Protein 2L2L (pdb70)

Solvent-accessible surface area: 7866 Å² total; per-residue (Å²): 120,61,100,117,107,134,84,149,96,22,126,102,56,128,95,105,17,177,108,77,63,50,144,23,70,100,29,114,131,81,77,95,56,91,115,116,186,149,38,136,64,171,232,87,127,199,55,141,144,44,56,100,130,75,10,170,158,65,91,74,174,12,109,118,52,104,132,147,18,102,84,37,98,138,21,93,156,143,88

InterPro domains:
  IPR000679 Zinc finger, GATA-type [PF00320] (417-451)
  IPR000679 Zinc finger, GATA-type [PS00344] (417-441)
  IPR000679 Zinc finger, GATA-type [PS50114] (411-441)
  IPR032346 Transcriptional repressor p66, coiled-coil MBD2-interaction domain [PF16563] (136-179)
  IPR040386 Transcriptional repressor p66 [PTHR13455] (1-633)

CATH classification: 6.10.250.1650

Sequence (79 aa):
GSPEERERMIKQLKEELRLEEAKLVLLKKLRQSQIQKEATAQKGSKAFIVTDEDIRKQEERVQQVRKKLEEALMADILSGSPEERERMIKQLKEELRLEEAKLVLLKKLRQSQIQKEATAQKGSKAFIVTDEDIRKQEERVQQVRKKLEEALMADILSGSPEERERMIKQLKEELRLEEAKLVLLKKLRQSQIQKEATAQKGSKAFIVTDEDIRKQEERVQQVRKKLEEALMADILSGSPEERERMIKQLKEELRLEEAKLVLLKKLRQSQIQKEATAQKGSKAFIVTDEDIRKQEERVQQVRKKLEEALMADILSGSPEERERMIKQLKEELRLEEAKLVLLKKLRQSQIQKEATAQKGSKAFIVTDEDIRKQEERVQQVRKKLEEALMADILSGSPEERERMIKQLKEELRLEEAKLVLLKKLRQSQIQKEATAQKGSKAFIVTDEDIRKQEERVQQVRKKLEEALMADILSGSPEERERMIKQLKEELRLEEAKLVLLKKLRQSQIQKEATAQKGSKAFIVTDEDIRKQEERVQQVRKKLEEALMADILSGSPEERERMIKQLKEELRLEEAKLVLLKKLRQSQIQKEATAQKGSKAFIVTDEDIRKQEERVQQVRKKLEEALMADILSGSPEERERMIKQLKEELRLEEAKLVLLKKLRQSQIQKEATAQKGSKAFIVTDEDIRKQEERVQQVRKKLEEALMADILSGSPEERERMIKQLKEELRLEEAKLVLLKKLRQSQIQKEATAQKGSKAFIVTDEDIRKQEERVQQVRKKLEEALMADILSGSPEERERMIKQLKEELRLEEAKLVLLKKLRQSQIQKEATAQKGSKAFIVTDEDIRKQEERVQQVRKKLEEALMADILSGSPEERERMIKQLKEELRLEEAKLVLLKKLRQSQIQKEATAQKGSKAFIVTDEDIRKQEERVQQVRKKLEEALMADILSGSPEERERMIKQLKEELRLEEAKLVLLKKLRQSQIQKEATAQKGSKAFIVTDEDIRKQEERVQQVRKKLEEALMADILSGSPEERERMIKQLKEELRLEEAKLVLLKKLRQSQIQKEATAQKGSKAFIVTDEDIRKQEERVQQVRKKLEEALMADILSGSPEERERMIKQLKEELRLEEAKLVLLKKLRQSQIQKEATAQKGSKAFIVTDEDIRKQEERVQQVRKKLEEALMADILSGSPEERERMIKQLKEELRLEEAKLVLLKKLRQSQIQKEATAQKGSKAFIVTDEDIRKQEERVQQVRKKLEEALMADILSGSPEERERMIKQLKEELRLEEAKLVLLKKLRQSQIQKEATAQKGSKAFIVTDEDIRKQEERVQQVRKKLEEALMADILSGSPEERERMIKQLKEELRLEEAKLVLLKKLRQSQIQKEATAQKGSKAFIVTDEDIRKQEERVQQVRKKLEEALMADILSGSPEERERMIKQLKEELRLEEAKLVLLKKLRQSQIQKEATAQKGSKAFIVTDEDIRKQEERVQQVRKKLEEALMADILSGSPEERERMIKQLKEELRLEEAKLVLLKKLRQSQIQKEATAQKGSKAFIVTDEDIRKQEERVQQVRKKLEEALMADILS

Secondary structure (DSSP, 8-state):
--HHHHHHHHHHHHHHHHHHHHHHHHHHHHHHHTTSSTTSS--/-TT-----HHHHHHHHHHHHHHHHHHHHHHHTTTT-

Structure (mmCIF, N/CA/C/O backbone):
data_2L2L
#
_entry.id   2L2L
#
loop_
_entity.id
_entity.type
_entity.pdbx_description
1 polymer 'Transcriptional repressor p66-alpha'
2 polymer 'Methyl-CpG-binding domain protein 2'
#
loop_
_atom_site.group_PDB
_atom_site.id
_atom_site.type_symbol
_atom_site.label_atom_id
_atom_site.label_alt_id
_atom_site.label_comp_id
_atom_site.label_asym_id
_atom_site.label_entity_id
_atom_site.label_seq_id
_atom_site.pdbx_PDB_ins_code
_atom_site.Cartn_x
_atom_site.Cartn_y
_atom_site.Cartn_z
_atom_site.occupancy
_atom_site.B_iso_or_equiv
_atom_site.auth_seq_id
_atom_site.auth_comp_id
_atom_site.auth_asym_id
_atom_site.auth_atom_id
_atom_site.pdbx_PDB_model_num
ATOM 1 N N . GLY A 1 1 ? 27.811 -9.498 -20.419 1.00 0.00 136 GLY A N 1
ATOM 2 C CA . GLY A 1 1 ? 28.848 -8.698 -19.709 1.00 0.00 136 GLY A CA 1
ATOM 3 C C . GLY A 1 1 ? 28.240 -8.065 -18.462 1.00 0.00 136 GLY A C 1
ATOM 4 O O . GLY A 1 1 ? 28.852 -7.206 -17.828 1.00 0.00 136 GLY A O 1
ATOM 10 N N . SER A 1 2 ? 27.030 -8.495 -18.117 1.00 0.00 137 SER A N 1
ATOM 11 C CA . SER A 1 2 ? 26.349 -7.965 -16.942 1.00 0.00 137 SER A CA 1
ATOM 12 C C . SER A 1 2 ? 26.634 -6.475 -16.783 1.00 0.00 137 SER A C 1
ATOM 13 O O . SER A 1 2 ? 27.337 -6.060 -15.862 1.00 0.00 137 SER A O 1
ATOM 21 N N . PRO A 1 3 ? 26.100 -5.673 -17.664 1.00 0.00 138 PRO A N 1
ATOM 22 C CA . PRO A 1 3 ? 26.290 -4.194 -17.629 1.00 0.00 138 PRO A CA 1
ATOM 23 C C . PRO A 1 3 ? 25.876 -3.593 -16.288 1.00 0.00 138 PRO A C 1
ATOM 24 O O . PRO A 1 3 ? 26.475 -2.624 -15.821 1.00 0.00 138 PRO A O 1
ATOM 35 N N . GLU A 1 4 ? 24.850 -4.174 -15.675 1.00 0.00 139 GLU A N 1
ATOM 36 C CA . GLU A 1 4 ? 24.365 -3.684 -14.390 1.00 0.00 139 GLU A CA 1
ATOM 37 C C . GLU A 1 4 ? 25.445 -3.826 -13.322 1.00 0.00 139 GLU A C 1
ATOM 38 O O . GLU A 1 4 ? 25.563 -2.986 -12.430 1.00 0.00 139 GLU A O 1
ATOM 50 N N . GLU A 1 5 ? 26.230 -4.894 -13.419 1.00 0.00 140 GLU A N 1
ATOM 51 C CA . GLU A 1 5 ? 27.295 -5.137 -12.453 1.00 0.00 140 GLU A CA 1
ATOM 52 C C . GLU A 1 5 ? 28.277 -3.970 -12.435 1.00 0.00 140 GLU A C 1
ATOM 53 O O . GLU A 1 5 ? 28.733 -3.546 -11.373 1.00 0.00 140 GLU A O 1
ATOM 65 N N . ARG A 1 6 ? 28.597 -3.454 -13.618 1.00 0.00 141 ARG A N 1
ATOM 66 C CA . ARG A 1 6 ? 29.523 -2.332 -13.726 1.00 0.00 141 ARG A CA 1
ATOM 67 C C . ARG A 1 6 ? 28.961 -1.104 -13.017 1.00 0.00 141 ARG A C 1
ATOM 68 O O . ARG A 1 6 ? 29.679 -0.404 -12.303 1.00 0.00 141 ARG A O 1
ATOM 89 N N . GLU A 1 7 ? 27.672 -0.849 -13.219 1.00 0.00 142 GLU A N 1
ATOM 90 C CA . GLU A 1 7 ? 27.024 0.299 -12.594 1.00 0.00 142 GLU A CA 1
ATOM 91 C C . GLU A 1 7 ? 26.935 0.108 -11.083 1.00 0.00 142 GLU A C 1
ATOM 92 O O . GLU A 1 7 ? 27.077 1.062 -10.318 1.00 0.00 142 GLU A O 1
ATOM 104 N N . ARG A 1 8 ? 26.699 -1.130 -10.661 1.00 0.00 143 ARG A N 1
ATOM 105 C CA . ARG A 1 8 ? 26.583 -1.431 -9.239 1.00 0.00 143 ARG A CA 1
ATOM 106 C C . ARG A 1 8 ? 27.872 -1.071 -8.507 1.00 0.00 143 ARG A C 1
ATOM 107 O O . ARG A 1 8 ? 27.839 -0.508 -7.413 1.00 0.00 143 ARG A O 1
ATOM 128 N N . MET A 1 9 ? 29.006 -1.398 -9.118 1.00 0.00 144 MET A N 1
ATOM 129 C CA . MET A 1 9 ? 30.300 -1.104 -8.513 1.00 0.00 144 MET A CA 1
ATOM 130 C C . MET A 1 9 ? 30.451 0.396 -8.277 1.00 0.00 144 MET A C 1
ATOM 131 O O . MET A 1 9 ? 30.975 0.822 -7.248 1.00 0.00 144 MET A O 1
ATOM 145 N N . ILE A 1 10 ? 29.986 1.190 -9.236 1.00 0.00 145 ILE A N 1
ATOM 146 C CA . ILE A 1 10 ? 30.072 2.641 -9.120 1.00 0.00 145 ILE A CA 1
ATOM 147 C C . ILE A 1 10 ? 29.262 3.131 -7.924 1.00 0.00 145 ILE A C 1
ATOM 148 O O . ILE A 1 10 ? 29.717 3.983 -7.161 1.00 0.00 145 ILE A O 1
ATOM 164 N N . LYS A 1 11 ? 28.060 2.586 -7.767 1.00 0.00 146 LYS A N 1
ATOM 165 C CA . LYS A 1 11 ? 27.195 2.976 -6.660 1.00 0.00 146 LYS A CA 1
ATOM 166 C C . LYS A 1 11 ? 27.836 2.609 -5.326 1.00 0.00 146 LYS A C 1
ATOM 167 O O . LYS A 1 11 ? 27.831 3.401 -4.385 1.00 0.00 146 LYS A O 1
ATOM 186 N N . GLN A 1 12 ? 28.390 1.402 -5.254 1.00 0.00 147 GLN A N 1
ATOM 187 C CA . GLN A 1 12 ? 29.033 0.940 -4.030 1.00 0.00 147 GLN A CA 1
ATOM 188 C C . GLN A 1 12 ? 30.216 1.836 -3.678 1.00 0.00 147 GLN A C 1
ATOM 189 O O . GLN A 1 12 ? 30.370 2.257 -2.532 1.00 0.00 147 GLN A O 1
ATOM 203 N N . LEU A 1 13 ? 31.049 2.125 -4.673 1.00 0.00 148 LEU A N 1
ATOM 204 C CA . LEU A 1 13 ? 32.213 2.977 -4.459 1.00 0.00 148 LEU A CA 1
ATOM 205 C C . LEU A 1 13 ? 31.778 4.377 -4.040 1.00 0.00 148 LEU A C 1
ATOM 206 O O . LEU A 1 13 ? 32.493 5.069 -3.315 1.00 0.00 148 LEU A O 1
ATOM 222 N N . LYS A 1 14 ? 30.601 4.788 -4.500 1.00 0.00 149 LYS A N 1
ATOM 223 C CA . LYS A 1 14 ? 30.083 6.111 -4.173 1.00 0.00 149 LYS A CA 1
ATOM 224 C C . LYS A 1 14 ? 29.791 6.215 -2.680 1.00 0.00 149 LYS A C 1
ATOM 225 O O . LYS A 1 14 ? 30.110 7.220 -2.044 1.00 0.00 149 LYS A O 1
ATOM 244 N N . GLU A 1 15 ? 29.183 5.170 -2.127 1.00 0.00 150 GLU A N 1
ATOM 245 C CA . GLU A 1 15 ? 28.841 5.161 -0.710 1.00 0.00 150 GLU A CA 1
ATOM 246 C C . GLU A 1 15 ? 30.105 5.181 0.144 1.00 0.00 150 GLU A C 1
ATOM 247 O O . GLU A 1 15 ? 30.244 6.008 1.045 1.00 0.00 150 GLU A O 1
ATOM 259 N N . GLU A 1 16 ? 31.024 4.266 -0.148 1.00 0.00 151 GLU A N 1
ATOM 260 C CA . GLU A 1 16 ? 32.275 4.190 0.598 1.00 0.00 151 GLU A CA 1
ATOM 261 C C . GLU A 1 16 ? 33.058 5.492 0.460 1.00 0.00 151 GLU A C 1
ATOM 262 O O . GLU A 1 16 ? 33.790 5.886 1.368 1.00 0.00 151 GLU A O 1
ATOM 274 N N . LEU A 1 17 ? 32.899 6.154 -0.681 1.00 0.00 152 LEU A N 1
ATOM 275 C CA . LEU A 1 17 ? 33.598 7.410 -0.928 1.00 0.00 152 LEU A CA 1
ATOM 276 C C . LEU A 1 17 ? 33.179 8.463 0.093 1.00 0.00 152 LEU A C 1
ATOM 277 O O . LEU A 1 17 ? 34.017 9.187 0.631 1.00 0.00 152 LEU A O 1
ATOM 293 N N . ARG A 1 18 ? 31.879 8.542 0.355 1.00 0.00 153 ARG A N 1
ATOM 294 C CA . ARG A 1 18 ? 31.360 9.514 1.311 1.00 0.00 153 ARG A CA 1
ATOM 295 C C . ARG A 1 18 ? 31.891 9.222 2.710 1.00 0.00 153 ARG A C 1
ATOM 296 O O . ARG A 1 18 ? 32.338 10.125 3.417 1.00 0.00 153 ARG A O 1
ATOM 317 N N . LEU A 1 19 ? 31.839 7.953 3.104 1.00 0.00 154 LEU A N 1
ATOM 318 C CA . LEU A 1 19 ? 32.320 7.552 4.421 1.00 0.00 154 LEU A CA 1
ATOM 319 C C . LEU A 1 19 ? 33.826 7.762 4.526 1.00 0.00 154 LEU A C 1
ATOM 320 O O . LEU A 1 19 ? 34.328 8.229 5.548 1.00 0.00 154 LEU A O 1
ATOM 336 N N . GLU A 1 20 ? 34.542 7.416 3.461 1.00 0.00 155 GLU A N 1
ATOM 337 C CA . GLU A 1 20 ? 35.992 7.569 3.444 1.00 0.00 155 GLU A CA 1
ATOM 338 C C . GLU A 1 20 ? 36.375 9.038 3.582 1.00 0.00 155 GLU A C 1
ATOM 339 O O . GLU A 1 20 ? 37.328 9.378 4.283 1.00 0.00 155 GLU A O 1
ATOM 351 N N . GLU A 1 21 ? 35.625 9.905 2.909 1.00 0.00 156 GLU A N 1
ATOM 352 C CA . GLU A 1 21 ? 35.893 11.337 2.966 1.00 0.00 156 GLU A CA 1
ATOM 353 C C . GLU A 1 21 ? 35.521 11.896 4.336 1.00 0.00 156 GLU A C 1
ATOM 354 O O . GLU A 1 21 ? 36.259 12.693 4.914 1.00 0.00 156 GLU A O 1
ATOM 366 N N . ALA A 1 22 ? 34.371 11.471 4.849 1.00 0.00 157 ALA A N 1
ATOM 367 C CA . ALA A 1 22 ? 33.912 11.932 6.154 1.00 0.00 157 ALA A CA 1
ATOM 368 C C . ALA A 1 22 ? 35.034 11.831 7.182 1.00 0.00 157 ALA A C 1
ATOM 369 O O . ALA A 1 22 ? 35.321 12.790 7.898 1.00 0.00 157 ALA A O 1
ATOM 376 N N . LYS A 1 23 ? 35.666 10.664 7.247 1.00 0.00 158 LYS A N 1
ATOM 377 C CA . LYS A 1 23 ? 36.758 10.449 8.190 1.00 0.00 158 LYS A CA 1
ATOM 378 C C . LYS A 1 23 ? 37.896 11.428 7.920 1.00 0.00 158 LYS A C 1
ATOM 379 O O . LYS A 1 23 ? 38.504 11.959 8.849 1.00 0.00 158 LYS A O 1
ATOM 398 N N . LEU A 1 24 ? 38.178 11.662 6.642 1.00 0.00 159 LEU A N 1
ATOM 399 C CA . LEU A 1 24 ? 39.249 12.575 6.262 1.00 0.00 159 LEU A CA 1
ATOM 400 C C . LEU A 1 24 ? 38.985 13.970 6.819 1.00 0.00 159 LEU A C 1
ATOM 401 O O . LEU A 1 24 ? 39.857 14.577 7.440 1.00 0.00 159 LEU A O 1
ATOM 417 N N . VAL A 1 25 ? 37.774 14.472 6.594 1.00 0.00 160 VAL A N 1
ATOM 418 C CA . VAL A 1 25 ? 37.398 15.787 7.098 1.00 0.00 160 VAL A CA 1
ATOM 419 C C . VAL A 1 25 ? 37.525 15.834 8.617 1.00 0.00 160 VAL A C 1
ATOM 420 O O . VAL A 1 25 ? 38.043 16.801 9.177 1.00 0.00 160 VAL A O 1
ATOM 433 N N . LEU A 1 26 ? 37.051 14.783 9.277 1.00 0.00 161 LEU A N 1
ATOM 434 C CA . LEU A 1 26 ? 37.119 14.713 10.732 1.00 0.00 161 LEU A CA 1
ATOM 435 C C . LEU A 1 26 ? 38.569 14.756 11.202 1.00 0.00 161 LEU A C 1
ATOM 436 O O . LEU A 1 26 ? 38.898 15.437 12.174 1.00 0.00 161 LEU A O 1
ATOM 452 N N . LEU A 1 27 ? 39.433 14.027 10.503 1.00 0.00 162 LEU A N 1
ATOM 453 C CA . LEU A 1 27 ? 40.847 13.988 10.857 1.00 0.00 162 LEU A CA 1
ATOM 454 C C . LEU A 1 27 ? 41.442 15.392 10.831 1.00 0.00 162 LEU A C 1
ATOM 455 O O . LEU A 1 27 ? 42.227 15.762 11.704 1.00 0.00 162 LEU A O 1
ATOM 471 N N . LYS A 1 28 ? 41.062 16.171 9.823 1.00 0.00 163 LYS A N 1
ATOM 472 C CA . LYS A 1 28 ? 41.563 17.534 9.692 1.00 0.00 163 LYS A CA 1
ATOM 473 C C . LYS A 1 28 ? 41.192 18.360 10.919 1.00 0.00 163 LYS A C 1
ATOM 474 O O . LYS A 1 28 ? 42.010 19.119 11.439 1.00 0.00 163 LYS A O 1
ATOM 493 N N . LYS A 1 29 ? 39.954 18.205 11.378 1.00 0.00 164 LYS A N 1
ATOM 494 C CA . LYS A 1 29 ? 39.490 18.932 12.554 1.00 0.00 164 LYS A CA 1
ATOM 495 C C . LYS A 1 29 ? 40.319 18.555 13.777 1.00 0.00 164 LYS A C 1
ATOM 496 O O . LYS A 1 29 ? 40.610 19.397 14.626 1.00 0.00 164 LYS A O 1
ATOM 515 N N . LEU A 1 30 ? 40.698 17.283 13.859 1.00 0.00 165 LEU A N 1
ATOM 516 C CA . LEU A 1 30 ? 41.493 16.805 14.984 1.00 0.00 165 LEU A CA 1
ATOM 517 C C . LEU A 1 30 ? 42.841 17.517 15.027 1.00 0.00 165 LEU A C 1
ATOM 518 O O . LEU A 1 30 ? 43.338 17.864 16.098 1.00 0.00 165 LEU A O 1
ATOM 534 N N . ARG A 1 31 ? 43.427 17.732 13.853 1.00 0.00 166 ARG A N 1
ATOM 535 C CA . ARG A 1 31 ? 44.721 18.398 13.766 1.00 0.00 166 ARG A CA 1
ATOM 536 C C . ARG A 1 31 ? 44.624 19.827 14.291 1.00 0.00 166 ARG A C 1
ATOM 537 O O . ARG A 1 31 ? 45.504 20.295 15.012 1.00 0.00 166 ARG A O 1
ATOM 558 N N . GLN A 1 32 ? 43.547 20.514 13.923 1.00 0.00 167 GLN A N 1
ATOM 559 C CA . GLN A 1 32 ? 43.347 21.892 14.359 1.00 0.00 167 GLN A CA 1
ATOM 560 C C . GLN A 1 32 ? 42.859 21.930 15.804 1.00 0.00 167 GLN A C 1
ATOM 561 O O . GLN A 1 32 ? 42.942 22.962 16.470 1.00 0.00 167 GLN A O 1
ATOM 575 N N . SER A 1 33 ? 42.351 20.799 16.282 1.00 0.00 168 SER A N 1
ATOM 576 C CA . SER A 1 33 ? 41.834 20.721 17.643 1.00 0.00 168 SER A CA 1
ATOM 577 C C . SER A 1 33 ? 42.976 20.547 18.639 1.00 0.00 168 SER A C 1
ATOM 578 O O . SER A 1 33 ? 42.811 20.785 19.836 1.00 0.00 168 SER A O 1
ATOM 586 N N . GLN A 1 34 ? 44.133 20.129 18.137 1.00 0.00 169 GLN A N 1
ATOM 587 C CA . GLN A 1 34 ? 45.294 19.917 18.994 1.00 0.00 169 GLN A CA 1
ATOM 588 C C . GLN A 1 34 ? 46.193 21.149 18.992 1.00 0.00 169 GLN A C 1
ATOM 589 O O . GLN A 1 34 ? 47.159 21.226 19.751 1.00 0.00 169 GLN A O 1
ATOM 603 N N . ILE A 1 35 ? 45.867 22.111 18.134 1.00 0.00 170 ILE A N 1
ATOM 604 C CA . ILE A 1 35 ? 46.660 23.330 18.032 1.00 0.00 170 ILE A CA 1
ATOM 605 C C . ILE A 1 35 ? 46.220 24.344 19.083 1.00 0.00 170 ILE A C 1
ATOM 606 O O . ILE A 1 35 ? 47.049 24.947 19.764 1.00 0.00 170 ILE A O 1
ATOM 622 N N . GLN A 1 36 ? 44.909 24.525 19.210 1.00 0.00 171 GLN A N 1
ATOM 623 C CA . GLN A 1 36 ? 44.369 25.468 20.183 1.00 0.00 171 GLN A CA 1
ATOM 624 C C . GLN A 1 36 ? 44.214 24.800 21.546 1.00 0.00 171 GLN A C 1
ATOM 625 O O . GLN A 1 36 ? 43.836 23.632 21.637 1.00 0.00 171 GLN A O 1
ATOM 639 N N . LYS A 1 37 ? 44.509 25.550 22.603 1.00 0.00 172 LYS A N 1
ATOM 640 C CA . LYS A 1 37 ? 44.399 25.021 23.957 1.00 0.00 172 LYS A CA 1
ATOM 641 C C . LYS A 1 37 ? 44.733 23.533 23.978 1.00 0.00 172 LYS A C 1
ATOM 642 O O . LYS A 1 37 ? 43.841 22.686 23.926 1.00 0.00 172 LYS A O 1
ATOM 661 N N . GLU A 1 38 ? 46.023 23.221 24.056 1.00 0.00 173 GLU A N 1
ATOM 662 C CA . GLU A 1 38 ? 46.463 21.831 24.083 1.00 0.00 173 GLU A CA 1
ATOM 663 C C . GLU A 1 38 ? 45.538 20.961 23.237 1.00 0.00 173 GLU A C 1
ATOM 664 O O . GLU A 1 38 ? 45.410 21.165 22.030 1.00 0.00 173 GLU A O 1
ATOM 676 N N . ALA A 1 39 ? 44.895 19.992 23.880 1.00 0.00 174 ALA A N 1
ATOM 677 C CA . ALA A 1 39 ? 43.984 19.096 23.177 1.00 0.00 174 ALA A CA 1
ATOM 678 C C . ALA A 1 39 ? 42.907 18.578 24.124 1.00 0.00 174 ALA A C 1
ATOM 679 O O . ALA A 1 39 ? 42.280 17.551 23.864 1.00 0.00 174 ALA A O 1
ATOM 686 N N . THR A 1 40 ? 42.696 19.297 25.222 1.00 0.00 175 THR A N 1
ATOM 687 C CA . THR A 1 40 ? 41.690 18.902 26.201 1.00 0.00 175 THR A CA 1
ATOM 688 C C . THR A 1 40 ? 41.637 17.383 26.331 1.00 0.00 175 THR A C 1
ATOM 689 O O . THR A 1 40 ? 42.356 16.794 27.138 1.00 0.00 175 THR A O 1
ATOM 700 N N . ALA A 1 41 ? 40.780 16.755 25.532 1.00 0.00 176 ALA A N 1
ATOM 701 C CA . ALA A 1 41 ? 40.642 15.304 25.567 1.00 0.00 176 ALA A CA 1
ATOM 702 C C . ALA A 1 41 ? 41.916 14.632 25.064 1.00 0.00 176 ALA A C 1
ATOM 703 O O . ALA A 1 41 ? 42.539 15.096 24.109 1.00 0.00 176 ALA A O 1
ATOM 710 N N . GLN A 1 42 ? 42.298 13.537 25.714 1.00 0.00 177 GLN A N 1
ATOM 711 C CA . GLN A 1 42 ? 43.500 12.810 25.324 1.00 0.00 177 GLN A CA 1
ATOM 712 C C . GLN A 1 42 ? 43.166 11.735 24.295 1.00 0.00 177 GLN A C 1
ATOM 713 O O . GLN A 1 42 ? 44.058 11.092 23.742 1.00 0.00 177 GLN A O 1
ATOM 727 N N . LYS A 1 43 ? 41.875 11.545 24.044 1.00 0.00 178 LYS A N 1
ATOM 728 C CA . LYS A 1 43 ? 41.433 10.544 23.080 1.00 0.00 178 LYS A CA 1
ATOM 729 C C . LYS A 1 43 ? 40.715 11.208 21.909 1.00 0.00 178 LYS A C 1
ATOM 730 O O . LYS A 1 43 ? 40.770 12.424 21.819 1.00 0.00 178 LYS A O 1
ATOM 750 N N . GLY B 2 1 ? 52.167 8.040 25.537 1.00 0.00 209 GLY B N 1
ATOM 751 C CA . GLY B 2 1 ? 53.614 7.686 25.576 1.00 0.00 209 GLY B CA 1
ATOM 752 C C . GLY B 2 1 ? 54.125 7.465 24.157 1.00 0.00 209 GLY B C 1
ATOM 753 O O . GLY B 2 1 ? 53.556 7.982 23.195 1.00 0.00 209 GLY B O 1
ATOM 759 N N . SER B 2 2 ? 55.200 6.694 24.033 1.00 0.00 210 SER B N 1
ATOM 760 C CA . SER B 2 2 ? 55.777 6.408 22.725 1.00 0.00 210 SER B CA 1
ATOM 761 C C . SER B 2 2 ? 54.767 5.686 21.840 1.00 0.00 210 SER B C 1
ATOM 762 O O . SER B 2 2 ? 54.678 5.948 20.641 1.00 0.00 210 SER B O 1
ATOM 770 N N . LYS B 2 3 ? 54.007 4.775 22.440 1.00 0.00 211 LYS B N 1
ATOM 771 C CA . LYS B 2 3 ? 53.005 4.021 21.695 1.00 0.00 211 LYS B CA 1
ATOM 772 C C . LYS B 2 3 ? 51.786 4.891 21.406 1.00 0.00 211 LYS B C 1
ATOM 773 O O . LYS B 2 3 ? 50.695 4.381 21.147 1.00 0.00 211 LYS B O 1
ATOM 792 N N . ALA B 2 4 ? 51.978 6.205 21.453 1.00 0.00 212 ALA B N 1
ATOM 793 C CA . ALA B 2 4 ? 50.886 7.137 21.198 1.00 0.00 212 ALA B CA 1
ATOM 794 C C . ALA B 2 4 ? 50.658 7.297 19.699 1.00 0.00 212 ALA B C 1
ATOM 795 O O . ALA B 2 4 ? 51.442 6.807 18.886 1.00 0.00 212 ALA B O 1
ATOM 802 N N . PHE B 2 5 ? 49.579 7.984 19.339 1.00 0.00 213 PHE B N 1
ATOM 803 C CA . PHE B 2 5 ? 49.258 8.202 17.933 1.00 0.00 213 PHE B CA 1
ATOM 804 C C . PHE B 2 5 ? 49.349 9.684 17.585 1.00 0.00 213 PHE B C 1
ATOM 805 O O . PHE B 2 5 ? 48.643 10.511 18.162 1.00 0.00 213 PHE B O 1
ATOM 822 N N . ILE B 2 6 ? 50.221 10.013 16.638 1.00 0.00 214 ILE B N 1
ATOM 823 C CA . ILE B 2 6 ? 50.395 11.400 16.222 1.00 0.00 214 ILE B CA 1
ATOM 824 C C . ILE B 2 6 ? 50.158 11.542 14.722 1.00 0.00 214 ILE B C 1
ATOM 825 O O . ILE B 2 6 ? 50.799 10.868 13.915 1.00 0.00 214 ILE B O 1
ATOM 841 N N . VAL B 2 7 ? 49.233 12.423 14.355 1.00 0.00 215 VAL B N 1
ATOM 842 C CA . VAL B 2 7 ? 48.923 12.650 12.948 1.00 0.00 215 VAL B CA 1
ATOM 843 C C . VAL B 2 7 ? 49.878 13.677 12.348 1.00 0.00 215 VAL B C 1
ATOM 844 O O . VAL B 2 7 ? 50.082 14.753 12.911 1.00 0.00 215 VAL B O 1
ATOM 857 N N . THR B 2 8 ? 50.459 13.338 11.202 1.00 0.00 216 THR B N 1
ATOM 858 C CA . THR B 2 8 ? 51.397 14.236 10.537 1.00 0.00 216 THR B CA 1
ATOM 859 C C . THR B 2 8 ? 50.714 14.965 9.384 1.00 0.00 216 THR B C 1
ATOM 860 O O . THR B 2 8 ? 49.708 14.498 8.851 1.00 0.00 216 THR B O 1
ATOM 871 N N . ASP B 2 9 ? 51.268 16.112 9.005 1.00 0.00 217 ASP B N 1
ATOM 872 C CA . ASP B 2 9 ? 50.696 16.903 7.922 1.00 0.00 217 ASP B CA 1
ATOM 873 C C . ASP B 2 9 ? 50.756 16.133 6.606 1.00 0.00 217 ASP B C 1
ATOM 874 O O . ASP B 2 9 ? 49.806 16.149 5.823 1.00 0.00 217 ASP B O 1
ATOM 883 N N . GLU B 2 10 ? 51.877 15.460 6.370 1.00 0.00 218 GLU B N 1
ATOM 884 C CA . GLU B 2 10 ? 52.055 14.700 5.139 1.00 0.00 218 GLU B CA 1
ATOM 885 C C . GLU B 2 10 ? 51.101 13.510 5.100 1.00 0.00 218 GLU B C 1
ATOM 886 O O . GLU B 2 10 ? 50.321 13.358 4.160 1.00 0.00 218 GLU B O 1
ATOM 898 N N . ASP B 2 11 ? 51.169 12.670 6.128 1.00 0.00 219 ASP B N 1
ATOM 899 C CA . ASP B 2 11 ? 50.308 11.495 6.200 1.00 0.00 219 ASP B CA 1
ATOM 900 C C . ASP B 2 11 ? 48.880 11.851 5.800 1.00 0.00 219 ASP B C 1
ATOM 901 O O . ASP B 2 11 ? 48.192 11.064 5.150 1.00 0.00 219 ASP B O 1
ATOM 910 N N . ILE B 2 12 ? 48.439 13.041 6.195 1.00 0.00 220 ILE B N 1
ATOM 911 C CA . ILE B 2 12 ? 47.090 13.491 5.871 1.00 0.00 220 ILE B CA 1
ATOM 912 C C . ILE B 2 12 ? 46.948 13.723 4.370 1.00 0.00 220 ILE B C 1
ATOM 913 O O . ILE B 2 12 ? 45.943 13.346 3.767 1.00 0.00 220 ILE B O 1
ATOM 929 N N . ARG B 2 13 ? 47.959 14.346 3.773 1.00 0.00 221 ARG B N 1
ATOM 930 C CA . ARG B 2 13 ? 47.934 14.624 2.342 1.00 0.00 221 ARG B CA 1
ATOM 931 C C . ARG B 2 13 ? 47.798 13.331 1.545 1.00 0.00 221 ARG B C 1
ATOM 932 O O . ARG B 2 13 ? 47.021 13.257 0.593 1.00 0.00 221 ARG B O 1
ATOM 953 N N . LYS B 2 14 ? 48.558 12.315 1.939 1.00 0.00 222 LYS B N 1
ATOM 954 C CA . LYS B 2 14 ? 48.511 11.028 1.254 1.00 0.00 222 LYS B CA 1
ATOM 955 C C . LYS B 2 14 ? 47.106 10.439 1.314 1.00 0.00 222 LYS B C 1
ATOM 956 O O . LYS B 2 14 ? 46.675 9.742 0.394 1.00 0.00 222 LYS B O 1
ATOM 975 N N . GLN B 2 15 ? 46.396 10.722 2.401 1.00 0.00 223 GLN B N 1
ATOM 976 C CA . GLN B 2 15 ? 45.040 10.212 2.570 1.00 0.00 223 GLN B CA 1
ATOM 977 C C . GLN B 2 15 ? 44.084 10.897 1.598 1.00 0.00 223 GLN B C 1
ATOM 978 O O . GLN B 2 15 ? 43.227 10.250 0.996 1.00 0.00 223 GLN B O 1
ATOM 992 N N . GLU B 2 16 ? 44.238 12.209 1.451 1.00 0.00 224 GLU B N 1
ATOM 993 C CA . GLU B 2 16 ? 43.386 12.970 0.544 1.00 0.00 224 GLU B CA 1
ATOM 994 C C . GLU B 2 16 ? 43.652 12.571 -0.904 1.00 0.00 224 GLU B C 1
ATOM 995 O O . GLU B 2 16 ? 42.723 12.429 -1.699 1.00 0.00 224 GLU B O 1
ATOM 1007 N N . GLU B 2 17 ? 44.925 12.392 -1.239 1.00 0.00 225 GLU B N 1
ATOM 1008 C CA . GLU B 2 17 ? 45.302 12.011 -2.595 1.00 0.00 225 GLU B CA 1
ATOM 1009 C C . GLU B 2 17 ? 44.703 10.655 -2.957 1.00 0.00 225 GLU B C 1
ATOM 1010 O O . GLU B 2 17 ? 44.232 10.452 -4.076 1.00 0.00 225 GLU B O 1
ATOM 1022 N N . ARG B 2 18 ? 44.725 9.731 -2.002 1.00 0.00 226 ARG B N 1
ATOM 1023 C CA . ARG B 2 18 ? 44.183 8.396 -2.232 1.00 0.00 226 ARG B CA 1
ATOM 1024 C C . ARG B 2 18 ? 42.691 8.469 -2.538 1.00 0.00 226 ARG B C 1
ATOM 1025 O O . ARG B 2 18 ? 42.202 7.806 -3.453 1.00 0.00 226 ARG B O 1
ATOM 1046 N N . VAL B 2 19 ? 41.973 9.279 -1.767 1.00 0.00 227 VAL B N 1
ATOM 1047 C CA . VAL B 2 19 ? 40.537 9.433 -1.967 1.00 0.00 227 VAL B CA 1
ATOM 1048 C C . VAL B 2 19 ? 40.250 10.088 -3.315 1.00 0.00 227 VAL B C 1
ATOM 1049 O O . VAL B 2 19 ? 39.341 9.675 -4.035 1.00 0.00 227 VAL B O 1
ATOM 1062 N N . GLN B 2 20 ? 41.030 11.110 -3.649 1.00 0.00 228 GLN B N 1
ATOM 1063 C CA . GLN B 2 20 ? 40.847 11.817 -4.911 1.00 0.00 228 GLN B CA 1
ATOM 1064 C C . GLN B 2 20 ? 40.911 10.845 -6.085 1.00 0.00 228 GLN B C 1
ATOM 1065 O O . GLN B 2 20 ? 40.173 10.985 -7.060 1.00 0.00 228 GLN B O 1
ATOM 1079 N N . GLN B 2 21 ? 41.798 9.861 -5.984 1.00 0.00 229 GLN B N 1
ATOM 1080 C CA . GLN B 2 21 ? 41.956 8.876 -7.048 1.00 0.00 229 GLN B CA 1
ATOM 1081 C C . GLN B 2 21 ? 40.671 8.075 -7.231 1.00 0.00 229 GLN B C 1
ATOM 1082 O O . GLN B 2 21 ? 40.250 7.806 -8.357 1.00 0.00 229 GLN B O 1
ATOM 1096 N N . VAL B 2 22 ? 40.051 7.695 -6.118 1.00 0.00 230 VAL B N 1
ATOM 1097 C CA . VAL B 2 22 ? 38.815 6.922 -6.169 1.00 0.00 230 VAL B CA 1
ATOM 1098 C C . VAL B 2 22 ? 37.721 7.709 -6.882 1.00 0.00 230 VAL B C 1
ATOM 1099 O O . VAL B 2 22 ? 37.016 7.173 -7.738 1.00 0.00 230 VAL B O 1
ATOM 1112 N N . ARG B 2 23 ? 37.584 8.982 -6.526 1.00 0.00 231 ARG B N 1
ATOM 1113 C CA . ARG B 2 23 ? 36.572 9.833 -7.141 1.00 0.00 231 ARG B CA 1
ATOM 1114 C C . ARG B 2 23 ? 36.752 9.868 -8.655 1.00 0.00 231 ARG B C 1
ATOM 1115 O O . ARG B 2 23 ? 35.781 9.786 -9.407 1.00 0.00 231 ARG B O 1
ATOM 1136 N N . LYS B 2 24 ? 38.000 9.992 -9.095 1.00 0.00 232 LYS B N 1
ATOM 1137 C CA . LYS B 2 24 ? 38.295 10.034 -10.523 1.00 0.00 232 LYS B CA 1
ATOM 1138 C C . LYS B 2 24 ? 37.627 8.866 -11.242 1.00 0.00 232 LYS B C 1
ATOM 1139 O O . LYS B 2 24 ? 36.959 9.051 -12.259 1.00 0.00 232 LYS B O 1
ATOM 1158 N N . LYS B 2 25 ? 37.811 7.664 -10.705 1.00 0.00 233 LYS B N 1
ATOM 1159 C CA . LYS B 2 25 ? 37.211 6.474 -11.298 1.00 0.00 233 LYS B CA 1
ATOM 1160 C C . LYS B 2 25 ? 35.689 6.549 -11.225 1.00 0.00 233 LYS B C 1
ATOM 1161 O O . LYS B 2 25 ? 34.989 5.890 -11.993 1.00 0.00 233 LYS B O 1
ATOM 1180 N N . LEU B 2 26 ? 35.186 7.358 -10.298 1.00 0.00 234 LEU B N 1
ATOM 1181 C CA . LEU B 2 26 ? 33.745 7.501 -10.126 1.00 0.00 234 LEU B CA 1
ATOM 1182 C C . LEU B 2 26 ? 33.159 8.380 -11.225 1.00 0.00 234 LEU B C 1
ATOM 1183 O O . LEU B 2 26 ? 32.259 7.962 -11.954 1.00 0.00 234 LEU B O 1
ATOM 1199 N N . GLU B 2 27 ? 33.676 9.599 -11.340 1.00 0.00 235 GLU B N 1
ATOM 1200 C CA . GLU B 2 27 ? 33.189 10.532 -12.350 1.00 0.00 235 GLU B CA 1
ATOM 1201 C C . GLU B 2 27 ? 33.533 10.033 -13.749 1.00 0.00 235 GLU B C 1
ATOM 1202 O O . GLU B 2 27 ? 32.738 10.165 -14.679 1.00 0.00 235 GLU B O 1
ATOM 1214 N N . GLU B 2 28 ? 34.723 9.457 -13.890 1.00 0.00 236 GLU B N 1
ATOM 1215 C CA . GLU B 2 28 ? 35.165 8.945 -15.181 1.00 0.00 236 GLU B CA 1
ATOM 1216 C C . GLU B 2 28 ? 34.297 7.769 -15.616 1.00 0.00 236 GLU B C 1
ATOM 1217 O O . GLU B 2 28 ? 33.736 7.771 -16.712 1.00 0.00 236 GLU B O 1
ATOM 1229 N N . ALA B 2 29 ? 34.192 6.766 -14.751 1.00 0.00 237 ALA B N 1
ATOM 1230 C CA . ALA B 2 29 ? 33.391 5.586 -15.059 1.00 0.00 237 ALA B CA 1
ATOM 1231 C C . ALA B 2 29 ? 31.924 5.967 -15.229 1.00 0.00 237 ALA B C 1
ATOM 1232 O O . ALA B 2 29 ? 31.178 5.300 -15.947 1.00 0.00 237 ALA B O 1
ATOM 1239 N N . LEU B 2 30 ? 31.517 7.043 -14.565 1.00 0.00 238 LEU B N 1
ATOM 1240 C CA . LEU B 2 30 ? 30.134 7.501 -14.644 1.00 0.00 238 LEU B CA 1
ATOM 1241 C C . LEU B 2 30 ? 29.904 8.288 -15.930 1.00 0.00 238 LEU B C 1
ATOM 1242 O O . LEU B 2 30 ? 28.822 8.238 -16.514 1.00 0.00 238 LEU B O 1
ATOM 1258 N N . MET B 2 31 ? 30.930 9.013 -16.364 1.00 0.00 239 MET B N 1
ATOM 1259 C CA . MET B 2 31 ? 30.824 9.820 -17.574 1.00 0.00 239 MET B CA 1
ATOM 1260 C C . MET B 2 31 ? 30.725 8.928 -18.806 1.00 0.00 239 MET B C 1
ATOM 1261 O O . MET B 2 31 ? 30.466 9.405 -19.911 1.00 0.00 239 MET B O 1
ATOM 1275 N N . ALA B 2 32 ? 30.935 7.630 -18.609 1.00 0.00 240 ALA B N 1
ATOM 1276 C CA . ALA B 2 32 ? 30.874 6.680 -19.714 1.00 0.00 240 ALA B CA 1
ATOM 1277 C C . ALA B 2 32 ? 29.624 5.813 -19.606 1.00 0.00 240 ALA B C 1
ATOM 1278 O O . ALA B 2 32 ? 29.653 4.623 -19.919 1.00 0.00 240 ALA B O 1
ATOM 1285 N N . ASP B 2 33 ? 28.526 6.417 -19.161 1.00 0.00 241 ASP B N 1
ATOM 1286 C CA . ASP B 2 33 ? 27.270 5.691 -19.021 1.00 0.00 241 ASP B CA 1
ATOM 1287 C C . ASP B 2 33 ? 26.838 5.102 -20.361 1.00 0.00 241 ASP B C 1
ATOM 1288 O O . ASP B 2 33 ? 26.264 4.015 -20.416 1.00 0.00 241 ASP B O 1
ATOM 1297 N N . ILE B 2 34 ? 27.119 5.828 -21.438 1.00 0.00 242 ILE B N 1
ATOM 1298 C CA . ILE B 2 34 ? 26.756 5.368 -22.773 1.00 0.00 242 ILE B CA 1
ATOM 1299 C C . ILE B 2 34 ? 27.977 4.812 -23.499 1.00 0.00 242 ILE B C 1
ATOM 1300 O O . ILE B 2 34 ? 27.865 3.889 -24.305 1.00 0.00 242 ILE B O 1
ATOM 1316 N N . LEU B 2 35 ? 29.142 5.381 -23.206 1.00 0.00 243 LEU B N 1
ATOM 1317 C CA . LEU B 2 35 ? 30.379 4.928 -23.830 1.00 0.00 243 LEU B CA 1
ATOM 1318 C C . LEU B 2 35 ? 30.710 3.504 -23.394 1.00 0.00 243 LEU B C 1
ATOM 1319 O O . LEU B 2 35 ? 31.149 2.684 -24.200 1.00 0.00 243 LEU B O 1
ATOM 1335 N N . SER B 2 36 ? 30.496 3.218 -22.114 1.00 0.00 244 SER B N 1
ATOM 1336 C CA . SER B 2 36 ? 30.772 1.889 -21.582 1.00 0.00 244 SER B CA 1
ATOM 1337 C C . SER B 2 36 ? 29.474 1.182 -21.206 1.00 0.00 244 SER B C 1
ATOM 1338 O O . SER B 2 36 ? 28.687 1.774 -20.486 1.00 0.00 244 SER B O 1
ATOM 1347 N N . GLY A 1 1 ? 26.444 -11.484 -19.567 1.00 0.00 136 GLY A N 2
ATOM 1348 C CA . GLY A 1 1 ? 26.159 -10.024 -19.481 1.00 0.00 136 GLY A CA 2
ATOM 1349 C C . GLY A 1 1 ? 25.348 -9.735 -18.223 1.00 0.00 136 GLY A C 2
ATOM 1350 O O . GLY A 1 1 ? 24.548 -10.562 -17.785 1.00 0.00 136 GLY A O 2
ATOM 1356 N N . SER A 1 2 ? 25.560 -8.557 -17.645 1.00 0.00 137 SER A N 2
ATOM 1357 C CA . SER A 1 2 ? 24.842 -8.171 -16.435 1.00 0.00 137 SER A CA 2
ATOM 1358 C C . SER A 1 2 ? 25.056 -6.690 -16.135 1.00 0.00 137 SER A C 2
ATOM 1359 O O . SER A 1 2 ? 25.836 -6.330 -15.254 1.00 0.00 137 SER A O 2
ATOM 1367 N N . PRO A 1 3 ? 24.377 -5.836 -16.852 1.00 0.00 138 PRO A N 2
ATOM 1368 C CA . PRO A 1 3 ? 24.486 -4.361 -16.667 1.00 0.00 138 PRO A CA 2
ATOM 1369 C C . PRO A 1 3 ? 24.202 -3.939 -15.228 1.00 0.00 138 PRO A C 2
ATOM 1370 O O . PRO A 1 3 ? 24.784 -2.975 -14.728 1.00 0.00 138 PRO A O 2
ATOM 1381 N N . GLU A 1 4 ? 23.307 -4.666 -14.568 1.00 0.00 139 GLU A N 2
ATOM 1382 C CA . GLU A 1 4 ? 22.953 -4.356 -13.188 1.00 0.00 139 GLU A CA 2
ATOM 1383 C C . GLU A 1 4 ? 24.177 -4.459 -12.285 1.00 0.00 139 GLU A C 2
ATOM 1384 O O . GLU A 1 4 ? 24.342 -3.671 -11.353 1.00 0.00 139 GLU A O 2
ATOM 1396 N N . GLU A 1 5 ? 25.034 -5.436 -12.568 1.00 0.00 140 GLU A N 2
ATOM 1397 C CA . GLU A 1 5 ? 26.241 -5.633 -11.773 1.00 0.00 140 GLU A CA 2
ATOM 1398 C C . GLU A 1 5 ? 27.163 -4.424 -11.889 1.00 0.00 140 GLU A C 2
ATOM 1399 O O . GLU A 1 5 ? 27.770 -3.998 -10.907 1.00 0.00 140 GLU A O 2
ATOM 1411 N N . ARG A 1 6 ? 27.262 -3.876 -13.096 1.00 0.00 141 ARG A N 2
ATOM 1412 C CA . ARG A 1 6 ? 28.111 -2.713 -13.329 1.00 0.00 141 ARG A CA 2
ATOM 1413 C C . ARG A 1 6 ? 27.633 -1.526 -12.500 1.00 0.00 141 ARG A C 2
ATOM 1414 O O . ARG A 1 6 ? 28.434 -0.827 -11.879 1.00 0.00 141 ARG A O 2
ATOM 1435 N N . GLU A 1 7 ? 26.323 -1.304 -12.494 1.00 0.00 142 GLU A N 2
ATOM 1436 C CA . GLU A 1 7 ? 25.747 -0.200 -11.735 1.00 0.00 142 GLU A CA 2
ATOM 1437 C C . GLU A 1 7 ? 25.962 -0.410 -10.238 1.00 0.00 142 GLU A C 2
ATOM 1438 O O . GLU A 1 7 ? 26.135 0.549 -9.486 1.00 0.00 142 GLU A O 2
ATOM 1450 N N . ARG A 1 8 ? 25.947 -1.669 -9.815 1.00 0.00 143 ARG A N 2
ATOM 1451 C CA . ARG A 1 8 ? 26.133 -1.993 -8.404 1.00 0.00 143 ARG A CA 2
ATOM 1452 C C . ARG A 1 8 ? 27.477 -1.469 -7.908 1.00 0.00 143 ARG A C 2
ATOM 1453 O O . ARG A 1 8 ? 27.569 -0.907 -6.816 1.00 0.00 143 ARG A O 2
ATOM 1474 N N . MET A 1 9 ? 28.516 -1.657 -8.715 1.00 0.00 144 MET A N 2
ATOM 1475 C CA . MET A 1 9 ? 29.849 -1.196 -8.346 1.00 0.00 144 MET A CA 2
ATOM 1476 C C . MET A 1 9 ? 29.857 0.317 -8.155 1.00 0.00 144 MET A C 2
ATOM 1477 O O . MET A 1 9 ? 30.464 0.831 -7.215 1.00 0.00 144 MET A O 2
ATOM 1491 N N . ILE A 1 10 ? 29.178 1.026 -9.051 1.00 0.00 145 ILE A N 2
ATOM 1492 C CA . ILE A 1 10 ? 29.114 2.480 -8.970 1.00 0.00 145 ILE A CA 2
ATOM 1493 C C . ILE A 1 10 ? 28.425 2.915 -7.681 1.00 0.00 145 ILE A C 2
ATOM 1494 O O . ILE A 1 10 ? 28.907 3.804 -6.978 1.00 0.00 145 ILE A O 2
ATOM 1510 N N . LYS A 1 11 ? 27.297 2.282 -7.377 1.00 0.00 146 LYS A N 2
ATOM 1511 C CA . LYS A 1 11 ? 26.555 2.606 -6.163 1.00 0.00 146 LYS A CA 2
ATOM 1512 C C . LYS A 1 11 ? 27.370 2.245 -4.927 1.00 0.00 146 LYS A C 2
ATOM 1513 O O . LYS A 1 11 ? 27.427 3.009 -3.963 1.00 0.00 146 LYS A O 2
ATOM 1532 N N . GLN A 1 12 ? 28.002 1.075 -4.961 1.00 0.00 147 GLN A N 2
ATOM 1533 C CA . GLN A 1 12 ? 28.805 0.620 -3.832 1.00 0.00 147 GLN A CA 2
ATOM 1534 C C . GLN A 1 12 ? 29.974 1.568 -3.592 1.00 0.00 147 GLN A C 2
ATOM 1535 O O . GLN A 1 12 ? 30.335 1.846 -2.448 1.00 0.00 147 GLN A O 2
ATOM 1549 N N . LEU A 1 13 ? 30.560 2.064 -4.677 1.00 0.00 148 LEU A N 2
ATOM 1550 C CA . LEU A 1 13 ? 31.694 2.976 -4.571 1.00 0.00 148 LEU A CA 2
ATOM 1551 C C . LEU A 1 13 ? 31.279 4.264 -3.869 1.00 0.00 148 LEU A C 2
ATOM 1552 O O . LEU A 1 13 ? 32.039 4.826 -3.080 1.00 0.00 148 LEU A O 2
ATOM 1568 N N . LYS A 1 14 ? 30.067 4.725 -4.160 1.00 0.00 149 LYS A N 2
ATOM 1569 C CA . LYS A 1 14 ? 29.562 5.953 -3.555 1.00 0.00 149 LYS A CA 2
ATOM 1570 C C . LYS A 1 14 ? 29.467 5.801 -2.041 1.00 0.00 149 LYS A C 2
ATOM 1571 O O . LYS A 1 14 ? 29.621 6.772 -1.299 1.00 0.00 149 LYS A O 2
ATOM 1590 N N . GLU A 1 15 ? 29.214 4.577 -1.589 1.00 0.00 150 GLU A N 2
ATOM 1591 C CA . GLU A 1 15 ? 29.089 4.312 -0.160 1.00 0.00 150 GLU A CA 2
ATOM 1592 C C . GLU A 1 15 ? 30.437 4.477 0.532 1.00 0.00 150 GLU A C 2
ATOM 1593 O O . GLU A 1 15 ? 30.571 5.259 1.474 1.00 0.00 150 GLU A O 2
ATOM 1605 N N . GLU A 1 16 ? 31.434 3.734 0.060 1.00 0.00 151 GLU A N 2
ATOM 1606 C CA . GLU A 1 16 ? 32.768 3.806 0.642 1.00 0.00 151 GLU A CA 2
ATOM 1607 C C . GLU A 1 16 ? 33.346 5.208 0.483 1.00 0.00 151 GLU A C 2
ATOM 1608 O O . GLU A 1 16 ? 34.142 5.659 1.305 1.00 0.00 151 GLU A O 2
ATOM 1620 N N . LEU A 1 17 ? 32.937 5.893 -0.580 1.00 0.00 152 LEU A N 2
ATOM 1621 C CA . LEU A 1 17 ? 33.424 7.243 -0.840 1.00 0.00 152 LEU A CA 2
ATOM 1622 C C . LEU A 1 17 ? 33.052 8.176 0.308 1.00 0.00 152 LEU A C 2
ATOM 1623 O O . LEU A 1 17 ? 33.870 8.976 0.760 1.00 0.00 152 LEU A O 2
ATOM 1639 N N . ARG A 1 18 ? 31.813 8.063 0.776 1.00 0.00 153 ARG A N 2
ATOM 1640 C CA . ARG A 1 18 ? 31.346 8.898 1.877 1.00 0.00 153 ARG A CA 2
ATOM 1641 C C . ARG A 1 18 ? 32.187 8.653 3.125 1.00 0.00 153 ARG A C 2
ATOM 1642 O O . ARG A 1 18 ? 32.552 9.591 3.834 1.00 0.00 153 ARG A O 2
ATOM 1663 N N . LEU A 1 19 ? 32.489 7.385 3.389 1.00 0.00 154 LEU A N 2
ATOM 1664 C CA . LEU A 1 19 ? 33.291 7.028 4.553 1.00 0.00 154 LEU A CA 2
ATOM 1665 C C . LEU A 1 19 ? 34.708 7.572 4.413 1.00 0.00 154 LEU A C 2
ATOM 1666 O O . LEU A 1 19 ? 35.294 8.064 5.379 1.00 0.00 154 LEU A O 2
ATOM 1682 N N . GLU A 1 20 ? 35.254 7.483 3.205 1.00 0.00 155 GLU A N 2
ATOM 1683 C CA . GLU A 1 20 ? 36.607 7.965 2.950 1.00 0.00 155 GLU A CA 2
ATOM 1684 C C . GLU A 1 20 ? 36.689 9.469 3.185 1.00 0.00 155 GLU A C 2
ATOM 1685 O O . GLU A 1 20 ? 37.653 9.965 3.771 1.00 0.00 155 GLU A O 2
ATOM 1697 N N . GLU A 1 21 ? 35.672 10.192 2.726 1.00 0.00 156 GLU A N 2
ATOM 1698 C CA . GLU A 1 21 ? 35.641 11.641 2.889 1.00 0.00 156 GLU A CA 2
ATOM 1699 C C . GLU A 1 21 ? 35.336 12.008 4.337 1.00 0.00 156 GLU A C 2
ATOM 1700 O O . GLU A 1 21 ? 35.954 12.909 4.903 1.00 0.00 156 GLU A O 2
ATOM 1712 N N . ALA A 1 22 ? 34.377 11.305 4.931 1.00 0.00 157 ALA A N 2
ATOM 1713 C CA . ALA A 1 22 ? 33.993 11.569 6.313 1.00 0.00 157 ALA A CA 2
ATOM 1714 C C . ALA A 1 22 ? 35.215 11.523 7.224 1.00 0.00 157 ALA A C 2
ATOM 1715 O O . ALA A 1 22 ? 35.508 12.485 7.934 1.00 0.00 157 ALA A O 2
ATOM 1722 N N . LYS A 1 23 ? 35.924 10.400 7.197 1.00 0.00 158 LYS A N 2
ATOM 1723 C CA . LYS A 1 23 ? 37.106 10.236 8.035 1.00 0.00 158 LYS A CA 2
ATOM 1724 C C . LYS A 1 23 ? 38.084 11.386 7.811 1.00 0.00 158 LYS A C 2
ATOM 1725 O O . LYS A 1 23 ? 38.575 11.990 8.764 1.00 0.00 158 LYS A O 2
ATOM 1744 N N . LEU A 1 24 ? 38.359 11.684 6.545 1.00 0.00 159 LEU A N 2
ATOM 1745 C CA . LEU A 1 24 ? 39.279 12.763 6.208 1.00 0.00 159 LEU A CA 2
ATOM 1746 C C . LEU A 1 24 ? 38.838 14.066 6.865 1.00 0.00 159 LEU A C 2
ATOM 1747 O O . LEU A 1 24 ? 39.653 14.795 7.429 1.00 0.00 159 LEU A O 2
ATOM 1763 N N . VAL A 1 25 ? 37.542 14.352 6.789 1.00 0.00 160 VAL A N 2
ATOM 1764 C CA . VAL A 1 25 ? 36.998 15.558 7.404 1.00 0.00 160 VAL A CA 2
ATOM 1765 C C . VAL A 1 25 ? 37.233 15.541 8.911 1.00 0.00 160 VAL A C 2
ATOM 1766 O O . VAL A 1 25 ? 37.587 16.558 9.505 1.00 0.00 160 VAL A O 2
ATOM 1779 N N . LEU A 1 26 ? 37.035 14.377 9.522 1.00 0.00 161 LEU A N 2
ATOM 1780 C CA . LEU A 1 26 ? 37.229 14.239 10.961 1.00 0.00 161 LEU A CA 2
ATOM 1781 C C . LEU A 1 26 ? 38.679 14.532 11.334 1.00 0.00 161 LEU A C 2
ATOM 1782 O O . LEU A 1 26 ? 38.951 15.191 12.337 1.00 0.00 161 LEU A O 2
ATOM 1798 N N . LEU A 1 27 ? 39.605 14.038 10.518 1.00 0.00 162 LEU A N 2
ATOM 1799 C CA . LEU A 1 27 ? 41.025 14.251 10.774 1.00 0.00 162 LEU A CA 2
ATOM 1800 C C . LEU A 1 27 ? 41.343 15.742 10.809 1.00 0.00 162 LEU A C 2
ATOM 1801 O O . LEU A 1 27 ? 42.180 16.190 11.593 1.00 0.00 162 LEU A O 2
ATOM 1817 N N . LYS A 1 28 ? 40.669 16.506 9.955 1.00 0.00 163 LYS A N 2
ATOM 1818 C CA . LYS A 1 28 ? 40.885 17.946 9.898 1.00 0.00 163 LYS A CA 2
ATOM 1819 C C . LYS A 1 28 ? 40.543 18.591 11.238 1.00 0.00 163 LYS A C 2
ATOM 1820 O O . LYS A 1 28 ? 41.276 19.448 11.731 1.00 0.00 163 LYS A O 2
ATOM 1839 N N . LYS A 1 29 ? 39.426 18.170 11.823 1.00 0.00 164 LYS A N 2
ATOM 1840 C CA . LYS A 1 29 ? 38.999 18.709 13.108 1.00 0.00 164 LYS A CA 2
ATOM 1841 C C . LYS A 1 29 ? 40.012 18.363 14.195 1.00 0.00 164 LYS A C 2
ATOM 1842 O O . LYS A 1 29 ? 40.325 19.191 15.052 1.00 0.00 164 LYS A O 2
ATOM 1861 N N . LEU A 1 30 ? 40.522 17.136 14.153 1.00 0.00 165 LEU A N 2
ATOM 1862 C CA . LEU A 1 30 ? 41.497 16.691 15.142 1.00 0.00 165 LEU A CA 2
ATOM 1863 C C . LEU A 1 30 ? 42.760 17.541 15.067 1.00 0.00 165 LEU A C 2
ATOM 1864 O O . LEU A 1 30 ? 43.321 17.929 16.092 1.00 0.00 165 LEU A O 2
ATOM 1880 N N . ARG A 1 31 ? 43.202 17.828 13.847 1.00 0.00 166 ARG A N 2
ATOM 1881 C CA . ARG A 1 31 ? 44.403 18.630 13.649 1.00 0.00 166 ARG A CA 2
ATOM 1882 C C . ARG A 1 31 ? 44.193 20.047 14.173 1.00 0.00 166 ARG A C 2
ATOM 1883 O O . ARG A 1 31 ? 45.082 20.627 14.798 1.00 0.00 166 ARG A O 2
ATOM 1904 N N . GLN A 1 32 ? 43.012 20.598 13.915 1.00 0.00 167 GLN A N 2
ATOM 1905 C CA . GLN A 1 32 ? 42.696 21.948 14.368 1.00 0.00 167 GLN A CA 2
ATOM 1906 C C . GLN A 1 32 ? 42.839 22.050 15.883 1.00 0.00 167 GLN A C 2
ATOM 1907 O O . GLN A 1 32 ? 43.090 23.129 16.421 1.00 0.00 167 GLN A O 2
ATOM 1921 N N . SER A 1 33 ? 42.679 20.922 16.566 1.00 0.00 168 SER A N 2
ATOM 1922 C CA . SER A 1 33 ? 42.799 20.897 18.019 1.00 0.00 168 SER A CA 2
ATOM 1923 C C . SER A 1 33 ? 44.249 21.116 18.439 1.00 0.00 168 SER A C 2
ATOM 1924 O O . SER A 1 33 ? 44.547 22.016 19.226 1.00 0.00 168 SER A O 2
ATOM 1932 N N . GLN A 1 34 ? 45.144 20.290 17.910 1.00 0.00 169 GLN A N 2
ATOM 1933 C CA . GLN A 1 34 ? 46.560 20.401 18.242 1.00 0.00 169 GLN A CA 2
ATOM 1934 C C . GLN A 1 34 ? 47.070 21.808 17.945 1.00 0.00 169 GLN A C 2
ATOM 1935 O O . GLN A 1 34 ? 48.089 22.236 18.485 1.00 0.00 169 GLN A O 2
ATOM 1949 N N . ILE A 1 35 ? 46.354 22.521 17.082 1.00 0.00 170 ILE A N 2
ATOM 1950 C CA . ILE A 1 35 ? 46.745 23.879 16.718 1.00 0.00 170 ILE A CA 2
ATOM 1951 C C . ILE A 1 35 ? 46.470 24.841 17.868 1.00 0.00 170 ILE A C 2
ATOM 1952 O O . ILE A 1 35 ? 47.297 25.695 18.186 1.00 0.00 170 ILE A O 2
ATOM 1968 N N . GLN A 1 36 ? 45.303 24.697 18.487 1.00 0.00 171 GLN A N 2
ATOM 1969 C CA . GLN A 1 36 ? 44.929 25.560 19.603 1.00 0.00 171 GLN A CA 2
ATOM 1970 C C . GLN A 1 36 ? 45.177 24.855 20.931 1.00 0.00 171 GLN A C 2
ATOM 1971 O O . GLN A 1 36 ? 44.929 23.656 21.066 1.00 0.00 171 GLN A O 2
ATOM 1985 N N . LYS A 1 37 ? 45.667 25.606 21.912 1.00 0.00 172 LYS A N 2
ATOM 1986 C CA . LYS A 1 37 ? 45.947 25.042 23.227 1.00 0.00 172 LYS A CA 2
ATOM 1987 C C . LYS A 1 37 ? 44.660 24.567 23.892 1.00 0.00 172 LYS A C 2
ATOM 1988 O O . LYS A 1 37 ? 44.539 23.403 24.273 1.00 0.00 172 LYS A O 2
ATOM 2007 N N . GLU A 1 38 ? 43.700 25.476 24.028 1.00 0.00 173 GLU A N 2
ATOM 2008 C CA . GLU A 1 38 ? 42.426 25.140 24.655 1.00 0.00 173 GLU A CA 2
ATOM 2009 C C . GLU A 1 38 ? 41.356 24.902 23.594 1.00 0.00 173 GLU A C 2
ATOM 2010 O O . GLU A 1 38 ? 40.330 24.276 23.865 1.00 0.00 173 GLU A O 2
ATOM 2022 N N . ALA A 1 39 ? 41.601 25.404 22.389 1.00 0.00 174 ALA A N 2
ATOM 2023 C CA . ALA A 1 39 ? 40.649 25.240 21.296 1.00 0.00 174 ALA A CA 2
ATOM 2024 C C . ALA A 1 39 ? 39.269 25.742 21.709 1.00 0.00 174 ALA A C 2
ATOM 2025 O O . ALA A 1 39 ? 38.284 25.532 21.002 1.00 0.00 174 ALA A O 2
ATOM 2032 N N . THR A 1 40 ? 39.206 26.406 22.858 1.00 0.00 175 THR A N 2
ATOM 2033 C CA . THR A 1 40 ? 37.943 26.935 23.357 1.00 0.00 175 THR A CA 2
ATOM 2034 C C . THR A 1 40 ? 36.943 25.805 23.590 1.00 0.00 175 THR A C 2
ATOM 2035 O O . THR A 1 40 ? 36.748 25.360 24.721 1.00 0.00 175 THR A O 2
ATOM 2046 N N . ALA A 1 41 ? 36.315 25.347 22.513 1.00 0.00 176 ALA A N 2
ATOM 2047 C CA . ALA A 1 41 ? 35.338 24.269 22.612 1.00 0.00 176 ALA A CA 2
ATOM 2048 C C . ALA A 1 41 ? 34.279 24.600 23.659 1.00 0.00 176 ALA A C 2
ATOM 2049 O O . ALA A 1 41 ? 34.548 24.570 24.859 1.00 0.00 176 ALA A O 2
ATOM 2056 N N . GLN A 1 42 ? 33.073 24.915 23.195 1.00 0.00 177 GLN A N 2
ATOM 2057 C CA . GLN A 1 42 ? 31.981 25.250 24.102 1.00 0.00 177 GLN A CA 2
ATOM 2058 C C . GLN A 1 42 ? 31.311 23.983 24.623 1.00 0.00 177 GLN A C 2
ATOM 2059 O O . GLN A 1 42 ? 30.481 24.036 25.531 1.00 0.00 177 GLN A O 2
ATOM 2073 N N . LYS A 1 43 ? 31.676 22.845 24.042 1.00 0.00 178 LYS A N 2
ATOM 2074 C CA . LYS A 1 43 ? 31.103 21.570 24.455 1.00 0.00 178 LYS A CA 2
ATOM 2075 C C . LYS A 1 43 ? 32.182 20.494 24.526 1.00 0.00 178 LYS A C 2
ATOM 2076 O O . LYS A 1 43 ? 32.867 20.303 23.534 1.00 0.00 178 LYS A O 2
ATOM 2096 N N . GLY B 2 1 ? 43.842 7.842 27.890 1.00 0.00 209 GLY B N 2
ATOM 2097 C CA . GLY B 2 1 ? 44.463 8.104 26.560 1.00 0.00 209 GLY B CA 2
ATOM 2098 C C . GLY B 2 1 ? 45.274 9.393 26.622 1.00 0.00 209 GLY B C 2
ATOM 2099 O O . GLY B 2 1 ? 44.758 10.445 26.997 1.00 0.00 209 GLY B O 2
ATOM 2105 N N . SER B 2 2 ? 46.548 9.303 26.251 1.00 0.00 210 SER B N 2
ATOM 2106 C CA . SER B 2 2 ? 47.423 10.470 26.267 1.00 0.00 210 SER B CA 2
ATOM 2107 C C . SER B 2 2 ? 47.625 11.005 24.853 1.00 0.00 210 SER B C 2
ATOM 2108 O O . SER B 2 2 ? 48.108 10.292 23.973 1.00 0.00 210 SER B O 2
ATOM 2116 N N . LYS B 2 3 ? 47.252 12.262 24.642 1.00 0.00 211 LYS B N 2
ATOM 2117 C CA . LYS B 2 3 ? 47.398 12.882 23.331 1.00 0.00 211 LYS B CA 2
ATOM 2118 C C . LYS B 2 3 ? 47.084 11.879 22.226 1.00 0.00 211 LYS B C 2
ATOM 2119 O O . LYS B 2 3 ? 47.545 12.023 21.093 1.00 0.00 211 LYS B O 2
ATOM 2138 N N . ALA B 2 4 ? 46.296 10.863 22.562 1.00 0.00 212 ALA B N 2
ATOM 2139 C CA . ALA B 2 4 ? 45.928 9.840 21.591 1.00 0.00 212 ALA B CA 2
ATOM 2140 C C . ALA B 2 4 ? 47.082 9.574 20.630 1.00 0.00 212 ALA B C 2
ATOM 2141 O O . ALA B 2 4 ? 48.235 9.456 21.046 1.00 0.00 212 ALA B O 2
ATOM 2148 N N . PHE B 2 5 ? 46.765 9.481 19.343 1.00 0.00 213 PHE B N 2
ATOM 2149 C CA . PHE B 2 5 ? 47.784 9.232 18.331 1.00 0.00 213 PHE B CA 2
ATOM 2150 C C . PHE B 2 5 ? 48.326 10.547 17.779 1.00 0.00 213 PHE B C 2
ATOM 2151 O O . PHE B 2 5 ? 47.923 11.626 18.213 1.00 0.00 213 PHE B O 2
ATOM 2168 N N . ILE B 2 6 ? 49.240 10.448 16.819 1.00 0.00 214 ILE B N 2
ATOM 2169 C CA . ILE B 2 6 ? 49.836 11.638 16.222 1.00 0.00 214 ILE B CA 2
ATOM 2170 C C . ILE B 2 6 ? 49.682 11.608 14.705 1.00 0.00 214 ILE B C 2
ATOM 2171 O O . ILE B 2 6 ? 49.983 10.604 14.060 1.00 0.00 214 ILE B O 2
ATOM 2187 N N . VAL B 2 7 ? 49.211 12.716 14.142 1.00 0.00 215 VAL B N 2
ATOM 2188 C CA . VAL B 2 7 ? 49.025 12.809 12.698 1.00 0.00 215 VAL B CA 2
ATOM 2189 C C . VAL B 2 7 ? 50.095 13.697 12.074 1.00 0.00 215 VAL B C 2
ATOM 2190 O O . VAL B 2 7 ? 50.389 14.780 12.579 1.00 0.00 215 VAL B O 2
ATOM 2203 N N . THR B 2 8 ? 50.675 13.231 10.972 1.00 0.00 216 THR B N 2
ATOM 2204 C CA . THR B 2 8 ? 51.715 13.992 10.288 1.00 0.00 216 THR B CA 2
ATOM 2205 C C . THR B 2 8 ? 51.137 14.718 9.077 1.00 0.00 216 THR B C 2
ATOM 2206 O O . THR B 2 8 ? 50.074 14.358 8.574 1.00 0.00 216 THR B O 2
ATOM 2217 N N . ASP B 2 9 ? 51.845 15.744 8.615 1.00 0.00 217 ASP B N 2
ATOM 2218 C CA . ASP B 2 9 ? 51.391 16.515 7.463 1.00 0.00 217 ASP B CA 2
ATOM 2219 C C . ASP B 2 9 ? 51.601 15.727 6.174 1.00 0.00 217 ASP B C 2
ATOM 2220 O O . ASP B 2 9 ? 50.952 15.991 5.162 1.00 0.00 217 ASP B O 2
ATOM 2229 N N . GLU B 2 10 ? 52.510 14.759 6.219 1.00 0.00 218 GLU B N 2
ATOM 2230 C CA . GLU B 2 10 ? 52.804 13.945 5.045 1.00 0.00 218 GLU B CA 2
ATOM 2231 C C . GLU B 2 10 ? 51.850 12.757 4.964 1.00 0.00 218 GLU B C 2
ATOM 2232 O O . GLU B 2 10 ? 51.697 12.143 3.908 1.00 0.00 218 GLU B O 2
ATOM 2244 N N . ASP B 2 11 ? 51.213 12.440 6.085 1.00 0.00 219 ASP B N 2
ATOM 2245 C CA . ASP B 2 11 ? 50.285 11.315 6.133 1.00 0.00 219 ASP B CA 2
ATOM 2246 C C . ASP B 2 11 ? 48.888 11.753 5.705 1.00 0.00 219 ASP B C 2
ATOM 2247 O O . ASP B 2 11 ? 48.139 10.978 5.110 1.00 0.00 219 ASP B O 2
ATOM 2256 N N . ILE B 2 12 ? 48.543 12.999 6.013 1.00 0.00 220 ILE B N 2
ATOM 2257 C CA . ILE B 2 12 ? 47.234 13.530 5.652 1.00 0.00 220 ILE B CA 2
ATOM 2258 C C . ILE B 2 12 ? 47.159 13.798 4.153 1.00 0.00 220 ILE B C 2
ATOM 2259 O O . ILE B 2 12 ? 46.157 13.488 3.507 1.00 0.00 220 ILE B O 2
ATOM 2275 N N . ARG B 2 13 ? 48.223 14.376 3.605 1.00 0.00 221 ARG B N 2
ATOM 2276 C CA . ARG B 2 13 ? 48.267 14.678 2.179 1.00 0.00 221 ARG B CA 2
ATOM 2277 C C . ARG B 2 13 ? 48.129 13.402 1.355 1.00 0.00 221 ARG B C 2
ATOM 2278 O O . ARG B 2 13 ? 47.315 13.332 0.433 1.00 0.00 221 ARG B O 2
ATOM 2299 N N . LYS B 2 14 ? 48.928 12.395 1.691 1.00 0.00 222 LYS B N 2
ATOM 2300 C CA . LYS B 2 14 ? 48.878 11.123 0.981 1.00 0.00 222 LYS B CA 2
ATOM 2301 C C . LYS B 2 14 ? 47.507 10.472 1.142 1.00 0.00 222 LYS B C 2
ATOM 2302 O O . LYS B 2 14 ? 47.034 9.771 0.248 1.00 0.00 222 LYS B O 2
ATOM 2321 N N . GLN B 2 15 ? 46.877 10.708 2.287 1.00 0.00 223 GLN B N 2
ATOM 2322 C CA . GLN B 2 15 ? 45.562 10.135 2.556 1.00 0.00 223 GLN B CA 2
ATOM 2323 C C . GLN B 2 15 ? 44.505 10.776 1.662 1.00 0.00 223 GLN B C 2
ATOM 2324 O O . GLN B 2 15 ? 43.633 10.092 1.127 1.00 0.00 223 GLN B O 2
ATOM 2338 N N . GLU B 2 16 ? 44.590 12.093 1.503 1.00 0.00 224 GLU B N 2
ATOM 2339 C CA . GLU B 2 16 ? 43.639 12.814 0.666 1.00 0.00 224 GLU B CA 2
ATOM 2340 C C . GLU B 2 16 ? 43.880 12.506 -0.808 1.00 0.00 224 GLU B C 2
ATOM 2341 O O . GLU B 2 16 ? 42.936 12.389 -1.590 1.00 0.00 224 GLU B O 2
ATOM 2353 N N . GLU B 2 17 ? 45.149 12.374 -1.181 1.00 0.00 225 GLU B N 2
ATOM 2354 C CA . GLU B 2 17 ? 45.501 12.083 -2.566 1.00 0.00 225 GLU B CA 2
ATOM 2355 C C . GLU B 2 17 ? 44.875 10.767 -3.012 1.00 0.00 225 GLU B C 2
ATOM 2356 O O . GLU B 2 17 ? 44.372 10.655 -4.131 1.00 0.00 225 GLU B O 2
ATOM 2368 N N . ARG B 2 18 ? 44.909 9.771 -2.132 1.00 0.00 226 ARG B N 2
ATOM 2369 C CA . ARG B 2 18 ? 44.339 8.466 -2.446 1.00 0.00 226 ARG B CA 2
ATOM 2370 C C . ARG B 2 18 ? 42.838 8.582 -2.693 1.00 0.00 226 ARG B C 2
ATOM 2371 O O . ARG B 2 18 ? 42.299 7.958 -3.607 1.00 0.00 226 ARG B O 2
ATOM 2392 N N . VAL B 2 19 ? 42.169 9.384 -1.871 1.00 0.00 227 VAL B N 2
ATOM 2393 C CA . VAL B 2 19 ? 40.730 9.579 -2.013 1.00 0.00 227 VAL B CA 2
ATOM 2394 C C . VAL B 2 19 ? 40.411 10.281 -3.329 1.00 0.00 227 VAL B C 2
ATOM 2395 O O . VAL B 2 19 ? 39.457 9.924 -4.019 1.00 0.00 227 VAL B O 2
ATOM 2408 N N . GLN B 2 20 ? 41.216 11.284 -3.669 1.00 0.00 228 GLN B N 2
ATOM 2409 C CA . GLN B 2 20 ? 41.007 12.032 -4.904 1.00 0.00 228 GLN B CA 2
ATOM 2410 C C . GLN B 2 20 ? 41.028 11.095 -6.108 1.00 0.00 228 GLN B C 2
ATOM 2411 O O . GLN B 2 20 ? 40.253 11.262 -7.049 1.00 0.00 228 GLN B O 2
ATOM 2425 N N . GLN B 2 21 ? 41.921 10.112 -6.070 1.00 0.00 229 GLN B N 2
ATOM 2426 C CA . GLN B 2 21 ? 42.036 9.155 -7.166 1.00 0.00 229 GLN B CA 2
ATOM 2427 C C . GLN B 2 21 ? 40.740 8.366 -7.328 1.00 0.00 229 GLN B C 2
ATOM 2428 O O . GLN B 2 21 ? 40.325 8.059 -8.445 1.00 0.00 229 GLN B O 2
ATOM 2442 N N . VAL B 2 22 ? 40.107 8.042 -6.205 1.00 0.00 230 VAL B N 2
ATOM 2443 C CA . VAL B 2 22 ? 38.856 7.292 -6.236 1.00 0.00 230 VAL B CA 2
ATOM 2444 C C . VAL B 2 22 ? 37.774 8.085 -6.962 1.00 0.00 230 VAL B C 2
ATOM 2445 O O . VAL B 2 22 ? 37.030 7.537 -7.774 1.00 0.00 230 VAL B O 2
ATOM 2458 N N . ARG B 2 23 ? 37.693 9.377 -6.664 1.00 0.00 231 ARG B N 2
ATOM 2459 C CA . ARG B 2 23 ? 36.696 10.235 -7.294 1.00 0.00 231 ARG B CA 2
ATOM 2460 C C . ARG B 2 23 ? 36.832 10.188 -8.813 1.00 0.00 231 ARG B C 2
ATOM 2461 O O . ARG B 2 23 ? 35.835 10.151 -9.533 1.00 0.00 231 ARG B O 2
ATOM 2482 N N . LYS B 2 24 ? 38.073 10.191 -9.291 1.00 0.00 232 LYS B N 2
ATOM 2483 C CA . LYS B 2 24 ? 38.327 10.144 -10.726 1.00 0.00 232 LYS B CA 2
ATOM 2484 C C . LYS B 2 24 ? 37.631 8.941 -11.353 1.00 0.00 232 LYS B C 2
ATOM 2485 O O . LYS B 2 24 ? 36.856 9.083 -12.299 1.00 0.00 232 LYS B O 2
ATOM 2504 N N . LYS B 2 25 ? 37.912 7.757 -10.818 1.00 0.00 233 LYS B N 2
ATOM 2505 C CA . LYS B 2 25 ? 37.309 6.534 -11.336 1.00 0.00 233 LYS B CA 2
ATOM 2506 C C . LYS B 2 25 ? 35.787 6.614 -11.259 1.00 0.00 233 LYS B C 2
ATOM 2507 O O . LYS B 2 25 ? 35.081 5.884 -11.955 1.00 0.00 233 LYS B O 2
ATOM 2526 N N . LEU B 2 26 ? 35.289 7.506 -10.409 1.00 0.00 234 LEU B N 2
ATOM 2527 C CA . LEU B 2 26 ? 33.849 7.668 -10.244 1.00 0.00 234 LEU B CA 2
ATOM 2528 C C . LEU B 2 26 ? 33.282 8.563 -11.340 1.00 0.00 234 LEU B C 2
ATOM 2529 O O . LEU B 2 26 ? 32.326 8.195 -12.023 1.00 0.00 234 LEU B O 2
ATOM 2545 N N . GLU B 2 27 ? 33.879 9.740 -11.505 1.00 0.00 235 GLU B N 2
ATOM 2546 C CA . GLU B 2 27 ? 33.428 10.677 -12.527 1.00 0.00 235 GLU B CA 2
ATOM 2547 C C . GLU B 2 27 ? 33.692 10.115 -13.920 1.00 0.00 235 GLU B C 2
ATOM 2548 O O . GLU B 2 27 ? 32.897 10.308 -14.839 1.00 0.00 235 GLU B O 2
ATOM 2560 N N . GLU B 2 28 ? 34.814 9.418 -14.068 1.00 0.00 236 GLU B N 2
ATOM 2561 C CA . GLU B 2 28 ? 35.177 8.836 -15.354 1.00 0.00 236 GLU B CA 2
ATOM 2562 C C . GLU B 2 28 ? 34.162 7.773 -15.766 1.00 0.00 236 GLU B C 2
ATOM 2563 O O . GLU B 2 28 ? 33.691 7.759 -16.903 1.00 0.00 236 GLU B O 2
ATOM 2575 N N . ALA B 2 29 ? 33.832 6.885 -14.835 1.00 0.00 237 ALA B N 2
ATOM 2576 C CA . ALA B 2 29 ? 32.874 5.821 -15.114 1.00 0.00 237 ALA B CA 2
ATOM 2577 C C . ALA B 2 29 ? 31.523 6.408 -15.506 1.00 0.00 237 ALA B C 2
ATOM 2578 O O . ALA B 2 29 ? 30.715 5.749 -16.161 1.00 0.00 237 ALA B O 2
ATOM 2585 N N . LEU B 2 30 ? 31.285 7.651 -15.103 1.00 0.00 238 LEU B N 2
ATOM 2586 C CA . LEU B 2 30 ? 30.025 8.317 -15.414 1.00 0.00 238 LEU B CA 2
ATOM 2587 C C . LEU B 2 30 ? 30.157 9.143 -16.688 1.00 0.00 238 LEU B C 2
ATOM 2588 O O . LEU B 2 30 ? 29.176 9.370 -17.396 1.00 0.00 238 LEU B O 2
ATOM 2604 N N . MET B 2 31 ? 31.376 9.590 -16.973 1.00 0.00 239 MET B N 2
ATOM 2605 C CA . MET B 2 31 ? 31.626 10.391 -18.167 1.00 0.00 239 MET B CA 2
ATOM 2606 C C . MET B 2 31 ? 32.059 9.501 -19.328 1.00 0.00 239 MET B C 2
ATOM 2607 O O . MET B 2 31 ? 32.000 9.906 -20.488 1.00 0.00 239 MET B O 2
ATOM 2621 N N . ALA B 2 32 ? 32.492 8.286 -19.005 1.00 0.00 240 ALA B N 2
ATOM 2622 C CA . ALA B 2 32 ? 32.939 7.349 -20.029 1.00 0.00 240 ALA B CA 2
ATOM 2623 C C . ALA B 2 32 ? 31.745 6.743 -20.760 1.00 0.00 240 ALA B C 2
ATOM 2624 O O . ALA B 2 32 ? 30.730 6.415 -20.145 1.00 0.00 240 ALA B O 2
ATOM 2631 N N . ASP B 2 33 ? 31.873 6.599 -22.075 1.00 0.00 241 ASP B N 2
ATOM 2632 C CA . ASP B 2 33 ? 30.797 6.031 -22.879 1.00 0.00 241 ASP B CA 2
ATOM 2633 C C . ASP B 2 33 ? 30.944 4.515 -22.976 1.00 0.00 241 ASP B C 2
ATOM 2634 O O . ASP B 2 33 ? 30.110 3.839 -23.576 1.00 0.00 241 ASP B O 2
ATOM 2643 N N . ILE B 2 34 ? 32.011 3.990 -22.382 1.00 0.00 242 ILE B N 2
ATOM 2644 C CA . ILE B 2 34 ? 32.259 2.553 -22.411 1.00 0.00 242 ILE B CA 2
ATOM 2645 C C . ILE B 2 34 ? 31.884 1.918 -21.076 1.00 0.00 242 ILE B C 2
ATOM 2646 O O . ILE B 2 34 ? 31.408 0.784 -21.028 1.00 0.00 242 ILE B O 2
ATOM 2662 N N . LEU B 2 35 ? 32.104 2.657 -19.993 1.00 0.00 243 LEU B N 2
ATOM 2663 C CA . LEU B 2 35 ? 31.781 2.158 -18.662 1.00 0.00 243 LEU B CA 2
ATOM 2664 C C . LEU B 2 35 ? 30.417 2.674 -18.213 1.00 0.00 243 LEU B C 2
ATOM 2665 O O . LEU B 2 35 ? 29.905 2.274 -17.168 1.00 0.00 243 LEU B O 2
ATOM 2681 N N . SER B 2 36 ? 29.835 3.564 -19.009 1.00 0.00 244 SER B N 2
ATOM 2682 C CA . SER B 2 36 ? 28.530 4.127 -18.685 1.00 0.00 244 SER B CA 2
ATOM 2683 C C . SER B 2 36 ? 28.621 5.016 -17.449 1.00 0.00 244 SER B C 2
ATOM 2684 O O . SER B 2 36 ? 28.518 6.222 -17.602 1.00 0.00 244 SER B O 2
ATOM 2693 N N . GLY A 1 1 ? 29.782 -8.856 -16.738 1.00 0.00 136 GLY A N 3
ATOM 2694 C CA . GLY A 1 1 ? 28.559 -9.620 -16.361 1.00 0.00 136 GLY A CA 3
ATOM 2695 C C . GLY A 1 1 ? 27.354 -8.685 -16.361 1.00 0.00 136 GLY A C 3
ATOM 2696 O O . GLY A 1 1 ? 26.933 -8.201 -15.311 1.00 0.00 136 GLY A O 3
ATOM 2702 N N . SER A 1 2 ? 26.804 -8.435 -17.545 1.00 0.00 137 SER A N 3
ATOM 2703 C CA . SER A 1 2 ? 25.648 -7.555 -17.669 1.00 0.00 137 SER A CA 3
ATOM 2704 C C . SER A 1 2 ? 25.973 -6.165 -17.131 1.00 0.00 137 SER A C 3
ATOM 2705 O O . SER A 1 2 ? 26.855 -6.004 -16.287 1.00 0.00 137 SER A O 3
ATOM 2713 N N . PRO A 1 3 ? 25.276 -5.169 -17.605 1.00 0.00 138 PRO A N 3
ATOM 2714 C CA . PRO A 1 3 ? 25.491 -3.757 -17.178 1.00 0.00 138 PRO A CA 3
ATOM 2715 C C . PRO A 1 3 ? 25.081 -3.528 -15.725 1.00 0.00 138 PRO A C 3
ATOM 2716 O O . PRO A 1 3 ? 25.519 -2.568 -15.090 1.00 0.00 138 PRO A O 3
ATOM 2727 N N . GLU A 1 4 ? 24.240 -4.416 -15.205 1.00 0.00 139 GLU A N 3
ATOM 2728 C CA . GLU A 1 4 ? 23.772 -4.295 -13.830 1.00 0.00 139 GLU A CA 3
ATOM 2729 C C . GLU A 1 4 ? 24.941 -4.390 -12.855 1.00 0.00 139 GLU A C 3
ATOM 2730 O O . GLU A 1 4 ? 25.023 -3.629 -11.891 1.00 0.00 139 GLU A O 3
ATOM 2742 N N . GLU A 1 5 ? 25.845 -5.331 -13.113 1.00 0.00 140 GLU A N 3
ATOM 2743 C CA . GLU A 1 5 ? 27.008 -5.514 -12.254 1.00 0.00 140 GLU A CA 3
ATOM 2744 C C . GLU A 1 5 ? 27.935 -4.305 -12.345 1.00 0.00 140 GLU A C 3
ATOM 2745 O O . GLU A 1 5 ? 28.457 -3.835 -11.334 1.00 0.00 140 GLU A O 3
ATOM 2757 N N . ARG A 1 6 ? 28.134 -3.808 -13.560 1.00 0.00 141 ARG A N 3
ATOM 2758 C CA . ARG A 1 6 ? 29.000 -2.654 -13.771 1.00 0.00 141 ARG A CA 3
ATOM 2759 C C . ARG A 1 6 ? 28.460 -1.436 -13.027 1.00 0.00 141 ARG A C 3
ATOM 2760 O O . ARG A 1 6 ? 29.213 -0.704 -12.385 1.00 0.00 141 ARG A O 3
ATOM 2781 N N . GLU A 1 7 ? 27.151 -1.225 -13.119 1.00 0.00 142 GLU A N 3
ATOM 2782 C CA . GLU A 1 7 ? 26.522 -0.089 -12.457 1.00 0.00 142 GLU A CA 3
ATOM 2783 C C . GLU A 1 7 ? 26.529 -0.278 -10.943 1.00 0.00 142 GLU A C 3
ATOM 2784 O O . GLU A 1 7 ? 26.686 0.682 -10.188 1.00 0.00 142 GLU A O 3
ATOM 2796 N N . ARG A 1 8 ? 26.358 -1.522 -10.506 1.00 0.00 143 ARG A N 3
ATOM 2797 C CA . ARG A 1 8 ? 26.348 -1.826 -9.080 1.00 0.00 143 ARG A CA 3
ATOM 2798 C C . ARG A 1 8 ? 27.680 -1.449 -8.441 1.00 0.00 143 ARG A C 3
ATOM 2799 O O . ARG A 1 8 ? 27.719 -0.900 -7.340 1.00 0.00 143 ARG A O 3
ATOM 2820 N N . MET A 1 9 ? 28.771 -1.747 -9.139 1.00 0.00 144 MET A N 3
ATOM 2821 C CA . MET A 1 9 ? 30.102 -1.440 -8.625 1.00 0.00 144 MET A CA 3
ATOM 2822 C C . MET A 1 9 ? 30.238 0.054 -8.353 1.00 0.00 144 MET A C 3
ATOM 2823 O O . MET A 1 9 ? 30.839 0.462 -7.359 1.00 0.00 144 MET A O 3
ATOM 2837 N N . ILE A 1 10 ? 29.673 0.866 -9.241 1.00 0.00 145 ILE A N 3
ATOM 2838 C CA . ILE A 1 10 ? 29.741 2.315 -9.087 1.00 0.00 145 ILE A CA 3
ATOM 2839 C C . ILE A 1 10 ? 29.092 2.744 -7.775 1.00 0.00 145 ILE A C 3
ATOM 2840 O O . ILE A 1 10 ? 29.592 3.634 -7.086 1.00 0.00 145 ILE A O 3
ATOM 2856 N N . LYS A 1 11 ? 27.977 2.104 -7.435 1.00 0.00 146 LYS A N 3
ATOM 2857 C CA . LYS A 1 11 ? 27.270 2.429 -6.202 1.00 0.00 146 LYS A CA 3
ATOM 2858 C C . LYS A 1 11 ? 28.129 2.092 -4.988 1.00 0.00 146 LYS A C 3
ATOM 2859 O O . LYS A 1 11 ? 28.149 2.834 -4.005 1.00 0.00 146 LYS A O 3
ATOM 2878 N N . GLN A 1 12 ? 28.839 0.971 -5.065 1.00 0.00 147 GLN A N 3
ATOM 2879 C CA . GLN A 1 12 ? 29.691 0.542 -3.962 1.00 0.00 147 GLN A CA 3
ATOM 2880 C C . GLN A 1 12 ? 30.789 1.568 -3.706 1.00 0.00 147 GLN A C 3
ATOM 2881 O O . GLN A 1 12 ? 31.128 1.858 -2.558 1.00 0.00 147 GLN A O 3
ATOM 2895 N N . LEU A 1 13 ? 31.342 2.117 -4.784 1.00 0.00 148 LEU A N 3
ATOM 2896 C CA . LEU A 1 13 ? 32.406 3.106 -4.665 1.00 0.00 148 LEU A CA 3
ATOM 2897 C C . LEU A 1 13 ? 31.902 4.347 -3.938 1.00 0.00 148 LEU A C 3
ATOM 2898 O O . LEU A 1 13 ? 32.622 4.948 -3.140 1.00 0.00 148 LEU A O 3
ATOM 2914 N N . LYS A 1 14 ? 30.658 4.725 -4.217 1.00 0.00 149 LYS A N 3
ATOM 2915 C CA . LYS A 1 14 ? 30.068 5.900 -3.587 1.00 0.00 149 LYS A CA 3
ATOM 2916 C C . LYS A 1 14 ? 29.901 5.675 -2.089 1.00 0.00 149 LYS A C 3
ATOM 2917 O O . LYS A 1 14 ? 29.980 6.615 -1.296 1.00 0.00 149 LYS A O 3
ATOM 2936 N N . GLU A 1 15 ? 29.672 4.422 -1.706 1.00 0.00 150 GLU A N 3
ATOM 2937 C CA . GLU A 1 15 ? 29.483 4.087 -0.300 1.00 0.00 150 GLU A CA 3
ATOM 2938 C C . GLU A 1 15 ? 30.777 4.303 0.479 1.00 0.00 150 GLU A C 3
ATOM 2939 O O . GLU A 1 15 ? 30.797 5.010 1.486 1.00 0.00 150 GLU A O 3
ATOM 2951 N N . GLU A 1 16 ? 31.856 3.689 0.004 1.00 0.00 151 GLU A N 3
ATOM 2952 C CA . GLU A 1 16 ? 33.149 3.819 0.663 1.00 0.00 151 GLU A CA 3
ATOM 2953 C C . GLU A 1 16 ? 33.677 5.244 0.527 1.00 0.00 151 GLU A C 3
ATOM 2954 O O . GLU A 1 16 ? 34.436 5.718 1.372 1.00 0.00 151 GLU A O 3
ATOM 2966 N N . LEU A 1 17 ? 33.267 5.921 -0.541 1.00 0.00 152 LEU A N 3
ATOM 2967 C CA . LEU A 1 17 ? 33.711 7.289 -0.781 1.00 0.00 152 LEU A CA 3
ATOM 2968 C C . LEU A 1 17 ? 33.271 8.201 0.359 1.00 0.00 152 LEU A C 3
ATOM 2969 O O . LEU A 1 17 ? 34.035 9.048 0.820 1.00 0.00 152 LEU A O 3
ATOM 2985 N N . ARG A 1 18 ? 32.033 8.021 0.810 1.00 0.00 153 ARG A N 3
ATOM 2986 C CA . ARG A 1 18 ? 31.498 8.839 1.892 1.00 0.00 153 ARG A CA 3
ATOM 2987 C C . ARG A 1 18 ? 32.277 8.595 3.180 1.00 0.00 153 ARG A C 3
ATOM 2988 O O . ARG A 1 18 ? 32.645 9.537 3.883 1.00 0.00 153 ARG A O 3
ATOM 3009 N N . LEU A 1 19 ? 32.527 7.325 3.482 1.00 0.00 154 LEU A N 3
ATOM 3010 C CA . LEU A 1 19 ? 33.265 6.968 4.688 1.00 0.00 154 LEU A CA 3
ATOM 3011 C C . LEU A 1 19 ? 34.715 7.428 4.582 1.00 0.00 154 LEU A C 3
ATOM 3012 O O . LEU A 1 19 ? 35.301 7.897 5.558 1.00 0.00 154 LEU A O 3
ATOM 3028 N N . GLU A 1 20 ? 35.288 7.291 3.390 1.00 0.00 155 GLU A N 3
ATOM 3029 C CA . GLU A 1 20 ? 36.673 7.688 3.169 1.00 0.00 155 GLU A CA 3
ATOM 3030 C C . GLU A 1 20 ? 36.830 9.195 3.332 1.00 0.00 155 GLU A C 3
ATOM 3031 O O . GLU A 1 20 ? 37.810 9.670 3.907 1.00 0.00 155 GLU A O 3
ATOM 3043 N N . GLU A 1 21 ? 35.856 9.945 2.824 1.00 0.00 156 GLU A N 3
ATOM 3044 C CA . GLU A 1 21 ? 35.897 11.399 2.918 1.00 0.00 156 GLU A CA 3
ATOM 3045 C C . GLU A 1 21 ? 35.573 11.853 4.337 1.00 0.00 156 GLU A C 3
ATOM 3046 O O . GLU A 1 21 ? 36.212 12.758 4.871 1.00 0.00 156 GLU A O 3
ATOM 3058 N N . ALA A 1 22 ? 34.575 11.217 4.942 1.00 0.00 157 ALA A N 3
ATOM 3059 C CA . ALA A 1 22 ? 34.174 11.563 6.300 1.00 0.00 157 ALA A CA 3
ATOM 3060 C C . ALA A 1 22 ? 35.385 11.588 7.227 1.00 0.00 157 ALA A C 3
ATOM 3061 O O . ALA A 1 22 ? 35.597 12.553 7.961 1.00 0.00 157 ALA A O 3
ATOM 3068 N N . LYS A 1 23 ? 36.177 10.521 7.185 1.00 0.00 158 LYS A N 3
ATOM 3069 C CA . LYS A 1 23 ? 37.359 10.427 8.032 1.00 0.00 158 LYS A CA 3
ATOM 3070 C C . LYS A 1 23 ? 38.332 11.560 7.719 1.00 0.00 158 LYS A C 3
ATOM 3071 O O . LYS A 1 23 ? 38.949 12.128 8.620 1.00 0.00 158 LYS A O 3
ATOM 3090 N N . LEU A 1 24 ? 38.463 11.883 6.436 1.00 0.00 159 LEU A N 3
ATOM 3091 C CA . LEU A 1 24 ? 39.371 12.944 6.015 1.00 0.00 159 LEU A CA 3
ATOM 3092 C C . LEU A 1 24 ? 38.999 14.262 6.686 1.00 0.00 159 LEU A C 3
ATOM 3093 O O . LEU A 1 24 ? 39.859 14.960 7.222 1.00 0.00 159 LEU A O 3
ATOM 3109 N N . VAL A 1 25 ? 37.712 14.595 6.653 1.00 0.00 160 VAL A N 3
ATOM 3110 C CA . VAL A 1 25 ? 37.236 15.823 7.278 1.00 0.00 160 VAL A CA 3
ATOM 3111 C C . VAL A 1 25 ? 37.521 15.804 8.776 1.00 0.00 160 VAL A C 3
ATOM 3112 O O . VAL A 1 25 ? 37.872 16.827 9.364 1.00 0.00 160 VAL A O 3
ATOM 3125 N N . LEU A 1 26 ? 37.367 14.634 9.388 1.00 0.00 161 LEU A N 3
ATOM 3126 C CA . LEU A 1 26 ? 37.603 14.495 10.821 1.00 0.00 161 LEU A CA 3
ATOM 3127 C C . LEU A 1 26 ? 39.051 14.834 11.158 1.00 0.00 161 LEU A C 3
ATOM 3128 O O . LEU A 1 26 ? 39.325 15.518 12.144 1.00 0.00 161 LEU A O 3
ATOM 3144 N N . LEU A 1 27 ? 39.973 14.351 10.332 1.00 0.00 162 LEU A N 3
ATOM 3145 C CA . LEU A 1 27 ? 41.392 14.608 10.553 1.00 0.00 162 LEU A CA 3
ATOM 3146 C C . LEU A 1 27 ? 41.676 16.105 10.510 1.00 0.00 162 LEU A C 3
ATOM 3147 O O . LEU A 1 27 ? 42.499 16.613 11.271 1.00 0.00 162 LEU A O 3
ATOM 3163 N N . LYS A 1 28 ? 40.989 16.807 9.615 1.00 0.00 163 LYS A N 3
ATOM 3164 C CA . LYS A 1 28 ? 41.175 18.247 9.482 1.00 0.00 163 LYS A CA 3
ATOM 3165 C C . LYS A 1 28 ? 40.789 18.958 10.775 1.00 0.00 163 LYS A C 3
ATOM 3166 O O . LYS A 1 28 ? 41.511 19.833 11.252 1.00 0.00 163 LYS A O 3
ATOM 3185 N N . LYS A 1 29 ? 39.648 18.574 11.336 1.00 0.00 164 LYS A N 3
ATOM 3186 C CA . LYS A 1 29 ? 39.177 19.180 12.576 1.00 0.00 164 LYS A CA 3
ATOM 3187 C C . LYS A 1 29 ? 40.139 18.877 13.720 1.00 0.00 164 LYS A C 3
ATOM 3188 O O . LYS A 1 29 ? 40.371 19.717 14.588 1.00 0.00 164 LYS A O 3
ATOM 3207 N N . LEU A 1 30 ? 40.697 17.671 13.711 1.00 0.00 165 LEU A N 3
ATOM 3208 C CA . LEU A 1 30 ? 41.629 17.263 14.757 1.00 0.00 165 LEU A CA 3
ATOM 3209 C C . LEU A 1 30 ? 42.872 18.146 14.737 1.00 0.00 165 LEU A C 3
ATOM 3210 O O . LEU A 1 30 ? 43.427 18.478 15.784 1.00 0.00 165 LEU A O 3
ATOM 3226 N N . ARG A 1 31 ? 43.304 18.522 13.537 1.00 0.00 166 ARG A N 3
ATOM 3227 C CA . ARG A 1 31 ? 44.487 19.362 13.391 1.00 0.00 166 ARG A CA 3
ATOM 3228 C C . ARG A 1 31 ? 44.235 20.747 13.978 1.00 0.00 166 ARG A C 3
ATOM 3229 O O . ARG A 1 31 ? 45.119 21.340 14.598 1.00 0.00 166 ARG A O 3
ATOM 3250 N N . GLN A 1 32 ? 43.024 21.258 13.779 1.00 0.00 167 GLN A N 3
ATOM 3251 C CA . GLN A 1 32 ? 42.669 22.577 14.290 1.00 0.00 167 GLN A CA 3
ATOM 3252 C C . GLN A 1 32 ? 42.244 22.488 15.751 1.00 0.00 167 GLN A C 3
ATOM 3253 O O . GLN A 1 32 ? 42.239 23.488 16.469 1.00 0.00 167 GLN A O 3
ATOM 3267 N N . SER A 1 33 ? 41.889 21.284 16.187 1.00 0.00 168 SER A N 3
ATOM 3268 C CA . SER A 1 33 ? 41.453 21.078 17.563 1.00 0.00 168 SER A CA 3
ATOM 3269 C C . SER A 1 33 ? 42.654 20.833 18.472 1.00 0.00 168 SER A C 3
ATOM 3270 O O . SER A 1 33 ? 42.575 21.024 19.686 1.00 0.00 168 SER A O 3
ATOM 3278 N N . GLN A 1 34 ? 43.764 20.410 17.876 1.00 0.00 169 GLN A N 3
ATOM 3279 C CA . GLN A 1 34 ? 44.976 20.144 18.642 1.00 0.00 169 GLN A CA 3
ATOM 3280 C C . GLN A 1 34 ? 45.323 21.337 19.525 1.00 0.00 169 GLN A C 3
ATOM 3281 O O . GLN A 1 34 ? 45.274 21.249 20.752 1.00 0.00 169 GLN A O 3
ATOM 3295 N N . ILE A 1 35 ? 45.674 22.452 18.893 1.00 0.00 170 ILE A N 3
ATOM 3296 C CA . ILE A 1 35 ? 46.027 23.659 19.632 1.00 0.00 170 ILE A CA 3
ATOM 3297 C C . ILE A 1 35 ? 44.846 24.136 20.472 1.00 0.00 170 ILE A C 3
ATOM 3298 O O . ILE A 1 35 ? 45.011 24.514 21.632 1.00 0.00 170 ILE A O 3
ATOM 3314 N N . GLN A 1 36 ? 43.657 24.116 19.878 1.00 0.00 171 GLN A N 3
ATOM 3315 C CA . GLN A 1 36 ? 42.456 24.550 20.582 1.00 0.00 171 GLN A CA 3
ATOM 3316 C C . GLN A 1 36 ? 42.489 24.087 22.034 1.00 0.00 171 GLN A C 3
ATOM 3317 O O . GLN A 1 36 ? 42.311 22.904 22.323 1.00 0.00 171 GLN A O 3
ATOM 3331 N N . LYS A 1 37 ? 42.717 25.028 22.944 1.00 0.00 172 LYS A N 3
ATOM 3332 C CA . LYS A 1 37 ? 42.770 24.706 24.366 1.00 0.00 172 LYS A CA 3
ATOM 3333 C C . LYS A 1 37 ? 43.468 23.368 24.585 1.00 0.00 172 LYS A C 3
ATOM 3334 O O . LYS A 1 37 ? 42.917 22.465 25.215 1.00 0.00 172 LYS A O 3
ATOM 3353 N N . GLU A 1 38 ? 44.684 23.247 24.062 1.00 0.00 173 GLU A N 3
ATOM 3354 C CA . GLU A 1 38 ? 45.449 22.014 24.208 1.00 0.00 173 GLU A CA 3
ATOM 3355 C C . GLU A 1 38 ? 45.788 21.767 25.675 1.00 0.00 173 GLU A C 3
ATOM 3356 O O . GLU A 1 38 ? 45.712 20.637 26.158 1.00 0.00 173 GLU A O 3
ATOM 3368 N N . ALA A 1 39 ? 46.161 22.831 26.378 1.00 0.00 174 ALA A N 3
ATOM 3369 C CA . ALA A 1 39 ? 46.508 22.717 27.790 1.00 0.00 174 ALA A CA 3
ATOM 3370 C C . ALA A 1 39 ? 45.257 22.820 28.657 1.00 0.00 174 ALA A C 3
ATOM 3371 O O . ALA A 1 39 ? 44.770 23.917 28.935 1.00 0.00 174 ALA A O 3
ATOM 3378 N N . THR A 1 40 ? 44.742 21.671 29.083 1.00 0.00 175 THR A N 3
ATOM 3379 C CA . THR A 1 40 ? 43.546 21.643 29.917 1.00 0.00 175 THR A CA 3
ATOM 3380 C C . THR A 1 40 ? 43.916 21.384 31.375 1.00 0.00 175 THR A C 3
ATOM 3381 O O . THR A 1 40 ? 43.104 21.591 32.277 1.00 0.00 175 THR A O 3
ATOM 3392 N N . ALA A 1 41 ? 45.145 20.933 31.597 1.00 0.00 176 ALA A N 3
ATOM 3393 C CA . ALA A 1 41 ? 45.610 20.649 32.951 1.00 0.00 176 ALA A CA 3
ATOM 3394 C C . ALA A 1 41 ? 47.102 20.331 32.949 1.00 0.00 176 ALA A C 3
ATOM 3395 O O . ALA A 1 41 ? 47.802 20.596 31.972 1.00 0.00 176 ALA A O 3
ATOM 3402 N N . GLN A 1 42 ? 47.582 19.762 34.049 1.00 0.00 177 GLN A N 3
ATOM 3403 C CA . GLN A 1 42 ? 48.994 19.412 34.163 1.00 0.00 177 GLN A CA 3
ATOM 3404 C C . GLN A 1 42 ? 49.287 18.119 33.411 1.00 0.00 177 GLN A C 3
ATOM 3405 O O . GLN A 1 42 ? 48.561 17.133 33.546 1.00 0.00 177 GLN A O 3
ATOM 3419 N N . LYS A 1 43 ? 50.352 18.130 32.617 1.00 0.00 178 LYS A N 3
ATOM 3420 C CA . LYS A 1 43 ? 50.733 16.951 31.847 1.00 0.00 178 LYS A CA 3
ATOM 3421 C C . LYS A 1 43 ? 52.248 16.779 31.843 1.00 0.00 178 LYS A C 3
ATOM 3422 O O . LYS A 1 43 ? 52.851 17.028 30.813 1.00 0.00 178 LYS A O 3
ATOM 3442 N N . GLY B 2 1 ? 58.867 2.028 25.514 1.00 0.00 209 GLY B N 3
ATOM 3443 C CA . GLY B 2 1 ? 57.478 2.045 26.056 1.00 0.00 209 GLY B CA 3
ATOM 3444 C C . GLY B 2 1 ? 56.486 2.212 24.910 1.00 0.00 209 GLY B C 3
ATOM 3445 O O . GLY B 2 1 ? 56.873 2.257 23.743 1.00 0.00 209 GLY B O 3
ATOM 3451 N N . SER B 2 2 ? 55.205 2.303 25.253 1.00 0.00 210 SER B N 3
ATOM 3452 C CA . SER B 2 2 ? 54.164 2.463 24.245 1.00 0.00 210 SER B CA 3
ATOM 3453 C C . SER B 2 2 ? 54.218 3.860 23.636 1.00 0.00 210 SER B C 3
ATOM 3454 O O . SER B 2 2 ? 54.567 4.829 24.312 1.00 0.00 210 SER B O 3
ATOM 3462 N N . LYS B 2 3 ? 53.872 3.958 22.357 1.00 0.00 211 LYS B N 3
ATOM 3463 C CA . LYS B 2 3 ? 53.884 5.244 21.669 1.00 0.00 211 LYS B CA 3
ATOM 3464 C C . LYS B 2 3 ? 52.480 5.837 21.616 1.00 0.00 211 LYS B C 3
ATOM 3465 O O . LYS B 2 3 ? 51.493 5.111 21.495 1.00 0.00 211 LYS B O 3
ATOM 3484 N N . ALA B 2 4 ? 52.399 7.160 21.707 1.00 0.00 212 ALA B N 3
ATOM 3485 C CA . ALA B 2 4 ? 51.111 7.843 21.665 1.00 0.00 212 ALA B CA 3
ATOM 3486 C C . ALA B 2 4 ? 50.629 7.988 20.225 1.00 0.00 212 ALA B C 3
ATOM 3487 O O . ALA B 2 4 ? 51.332 7.616 19.285 1.00 0.00 212 ALA B O 3
ATOM 3494 N N . PHE B 2 5 ? 49.427 8.530 20.059 1.00 0.00 213 PHE B N 3
ATOM 3495 C CA . PHE B 2 5 ? 48.865 8.725 18.727 1.00 0.00 213 PHE B CA 3
ATOM 3496 C C . PHE B 2 5 ? 49.135 10.143 18.234 1.00 0.00 213 PHE B C 3
ATOM 3497 O O . PHE B 2 5 ? 48.597 11.110 18.770 1.00 0.00 213 PHE B O 3
ATOM 3514 N N . ILE B 2 6 ? 49.973 10.257 17.208 1.00 0.00 214 ILE B N 3
ATOM 3515 C CA . ILE B 2 6 ? 50.311 11.563 16.653 1.00 0.00 214 ILE B CA 3
ATOM 3516 C C . ILE B 2 6 ? 50.016 11.602 15.157 1.00 0.00 214 ILE B C 3
ATOM 3517 O O . ILE B 2 6 ? 50.470 10.742 14.402 1.00 0.00 214 ILE B O 3
ATOM 3533 N N . VAL B 2 7 ? 49.251 12.603 14.736 1.00 0.00 215 VAL B N 3
ATOM 3534 C CA . VAL B 2 7 ? 48.902 12.746 13.327 1.00 0.00 215 VAL B CA 3
ATOM 3535 C C . VAL B 2 7 ? 50.009 13.471 12.570 1.00 0.00 215 VAL B C 3
ATOM 3536 O O . VAL B 2 7 ? 50.458 14.540 12.983 1.00 0.00 215 VAL B O 3
ATOM 3549 N N . THR B 2 8 ? 50.444 12.883 11.461 1.00 0.00 216 THR B N 3
ATOM 3550 C CA . THR B 2 8 ? 51.501 13.481 10.654 1.00 0.00 216 THR B CA 3
ATOM 3551 C C . THR B 2 8 ? 50.911 14.200 9.446 1.00 0.00 216 THR B C 3
ATOM 3552 O O . THR B 2 8 ? 49.834 13.845 8.966 1.00 0.00 216 THR B O 3
ATOM 3563 N N . ASP B 2 9 ? 51.622 15.211 8.958 1.00 0.00 217 ASP B N 3
ATOM 3564 C CA . ASP B 2 9 ? 51.154 15.976 7.808 1.00 0.00 217 ASP B CA 3
ATOM 3565 C C . ASP B 2 9 ? 51.089 15.093 6.567 1.00 0.00 217 ASP B C 3
ATOM 3566 O O . ASP B 2 9 ? 50.160 15.200 5.765 1.00 0.00 217 ASP B O 3
ATOM 3575 N N . GLU B 2 10 ? 52.081 14.222 6.413 1.00 0.00 218 GLU B N 3
ATOM 3576 C CA . GLU B 2 10 ? 52.128 13.328 5.261 1.00 0.00 218 GLU B CA 3
ATOM 3577 C C . GLU B 2 10 ? 50.931 12.383 5.268 1.00 0.00 218 GLU B C 3
ATOM 3578 O O . GLU B 2 10 ? 50.171 12.322 4.302 1.00 0.00 218 GLU B O 3
ATOM 3590 N N . ASP B 2 11 ? 50.770 11.647 6.363 1.00 0.00 219 ASP B N 3
ATOM 3591 C CA . ASP B 2 11 ? 49.662 10.706 6.484 1.00 0.00 219 ASP B CA 3
ATOM 3592 C C . ASP B 2 11 ? 48.362 11.345 6.005 1.00 0.00 219 ASP B C 3
ATOM 3593 O O . ASP B 2 11 ? 47.503 10.673 5.433 1.00 0.00 219 ASP B O 3
ATOM 3602 N N . ILE B 2 12 ? 48.224 12.645 6.245 1.00 0.00 220 ILE B N 3
ATOM 3603 C CA . ILE B 2 12 ? 47.022 13.363 5.836 1.00 0.00 220 ILE B CA 3
ATOM 3604 C C . ILE B 2 12 ? 46.976 13.514 4.319 1.00 0.00 220 ILE B C 3
ATOM 3605 O O . ILE B 2 12 ? 45.932 13.315 3.697 1.00 0.00 220 ILE B O 3
ATOM 3621 N N . ARG B 2 13 ? 48.113 13.867 3.729 1.00 0.00 221 ARG B N 3
ATOM 3622 C CA . ARG B 2 13 ? 48.190 14.045 2.284 1.00 0.00 221 ARG B CA 3
ATOM 3623 C C . ARG B 2 13 ? 47.838 12.749 1.562 1.00 0.00 221 ARG B C 3
ATOM 3624 O O . ARG B 2 13 ? 47.082 12.754 0.590 1.00 0.00 221 ARG B O 3
ATOM 3645 N N . LYS B 2 14 ? 48.391 11.640 2.043 1.00 0.00 222 LYS B N 3
ATOM 3646 C CA . LYS B 2 14 ? 48.123 10.340 1.438 1.00 0.00 222 LYS B CA 3
ATOM 3647 C C . LYS B 2 14 ? 46.637 10.006 1.520 1.00 0.00 222 LYS B C 3
ATOM 3648 O O . LYS B 2 14 ? 46.102 9.292 0.671 1.00 0.00 222 LYS B O 3
ATOM 3667 N N . GLN B 2 15 ? 45.974 10.525 2.548 1.00 0.00 223 GLN B N 3
ATOM 3668 C CA . GLN B 2 15 ? 44.549 10.274 2.731 1.00 0.00 223 GLN B CA 3
ATOM 3669 C C . GLN B 2 15 ? 43.735 10.999 1.663 1.00 0.00 223 GLN B C 3
ATOM 3670 O O . GLN B 2 15 ? 42.773 10.451 1.125 1.00 0.00 223 GLN B O 3
ATOM 3684 N N . GLU B 2 16 ? 44.128 12.232 1.362 1.00 0.00 224 GLU B N 3
ATOM 3685 C CA . GLU B 2 16 ? 43.428 13.022 0.355 1.00 0.00 224 GLU B CA 3
ATOM 3686 C C . GLU B 2 16 ? 43.671 12.450 -1.038 1.00 0.00 224 GLU B C 3
ATOM 3687 O O . GLU B 2 16 ? 42.768 12.423 -1.874 1.00 0.00 224 GLU B O 3
ATOM 3699 N N . GLU B 2 17 ? 44.895 11.994 -1.281 1.00 0.00 225 GLU B N 3
ATOM 3700 C CA . GLU B 2 17 ? 45.248 11.436 -2.581 1.00 0.00 225 GLU B CA 3
ATOM 3701 C C . GLU B 2 17 ? 44.378 10.224 -2.898 1.00 0.00 225 GLU B C 3
ATOM 3702 O O . GLU B 2 17 ? 43.942 10.041 -4.035 1.00 0.00 225 GLU B O 3
ATOM 3714 N N . ARG B 2 18 ? 44.131 9.399 -1.887 1.00 0.00 226 ARG B N 3
ATOM 3715 C CA . ARG B 2 18 ? 43.312 8.206 -2.069 1.00 0.00 226 ARG B CA 3
ATOM 3716 C C . ARG B 2 18 ? 41.886 8.590 -2.456 1.00 0.00 226 ARG B C 3
ATOM 3717 O O . ARG B 2 18 ? 41.268 7.944 -3.303 1.00 0.00 226 ARG B O 3
ATOM 3738 N N . VAL B 2 19 ? 41.371 9.642 -1.829 1.00 0.00 227 VAL B N 3
ATOM 3739 C CA . VAL B 2 19 ? 40.020 10.106 -2.120 1.00 0.00 227 VAL B CA 3
ATOM 3740 C C . VAL B 2 19 ? 39.938 10.667 -3.536 1.00 0.00 227 VAL B C 3
ATOM 3741 O O . VAL B 2 19 ? 38.979 10.406 -4.263 1.00 0.00 227 VAL B O 3
ATOM 3754 N N . GLN B 2 20 ? 40.949 11.439 -3.921 1.00 0.00 228 GLN B N 3
ATOM 3755 C CA . GLN B 2 20 ? 40.975 12.042 -5.249 1.00 0.00 228 GLN B CA 3
ATOM 3756 C C . GLN B 2 20 ? 40.903 10.966 -6.328 1.00 0.00 228 GLN B C 3
ATOM 3757 O O . GLN B 2 20 ? 40.246 11.144 -7.354 1.00 0.00 228 GLN B O 3
ATOM 3771 N N . GLN B 2 21 ? 41.583 9.849 -6.089 1.00 0.00 229 GLN B N 3
ATOM 3772 C CA . GLN B 2 21 ? 41.597 8.754 -7.052 1.00 0.00 229 GLN B CA 3
ATOM 3773 C C . GLN B 2 21 ? 40.193 8.185 -7.236 1.00 0.00 229 GLN B C 3
ATOM 3774 O O . GLN B 2 21 ? 39.772 7.896 -8.355 1.00 0.00 229 GLN B O 3
ATOM 3788 N N . VAL B 2 22 ? 39.475 8.026 -6.128 1.00 0.00 230 VAL B N 3
ATOM 3789 C CA . VAL B 2 22 ? 38.120 7.490 -6.180 1.00 0.00 230 VAL B CA 3
ATOM 3790 C C . VAL B 2 22 ? 37.206 8.415 -6.977 1.00 0.00 230 VAL B C 3
ATOM 3791 O O . VAL B 2 22 ? 36.429 7.962 -7.816 1.00 0.00 230 VAL B O 3
ATOM 3804 N N . ARG B 2 23 ? 37.309 9.712 -6.710 1.00 0.00 231 ARG B N 3
ATOM 3805 C CA . ARG B 2 23 ? 36.486 10.692 -7.410 1.00 0.00 231 ARG B CA 3
ATOM 3806 C C . ARG B 2 23 ? 36.815 10.701 -8.900 1.00 0.00 231 ARG B C 3
ATOM 3807 O O . ARG B 2 23 ? 35.921 10.771 -9.742 1.00 0.00 231 ARG B O 3
ATOM 3828 N N . LYS B 2 24 ? 38.104 10.630 -9.216 1.00 0.00 232 LYS B N 3
ATOM 3829 C CA . LYS B 2 24 ? 38.539 10.638 -10.608 1.00 0.00 232 LYS B CA 3
ATOM 3830 C C . LYS B 2 24 ? 37.838 9.535 -11.394 1.00 0.00 232 LYS B C 3
ATOM 3831 O O . LYS B 2 24 ? 37.303 9.776 -12.476 1.00 0.00 232 LYS B O 3
ATOM 3850 N N . LYS B 2 25 ? 37.847 8.326 -10.843 1.00 0.00 233 LYS B N 3
ATOM 3851 C CA . LYS B 2 25 ? 37.201 7.195 -11.499 1.00 0.00 233 LYS B CA 3
ATOM 3852 C C . LYS B 2 25 ? 35.686 7.367 -11.495 1.00 0.00 233 LYS B C 3
ATOM 3853 O O . LYS B 2 25 ? 35.048 7.369 -12.547 1.00 0.00 233 LYS B O 3
ATOM 3872 N N . LEU B 2 26 ? 35.115 7.512 -10.302 1.00 0.00 234 LEU B N 3
ATOM 3873 C CA . LEU B 2 26 ? 33.675 7.698 -10.174 1.00 0.00 234 LEU B CA 3
ATOM 3874 C C . LEU B 2 26 ? 33.146 8.580 -11.301 1.00 0.00 234 LEU B C 3
ATOM 3875 O O . LEU B 2 26 ? 32.175 8.232 -11.972 1.00 0.00 234 LEU B O 3
ATOM 3891 N N . GLU B 2 27 ? 33.794 9.722 -11.504 1.00 0.00 235 GLU B N 3
ATOM 3892 C CA . GLU B 2 27 ? 33.384 10.645 -12.557 1.00 0.00 235 GLU B CA 3
ATOM 3893 C C . GLU B 2 27 ? 33.623 10.027 -13.930 1.00 0.00 235 GLU B C 3
ATOM 3894 O O . GLU B 2 27 ? 32.816 10.191 -14.845 1.00 0.00 235 GLU B O 3
ATOM 3906 N N . GLU B 2 28 ? 34.737 9.315 -14.067 1.00 0.00 236 GLU B N 3
ATOM 3907 C CA . GLU B 2 28 ? 35.077 8.682 -15.335 1.00 0.00 236 GLU B CA 3
ATOM 3908 C C . GLU B 2 28 ? 33.998 7.685 -15.743 1.00 0.00 236 GLU B C 3
ATOM 3909 O O . GLU B 2 28 ? 33.560 7.664 -16.893 1.00 0.00 236 GLU B O 3
ATOM 3921 N N . ALA B 2 29 ? 33.571 6.859 -14.791 1.00 0.00 237 ALA B N 3
ATOM 3922 C CA . ALA B 2 29 ? 32.542 5.862 -15.065 1.00 0.00 237 ALA B CA 3
ATOM 3923 C C . ALA B 2 29 ? 31.221 6.540 -15.413 1.00 0.00 237 ALA B C 3
ATOM 3924 O O . ALA B 2 29 ? 30.362 5.947 -16.064 1.00 0.00 237 ALA B O 3
ATOM 3931 N N . LEU B 2 30 ? 31.069 7.786 -14.977 1.00 0.00 238 LEU B N 3
ATOM 3932 C CA . LEU B 2 30 ? 29.846 8.533 -15.242 1.00 0.00 238 LEU B CA 3
ATOM 3933 C C . LEU B 2 30 ? 29.916 9.205 -16.610 1.00 0.00 238 LEU B C 3
ATOM 3934 O O . LEU B 2 30 ? 28.898 9.379 -17.280 1.00 0.00 238 LEU B O 3
ATOM 3950 N N . MET B 2 31 ? 31.125 9.579 -17.018 1.00 0.00 239 MET B N 3
ATOM 3951 C CA . MET B 2 31 ? 31.317 10.233 -18.307 1.00 0.00 239 MET B CA 3
ATOM 3952 C C . MET B 2 31 ? 31.427 9.198 -19.422 1.00 0.00 239 MET B C 3
ATOM 3953 O O . MET B 2 31 ? 31.427 9.542 -20.603 1.00 0.00 239 MET B O 3
ATOM 3967 N N . ALA B 2 32 ? 31.521 7.929 -19.037 1.00 0.00 240 ALA B N 3
ATOM 3968 C CA . ALA B 2 32 ? 31.633 6.852 -20.012 1.00 0.00 240 ALA B CA 3
ATOM 3969 C C . ALA B 2 32 ? 30.592 7.016 -21.116 1.00 0.00 240 ALA B C 3
ATOM 3970 O O . ALA B 2 32 ? 29.795 7.953 -21.095 1.00 0.00 240 ALA B O 3
ATOM 3977 N N . ASP B 2 33 ? 30.606 6.100 -22.078 1.00 0.00 241 ASP B N 3
ATOM 3978 C CA . ASP B 2 33 ? 29.661 6.155 -23.186 1.00 0.00 241 ASP B CA 3
ATOM 3979 C C . ASP B 2 33 ? 29.768 7.490 -23.917 1.00 0.00 241 ASP B C 3
ATOM 3980 O O . ASP B 2 33 ? 30.255 7.553 -25.045 1.00 0.00 241 ASP B O 3
ATOM 3989 N N . ILE B 2 34 ? 29.309 8.554 -23.264 1.00 0.00 242 ILE B N 3
ATOM 3990 C CA . ILE B 2 34 ? 29.363 9.883 -23.861 1.00 0.00 242 ILE B CA 3
ATOM 3991 C C . ILE B 2 34 ? 30.808 10.308 -24.095 1.00 0.00 242 ILE B C 3
ATOM 3992 O O . ILE B 2 34 ? 31.142 10.855 -25.147 1.00 0.00 242 ILE B O 3
ATOM 4008 N N . LEU B 2 35 ? 31.662 10.055 -23.109 1.00 0.00 243 LEU B N 3
ATOM 4009 C CA . LEU B 2 35 ? 33.070 10.416 -23.218 1.00 0.00 243 LEU B CA 3
ATOM 4010 C C . LEU B 2 35 ? 33.283 11.873 -22.819 1.00 0.00 243 LEU B C 3
ATOM 4011 O 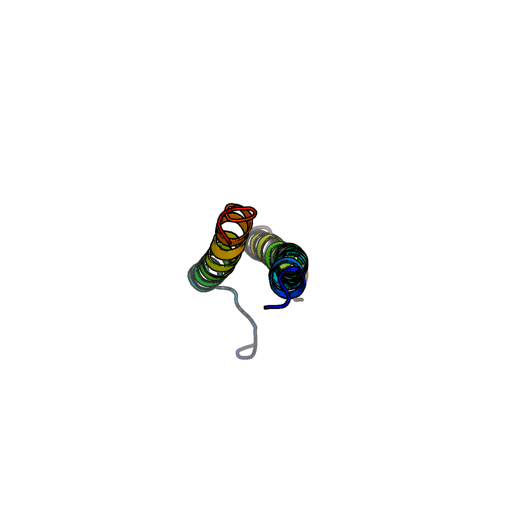O . LEU B 2 35 ? 33.170 12.776 -23.649 1.00 0.00 243 LEU B O 3
ATOM 4027 N N . SER B 2 36 ? 33.590 12.093 -21.546 1.00 0.00 244 SER B N 3
ATOM 4028 C CA . SER B 2 36 ? 33.816 13.446 -21.049 1.00 0.00 244 SER B CA 3
ATOM 4029 C C . SER B 2 36 ? 32.608 14.332 -21.335 1.00 0.00 244 SER B C 3
ATOM 4030 O O . SER B 2 36 ? 32.760 15.283 -22.084 1.00 0.00 244 SER B O 3
ATOM 4039 N N . GLY A 1 1 ? 29.951 -8.956 -21.783 1.00 0.00 136 GLY A N 4
ATOM 4040 C CA . GLY A 1 1 ? 30.364 -8.222 -20.553 1.00 0.00 136 GLY A CA 4
ATOM 4041 C C . GLY A 1 1 ? 29.206 -8.197 -19.562 1.00 0.00 136 GLY A C 4
ATOM 4042 O O . GLY A 1 1 ? 28.242 -8.949 -19.699 1.00 0.00 136 GLY A O 4
ATOM 4048 N N . SER A 1 2 ? 29.308 -7.326 -18.563 1.00 0.00 137 SER A N 4
ATOM 4049 C CA . SER A 1 2 ? 28.262 -7.211 -17.553 1.00 0.00 137 SER A CA 4
ATOM 4050 C C . SER A 1 2 ? 28.097 -5.759 -17.115 1.00 0.00 137 SER A C 4
ATOM 4051 O O . SER A 1 2 ? 28.535 -5.373 -16.031 1.00 0.00 137 SER A O 4
ATOM 4059 N N . PRO A 1 3 ? 27.477 -4.958 -17.936 1.00 0.00 138 PRO A N 4
ATOM 4060 C CA . PRO A 1 3 ? 27.246 -3.515 -17.640 1.00 0.00 138 PRO A CA 4
ATOM 4061 C C . PRO A 1 3 ? 26.536 -3.309 -16.304 1.00 0.00 138 PRO A C 4
ATOM 4062 O O . PRO A 1 3 ? 26.825 -2.359 -15.576 1.00 0.00 138 PRO A O 4
ATOM 4073 N N . GLU A 1 4 ? 25.607 -4.206 -15.988 1.00 0.00 139 GLU A N 4
ATOM 4074 C CA . GLU A 1 4 ? 24.860 -4.111 -14.740 1.00 0.00 139 GLU A CA 4
ATOM 4075 C C . GLU A 1 4 ? 25.802 -4.220 -13.544 1.00 0.00 139 GLU A C 4
ATOM 4076 O O . GLU A 1 4 ? 25.641 -3.516 -12.548 1.00 0.00 139 GLU A O 4
ATOM 4088 N N . GLU A 1 5 ? 26.785 -5.108 -13.652 1.00 0.00 140 GLU A N 4
ATOM 4089 C CA . GLU A 1 5 ? 27.748 -5.301 -12.573 1.00 0.00 140 GLU A CA 4
ATOM 4090 C C . GLU A 1 5 ? 28.606 -4.054 -12.393 1.00 0.00 140 GLU A C 4
ATOM 4091 O O . GLU A 1 5 ? 28.939 -3.674 -11.271 1.00 0.00 140 GLU A O 4
ATOM 4103 N N . ARG A 1 6 ? 28.960 -3.420 -13.506 1.00 0.00 141 ARG A N 4
ATOM 4104 C CA . ARG A 1 6 ? 29.781 -2.215 -13.459 1.00 0.00 141 ARG A CA 4
ATOM 4105 C C . ARG A 1 6 ? 29.046 -1.095 -12.730 1.00 0.00 141 ARG A C 4
ATOM 4106 O O . ARG A 1 6 ? 29.658 -0.300 -12.016 1.00 0.00 141 ARG A O 4
ATOM 4127 N N . GLU A 1 7 ? 27.731 -1.039 -12.915 1.00 0.00 142 GLU A N 4
ATOM 4128 C CA . GLU A 1 7 ? 26.922 -0.009 -12.271 1.00 0.00 142 GLU A CA 4
ATOM 4129 C C . GLU A 1 7 ? 26.834 -0.257 -10.768 1.00 0.00 142 GLU A C 4
ATOM 4130 O O . GLU A 1 7 ? 26.881 0.679 -9.971 1.00 0.00 142 GLU A O 4
ATOM 4142 N N . ARG A 1 8 ? 26.706 -1.525 -10.390 1.00 0.00 143 ARG A N 4
ATOM 4143 C CA . ARG A 1 8 ? 26.610 -1.884 -8.980 1.00 0.00 143 ARG A CA 4
ATOM 4144 C C . ARG A 1 8 ? 27.888 -1.500 -8.240 1.00 0.00 143 ARG A C 4
ATOM 4145 O O . ARG A 1 8 ? 27.843 -1.056 -7.093 1.00 0.00 143 ARG A O 4
ATOM 4166 N N . MET A 1 9 ? 29.026 -1.674 -8.904 1.00 0.00 144 MET A N 4
ATOM 4167 C CA . MET A 1 9 ? 30.310 -1.344 -8.297 1.00 0.00 144 MET A CA 4
ATOM 4168 C C . MET A 1 9 ? 30.397 0.152 -8.011 1.00 0.00 144 MET A C 4
ATOM 4169 O O . MET A 1 9 ? 30.915 0.566 -6.974 1.00 0.00 144 MET A O 4
ATOM 4183 N N . ILE A 1 10 ? 29.886 0.957 -8.938 1.00 0.00 145 ILE A N 4
ATOM 4184 C CA . ILE A 1 10 ? 29.914 2.406 -8.776 1.00 0.00 145 ILE A CA 4
ATOM 4185 C C . ILE A 1 10 ? 29.113 2.822 -7.547 1.00 0.00 145 ILE A C 4
ATOM 4186 O O . ILE A 1 10 ? 29.537 3.686 -6.780 1.00 0.00 145 ILE A O 4
ATOM 4202 N N . LYS A 1 11 ? 27.952 2.199 -7.365 1.00 0.00 146 LYS A N 4
ATOM 4203 C CA . LYS A 1 11 ? 27.095 2.522 -6.230 1.00 0.00 146 LYS A CA 4
ATOM 4204 C C . LYS A 1 11 ? 27.767 2.120 -4.922 1.00 0.00 146 LYS A C 4
ATOM 4205 O O . LYS A 1 11 ? 27.732 2.863 -3.940 1.00 0.00 146 LYS A O 4
ATOM 4224 N N . GLN A 1 12 ? 28.381 0.941 -4.915 1.00 0.00 147 GLN A N 4
ATOM 4225 C CA . GLN A 1 12 ? 29.053 0.447 -3.719 1.00 0.00 147 GLN A CA 4
ATOM 4226 C C . GLN A 1 12 ? 30.234 1.344 -3.363 1.00 0.00 147 GLN A C 4
ATOM 4227 O O . GLN A 1 12 ? 30.427 1.701 -2.200 1.00 0.00 147 GLN A O 4
ATOM 4241 N N . LEU A 1 13 ? 31.021 1.705 -4.372 1.00 0.00 148 LEU A N 4
ATOM 4242 C CA . LEU A 1 13 ? 32.185 2.555 -4.151 1.00 0.00 148 LEU A CA 4
ATOM 4243 C C . LEU A 1 13 ? 31.757 3.921 -3.626 1.00 0.00 148 LEU A C 4
ATOM 4244 O O . LEU A 1 13 ? 32.433 4.514 -2.786 1.00 0.00 148 LEU A O 4
ATOM 4260 N N . LYS A 1 14 ? 30.628 4.413 -4.126 1.00 0.00 149 LYS A N 4
ATOM 4261 C CA . LYS A 1 14 ? 30.124 5.716 -3.708 1.00 0.00 149 LYS A CA 4
ATOM 4262 C C . LYS A 1 14 ? 29.780 5.703 -2.223 1.00 0.00 149 LYS A C 4
ATOM 4263 O O . LYS A 1 14 ? 29.958 6.703 -1.526 1.00 0.00 149 LYS A O 4
ATOM 4282 N N . GLU A 1 15 ? 29.290 4.565 -1.744 1.00 0.00 150 GLU A N 4
ATOM 4283 C CA . GLU A 1 15 ? 28.916 4.437 -0.340 1.00 0.00 150 GLU A CA 4
ATOM 4284 C C . GLU A 1 15 ? 30.139 4.606 0.554 1.00 0.00 150 GLU A C 4
ATOM 4285 O O . GLU A 1 15 ? 30.095 5.322 1.554 1.00 0.00 150 GLU A O 4
ATOM 4297 N N . GLU A 1 16 ? 31.231 3.943 0.186 1.00 0.00 151 GLU A N 4
ATOM 4298 C CA . GLU A 1 16 ? 32.463 4.031 0.961 1.00 0.00 151 GLU A CA 4
ATOM 4299 C C . GLU A 1 16 ? 33.124 5.392 0.761 1.00 0.00 151 GLU A C 4
ATOM 4300 O O . GLU A 1 16 ? 33.906 5.841 1.597 1.00 0.00 151 GLU A O 4
ATOM 4312 N N . LEU A 1 17 ? 32.800 6.042 -0.353 1.00 0.00 152 LEU A N 4
ATOM 4313 C CA . LEU A 1 17 ? 33.384 7.342 -0.663 1.00 0.00 152 LEU A CA 4
ATOM 4314 C C . LEU A 1 17 ? 32.989 8.370 0.392 1.00 0.00 152 LEU A C 4
ATOM 4315 O O . LEU A 1 17 ? 33.831 9.112 0.896 1.00 0.00 152 LEU A O 4
ATOM 4331 N N . ARG A 1 18 ? 31.702 8.407 0.721 1.00 0.00 153 ARG A N 4
ATOM 4332 C CA . ARG A 1 18 ? 31.203 9.359 1.707 1.00 0.00 153 ARG A CA 4
ATOM 4333 C C . ARG A 1 18 ? 31.812 9.078 3.076 1.00 0.00 153 ARG A C 4
ATOM 4334 O O . ARG A 1 18 ? 32.244 9.995 3.774 1.00 0.00 153 ARG A O 4
ATOM 4355 N N . LEU A 1 19 ? 31.840 7.804 3.454 1.00 0.00 154 LEU A N 4
ATOM 4356 C CA . LEU A 1 19 ? 32.410 7.411 4.738 1.00 0.00 154 LEU A CA 4
ATOM 4357 C C . LEU A 1 19 ? 33.902 7.722 4.778 1.00 0.00 154 LEU A C 4
ATOM 4358 O O . LEU A 1 19 ? 34.422 8.189 5.791 1.00 0.00 154 LEU A O 4
ATOM 4374 N N . GLU A 1 20 ? 34.585 7.460 3.668 1.00 0.00 155 GLU A N 4
ATOM 4375 C CA . GLU A 1 20 ? 36.019 7.715 3.587 1.00 0.00 155 GLU A CA 4
ATOM 4376 C C . GLU A 1 20 ? 36.309 9.199 3.784 1.00 0.00 155 GLU A C 4
ATOM 4377 O O . GLU A 1 20 ? 37.283 9.570 4.437 1.00 0.00 155 GLU A O 4
ATOM 4389 N N . GLU A 1 21 ? 35.454 10.044 3.216 1.00 0.00 156 GLU A N 4
ATOM 4390 C CA . GLU A 1 21 ? 35.630 11.487 3.332 1.00 0.00 156 GLU A CA 4
ATOM 4391 C C . GLU A 1 21 ? 35.343 11.946 4.757 1.00 0.00 156 GLU A C 4
ATOM 4392 O O . GLU A 1 21 ? 36.063 12.781 5.308 1.00 0.00 156 GLU A O 4
ATOM 4404 N N . ALA A 1 22 ? 34.290 11.396 5.351 1.00 0.00 157 ALA A N 4
ATOM 4405 C CA . ALA A 1 22 ? 33.919 11.754 6.714 1.00 0.00 157 ALA A CA 4
ATOM 4406 C C . ALA A 1 22 ? 35.140 11.714 7.627 1.00 0.00 157 ALA A C 4
ATOM 4407 O O . ALA A 1 22 ? 35.422 12.676 8.343 1.00 0.00 157 ALA A O 4
ATOM 4414 N N . LYS A 1 23 ? 35.859 10.598 7.598 1.00 0.00 158 LYS A N 4
ATOM 4415 C CA . LYS A 1 23 ? 37.048 10.445 8.428 1.00 0.00 158 LYS A CA 4
ATOM 4416 C C . LYS A 1 23 ? 38.068 11.531 8.106 1.00 0.00 158 LYS A C 4
ATOM 4417 O O . LYS A 1 23 ? 38.704 12.085 9.003 1.00 0.00 158 LYS A O 4
ATOM 4436 N N . LEU A 1 24 ? 38.219 11.833 6.820 1.00 0.00 159 LEU A N 4
ATOM 4437 C CA . LEU A 1 24 ? 39.166 12.856 6.392 1.00 0.00 159 LEU A CA 4
ATOM 4438 C C . LEU A 1 24 ? 38.798 14.208 6.991 1.00 0.00 159 LEU A C 4
ATOM 4439 O O . LEU A 1 24 ? 39.640 14.889 7.578 1.00 0.00 159 LEU A O 4
ATOM 4455 N N . VAL A 1 25 ? 37.533 14.592 6.842 1.00 0.00 160 VAL A N 4
ATOM 4456 C CA . VAL A 1 25 ? 37.062 15.860 7.385 1.00 0.00 160 VAL A CA 4
ATOM 4457 C C . VAL A 1 25 ? 37.237 15.891 8.900 1.00 0.00 160 VAL A C 4
ATOM 4458 O O . VAL A 1 25 ? 37.706 16.882 9.460 1.00 0.00 160 VAL A O 4
ATOM 4471 N N . LEU A 1 26 ? 36.858 14.800 9.556 1.00 0.00 161 LEU A N 4
ATOM 4472 C CA . LEU A 1 26 ? 36.978 14.712 11.006 1.00 0.00 161 LEU A CA 4
ATOM 4473 C C . LEU A 1 26 ? 38.442 14.797 11.427 1.00 0.00 161 LEU A C 4
ATOM 4474 O O . LEU A 1 26 ? 38.782 15.483 12.389 1.00 0.00 161 LEU A O 4
ATOM 4490 N N . LEU A 1 27 ? 39.302 14.094 10.697 1.00 0.00 162 LEU A N 4
ATOM 4491 C CA . LEU A 1 27 ? 40.728 14.100 11.001 1.00 0.00 162 LEU A CA 4
ATOM 4492 C C . LEU A 1 27 ? 41.290 15.514 10.901 1.00 0.00 162 LEU A C 4
ATOM 4493 O O . LEU A 1 27 ? 42.111 15.927 11.720 1.00 0.00 162 LEU A O 4
ATOM 4509 N N . LYS A 1 28 ? 40.842 16.252 9.891 1.00 0.00 163 LYS A N 4
ATOM 4510 C CA . LYS A 1 28 ? 41.305 17.621 9.693 1.00 0.00 163 LYS A CA 4
ATOM 4511 C C . LYS A 1 28 ? 41.031 18.462 10.935 1.00 0.00 163 LYS A C 4
ATOM 4512 O O . LYS A 1 28 ? 41.905 19.188 11.411 1.00 0.00 163 LYS A O 4
ATOM 4531 N N . LYS A 1 29 ? 39.813 18.359 11.457 1.00 0.00 164 LYS A N 4
ATOM 4532 C CA . LYS A 1 29 ? 39.442 19.099 12.656 1.00 0.00 164 LYS A CA 4
ATOM 4533 C C . LYS A 1 29 ? 40.342 18.710 13.825 1.00 0.00 164 LYS A C 4
ATOM 4534 O O . LYS A 1 29 ? 40.734 19.557 14.627 1.00 0.00 164 LYS A O 4
ATOM 4553 N N . LEU A 1 30 ? 40.666 17.424 13.912 1.00 0.00 165 LEU A N 4
ATOM 4554 C CA . LEU A 1 30 ? 41.527 16.935 14.981 1.00 0.00 165 LEU A CA 4
ATOM 4555 C C . LEU A 1 30 ? 42.908 17.575 14.890 1.00 0.00 165 LEU A C 4
ATOM 4556 O O . LEU A 1 30 ? 43.494 17.961 15.901 1.00 0.00 165 LEU A O 4
ATOM 4572 N N . ARG A 1 31 ? 43.423 17.686 13.670 1.00 0.00 166 ARG A N 4
ATOM 4573 C CA . ARG A 1 31 ? 44.738 18.278 13.456 1.00 0.00 166 ARG A CA 4
ATOM 4574 C C . ARG A 1 31 ? 44.730 19.754 13.840 1.00 0.00 166 ARG A C 4
ATOM 4575 O O . ARG A 1 31 ? 45.646 20.238 14.503 1.00 0.00 166 ARG A O 4
ATOM 4596 N N . GLN A 1 32 ? 43.687 20.464 13.420 1.00 0.00 167 GLN A N 4
ATOM 4597 C CA . GLN A 1 32 ? 43.572 21.885 13.723 1.00 0.00 167 GLN A CA 4
ATOM 4598 C C . GLN A 1 32 ? 43.549 22.110 15.231 1.00 0.00 167 GLN A C 4
ATOM 4599 O O . GLN A 1 32 ? 43.962 23.162 15.718 1.00 0.00 167 GLN A O 4
ATOM 4613 N N . SER A 1 33 ? 43.063 21.115 15.966 1.00 0.00 168 SER A N 4
ATOM 4614 C CA . SER A 1 33 ? 42.981 21.220 17.418 1.00 0.00 168 SER A CA 4
ATOM 4615 C C . SER A 1 33 ? 44.375 21.343 18.024 1.00 0.00 168 SER A C 4
ATOM 4616 O O . SER A 1 33 ? 44.648 22.264 18.796 1.00 0.00 168 SER A O 4
ATOM 4624 N N . GLN A 1 34 ? 45.254 20.412 17.670 1.00 0.00 169 GLN A N 4
ATOM 4625 C CA . GLN A 1 34 ? 46.618 20.428 18.184 1.00 0.00 169 GLN A CA 4
ATOM 4626 C C . GLN A 1 34 ? 47.253 21.799 17.974 1.00 0.00 169 GLN A C 4
ATOM 4627 O O . GLN A 1 34 ? 48.288 22.110 18.562 1.00 0.00 169 GLN A O 4
ATOM 4641 N N . ILE A 1 35 ? 46.625 22.613 17.132 1.00 0.00 170 ILE A N 4
ATOM 4642 C CA . ILE A 1 35 ? 47.138 23.949 16.851 1.00 0.00 170 ILE A CA 4
ATOM 4643 C C . ILE A 1 35 ? 46.399 24.993 17.684 1.00 0.00 170 ILE A C 4
ATOM 4644 O O . ILE A 1 35 ? 46.995 25.960 18.155 1.00 0.00 170 ILE A O 4
ATOM 4660 N N . GLN A 1 36 ? 45.098 24.788 17.859 1.00 0.00 171 GLN A N 4
ATOM 4661 C CA . GLN A 1 36 ? 44.287 25.716 18.638 1.00 0.00 171 GLN A CA 4
ATOM 4662 C C . GLN A 1 36 ? 44.639 25.621 20.119 1.00 0.00 171 GLN A C 4
ATOM 4663 O O . GLN A 1 36 ? 44.715 24.529 20.681 1.00 0.00 171 GLN A O 4
ATOM 4677 N N . LYS A 1 37 ? 44.852 26.773 20.746 1.00 0.00 172 LYS A N 4
ATOM 4678 C CA . LYS A 1 37 ? 45.195 26.809 22.163 1.00 0.00 172 LYS A CA 4
ATOM 4679 C C . LYS A 1 37 ? 43.935 26.755 23.021 1.00 0.00 172 LYS A C 4
ATOM 4680 O O . LYS A 1 37 ? 42.887 27.274 22.635 1.00 0.00 172 LYS A O 4
ATOM 4699 N N . GLU A 1 38 ? 44.044 26.124 24.185 1.00 0.00 173 GLU A N 4
ATOM 4700 C CA . GLU A 1 38 ? 42.905 26.008 25.089 1.00 0.00 173 GLU A CA 4
ATOM 4701 C C . GLU A 1 38 ? 41.612 25.826 24.302 1.00 0.00 173 GLU A C 4
ATOM 4702 O O . GLU A 1 38 ? 40.716 26.668 24.359 1.00 0.00 173 GLU A O 4
ATOM 4714 N N . ALA A 1 39 ? 41.524 24.722 23.568 1.00 0.00 174 ALA A N 4
ATOM 4715 C CA . ALA A 1 39 ? 40.334 24.439 22.772 1.00 0.00 174 ALA A CA 4
ATOM 4716 C C . ALA A 1 39 ? 39.126 24.221 23.676 1.00 0.00 174 ALA A C 4
ATOM 4717 O O . ALA A 1 39 ? 39.247 23.661 24.766 1.00 0.00 174 ALA A O 4
ATOM 4724 N N . THR A 1 40 ? 37.961 24.666 23.216 1.00 0.00 175 THR A N 4
ATOM 4725 C CA . THR A 1 40 ? 36.736 24.514 23.992 1.00 0.00 175 THR A CA 4
ATOM 4726 C C . THR A 1 40 ? 35.989 23.251 23.572 1.00 0.00 175 THR A C 4
ATOM 4727 O O . THR A 1 40 ? 35.725 23.039 22.389 1.00 0.00 175 THR A O 4
ATOM 4738 N N . ALA A 1 41 ? 35.651 22.417 24.550 1.00 0.00 176 ALA A N 4
ATOM 4739 C CA . ALA A 1 41 ? 34.936 21.178 24.271 1.00 0.00 176 ALA A CA 4
ATOM 4740 C C . ALA A 1 41 ? 34.316 20.617 25.547 1.00 0.00 176 ALA A C 4
ATOM 4741 O O . ALA A 1 41 ? 33.156 20.204 25.555 1.00 0.00 176 ALA A O 4
ATOM 4748 N N . GLN A 1 42 ? 35.096 20.605 26.622 1.00 0.00 177 GLN A N 4
ATOM 4749 C CA . GLN A 1 42 ? 34.612 20.091 27.899 1.00 0.00 177 GLN A CA 4
ATOM 4750 C C . GLN A 1 42 ? 33.737 18.860 27.683 1.00 0.00 177 GLN A C 4
ATOM 4751 O O . GLN A 1 42 ? 32.916 18.513 28.532 1.00 0.00 177 GLN A O 4
ATOM 4765 N N . LYS A 1 43 ? 33.918 18.205 26.541 1.00 0.00 178 LYS A N 4
ATOM 4766 C CA . LYS A 1 43 ? 33.140 17.014 26.222 1.00 0.00 178 LYS A CA 4
ATOM 4767 C C . LYS A 1 43 ? 33.833 15.763 26.751 1.00 0.00 178 LYS A C 4
ATOM 4768 O O . LYS A 1 43 ? 34.948 15.504 26.329 1.00 0.00 178 LYS A O 4
ATOM 4788 N N . GLY B 2 1 ? 48.648 -0.907 17.183 1.00 0.00 209 GLY B N 4
ATOM 4789 C CA . GLY B 2 1 ? 49.588 0.239 17.020 1.00 0.00 209 GLY B CA 4
ATOM 4790 C C . GLY B 2 1 ? 49.830 0.898 18.372 1.00 0.00 209 GLY B C 4
ATOM 4791 O O . GLY B 2 1 ? 49.315 0.446 19.395 1.00 0.00 209 GLY B O 4
ATOM 4797 N N . SER B 2 2 ? 50.618 1.968 18.371 1.00 0.00 210 SER B N 4
ATOM 4798 C CA . SER B 2 2 ? 50.923 2.681 19.607 1.00 0.00 210 SER B CA 4
ATOM 4799 C C . SER B 2 2 ? 49.723 3.507 20.058 1.00 0.00 210 SER B C 4
ATOM 4800 O O . SER B 2 2 ? 48.865 3.864 19.252 1.00 0.00 210 SER B O 4
ATOM 4808 N N . LYS B 2 3 ? 49.669 3.806 21.352 1.00 0.00 211 LYS B N 4
ATOM 4809 C CA . LYS B 2 3 ? 48.568 4.590 21.899 1.00 0.00 211 LYS B CA 4
ATOM 4810 C C . LYS B 2 3 ? 48.809 6.080 21.678 1.00 0.00 211 LYS B C 4
ATOM 4811 O O . LYS B 2 3 ? 49.914 6.578 21.895 1.00 0.00 211 LYS B O 4
ATOM 4830 N N . ALA B 2 4 ? 47.769 6.785 21.246 1.00 0.00 212 ALA B N 4
ATOM 4831 C CA . ALA B 2 4 ? 47.878 8.218 20.999 1.00 0.00 212 ALA B CA 4
ATOM 4832 C C . ALA B 2 4 ? 48.788 8.487 19.805 1.00 0.00 212 ALA B C 4
ATOM 4833 O O . ALA B 2 4 ? 49.808 9.165 19.930 1.00 0.00 212 ALA B O 4
ATOM 4840 N N . PHE B 2 5 ? 48.413 7.951 18.648 1.00 0.00 213 PHE B N 4
ATOM 4841 C CA . PHE B 2 5 ? 49.204 8.140 17.438 1.00 0.00 213 PHE B CA 4
ATOM 4842 C C . PHE B 2 5 ? 49.061 9.568 16.920 1.00 0.00 213 PHE B C 4
ATOM 4843 O O . PHE B 2 5 ? 47.958 10.019 16.613 1.00 0.00 213 PHE B O 4
ATOM 4860 N N . ILE B 2 6 ? 50.182 10.274 16.827 1.00 0.00 214 ILE B N 4
ATOM 4861 C CA . ILE B 2 6 ? 50.169 11.650 16.346 1.00 0.00 214 ILE B CA 4
ATOM 4862 C C . ILE B 2 6 ? 49.981 11.686 14.833 1.00 0.00 214 ILE B C 4
ATOM 4863 O O . ILE B 2 6 ? 50.536 10.860 14.110 1.00 0.00 214 ILE B O 4
ATOM 4879 N N . VAL B 2 7 ? 49.196 12.650 14.361 1.00 0.00 215 VAL B N 4
ATOM 4880 C CA . VAL B 2 7 ? 48.948 12.788 12.931 1.00 0.00 215 VAL B CA 4
ATOM 4881 C C . VAL B 2 7 ? 50.009 13.673 12.285 1.00 0.00 215 VAL B C 4
ATOM 4882 O O . VAL B 2 7 ? 50.316 14.756 12.784 1.00 0.00 215 VAL B O 4
ATOM 4895 N N . THR B 2 8 ? 50.566 13.205 11.174 1.00 0.00 216 THR B N 4
ATOM 4896 C CA . THR B 2 8 ? 51.600 13.957 10.472 1.00 0.00 216 THR B CA 4
ATOM 4897 C C . THR B 2 8 ? 51.011 14.677 9.264 1.00 0.00 216 THR B C 4
ATOM 4898 O O . THR B 2 8 ? 49.957 14.295 8.754 1.00 0.00 216 THR B O 4
ATOM 4909 N N . ASP B 2 9 ? 51.697 15.721 8.811 1.00 0.00 217 ASP B N 4
ATOM 4910 C CA . ASP B 2 9 ? 51.228 16.492 7.664 1.00 0.00 217 ASP B CA 4
ATOM 4911 C C . ASP B 2 9 ? 51.177 15.617 6.416 1.00 0.00 217 ASP B C 4
ATOM 4912 O O . ASP B 2 9 ? 50.250 15.720 5.611 1.00 0.00 217 ASP B O 4
ATOM 4921 N N . GLU B 2 10 ? 52.178 14.758 6.259 1.00 0.00 218 GLU B N 4
ATOM 4922 C CA . GLU B 2 10 ? 52.241 13.875 5.100 1.00 0.00 218 GLU B CA 4
ATOM 4923 C C . GLU B 2 10 ? 51.059 12.910 5.097 1.00 0.00 218 GLU B C 4
ATOM 4924 O O . GLU B 2 10 ? 50.321 12.820 4.115 1.00 0.00 218 GLU B O 4
ATOM 4936 N N . ASP B 2 11 ? 50.885 12.191 6.201 1.00 0.00 219 ASP B N 4
ATOM 4937 C CA . ASP B 2 11 ? 49.791 11.233 6.313 1.00 0.00 219 ASP B CA 4
ATOM 4938 C C . ASP B 2 11 ? 48.485 11.849 5.819 1.00 0.00 219 ASP B C 4
ATOM 4939 O O . ASP B 2 11 ? 47.659 11.171 5.209 1.00 0.00 219 ASP B O 4
ATOM 4948 N N . ILE B 2 12 ? 48.306 13.139 6.088 1.00 0.00 220 ILE B N 4
ATOM 4949 C CA . ILE B 2 12 ? 47.093 13.834 5.673 1.00 0.00 220 ILE B CA 4
ATOM 4950 C C . ILE B 2 12 ? 47.001 13.891 4.152 1.00 0.00 220 ILE B C 4
ATOM 4951 O O . ILE B 2 12 ? 45.939 13.651 3.576 1.00 0.00 220 ILE B O 4
ATOM 4967 N N . ARG B 2 13 ? 48.118 14.208 3.507 1.00 0.00 221 ARG B N 4
ATOM 4968 C CA . ARG B 2 13 ? 48.148 14.302 2.051 1.00 0.00 221 ARG B CA 4
ATOM 4969 C C . ARG B 2 13 ? 47.807 12.957 1.418 1.00 0.00 221 ARG B C 4
ATOM 4970 O O . ARG B 2 13 ? 47.019 12.887 0.476 1.00 0.00 221 ARG B O 4
ATOM 4991 N N . LYS B 2 14 ? 48.406 11.893 1.941 1.00 0.00 222 LYS B N 4
ATOM 4992 C CA . LYS B 2 14 ? 48.163 10.555 1.412 1.00 0.00 222 LYS B CA 4
ATOM 4993 C C . LYS B 2 14 ? 46.679 10.213 1.479 1.00 0.00 222 LYS B C 4
ATOM 4994 O O . LYS B 2 14 ? 46.144 9.548 0.592 1.00 0.00 222 LYS B O 4
ATOM 5013 N N . GLN B 2 15 ? 46.018 10.669 2.539 1.00 0.00 223 GLN B N 4
ATOM 5014 C CA . GLN B 2 15 ? 44.596 10.395 2.716 1.00 0.00 223 GLN B CA 4
ATOM 5015 C C . GLN B 2 15 ? 43.772 11.141 1.672 1.00 0.00 223 GLN B C 4
ATOM 5016 O O . GLN B 2 15 ? 42.842 10.586 1.089 1.00 0.00 223 GLN B O 4
ATOM 5030 N N . GLU B 2 16 ? 44.121 12.403 1.441 1.00 0.00 224 GLU B N 4
ATOM 5031 C CA . GLU B 2 16 ? 43.405 13.216 0.464 1.00 0.00 224 GLU B CA 4
ATOM 5032 C C . GLU B 2 16 ? 43.688 12.724 -0.952 1.00 0.00 224 GLU B C 4
ATOM 5033 O O . GLU B 2 16 ? 42.788 12.664 -1.789 1.00 0.00 224 GLU B O 4
ATOM 5045 N N . GLU B 2 17 ? 44.943 12.375 -1.212 1.00 0.00 225 GLU B N 4
ATOM 5046 C CA . GLU B 2 17 ? 45.335 11.899 -2.534 1.00 0.00 225 GLU B CA 4
ATOM 5047 C C . GLU B 2 17 ? 44.581 10.622 -2.889 1.00 0.00 225 GLU B C 4
ATOM 5048 O O . GLU B 2 17 ? 44.120 10.456 -4.019 1.00 0.00 225 GLU B O 4
ATOM 5060 N N . ARG B 2 18 ? 44.458 9.724 -1.919 1.00 0.00 226 ARG B N 4
ATOM 5061 C CA . ARG B 2 18 ? 43.760 8.462 -2.142 1.00 0.00 226 ARG B CA 4
ATOM 5062 C C . ARG B 2 18 ? 42.300 8.715 -2.504 1.00 0.00 226 ARG B C 4
ATOM 5063 O O . ARG B 2 18 ? 41.757 8.081 -3.409 1.00 0.00 226 ARG B O 4
ATOM 5084 N N . VAL B 2 19 ? 41.671 9.645 -1.793 1.00 0.00 227 VAL B N 4
ATOM 5085 C CA . VAL B 2 19 ? 40.272 9.971 -2.046 1.00 0.00 227 VAL B CA 4
ATOM 5086 C C . VAL B 2 19 ? 40.109 10.597 -3.427 1.00 0.00 227 VAL B C 4
ATOM 5087 O O . VAL B 2 19 ? 39.176 10.272 -4.161 1.00 0.00 227 VAL B O 4
ATOM 5100 N N . GLN B 2 20 ? 41.024 11.497 -3.775 1.00 0.00 228 GLN B N 4
ATOM 5101 C CA . GLN B 2 20 ? 40.963 12.175 -5.066 1.00 0.00 228 GLN B CA 4
ATOM 5102 C C . GLN B 2 20 ? 41.009 11.161 -6.205 1.00 0.00 228 GLN B C 4
ATOM 5103 O O . GLN B 2 20 ? 40.318 11.315 -7.212 1.00 0.00 228 GLN B O 4
ATOM 5117 N N . GLN B 2 21 ? 41.826 10.127 -6.039 1.00 0.00 229 GLN B N 4
ATOM 5118 C CA . GLN B 2 21 ? 41.960 9.099 -7.064 1.00 0.00 229 GLN B CA 4
ATOM 5119 C C . GLN B 2 21 ? 40.642 8.353 -7.252 1.00 0.00 229 GLN B C 4
ATOM 5120 O O . GLN B 2 21 ? 40.215 8.102 -8.379 1.00 0.00 229 GLN B O 4
ATOM 5134 N N . VAL B 2 22 ? 40.003 8.003 -6.140 1.00 0.00 230 VAL B N 4
ATOM 5135 C CA . VAL B 2 22 ? 38.736 7.283 -6.195 1.00 0.00 230 VAL B CA 4
ATOM 5136 C C . VAL B 2 22 ? 37.672 8.123 -6.894 1.00 0.00 230 VAL B C 4
ATOM 5137 O O . VAL B 2 22 ? 36.950 7.629 -7.762 1.00 0.00 230 VAL B O 4
ATOM 5150 N N . ARG B 2 23 ? 37.581 9.392 -6.513 1.00 0.00 231 ARG B N 4
ATOM 5151 C CA . ARG B 2 23 ? 36.602 10.291 -7.111 1.00 0.00 231 ARG B CA 4
ATOM 5152 C C . ARG B 2 23 ? 36.880 10.471 -8.600 1.00 0.00 231 ARG B C 4
ATOM 5153 O O . ARG B 2 23 ? 35.960 10.474 -9.417 1.00 0.00 231 ARG B O 4
ATOM 5174 N N . LYS B 2 24 ? 38.155 10.622 -8.944 1.00 0.00 232 LYS B N 4
ATOM 5175 C CA . LYS B 2 24 ? 38.543 10.808 -10.338 1.00 0.00 232 LYS B CA 4
ATOM 5176 C C . LYS B 2 24 ? 37.999 9.674 -11.201 1.00 0.00 232 LYS B C 4
ATOM 5177 O O . LYS B 2 24 ? 37.449 9.908 -12.276 1.00 0.00 232 LYS B O 4
ATOM 5196 N N . LYS B 2 25 ? 38.158 8.445 -10.721 1.00 0.00 233 LYS B N 4
ATOM 5197 C CA . LYS B 2 25 ? 37.679 7.281 -11.458 1.00 0.00 233 LYS B CA 4
ATOM 5198 C C . LYS B 2 25 ? 36.169 7.355 -11.652 1.00 0.00 233 LYS B C 4
ATOM 5199 O O . LYS B 2 25 ? 35.680 7.404 -12.782 1.00 0.00 233 LYS B O 4
ATOM 5218 N N . LEU B 2 26 ? 35.434 7.363 -10.545 1.00 0.00 234 LEU B N 4
ATOM 5219 C CA . LEU B 2 26 ? 33.979 7.441 -10.606 1.00 0.00 234 LEU B CA 4
ATOM 5220 C C . LEU B 2 26 ? 33.539 8.327 -11.767 1.00 0.00 234 LEU B C 4
ATOM 5221 O O . LEU B 2 26 ? 32.609 7.990 -12.500 1.00 0.00 234 LEU B O 4
ATOM 5237 N N . GLU B 2 27 ? 34.214 9.461 -11.928 1.00 0.00 235 GLU B N 4
ATOM 5238 C CA . GLU B 2 27 ? 33.881 10.389 -13.002 1.00 0.00 235 GLU B CA 4
ATOM 5239 C C . GLU B 2 27 ? 34.098 9.733 -14.362 1.00 0.00 235 GLU B C 4
ATOM 5240 O O . GLU B 2 27 ? 33.294 9.900 -15.279 1.00 0.00 235 GLU B O 4
ATOM 5252 N N . GLU B 2 28 ? 35.190 8.984 -14.483 1.00 0.00 236 GLU B N 4
ATOM 5253 C CA . GLU B 2 28 ? 35.506 8.309 -15.736 1.00 0.00 236 GLU B CA 4
ATOM 5254 C C . GLU B 2 28 ? 34.372 7.372 -16.140 1.00 0.00 236 GLU B C 4
ATOM 5255 O O . GLU B 2 28 ? 33.924 7.381 -17.287 1.00 0.00 236 GLU B O 4
ATOM 5267 N N . ALA B 2 29 ? 33.911 6.563 -15.191 1.00 0.00 237 ALA B N 4
ATOM 5268 C CA . ALA B 2 29 ? 32.832 5.623 -15.461 1.00 0.00 237 ALA B CA 4
ATOM 5269 C C . ALA B 2 29 ? 31.529 6.367 -15.734 1.00 0.00 237 ALA B C 4
ATOM 5270 O O . ALA B 2 29 ? 30.651 5.866 -16.437 1.00 0.00 237 ALA B O 4
ATOM 5277 N N . LEU B 2 30 ? 31.411 7.567 -15.174 1.00 0.00 238 LEU B N 4
ATOM 5278 C CA . LEU B 2 30 ? 30.212 8.374 -15.365 1.00 0.00 238 LEU B CA 4
ATOM 5279 C C . LEU B 2 30 ? 30.226 9.035 -16.739 1.00 0.00 238 LEU B C 4
ATOM 5280 O O . LEU B 2 30 ? 29.188 9.162 -17.389 1.00 0.00 238 LEU B O 4
ATOM 5296 N N . MET B 2 31 ? 31.410 9.455 -17.176 1.00 0.00 239 MET B N 4
ATOM 5297 C CA . MET B 2 31 ? 31.548 10.103 -18.474 1.00 0.00 239 MET B CA 4
ATOM 5298 C C . MET B 2 31 ? 31.125 9.156 -19.593 1.00 0.00 239 MET B C 4
ATOM 5299 O O . MET B 2 31 ? 30.327 9.518 -20.457 1.00 0.00 239 MET B O 4
ATOM 5313 N N . ALA B 2 32 ? 31.667 7.941 -19.569 1.00 0.00 240 ALA B N 4
ATOM 5314 C CA . ALA B 2 32 ? 31.328 6.945 -20.578 1.00 0.00 240 ALA B CA 4
ATOM 5315 C C . ALA B 2 32 ? 30.721 7.613 -21.808 1.00 0.00 240 ALA B C 4
ATOM 5316 O O . ALA B 2 32 ? 29.651 7.220 -22.274 1.00 0.00 240 ALA B O 4
ATOM 5323 N N . ASP B 2 33 ? 31.409 8.624 -22.327 1.00 0.00 241 ASP B N 4
ATOM 5324 C CA . ASP B 2 33 ? 30.929 9.337 -23.506 1.00 0.00 241 ASP B CA 4
ATOM 5325 C C . ASP B 2 33 ? 31.146 8.500 -24.763 1.00 0.00 241 ASP B C 4
ATOM 5326 O O . ASP B 2 33 ? 30.506 8.727 -25.789 1.00 0.00 241 ASP B O 4
ATOM 5335 N N . ILE B 2 34 ? 32.053 7.532 -24.673 1.00 0.00 242 ILE B N 4
ATOM 5336 C CA . ILE B 2 34 ? 32.344 6.666 -25.810 1.00 0.00 242 ILE B CA 4
ATOM 5337 C C . ILE B 2 34 ? 32.687 5.257 -25.335 1.00 0.00 242 ILE B C 4
ATOM 5338 O O . ILE B 2 34 ? 33.813 4.790 -25.509 1.00 0.00 242 ILE B O 4
ATOM 5354 N N . LEU B 2 35 ? 31.710 4.586 -24.735 1.00 0.00 243 LEU B N 4
ATOM 5355 C CA . LEU B 2 35 ? 31.919 3.231 -24.240 1.00 0.00 243 LEU B CA 4
ATOM 5356 C C . LEU B 2 35 ? 33.313 3.090 -23.635 1.00 0.00 243 LEU B C 4
ATOM 5357 O O . LEU B 2 35 ? 33.929 2.028 -23.712 1.00 0.00 243 LEU B O 4
ATOM 5373 N N . SER B 2 36 ? 33.802 4.171 -23.035 1.00 0.00 244 SER B N 4
ATOM 5374 C CA . SER B 2 36 ? 35.125 4.157 -22.419 1.00 0.00 244 SER B CA 4
ATOM 5375 C C . SER B 2 36 ? 36.128 3.449 -23.325 1.00 0.00 244 SER B C 4
ATOM 5376 O O . SER B 2 36 ? 36.656 2.430 -22.908 1.00 0.00 244 SER B O 4
ATOM 5385 N N . GLY A 1 1 ? 26.559 -10.100 -21.111 1.00 0.00 136 GLY A N 5
ATOM 5386 C CA . GLY A 1 1 ? 25.864 -8.877 -20.621 1.00 0.00 136 GLY A CA 5
ATOM 5387 C C . GLY A 1 1 ? 25.877 -8.858 -19.097 1.00 0.00 136 GLY A C 5
ATOM 5388 O O . GLY A 1 1 ? 25.347 -9.762 -18.451 1.00 0.00 136 GLY A O 5
ATOM 5394 N N . SER A 1 2 ? 26.486 -7.823 -18.528 1.00 0.00 137 SER A N 5
ATOM 5395 C CA . SER A 1 2 ? 26.558 -7.695 -17.076 1.00 0.00 137 SER A CA 5
ATOM 5396 C C . SER A 1 2 ? 26.665 -6.229 -16.673 1.00 0.00 137 SER A C 5
ATOM 5397 O O . SER A 1 2 ? 27.554 -5.846 -15.912 1.00 0.00 137 SER A O 5
ATOM 5405 N N . PRO A 1 3 ? 25.777 -5.411 -17.167 1.00 0.00 138 PRO A N 5
ATOM 5406 C CA . PRO A 1 3 ? 25.756 -3.953 -16.853 1.00 0.00 138 PRO A CA 5
ATOM 5407 C C . PRO A 1 3 ? 25.492 -3.688 -15.374 1.00 0.00 138 PRO A C 5
ATOM 5408 O O . PRO A 1 3 ? 25.844 -2.630 -14.851 1.00 0.00 138 PRO A O 5
ATOM 5419 N N . GLU A 1 4 ? 24.868 -4.653 -14.707 1.00 0.00 139 GLU A N 5
ATOM 5420 C CA . GLU A 1 4 ? 24.564 -4.512 -13.287 1.00 0.00 139 GLU A CA 5
ATOM 5421 C C . GLU A 1 4 ? 25.848 -4.477 -12.466 1.00 0.00 139 GLU A C 5
ATOM 5422 O O . GLU A 1 4 ? 25.933 -3.773 -11.459 1.00 0.00 139 GLU A O 5
ATOM 5434 N N . GLU A 1 5 ? 26.844 -5.241 -12.902 1.00 0.00 140 GLU A N 5
ATOM 5435 C CA . GLU A 1 5 ? 28.118 -5.295 -12.194 1.00 0.00 140 GLU A CA 5
ATOM 5436 C C . GLU A 1 5 ? 28.792 -3.927 -12.199 1.00 0.00 140 GLU A C 5
ATOM 5437 O O . GLU A 1 5 ? 29.336 -3.488 -11.185 1.00 0.00 140 GLU A O 5
ATOM 5449 N N . ARG A 1 6 ? 28.753 -3.258 -13.346 1.00 0.00 141 ARG A N 5
ATOM 5450 C CA . ARG A 1 6 ? 29.367 -1.942 -13.474 1.00 0.00 141 ARG A CA 5
ATOM 5451 C C . ARG A 1 6 ? 28.665 -0.932 -12.572 1.00 0.00 141 ARG A C 5
ATOM 5452 O O . ARG A 1 6 ? 29.310 -0.118 -11.913 1.00 0.00 141 ARG A O 5
ATOM 5473 N N . GLU A 1 7 ? 27.337 -0.991 -12.549 1.00 0.00 142 GLU A N 5
ATOM 5474 C CA . GLU A 1 7 ? 26.555 -0.073 -11.730 1.00 0.00 142 GLU A CA 5
ATOM 5475 C C . GLU A 1 7 ? 26.786 -0.346 -10.247 1.00 0.00 142 GLU A C 5
ATOM 5476 O O . GLU A 1 7 ? 26.891 0.581 -9.444 1.00 0.00 142 GLU A O 5
ATOM 5488 N N . ARG A 1 8 ? 26.865 -1.624 -9.891 1.00 0.00 143 ARG A N 5
ATOM 5489 C CA . ARG A 1 8 ? 27.082 -2.008 -8.500 1.00 0.00 143 ARG A CA 5
ATOM 5490 C C . ARG A 1 8 ? 28.396 -1.432 -7.984 1.00 0.00 143 ARG A C 5
ATOM 5491 O O . ARG A 1 8 ? 28.480 -0.983 -6.841 1.00 0.00 143 ARG A O 5
ATOM 5512 N N . MET A 1 9 ? 29.418 -1.444 -8.834 1.00 0.00 144 MET A N 5
ATOM 5513 C CA . MET A 1 9 ? 30.724 -0.921 -8.448 1.00 0.00 144 MET A CA 5
ATOM 5514 C C . MET A 1 9 ? 30.625 0.559 -8.098 1.00 0.00 144 MET A C 5
ATOM 5515 O O . MET A 1 9 ? 31.232 1.019 -7.131 1.00 0.00 144 MET A O 5
ATOM 5529 N N . ILE A 1 10 ? 29.855 1.299 -8.889 1.00 0.00 145 ILE A N 5
ATOM 5530 C CA . ILE A 1 10 ? 29.686 2.728 -8.654 1.00 0.00 145 ILE A CA 5
ATOM 5531 C C . ILE A 1 10 ? 29.016 2.973 -7.306 1.00 0.00 145 ILE A C 5
ATOM 5532 O O . ILE A 1 10 ? 29.419 3.861 -6.554 1.00 0.00 145 ILE A O 5
ATOM 5548 N N . LYS A 1 11 ? 27.993 2.179 -7.006 1.00 0.00 146 LYS A N 5
ATOM 5549 C CA . LYS A 1 11 ? 27.269 2.325 -5.749 1.00 0.00 146 LYS A CA 5
ATOM 5550 C C . LYS A 1 11 ? 28.153 1.922 -4.574 1.00 0.00 146 LYS A C 5
ATOM 5551 O O . LYS A 1 11 ? 28.207 2.616 -3.559 1.00 0.00 146 LYS A O 5
ATOM 5570 N N . GLN A 1 12 ? 28.845 0.796 -4.719 1.00 0.00 147 GLN A N 5
ATOM 5571 C CA . GLN A 1 12 ? 29.717 0.305 -3.658 1.00 0.00 147 GLN A CA 5
ATOM 5572 C C . GLN A 1 12 ? 30.866 1.279 -3.418 1.00 0.00 147 GLN A C 5
ATOM 5573 O O . GLN A 1 12 ? 31.157 1.642 -2.279 1.00 0.00 147 GLN A O 5
ATOM 5587 N N . LEU A 1 13 ? 31.512 1.700 -4.500 1.00 0.00 148 LEU A N 5
ATOM 5588 C CA . LEU A 1 13 ? 32.633 2.627 -4.395 1.00 0.00 148 LEU A CA 5
ATOM 5589 C C . LEU A 1 13 ? 32.170 3.958 -3.811 1.00 0.00 148 LEU A C 5
ATOM 5590 O O . LEU A 1 13 ? 32.907 4.613 -3.073 1.00 0.00 148 LEU A O 5
ATOM 5606 N N . LYS A 1 14 ? 30.946 4.350 -4.145 1.00 0.00 149 LYS A N 5
ATOM 5607 C CA . LYS A 1 14 ? 30.400 5.612 -3.659 1.00 0.00 149 LYS A CA 5
ATOM 5608 C C . LYS A 1 14 ? 30.252 5.579 -2.142 1.00 0.00 149 LYS A C 5
ATOM 5609 O O . LYS A 1 14 ? 30.473 6.584 -1.465 1.00 0.00 149 LYS A O 5
ATOM 5628 N N . GLU A 1 15 ? 29.879 4.419 -1.613 1.00 0.00 150 GLU A N 5
ATOM 5629 C CA . GLU A 1 15 ? 29.695 4.270 -0.175 1.00 0.00 150 GLU A CA 5
ATOM 5630 C C . GLU A 1 15 ? 31.015 4.480 0.557 1.00 0.00 150 GLU A C 5
ATOM 5631 O O . GLU A 1 15 ? 31.071 5.177 1.570 1.00 0.00 150 GLU A O 5
ATOM 5643 N N . GLU A 1 16 ? 32.078 3.874 0.035 1.00 0.00 151 GLU A N 5
ATOM 5644 C CA . GLU A 1 16 ? 33.393 4.000 0.649 1.00 0.00 151 GLU A CA 5
ATOM 5645 C C . GLU A 1 16 ? 33.891 5.439 0.555 1.00 0.00 151 GLU A C 5
ATOM 5646 O O . GLU A 1 16 ? 34.552 5.938 1.466 1.00 0.00 151 GLU A O 5
ATOM 5658 N N . LEU A 1 17 ? 33.568 6.101 -0.552 1.00 0.00 152 LEU A N 5
ATOM 5659 C CA . LEU A 1 17 ? 33.998 7.478 -0.759 1.00 0.00 152 LEU A CA 5
ATOM 5660 C C . LEU A 1 17 ? 33.458 8.378 0.347 1.00 0.00 152 LEU A C 5
ATOM 5661 O O . LEU A 1 17 ? 34.160 9.260 0.841 1.00 0.00 152 LEU A O 5
ATOM 5677 N N . ARG A 1 18 ? 32.207 8.149 0.732 1.00 0.00 153 ARG A N 5
ATOM 5678 C CA . ARG A 1 18 ? 31.579 8.955 1.772 1.00 0.00 153 ARG A CA 5
ATOM 5679 C C . ARG A 1 18 ? 32.246 8.702 3.120 1.00 0.00 153 ARG A C 5
ATOM 5680 O O . ARG A 1 18 ? 32.548 9.638 3.860 1.00 0.00 153 ARG A O 5
ATOM 5701 N N . LEU A 1 19 ? 32.474 7.430 3.431 1.00 0.00 154 LEU A N 5
ATOM 5702 C CA . LEU A 1 19 ? 33.104 7.065 4.694 1.00 0.00 154 LEU A CA 5
ATOM 5703 C C . LEU A 1 19 ? 34.551 7.547 4.728 1.00 0.00 154 LEU A C 5
ATOM 5704 O O . LEU A 1 19 ? 35.018 8.069 5.739 1.00 0.00 154 LEU A O 5
ATOM 5720 N N . GLU A 1 20 ? 35.254 7.369 3.614 1.00 0.00 155 GLU A N 5
ATOM 5721 C CA . GLU A 1 20 ? 36.648 7.787 3.527 1.00 0.00 155 GLU A CA 5
ATOM 5722 C C . GLU A 1 20 ? 36.760 9.301 3.669 1.00 0.00 155 GLU A C 5
ATOM 5723 O O . GLU A 1 20 ? 37.740 9.813 4.213 1.00 0.00 155 GLU A O 5
ATOM 5735 N N . GLU A 1 21 ? 35.751 10.013 3.179 1.00 0.00 156 GLU A N 5
ATOM 5736 C CA . GLU A 1 21 ? 35.745 11.469 3.261 1.00 0.00 156 GLU A CA 5
ATOM 5737 C C . GLU A 1 21 ? 35.390 11.923 4.672 1.00 0.00 156 GLU A C 5
ATOM 5738 O O . GLU A 1 21 ? 35.997 12.850 5.208 1.00 0.00 156 GLU A O 5
ATOM 5750 N N . ALA A 1 22 ? 34.402 11.264 5.270 1.00 0.00 157 ALA A N 5
ATOM 5751 C CA . ALA A 1 22 ? 33.974 11.610 6.620 1.00 0.00 157 ALA A CA 5
ATOM 5752 C C . ALA A 1 22 ? 35.161 11.599 7.577 1.00 0.00 157 ALA A C 5
ATOM 5753 O O . ALA A 1 22 ? 35.390 12.564 8.307 1.00 0.00 157 ALA A O 5
ATOM 5760 N N . LYS A 1 23 ? 35.914 10.505 7.565 1.00 0.00 158 LYS A N 5
ATOM 5761 C CA . LYS A 1 23 ? 37.084 10.386 8.427 1.00 0.00 158 LYS A CA 5
ATOM 5762 C C . LYS A 1 23 ? 38.122 11.444 8.068 1.00 0.00 158 LYS A C 5
ATOM 5763 O O . LYS A 1 23 ? 38.781 12.004 8.945 1.00 0.00 158 LYS A O 5
ATOM 5782 N N . LEU A 1 24 ? 38.261 11.714 6.774 1.00 0.00 159 LEU A N 5
ATOM 5783 C CA . LEU A 1 24 ? 39.231 12.698 6.310 1.00 0.00 159 LEU A CA 5
ATOM 5784 C C . LEU A 1 24 ? 38.898 14.079 6.865 1.00 0.00 159 LEU A C 5
ATOM 5785 O O . LEU A 1 24 ? 39.768 14.777 7.386 1.00 0.00 159 LEU A O 5
ATOM 5801 N N . VAL A 1 25 ? 37.631 14.466 6.752 1.00 0.00 160 VAL A N 5
ATOM 5802 C CA . VAL A 1 25 ? 37.190 15.760 7.260 1.00 0.00 160 VAL A CA 5
ATOM 5803 C C . VAL A 1 25 ? 37.440 15.857 8.762 1.00 0.00 160 VAL A C 5
ATOM 5804 O O . VAL A 1 25 ? 37.959 16.860 9.252 1.00 0.00 160 VAL A O 5
ATOM 5817 N N . LEU A 1 26 ? 37.068 14.807 9.487 1.00 0.00 161 LEU A N 5
ATOM 5818 C CA . LEU A 1 26 ? 37.252 14.785 10.934 1.00 0.00 161 LEU A CA 5
ATOM 5819 C C . LEU A 1 26 ? 38.735 14.846 11.283 1.00 0.00 161 LEU A C 5
ATOM 5820 O O . LEU A 1 26 ? 39.135 15.532 12.222 1.00 0.00 161 LEU A O 5
ATOM 5836 N N . LEU A 1 27 ? 39.547 14.121 10.518 1.00 0.00 162 LEU A N 5
ATOM 5837 C CA . LEU A 1 27 ? 40.987 14.106 10.752 1.00 0.00 162 LEU A CA 5
ATOM 5838 C C . LEU A 1 27 ? 41.566 15.509 10.605 1.00 0.00 162 LEU A C 5
ATOM 5839 O O . LEU A 1 27 ? 42.433 15.917 11.377 1.00 0.00 162 LEU A O 5
ATOM 5855 N N . LYS A 1 28 ? 41.079 16.243 9.609 1.00 0.00 163 LYS A N 5
ATOM 5856 C CA . LYS A 1 28 ? 41.554 17.602 9.371 1.00 0.00 163 LYS A CA 5
ATOM 5857 C C . LYS A 1 28 ? 41.282 18.483 10.586 1.00 0.00 163 LYS A C 5
ATOM 5858 O O . LYS A 1 28 ? 42.144 19.251 11.014 1.00 0.00 163 LYS A O 5
ATOM 5877 N N . LYS A 1 29 ? 40.079 18.365 11.139 1.00 0.00 164 LYS A N 5
ATOM 5878 C CA . LYS A 1 29 ? 39.709 19.146 12.313 1.00 0.00 164 LYS A CA 5
ATOM 5879 C C . LYS A 1 29 ? 40.587 18.773 13.502 1.00 0.00 164 LYS A C 5
ATOM 5880 O O . LYS A 1 29 ? 40.976 19.632 14.292 1.00 0.00 164 LYS A O 5
ATOM 5899 N N . LEU A 1 30 ? 40.896 17.486 13.621 1.00 0.00 165 LEU A N 5
ATOM 5900 C CA . LEU A 1 30 ? 41.730 17.009 14.719 1.00 0.00 165 LEU A CA 5
ATOM 5901 C C . LEU A 1 30 ? 43.124 17.621 14.633 1.00 0.00 165 LEU A C 5
ATOM 5902 O O . LEU A 1 30 ? 43.718 17.982 15.650 1.00 0.00 165 LEU A O 5
ATOM 5918 N N . ARG A 1 31 ? 43.640 17.734 13.413 1.00 0.00 166 ARG A N 5
ATOM 5919 C CA . ARG A 1 31 ? 44.972 18.291 13.207 1.00 0.00 166 ARG A CA 5
ATOM 5920 C C . ARG A 1 31 ? 45.018 19.750 13.649 1.00 0.00 166 ARG A C 5
ATOM 5921 O O . ARG A 1 31 ? 45.962 20.179 14.310 1.00 0.00 166 ARG A O 5
ATOM 5942 N N . GLN A 1 32 ? 43.989 20.506 13.279 1.00 0.00 167 GLN A N 5
ATOM 5943 C CA . GLN A 1 32 ? 43.931 21.922 13.629 1.00 0.00 167 GLN A CA 5
ATOM 5944 C C . GLN A 1 32 ? 43.530 22.095 15.089 1.00 0.00 167 GLN A C 5
ATOM 5945 O O . GLN A 1 32 ? 43.729 23.160 15.675 1.00 0.00 167 GLN A O 5
ATOM 5959 N N . SER A 1 33 ? 42.966 21.043 15.674 1.00 0.00 168 SER A N 5
ATOM 5960 C CA . SER A 1 33 ? 42.531 21.095 17.065 1.00 0.00 168 SER A CA 5
ATOM 5961 C C . SER A 1 33 ? 43.658 20.655 17.994 1.00 0.00 168 SER A C 5
ATOM 5962 O O . SER A 1 33 ? 43.630 20.931 19.194 1.00 0.00 168 SER A O 5
ATOM 5970 N N . GLN A 1 34 ? 44.650 19.973 17.431 1.00 0.00 169 GLN A N 5
ATOM 5971 C CA . GLN A 1 34 ? 45.778 19.495 18.221 1.00 0.00 169 GLN A CA 5
ATOM 5972 C C . GLN A 1 34 ? 46.215 20.554 19.227 1.00 0.00 169 GLN A C 5
ATOM 5973 O O . GLN A 1 34 ? 46.494 20.247 20.386 1.00 0.00 169 GLN A O 5
ATOM 5987 N N . ILE A 1 35 ? 46.271 21.803 18.775 1.00 0.00 170 ILE A N 5
ATOM 5988 C CA . ILE A 1 35 ? 46.669 22.903 19.646 1.00 0.00 170 ILE A CA 5
ATOM 5989 C C . ILE A 1 35 ? 45.681 23.058 20.797 1.00 0.00 170 ILE A C 5
ATOM 5990 O O . ILE A 1 35 ? 46.077 23.238 21.949 1.00 0.00 170 ILE A O 5
ATOM 6006 N N . GLN A 1 36 ? 44.392 22.987 20.479 1.00 0.00 171 GLN A N 5
ATOM 6007 C CA . GLN A 1 36 ? 43.355 23.124 21.494 1.00 0.00 171 GLN A CA 5
ATOM 6008 C C . GLN A 1 36 ? 43.339 21.905 22.412 1.00 0.00 171 GLN A C 5
ATOM 6009 O O . GLN A 1 36 ? 43.168 20.774 21.955 1.00 0.00 171 GLN A O 5
ATOM 6023 N N . LYS A 1 37 ? 43.517 22.144 23.706 1.00 0.00 172 LYS A N 5
ATOM 6024 C CA . LYS A 1 37 ? 43.529 21.057 24.678 1.00 0.00 172 LYS A CA 5
ATOM 6025 C C . LYS A 1 37 ? 42.128 20.820 25.233 1.00 0.00 172 LYS A C 5
ATOM 6026 O O . LYS A 1 37 ? 41.404 19.941 24.765 1.00 0.00 172 LYS A O 5
ATOM 6045 N N . GLU A 1 38 ? 41.752 21.610 26.234 1.00 0.00 173 GLU A N 5
ATOM 6046 C CA . GLU A 1 38 ? 40.437 21.475 26.849 1.00 0.00 173 GLU A CA 5
ATOM 6047 C C . GLU A 1 38 ? 39.419 22.355 26.131 1.00 0.00 173 GLU A C 5
ATOM 6048 O O . GLU A 1 38 ? 38.213 22.223 26.339 1.00 0.00 173 GLU A O 5
ATOM 6060 N N . ALA A 1 39 ? 39.913 23.254 25.285 1.00 0.00 174 ALA A N 5
ATOM 6061 C CA . ALA A 1 39 ? 39.037 24.153 24.544 1.00 0.00 174 ALA A CA 5
ATOM 6062 C C . ALA A 1 39 ? 38.157 23.366 23.579 1.00 0.00 174 ALA A C 5
ATOM 6063 O O . ALA A 1 39 ? 38.591 22.373 22.996 1.00 0.00 174 ALA A O 5
ATOM 6070 N N . THR A 1 40 ? 36.917 23.817 23.415 1.00 0.00 175 THR A N 5
ATOM 6071 C CA . THR A 1 40 ? 35.985 23.152 22.513 1.00 0.00 175 THR A CA 5
ATOM 6072 C C . THR A 1 40 ? 36.132 23.692 21.094 1.00 0.00 175 THR A C 5
ATOM 6073 O O . THR A 1 40 ? 36.147 24.905 20.880 1.00 0.00 175 THR A O 5
ATOM 6084 N N . ALA A 1 41 ? 36.240 22.786 20.128 1.00 0.00 176 ALA A N 5
ATOM 6085 C CA . ALA A 1 41 ? 36.387 23.184 18.734 1.00 0.00 176 ALA A CA 5
ATOM 6086 C C . ALA A 1 41 ? 35.145 23.930 18.255 1.00 0.00 176 ALA A C 5
ATOM 6087 O O . ALA A 1 41 ? 34.023 23.585 18.622 1.00 0.00 176 ALA A O 5
ATOM 6094 N N . GLN A 1 42 ? 35.355 24.954 17.434 1.00 0.00 177 GLN A N 5
ATOM 6095 C CA . GLN A 1 42 ? 34.245 25.746 16.919 1.00 0.00 177 GLN A CA 5
ATOM 6096 C C . GLN A 1 42 ? 33.164 25.910 17.983 1.00 0.00 177 GLN A C 5
ATOM 6097 O O . GLN A 1 42 ? 32.125 25.253 17.932 1.00 0.00 177 GLN A O 5
ATOM 6111 N N . LYS A 1 43 ? 33.419 26.791 18.946 1.00 0.00 178 LYS A N 5
ATOM 6112 C CA . LYS A 1 43 ? 32.461 27.030 20.020 1.00 0.00 178 LYS A CA 5
ATOM 6113 C C . LYS A 1 43 ? 31.140 27.540 19.455 1.00 0.00 178 LYS A C 5
ATOM 6114 O O . LYS A 1 43 ? 30.522 26.811 18.697 1.00 0.00 178 LYS A O 5
ATOM 6134 N N . GLY B 2 1 ? 49.721 0.482 24.090 1.00 0.00 209 GLY B N 5
ATOM 6135 C CA . GLY B 2 1 ? 50.807 1.492 23.938 1.00 0.00 209 GLY B CA 5
ATOM 6136 C C . GLY B 2 1 ? 50.332 2.617 23.024 1.00 0.00 209 GLY B C 5
ATOM 6137 O O . GLY B 2 1 ? 51.017 3.626 22.859 1.00 0.00 209 GLY B O 5
ATOM 6143 N N . SER B 2 2 ? 49.157 2.435 22.432 1.00 0.00 210 SER B N 5
ATOM 6144 C CA . SER B 2 2 ? 48.599 3.442 21.537 1.00 0.00 210 SER B CA 5
ATOM 6145 C C . SER B 2 2 ? 48.417 4.767 22.269 1.00 0.00 210 SER B C 5
ATOM 6146 O O . SER B 2 2 ? 48.742 5.829 21.740 1.00 0.00 210 SER B O 5
ATOM 6154 N N . LYS B 2 3 ? 47.896 4.697 23.490 1.00 0.00 211 LYS B N 5
ATOM 6155 C CA . LYS B 2 3 ? 47.673 5.899 24.284 1.00 0.00 211 LYS B CA 5
ATOM 6156 C C . LYS B 2 3 ? 47.237 7.057 23.393 1.00 0.00 211 LYS B C 5
ATOM 6157 O O . LYS B 2 3 ? 46.089 7.119 22.955 1.00 0.00 211 LYS B O 5
ATOM 6176 N N . ALA B 2 4 ? 48.163 7.973 23.127 1.00 0.00 212 ALA B N 5
ATOM 6177 C CA . ALA B 2 4 ? 47.862 9.133 22.295 1.00 0.00 212 ALA B CA 5
ATOM 6178 C C . ALA B 2 4 ? 47.741 8.723 20.831 1.00 0.00 212 ALA B C 5
ATOM 6179 O O . ALA B 2 4 ? 47.835 7.542 20.497 1.00 0.00 212 ALA B O 5
ATOM 6186 N N . PHE B 2 5 ? 47.531 9.706 19.962 1.00 0.00 213 PHE B N 5
ATOM 6187 C CA . PHE B 2 5 ? 47.399 9.435 18.535 1.00 0.00 213 PHE B CA 5
ATOM 6188 C C . PHE B 2 5 ? 47.871 10.631 17.714 1.00 0.00 213 PHE B C 5
ATOM 6189 O O . PHE B 2 5 ? 47.061 11.376 17.164 1.00 0.00 213 PHE B O 5
ATOM 6206 N N . ILE B 2 6 ? 49.186 10.808 17.639 1.00 0.00 214 ILE B N 5
ATOM 6207 C CA . ILE B 2 6 ? 49.753 11.922 16.887 1.00 0.00 214 ILE B CA 5
ATOM 6208 C C . ILE B 2 6 ? 49.508 11.739 15.393 1.00 0.00 214 ILE B C 5
ATOM 6209 O O . ILE B 2 6 ? 49.705 10.652 14.850 1.00 0.00 214 ILE B O 5
ATOM 6225 N N . VAL B 2 7 ? 49.078 12.810 14.734 1.00 0.00 215 VAL B N 5
ATOM 6226 C CA . VAL B 2 7 ? 48.809 12.756 13.301 1.00 0.00 215 VAL B CA 5
ATOM 6227 C C . VAL B 2 7 ? 49.883 13.508 12.523 1.00 0.00 215 VAL B C 5
ATOM 6228 O O . VAL B 2 7 ? 50.292 14.603 12.911 1.00 0.00 215 VAL B O 5
ATOM 6241 N N . THR B 2 8 ? 50.337 12.913 11.425 1.00 0.00 216 THR B N 5
ATOM 6242 C CA . THR B 2 8 ? 51.372 13.532 10.605 1.00 0.00 216 THR B CA 5
ATOM 6243 C C . THR B 2 8 ? 50.773 14.094 9.319 1.00 0.00 216 THR B C 5
ATOM 6244 O O . THR B 2 8 ? 49.709 13.660 8.878 1.00 0.00 216 THR B O 5
ATOM 6255 N N . ASP B 2 9 ? 51.463 15.061 8.725 1.00 0.00 217 ASP B N 5
ATOM 6256 C CA . ASP B 2 9 ? 50.984 15.680 7.494 1.00 0.00 217 ASP B CA 5
ATOM 6257 C C . ASP B 2 9 ? 50.842 14.638 6.390 1.00 0.00 217 ASP B C 5
ATOM 6258 O O . ASP B 2 9 ? 49.847 14.620 5.665 1.00 0.00 217 ASP B O 5
ATOM 6267 N N . GLU B 2 10 ? 51.842 13.772 6.267 1.00 0.00 218 GLU B N 5
ATOM 6268 C CA . GLU B 2 10 ? 51.820 12.735 5.242 1.00 0.00 218 GLU B CA 5
ATOM 6269 C C . GLU B 2 10 ? 50.596 11.840 5.411 1.00 0.00 218 GLU B C 5
ATOM 6270 O O . GLU B 2 10 ? 50.246 11.075 4.512 1.00 0.00 218 GLU B O 5
ATOM 6282 N N . ASP B 2 11 ? 49.951 11.942 6.569 1.00 0.00 219 ASP B N 5
ATOM 6283 C CA . ASP B 2 11 ? 48.775 11.126 6.850 1.00 0.00 219 ASP B CA 5
ATOM 6284 C C . ASP B 2 11 ? 47.536 11.724 6.192 1.00 0.00 219 ASP B C 5
ATOM 6285 O O . ASP B 2 11 ? 46.704 11.002 5.642 1.00 0.00 219 ASP B O 5
ATOM 6294 N N . ILE B 2 12 ? 47.421 13.047 6.252 1.00 0.00 220 ILE B N 5
ATOM 6295 C CA . ILE B 2 12 ? 46.274 13.730 5.666 1.00 0.00 220 ILE B CA 5
ATOM 6296 C C . ILE B 2 12 ? 46.510 14.000 4.182 1.00 0.00 220 ILE B C 5
ATOM 6297 O O . ILE B 2 12 ? 45.599 13.871 3.365 1.00 0.00 220 ILE B O 5
ATOM 6313 N N . ARG B 2 13 ? 47.739 14.375 3.842 1.00 0.00 221 ARG B N 5
ATOM 6314 C CA . ARG B 2 13 ? 48.082 14.667 2.455 1.00 0.00 221 ARG B CA 5
ATOM 6315 C C . ARG B 2 13 ? 47.972 13.409 1.598 1.00 0.00 221 ARG B C 5
ATOM 6316 O O . ARG B 2 13 ? 47.536 13.467 0.449 1.00 0.00 221 ARG B O 5
ATOM 6337 N N . LYS B 2 14 ? 48.371 12.276 2.165 1.00 0.00 222 LYS B N 5
ATOM 6338 C CA . LYS B 2 14 ? 48.331 11.013 1.434 1.00 0.00 222 LYS B CA 5
ATOM 6339 C C . LYS B 2 14 ? 46.916 10.443 1.425 1.00 0.00 222 LYS B C 5
ATOM 6340 O O . LYS B 2 14 ? 46.538 9.711 0.510 1.00 0.00 222 LYS B O 5
ATOM 6359 N N . GLN B 2 15 ? 46.139 10.782 2.449 1.00 0.00 223 GLN B N 5
ATOM 6360 C CA . GLN B 2 15 ? 44.770 10.290 2.550 1.00 0.00 223 GLN B CA 5
ATOM 6361 C C . GLN B 2 15 ? 43.869 10.996 1.543 1.00 0.00 223 GLN B C 5
ATOM 6362 O O . GLN B 2 15 ? 42.947 10.396 0.992 1.00 0.00 223 GLN B O 5
ATOM 6376 N N . GLU B 2 16 ? 44.142 12.276 1.308 1.00 0.00 224 GLU B N 5
ATOM 6377 C CA . GLU B 2 16 ? 43.342 13.058 0.373 1.00 0.00 224 GLU B CA 5
ATOM 6378 C C . GLU B 2 16 ? 43.586 12.596 -1.060 1.00 0.00 224 GLU B C 5
ATOM 6379 O O . GLU B 2 16 ? 42.670 12.575 -1.881 1.00 0.00 224 GLU B O 5
ATOM 6391 N N . GLU B 2 17 ? 44.828 12.226 -1.353 1.00 0.00 225 GLU B N 5
ATOM 6392 C CA . GLU B 2 17 ? 45.184 11.772 -2.693 1.00 0.00 225 GLU B CA 5
ATOM 6393 C C . GLU B 2 17 ? 44.407 10.509 -3.055 1.00 0.00 225 GLU B C 5
ATOM 6394 O O . GLU B 2 17 ? 43.950 10.354 -4.187 1.00 0.00 225 GLU B O 5
ATOM 6406 N N . ARG B 2 18 ? 44.263 9.612 -2.087 1.00 0.00 226 ARG B N 5
ATOM 6407 C CA . ARG B 2 18 ? 43.541 8.365 -2.315 1.00 0.00 226 ARG B CA 5
ATOM 6408 C C . ARG B 2 18 ? 42.086 8.646 -2.678 1.00 0.00 226 ARG B C 5
ATOM 6409 O O . ARG B 2 18 ? 41.522 8.004 -3.563 1.00 0.00 226 ARG B O 5
ATOM 6430 N N . VAL B 2 19 ? 41.486 9.609 -1.987 1.00 0.00 227 VAL B N 5
ATOM 6431 C CA . VAL B 2 19 ? 40.094 9.964 -2.242 1.00 0.00 227 VAL B CA 5
ATOM 6432 C C . VAL B 2 19 ? 39.952 10.633 -3.605 1.00 0.00 227 VAL B C 5
ATOM 6433 O O . VAL B 2 19 ? 38.993 10.379 -4.334 1.00 0.00 227 VAL B O 5
ATOM 6446 N N . GLN B 2 20 ? 40.912 11.488 -3.942 1.00 0.00 228 GLN B N 5
ATOM 6447 C CA . GLN B 2 20 ? 40.874 12.201 -5.214 1.00 0.00 228 GLN B CA 5
ATOM 6448 C C . GLN B 2 20 ? 40.925 11.220 -6.381 1.00 0.00 228 GLN B C 5
ATOM 6449 O O . GLN B 2 20 ? 40.268 11.420 -7.402 1.00 0.00 228 GLN B O 5
ATOM 6463 N N . GLN B 2 21 ? 41.710 10.159 -6.221 1.00 0.00 229 GLN B N 5
ATOM 6464 C CA . GLN B 2 21 ? 41.845 9.157 -7.272 1.00 0.00 229 GLN B CA 5
ATOM 6465 C C . GLN B 2 21 ? 40.553 8.362 -7.426 1.00 0.00 229 GLN B C 5
ATOM 6466 O O . GLN B 2 21 ? 40.097 8.107 -8.541 1.00 0.00 229 GLN B O 5
ATOM 6480 N N . VAL B 2 22 ? 39.966 7.972 -6.298 1.00 0.00 230 VAL B N 5
ATOM 6481 C CA . VAL B 2 22 ? 38.730 7.197 -6.320 1.00 0.00 230 VAL B CA 5
ATOM 6482 C C . VAL B 2 22 ? 37.595 8.015 -6.930 1.00 0.00 230 VAL B C 5
ATOM 6483 O O . VAL B 2 22 ? 36.823 7.510 -7.745 1.00 0.00 230 VAL B O 5
ATOM 6496 N N . ARG B 2 23 ? 37.502 9.279 -6.531 1.00 0.00 231 ARG B N 5
ATOM 6497 C CA . ARG B 2 23 ? 36.455 10.156 -7.042 1.00 0.00 231 ARG B CA 5
ATOM 6498 C C . ARG B 2 23 ? 36.643 10.398 -8.537 1.00 0.00 231 ARG B C 5
ATOM 6499 O O . ARG B 2 23 ? 35.676 10.416 -9.298 1.00 0.00 231 ARG B O 5
ATOM 6520 N N . LYS B 2 24 ? 37.892 10.583 -8.949 1.00 0.00 232 LYS B N 5
ATOM 6521 C CA . LYS B 2 24 ? 38.195 10.822 -10.355 1.00 0.00 232 LYS B CA 5
ATOM 6522 C C . LYS B 2 24 ? 37.583 9.729 -11.227 1.00 0.00 232 LYS B C 5
ATOM 6523 O O . LYS B 2 24 ? 36.980 10.013 -12.262 1.00 0.00 232 LYS B O 5
ATOM 6542 N N . LYS B 2 25 ? 37.740 8.481 -10.800 1.00 0.00 233 LYS B N 5
ATOM 6543 C CA . LYS B 2 25 ? 37.195 7.354 -11.547 1.00 0.00 233 LYS B CA 5
ATOM 6544 C C . LYS B 2 25 ? 35.678 7.471 -11.660 1.00 0.00 233 LYS B C 5
ATOM 6545 O O . LYS B 2 25 ? 35.132 7.553 -12.760 1.00 0.00 233 LYS B O 5
ATOM 6564 N N . LEU B 2 26 ? 35.004 7.478 -10.515 1.00 0.00 234 LEU B N 5
ATOM 6565 C CA . LEU B 2 26 ? 33.551 7.605 -10.496 1.00 0.00 234 LEU B CA 5
ATOM 6566 C C . LEU B 2 26 ? 33.079 8.521 -11.620 1.00 0.00 234 LEU B C 5
ATOM 6567 O O . LEU B 2 26 ? 32.105 8.222 -12.310 1.00 0.00 234 LEU B O 5
ATOM 6583 N N . GLU B 2 27 ? 33.778 9.638 -11.799 1.00 0.00 235 GLU B N 5
ATOM 6584 C CA . GLU B 2 27 ? 33.424 10.589 -12.846 1.00 0.00 235 GLU B CA 5
ATOM 6585 C C . GLU B 2 27 ? 33.628 9.967 -14.224 1.00 0.00 235 GLU B C 5
ATOM 6586 O O . GLU B 2 27 ? 32.824 10.170 -15.133 1.00 0.00 235 GLU B O 5
ATOM 6598 N N . GLU B 2 28 ? 34.711 9.211 -14.370 1.00 0.00 236 GLU B N 5
ATOM 6599 C CA . GLU B 2 28 ? 35.018 8.573 -15.645 1.00 0.00 236 GLU B CA 5
ATOM 6600 C C . GLU B 2 28 ? 33.906 7.609 -16.044 1.00 0.00 236 GLU B C 5
ATOM 6601 O O . GLU B 2 28 ? 33.553 7.506 -17.218 1.00 0.00 236 GLU B O 5
ATOM 6613 N N . ALA B 2 29 ? 33.357 6.907 -15.058 1.00 0.00 237 ALA B N 5
ATOM 6614 C CA . ALA B 2 29 ? 32.286 5.952 -15.320 1.00 0.00 237 ALA B CA 5
ATOM 6615 C C . ALA B 2 29 ? 30.999 6.681 -15.688 1.00 0.00 237 ALA B C 5
ATOM 6616 O O . ALA B 2 29 ? 30.111 6.113 -16.325 1.00 0.00 237 ALA B O 5
ATOM 6623 N N . LEU B 2 30 ? 30.905 7.944 -15.286 1.00 0.00 238 LEU B N 5
ATOM 6624 C CA . LEU B 2 30 ? 29.721 8.743 -15.578 1.00 0.00 238 LEU B CA 5
ATOM 6625 C C . LEU B 2 30 ? 29.832 9.379 -16.960 1.00 0.00 238 LEU B C 5
ATOM 6626 O O . LEU B 2 30 ? 28.827 9.602 -17.634 1.00 0.00 238 LEU B O 5
ATOM 6642 N N . MET B 2 31 ? 31.062 9.667 -17.375 1.00 0.00 239 MET B N 5
ATOM 6643 C CA . MET B 2 31 ? 31.294 10.283 -18.676 1.00 0.00 239 MET B CA 5
ATOM 6644 C C . MET B 2 31 ? 31.156 9.250 -19.789 1.00 0.00 239 MET B C 5
ATOM 6645 O O . MET B 2 31 ? 31.194 9.589 -20.972 1.00 0.00 239 MET B O 5
ATOM 6659 N N . ALA B 2 32 ? 30.995 7.989 -19.403 1.00 0.00 240 ALA B N 5
ATOM 6660 C CA . ALA B 2 32 ? 30.866 6.911 -20.378 1.00 0.00 240 ALA B CA 5
ATOM 6661 C C . ALA B 2 32 ? 29.831 7.270 -21.439 1.00 0.00 240 ALA B C 5
ATOM 6662 O O . ALA B 2 32 ? 30.009 8.224 -22.195 1.00 0.00 240 ALA B O 5
ATOM 6669 N N . ASP B 2 33 ? 28.749 6.499 -21.487 1.00 0.00 241 ASP B N 5
ATOM 6670 C CA . ASP B 2 33 ? 27.689 6.747 -22.457 1.00 0.00 241 ASP B CA 5
ATOM 6671 C C . ASP B 2 33 ? 27.082 8.131 -22.246 1.00 0.00 241 ASP B C 5
ATOM 6672 O O . ASP B 2 33 ? 26.966 8.918 -23.184 1.00 0.00 241 ASP B O 5
ATOM 6681 N N . ILE B 2 34 ? 26.697 8.419 -21.007 1.00 0.00 242 ILE B N 5
ATOM 6682 C CA . ILE B 2 34 ? 26.107 9.712 -20.683 1.00 0.00 242 ILE B CA 5
ATOM 6683 C C . ILE B 2 34 ? 26.083 9.926 -19.172 1.00 0.00 242 ILE B C 5
ATOM 6684 O O . ILE B 2 34 ? 26.991 10.537 -18.608 1.00 0.00 242 ILE B O 5
ATOM 6700 N N . LEU B 2 35 ? 25.040 9.420 -18.524 1.00 0.00 243 LEU B N 5
ATOM 6701 C CA . LEU B 2 35 ? 24.913 9.553 -17.077 1.00 0.00 243 LEU B CA 5
ATOM 6702 C C . LEU B 2 35 ? 24.759 8.184 -16.425 1.00 0.00 243 LEU B C 5
ATOM 6703 O O . LEU B 2 35 ? 23.693 7.572 -16.486 1.00 0.00 243 LEU B O 5
ATOM 6719 N N . SER B 2 36 ? 25.832 7.708 -15.801 1.00 0.00 244 SER B N 5
ATOM 6720 C CA . SER B 2 36 ? 25.803 6.410 -15.135 1.00 0.00 244 SER B CA 5
ATOM 6721 C C . SER B 2 36 ? 25.126 5.369 -16.020 1.00 0.00 244 SER B C 5
ATOM 6722 O O . SER B 2 36 ? 24.206 4.725 -15.545 1.00 0.00 244 SER B O 5
ATOM 6731 N N . GLY A 1 1 ? 29.647 -7.103 -21.178 1.00 0.00 136 GLY A N 6
ATOM 6732 C CA . GLY A 1 1 ? 30.090 -6.466 -19.905 1.00 0.00 136 GLY A CA 6
ATOM 6733 C C . GLY A 1 1 ? 28.890 -6.277 -18.984 1.00 0.00 136 GLY A C 6
ATOM 6734 O O . GLY A 1 1 ? 28.230 -5.239 -19.015 1.00 0.00 136 GLY A O 6
ATOM 6740 N N . SER A 1 2 ? 28.613 -7.288 -18.166 1.00 0.00 137 SER A N 6
ATOM 6741 C CA . SER A 1 2 ? 27.487 -7.223 -17.241 1.00 0.00 137 SER A CA 6
ATOM 6742 C C . SER A 1 2 ? 27.182 -5.775 -16.870 1.00 0.00 137 SER A C 6
ATOM 6743 O O . SER A 1 2 ? 27.761 -5.228 -15.932 1.00 0.00 137 SER A O 6
ATOM 6751 N N . PRO A 1 3 ? 26.287 -5.156 -17.589 1.00 0.00 138 PRO A N 6
ATOM 6752 C CA . PRO A 1 3 ? 25.888 -3.741 -17.339 1.00 0.00 138 PRO A CA 6
ATOM 6753 C C . PRO A 1 3 ? 25.454 -3.512 -15.894 1.00 0.00 138 PRO A C 6
ATOM 6754 O O . PRO A 1 3 ? 25.744 -2.470 -15.306 1.00 0.00 138 PRO A O 6
ATOM 6765 N N . GLU A 1 4 ? 24.758 -4.492 -15.327 1.00 0.00 139 GLU A N 6
ATOM 6766 C CA . GLU A 1 4 ? 24.290 -4.387 -13.950 1.00 0.00 139 GLU A CA 6
ATOM 6767 C C . GLU A 1 4 ? 25.473 -4.343 -12.987 1.00 0.00 139 GLU A C 6
ATOM 6768 O O . GLU A 1 4 ? 25.456 -3.604 -12.002 1.00 0.00 139 GLU A O 6
ATOM 6780 N N . GLU A 1 5 ? 26.497 -5.138 -13.278 1.00 0.00 140 GLU A N 6
ATOM 6781 C CA . GLU A 1 5 ? 27.685 -5.178 -12.432 1.00 0.00 140 GLU A CA 6
ATOM 6782 C C . GLU A 1 5 ? 28.402 -3.832 -12.454 1.00 0.00 140 GLU A C 6
ATOM 6783 O O . GLU A 1 5 ? 28.902 -3.368 -11.429 1.00 0.00 140 GLU A O 6
ATOM 6795 N N . ARG A 1 6 ? 28.449 -3.211 -13.628 1.00 0.00 141 ARG A N 6
ATOM 6796 C CA . ARG A 1 6 ? 29.106 -1.917 -13.772 1.00 0.00 141 ARG A CA 6
ATOM 6797 C C . ARG A 1 6 ? 28.418 -0.868 -12.904 1.00 0.00 141 ARG A C 6
ATOM 6798 O O . ARG A 1 6 ? 29.077 -0.084 -12.220 1.00 0.00 141 ARG A O 6
ATOM 6819 N N . GLU A 1 7 ? 27.089 -0.858 -12.938 1.00 0.00 142 GLU A N 6
ATOM 6820 C CA . GLU A 1 7 ? 26.322 0.100 -12.150 1.00 0.00 142 GLU A CA 6
ATOM 6821 C C . GLU A 1 7 ? 26.447 -0.207 -10.662 1.00 0.00 142 GLU A C 6
ATOM 6822 O O . GLU A 1 7 ? 26.508 0.700 -9.834 1.00 0.00 142 GLU A O 6
ATOM 6834 N N . ARG A 1 8 ? 26.482 -1.494 -10.329 1.00 0.00 143 ARG A N 6
ATOM 6835 C CA . ARG A 1 8 ? 26.592 -1.910 -8.935 1.00 0.00 143 ARG A CA 6
ATOM 6836 C C . ARG A 1 8 ? 27.886 -1.385 -8.320 1.00 0.00 143 ARG A C 6
ATOM 6837 O O . ARG A 1 8 ? 27.895 -0.907 -7.185 1.00 0.00 143 ARG A O 6
ATOM 6858 N N . MET A 1 9 ? 28.976 -1.479 -9.074 1.00 0.00 144 MET A N 6
ATOM 6859 C CA . MET A 1 9 ? 30.269 -1.011 -8.591 1.00 0.00 144 MET A CA 6
ATOM 6860 C C . MET A 1 9 ? 30.220 0.483 -8.292 1.00 0.00 144 MET A C 6
ATOM 6861 O O . MET A 1 9 ? 30.777 0.946 -7.296 1.00 0.00 144 MET A O 6
ATOM 6875 N N . ILE A 1 10 ? 29.547 1.233 -9.158 1.00 0.00 145 ILE A N 6
ATOM 6876 C CA . ILE A 1 10 ? 29.434 2.676 -8.978 1.00 0.00 145 ILE A CA 6
ATOM 6877 C C . ILE A 1 10 ? 28.652 2.995 -7.708 1.00 0.00 145 ILE A C 6
ATOM 6878 O O . ILE A 1 10 ? 29.040 3.869 -6.932 1.00 0.00 145 ILE A O 6
ATOM 6894 N N . LYS A 1 11 ? 27.549 2.283 -7.502 1.00 0.00 146 LYS A N 6
ATOM 6895 C CA . LYS A 1 11 ? 26.719 2.504 -6.324 1.00 0.00 146 LYS A CA 6
ATOM 6896 C C . LYS A 1 11 ? 27.475 2.117 -5.058 1.00 0.00 146 LYS A C 6
ATOM 6897 O O . LYS A 1 11 ? 27.496 2.869 -4.083 1.00 0.00 146 LYS A O 6
ATOM 6916 N N . GLN A 1 12 ? 28.096 0.943 -5.079 1.00 0.00 147 GLN A N 6
ATOM 6917 C CA . GLN A 1 12 ? 28.843 0.464 -3.923 1.00 0.00 147 GLN A CA 6
ATOM 6918 C C . GLN A 1 12 ? 30.055 1.353 -3.665 1.00 0.00 147 GLN A C 6
ATOM 6919 O O . GLN A 1 12 ? 30.371 1.673 -2.519 1.00 0.00 147 GLN A O 6
ATOM 6933 N N . LEU A 1 13 ? 30.729 1.750 -4.740 1.00 0.00 148 LEU A N 6
ATOM 6934 C CA . LEU A 1 13 ? 31.909 2.599 -4.618 1.00 0.00 148 LEU A CA 6
ATOM 6935 C C . LEU A 1 13 ? 31.528 3.962 -4.048 1.00 0.00 148 LEU A C 6
ATOM 6936 O O . LEU A 1 13 ? 32.268 4.541 -3.253 1.00 0.00 148 LEU A O 6
ATOM 6952 N N . LYS A 1 14 ? 30.369 4.465 -4.459 1.00 0.00 149 LYS A N 6
ATOM 6953 C CA . LYS A 1 14 ? 29.907 5.768 -3.995 1.00 0.00 149 LYS A CA 6
ATOM 6954 C C . LYS A 1 14 ? 29.728 5.764 -2.481 1.00 0.00 149 LYS A C 6
ATOM 6955 O O . LYS A 1 14 ? 29.997 6.761 -1.810 1.00 0.00 149 LYS A O 6
ATOM 6974 N N . GLU A 1 15 ? 29.273 4.634 -1.948 1.00 0.00 150 GLU A N 6
ATOM 6975 C CA . GLU A 1 15 ? 29.050 4.515 -0.512 1.00 0.00 150 GLU A CA 6
ATOM 6976 C C . GLU A 1 15 ? 30.368 4.642 0.245 1.00 0.00 150 GLU A C 6
ATOM 6977 O O . GLU A 1 15 ? 30.481 5.428 1.185 1.00 0.00 150 GLU A O 6
ATOM 6989 N N . GLU A 1 16 ? 31.362 3.866 -0.173 1.00 0.00 151 GLU A N 6
ATOM 6990 C CA . GLU A 1 16 ? 32.669 3.902 0.472 1.00 0.00 151 GLU A CA 6
ATOM 6991 C C . GLU A 1 16 ? 33.308 5.277 0.308 1.00 0.00 151 GLU A C 6
ATOM 6992 O O . GLU A 1 16 ? 34.051 5.734 1.176 1.00 0.00 151 GLU A O 6
ATOM 7004 N N . LEU A 1 17 ? 33.012 5.932 -0.811 1.00 0.00 152 LEU A N 6
ATOM 7005 C CA . LEU A 1 17 ? 33.571 7.251 -1.083 1.00 0.00 152 LEU A CA 6
ATOM 7006 C C . LEU A 1 17 ? 33.156 8.240 0.002 1.00 0.00 152 LEU A C 6
ATOM 7007 O O . LEU A 1 17 ? 33.972 9.025 0.485 1.00 0.00 152 LEU A O 6
ATOM 7023 N N . ARG A 1 18 ? 31.882 8.197 0.380 1.00 0.00 153 ARG A N 6
ATOM 7024 C CA . ARG A 1 18 ? 31.372 9.087 1.415 1.00 0.00 153 ARG A CA 6
ATOM 7025 C C . ARG A 1 18 ? 32.083 8.828 2.740 1.00 0.00 153 ARG A C 6
ATOM 7026 O O . ARG A 1 18 ? 32.422 9.761 3.467 1.00 0.00 153 ARG A O 6
ATOM 7047 N N . LEU A 1 19 ? 32.307 7.553 3.045 1.00 0.00 154 LEU A N 6
ATOM 7048 C CA . LEU A 1 19 ? 32.977 7.181 4.285 1.00 0.00 154 LEU A CA 6
ATOM 7049 C C . LEU A 1 19 ? 34.418 7.683 4.283 1.00 0.00 154 LEU A C 6
ATOM 7050 O O . LEU A 1 19 ? 34.926 8.143 5.305 1.00 0.00 154 LEU A O 6
ATOM 7066 N N . GLU A 1 20 ? 35.069 7.592 3.129 1.00 0.00 155 GLU A N 6
ATOM 7067 C CA . GLU A 1 20 ? 36.451 8.038 3.005 1.00 0.00 155 GLU A CA 6
ATOM 7068 C C . GLU A 1 20 ? 36.552 9.539 3.253 1.00 0.00 155 GLU A C 6
ATOM 7069 O O . GLU A 1 20 ? 37.510 10.014 3.863 1.00 0.00 155 GLU A O 6
ATOM 7081 N N . GLU A 1 21 ? 35.557 10.280 2.776 1.00 0.00 156 GLU A N 6
ATOM 7082 C CA . GLU A 1 21 ? 35.544 11.728 2.951 1.00 0.00 156 GLU A CA 6
ATOM 7083 C C . GLU A 1 21 ? 35.221 12.088 4.397 1.00 0.00 156 GLU A C 6
ATOM 7084 O O . GLU A 1 21 ? 35.834 12.985 4.974 1.00 0.00 156 GLU A O 6
ATOM 7096 N N . ALA A 1 22 ? 34.256 11.382 4.976 1.00 0.00 157 ALA A N 6
ATOM 7097 C CA . ALA A 1 22 ? 33.859 11.637 6.355 1.00 0.00 157 ALA A CA 6
ATOM 7098 C C . ALA A 1 22 ? 35.070 11.580 7.279 1.00 0.00 157 ALA A C 6
ATOM 7099 O O . ALA A 1 22 ? 35.372 12.543 7.984 1.00 0.00 157 ALA A O 6
ATOM 7106 N N . LYS A 1 23 ? 35.761 10.444 7.271 1.00 0.00 158 LYS A N 6
ATOM 7107 C CA . LYS A 1 23 ? 36.938 10.271 8.114 1.00 0.00 158 LYS A CA 6
ATOM 7108 C C . LYS A 1 23 ? 37.972 11.354 7.817 1.00 0.00 158 LYS A C 6
ATOM 7109 O O . LYS A 1 23 ? 38.621 11.870 8.725 1.00 0.00 158 LYS A O 6
ATOM 7128 N N . LEU A 1 24 ? 38.115 11.692 6.540 1.00 0.00 159 LEU A N 6
ATOM 7129 C CA . LEU A 1 24 ? 39.082 12.705 6.133 1.00 0.00 159 LEU A CA 6
ATOM 7130 C C . LEU A 1 24 ? 38.751 14.047 6.777 1.00 0.00 159 LEU A C 6
ATOM 7131 O O . LEU A 1 24 ? 39.613 14.689 7.378 1.00 0.00 159 LEU A O 6
ATOM 7147 N N . VAL A 1 25 ? 37.495 14.465 6.649 1.00 0.00 160 VAL A N 6
ATOM 7148 C CA . VAL A 1 25 ? 37.062 15.736 7.219 1.00 0.00 160 VAL A CA 6
ATOM 7149 C C . VAL A 1 25 ? 37.316 15.760 8.722 1.00 0.00 160 VAL A C 6
ATOM 7150 O O . VAL A 1 25 ? 37.842 16.736 9.257 1.00 0.00 160 VAL A O 6
ATOM 7163 N N . LEU A 1 26 ? 36.939 14.679 9.398 1.00 0.00 161 LEU A N 6
ATOM 7164 C CA . LEU A 1 26 ? 37.133 14.586 10.840 1.00 0.00 161 LEU A CA 6
ATOM 7165 C C . LEU A 1 26 ? 38.617 14.650 11.185 1.00 0.00 161 LEU A C 6
ATOM 7166 O O . LEU A 1 26 ? 39.015 15.320 12.138 1.00 0.00 161 LEU A O 6
ATOM 7182 N N . LEU A 1 27 ? 39.432 13.953 10.400 1.00 0.00 162 LEU A N 6
ATOM 7183 C CA . LEU A 1 27 ? 40.873 13.944 10.626 1.00 0.00 162 LEU A CA 6
ATOM 7184 C C . LEU A 1 27 ? 41.423 15.367 10.611 1.00 0.00 162 LEU A C 6
ATOM 7185 O O . LEU A 1 27 ? 42.260 15.728 11.438 1.00 0.00 162 LEU A O 6
ATOM 7201 N N . LYS A 1 28 ? 40.945 16.170 9.666 1.00 0.00 163 LYS A N 6
ATOM 7202 C CA . LYS A 1 28 ? 41.391 17.554 9.556 1.00 0.00 163 LYS A CA 6
ATOM 7203 C C . LYS A 1 28 ? 41.058 18.325 10.829 1.00 0.00 163 LYS A C 6
ATOM 7204 O O . LYS A 1 28 ? 41.870 19.107 11.323 1.00 0.00 163 LYS A O 6
ATOM 7223 N N . LYS A 1 29 ? 39.859 18.099 11.355 1.00 0.00 164 LYS A N 6
ATOM 7224 C CA . LYS A 1 29 ? 39.429 18.776 12.573 1.00 0.00 164 LYS A CA 6
ATOM 7225 C C . LYS A 1 29 ? 40.351 18.421 13.736 1.00 0.00 164 LYS A C 6
ATOM 7226 O O . LYS A 1 29 ? 40.645 19.261 14.586 1.00 0.00 164 LYS A O 6
ATOM 7245 N N . LEU A 1 30 ? 40.803 17.172 13.765 1.00 0.00 165 LEU A N 6
ATOM 7246 C CA . LEU A 1 30 ? 41.689 16.715 14.829 1.00 0.00 165 LEU A CA 6
ATOM 7247 C C . LEU A 1 30 ? 42.999 17.495 14.805 1.00 0.00 165 LEU A C 6
ATOM 7248 O O . LEU A 1 30 ? 43.540 17.853 15.852 1.00 0.00 165 LEU A O 6
ATOM 7264 N N . ARG A 1 31 ? 43.503 17.757 13.604 1.00 0.00 166 ARG A N 6
ATOM 7265 C CA . ARG A 1 31 ? 44.752 18.493 13.453 1.00 0.00 166 ARG A CA 6
ATOM 7266 C C . ARG A 1 31 ? 44.609 19.908 14.006 1.00 0.00 166 ARG A C 6
ATOM 7267 O O . ARG A 1 31 ? 45.504 20.415 14.682 1.00 0.00 166 ARG A O 6
ATOM 7288 N N . GLN A 1 32 ? 43.477 20.540 13.714 1.00 0.00 167 GLN A N 6
ATOM 7289 C CA . GLN A 1 32 ? 43.229 21.898 14.183 1.00 0.00 167 GLN A CA 6
ATOM 7290 C C . GLN A 1 32 ? 42.799 21.888 15.647 1.00 0.00 167 GLN A C 6
ATOM 7291 O O . GLN A 1 32 ? 42.873 22.909 16.332 1.00 0.00 167 GLN A O 6
ATOM 7305 N N . SER A 1 33 ? 42.351 20.730 16.120 1.00 0.00 168 SER A N 6
ATOM 7306 C CA . SER A 1 33 ? 41.896 20.605 17.499 1.00 0.00 168 SER A CA 6
ATOM 7307 C C . SER A 1 33 ? 43.053 20.827 18.467 1.00 0.00 168 SER A C 6
ATOM 7308 O O . SER A 1 33 ? 42.866 21.357 19.562 1.00 0.00 168 SER A O 6
ATOM 7316 N N . GLN A 1 34 ? 44.249 20.422 18.054 1.00 0.00 169 GLN A N 6
ATOM 7317 C CA . GLN A 1 34 ? 45.432 20.585 18.891 1.00 0.00 169 GLN A CA 6
ATOM 7318 C C . GLN A 1 34 ? 45.806 22.060 19.006 1.00 0.00 169 GLN A C 6
ATOM 7319 O O . GLN A 1 34 ? 45.598 22.684 20.047 1.00 0.00 169 GLN A O 6
ATOM 7333 N N . ILE A 1 35 ? 46.357 22.610 17.929 1.00 0.00 170 ILE A N 6
ATOM 7334 C CA . ILE A 1 35 ? 46.755 24.014 17.919 1.00 0.00 170 ILE A CA 6
ATOM 7335 C C . ILE A 1 35 ? 45.547 24.913 18.158 1.00 0.00 170 ILE A C 6
ATOM 7336 O O . ILE A 1 35 ? 45.614 25.866 18.935 1.00 0.00 170 ILE A O 6
ATOM 7352 N N . GLN A 1 36 ? 44.444 24.604 17.484 1.00 0.00 171 GLN A N 6
ATOM 7353 C CA . GLN A 1 36 ? 43.226 25.394 17.629 1.00 0.00 171 GLN A CA 6
ATOM 7354 C C . GLN A 1 36 ? 43.508 26.868 17.359 1.00 0.00 171 GLN A C 6
ATOM 7355 O O . GLN A 1 36 ? 44.552 27.219 16.808 1.00 0.00 171 GLN A O 6
ATOM 7369 N N . LYS A 1 37 ? 42.573 27.726 17.753 1.00 0.00 172 LYS A N 6
ATOM 7370 C CA . LYS A 1 37 ? 42.730 29.161 17.546 1.00 0.00 172 LYS A CA 6
ATOM 7371 C C . LYS A 1 37 ? 44.110 29.619 18.006 1.00 0.00 172 LYS A C 6
ATOM 7372 O O . LYS A 1 37 ? 44.677 29.066 18.948 1.00 0.00 172 LYS A O 6
ATOM 7391 N N . GLU A 1 38 ? 44.646 30.633 17.334 1.00 0.00 173 GLU A N 6
ATOM 7392 C CA . GLU A 1 38 ? 45.960 31.160 17.684 1.00 0.00 173 GLU A CA 6
ATOM 7393 C C . GLU A 1 38 ? 46.161 31.135 19.196 1.00 0.00 173 GLU A C 6
ATOM 7394 O O . GLU A 1 38 ? 45.205 31.262 19.962 1.00 0.00 173 GLU A O 6
ATOM 7406 N N . ALA A 1 39 ? 47.409 30.969 19.618 1.00 0.00 174 ALA A N 6
ATOM 7407 C CA . ALA A 1 39 ? 47.725 30.928 21.041 1.00 0.00 174 ALA A CA 6
ATOM 7408 C C . ALA A 1 39 ? 47.386 32.262 21.701 1.00 0.00 174 ALA A C 6
ATOM 7409 O O . ALA A 1 39 ? 47.478 33.317 21.075 1.00 0.00 174 ALA A O 6
ATOM 7416 N N . THR A 1 40 ? 46.996 32.205 22.971 1.00 0.00 175 THR A N 6
ATOM 7417 C CA . THR A 1 40 ? 46.646 33.415 23.707 1.00 0.00 175 THR A CA 6
ATOM 7418 C C . THR A 1 40 ? 47.843 34.355 23.793 1.00 0.00 175 THR A C 6
ATOM 7419 O O . THR A 1 40 ? 47.718 35.558 23.566 1.00 0.00 175 THR A O 6
ATOM 7430 N N . ALA A 1 41 ? 49.004 33.799 24.123 1.00 0.00 176 ALA A N 6
ATOM 7431 C CA . ALA A 1 41 ? 50.218 34.599 24.237 1.00 0.00 176 ALA A CA 6
ATOM 7432 C C . ALA A 1 41 ? 51.455 33.707 24.177 1.00 0.00 176 ALA A C 6
ATOM 7433 O O . ALA A 1 41 ? 52.438 34.037 23.513 1.00 0.00 176 ALA A O 6
ATOM 7440 N N . GLN A 1 42 ? 51.400 32.579 24.876 1.00 0.00 177 GLN A N 6
ATOM 7441 C CA . GLN A 1 42 ? 52.522 31.648 24.895 1.00 0.00 177 GLN A CA 6
ATOM 7442 C C . GLN A 1 42 ? 52.535 30.799 23.628 1.00 0.00 177 GLN A C 6
ATOM 7443 O O . GLN A 1 42 ? 51.513 30.236 23.236 1.00 0.00 177 GLN A O 6
ATOM 7457 N N . LYS A 1 43 ? 53.699 30.712 22.991 1.00 0.00 178 LYS A N 6
ATOM 7458 C CA . LYS A 1 43 ? 53.833 29.927 21.770 1.00 0.00 178 LYS A CA 6
ATOM 7459 C C . LYS A 1 43 ? 53.606 28.446 22.057 1.00 0.00 178 LYS A C 6
ATOM 7460 O O . LYS A 1 43 ? 52.603 28.129 22.674 1.00 0.00 178 LYS A O 6
ATOM 7480 N N . GLY B 2 1 ? 57.934 8.212 26.414 1.00 0.00 209 GLY B N 6
ATOM 7481 C CA . GLY B 2 1 ? 57.016 9.100 25.647 1.00 0.00 209 GLY B CA 6
ATOM 7482 C C . GLY B 2 1 ? 55.688 8.385 25.420 1.00 0.00 209 GLY B C 6
ATOM 7483 O O . GLY B 2 1 ? 55.610 7.160 25.501 1.00 0.00 209 GLY B O 6
ATOM 7489 N N . SER B 2 2 ? 54.646 9.160 25.136 1.00 0.00 210 SER B N 6
ATOM 7490 C CA . SER B 2 2 ? 53.324 8.591 24.902 1.00 0.00 210 SER B CA 6
ATOM 7491 C C . SER B 2 2 ? 53.083 8.392 23.410 1.00 0.00 210 SER B C 6
ATOM 7492 O O . SER B 2 2 ? 53.301 9.302 22.610 1.00 0.00 210 SER B O 6
ATOM 7500 N N . LYS B 2 3 ? 52.631 7.198 23.042 1.00 0.00 211 LYS B N 6
ATOM 7501 C CA . LYS B 2 3 ? 52.360 6.893 21.642 1.00 0.00 211 LYS B CA 6
ATOM 7502 C C . LYS B 2 3 ? 51.229 7.770 21.112 1.00 0.00 211 LYS B C 6
ATOM 7503 O O . LYS B 2 3 ? 51.288 8.260 19.984 1.00 0.00 211 LYS B O 6
ATOM 7522 N N . ALA B 2 4 ? 50.203 7.962 21.933 1.00 0.00 212 ALA B N 6
ATOM 7523 C CA . ALA B 2 4 ? 49.061 8.777 21.534 1.00 0.00 212 ALA B CA 6
ATOM 7524 C C . ALA B 2 4 ? 48.738 8.561 20.059 1.00 0.00 212 ALA B C 6
ATOM 7525 O O . ALA B 2 4 ? 49.138 7.560 19.466 1.00 0.00 212 ALA B O 6
ATOM 7532 N N . PHE B 2 5 ? 48.014 9.508 19.472 1.00 0.00 213 PHE B N 6
ATOM 7533 C CA . PHE B 2 5 ? 47.644 9.411 18.064 1.00 0.00 213 PHE B CA 6
ATOM 7534 C C . PHE B 2 5 ? 48.116 10.642 17.298 1.00 0.00 213 PHE B C 6
ATOM 7535 O O . PHE B 2 5 ? 47.314 11.359 16.701 1.00 0.00 213 PHE B O 6
ATOM 7552 N N . ILE B 2 6 ? 49.423 10.882 17.321 1.00 0.00 214 ILE B N 6
ATOM 7553 C CA . ILE B 2 6 ? 49.990 12.031 16.624 1.00 0.00 214 ILE B CA 6
ATOM 7554 C C . ILE B 2 6 ? 49.833 11.873 15.115 1.00 0.00 214 ILE B C 6
ATOM 7555 O O . ILE B 2 6 ? 50.038 10.789 14.570 1.00 0.00 214 ILE B O 6
ATOM 7571 N N . VAL B 2 7 ? 49.465 12.961 14.447 1.00 0.00 215 VAL B N 6
ATOM 7572 C CA . VAL B 2 7 ? 49.288 12.933 12.999 1.00 0.00 215 VAL B CA 6
ATOM 7573 C C . VAL B 2 7 ? 50.318 13.826 12.315 1.00 0.00 215 VAL B C 6
ATOM 7574 O O . VAL B 2 7 ? 50.646 14.904 12.809 1.00 0.00 215 VAL B O 6
ATOM 7587 N N . THR B 2 8 ? 50.825 13.369 11.174 1.00 0.00 216 THR B N 6
ATOM 7588 C CA . THR B 2 8 ? 51.818 14.134 10.429 1.00 0.00 216 THR B CA 6
ATOM 7589 C C . THR B 2 8 ? 51.165 14.863 9.260 1.00 0.00 216 THR B C 6
ATOM 7590 O O . THR B 2 8 ? 50.122 14.443 8.758 1.00 0.00 216 THR B O 6
ATOM 7601 N N . ASP B 2 9 ? 51.784 15.958 8.832 1.00 0.00 217 ASP B N 6
ATOM 7602 C CA . ASP B 2 9 ? 51.247 16.744 7.726 1.00 0.00 217 ASP B CA 6
ATOM 7603 C C . ASP B 2 9 ? 51.217 15.916 6.445 1.00 0.00 217 ASP B C 6
ATOM 7604 O O . ASP B 2 9 ? 50.245 15.958 5.692 1.00 0.00 217 ASP B O 6
ATOM 7613 N N . GLU B 2 10 ? 52.287 15.166 6.205 1.00 0.00 218 GLU B N 6
ATOM 7614 C CA . GLU B 2 10 ? 52.377 14.343 5.005 1.00 0.00 218 GLU B CA 6
ATOM 7615 C C . GLU B 2 10 ? 51.350 13.216 5.049 1.00 0.00 218 GLU B C 6
ATOM 7616 O O . GLU B 2 10 ? 50.554 13.052 4.125 1.00 0.00 218 GLU B O 6
ATOM 7628 N N . ASP B 2 11 ? 51.373 12.443 6.130 1.00 0.00 219 ASP B N 6
ATOM 7629 C CA . ASP B 2 11 ? 50.439 11.332 6.284 1.00 0.00 219 ASP B CA 6
ATOM 7630 C C . ASP B 2 11 ? 49.028 11.761 5.896 1.00 0.00 219 ASP B C 6
ATOM 7631 O O . ASP B 2 11 ? 48.287 10.999 5.275 1.00 0.00 219 ASP B O 6
ATOM 7640 N N . ILE B 2 12 ? 48.662 12.984 6.266 1.00 0.00 220 ILE B N 6
ATOM 7641 C CA . ILE B 2 12 ? 47.334 13.500 5.958 1.00 0.00 220 ILE B CA 6
ATOM 7642 C C . ILE B 2 12 ? 47.176 13.712 4.456 1.00 0.00 220 ILE B C 6
ATOM 7643 O O . ILE B 2 12 ? 46.143 13.373 3.876 1.00 0.00 220 ILE B O 6
ATOM 7659 N N . ARG B 2 13 ? 48.203 14.277 3.831 1.00 0.00 221 ARG B N 6
ATOM 7660 C CA . ARG B 2 13 ? 48.167 14.531 2.395 1.00 0.00 221 ARG B CA 6
ATOM 7661 C C . ARG B 2 13 ? 47.980 13.228 1.623 1.00 0.00 221 ARG B C 6
ATOM 7662 O O . ARG B 2 13 ? 47.176 13.156 0.695 1.00 0.00 221 ARG B O 6
ATOM 7683 N N . LYS B 2 14 ? 48.730 12.202 2.014 1.00 0.00 222 LYS B N 6
ATOM 7684 C CA . LYS B 2 14 ? 48.643 10.909 1.345 1.00 0.00 222 LYS B CA 6
ATOM 7685 C C . LYS B 2 14 ? 47.228 10.347 1.444 1.00 0.00 222 LYS B C 6
ATOM 7686 O O . LYS B 2 14 ? 46.761 9.651 0.542 1.00 0.00 222 LYS B O 6
ATOM 7705 N N . GLN B 2 15 ? 46.551 10.653 2.546 1.00 0.00 223 GLN B N 6
ATOM 7706 C CA . GLN B 2 15 ? 45.194 10.162 2.757 1.00 0.00 223 GLN B CA 6
ATOM 7707 C C . GLN B 2 15 ? 44.228 10.821 1.777 1.00 0.00 223 GLN B C 6
ATOM 7708 O O . GLN B 2 15 ? 43.340 10.167 1.231 1.00 0.00 223 GLN B O 6
ATOM 7722 N N . GLU B 2 16 ? 44.407 12.120 1.559 1.00 0.00 224 GLU B N 6
ATOM 7723 C CA . GLU B 2 16 ? 43.555 12.855 0.631 1.00 0.00 224 GLU B CA 6
ATOM 7724 C C . GLU B 2 16 ? 43.813 12.404 -0.804 1.00 0.00 224 GLU B C 6
ATOM 7725 O O . GLU B 2 16 ? 42.889 12.320 -1.613 1.00 0.00 224 GLU B O 6
ATOM 7737 N N . GLU B 2 17 ? 45.073 12.117 -1.111 1.00 0.00 225 GLU B N 6
ATOM 7738 C CA . GLU B 2 17 ? 45.440 11.679 -2.453 1.00 0.00 225 GLU B CA 6
ATOM 7739 C C . GLU B 2 17 ? 44.719 10.384 -2.812 1.00 0.00 225 GLU B C 6
ATOM 7740 O O . GLU B 2 17 ? 44.232 10.224 -3.931 1.00 0.00 225 GLU B O 6
ATOM 7752 N N . ARG B 2 18 ? 44.654 9.464 -1.855 1.00 0.00 226 ARG B N 6
ATOM 7753 C CA . ARG B 2 18 ? 43.998 8.183 -2.085 1.00 0.00 226 ARG B CA 6
ATOM 7754 C C . ARG B 2 18 ? 42.523 8.388 -2.416 1.00 0.00 226 ARG B C 6
ATOM 7755 O O . ARG B 2 18 ? 41.982 7.743 -3.314 1.00 0.00 226 ARG B O 6
ATOM 7776 N N . VAL B 2 19 ? 41.877 9.292 -1.686 1.00 0.00 227 VAL B N 6
ATOM 7777 C CA . VAL B 2 19 ? 40.464 9.576 -1.913 1.00 0.00 227 VAL B CA 6
ATOM 7778 C C . VAL B 2 19 ? 40.260 10.210 -3.284 1.00 0.00 227 VAL B C 6
ATOM 7779 O O . VAL B 2 19 ? 39.314 9.876 -3.999 1.00 0.00 227 VAL B O 6
ATOM 7792 N N . GLN B 2 20 ? 41.150 11.128 -3.647 1.00 0.00 228 GLN B N 6
ATOM 7793 C CA . GLN B 2 20 ? 41.053 11.806 -4.934 1.00 0.00 228 GLN B CA 6
ATOM 7794 C C . GLN B 2 20 ? 41.061 10.794 -6.075 1.00 0.00 228 GLN B C 6
ATOM 7795 O O . GLN B 2 20 ? 40.375 10.974 -7.081 1.00 0.00 228 GLN B O 6
ATOM 7809 N N . GLN B 2 21 ? 41.842 9.732 -5.912 1.00 0.00 229 GLN B N 6
ATOM 7810 C CA . GLN B 2 21 ? 41.936 8.699 -6.939 1.00 0.00 229 GLN B CA 6
ATOM 7811 C C . GLN B 2 21 ? 40.585 8.025 -7.146 1.00 0.00 229 GLN B C 6
ATOM 7812 O O . GLN B 2 21 ? 40.179 7.763 -8.279 1.00 0.00 229 GLN B O 6
ATOM 7826 N N . VAL B 2 22 ? 39.893 7.745 -6.047 1.00 0.00 230 VAL B N 6
ATOM 7827 C CA . VAL B 2 22 ? 38.587 7.099 -6.121 1.00 0.00 230 VAL B CA 6
ATOM 7828 C C . VAL B 2 22 ? 37.598 7.977 -6.880 1.00 0.00 230 VAL B C 6
ATOM 7829 O O . VAL B 2 22 ? 36.842 7.491 -7.723 1.00 0.00 230 VAL B O 6
ATOM 7842 N N . ARG B 2 23 ? 37.607 9.270 -6.577 1.00 0.00 231 ARG B N 6
ATOM 7843 C CA . ARG B 2 23 ? 36.707 10.206 -7.239 1.00 0.00 231 ARG B CA 6
ATOM 7844 C C . ARG B 2 23 ? 37.013 10.280 -8.732 1.00 0.00 231 ARG B C 6
ATOM 7845 O O . ARG B 2 23 ? 36.104 10.331 -9.560 1.00 0.00 231 ARG B O 6
ATOM 7866 N N . LYS B 2 24 ? 38.299 10.282 -9.066 1.00 0.00 232 LYS B N 6
ATOM 7867 C CA . LYS B 2 24 ? 38.713 10.352 -10.463 1.00 0.00 232 LYS B CA 6
ATOM 7868 C C . LYS B 2 24 ? 38.031 9.259 -11.279 1.00 0.00 232 LYS B C 6
ATOM 7869 O O . LYS B 2 24 ? 37.477 9.523 -12.347 1.00 0.00 232 LYS B O 6
ATOM 7888 N N . LYS B 2 25 ? 38.075 8.033 -10.770 1.00 0.00 233 LYS B N 6
ATOM 7889 C CA . LYS B 2 25 ? 37.451 6.908 -11.457 1.00 0.00 233 LYS B CA 6
ATOM 7890 C C . LYS B 2 25 ? 35.931 7.021 -11.395 1.00 0.00 233 LYS B C 6
ATOM 7891 O O . LYS B 2 25 ? 35.256 7.023 -12.424 1.00 0.00 233 LYS B O 6
ATOM 7910 N N . LEU B 2 26 ? 35.399 7.115 -10.181 1.00 0.00 234 LEU B N 6
ATOM 7911 C CA . LEU B 2 26 ? 33.957 7.237 -9.996 1.00 0.00 234 LEU B CA 6
ATOM 7912 C C . LEU B 2 26 ? 33.359 8.155 -11.057 1.00 0.00 234 LEU B C 6
ATOM 7913 O O . LEU B 2 26 ? 32.411 7.784 -11.749 1.00 0.00 234 LEU B O 6
ATOM 7929 N N . GLU B 2 27 ? 33.919 9.354 -11.178 1.00 0.00 235 GLU B N 6
ATOM 7930 C CA . GLU B 2 27 ? 33.432 10.318 -12.159 1.00 0.00 235 GLU B CA 6
ATOM 7931 C C . GLU B 2 27 ? 33.688 9.814 -13.574 1.00 0.00 235 GLU B C 6
ATOM 7932 O O . GLU B 2 27 ? 32.855 9.984 -14.465 1.00 0.00 235 GLU B O 6
ATOM 7944 N N . GLU B 2 28 ? 34.845 9.193 -13.776 1.00 0.00 236 GLU B N 6
ATOM 7945 C CA . GLU B 2 28 ? 35.202 8.667 -15.088 1.00 0.00 236 GLU B CA 6
ATOM 7946 C C . GLU B 2 28 ? 34.117 7.724 -15.599 1.00 0.00 236 GLU B C 6
ATOM 7947 O O . GLU B 2 28 ? 33.720 7.793 -16.763 1.00 0.00 236 GLU B O 6
ATOM 7959 N N . ALA B 2 29 ? 33.641 6.846 -14.723 1.00 0.00 237 ALA B N 6
ATOM 7960 C CA . ALA B 2 29 ? 32.597 5.899 -15.096 1.00 0.00 237 ALA B CA 6
ATOM 7961 C C . ALA B 2 29 ? 31.270 6.621 -15.304 1.00 0.00 237 ALA B C 6
ATOM 7962 O O . ALA B 2 29 ? 30.378 6.118 -15.987 1.00 0.00 237 ALA B O 6
ATOM 7969 N N . LEU B 2 30 ? 31.148 7.804 -14.711 1.00 0.00 238 LEU B N 6
ATOM 7970 C CA . LEU B 2 30 ? 29.927 8.590 -14.840 1.00 0.00 238 LEU B CA 6
ATOM 7971 C C . LEU B 2 30 ? 29.922 9.358 -16.158 1.00 0.00 238 LEU B C 6
ATOM 7972 O O . LEU B 2 30 ? 28.884 9.487 -16.808 1.00 0.00 238 LEU B O 6
ATOM 7988 N N . MET B 2 31 ? 31.087 9.864 -16.546 1.00 0.00 239 MET B N 6
ATOM 7989 C CA . MET B 2 31 ? 31.206 10.622 -17.786 1.00 0.00 239 MET B CA 6
ATOM 7990 C C . MET B 2 31 ? 30.849 9.748 -18.984 1.00 0.00 239 MET B C 6
ATOM 7991 O O . MET B 2 31 ? 30.020 10.123 -19.814 1.00 0.00 239 MET B O 6
ATOM 8005 N N . ALA B 2 32 ? 31.480 8.581 -19.066 1.00 0.00 240 ALA B N 6
ATOM 8006 C CA . ALA B 2 32 ? 31.214 7.656 -20.162 1.00 0.00 240 ALA B CA 6
ATOM 8007 C C . ALA B 2 32 ? 30.641 8.400 -21.364 1.00 0.00 240 ALA B C 6
ATOM 8008 O O . ALA B 2 32 ? 29.681 7.946 -21.986 1.00 0.00 240 ALA B O 6
ATOM 8015 N N . ASP B 2 33 ? 31.236 9.544 -21.685 1.00 0.00 241 ASP B N 6
ATOM 8016 C CA . ASP B 2 33 ? 30.775 10.342 -22.814 1.00 0.00 241 ASP B CA 6
ATOM 8017 C C . ASP B 2 33 ? 31.601 10.035 -24.060 1.00 0.00 241 ASP B C 6
ATOM 8018 O O . ASP B 2 33 ? 31.281 10.492 -25.157 1.00 0.00 241 ASP B O 6
ATOM 8027 N N . ILE B 2 34 ? 32.664 9.257 -23.881 1.00 0.00 242 ILE B N 6
ATOM 8028 C CA . ILE B 2 34 ? 33.530 8.895 -24.998 1.00 0.00 242 ILE B CA 6
ATOM 8029 C C . ILE B 2 34 ? 34.062 7.477 -24.824 1.00 0.00 242 ILE B C 6
ATOM 8030 O O . ILE B 2 34 ? 34.205 6.735 -25.796 1.00 0.00 242 ILE B O 6
ATOM 8046 N N . LEU B 2 35 ? 34.351 7.106 -23.582 1.00 0.00 243 LEU B N 6
ATOM 8047 C CA . LEU B 2 35 ? 34.867 5.774 -23.293 1.00 0.00 243 LEU B CA 6
ATOM 8048 C C . LEU B 2 35 ? 33.734 4.753 -23.273 1.00 0.00 243 LEU B C 6
ATOM 8049 O O . LEU B 2 35 ? 33.567 3.979 -24.215 1.00 0.00 243 LEU B O 6
ATOM 8065 N N . SER B 2 36 ? 32.958 4.758 -22.194 1.00 0.00 244 SER B N 6
ATOM 8066 C CA . SER B 2 36 ? 31.841 3.831 -22.065 1.00 0.00 244 SER B CA 6
ATOM 8067 C C . SER B 2 36 ? 32.331 2.388 -22.128 1.00 0.00 244 SER B C 6
ATOM 8068 O O . SER B 2 36 ? 32.887 1.927 -21.144 1.00 0.00 244 SER B O 6
ATOM 8077 N N . GLY A 1 1 ? 25.019 -10.777 -16.962 1.00 0.00 136 GLY A N 7
ATOM 8078 C CA . GLY A 1 1 ? 24.990 -9.341 -17.358 1.00 0.00 136 GLY A CA 7
ATOM 8079 C C . GLY A 1 1 ? 26.274 -8.659 -16.898 1.00 0.00 136 GLY A C 7
ATOM 8080 O O . GLY A 1 1 ? 26.683 -8.796 -15.745 1.00 0.00 136 GLY A O 7
ATOM 8086 N N . SER A 1 2 ? 26.907 -7.924 -17.807 1.00 0.00 137 SER A N 7
ATOM 8087 C CA . SER A 1 2 ? 28.146 -7.227 -17.483 1.00 0.00 137 SER A CA 7
ATOM 8088 C C . SER A 1 2 ? 27.856 -5.797 -17.038 1.00 0.00 137 SER A C 7
ATOM 8089 O O . SER A 1 2 ? 28.410 -5.319 -16.048 1.00 0.00 137 SER A O 7
ATOM 8097 N N . PRO A 1 3 ? 27.001 -5.117 -17.752 1.00 0.00 138 PRO A N 7
ATOM 8098 C CA . PRO A 1 3 ? 26.628 -3.708 -17.436 1.00 0.00 138 PRO A CA 7
ATOM 8099 C C . PRO A 1 3 ? 26.125 -3.552 -16.003 1.00 0.00 138 PRO A C 7
ATOM 8100 O O . PRO A 1 3 ? 26.393 -2.546 -15.347 1.00 0.00 138 PRO A O 7
ATOM 8111 N N . GLU A 1 4 ? 25.396 -4.555 -15.524 1.00 0.00 139 GLU A N 7
ATOM 8112 C CA . GLU A 1 4 ? 24.863 -4.519 -14.168 1.00 0.00 139 GLU A CA 7
ATOM 8113 C C . GLU A 1 4 ? 25.995 -4.429 -13.150 1.00 0.00 139 GLU A C 7
ATOM 8114 O O . GLU A 1 4 ? 25.878 -3.740 -12.136 1.00 0.00 139 GLU A O 7
ATOM 8126 N N . GLU A 1 5 ? 27.091 -5.126 -13.429 1.00 0.00 140 GLU A N 7
ATOM 8127 C CA . GLU A 1 5 ? 28.240 -5.118 -12.530 1.00 0.00 140 GLU A CA 7
ATOM 8128 C C . GLU A 1 5 ? 28.866 -3.728 -12.477 1.00 0.00 140 GLU A C 7
ATOM 8129 O O . GLU A 1 5 ? 29.284 -3.265 -11.415 1.00 0.00 140 GLU A O 7
ATOM 8141 N N . ARG A 1 6 ? 28.928 -3.068 -13.628 1.00 0.00 141 ARG A N 7
ATOM 8142 C CA . ARG A 1 6 ? 29.505 -1.730 -13.701 1.00 0.00 141 ARG A CA 7
ATOM 8143 C C . ARG A 1 6 ? 28.699 -0.752 -12.851 1.00 0.00 141 ARG A C 7
ATOM 8144 O O . ARG A 1 6 ? 29.265 0.075 -12.136 1.00 0.00 141 ARG A O 7
ATOM 8165 N N . GLU A 1 7 ? 27.377 -0.854 -12.934 1.00 0.00 142 GLU A N 7
ATOM 8166 C CA . GLU A 1 7 ? 26.502 0.027 -12.169 1.00 0.00 142 GLU A CA 7
ATOM 8167 C C . GLU A 1 7 ? 26.588 -0.294 -10.680 1.00 0.00 142 GLU A C 7
ATOM 8168 O O . GLU A 1 7 ? 26.636 0.606 -9.842 1.00 0.00 142 GLU A O 7
ATOM 8180 N N . ARG A 1 8 ? 26.607 -1.584 -10.359 1.00 0.00 143 ARG A N 7
ATOM 8181 C CA . ARG A 1 8 ? 26.683 -2.013 -8.966 1.00 0.00 143 ARG A CA 7
ATOM 8182 C C . ARG A 1 8 ? 27.973 -1.516 -8.322 1.00 0.00 143 ARG A C 7
ATOM 8183 O O . ARG A 1 8 ? 27.969 -1.051 -7.183 1.00 0.00 143 ARG A O 7
ATOM 8204 N N . MET A 1 9 ? 29.074 -1.618 -9.058 1.00 0.00 144 MET A N 7
ATOM 8205 C CA . MET A 1 9 ? 30.367 -1.179 -8.544 1.00 0.00 144 MET A CA 7
ATOM 8206 C C . MET A 1 9 ? 30.340 0.315 -8.237 1.00 0.00 144 MET A C 7
ATOM 8207 O O . MET A 1 9 ? 30.909 0.765 -7.242 1.00 0.00 144 MET A O 7
ATOM 8221 N N . ILE A 1 10 ? 29.674 1.079 -9.096 1.00 0.00 145 ILE A N 7
ATOM 8222 C CA . ILE A 1 10 ? 29.574 2.521 -8.904 1.00 0.00 145 ILE A CA 7
ATOM 8223 C C . ILE A 1 10 ? 28.814 2.838 -7.620 1.00 0.00 145 ILE A C 7
ATOM 8224 O O . ILE A 1 10 ? 29.213 3.711 -6.850 1.00 0.00 145 ILE A O 7
ATOM 8240 N N . LYS A 1 11 ? 27.717 2.120 -7.396 1.00 0.00 146 LYS A N 7
ATOM 8241 C CA . LYS A 1 11 ? 26.906 2.337 -6.204 1.00 0.00 146 LYS A CA 7
ATOM 8242 C C . LYS A 1 11 ? 27.694 1.975 -4.949 1.00 0.00 146 LYS A C 7
ATOM 8243 O O . LYS A 1 11 ? 27.716 2.732 -3.978 1.00 0.00 146 LYS A O 7
ATOM 8262 N N . GLN A 1 12 ? 28.342 0.815 -4.978 1.00 0.00 147 GLN A N 7
ATOM 8263 C CA . GLN A 1 12 ? 29.126 0.361 -3.835 1.00 0.00 147 GLN A CA 7
ATOM 8264 C C . GLN A 1 12 ? 30.312 1.290 -3.599 1.00 0.00 147 GLN A C 7
ATOM 8265 O O . GLN A 1 12 ? 30.677 1.569 -2.457 1.00 0.00 147 GLN A O 7
ATOM 8279 N N . LEU A 1 13 ? 30.909 1.768 -4.687 1.00 0.00 148 LEU A N 7
ATOM 8280 C CA . LEU A 1 13 ? 32.057 2.660 -4.586 1.00 0.00 148 LEU A CA 7
ATOM 8281 C C . LEU A 1 13 ? 31.655 3.975 -3.931 1.00 0.00 148 LEU A C 7
ATOM 8282 O O . LEU A 1 13 ? 32.386 4.517 -3.100 1.00 0.00 148 LEU A O 7
ATOM 8298 N N . LYS A 1 14 ? 30.487 4.486 -4.308 1.00 0.00 149 LYS A N 7
ATOM 8299 C CA . LYS A 1 14 ? 30.004 5.748 -3.762 1.00 0.00 149 LYS A CA 7
ATOM 8300 C C . LYS A 1 14 ? 29.889 5.663 -2.243 1.00 0.00 149 LYS A C 7
ATOM 8301 O O . LYS A 1 14 ? 30.081 6.655 -1.540 1.00 0.00 149 LYS A O 7
ATOM 8320 N N . GLU A 1 15 ? 29.575 4.472 -1.745 1.00 0.00 150 GLU A N 7
ATOM 8321 C CA . GLU A 1 15 ? 29.426 4.272 -0.308 1.00 0.00 150 GLU A CA 7
ATOM 8322 C C . GLU A 1 15 ? 30.754 4.509 0.403 1.00 0.00 150 GLU A C 7
ATOM 8323 O O . GLU A 1 15 ? 30.816 5.230 1.399 1.00 0.00 150 GLU A O 7
ATOM 8335 N N . GLU A 1 16 ? 31.814 3.897 -0.115 1.00 0.00 151 GLU A N 7
ATOM 8336 C CA . GLU A 1 16 ? 33.137 4.052 0.477 1.00 0.00 151 GLU A CA 7
ATOM 8337 C C . GLU A 1 16 ? 33.559 5.517 0.466 1.00 0.00 151 GLU A C 7
ATOM 8338 O O . GLU A 1 16 ? 34.247 5.982 1.376 1.00 0.00 151 GLU A O 7
ATOM 8350 N N . LEU A 1 17 ? 33.140 6.241 -0.567 1.00 0.00 152 LEU A N 7
ATOM 8351 C CA . LEU A 1 17 ? 33.493 7.650 -0.693 1.00 0.00 152 LEU A CA 7
ATOM 8352 C C . LEU A 1 17 ? 32.983 8.437 0.509 1.00 0.00 152 LEU A C 7
ATOM 8353 O O . LEU A 1 17 ? 33.670 9.321 1.021 1.00 0.00 152 LEU A O 7
ATOM 8369 N N . ARG A 1 18 ? 31.775 8.110 0.957 1.00 0.00 153 ARG A N 7
ATOM 8370 C CA . ARG A 1 18 ? 31.181 8.797 2.098 1.00 0.00 153 ARG A CA 7
ATOM 8371 C C . ARG A 1 18 ? 32.014 8.561 3.354 1.00 0.00 153 ARG A C 7
ATOM 8372 O O . ARG A 1 18 ? 32.296 9.493 4.107 1.00 0.00 153 ARG A O 7
ATOM 8393 N N . LEU A 1 19 ? 32.404 7.310 3.572 1.00 0.00 154 LEU A N 7
ATOM 8394 C CA . LEU A 1 19 ? 33.207 6.963 4.739 1.00 0.00 154 LEU A CA 7
ATOM 8395 C C . LEU A 1 19 ? 34.619 7.527 4.602 1.00 0.00 154 LEU A C 7
ATOM 8396 O O . LEU A 1 19 ? 35.201 8.012 5.571 1.00 0.00 154 LEU A O 7
ATOM 8412 N N . GLU A 1 20 ? 35.161 7.459 3.390 1.00 0.00 155 GLU A N 7
ATOM 8413 C CA . GLU A 1 20 ? 36.507 7.958 3.138 1.00 0.00 155 GLU A CA 7
ATOM 8414 C C . GLU A 1 20 ? 36.569 9.465 3.369 1.00 0.00 155 GLU A C 7
ATOM 8415 O O . GLU A 1 20 ? 37.527 9.975 3.950 1.00 0.00 155 GLU A O 7
ATOM 8427 N N . GLU A 1 21 ? 35.540 10.171 2.911 1.00 0.00 156 GLU A N 7
ATOM 8428 C CA . GLU A 1 21 ? 35.486 11.618 3.075 1.00 0.00 156 GLU A CA 7
ATOM 8429 C C . GLU A 1 21 ? 35.192 11.979 4.528 1.00 0.00 156 GLU A C 7
ATOM 8430 O O . GLU A 1 21 ? 35.808 12.885 5.090 1.00 0.00 156 GLU A O 7
ATOM 8442 N N . ALA A 1 22 ? 34.247 11.265 5.129 1.00 0.00 157 ALA A N 7
ATOM 8443 C CA . ALA A 1 22 ? 33.882 11.515 6.519 1.00 0.00 157 ALA A CA 7
ATOM 8444 C C . ALA A 1 22 ? 35.125 11.532 7.403 1.00 0.00 157 ALA A C 7
ATOM 8445 O O . ALA A 1 22 ? 35.357 12.485 8.147 1.00 0.00 157 ALA A O 7
ATOM 8452 N N . LYS A 1 23 ? 35.922 10.472 7.315 1.00 0.00 158 LYS A N 7
ATOM 8453 C CA . LYS A 1 23 ? 37.139 10.376 8.111 1.00 0.00 158 LYS A CA 7
ATOM 8454 C C . LYS A 1 23 ? 38.090 11.520 7.774 1.00 0.00 158 LYS A C 7
ATOM 8455 O O . LYS A 1 23 ? 38.743 12.078 8.655 1.00 0.00 158 LYS A O 7
ATOM 8474 N N . LEU A 1 24 ? 38.161 11.865 6.491 1.00 0.00 159 LEU A N 7
ATOM 8475 C CA . LEU A 1 24 ? 39.035 12.944 6.049 1.00 0.00 159 LEU A CA 7
ATOM 8476 C C . LEU A 1 24 ? 38.666 14.250 6.745 1.00 0.00 159 LEU A C 7
ATOM 8477 O O . LEU A 1 24 ? 39.526 14.933 7.302 1.00 0.00 159 LEU A O 7
ATOM 8493 N N . VAL A 1 25 ? 37.382 14.591 6.710 1.00 0.00 160 VAL A N 7
ATOM 8494 C CA . VAL A 1 25 ? 36.907 15.808 7.357 1.00 0.00 160 VAL A CA 7
ATOM 8495 C C . VAL A 1 25 ? 37.200 15.769 8.852 1.00 0.00 160 VAL A C 7
ATOM 8496 O O . VAL A 1 25 ? 37.623 16.764 9.439 1.00 0.00 160 VAL A O 7
ATOM 8509 N N . LEU A 1 26 ? 36.973 14.610 9.464 1.00 0.00 161 LEU A N 7
ATOM 8510 C CA . LEU A 1 26 ? 37.215 14.451 10.893 1.00 0.00 161 LEU A CA 7
ATOM 8511 C C . LEU A 1 26 ? 38.689 14.677 11.212 1.00 0.00 161 LEU A C 7
ATOM 8512 O O . LEU A 1 26 ? 39.027 15.377 12.167 1.00 0.00 161 LEU A O 7
ATOM 8528 N N . LEU A 1 27 ? 39.562 14.079 10.407 1.00 0.00 162 LEU A N 7
ATOM 8529 C CA . LEU A 1 27 ? 40.998 14.221 10.614 1.00 0.00 162 LEU A CA 7
ATOM 8530 C C . LEU A 1 27 ? 41.407 15.687 10.526 1.00 0.00 162 LEU A C 7
ATOM 8531 O O . LEU A 1 27 ? 42.244 16.156 11.299 1.00 0.00 162 LEU A O 7
ATOM 8547 N N . LYS A 1 28 ? 40.811 16.407 9.581 1.00 0.00 163 LYS A N 7
ATOM 8548 C CA . LYS A 1 28 ? 41.119 17.821 9.402 1.00 0.00 163 LYS A CA 7
ATOM 8549 C C . LYS A 1 28 ? 40.806 18.600 10.675 1.00 0.00 163 LYS A C 7
ATOM 8550 O O . LYS A 1 28 ? 41.620 19.396 11.144 1.00 0.00 163 LYS A O 7
ATOM 8569 N N . LYS A 1 29 ? 39.622 18.365 11.231 1.00 0.00 164 LYS A N 7
ATOM 8570 C CA . LYS A 1 29 ? 39.216 19.041 12.457 1.00 0.00 164 LYS A CA 7
ATOM 8571 C C . LYS A 1 29 ? 40.139 18.656 13.609 1.00 0.00 164 LYS A C 7
ATOM 8572 O O . LYS A 1 29 ? 40.523 19.501 14.419 1.00 0.00 164 LYS A O 7
ATOM 8591 N N . LEU A 1 30 ? 40.490 17.377 13.676 1.00 0.00 165 LEU A N 7
ATOM 8592 C CA . LEU A 1 30 ? 41.372 16.892 14.731 1.00 0.00 165 LEU A CA 7
ATOM 8593 C C . LEU A 1 30 ? 42.748 17.540 14.618 1.00 0.00 165 LEU A C 7
ATOM 8594 O O . LEU A 1 30 ? 43.344 17.934 15.620 1.00 0.00 165 LEU A O 7
ATOM 8610 N N . ARG A 1 31 ? 43.246 17.646 13.391 1.00 0.00 166 ARG A N 7
ATOM 8611 C CA . ARG A 1 31 ? 44.554 18.247 13.156 1.00 0.00 166 ARG A CA 7
ATOM 8612 C C . ARG A 1 31 ? 44.544 19.720 13.550 1.00 0.00 166 ARG A C 7
ATOM 8613 O O . ARG A 1 31 ? 45.471 20.205 14.198 1.00 0.00 166 ARG A O 7
ATOM 8634 N N . GLN A 1 32 ? 43.489 20.426 13.155 1.00 0.00 167 GLN A N 7
ATOM 8635 C CA . GLN A 1 32 ? 43.371 21.845 13.469 1.00 0.00 167 GLN A CA 7
ATOM 8636 C C . GLN A 1 32 ? 43.246 22.051 14.975 1.00 0.00 167 GLN A C 7
ATOM 8637 O O . GLN A 1 32 ? 43.571 23.118 15.495 1.00 0.00 167 GLN A O 7
ATOM 8651 N N . SER A 1 33 ? 42.773 21.021 15.671 1.00 0.00 168 SER A N 7
ATOM 8652 C CA . SER A 1 33 ? 42.600 21.105 17.116 1.00 0.00 168 SER A CA 7
ATOM 8653 C C . SER A 1 33 ? 43.948 21.286 17.806 1.00 0.00 168 SER A C 7
ATOM 8654 O O . SER A 1 33 ? 44.106 22.157 18.662 1.00 0.00 168 SER A O 7
ATOM 8662 N N . GLN A 1 34 ? 44.917 20.459 17.427 1.00 0.00 169 GLN A N 7
ATOM 8663 C CA . GLN A 1 34 ? 46.249 20.537 18.018 1.00 0.00 169 GLN A CA 7
ATOM 8664 C C . GLN A 1 34 ? 46.883 21.894 17.731 1.00 0.00 169 GLN A C 7
ATOM 8665 O O . GLN A 1 34 ? 47.925 22.234 18.290 1.00 0.00 169 GLN A O 7
ATOM 8679 N N . ILE A 1 35 ? 46.247 22.665 16.855 1.00 0.00 170 ILE A N 7
ATOM 8680 C CA . ILE A 1 35 ? 46.758 23.983 16.499 1.00 0.00 170 ILE A CA 7
ATOM 8681 C C . ILE A 1 35 ? 46.109 25.060 17.361 1.00 0.00 170 ILE A C 7
ATOM 8682 O O . ILE A 1 35 ? 46.796 25.862 17.993 1.00 0.00 170 ILE A O 7
ATOM 8698 N N . GLN A 1 36 ? 44.780 25.073 17.381 1.00 0.00 171 GLN A N 7
ATOM 8699 C CA . GLN A 1 36 ? 44.047 26.055 18.170 1.00 0.00 171 GLN A CA 7
ATOM 8700 C C . GLN A 1 36 ? 43.968 25.619 19.629 1.00 0.00 171 GLN A C 7
ATOM 8701 O O . GLN A 1 36 ? 43.500 24.521 19.935 1.00 0.00 171 GLN A O 7
ATOM 8715 N N . LYS A 1 37 ? 44.427 26.484 20.527 1.00 0.00 172 LYS A N 7
ATOM 8716 C CA . LYS A 1 37 ? 44.411 26.173 21.952 1.00 0.00 172 LYS A CA 7
ATOM 8717 C C . LYS A 1 37 ? 42.981 25.959 22.436 1.00 0.00 172 LYS A C 7
ATOM 8718 O O . LYS A 1 37 ? 42.706 25.031 23.198 1.00 0.00 172 LYS A O 7
ATOM 8737 N N . GLU A 1 38 ? 42.075 26.821 21.990 1.00 0.00 173 GLU A N 7
ATOM 8738 C CA . GLU A 1 38 ? 40.675 26.716 22.385 1.00 0.00 173 GLU A CA 7
ATOM 8739 C C . GLU A 1 38 ? 39.806 26.358 21.184 1.00 0.00 173 GLU A C 7
ATOM 8740 O O . GLU A 1 38 ? 39.588 27.182 20.295 1.00 0.00 173 GLU A O 7
ATOM 8752 N N . ALA A 1 39 ? 39.309 25.126 21.165 1.00 0.00 174 ALA A N 7
ATOM 8753 C CA . ALA A 1 39 ? 38.466 24.669 20.067 1.00 0.00 174 ALA A CA 7
ATOM 8754 C C . ALA A 1 39 ? 37.001 24.984 20.351 1.00 0.00 174 ALA A C 7
ATOM 8755 O O . ALA A 1 39 ? 36.521 24.795 21.469 1.00 0.00 174 ALA A O 7
ATOM 8762 N N . THR A 1 40 ? 36.297 25.467 19.333 1.00 0.00 175 THR A N 7
ATOM 8763 C CA . THR A 1 40 ? 34.886 25.805 19.485 1.00 0.00 175 THR A CA 7
ATOM 8764 C C . THR A 1 40 ? 34.005 24.679 18.952 1.00 0.00 175 THR A C 7
ATOM 8765 O O . THR A 1 40 ? 34.165 24.238 17.814 1.00 0.00 175 THR A O 7
ATOM 8776 N N . ALA A 1 41 ? 33.074 24.220 19.782 1.00 0.00 176 ALA A N 7
ATOM 8777 C CA . ALA A 1 41 ? 32.173 23.145 19.383 1.00 0.00 176 ALA A CA 7
ATOM 8778 C C . ALA A 1 41 ? 31.234 22.779 20.529 1.00 0.00 176 ALA A C 7
ATOM 8779 O O . ALA A 1 41 ? 30.330 23.542 20.870 1.00 0.00 176 ALA A O 7
ATOM 8786 N N . GLN A 1 42 ? 31.455 21.609 21.118 1.00 0.00 177 GLN A N 7
ATOM 8787 C CA . GLN A 1 42 ? 30.622 21.153 22.225 1.00 0.00 177 GLN A CA 7
ATOM 8788 C C . GLN A 1 42 ? 29.153 21.128 21.813 1.00 0.00 177 GLN A C 7
ATOM 8789 O O . GLN A 1 42 ? 28.651 20.113 21.331 1.00 0.00 177 GLN A O 7
ATOM 8803 N N . LYS A 1 43 ? 28.470 22.251 22.007 1.00 0.00 178 LYS A N 7
ATOM 8804 C CA . LYS A 1 43 ? 27.059 22.347 21.651 1.00 0.00 178 LYS A CA 7
ATOM 8805 C C . LYS A 1 43 ? 26.636 23.807 21.523 1.00 0.00 178 LYS A C 7
ATOM 8806 O O . LYS A 1 43 ? 26.697 24.327 20.421 1.00 0.00 178 LYS A O 7
ATOM 8826 N N . GLY B 2 1 ? 51.115 6.526 26.604 1.00 0.00 209 GLY B N 7
ATOM 8827 C CA . GLY B 2 1 ? 49.672 6.828 26.387 1.00 0.00 209 GLY B CA 7
ATOM 8828 C C . GLY B 2 1 ? 49.314 6.582 24.926 1.00 0.00 209 GLY B C 7
ATOM 8829 O O . GLY B 2 1 ? 48.618 5.621 24.601 1.00 0.00 209 GLY B O 7
ATOM 8835 N N . SER B 2 2 ? 49.795 7.457 24.049 1.00 0.00 210 SER B N 7
ATOM 8836 C CA . SER B 2 2 ? 49.516 7.327 22.623 1.00 0.00 210 SER B CA 7
ATOM 8837 C C . SER B 2 2 ? 48.027 7.097 22.388 1.00 0.00 210 SER B C 7
ATOM 8838 O O . SER B 2 2 ? 47.638 6.391 21.456 1.00 0.00 210 SER B O 7
ATOM 8846 N N . LYS B 2 3 ? 47.198 7.696 23.236 1.00 0.00 211 LYS B N 7
ATOM 8847 C CA . LYS B 2 3 ? 45.754 7.548 23.110 1.00 0.00 211 LYS B CA 7
ATOM 8848 C C . LYS B 2 3 ? 45.180 8.639 22.212 1.00 0.00 211 LYS B C 7
ATOM 8849 O O . LYS B 2 3 ? 44.009 8.593 21.832 1.00 0.00 211 LYS B O 7
ATOM 8868 N N . ALA B 2 4 ? 46.012 9.619 21.876 1.00 0.00 212 ALA B N 7
ATOM 8869 C CA . ALA B 2 4 ? 45.577 10.718 21.020 1.00 0.00 212 ALA B CA 7
ATOM 8870 C C . ALA B 2 4 ? 46.016 10.480 19.579 1.00 0.00 212 ALA B C 7
ATOM 8871 O O . ALA B 2 4 ? 45.614 11.205 18.669 1.00 0.00 212 ALA B O 7
ATOM 8878 N N . PHE B 2 5 ? 46.843 9.458 19.378 1.00 0.00 213 PHE B N 7
ATOM 8879 C CA . PHE B 2 5 ? 47.332 9.137 18.042 1.00 0.00 213 PHE B CA 7
ATOM 8880 C C . PHE B 2 5 ? 47.692 10.409 17.282 1.00 0.00 213 PHE B C 7
ATOM 8881 O O . PHE B 2 5 ? 46.822 11.076 16.723 1.00 0.00 213 PHE B O 7
ATOM 8898 N N . ILE B 2 6 ? 48.980 10.738 17.264 1.00 0.00 214 ILE B N 7
ATOM 8899 C CA . ILE B 2 6 ? 49.442 11.936 16.574 1.00 0.00 214 ILE B CA 7
ATOM 8900 C C . ILE B 2 6 ? 49.295 11.774 15.063 1.00 0.00 214 ILE B C 7
ATOM 8901 O O . ILE B 2 6 ? 49.523 10.693 14.521 1.00 0.00 214 ILE B O 7
ATOM 8917 N N . VAL B 2 7 ? 48.913 12.856 14.393 1.00 0.00 215 VAL B N 7
ATOM 8918 C CA . VAL B 2 7 ? 48.750 12.825 12.944 1.00 0.00 215 VAL B CA 7
ATOM 8919 C C . VAL B 2 7 ? 49.918 13.527 12.257 1.00 0.00 215 VAL B C 7
ATOM 8920 O O . VAL B 2 7 ? 50.353 14.595 12.688 1.00 0.00 215 VAL B O 7
ATOM 8933 N N . THR B 2 8 ? 50.420 12.920 11.187 1.00 0.00 216 THR B N 7
ATOM 8934 C CA . THR B 2 8 ? 51.545 13.490 10.455 1.00 0.00 216 THR B CA 7
ATOM 8935 C C . THR B 2 8 ? 51.056 14.223 9.209 1.00 0.00 216 THR B C 7
ATOM 8936 O O . THR B 2 8 ? 49.984 13.926 8.683 1.00 0.00 216 THR B O 7
ATOM 8947 N N . ASP B 2 9 ? 51.851 15.181 8.742 1.00 0.00 217 ASP B N 7
ATOM 8948 C CA . ASP B 2 9 ? 51.485 15.953 7.560 1.00 0.00 217 ASP B CA 7
ATOM 8949 C C . ASP B 2 9 ? 51.378 15.046 6.338 1.00 0.00 217 ASP B C 7
ATOM 8950 O O . ASP B 2 9 ? 50.441 15.163 5.548 1.00 0.00 217 ASP B O 7
ATOM 8959 N N . GLU B 2 10 ? 52.343 14.145 6.190 1.00 0.00 218 GLU B N 7
ATOM 8960 C CA . GLU B 2 10 ? 52.347 13.223 5.061 1.00 0.00 218 GLU B CA 7
ATOM 8961 C C . GLU B 2 10 ? 51.092 12.355 5.074 1.00 0.00 218 GLU B C 7
ATOM 8962 O O . GLU B 2 10 ? 50.374 12.271 4.077 1.00 0.00 218 GLU B O 7
ATOM 8974 N N . ASP B 2 11 ? 50.835 11.711 6.207 1.00 0.00 219 ASP B N 7
ATOM 8975 C CA . ASP B 2 11 ? 49.660 10.858 6.341 1.00 0.00 219 ASP B CA 7
ATOM 8976 C C . ASP B 2 11 ? 48.420 11.564 5.799 1.00 0.00 219 ASP B C 7
ATOM 8977 O O . ASP B 2 11 ? 47.551 10.935 5.196 1.00 0.00 219 ASP B O 7
ATOM 8986 N N . ILE B 2 12 ? 48.345 12.872 6.019 1.00 0.00 220 ILE B N 7
ATOM 8987 C CA . ILE B 2 12 ? 47.204 13.652 5.556 1.00 0.00 220 ILE B CA 7
ATOM 8988 C C . ILE B 2 12 ? 47.193 13.732 4.032 1.00 0.00 220 ILE B C 7
ATOM 8989 O O . ILE B 2 12 ? 46.147 13.580 3.400 1.00 0.00 220 ILE B O 7
ATOM 9005 N N . ARG B 2 13 ? 48.362 13.973 3.449 1.00 0.00 221 ARG B N 7
ATOM 9006 C CA . ARG B 2 13 ? 48.475 14.072 1.998 1.00 0.00 221 ARG B CA 7
ATOM 9007 C C . ARG B 2 13 ? 48.067 12.760 1.336 1.00 0.00 221 ARG B C 7
ATOM 9008 O O . ARG B 2 13 ? 47.307 12.752 0.368 1.00 0.00 221 ARG B O 7
ATOM 9029 N N . LYS B 2 14 ? 48.580 11.652 1.863 1.00 0.00 222 LYS B N 7
ATOM 9030 C CA . LYS B 2 14 ? 48.257 10.340 1.316 1.00 0.00 222 LYS B CA 7
ATOM 9031 C C . LYS B 2 14 ? 46.753 10.092 1.362 1.00 0.00 222 LYS B C 7
ATOM 9032 O O . LYS B 2 14 ? 46.198 9.416 0.497 1.00 0.00 222 LYS B O 7
ATOM 9051 N N . GLN B 2 15 ? 46.097 10.646 2.377 1.00 0.00 223 GLN B N 7
ATOM 9052 C CA . GLN B 2 15 ? 44.657 10.473 2.529 1.00 0.00 223 GLN B CA 7
ATOM 9053 C C . GLN B 2 15 ? 43.905 11.311 1.501 1.00 0.00 223 GLN B C 7
ATOM 9054 O O . GLN B 2 15 ? 42.921 10.858 0.918 1.00 0.00 223 GLN B O 7
ATOM 9068 N N . GLU B 2 16 ? 44.375 12.535 1.284 1.00 0.00 224 GLU B N 7
ATOM 9069 C CA . GLU B 2 16 ? 43.737 13.429 0.324 1.00 0.00 224 GLU B CA 7
ATOM 9070 C C . GLU B 2 16 ? 44.005 12.962 -1.103 1.00 0.00 224 GLU B C 7
ATOM 9071 O O . GLU B 2 16 ? 43.094 12.902 -1.929 1.00 0.00 224 GLU B O 7
ATOM 9083 N N . GLU B 2 17 ? 45.261 12.632 -1.387 1.00 0.00 225 GLU B N 7
ATOM 9084 C CA . GLU B 2 17 ? 45.641 12.189 -2.724 1.00 0.00 225 GLU B CA 7
ATOM 9085 C C . GLU B 2 17 ? 44.969 10.861 -3.060 1.00 0.00 225 GLU B C 7
ATOM 9086 O O . GLU B 2 17 ? 44.457 10.676 -4.163 1.00 0.00 225 GLU B O 7
ATOM 9098 N N . ARG B 2 18 ? 44.976 9.942 -2.100 1.00 0.00 226 ARG B N 7
ATOM 9099 C CA . ARG B 2 18 ? 44.379 8.629 -2.311 1.00 0.00 226 ARG B CA 7
ATOM 9100 C C . ARG B 2 18 ? 42.884 8.758 -2.588 1.00 0.00 226 ARG B C 7
ATOM 9101 O O . ARG B 2 18 ? 42.351 8.104 -3.485 1.00 0.00 226 ARG B O 7
ATOM 9122 N N . VAL B 2 19 ? 42.215 9.603 -1.811 1.00 0.00 227 VAL B N 7
ATOM 9123 C CA . VAL B 2 19 ? 40.779 9.800 -1.975 1.00 0.00 227 VAL B CA 7
ATOM 9124 C C . VAL B 2 19 ? 40.480 10.489 -3.303 1.00 0.00 227 VAL B C 7
ATOM 9125 O O . VAL B 2 19 ? 39.530 10.131 -3.999 1.00 0.00 227 VAL B O 7
ATOM 9138 N N . GLN B 2 20 ? 41.297 11.480 -3.648 1.00 0.00 228 GLN B N 7
ATOM 9139 C CA . GLN B 2 20 ? 41.100 12.220 -4.888 1.00 0.00 228 GLN B CA 7
ATOM 9140 C C . GLN B 2 20 ? 41.186 11.286 -6.091 1.00 0.00 228 GLN B C 7
ATOM 9141 O O . GLN B 2 20 ? 40.445 11.440 -7.062 1.00 0.00 228 GLN B O 7
ATOM 9155 N N . GLN B 2 21 ? 42.094 10.319 -6.019 1.00 0.00 229 GLN B N 7
ATOM 9156 C CA . GLN B 2 21 ? 42.273 9.370 -7.113 1.00 0.00 229 GLN B CA 7
ATOM 9157 C C . GLN B 2 21 ? 41.009 8.541 -7.317 1.00 0.00 229 GLN B C 7
ATOM 9158 O O . GLN B 2 21 ? 40.608 8.273 -8.449 1.00 0.00 229 GLN B O 7
ATOM 9172 N N . VAL B 2 22 ? 40.386 8.140 -6.214 1.00 0.00 230 VAL B N 7
ATOM 9173 C CA . VAL B 2 22 ? 39.165 7.343 -6.286 1.00 0.00 230 VAL B CA 7
ATOM 9174 C C . VAL B 2 22 ? 38.048 8.134 -6.958 1.00 0.00 230 VAL B C 7
ATOM 9175 O O . VAL B 2 22 ? 37.313 7.602 -7.791 1.00 0.00 230 VAL B O 7
ATOM 9188 N N . ARG B 2 23 ? 37.926 9.406 -6.593 1.00 0.00 231 ARG B N 7
ATOM 9189 C CA . ARG B 2 23 ? 36.891 10.259 -7.164 1.00 0.00 231 ARG B CA 7
ATOM 9190 C C . ARG B 2 23 ? 37.029 10.324 -8.681 1.00 0.00 231 ARG B C 7
ATOM 9191 O O . ARG B 2 23 ? 36.037 10.270 -9.409 1.00 0.00 231 ARG B O 7
ATOM 9212 N N . LYS B 2 24 ? 38.265 10.440 -9.154 1.00 0.00 232 LYS B N 7
ATOM 9213 C CA . LYS B 2 24 ? 38.522 10.512 -10.588 1.00 0.00 232 LYS B CA 7
ATOM 9214 C C . LYS B 2 24 ? 37.864 9.340 -11.308 1.00 0.00 232 LYS B C 7
ATOM 9215 O O . LYS B 2 24 ? 37.171 9.524 -12.309 1.00 0.00 232 LYS B O 7
ATOM 9234 N N . LYS B 2 25 ? 38.087 8.136 -10.792 1.00 0.00 233 LYS B N 7
ATOM 9235 C CA . LYS B 2 25 ? 37.501 6.941 -11.388 1.00 0.00 233 LYS B CA 7
ATOM 9236 C C . LYS B 2 25 ? 35.989 6.929 -11.188 1.00 0.00 233 LYS B C 7
ATOM 9237 O O . LYS B 2 25 ? 35.265 6.229 -11.895 1.00 0.00 233 LYS B O 7
ATOM 9256 N N . LEU B 2 26 ? 35.520 7.711 -10.221 1.00 0.00 234 LEU B N 7
ATOM 9257 C CA . LEU B 2 26 ? 34.092 7.774 -9.929 1.00 0.00 234 LEU B CA 7
ATOM 9258 C C . LEU B 2 26 ? 33.365 8.597 -10.987 1.00 0.00 234 LEU B C 7
ATOM 9259 O O . LEU B 2 26 ? 32.430 8.117 -11.626 1.00 0.00 234 LEU B O 7
ATOM 9275 N N . GLU B 2 27 ? 33.803 9.839 -11.167 1.00 0.00 235 GLU B N 7
ATOM 9276 C CA . GLU B 2 27 ? 33.187 10.720 -12.152 1.00 0.00 235 GLU B CA 7
ATOM 9277 C C . GLU B 2 27 ? 33.509 10.249 -13.567 1.00 0.00 235 GLU B C 7
ATOM 9278 O O . GLU B 2 27 ? 32.700 10.400 -14.482 1.00 0.00 235 GLU B O 7
ATOM 9290 N N . GLU B 2 28 ? 34.697 9.677 -13.737 1.00 0.00 236 GLU B N 7
ATOM 9291 C CA . GLU B 2 28 ? 35.121 9.194 -15.046 1.00 0.00 236 GLU B CA 7
ATOM 9292 C C . GLU B 2 28 ? 34.192 8.087 -15.535 1.00 0.00 236 GLU B C 7
ATOM 9293 O O . GLU B 2 28 ? 33.737 8.105 -16.678 1.00 0.00 236 GLU B O 7
ATOM 9305 N N . ALA B 2 29 ? 33.914 7.125 -14.661 1.00 0.00 237 ALA B N 7
ATOM 9306 C CA . ALA B 2 29 ? 33.040 6.012 -15.016 1.00 0.00 237 ALA B CA 7
ATOM 9307 C C . ALA B 2 29 ? 31.592 6.481 -15.110 1.00 0.00 237 ALA B C 7
ATOM 9308 O O . ALA B 2 29 ? 30.769 5.852 -15.775 1.00 0.00 237 ALA B O 7
ATOM 9315 N N . LEU B 2 30 ? 31.290 7.588 -14.440 1.00 0.00 238 LEU B N 7
ATOM 9316 C CA . LEU B 2 30 ? 29.935 8.127 -14.447 1.00 0.00 238 LEU B CA 7
ATOM 9317 C C . LEU B 2 30 ? 29.674 8.901 -15.735 1.00 0.00 238 LEU B C 7
ATOM 9318 O O . LEU B 2 30 ? 28.570 8.870 -16.277 1.00 0.00 238 LEU B O 7
ATOM 9334 N N . MET B 2 31 ? 30.698 9.597 -16.218 1.00 0.00 239 MET B N 7
ATOM 9335 C CA . MET B 2 31 ? 30.566 10.388 -17.436 1.00 0.00 239 MET B CA 7
ATOM 9336 C C . MET B 2 31 ? 30.653 9.492 -18.668 1.00 0.00 239 MET B C 7
ATOM 9337 O O . MET B 2 31 ? 30.427 9.942 -19.791 1.00 0.00 239 MET B O 7
ATOM 9351 N N . ALA B 2 32 ? 30.982 8.223 -18.449 1.00 0.00 240 ALA B N 7
ATOM 9352 C CA . ALA B 2 32 ? 31.102 7.275 -19.550 1.00 0.00 240 ALA B CA 7
ATOM 9353 C C . ALA B 2 32 ? 29.752 7.070 -20.230 1.00 0.00 240 ALA B C 7
ATOM 9354 O O . ALA B 2 32 ? 29.674 6.952 -21.453 1.00 0.00 240 ALA B O 7
ATOM 9361 N N . ASP B 2 33 ? 28.691 7.029 -19.430 1.00 0.00 241 ASP B N 7
ATOM 9362 C CA . ASP B 2 33 ? 27.348 6.845 -19.967 1.00 0.00 241 ASP B CA 7
ATOM 9363 C C . ASP B 2 33 ? 26.948 8.036 -20.831 1.00 0.00 241 ASP B C 7
ATOM 9364 O O . ASP B 2 33 ? 26.550 7.874 -21.984 1.00 0.00 241 ASP B O 7
ATOM 9373 N N . ILE B 2 34 ? 27.059 9.235 -20.265 1.00 0.00 242 ILE B N 7
ATOM 9374 C CA . ILE B 2 34 ? 26.717 10.448 -20.997 1.00 0.00 242 ILE B CA 7
ATOM 9375 C C . ILE B 2 34 ? 27.657 10.641 -22.182 1.00 0.00 242 ILE B C 7
ATOM 9376 O O . ILE B 2 34 ? 27.215 10.893 -23.304 1.00 0.00 242 ILE B O 7
ATOM 9392 N N . LEU B 2 35 ? 28.956 10.522 -21.927 1.00 0.00 243 LEU B N 7
ATOM 9393 C CA . LEU B 2 35 ? 29.950 10.678 -22.982 1.00 0.00 243 LEU B CA 7
ATOM 9394 C C . LEU B 2 35 ? 29.843 9.540 -23.991 1.00 0.00 243 LEU B C 7
ATOM 9395 O O . LEU B 2 35 ? 29.871 9.765 -25.200 1.00 0.00 243 LEU B O 7
ATOM 9411 N N . SER B 2 36 ? 29.723 8.317 -23.484 1.00 0.00 244 SER B N 7
ATOM 9412 C CA . SER B 2 36 ? 29.613 7.149 -24.352 1.00 0.00 244 SER B CA 7
ATOM 9413 C C . SER B 2 36 ? 28.751 6.075 -23.696 1.00 0.00 244 SER B C 7
ATOM 9414 O O . SER B 2 36 ? 27.542 6.147 -23.834 1.00 0.00 244 SER B O 7
ATOM 9423 N N . GLY A 1 1 ? 27.591 -11.318 -19.130 1.00 0.00 136 GLY A N 8
ATOM 9424 C CA . GLY A 1 1 ? 27.264 -10.520 -17.914 1.00 0.00 136 GLY A CA 8
ATOM 9425 C C . GLY A 1 1 ? 26.190 -9.492 -18.253 1.00 0.00 136 GLY A C 8
ATOM 9426 O O . GLY A 1 1 ? 25.338 -9.730 -19.108 1.00 0.00 136 GLY A O 8
ATOM 9432 N N . SER A 1 2 ? 26.238 -8.349 -17.577 1.00 0.00 137 SER A N 8
ATOM 9433 C CA . SER A 1 2 ? 25.264 -7.291 -17.816 1.00 0.00 137 SER A CA 8
ATOM 9434 C C . SER A 1 2 ? 25.780 -5.958 -17.284 1.00 0.00 137 SER A C 8
ATOM 9435 O O . SER A 1 2 ? 26.640 -5.919 -16.403 1.00 0.00 137 SER A O 8
ATOM 9443 N N . PRO A 1 3 ? 25.269 -4.874 -17.803 1.00 0.00 138 PRO A N 8
ATOM 9444 C CA . PRO A 1 3 ? 25.682 -3.505 -17.382 1.00 0.00 138 PRO A CA 8
ATOM 9445 C C . PRO A 1 3 ? 25.264 -3.194 -15.948 1.00 0.00 138 PRO A C 8
ATOM 9446 O O . PRO A 1 3 ? 25.828 -2.309 -15.304 1.00 0.00 138 PRO A O 8
ATOM 9457 N N . GLU A 1 4 ? 24.273 -3.929 -15.452 1.00 0.00 139 GLU A N 8
ATOM 9458 C CA . GLU A 1 4 ? 23.783 -3.715 -14.095 1.00 0.00 139 GLU A CA 8
ATOM 9459 C C . GLU A 1 4 ? 24.887 -3.988 -13.078 1.00 0.00 139 GLU A C 8
ATOM 9460 O O . GLU A 1 4 ? 24.987 -3.305 -12.059 1.00 0.00 139 GLU A O 8
ATOM 9472 N N . GLU A 1 5 ? 25.713 -4.989 -13.363 1.00 0.00 140 GLU A N 8
ATOM 9473 C CA . GLU A 1 5 ? 26.806 -5.343 -12.465 1.00 0.00 140 GLU A CA 8
ATOM 9474 C C . GLU A 1 5 ? 27.825 -4.210 -12.389 1.00 0.00 140 GLU A C 8
ATOM 9475 O O . GLU A 1 5 ? 28.313 -3.872 -11.311 1.00 0.00 140 GLU A O 8
ATOM 9487 N N . ARG A 1 6 ? 28.141 -3.627 -13.541 1.00 0.00 141 ARG A N 8
ATOM 9488 C CA . ARG A 1 6 ? 29.098 -2.528 -13.594 1.00 0.00 141 ARG A CA 8
ATOM 9489 C C . ARG A 1 6 ? 28.547 -1.304 -12.870 1.00 0.00 141 ARG A C 8
ATOM 9490 O O . ARG A 1 6 ? 29.285 -0.584 -12.196 1.00 0.00 141 ARG A O 8
ATOM 9511 N N . GLU A 1 7 ? 27.247 -1.072 -13.015 1.00 0.00 142 GLU A N 8
ATOM 9512 C CA . GLU A 1 7 ? 26.607 0.070 -12.371 1.00 0.00 142 GLU A CA 8
ATOM 9513 C C . GLU A 1 7 ? 26.551 -0.130 -10.860 1.00 0.00 142 GLU A C 8
ATOM 9514 O O . GLU A 1 7 ? 26.680 0.825 -10.093 1.00 0.00 142 GLU A O 8
ATOM 9526 N N . ARG A 1 8 ? 26.356 -1.375 -10.439 1.00 0.00 143 ARG A N 8
ATOM 9527 C CA . ARG A 1 8 ? 26.279 -1.687 -9.017 1.00 0.00 143 ARG A CA 8
ATOM 9528 C C . ARG A 1 8 ? 27.580 -1.313 -8.314 1.00 0.00 143 ARG A C 8
ATOM 9529 O O . ARG A 1 8 ? 27.565 -0.753 -7.217 1.00 0.00 143 ARG A O 8
ATOM 9550 N N . MET A 1 9 ? 28.703 -1.627 -8.951 1.00 0.00 144 MET A N 8
ATOM 9551 C CA . MET A 1 9 ? 30.007 -1.327 -8.370 1.00 0.00 144 MET A CA 8
ATOM 9552 C C . MET A 1 9 ? 30.162 0.173 -8.150 1.00 0.00 144 MET A C 8
ATOM 9553 O O . MET A 1 9 ? 30.688 0.610 -7.126 1.00 0.00 144 MET A O 8
ATOM 9567 N N . ILE A 1 10 ? 29.699 0.960 -9.117 1.00 0.00 145 ILE A N 8
ATOM 9568 C CA . ILE A 1 10 ? 29.796 2.412 -9.019 1.00 0.00 145 ILE A CA 8
ATOM 9569 C C . ILE A 1 10 ? 29.003 2.921 -7.821 1.00 0.00 145 ILE A C 8
ATOM 9570 O O . ILE A 1 10 ? 29.464 3.793 -7.084 1.00 0.00 145 ILE A O 8
ATOM 9586 N N . LYS A 1 11 ? 27.808 2.370 -7.631 1.00 0.00 146 LYS A N 8
ATOM 9587 C CA . LYS A 1 11 ? 26.959 2.778 -6.517 1.00 0.00 146 LYS A CA 8
ATOM 9588 C C . LYS A 1 11 ? 27.610 2.411 -5.187 1.00 0.00 146 LYS A C 8
ATOM 9589 O O . LYS A 1 11 ? 27.597 3.198 -4.241 1.00 0.00 146 LYS A O 8
ATOM 9608 N N . GLN A 1 12 ? 28.180 1.213 -5.124 1.00 0.00 147 GLN A N 8
ATOM 9609 C CA . GLN A 1 12 ? 28.836 0.753 -3.905 1.00 0.00 147 GLN A CA 8
ATOM 9610 C C . GLN A 1 12 ? 29.992 1.678 -3.540 1.00 0.00 147 GLN A C 8
ATOM 9611 O O . GLN A 1 12 ? 30.198 1.997 -2.369 1.00 0.00 147 GLN A O 8
ATOM 9625 N N . LEU A 1 13 ? 30.743 2.105 -4.549 1.00 0.00 148 LEU A N 8
ATOM 9626 C CA . LEU A 1 13 ? 31.880 2.990 -4.322 1.00 0.00 148 LEU A CA 8
ATOM 9627 C C . LEU A 1 13 ? 31.416 4.310 -3.716 1.00 0.00 148 LEU A C 8
ATOM 9628 O O . LEU A 1 13 ? 32.115 4.907 -2.897 1.00 0.00 148 LEU A O 8
ATOM 9644 N N . LYS A 1 14 ? 30.235 4.759 -4.124 1.00 0.00 149 LYS A N 8
ATOM 9645 C CA . LYS A 1 14 ? 29.692 6.015 -3.624 1.00 0.00 149 LYS A CA 8
ATOM 9646 C C . LYS A 1 14 ? 29.437 5.927 -2.123 1.00 0.00 149 LYS A C 8
ATOM 9647 O O . LYS A 1 14 ? 29.595 6.910 -1.398 1.00 0.00 149 LYS A O 8
ATOM 9666 N N . GLU A 1 15 ? 29.042 4.745 -1.665 1.00 0.00 150 GLU A N 8
ATOM 9667 C CA . GLU A 1 15 ? 28.752 4.543 -0.250 1.00 0.00 150 GLU A CA 8
ATOM 9668 C C . GLU A 1 15 ? 30.022 4.693 0.581 1.00 0.00 150 GLU A C 8
ATOM 9669 O O . GLU A 1 15 ? 30.069 5.481 1.525 1.00 0.00 150 GLU A O 8
ATOM 9681 N N . GLU A 1 16 ? 31.051 3.932 0.222 1.00 0.00 151 GLU A N 8
ATOM 9682 C CA . GLU A 1 16 ? 32.320 3.993 0.937 1.00 0.00 151 GLU A CA 8
ATOM 9683 C C . GLU A 1 16 ? 32.926 5.389 0.829 1.00 0.00 151 GLU A C 8
ATOM 9684 O O . GLU A 1 16 ? 33.660 5.828 1.714 1.00 0.00 151 GLU A O 8
ATOM 9696 N N . LEU A 1 17 ? 32.614 6.081 -0.263 1.00 0.00 152 LEU A N 8
ATOM 9697 C CA . LEU A 1 17 ? 33.132 7.427 -0.477 1.00 0.00 152 LEU A CA 8
ATOM 9698 C C . LEU A 1 17 ? 32.687 8.355 0.649 1.00 0.00 152 LEU A C 8
ATOM 9699 O O . LEU A 1 17 ? 33.472 9.162 1.148 1.00 0.00 152 LEU A O 8
ATOM 9715 N N . ARG A 1 18 ? 31.424 8.234 1.044 1.00 0.00 153 ARG A N 8
ATOM 9716 C CA . ARG A 1 18 ? 30.885 9.070 2.111 1.00 0.00 153 ARG A CA 8
ATOM 9717 C C . ARG A 1 18 ? 31.635 8.819 3.415 1.00 0.00 153 ARG A C 8
ATOM 9718 O O . ARG A 1 18 ? 32.001 9.758 4.123 1.00 0.00 153 ARG A O 8
ATOM 9739 N N . LEU A 1 19 ? 31.861 7.546 3.727 1.00 0.00 154 LEU A N 8
ATOM 9740 C CA . LEU A 1 19 ? 32.569 7.182 4.947 1.00 0.00 154 LEU A CA 8
ATOM 9741 C C . LEU A 1 19 ? 34.037 7.586 4.852 1.00 0.00 154 LEU A C 8
ATOM 9742 O O . LEU A 1 19 ? 34.620 8.077 5.818 1.00 0.00 154 LEU A O 8
ATOM 9758 N N . GLU A 1 20 ? 34.628 7.376 3.680 1.00 0.00 155 GLU A N 8
ATOM 9759 C CA . GLU A 1 20 ? 36.032 7.705 3.473 1.00 0.00 155 GLU A CA 8
ATOM 9760 C C . GLU A 1 20 ? 36.248 9.212 3.573 1.00 0.00 155 GLU A C 8
ATOM 9761 O O . GLU A 1 20 ? 37.204 9.673 4.196 1.00 0.00 155 GLU A O 8
ATOM 9773 N N . GLU A 1 21 ? 35.350 9.974 2.955 1.00 0.00 156 GLU A N 8
ATOM 9774 C CA . GLU A 1 21 ? 35.450 11.429 2.984 1.00 0.00 156 GLU A CA 8
ATOM 9775 C C . GLU A 1 21 ? 35.070 11.964 4.359 1.00 0.00 156 GLU A C 8
ATOM 9776 O O . GLU A 1 21 ? 35.758 12.820 4.915 1.00 0.00 156 GLU A O 8
ATOM 9788 N N . ALA A 1 22 ? 33.970 11.452 4.904 1.00 0.00 157 ALA A N 8
ATOM 9789 C CA . ALA A 1 22 ? 33.514 11.878 6.222 1.00 0.00 157 ALA A CA 8
ATOM 9790 C C . ALA A 1 22 ? 34.634 11.738 7.246 1.00 0.00 157 ALA A C 8
ATOM 9791 O O . ALA A 1 22 ? 34.993 12.700 7.926 1.00 0.00 157 ALA A O 8
ATOM 9798 N N . LYS A 1 23 ? 35.184 10.532 7.352 1.00 0.00 158 LYS A N 8
ATOM 9799 C CA . LYS A 1 23 ? 36.267 10.278 8.295 1.00 0.00 158 LYS A CA 8
ATOM 9800 C C . LYS A 1 23 ? 37.454 11.190 8.005 1.00 0.00 158 LYS A C 8
ATOM 9801 O O . LYS A 1 23 ? 38.092 11.705 8.923 1.00 0.00 158 LYS A O 8
ATOM 9820 N N . LEU A 1 24 ? 37.742 11.387 6.724 1.00 0.00 159 LEU A N 8
ATOM 9821 C CA . LEU A 1 24 ? 38.857 12.241 6.324 1.00 0.00 159 LEU A CA 8
ATOM 9822 C C . LEU A 1 24 ? 38.640 13.667 6.819 1.00 0.00 159 LEU A C 8
ATOM 9823 O O . LEU A 1 24 ? 39.539 14.275 7.402 1.00 0.00 159 LEU A O 8
ATOM 9839 N N . VAL A 1 25 ? 37.443 14.195 6.584 1.00 0.00 160 VAL A N 8
ATOM 9840 C CA . VAL A 1 25 ? 37.112 15.542 7.034 1.00 0.00 160 VAL A CA 8
ATOM 9841 C C . VAL A 1 25 ? 37.235 15.643 8.550 1.00 0.00 160 VAL A C 8
ATOM 9842 O O . VAL A 1 25 ? 37.792 16.608 9.075 1.00 0.00 160 VAL A O 8
ATOM 9855 N N . LEU A 1 26 ? 36.712 14.640 9.249 1.00 0.00 161 LEU A N 8
ATOM 9856 C CA . LEU A 1 26 ? 36.780 14.621 10.707 1.00 0.00 161 LEU A CA 8
ATOM 9857 C C . LEU A 1 26 ? 38.232 14.615 11.173 1.00 0.00 161 LEU A C 8
ATOM 9858 O O . LEU A 1 26 ? 38.593 15.314 12.119 1.00 0.00 161 LEU A O 8
ATOM 9874 N N . LEU A 1 27 ? 39.061 13.823 10.500 1.00 0.00 162 LEU A N 8
ATOM 9875 C CA . LEU A 1 27 ? 40.474 13.741 10.848 1.00 0.00 162 LEU A CA 8
ATOM 9876 C C . LEU A 1 27 ? 41.129 15.115 10.748 1.00 0.00 162 LEU A C 8
ATOM 9877 O O . LEU A 1 27 ? 41.963 15.479 11.577 1.00 0.00 162 LEU A O 8
ATOM 9893 N N . LYS A 1 28 ? 40.745 15.873 9.726 1.00 0.00 163 LYS A N 8
ATOM 9894 C CA . LYS A 1 28 ? 41.298 17.207 9.528 1.00 0.00 163 LYS A CA 8
ATOM 9895 C C . LYS A 1 28 ? 41.026 18.086 10.744 1.00 0.00 163 LYS A C 8
ATOM 9896 O O . LYS A 1 28 ? 41.917 18.779 11.233 1.00 0.00 163 LYS A O 8
ATOM 9915 N N . LYS A 1 29 ? 39.788 18.049 11.228 1.00 0.00 164 LYS A N 8
ATOM 9916 C CA . LYS A 1 29 ? 39.412 18.836 12.396 1.00 0.00 164 LYS A CA 8
ATOM 9917 C C . LYS A 1 29 ? 40.275 18.460 13.595 1.00 0.00 164 LYS A C 8
ATOM 9918 O O . LYS A 1 29 ? 40.651 19.316 14.396 1.00 0.00 164 LYS A O 8
ATOM 9937 N N . LEU A 1 30 ? 40.586 17.173 13.712 1.00 0.00 165 LEU A N 8
ATOM 9938 C CA . LEU A 1 30 ? 41.411 16.693 14.815 1.00 0.00 165 LEU A CA 8
ATOM 9939 C C . LEU A 1 30 ? 42.799 17.323 14.757 1.00 0.00 165 LEU A C 8
ATOM 9940 O O . LEU A 1 30 ? 43.375 17.674 15.786 1.00 0.00 165 LEU A O 8
ATOM 9956 N N . ARG A 1 31 ? 43.328 17.465 13.546 1.00 0.00 166 ARG A N 8
ATOM 9957 C CA . ARG A 1 31 ? 44.648 18.053 13.364 1.00 0.00 166 ARG A CA 8
ATOM 9958 C C . ARG A 1 31 ? 44.639 19.525 13.764 1.00 0.00 166 ARG A C 8
ATOM 9959 O O . ARG A 1 31 ? 45.555 20.002 14.433 1.00 0.00 166 ARG A O 8
ATOM 9980 N N . GLN A 1 32 ? 43.597 20.238 13.349 1.00 0.00 167 GLN A N 8
ATOM 9981 C CA . GLN A 1 32 ? 43.480 21.657 13.666 1.00 0.00 167 GLN A CA 8
ATOM 9982 C C . GLN A 1 32 ? 43.690 21.890 15.160 1.00 0.00 167 GLN A C 8
ATOM 9983 O O . GLN A 1 32 ? 44.298 22.880 15.563 1.00 0.00 167 GLN A O 8
ATOM 9997 N N . SER A 1 33 ? 43.182 20.970 15.973 1.00 0.00 168 SER A N 8
ATOM 9998 C CA . SER A 1 33 ? 43.321 21.085 17.421 1.00 0.00 168 SER A CA 8
ATOM 9999 C C . SER A 1 33 ? 44.781 20.922 17.833 1.00 0.00 168 SER A C 8
ATOM 10000 O O . SER A 1 33 ? 45.353 21.796 18.484 1.00 0.00 168 SER A O 8
ATOM 10008 N N . GLN A 1 34 ? 45.377 19.799 17.446 1.00 0.00 169 GLN A N 8
ATOM 10009 C CA . GLN A 1 34 ? 46.770 19.531 17.781 1.00 0.00 169 GLN A CA 8
ATOM 10010 C C . GLN A 1 34 ? 47.631 20.761 17.511 1.00 0.00 169 GLN A C 8
ATOM 10011 O O . GLN A 1 34 ? 48.655 20.970 18.162 1.00 0.00 169 GLN A O 8
ATOM 10025 N N . ILE A 1 35 ? 47.209 21.571 16.544 1.00 0.00 170 ILE A N 8
ATOM 10026 C CA . ILE A 1 35 ? 47.952 22.775 16.192 1.00 0.00 170 ILE A CA 8
ATOM 10027 C C . ILE A 1 35 ? 47.759 23.853 17.255 1.00 0.00 170 ILE A C 8
ATOM 10028 O O . ILE A 1 35 ? 48.725 24.462 17.716 1.00 0.00 170 ILE A O 8
ATOM 10044 N N . GLN A 1 36 ? 46.507 24.081 17.638 1.00 0.00 171 GLN A N 8
ATOM 10045 C CA . GLN A 1 36 ? 46.200 25.089 18.647 1.00 0.00 171 GLN A CA 8
ATOM 10046 C C . GLN A 1 36 ? 44.700 25.130 18.922 1.00 0.00 171 GLN A C 8
ATOM 10047 O O . GLN A 1 36 ? 43.899 24.638 18.127 1.00 0.00 171 GLN A O 8
ATOM 10061 N N . LYS A 1 37 ? 44.328 25.719 20.054 1.00 0.00 172 LYS A N 8
ATOM 10062 C CA . LYS A 1 37 ? 42.921 25.826 20.421 1.00 0.00 172 LYS A CA 8
ATOM 10063 C C . LYS A 1 37 ? 42.226 26.885 19.573 1.00 0.00 172 LYS A C 8
ATOM 10064 O O . LYS A 1 37 ? 42.814 27.914 19.242 1.00 0.00 172 LYS A O 8
ATOM 10083 N N . GLU A 1 38 ? 40.969 26.626 19.224 1.00 0.00 173 GLU A N 8
ATOM 10084 C CA . GLU A 1 38 ? 40.203 27.566 18.414 1.00 0.00 173 GLU A CA 8
ATOM 10085 C C . GLU A 1 38 ? 40.470 28.999 18.862 1.00 0.00 173 GLU A C 8
ATOM 10086 O O . GLU A 1 38 ? 40.585 29.906 18.038 1.00 0.00 173 GLU A O 8
ATOM 10098 N N . ALA A 1 39 ? 40.570 29.196 20.172 1.00 0.00 174 ALA A N 8
ATOM 10099 C CA . ALA A 1 39 ? 40.832 30.523 20.718 1.00 0.00 174 ALA A CA 8
ATOM 10100 C C . ALA A 1 39 ? 39.606 31.417 20.564 1.00 0.00 174 ALA A C 8
ATOM 10101 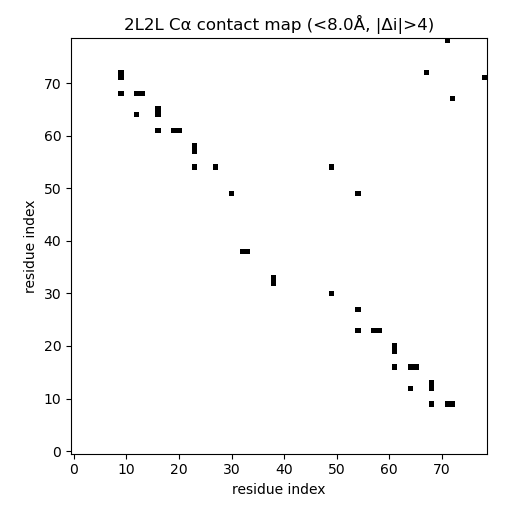O O . ALA A 1 39 ? 38.472 30.939 20.585 1.00 0.00 174 ALA A O 8
ATOM 10108 N N . THR A 1 40 ? 39.843 32.715 20.409 1.00 0.00 175 THR A N 8
ATOM 10109 C CA . THR A 1 40 ? 38.750 33.669 20.259 1.00 0.00 175 THR A CA 8
ATOM 10110 C C . THR A 1 40 ? 38.566 34.045 18.792 1.00 0.00 175 THR A C 8
ATOM 10111 O O . THR A 1 40 ? 37.617 34.742 18.434 1.00 0.00 175 THR A O 8
ATOM 10122 N N . ALA A 1 41 ? 39.481 33.581 17.947 1.00 0.00 176 ALA A N 8
ATOM 10123 C CA . ALA A 1 41 ? 39.408 33.875 16.521 1.00 0.00 176 ALA A CA 8
ATOM 10124 C C . ALA A 1 41 ? 40.044 32.751 15.709 1.00 0.00 176 ALA A C 8
ATOM 10125 O O . ALA A 1 41 ? 40.094 31.603 16.151 1.00 0.00 176 ALA A O 8
ATOM 10132 N N . GLN A 1 42 ? 40.529 33.089 14.518 1.00 0.00 177 GLN A N 8
ATOM 10133 C CA . GLN A 1 42 ? 41.161 32.099 13.653 1.00 0.00 177 GLN A CA 8
ATOM 10134 C C . GLN A 1 42 ? 42.639 31.952 13.999 1.00 0.00 177 GLN A C 8
ATOM 10135 O O . GLN A 1 42 ? 43.331 31.091 13.457 1.00 0.00 177 GLN A O 8
ATOM 10149 N N . LYS A 1 43 ? 43.115 32.800 14.905 1.00 0.00 178 LYS A N 8
ATOM 10150 C CA . LYS A 1 43 ? 44.513 32.753 15.321 1.00 0.00 178 LYS A CA 8
ATOM 10151 C C . LYS A 1 43 ? 44.992 31.309 15.428 1.00 0.00 178 LYS A C 8
ATOM 10152 O O . LYS A 1 43 ? 44.396 30.562 16.186 1.00 0.00 178 LYS A O 8
ATOM 10172 N N . GLY B 2 1 ? 59.504 9.542 16.579 1.00 0.00 209 GLY B N 8
ATOM 10173 C CA . GLY B 2 1 ? 59.498 8.127 17.048 1.00 0.00 209 GLY B CA 8
ATOM 10174 C C . GLY B 2 1 ? 58.800 8.041 18.401 1.00 0.00 209 GLY B C 8
ATOM 10175 O O . GLY B 2 1 ? 59.358 8.437 19.424 1.00 0.00 209 GLY B O 8
ATOM 10181 N N . SER B 2 2 ? 57.577 7.520 18.398 1.00 0.00 210 SER B N 8
ATOM 10182 C CA . SER B 2 2 ? 56.811 7.388 19.632 1.00 0.00 210 SER B CA 8
ATOM 10183 C C . SER B 2 2 ? 55.746 6.306 19.486 1.00 0.00 210 SER B C 8
ATOM 10184 O O . SER B 2 2 ? 55.420 5.887 18.375 1.00 0.00 210 SER B O 8
ATOM 10192 N N . LYS B 2 3 ? 55.208 5.856 20.616 1.00 0.00 211 LYS B N 8
ATOM 10193 C CA . LYS B 2 3 ? 54.182 4.820 20.601 1.00 0.00 211 LYS B CA 8
ATOM 10194 C C . LYS B 2 3 ? 52.791 5.444 20.561 1.00 0.00 211 LYS B C 8
ATOM 10195 O O . LYS B 2 3 ? 51.793 4.747 20.370 1.00 0.00 211 LYS B O 8
ATOM 10214 N N . ALA B 2 4 ? 52.732 6.758 20.742 1.00 0.00 212 ALA B N 8
ATOM 10215 C CA . ALA B 2 4 ? 51.458 7.467 20.723 1.00 0.00 212 ALA B CA 8
ATOM 10216 C C . ALA B 2 4 ? 51.006 7.717 19.287 1.00 0.00 212 ALA B C 8
ATOM 10217 O O . ALA B 2 4 ? 51.772 7.524 18.343 1.00 0.00 212 ALA B O 8
ATOM 10224 N N . PHE B 2 5 ? 49.758 8.146 19.130 1.00 0.00 213 PHE B N 8
ATOM 10225 C CA . PHE B 2 5 ? 49.215 8.417 17.804 1.00 0.00 213 PHE B CA 8
ATOM 10226 C C . PHE B 2 5 ? 49.289 9.907 17.488 1.00 0.00 213 PHE B C 8
ATOM 10227 O O . PHE B 2 5 ? 48.583 10.715 18.092 1.00 0.00 213 PHE B O 8
ATOM 10244 N N . ILE B 2 6 ? 50.148 10.264 16.538 1.00 0.00 214 ILE B N 8
ATOM 10245 C CA . ILE B 2 6 ? 50.304 11.661 16.150 1.00 0.00 214 ILE B CA 8
ATOM 10246 C C . ILE B 2 6 ? 50.086 11.827 14.649 1.00 0.00 214 ILE B C 8
ATOM 10247 O O . ILE B 2 6 ? 50.707 11.134 13.842 1.00 0.00 214 ILE B O 8
ATOM 10263 N N . VAL B 2 7 ? 49.200 12.746 14.282 1.00 0.00 215 VAL B N 8
ATOM 10264 C CA . VAL B 2 7 ? 48.908 12.995 12.875 1.00 0.00 215 VAL B CA 8
ATOM 10265 C C . VAL B 2 7 ? 50.001 13.853 12.244 1.00 0.00 215 VAL B C 8
ATOM 10266 O O . VAL B 2 7 ? 50.329 14.927 12.749 1.00 0.00 215 VAL B O 8
ATOM 10279 N N . THR B 2 8 ? 50.559 13.371 11.138 1.00 0.00 216 THR B N 8
ATOM 10280 C CA . THR B 2 8 ? 51.608 14.106 10.442 1.00 0.00 216 THR B CA 8
ATOM 10281 C C . THR B 2 8 ? 51.042 14.817 9.216 1.00 0.00 216 THR B C 8
ATOM 10282 O O . THR B 2 8 ? 49.993 14.436 8.696 1.00 0.00 216 THR B O 8
ATOM 10293 N N . ASP B 2 9 ? 51.743 15.850 8.761 1.00 0.00 217 ASP B N 8
ATOM 10294 C CA . ASP B 2 9 ? 51.293 16.613 7.603 1.00 0.00 217 ASP B CA 8
ATOM 10295 C C . ASP B 2 9 ? 51.257 15.731 6.360 1.00 0.00 217 ASP B C 8
ATOM 10296 O O . ASP B 2 9 ? 50.318 15.798 5.565 1.00 0.00 217 ASP B O 8
ATOM 10305 N N . GLU B 2 10 ? 52.284 14.904 6.197 1.00 0.00 218 GLU B N 8
ATOM 10306 C CA . GLU B 2 10 ? 52.362 14.015 5.043 1.00 0.00 218 GLU B CA 8
ATOM 10307 C C . GLU B 2 10 ? 51.188 13.040 5.037 1.00 0.00 218 GLU B C 8
ATOM 10308 O O . GLU B 2 10 ? 50.454 12.943 4.054 1.00 0.00 218 GLU B O 8
ATOM 10320 N N . ASP B 2 11 ? 51.017 12.321 6.141 1.00 0.00 219 ASP B N 8
ATOM 10321 C CA . ASP B 2 11 ? 49.931 11.354 6.251 1.00 0.00 219 ASP B CA 8
ATOM 10322 C C . ASP B 2 11 ? 48.624 11.956 5.745 1.00 0.00 219 ASP B C 8
ATOM 10323 O O . ASP B 2 11 ? 47.810 11.268 5.127 1.00 0.00 219 ASP B O 8
ATOM 10332 N N . ILE B 2 12 ? 48.428 13.243 6.010 1.00 0.00 220 ILE B N 8
ATOM 10333 C CA . ILE B 2 12 ? 47.215 13.926 5.577 1.00 0.00 220 ILE B CA 8
ATOM 10334 C C . ILE B 2 12 ? 47.170 14.029 4.056 1.00 0.00 220 ILE B C 8
ATOM 10335 O O . ILE B 2 12 ? 46.131 13.794 3.439 1.00 0.00 220 ILE B O 8
ATOM 10351 N N . ARG B 2 13 ? 48.303 14.382 3.458 1.00 0.00 221 ARG B N 8
ATOM 10352 C CA . ARG B 2 13 ? 48.380 14.521 2.008 1.00 0.00 221 ARG B CA 8
ATOM 10353 C C . ARG B 2 13 ? 48.052 13.196 1.323 1.00 0.00 221 ARG B C 8
ATOM 10354 O O . ARG B 2 13 ? 47.290 13.159 0.357 1.00 0.00 221 ARG B O 8
ATOM 10375 N N . LYS B 2 14 ? 48.632 12.114 1.830 1.00 0.00 222 LYS B N 8
ATOM 10376 C CA . LYS B 2 14 ? 48.393 10.794 1.259 1.00 0.00 222 LYS B CA 8
ATOM 10377 C C . LYS B 2 14 ? 46.913 10.437 1.334 1.00 0.00 222 LYS B C 8
ATOM 10378 O O . LYS B 2 14 ? 46.388 9.737 0.468 1.00 0.00 222 LYS B O 8
ATOM 10397 N N . GLN B 2 15 ? 46.244 10.920 2.376 1.00 0.00 223 GLN B N 8
ATOM 10398 C CA . GLN B 2 15 ? 44.824 10.641 2.554 1.00 0.00 223 GLN B CA 8
ATOM 10399 C C . GLN B 2 15 ? 43.993 11.408 1.530 1.00 0.00 223 GLN B C 8
ATOM 10400 O O . GLN B 2 15 ? 43.056 10.866 0.946 1.00 0.00 223 GLN B O 8
ATOM 10414 N N . GLU B 2 16 ? 44.344 12.673 1.318 1.00 0.00 224 GLU B N 8
ATOM 10415 C CA . GLU B 2 16 ? 43.625 13.505 0.360 1.00 0.00 224 GLU B CA 8
ATOM 10416 C C . GLU B 2 16 ? 43.876 13.020 -1.064 1.00 0.00 224 GLU B C 8
ATOM 10417 O O . GLU B 2 16 ? 42.951 12.932 -1.872 1.00 0.00 224 GLU B O 8
ATOM 10429 N N . GLU B 2 17 ? 45.132 12.708 -1.365 1.00 0.00 225 GLU B N 8
ATOM 10430 C CA . GLU B 2 17 ? 45.493 12.234 -2.697 1.00 0.00 225 GLU B CA 8
ATOM 10431 C C . GLU B 2 17 ? 44.843 10.884 -2.980 1.00 0.00 225 GLU B C 8
ATOM 10432 O O . GLU B 2 17 ? 44.341 10.644 -4.078 1.00 0.00 225 GLU B O 8
ATOM 10444 N N . ARG B 2 18 ? 44.856 10.005 -1.983 1.00 0.00 226 ARG B N 8
ATOM 10445 C CA . ARG B 2 18 ? 44.267 8.680 -2.137 1.00 0.00 226 ARG B CA 8
ATOM 10446 C C . ARG B 2 18 ? 42.779 8.789 -2.453 1.00 0.00 226 ARG B C 8
ATOM 10447 O O . ARG B 2 18 ? 42.271 8.101 -3.339 1.00 0.00 226 ARG B O 8
ATOM 10468 N N . VAL B 2 19 ? 42.086 9.656 -1.723 1.00 0.00 227 VAL B N 8
ATOM 10469 C CA . VAL B 2 19 ? 40.656 9.850 -1.938 1.00 0.00 227 VAL B CA 8
ATOM 10470 C C . VAL B 2 19 ? 40.399 10.486 -3.300 1.00 0.00 227 VAL B C 8
ATOM 10471 O O . VAL B 2 19 ? 39.480 10.091 -4.017 1.00 0.00 227 VAL B O 8
ATOM 10484 N N . GLN B 2 20 ? 41.218 11.473 -3.651 1.00 0.00 228 GLN B N 8
ATOM 10485 C CA . GLN B 2 20 ? 41.063 12.164 -4.926 1.00 0.00 228 GLN B CA 8
ATOM 10486 C C . GLN B 2 20 ? 41.113 11.173 -6.084 1.00 0.00 228 GLN B C 8
ATOM 10487 O O . GLN B 2 20 ? 40.387 11.315 -7.067 1.00 0.00 228 GLN B O 8
ATOM 10501 N N . GLN B 2 21 ? 41.976 10.169 -5.960 1.00 0.00 229 GLN B N 8
ATOM 10502 C CA . GLN B 2 21 ? 42.117 9.163 -7.006 1.00 0.00 229 GLN B CA 8
ATOM 10503 C C . GLN B 2 21 ? 40.817 8.383 -7.178 1.00 0.00 229 GLN B C 8
ATOM 10504 O O . GLN B 2 21 ? 40.380 8.126 -8.300 1.00 0.00 229 GLN B O 8
ATOM 10518 N N . VAL B 2 22 ? 40.203 8.011 -6.060 1.00 0.00 230 VAL B N 8
ATOM 10519 C CA . VAL B 2 22 ? 38.952 7.262 -6.100 1.00 0.00 230 VAL B CA 8
ATOM 10520 C C . VAL B 2 22 ? 37.862 8.076 -6.791 1.00 0.00 230 VAL B C 8
ATOM 10521 O O . VAL B 2 22 ? 37.126 7.559 -7.631 1.00 0.00 230 VAL B O 8
ATOM 10534 N N . ARG B 2 23 ? 37.765 9.352 -6.430 1.00 0.00 231 ARG B N 8
ATOM 10535 C CA . ARG B 2 23 ? 36.768 10.230 -7.031 1.00 0.00 231 ARG B CA 8
ATOM 10536 C C . ARG B 2 23 ? 37.020 10.381 -8.528 1.00 0.00 231 ARG B C 8
ATOM 10537 O O . ARG B 2 23 ? 36.086 10.362 -9.328 1.00 0.00 231 ARG B O 8
ATOM 10558 N N . LYS B 2 24 ? 38.288 10.528 -8.898 1.00 0.00 232 LYS B N 8
ATOM 10559 C CA . LYS B 2 24 ? 38.650 10.690 -10.300 1.00 0.00 232 LYS B CA 8
ATOM 10560 C C . LYS B 2 24 ? 38.161 9.500 -11.119 1.00 0.00 232 LYS B C 8
ATOM 10561 O O . LYS B 2 24 ? 37.520 9.669 -12.157 1.00 0.00 232 LYS B O 8
ATOM 10580 N N . LYS B 2 25 ? 38.469 8.296 -10.646 1.00 0.00 233 LYS B N 8
ATOM 10581 C CA . LYS B 2 25 ? 38.058 7.084 -11.344 1.00 0.00 233 LYS B CA 8
ATOM 10582 C C . LYS B 2 25 ? 36.545 6.907 -11.265 1.00 0.00 233 LYS B C 8
ATOM 10583 O O . LYS B 2 25 ? 35.960 6.132 -12.021 1.00 0.00 233 LYS B O 8
ATOM 10602 N N . LEU B 2 26 ? 35.917 7.633 -10.346 1.00 0.00 234 LEU B N 8
ATOM 10603 C CA . LEU B 2 26 ? 34.473 7.537 -10.165 1.00 0.00 234 LEU B CA 8
ATOM 10604 C C . LEU B 2 26 ? 33.745 8.331 -11.245 1.00 0.00 234 LEU B C 8
ATOM 10605 O O . LEU B 2 26 ? 32.830 7.822 -11.892 1.00 0.00 234 LEU B O 8
ATOM 10621 N N . GLU B 2 27 ? 34.159 9.579 -11.435 1.00 0.00 235 GLU B N 8
ATOM 10622 C CA . GLU B 2 27 ? 33.540 10.434 -12.442 1.00 0.00 235 GLU B CA 8
ATOM 10623 C C . GLU B 2 27 ? 33.778 9.870 -13.839 1.00 0.00 235 GLU B C 8
ATOM 10624 O O . GLU B 2 27 ? 32.911 9.955 -14.709 1.00 0.00 235 GLU B O 8
ATOM 10636 N N . GLU B 2 28 ? 34.957 9.294 -14.046 1.00 0.00 236 GLU B N 8
ATOM 10637 C CA . GLU B 2 28 ? 35.301 8.722 -15.343 1.00 0.00 236 GLU B CA 8
ATOM 10638 C C . GLU B 2 28 ? 34.308 7.627 -15.724 1.00 0.00 236 GLU B C 8
ATOM 10639 O O . GLU B 2 28 ? 33.802 7.599 -16.846 1.00 0.00 236 GLU B O 8
ATOM 10651 N N . ALA B 2 29 ? 34.034 6.729 -14.784 1.00 0.00 237 ALA B N 8
ATOM 10652 C CA . ALA B 2 29 ? 33.098 5.640 -15.034 1.00 0.00 237 ALA B CA 8
ATOM 10653 C C . ALA B 2 29 ? 31.709 6.188 -15.341 1.00 0.00 237 ALA B C 8
ATOM 10654 O O . ALA B 2 29 ? 30.911 5.542 -16.020 1.00 0.00 237 ALA B O 8
ATOM 10661 N N . LEU B 2 30 ? 31.428 7.386 -14.838 1.00 0.00 238 LEU B N 8
ATOM 10662 C CA . LEU B 2 30 ? 30.130 8.013 -15.062 1.00 0.00 238 LEU B CA 8
ATOM 10663 C C . LEU B 2 30 ? 30.105 8.724 -16.410 1.00 0.00 238 LEU B C 8
ATOM 10664 O O . LEU B 2 30 ? 29.059 8.823 -17.052 1.00 0.00 238 LEU B O 8
ATOM 10680 N N . MET B 2 31 ? 31.263 9.217 -16.834 1.00 0.00 239 MET B N 8
ATOM 10681 C CA . MET B 2 31 ? 31.365 9.916 -18.110 1.00 0.00 239 MET B CA 8
ATOM 10682 C C . MET B 2 31 ? 31.846 8.968 -19.204 1.00 0.00 239 MET B C 8
ATOM 10683 O O . MET B 2 31 ? 31.840 9.313 -20.385 1.00 0.00 239 MET B O 8
ATOM 10697 N N . ALA B 2 32 ? 32.259 7.770 -18.801 1.00 0.00 240 ALA B N 8
ATOM 10698 C CA . ALA B 2 32 ? 32.748 6.781 -19.755 1.00 0.00 240 ALA B CA 8
ATOM 10699 C C . ALA B 2 32 ? 31.688 6.486 -20.811 1.00 0.00 240 ALA B C 8
ATOM 10700 O O . ALA B 2 32 ? 30.518 6.281 -20.489 1.00 0.00 240 ALA B O 8
ATOM 10707 N N . ASP B 2 33 ? 32.106 6.466 -22.073 1.00 0.00 241 ASP B N 8
ATOM 10708 C CA . ASP B 2 33 ? 31.181 6.202 -23.169 1.00 0.00 241 ASP B CA 8
ATOM 10709 C C . ASP B 2 33 ? 29.888 6.990 -22.980 1.00 0.00 241 ASP B C 8
ATOM 10710 O O . ASP B 2 33 ? 28.822 6.568 -23.428 1.00 0.00 241 ASP B O 8
ATOM 10719 N N . ILE B 2 34 ? 29.992 8.137 -22.316 1.00 0.00 242 ILE B N 8
ATOM 10720 C CA . ILE B 2 34 ? 28.822 8.971 -22.065 1.00 0.00 242 ILE B CA 8
ATOM 10721 C C . ILE B 2 34 ? 27.769 8.194 -21.282 1.00 0.00 242 ILE B C 8
ATOM 10722 O O . ILE B 2 34 ? 26.748 8.750 -20.874 1.00 0.00 242 ILE B O 8
ATOM 10738 N N . LEU B 2 35 ? 28.023 6.906 -21.076 1.00 0.00 243 LEU B N 8
ATOM 10739 C CA . LEU B 2 35 ? 27.090 6.063 -20.336 1.00 0.00 243 LEU B CA 8
ATOM 10740 C C . LEU B 2 35 ? 27.819 4.877 -19.712 1.00 0.00 243 LEU B C 8
ATOM 10741 O O . LEU B 2 35 ? 28.271 3.974 -20.417 1.00 0.00 243 LEU B O 8
ATOM 10757 N N . SER B 2 36 ? 27.930 4.888 -18.389 1.00 0.00 244 SER B N 8
ATOM 10758 C CA . SER B 2 36 ? 28.606 3.807 -17.680 1.00 0.00 244 SER B CA 8
ATOM 10759 C C . SER B 2 36 ? 30.071 3.725 -18.099 1.00 0.00 244 SER B C 8
ATOM 10760 O O . SER B 2 36 ? 30.898 3.465 -17.241 1.00 0.00 244 SER B O 8
ATOM 10769 N N . GLY A 1 1 ? 29.962 -10.325 -16.417 1.00 0.00 136 GLY A N 9
ATOM 10770 C CA . GLY A 1 1 ? 30.163 -8.849 -16.415 1.00 0.00 136 GLY A CA 9
ATOM 10771 C C . GLY A 1 1 ? 28.809 -8.149 -16.456 1.00 0.00 136 GLY A C 9
ATOM 10772 O O . GLY A 1 1 ? 28.164 -7.961 -15.425 1.00 0.00 136 GLY A O 9
ATOM 10778 N N . SER A 1 2 ? 28.384 -7.765 -17.655 1.00 0.00 137 SER A N 9
ATOM 10779 C CA . SER A 1 2 ? 27.104 -7.085 -17.820 1.00 0.00 137 SER A CA 9
ATOM 10780 C C . SER A 1 2 ? 27.171 -5.671 -17.249 1.00 0.00 137 SER A C 9
ATOM 10781 O O . SER A 1 2 ? 27.957 -5.392 -16.344 1.00 0.00 137 SER A O 9
ATOM 10789 N N . PRO A 1 3 ? 26.365 -4.786 -17.767 1.00 0.00 138 PRO A N 9
ATOM 10790 C CA . PRO A 1 3 ? 26.319 -3.368 -17.305 1.00 0.00 138 PRO A CA 9
ATOM 10791 C C . PRO A 1 3 ? 25.769 -3.243 -15.887 1.00 0.00 138 PRO A C 9
ATOM 10792 O O . PRO A 1 3 ? 26.003 -2.245 -15.206 1.00 0.00 138 PRO A O 9
ATOM 10803 N N . GLU A 1 4 ? 25.035 -4.261 -15.450 1.00 0.00 139 GLU A N 9
ATOM 10804 C CA . GLU A 1 4 ? 24.450 -4.250 -14.113 1.00 0.00 139 GLU A CA 9
ATOM 10805 C C . GLU A 1 4 ? 25.545 -4.268 -13.051 1.00 0.00 139 GLU A C 9
ATOM 10806 O O . GLU A 1 4 ? 25.460 -3.561 -12.046 1.00 0.00 139 GLU A O 9
ATOM 10818 N N . GLU A 1 5 ? 26.573 -5.078 -13.280 1.00 0.00 140 GLU A N 9
ATOM 10819 C CA . GLU A 1 5 ? 27.679 -5.180 -12.335 1.00 0.00 140 GLU A CA 9
ATOM 10820 C C . GLU A 1 5 ? 28.476 -3.880 -12.303 1.00 0.00 140 GLU A C 9
ATOM 10821 O O . GLU A 1 5 ? 28.907 -3.431 -11.241 1.00 0.00 140 GLU A O 9
ATOM 10833 N N . ARG A 1 6 ? 28.669 -3.281 -13.473 1.00 0.00 141 ARG A N 9
ATOM 10834 C CA . ARG A 1 6 ? 29.421 -2.035 -13.569 1.00 0.00 141 ARG A CA 9
ATOM 10835 C C . ARG A 1 6 ? 28.723 -0.927 -12.787 1.00 0.00 141 ARG A C 9
ATOM 10836 O O . ARG A 1 6 ? 29.370 -0.139 -12.096 1.00 0.00 141 ARG A O 9
ATOM 10857 N N . GLU A 1 7 ? 27.400 -0.871 -12.902 1.00 0.00 142 GLU A N 9
ATOM 10858 C CA . GLU A 1 7 ? 26.625 0.149 -12.205 1.00 0.00 142 GLU A CA 9
ATOM 10859 C C . GLU A 1 7 ? 26.708 -0.050 -10.696 1.00 0.00 142 GLU A C 9
ATOM 10860 O O . GLU A 1 7 ? 26.844 0.911 -9.940 1.00 0.00 142 GLU A O 9
ATOM 10872 N N . ARG A 1 8 ? 26.625 -1.304 -10.264 1.00 0.00 143 ARG A N 9
ATOM 10873 C CA . ARG A 1 8 ? 26.697 -1.619 -8.842 1.00 0.00 143 ARG A CA 9
ATOM 10874 C C . ARG A 1 8 ? 28.028 -1.157 -8.257 1.00 0.00 143 ARG A C 9
ATOM 10875 O O . ARG A 1 8 ? 28.080 -0.637 -7.142 1.00 0.00 143 ARG A O 9
ATOM 10896 N N . MET A 1 9 ? 29.102 -1.350 -9.016 1.00 0.00 144 MET A N 9
ATOM 10897 C CA . MET A 1 9 ? 30.426 -0.936 -8.566 1.00 0.00 144 MET A CA 9
ATOM 10898 C C . MET A 1 9 ? 30.429 0.547 -8.208 1.00 0.00 144 MET A C 9
ATOM 10899 O O . MET A 1 9 ? 30.978 0.945 -7.181 1.00 0.00 144 MET A O 9
ATOM 10913 N N . ILE A 1 10 ? 29.812 1.358 -9.061 1.00 0.00 145 ILE A N 9
ATOM 10914 C CA . ILE A 1 10 ? 29.726 2.792 -8.810 1.00 0.00 145 ILE A CA 9
ATOM 10915 C C . ILE A 1 10 ? 28.928 3.065 -7.538 1.00 0.00 145 ILE A C 9
ATOM 10916 O O . ILE A 1 10 ? 29.294 3.927 -6.738 1.00 0.00 145 ILE A O 9
ATOM 10932 N N . LYS A 1 11 ? 27.840 2.325 -7.358 1.00 0.00 146 LYS A N 9
ATOM 10933 C CA . LYS A 1 11 ? 27.000 2.495 -6.177 1.00 0.00 146 LYS A CA 9
ATOM 10934 C C . LYS A 1 11 ? 27.764 2.101 -4.918 1.00 0.00 146 LYS A C 9
ATOM 10935 O O . LYS A 1 11 ? 27.731 2.811 -3.913 1.00 0.00 146 LYS A O 9
ATOM 10954 N N . GLN A 1 12 ? 28.454 0.967 -4.981 1.00 0.00 147 GLN A N 9
ATOM 10955 C CA . GLN A 1 12 ? 29.228 0.492 -3.839 1.00 0.00 147 GLN A CA 9
ATOM 10956 C C . GLN A 1 12 ? 30.374 1.452 -3.535 1.00 0.00 147 GLN A C 9
ATOM 10957 O O . GLN A 1 12 ? 30.640 1.767 -2.375 1.00 0.00 147 GLN A O 9
ATOM 10971 N N . LEU A 1 13 ? 31.046 1.912 -4.584 1.00 0.00 148 LEU A N 9
ATOM 10972 C CA . LEU A 1 13 ? 32.166 2.832 -4.418 1.00 0.00 148 LEU A CA 9
ATOM 10973 C C . LEU A 1 13 ? 31.694 4.137 -3.784 1.00 0.00 148 LEU A C 9
ATOM 10974 O O . LEU A 1 13 ? 32.429 4.773 -3.028 1.00 0.00 148 LEU A O 9
ATOM 10990 N N . LYS A 1 14 ? 30.464 4.528 -4.099 1.00 0.00 149 LYS A N 9
ATOM 10991 C CA . LYS A 1 14 ? 29.906 5.763 -3.562 1.00 0.00 149 LYS A CA 9
ATOM 10992 C C . LYS A 1 14 ? 29.810 5.689 -2.041 1.00 0.00 149 LYS A C 9
ATOM 10993 O O . LYS A 1 14 ? 30.017 6.685 -1.347 1.00 0.00 149 LYS A O 9
ATOM 11012 N N . GLU A 1 15 ? 29.498 4.503 -1.532 1.00 0.00 150 GLU A N 9
ATOM 11013 C CA . GLU A 1 15 ? 29.374 4.311 -0.091 1.00 0.00 150 GLU A CA 9
ATOM 11014 C C . GLU A 1 15 ? 30.716 4.540 0.594 1.00 0.00 150 GLU A C 9
ATOM 11015 O O . GLU A 1 15 ? 30.817 5.326 1.537 1.00 0.00 150 GLU A O 9
ATOM 11027 N N . GLU A 1 16 ? 31.745 3.849 0.115 1.00 0.00 151 GLU A N 9
ATOM 11028 C CA . GLU A 1 16 ? 33.080 3.991 0.684 1.00 0.00 151 GLU A CA 9
ATOM 11029 C C . GLU A 1 16 ? 33.588 5.417 0.502 1.00 0.00 151 GLU A C 9
ATOM 11030 O O . GLU A 1 16 ? 34.360 5.921 1.319 1.00 0.00 151 GLU A O 9
ATOM 11042 N N . LEU A 1 17 ? 33.151 6.063 -0.575 1.00 0.00 152 LEU A N 9
ATOM 11043 C CA . LEU A 1 17 ? 33.579 7.427 -0.861 1.00 0.00 152 LEU A CA 9
ATOM 11044 C C . LEU A 1 17 ? 33.149 8.367 0.260 1.00 0.00 152 LEU A C 9
ATOM 11045 O O . LEU A 1 17 ? 33.940 9.178 0.742 1.00 0.00 152 LEU A O 9
ATOM 11061 N N . ARG A 1 18 ? 31.890 8.253 0.671 1.00 0.00 153 ARG A N 9
ATOM 11062 C CA . ARG A 1 18 ? 31.365 9.102 1.736 1.00 0.00 153 ARG A CA 9
ATOM 11063 C C . ARG A 1 18 ? 32.090 8.822 3.048 1.00 0.00 153 ARG A C 9
ATOM 11064 O O . ARG A 1 18 ? 32.480 9.746 3.762 1.00 0.00 153 ARG A O 9
ATOM 11085 N N . LEU A 1 19 ? 32.268 7.542 3.358 1.00 0.00 154 LEU A N 9
ATOM 11086 C CA . LEU A 1 19 ? 32.945 7.152 4.589 1.00 0.00 154 LEU A CA 9
ATOM 11087 C C . LEU A 1 19 ? 34.410 7.576 4.550 1.00 0.00 154 LEU A C 9
ATOM 11088 O O . LEU A 1 19 ? 34.949 8.070 5.540 1.00 0.00 154 LEU A O 9
ATOM 11104 N N . GLU A 1 20 ? 35.045 7.382 3.400 1.00 0.00 155 GLU A N 9
ATOM 11105 C CA . GLU A 1 20 ? 36.449 7.743 3.244 1.00 0.00 155 GLU A CA 9
ATOM 11106 C C . GLU A 1 20 ? 36.643 9.241 3.460 1.00 0.00 155 GLU A C 9
ATOM 11107 O O . GLU A 1 20 ? 37.611 9.668 4.089 1.00 0.00 155 GLU A O 9
ATOM 11119 N N . GLU A 1 21 ? 35.713 10.032 2.934 1.00 0.00 156 GLU A N 9
ATOM 11120 C CA . GLU A 1 21 ? 35.794 11.482 3.071 1.00 0.00 156 GLU A CA 9
ATOM 11121 C C . GLU A 1 21 ? 35.473 11.902 4.501 1.00 0.00 156 GLU A C 9
ATOM 11122 O O . GLU A 1 21 ? 36.122 12.787 5.059 1.00 0.00 156 GLU A O 9
ATOM 11134 N N . ALA A 1 22 ? 34.469 11.260 5.089 1.00 0.00 157 ALA A N 9
ATOM 11135 C CA . ALA A 1 22 ? 34.075 11.572 6.458 1.00 0.00 157 ALA A CA 9
ATOM 11136 C C . ALA A 1 22 ? 35.290 11.561 7.380 1.00 0.00 157 ALA A C 9
ATOM 11137 O O . ALA A 1 22 ? 35.520 12.509 8.130 1.00 0.00 157 ALA A O 9
ATOM 11144 N N . LYS A 1 23 ? 36.065 10.483 7.316 1.00 0.00 158 LYS A N 9
ATOM 11145 C CA . LYS A 1 23 ? 37.254 10.359 8.150 1.00 0.00 158 LYS A CA 9
ATOM 11146 C C . LYS A 1 23 ? 38.240 11.483 7.845 1.00 0.00 158 LYS A C 9
ATOM 11147 O O . LYS A 1 23 ? 38.884 12.020 8.746 1.00 0.00 158 LYS A O 9
ATOM 11166 N N . LEU A 1 24 ? 38.352 11.833 6.568 1.00 0.00 159 LEU A N 9
ATOM 11167 C CA . LEU A 1 24 ? 39.263 12.895 6.155 1.00 0.00 159 LEU A CA 9
ATOM 11168 C C . LEU A 1 24 ? 38.887 14.212 6.826 1.00 0.00 159 LEU A C 9
ATOM 11169 O O . LEU A 1 24 ? 39.740 14.900 7.387 1.00 0.00 159 LEU A O 9
ATOM 11185 N N . VAL A 1 25 ? 37.604 14.555 6.767 1.00 0.00 160 VAL A N 9
ATOM 11186 C CA . VAL A 1 25 ? 37.120 15.776 7.400 1.00 0.00 160 VAL A CA 9
ATOM 11187 C C . VAL A 1 25 ? 37.413 15.753 8.897 1.00 0.00 160 VAL A C 9
ATOM 11188 O O . VAL A 1 25 ? 37.823 16.760 9.475 1.00 0.00 160 VAL A O 9
ATOM 11201 N N . LEU A 1 26 ? 37.201 14.597 9.517 1.00 0.00 161 LEU A N 9
ATOM 11202 C CA . LEU A 1 26 ? 37.450 14.452 10.947 1.00 0.00 161 LEU A CA 9
ATOM 11203 C C . LEU A 1 26 ? 38.923 14.696 11.259 1.00 0.00 161 LEU A C 9
ATOM 11204 O O . LEU A 1 26 ? 39.259 15.365 12.236 1.00 0.00 161 LEU A O 9
ATOM 11220 N N . LEU A 1 27 ? 39.798 14.146 10.423 1.00 0.00 162 LEU A N 9
ATOM 11221 C CA . LEU A 1 27 ? 41.234 14.312 10.617 1.00 0.00 162 LEU A CA 9
ATOM 11222 C C . LEU A 1 27 ? 41.604 15.791 10.615 1.00 0.00 162 LEU A C 9
ATOM 11223 O O . LEU A 1 27 ? 42.443 16.233 11.401 1.00 0.00 162 LEU A O 9
ATOM 11239 N N . LYS A 1 28 ? 40.974 16.552 9.726 1.00 0.00 163 LYS A N 9
ATOM 11240 C CA . LYS A 1 28 ? 41.232 17.985 9.643 1.00 0.00 163 LYS A CA 9
ATOM 11241 C C . LYS A 1 28 ? 40.847 18.674 10.948 1.00 0.00 163 LYS A C 9
ATOM 11242 O O . LYS A 1 28 ? 41.569 19.543 11.438 1.00 0.00 163 LYS A O 9
ATOM 11261 N N . LYS A 1 29 ? 39.707 18.280 11.506 1.00 0.00 164 LYS A N 9
ATOM 11262 C CA . LYS A 1 29 ? 39.245 18.855 12.764 1.00 0.00 164 LYS A CA 9
ATOM 11263 C C . LYS A 1 29 ? 40.212 18.515 13.894 1.00 0.00 164 LYS A C 9
ATOM 11264 O O . LYS A 1 29 ? 40.434 19.321 14.797 1.00 0.00 164 LYS A O 9
ATOM 11283 N N . LEU A 1 30 ? 40.786 17.317 13.834 1.00 0.00 165 LEU A N 9
ATOM 11284 C CA . LEU A 1 30 ? 41.733 16.884 14.854 1.00 0.00 165 LEU A CA 9
ATOM 11285 C C . LEU A 1 30 ? 42.960 17.790 14.862 1.00 0.00 165 LEU A C 9
ATOM 11286 O O . LEU A 1 30 ? 43.481 18.139 15.922 1.00 0.00 165 LEU A O 9
ATOM 11302 N N . ARG A 1 31 ? 43.416 18.167 13.672 1.00 0.00 166 ARG A N 9
ATOM 11303 C CA . ARG A 1 31 ? 44.584 19.033 13.551 1.00 0.00 166 ARG A CA 9
ATOM 11304 C C . ARG A 1 31 ? 44.322 20.380 14.217 1.00 0.00 166 ARG A C 9
ATOM 11305 O O . ARG A 1 31 ? 45.209 20.952 14.852 1.00 0.00 166 ARG A O 9
ATOM 11326 N N . GLN A 1 32 ? 43.100 20.881 14.068 1.00 0.00 167 GLN A N 9
ATOM 11327 C CA . GLN A 1 32 ? 42.733 22.160 14.663 1.00 0.00 167 GLN A CA 9
ATOM 11328 C C . GLN A 1 32 ? 42.458 21.998 16.154 1.00 0.00 167 GLN A C 9
ATOM 11329 O O . GLN A 1 32 ? 42.434 22.975 16.901 1.00 0.00 167 GLN A O 9
ATOM 11343 N N . SER A 1 33 ? 42.253 20.756 16.582 1.00 0.00 168 SER A N 9
ATOM 11344 C CA . SER A 1 33 ? 41.969 20.478 17.985 1.00 0.00 168 SER A CA 9
ATOM 11345 C C . SER A 1 33 ? 43.266 20.370 18.781 1.00 0.00 168 SER A C 9
ATOM 11346 O O . SER A 1 33 ? 43.261 20.457 20.009 1.00 0.00 168 SER A O 9
ATOM 11354 N N . GLN A 1 34 ? 44.375 20.183 18.073 1.00 0.00 169 GLN A N 9
ATOM 11355 C CA . GLN A 1 34 ? 45.672 20.049 18.725 1.00 0.00 169 GLN A CA 9
ATOM 11356 C C . GLN A 1 34 ? 46.274 21.422 19.005 1.00 0.00 169 GLN A C 9
ATOM 11357 O O . GLN A 1 34 ? 47.299 21.536 19.677 1.00 0.00 169 GLN A O 9
ATOM 11371 N N . ILE A 1 35 ? 45.630 22.462 18.485 1.00 0.00 170 ILE A N 9
ATOM 11372 C CA . ILE A 1 35 ? 46.111 23.824 18.685 1.00 0.00 170 ILE A CA 9
ATOM 11373 C C . ILE A 1 35 ? 46.067 24.195 20.164 1.00 0.00 170 ILE A C 9
ATOM 11374 O O . ILE A 1 35 ? 47.002 24.797 20.691 1.00 0.00 170 ILE A O 9
ATOM 11390 N N . GLN A 1 36 ? 44.974 23.830 20.828 1.00 0.00 171 GLN A N 9
ATOM 11391 C CA . GLN A 1 36 ? 44.819 24.128 22.247 1.00 0.00 171 GLN A CA 9
ATOM 11392 C C . GLN A 1 36 ? 44.717 25.634 22.469 1.00 0.00 171 GLN A C 9
ATOM 11393 O O . GLN A 1 36 ? 44.011 26.092 23.367 1.00 0.00 171 GLN A O 9
ATOM 11407 N N . LYS A 1 37 ? 45.426 26.398 21.644 1.00 0.00 172 LYS A N 9
ATOM 11408 C CA . LYS A 1 37 ? 45.411 27.851 21.763 1.00 0.00 172 LYS A CA 9
ATOM 11409 C C . LYS A 1 37 ? 44.152 28.427 21.123 1.00 0.00 172 LYS A C 9
ATOM 11410 O O . LYS A 1 37 ? 43.745 28.005 20.041 1.00 0.00 172 LYS A O 9
ATOM 11429 N N . GLU A 1 38 ? 43.541 29.396 21.798 1.00 0.00 173 GLU A N 9
ATOM 11430 C CA . GLU A 1 38 ? 42.325 30.019 21.288 1.00 0.00 173 GLU A CA 9
ATOM 11431 C C . GLU A 1 38 ? 42.322 31.513 21.594 1.00 0.00 173 GLU A C 9
ATOM 11432 O O . GLU A 1 38 ? 42.000 32.332 20.732 1.00 0.00 173 GLU A O 9
ATOM 11444 N N . ALA A 1 39 ? 42.682 31.861 22.825 1.00 0.00 174 ALA A N 9
ATOM 11445 C CA . ALA A 1 39 ? 42.715 33.261 23.233 1.00 0.00 174 ALA A CA 9
ATOM 11446 C C . ALA A 1 39 ? 43.011 33.375 24.725 1.00 0.00 174 ALA A C 9
ATOM 11447 O O . ALA A 1 39 ? 43.595 34.359 25.178 1.00 0.00 174 ALA A O 9
ATOM 11454 N N . THR A 1 40 ? 42.603 32.362 25.482 1.00 0.00 175 THR A N 9
ATOM 11455 C CA . THR A 1 40 ? 42.827 32.360 26.924 1.00 0.00 175 THR A CA 9
ATOM 11456 C C . THR A 1 40 ? 42.003 33.453 27.596 1.00 0.00 175 THR A C 9
ATOM 11457 O O . THR A 1 40 ? 41.846 33.464 28.817 1.00 0.00 175 THR A O 9
ATOM 11468 N N . ALA A 1 41 ? 41.480 34.373 26.792 1.00 0.00 176 ALA A N 9
ATOM 11469 C CA . ALA A 1 41 ? 40.683 35.472 27.321 1.00 0.00 176 ALA A CA 9
ATOM 11470 C C . ALA A 1 41 ? 39.945 36.192 26.196 1.00 0.00 176 ALA A C 9
ATOM 11471 O O . ALA A 1 41 ? 40.549 36.588 25.199 1.00 0.00 176 ALA A O 9
ATOM 11478 N N . GLN A 1 42 ? 38.636 36.355 26.362 1.00 0.00 177 GLN A N 9
ATOM 11479 C CA . GLN A 1 42 ? 37.827 37.028 25.353 1.00 0.00 177 GLN A CA 9
ATOM 11480 C C . GLN A 1 42 ? 36.608 37.684 25.995 1.00 0.00 177 GLN A C 9
ATOM 11481 O O . GLN A 1 42 ? 35.653 38.047 25.309 1.00 0.00 177 GLN A O 9
ATOM 11495 N N . LYS A 1 43 ? 36.649 37.831 27.316 1.00 0.00 178 LYS A N 9
ATOM 11496 C CA . LYS A 1 43 ? 35.543 38.445 28.041 1.00 0.00 178 LYS A CA 9
ATOM 11497 C C . LYS A 1 43 ? 34.941 39.589 27.230 1.00 0.00 178 LYS A C 9
ATOM 11498 O O . LYS A 1 43 ? 33.768 39.868 27.417 1.00 0.00 178 LYS A O 9
ATOM 11518 N N . GLY B 2 1 ? 43.052 13.777 29.498 1.00 0.00 209 GLY B N 9
ATOM 11519 C CA . GLY B 2 1 ? 43.795 12.695 28.792 1.00 0.00 209 GLY B CA 9
ATOM 11520 C C . GLY B 2 1 ? 44.005 13.087 27.334 1.00 0.00 209 GLY B C 9
ATOM 11521 O O . GLY B 2 1 ? 43.102 13.619 26.688 1.00 0.00 209 GLY B O 9
ATOM 11527 N N . SER B 2 2 ? 45.203 12.821 26.822 1.00 0.00 210 SER B N 9
ATOM 11528 C CA . SER B 2 2 ? 45.522 13.153 25.437 1.00 0.00 210 SER B CA 9
ATOM 11529 C C . SER B 2 2 ? 44.685 12.311 24.480 1.00 0.00 210 SER B C 9
ATOM 11530 O O . SER B 2 2 ? 44.271 11.200 24.814 1.00 0.00 210 SER B O 9
ATOM 11538 N N . LYS B 2 3 ? 44.440 12.846 23.288 1.00 0.00 211 LYS B N 9
ATOM 11539 C CA . LYS B 2 3 ? 43.652 12.133 22.289 1.00 0.00 211 LYS B CA 9
ATOM 11540 C C . LYS B 2 3 ? 44.374 10.867 21.840 1.00 0.00 211 LYS B C 9
ATOM 11541 O O . LYS B 2 3 ? 43.748 9.832 21.613 1.00 0.00 211 LYS B O 9
ATOM 11560 N N . ALA B 2 4 ? 45.693 10.958 21.715 1.00 0.00 212 ALA B N 9
ATOM 11561 C CA . ALA B 2 4 ? 46.493 9.813 21.295 1.00 0.00 212 ALA B CA 9
ATOM 11562 C C . ALA B 2 4 ? 46.500 9.694 19.775 1.00 0.00 212 ALA B C 9
ATOM 11563 O O . ALA B 2 4 ? 45.692 10.321 19.089 1.00 0.00 212 ALA B O 9
ATOM 11570 N N . PHE B 2 5 ? 47.418 8.886 19.253 1.00 0.00 213 PHE B N 9
ATOM 11571 C CA . PHE B 2 5 ? 47.523 8.694 17.812 1.00 0.00 213 PHE B CA 9
ATOM 11572 C C . PHE B 2 5 ? 47.714 10.032 17.104 1.00 0.00 213 PHE B C 9
ATOM 11573 O O . PHE B 2 5 ? 46.754 10.635 16.626 1.00 0.00 213 PHE B O 9
ATOM 11590 N N . ILE B 2 6 ? 48.960 10.490 17.042 1.00 0.00 214 ILE B N 9
ATOM 11591 C CA . ILE B 2 6 ? 49.265 11.760 16.394 1.00 0.00 214 ILE B CA 9
ATOM 11592 C C . ILE B 2 6 ? 49.196 11.617 14.878 1.00 0.00 214 ILE B C 9
ATOM 11593 O O . ILE B 2 6 ? 49.407 10.532 14.336 1.00 0.00 214 ILE B O 9
ATOM 11609 N N . VAL B 2 7 ? 48.898 12.719 14.197 1.00 0.00 215 VAL B N 9
ATOM 11610 C CA . VAL B 2 7 ? 48.802 12.705 12.742 1.00 0.00 215 VAL B CA 9
ATOM 11611 C C . VAL B 2 7 ? 49.960 13.479 12.120 1.00 0.00 215 VAL B C 9
ATOM 11612 O O . VAL B 2 7 ? 50.325 14.556 12.593 1.00 0.00 215 VAL B O 9
ATOM 11625 N N . THR B 2 8 ? 50.533 12.924 11.057 1.00 0.00 216 THR B N 9
ATOM 11626 C CA . THR B 2 8 ? 51.652 13.568 10.380 1.00 0.00 216 THR B CA 9
ATOM 11627 C C . THR B 2 8 ? 51.178 14.275 9.115 1.00 0.00 216 THR B C 9
ATOM 11628 O O . THR B 2 8 ? 50.108 13.971 8.587 1.00 0.00 216 THR B O 9
ATOM 11639 N N . ASP B 2 9 ? 51.980 15.219 8.634 1.00 0.00 217 ASP B N 9
ATOM 11640 C CA . ASP B 2 9 ? 51.630 15.965 7.431 1.00 0.00 217 ASP B CA 9
ATOM 11641 C C . ASP B 2 9 ? 51.505 15.026 6.235 1.00 0.00 217 ASP B C 9
ATOM 11642 O O . ASP B 2 9 ? 50.624 15.193 5.393 1.00 0.00 217 ASP B O 9
ATOM 11651 N N . GLU B 2 10 ? 52.393 14.040 6.169 1.00 0.00 218 GLU B N 9
ATOM 11652 C CA . GLU B 2 10 ? 52.376 13.083 5.068 1.00 0.00 218 GLU B CA 9
ATOM 11653 C C . GLU B 2 10 ? 51.071 12.294 5.063 1.00 0.00 218 GLU B C 9
ATOM 11654 O O . GLU B 2 10 ? 50.360 12.258 4.059 1.00 0.00 218 GLU B O 9
ATOM 11666 N N . ASP B 2 11 ? 50.763 11.662 6.191 1.00 0.00 219 ASP B N 9
ATOM 11667 C CA . ASP B 2 11 ? 49.546 10.867 6.301 1.00 0.00 219 ASP B CA 9
ATOM 11668 C C . ASP B 2 11 ? 48.344 11.649 5.781 1.00 0.00 219 ASP B C 9
ATOM 11669 O O . ASP B 2 11 ? 47.441 11.082 5.166 1.00 0.00 219 ASP B O 9
ATOM 11678 N N . ILE B 2 12 ? 48.340 12.954 6.033 1.00 0.00 220 ILE B N 9
ATOM 11679 C CA . ILE B 2 12 ? 47.237 13.802 5.595 1.00 0.00 220 ILE B CA 9
ATOM 11680 C C . ILE B 2 12 ? 47.169 13.851 4.072 1.00 0.00 220 ILE B C 9
ATOM 11681 O O . ILE B 2 12 ? 46.092 13.742 3.485 1.00 0.00 220 ILE B O 9
ATOM 11697 N N . ARG B 2 13 ? 48.325 14.017 3.437 1.00 0.00 221 ARG B N 9
ATOM 11698 C CA . ARG B 2 13 ? 48.383 14.089 1.982 1.00 0.00 221 ARG B CA 9
ATOM 11699 C C . ARG B 2 13 ? 47.952 12.765 1.359 1.00 0.00 221 ARG B C 9
ATOM 11700 O O . ARG B 2 13 ? 47.202 12.742 0.383 1.00 0.00 221 ARG B O 9
ATOM 11721 N N . LYS B 2 14 ? 48.433 11.665 1.929 1.00 0.00 222 LYS B N 9
ATOM 11722 C CA . LYS B 2 14 ? 48.087 10.342 1.423 1.00 0.00 222 LYS B CA 9
ATOM 11723 C C . LYS B 2 14 ? 46.577 10.128 1.466 1.00 0.00 222 LYS B C 9
ATOM 11724 O O . LYS B 2 14 ? 46.010 9.455 0.605 1.00 0.00 222 LYS B O 9
ATOM 11743 N N . GLN B 2 15 ? 45.932 10.704 2.475 1.00 0.00 223 GLN B N 9
ATOM 11744 C CA . GLN B 2 15 ? 44.489 10.556 2.628 1.00 0.00 223 GLN B CA 9
ATOM 11745 C C . GLN B 2 15 ? 43.750 11.389 1.585 1.00 0.00 223 GLN B C 9
ATOM 11746 O O . GLN B 2 15 ? 42.779 10.929 0.985 1.00 0.00 223 GLN B O 9
ATOM 11760 N N . GLU B 2 16 ? 44.216 12.616 1.377 1.00 0.00 224 GLU B N 9
ATOM 11761 C CA . GLU B 2 16 ? 43.588 13.505 0.407 1.00 0.00 224 GLU B CA 9
ATOM 11762 C C . GLU B 2 16 ? 43.870 13.032 -1.016 1.00 0.00 224 GLU B C 9
ATOM 11763 O O . GLU B 2 16 ? 42.975 13.009 -1.862 1.00 0.00 224 GLU B O 9
ATOM 11775 N N . GLU B 2 17 ? 45.118 12.656 -1.273 1.00 0.00 225 GLU B N 9
ATOM 11776 C CA . GLU B 2 17 ? 45.507 12.193 -2.601 1.00 0.00 225 GLU B CA 9
ATOM 11777 C C . GLU B 2 17 ? 44.788 10.895 -2.950 1.00 0.00 225 GLU B C 9
ATOM 11778 O O . GLU B 2 17 ? 44.347 10.704 -4.083 1.00 0.00 225 GLU B O 9
ATOM 11790 N N . ARG B 2 18 ? 44.674 10.005 -1.969 1.00 0.00 226 ARG B N 9
ATOM 11791 C CA . ARG B 2 18 ? 44.010 8.726 -2.185 1.00 0.00 226 ARG B CA 9
ATOM 11792 C C . ARG B 2 18 ? 42.551 8.938 -2.578 1.00 0.00 226 ARG B C 9
ATOM 11793 O O . ARG B 2 18 ? 42.035 8.265 -3.471 1.00 0.00 226 ARG B O 9
ATOM 11814 N N . VAL B 2 19 ? 41.893 9.876 -1.905 1.00 0.00 227 VAL B N 9
ATOM 11815 C CA . VAL B 2 19 ? 40.494 10.169 -2.194 1.00 0.00 227 VAL B CA 9
ATOM 11816 C C . VAL B 2 19 ? 40.346 10.747 -3.599 1.00 0.00 227 VAL B C 9
ATOM 11817 O O . VAL B 2 19 ? 39.402 10.420 -4.318 1.00 0.00 227 VAL B O 9
ATOM 11830 N N . GLN B 2 20 ? 41.284 11.606 -3.982 1.00 0.00 228 GLN B N 9
ATOM 11831 C CA . GLN B 2 20 ? 41.236 12.239 -5.295 1.00 0.00 228 GLN B CA 9
ATOM 11832 C C . GLN B 2 20 ? 41.273 11.186 -6.399 1.00 0.00 228 GLN B C 9
ATOM 11833 O O . GLN B 2 20 ? 40.693 11.374 -7.468 1.00 0.00 228 GLN B O 9
ATOM 11847 N N . GLN B 2 21 ? 41.957 10.079 -6.131 1.00 0.00 229 GLN B N 9
ATOM 11848 C CA . GLN B 2 21 ? 42.070 9.006 -7.113 1.00 0.00 229 GLN B CA 9
ATOM 11849 C C . GLN B 2 21 ? 40.726 8.310 -7.303 1.00 0.00 229 GLN B C 9
ATOM 11850 O O . GLN B 2 21 ? 40.342 7.976 -8.424 1.00 0.00 229 GLN B O 9
ATOM 11864 N N . VAL B 2 22 ? 40.015 8.095 -6.202 1.00 0.00 230 VAL B N 9
ATOM 11865 C CA . VAL B 2 22 ? 38.715 7.438 -6.259 1.00 0.00 230 VAL B CA 9
ATOM 11866 C C . VAL B 2 22 ? 37.722 8.283 -7.050 1.00 0.00 230 VAL B C 9
ATOM 11867 O O . VAL B 2 22 ? 36.980 7.766 -7.887 1.00 0.00 230 VAL B O 9
ATOM 11880 N N . ARG B 2 23 ? 37.713 9.584 -6.782 1.00 0.00 231 ARG B N 9
ATOM 11881 C CA . ARG B 2 23 ? 36.802 10.490 -7.471 1.00 0.00 231 ARG B CA 9
ATOM 11882 C C . ARG B 2 23 ? 36.948 10.349 -8.983 1.00 0.00 231 ARG B C 9
ATOM 11883 O O . ARG B 2 23 ? 35.956 10.288 -9.709 1.00 0.00 231 ARG B O 9
ATOM 11904 N N . LYS B 2 24 ? 38.191 10.298 -9.450 1.00 0.00 232 LYS B N 9
ATOM 11905 C CA . LYS B 2 24 ? 38.455 10.160 -10.878 1.00 0.00 232 LYS B CA 9
ATOM 11906 C C . LYS B 2 24 ? 37.766 8.917 -11.431 1.00 0.00 232 LYS B C 9
ATOM 11907 O O . LYS B 2 24 ? 36.934 9.007 -12.334 1.00 0.00 232 LYS B O 9
ATOM 11926 N N . LYS B 2 25 ? 38.116 7.759 -10.882 1.00 0.00 233 LYS B N 9
ATOM 11927 C CA . LYS B 2 25 ? 37.523 6.503 -11.328 1.00 0.00 233 LYS B CA 9
ATOM 11928 C C . LYS B 2 25 ? 36.001 6.581 -11.270 1.00 0.00 233 LYS B C 9
ATOM 11929 O O . LYS B 2 25 ? 35.305 5.830 -11.955 1.00 0.00 233 LYS B O 9
ATOM 11948 N N . LEU B 2 26 ? 35.491 7.493 -10.450 1.00 0.00 234 LEU B N 9
ATOM 11949 C CA . LEU B 2 26 ? 34.048 7.656 -10.306 1.00 0.00 234 LEU B CA 9
ATOM 11950 C C . LEU B 2 26 ? 33.494 8.529 -11.427 1.00 0.00 234 LEU B C 9
ATOM 11951 O O . LEU B 2 26 ? 32.549 8.146 -12.115 1.00 0.00 234 LEU B O 9
ATOM 11967 N N . GLU B 2 27 ? 34.090 9.703 -11.603 1.00 0.00 235 GLU B N 9
ATOM 11968 C CA . GLU B 2 27 ? 33.644 10.627 -12.640 1.00 0.00 235 GLU B CA 9
ATOM 11969 C C . GLU B 2 27 ? 33.845 10.014 -14.023 1.00 0.00 235 GLU B C 9
ATOM 11970 O O . GLU B 2 27 ? 32.996 10.151 -14.903 1.00 0.00 235 GLU B O 9
ATOM 11982 N N . GLU B 2 28 ? 34.975 9.337 -14.204 1.00 0.00 236 GLU B N 9
ATOM 11983 C CA . GLU B 2 28 ? 35.287 8.721 -15.489 1.00 0.00 236 GLU B CA 9
ATOM 11984 C C . GLU B 2 28 ? 34.209 7.714 -15.877 1.00 0.00 236 GLU B C 9
ATOM 11985 O O . GLU B 2 28 ? 33.576 7.840 -16.924 1.00 0.00 236 GLU B O 9
ATOM 11997 N N . ALA B 2 29 ? 34.004 6.716 -15.022 1.00 0.00 237 ALA B N 9
ATOM 11998 C CA . ALA B 2 29 ? 33.002 5.691 -15.289 1.00 0.00 237 ALA B CA 9
ATOM 11999 C C . ALA B 2 29 ? 31.604 6.302 -15.309 1.00 0.00 237 ALA B C 9
ATOM 12000 O O . ALA B 2 29 ? 30.708 5.802 -15.987 1.00 0.00 237 ALA B O 9
ATOM 12007 N N . LEU B 2 30 ? 31.429 7.385 -14.560 1.00 0.00 238 LEU B N 9
ATOM 12008 C CA . LEU B 2 30 ? 30.138 8.059 -14.499 1.00 0.00 238 LEU B CA 9
ATOM 12009 C C . LEU B 2 30 ? 29.824 8.736 -15.830 1.00 0.00 238 LEU B C 9
ATOM 12010 O O . LEU B 2 30 ? 28.702 8.651 -16.331 1.00 0.00 238 LEU B O 9
ATOM 12026 N N . MET B 2 31 ? 30.823 9.404 -16.397 1.00 0.00 239 MET B N 9
ATOM 12027 C CA . MET B 2 31 ? 30.641 10.099 -17.666 1.00 0.00 239 MET B CA 9
ATOM 12028 C C . MET B 2 31 ? 30.223 9.118 -18.758 1.00 0.00 239 MET B C 9
ATOM 12029 O O . MET B 2 31 ? 29.275 9.370 -19.502 1.00 0.00 239 MET B O 9
ATOM 12043 N N . ALA B 2 32 ? 30.936 8.000 -18.845 1.00 0.00 240 ALA B N 9
ATOM 12044 C CA . ALA B 2 32 ? 30.619 6.980 -19.838 1.00 0.00 240 ALA B CA 9
ATOM 12045 C C . ALA B 2 32 ? 29.943 7.606 -21.054 1.00 0.00 240 ALA B C 9
ATOM 12046 O O . ALA B 2 32 ? 30.497 8.503 -21.689 1.00 0.00 240 ALA B O 9
ATOM 12053 N N . ASP B 2 33 ? 28.744 7.128 -21.372 1.00 0.00 241 ASP B N 9
ATOM 12054 C CA . ASP B 2 33 ? 28.003 7.650 -22.513 1.00 0.00 241 ASP B CA 9
ATOM 12055 C C . ASP B 2 33 ? 27.697 9.132 -22.322 1.00 0.00 241 ASP B C 9
ATOM 12056 O O . ASP B 2 33 ? 27.749 9.915 -23.270 1.00 0.00 241 ASP B O 9
ATOM 12065 N N . ILE B 2 34 ? 27.377 9.510 -21.088 1.00 0.00 242 ILE B N 9
ATOM 12066 C CA . ILE B 2 34 ? 27.064 10.901 -20.783 1.00 0.00 242 ILE B CA 9
ATOM 12067 C C . ILE B 2 34 ? 27.040 11.127 -19.275 1.00 0.00 242 ILE B C 9
ATOM 12068 O O . ILE B 2 34 ? 27.665 12.057 -18.766 1.00 0.00 242 ILE B O 9
ATOM 12084 N N . LEU B 2 35 ? 26.314 10.268 -18.565 1.00 0.00 243 LEU B N 9
ATOM 12085 C CA . LEU B 2 35 ? 26.215 10.383 -17.115 1.00 0.00 243 LEU B CA 9
ATOM 12086 C C . LEU B 2 35 ? 25.424 9.214 -16.538 1.00 0.00 243 LEU B C 9
ATOM 12087 O O . LEU B 2 35 ? 24.196 9.258 -16.465 1.00 0.00 243 LEU B O 9
ATOM 12103 N N . SER B 2 36 ? 26.136 8.170 -16.127 1.00 0.00 244 SER B N 9
ATOM 12104 C CA . SER B 2 36 ? 25.490 6.994 -15.555 1.00 0.00 244 SER B CA 9
ATOM 12105 C C . SER B 2 36 ? 24.924 7.313 -14.175 1.00 0.00 244 SER B C 9
ATOM 12106 O O . SER B 2 36 ? 23.910 7.988 -14.114 1.00 0.00 244 SER B O 9
ATOM 12115 N N . GLY A 1 1 ? 29.179 -10.316 -21.459 1.00 0.00 136 GLY A N 10
ATOM 12116 C CA . GLY A 1 1 ? 28.516 -8.992 -21.288 1.00 0.00 136 GLY A CA 10
ATOM 12117 C C . GLY A 1 1 ? 27.924 -8.895 -19.886 1.00 0.00 136 GLY A C 10
ATOM 12118 O O . GLY A 1 1 ? 26.974 -9.601 -19.552 1.00 0.00 136 GLY A O 10
ATOM 12124 N N . SER A 1 2 ? 28.494 -8.015 -19.069 1.00 0.00 137 SER A N 10
ATOM 12125 C CA . SER A 1 2 ? 28.018 -7.838 -17.701 1.00 0.00 137 SER A CA 10
ATOM 12126 C C . SER A 1 2 ? 28.118 -6.375 -17.285 1.00 0.00 137 SER A C 10
ATOM 12127 O O . SER A 1 2 ? 28.764 -6.042 -16.292 1.00 0.00 137 SER A O 10
ATOM 12135 N N . PRO A 1 3 ? 27.488 -5.503 -18.026 1.00 0.00 138 PRO A N 10
ATOM 12136 C CA . PRO A 1 3 ? 27.501 -4.040 -17.740 1.00 0.00 138 PRO A CA 10
ATOM 12137 C C . PRO A 1 3 ? 26.782 -3.702 -16.436 1.00 0.00 138 PRO A C 10
ATOM 12138 O O . PRO A 1 3 ? 26.998 -2.639 -15.855 1.00 0.00 138 PRO A O 10
ATOM 12149 N N . GLU A 1 4 ? 25.928 -4.614 -15.984 1.00 0.00 139 GLU A N 10
ATOM 12150 C CA . GLU A 1 4 ? 25.186 -4.404 -14.745 1.00 0.00 139 GLU A CA 10
ATOM 12151 C C . GLU A 1 4 ? 26.135 -4.375 -13.552 1.00 0.00 139 GLU A C 10
ATOM 12152 O O . GLU A 1 4 ? 25.940 -3.609 -12.609 1.00 0.00 139 GLU A O 10
ATOM 12164 N N . GLU A 1 5 ? 27.164 -5.216 -13.601 1.00 0.00 140 GLU A N 10
ATOM 12165 C CA . GLU A 1 5 ? 28.140 -5.276 -12.518 1.00 0.00 140 GLU A CA 10
ATOM 12166 C C . GLU A 1 5 ? 28.929 -3.974 -12.436 1.00 0.00 140 GLU A C 10
ATOM 12167 O O . GLU A 1 5 ? 29.280 -3.517 -11.349 1.00 0.00 140 GLU A O 10
ATOM 12179 N N . ARG A 1 6 ? 29.205 -3.382 -13.594 1.00 0.00 141 ARG A N 10
ATOM 12180 C CA . ARG A 1 6 ? 29.954 -2.130 -13.641 1.00 0.00 141 ARG A CA 10
ATOM 12181 C C . ARG A 1 6 ? 29.207 -1.032 -12.891 1.00 0.00 141 ARG A C 10
ATOM 12182 O O . ARG A 1 6 ? 29.812 -0.235 -12.173 1.00 0.00 141 ARG A O 10
ATOM 12203 N N . GLU A 1 7 ? 27.889 -0.995 -13.062 1.00 0.00 142 GLU A N 10
ATOM 12204 C CA . GLU A 1 7 ? 27.070 0.014 -12.400 1.00 0.00 142 GLU A CA 10
ATOM 12205 C C . GLU A 1 7 ? 27.040 -0.224 -10.894 1.00 0.00 142 GLU A C 10
ATOM 12206 O O . GLU A 1 7 ? 27.130 0.717 -10.105 1.00 0.00 142 GLU A O 10
ATOM 12218 N N . ARG A 1 8 ? 26.910 -1.487 -10.501 1.00 0.00 143 ARG A N 10
ATOM 12219 C CA . ARG A 1 8 ? 26.867 -1.836 -9.086 1.00 0.00 143 ARG A CA 10
ATOM 12220 C C . ARG A 1 8 ? 28.173 -1.452 -8.398 1.00 0.00 143 ARG A C 10
ATOM 12221 O O . ARG A 1 8 ? 28.171 -0.991 -7.256 1.00 0.00 143 ARG A O 10
ATOM 12242 N N . MET A 1 9 ? 29.284 -1.644 -9.100 1.00 0.00 144 MET A N 10
ATOM 12243 C CA . MET A 1 9 ? 30.592 -1.316 -8.544 1.00 0.00 144 MET A CA 10
ATOM 12244 C C . MET A 1 9 ? 30.700 0.183 -8.282 1.00 0.00 144 MET A C 10
ATOM 12245 O O . MET A 1 9 ? 31.270 0.608 -7.277 1.00 0.00 144 MET A O 10
ATOM 12259 N N . ILE A 1 10 ? 30.148 0.979 -9.192 1.00 0.00 145 ILE A N 10
ATOM 12260 C CA . ILE A 1 10 ? 30.193 2.429 -9.052 1.00 0.00 145 ILE A CA 10
ATOM 12261 C C . ILE A 1 10 ? 29.472 2.868 -7.781 1.00 0.00 145 ILE A C 10
ATOM 12262 O O . ILE A 1 10 ? 29.953 3.733 -7.050 1.00 0.00 145 ILE A O 10
ATOM 12278 N N . LYS A 1 11 ? 28.316 2.263 -7.526 1.00 0.00 146 LYS A N 10
ATOM 12279 C CA . LYS A 1 11 ? 27.536 2.601 -6.341 1.00 0.00 146 LYS A CA 10
ATOM 12280 C C . LYS A 1 11 ? 28.298 2.225 -5.075 1.00 0.00 146 LYS A C 10
ATOM 12281 O O . LYS A 1 11 ? 28.281 2.959 -4.087 1.00 0.00 146 LYS A O 10
ATOM 12300 N N . GLN A 1 12 ? 28.968 1.077 -5.112 1.00 0.00 147 GLN A N 10
ATOM 12301 C CA . GLN A 1 12 ? 29.733 0.614 -3.960 1.00 0.00 147 GLN A CA 10
ATOM 12302 C C . GLN A 1 12 ? 30.882 1.571 -3.664 1.00 0.00 147 GLN A C 10
ATOM 12303 O O . GLN A 1 12 ? 31.201 1.834 -2.504 1.00 0.00 147 GLN A O 10
ATOM 12317 N N . LEU A 1 13 ? 31.501 2.088 -4.719 1.00 0.00 148 LEU A N 10
ATOM 12318 C CA . LEU A 1 13 ? 32.618 3.013 -4.561 1.00 0.00 148 LEU A C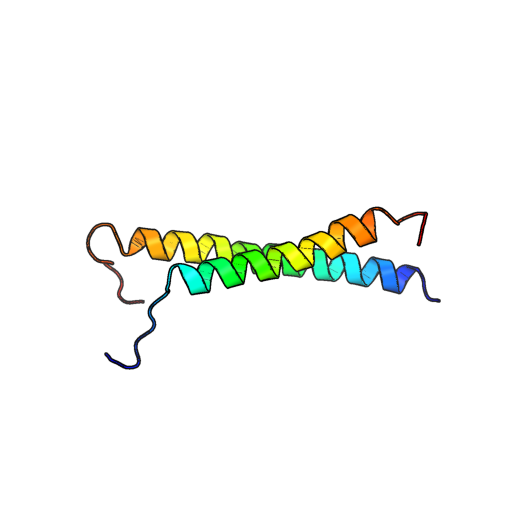A 10
ATOM 12319 C C . LEU A 1 13 ? 32.148 4.310 -3.912 1.00 0.00 148 LEU A C 10
ATOM 12320 O O . LEU A 1 13 ? 32.874 4.924 -3.132 1.00 0.00 148 LEU A O 10
ATOM 12336 N N . LYS A 1 14 ? 30.927 4.720 -4.241 1.00 0.00 149 LYS A N 10
ATOM 12337 C CA . LYS A 1 14 ? 30.372 5.951 -3.692 1.00 0.00 149 LYS A CA 10
ATOM 12338 C C . LYS A 1 14 ? 30.218 5.837 -2.178 1.00 0.00 149 LYS A C 10
ATOM 12339 O O . LYS A 1 14 ? 30.383 6.818 -1.452 1.00 0.00 149 LYS A O 10
ATOM 12358 N N . GLU A 1 15 ? 29.902 4.634 -1.710 1.00 0.00 150 GLU A N 10
ATOM 12359 C CA . GLU A 1 15 ? 29.708 4.409 -0.282 1.00 0.00 150 GLU A CA 10
ATOM 12360 C C . GLU A 1 15 ? 31.012 4.631 0.475 1.00 0.00 150 GLU A C 10
ATOM 12361 O O . GLU A 1 15 ? 31.049 5.359 1.467 1.00 0.00 150 GLU A O 10
ATOM 12373 N N . GLU A 1 16 ? 32.081 4.000 0.000 1.00 0.00 151 GLU A N 10
ATOM 12374 C CA . GLU A 1 16 ? 33.383 4.133 0.643 1.00 0.00 151 GLU A CA 10
ATOM 12375 C C . GLU A 1 16 ? 33.876 5.573 0.558 1.00 0.00 151 GLU A C 10
ATOM 12376 O O . GLU A 1 16 ? 34.564 6.058 1.455 1.00 0.00 151 GLU A O 10
ATOM 12388 N N . LEU A 1 17 ? 33.518 6.253 -0.528 1.00 0.00 152 LEU A N 10
ATOM 12389 C CA . LEU A 1 17 ? 33.939 7.634 -0.724 1.00 0.00 152 LEU A CA 10
ATOM 12390 C C . LEU A 1 17 ? 33.402 8.521 0.395 1.00 0.00 152 LEU A C 10
ATOM 12391 O O . LEU A 1 17 ? 34.110 9.389 0.906 1.00 0.00 152 LEU A O 10
ATOM 12407 N N . ARG A 1 18 ? 32.148 8.294 0.772 1.00 0.00 153 ARG A N 10
ATOM 12408 C CA . ARG A 1 18 ? 31.525 9.082 1.829 1.00 0.00 153 ARG A CA 10
ATOM 12409 C C . ARG A 1 18 ? 32.224 8.831 3.162 1.00 0.00 153 ARG A C 10
ATOM 12410 O O . ARG A 1 18 ? 32.525 9.768 3.902 1.00 0.00 153 ARG A O 10
ATOM 12431 N N . LEU A 1 19 ? 32.480 7.562 3.460 1.00 0.00 154 LEU A N 10
ATOM 12432 C CA . LEU A 1 19 ? 33.147 7.199 4.706 1.00 0.00 154 LEU A CA 10
ATOM 12433 C C . LEU A 1 19 ? 34.587 7.702 4.706 1.00 0.00 154 LEU A C 10
ATOM 12434 O O . LEU A 1 19 ? 35.080 8.203 5.716 1.00 0.00 154 LEU A O 10
ATOM 12450 N N . GLU A 1 20 ? 35.256 7.564 3.565 1.00 0.00 155 GLU A N 10
ATOM 12451 C CA . GLU A 1 20 ? 36.641 8.004 3.446 1.00 0.00 155 GLU A CA 10
ATOM 12452 C C . GLU A 1 20 ? 36.737 9.515 3.617 1.00 0.00 155 GLU A C 10
ATOM 12453 O O . GLU A 1 20 ? 37.697 10.025 4.196 1.00 0.00 155 GLU A O 10
ATOM 12465 N N . GLU A 1 21 ? 35.734 10.228 3.112 1.00 0.00 156 GLU A N 10
ATOM 12466 C CA . GLU A 1 21 ? 35.716 11.682 3.216 1.00 0.00 156 GLU A CA 10
ATOM 12467 C C . GLU A 1 21 ? 35.336 12.111 4.629 1.00 0.00 156 GLU A C 10
ATOM 12468 O O . GLU A 1 21 ? 35.948 13.015 5.200 1.00 0.00 156 GLU A O 10
ATOM 12480 N N . ALA A 1 22 ? 34.324 11.457 5.188 1.00 0.00 157 ALA A N 10
ATOM 12481 C CA . ALA A 1 22 ? 33.875 11.775 6.538 1.00 0.00 157 ALA A CA 10
ATOM 12482 C C . ALA A 1 22 ? 35.057 11.809 7.501 1.00 0.00 157 ALA A C 10
ATOM 12483 O O . ALA A 1 22 ? 35.238 12.774 8.243 1.00 0.00 157 ALA A O 10
ATOM 12490 N N . LYS A 1 23 ? 35.859 10.749 7.482 1.00 0.00 158 LYS A N 10
ATOM 12491 C CA . LYS A 1 23 ? 37.024 10.671 8.355 1.00 0.00 158 LYS A CA 10
ATOM 12492 C C . LYS A 1 23 ? 37.984 11.822 8.068 1.00 0.00 158 LYS A C 10
ATOM 12493 O O . LYS A 1 23 ? 38.613 12.360 8.980 1.00 0.00 158 LYS A O 10
ATOM 12512 N N . LEU A 1 24 ? 38.090 12.194 6.797 1.00 0.00 159 LEU A N 10
ATOM 12513 C CA . LEU A 1 24 ? 38.975 13.285 6.403 1.00 0.00 159 LEU A CA 10
ATOM 12514 C C . LEU A 1 24 ? 38.605 14.566 7.143 1.00 0.00 159 LEU A C 10
ATOM 12515 O O . LEU A 1 24 ? 39.468 15.238 7.708 1.00 0.00 159 LEU A O 10
ATOM 12531 N N . VAL A 1 25 ? 37.318 14.897 7.135 1.00 0.00 160 VAL A N 10
ATOM 12532 C CA . VAL A 1 25 ? 36.845 16.097 7.815 1.00 0.00 160 VAL A CA 10
ATOM 12533 C C . VAL A 1 25 ? 37.208 16.051 9.295 1.00 0.00 160 VAL A C 10
ATOM 12534 O O . VAL A 1 25 ? 37.680 17.040 9.858 1.00 0.00 160 VAL A O 10
ATOM 12547 N N . LEU A 1 26 ? 36.987 14.899 9.918 1.00 0.00 161 LEU A N 10
ATOM 12548 C CA . LEU A 1 26 ? 37.290 14.737 11.335 1.00 0.00 161 LEU A CA 10
ATOM 12549 C C . LEU A 1 26 ? 38.782 14.929 11.587 1.00 0.00 161 LEU A C 10
ATOM 12550 O O . LEU A 1 26 ? 39.180 15.611 12.531 1.00 0.00 161 LEU A O 10
ATOM 12566 N N . LEU A 1 27 ? 39.602 14.322 10.735 1.00 0.00 162 LEU A N 10
ATOM 12567 C CA . LEU A 1 27 ? 41.050 14.436 10.873 1.00 0.00 162 LEU A CA 10
ATOM 12568 C C . LEU A 1 27 ? 41.484 15.893 10.755 1.00 0.00 162 LEU A C 10
ATOM 12569 O O . LEU A 1 27 ? 42.335 16.360 11.511 1.00 0.00 162 LEU A O 10
ATOM 12585 N N . LYS A 1 28 ? 40.892 16.606 9.802 1.00 0.00 163 LYS A N 10
ATOM 12586 C CA . LYS A 1 28 ? 41.217 18.012 9.601 1.00 0.00 163 LYS A CA 10
ATOM 12587 C C . LYS A 1 28 ? 40.899 18.820 10.855 1.00 0.00 163 LYS A C 10
ATOM 12588 O O . LYS A 1 28 ? 41.720 19.608 11.323 1.00 0.00 163 LYS A O 10
ATOM 12607 N N . LYS A 1 29 ? 39.702 18.616 11.396 1.00 0.00 164 LYS A N 10
ATOM 12608 C CA . LYS A 1 29 ? 39.290 19.319 12.604 1.00 0.00 164 LYS A CA 10
ATOM 12609 C C . LYS A 1 29 ? 40.220 18.978 13.764 1.00 0.00 164 LYS A C 10
ATOM 12610 O O . LYS A 1 29 ? 40.510 19.823 14.610 1.00 0.00 164 LYS A O 10
ATOM 12629 N N . LEU A 1 30 ? 40.684 17.733 13.797 1.00 0.00 165 LEU A N 10
ATOM 12630 C CA . LEU A 1 30 ? 41.585 17.291 14.853 1.00 0.00 165 LEU A CA 10
ATOM 12631 C C . LEU A 1 30 ? 42.899 18.064 14.792 1.00 0.00 165 LEU A C 10
ATOM 12632 O O . LEU A 1 30 ? 43.441 18.471 15.821 1.00 0.00 165 LEU A O 10
ATOM 12648 N N . ARG A 1 31 ? 43.405 18.263 13.580 1.00 0.00 166 ARG A N 10
ATOM 12649 C CA . ARG A 1 31 ? 44.660 18.983 13.395 1.00 0.00 166 ARG A CA 10
ATOM 12650 C C . ARG A 1 31 ? 44.537 20.414 13.903 1.00 0.00 166 ARG A C 10
ATOM 12651 O O . ARG A 1 31 ? 45.450 20.937 14.542 1.00 0.00 166 ARG A O 10
ATOM 12672 N N . GLN A 1 32 ? 43.400 21.043 13.618 1.00 0.00 167 GLN A N 10
ATOM 12673 C CA . GLN A 1 32 ? 43.168 22.415 14.054 1.00 0.00 167 GLN A CA 10
ATOM 12674 C C . GLN A 1 32 ? 42.770 22.449 15.526 1.00 0.00 167 GLN A C 10
ATOM 12675 O O . GLN A 1 32 ? 42.870 23.485 16.182 1.00 0.00 167 GLN A O 10
ATOM 12689 N N . SER A 1 33 ? 42.320 21.308 16.039 1.00 0.00 168 SER A N 10
ATOM 12690 C CA . SER A 1 33 ? 41.896 21.223 17.431 1.00 0.00 168 SER A CA 10
ATOM 12691 C C . SER A 1 33 ? 43.065 21.517 18.365 1.00 0.00 168 SER A C 10
ATOM 12692 O O . SER A 1 33 ? 42.895 22.143 19.411 1.00 0.00 168 SER A O 10
ATOM 12700 N N . GLN A 1 34 ? 44.252 21.061 17.979 1.00 0.00 169 GLN A N 10
ATOM 12701 C CA . GLN A 1 34 ? 45.444 21.281 18.790 1.00 0.00 169 GLN A CA 10
ATOM 12702 C C . GLN A 1 34 ? 45.752 22.770 18.897 1.00 0.00 169 GLN A C 10
ATOM 12703 O O . GLN A 1 34 ? 45.545 23.384 19.943 1.00 0.00 169 GLN A O 10
ATOM 12717 N N . ILE A 1 35 ? 46.249 23.346 17.807 1.00 0.00 170 ILE A N 10
ATOM 12718 C CA . ILE A 1 35 ? 46.572 24.767 17.785 1.00 0.00 170 ILE A CA 10
ATOM 12719 C C . ILE A 1 35 ? 45.416 25.588 18.347 1.00 0.00 170 ILE A C 10
ATOM 12720 O O . ILE A 1 35 ? 45.622 26.512 19.133 1.00 0.00 170 ILE A O 10
ATOM 12736 N N . GLN A 1 36 ? 44.199 25.244 17.937 1.00 0.00 171 GLN A N 10
ATOM 12737 C CA . GLN A 1 36 ? 43.016 25.954 18.408 1.00 0.00 171 GLN A CA 10
ATOM 12738 C C . GLN A 1 36 ? 42.915 25.875 19.928 1.00 0.00 171 GLN A C 10
ATOM 12739 O O . GLN A 1 36 ? 42.993 24.794 20.510 1.00 0.00 171 GLN A O 10
ATOM 12753 N N . LYS A 1 37 ? 42.740 27.029 20.564 1.00 0.00 172 LYS A N 10
ATOM 12754 C CA . LYS A 1 37 ? 42.626 27.080 22.017 1.00 0.00 172 LYS A CA 10
ATOM 12755 C C . LYS A 1 37 ? 41.247 26.601 22.462 1.00 0.00 172 LYS A C 10
ATOM 12756 O O . LYS A 1 37 ? 40.252 26.816 21.771 1.00 0.00 172 LYS A O 10
ATOM 12775 N N . GLU A 1 38 ? 41.198 25.952 23.621 1.00 0.00 173 GLU A N 10
ATOM 12776 C CA . GLU A 1 38 ? 39.936 25.445 24.146 1.00 0.00 173 GLU A CA 10
ATOM 12777 C C . GLU A 1 38 ? 39.026 24.991 23.010 1.00 0.00 173 GLU A C 10
ATOM 12778 O O . GLU A 1 38 ? 37.963 25.570 22.782 1.00 0.00 173 GLU A O 10
ATOM 12790 N N . ALA A 1 39 ? 39.450 23.950 22.300 1.00 0.00 174 ALA A N 10
ATOM 12791 C CA . ALA A 1 39 ? 38.664 23.425 21.189 1.00 0.00 174 ALA A CA 10
ATOM 12792 C C . ALA A 1 39 ? 37.686 22.363 21.681 1.00 0.00 174 ALA A C 10
ATOM 12793 O O . ALA A 1 39 ? 36.787 21.946 20.952 1.00 0.00 174 ALA A O 10
ATOM 12800 N N . THR A 1 40 ? 37.869 21.928 22.924 1.00 0.00 175 THR A N 10
ATOM 12801 C CA . THR A 1 40 ? 36.999 20.912 23.504 1.00 0.00 175 THR A CA 10
ATOM 12802 C C . THR A 1 40 ? 36.574 19.901 22.444 1.00 0.00 175 THR A C 10
ATOM 12803 O O . THR A 1 40 ? 35.525 20.048 21.817 1.00 0.00 175 THR A O 10
ATOM 12814 N N . ALA A 1 41 ? 37.397 18.876 22.249 1.00 0.00 176 ALA A N 10
ATOM 12815 C CA . ALA A 1 41 ? 37.096 17.846 21.261 1.00 0.00 176 ALA A CA 10
ATOM 12816 C C . ALA A 1 41 ? 36.323 16.697 21.902 1.00 0.00 176 ALA A C 10
ATOM 12817 O O . ALA A 1 41 ? 36.882 15.913 22.669 1.00 0.00 176 ALA A O 10
ATOM 12824 N N . GLN A 1 42 ? 35.037 16.604 21.582 1.00 0.00 177 GLN A N 10
ATOM 12825 C CA . GLN A 1 42 ? 34.199 15.545 22.132 1.00 0.00 177 GLN A CA 10
ATOM 12826 C C . GLN A 1 42 ? 34.085 14.385 21.148 1.00 0.00 177 GLN A C 10
ATOM 12827 O O . GLN A 1 42 ? 33.468 13.363 21.447 1.00 0.00 177 GLN A O 10
ATOM 12841 N N . LYS A 1 43 ? 34.684 14.552 19.974 1.00 0.00 178 LYS A N 10
ATOM 12842 C CA . LYS A 1 43 ? 34.645 13.512 18.953 1.00 0.00 178 LYS A CA 10
ATOM 12843 C C . LYS A 1 43 ? 35.911 13.548 18.103 1.00 0.00 178 LYS A C 10
ATOM 12844 O O . LYS A 1 43 ? 36.341 12.492 17.670 1.00 0.00 178 LYS A O 10
ATOM 12864 N N . GLY B 2 1 ? 43.668 3.898 17.896 1.00 0.00 209 GLY B N 10
ATOM 12865 C CA . GLY B 2 1 ? 44.449 2.828 18.581 1.00 0.00 209 GLY B CA 10
ATOM 12866 C C . GLY B 2 1 ? 44.599 3.173 20.058 1.00 0.00 209 GLY B C 10
ATOM 12867 O O . GLY B 2 1 ? 44.421 4.324 20.458 1.00 0.00 209 GLY B O 10
ATOM 12873 N N . SER B 2 2 ? 44.927 2.169 20.864 1.00 0.00 210 SER B N 10
ATOM 12874 C CA . SER B 2 2 ? 45.100 2.378 22.297 1.00 0.00 210 SER B CA 10
ATOM 12875 C C . SER B 2 2 ? 46.518 2.853 22.601 1.00 0.00 210 SER B C 10
ATOM 12876 O O . SER B 2 2 ? 46.839 3.187 23.740 1.00 0.00 210 SER B O 10
ATOM 12884 N N . LYS B 2 3 ? 47.361 2.878 21.574 1.00 0.00 211 LYS B N 10
ATOM 12885 C CA . LYS B 2 3 ? 48.742 3.314 21.744 1.00 0.00 211 LYS B CA 10
ATOM 12886 C C . LYS B 2 3 ? 48.855 4.824 21.551 1.00 0.00 211 LYS B C 10
ATOM 12887 O O . LYS B 2 3 ? 49.929 5.401 21.716 1.00 0.00 211 LYS B O 10
ATOM 12906 N N . ALA B 2 4 ? 47.739 5.455 21.200 1.00 0.00 212 ALA B N 10
ATOM 12907 C CA . ALA B 2 4 ? 47.725 6.897 20.987 1.00 0.00 212 ALA B CA 10
ATOM 12908 C C . ALA B 2 4 ? 48.691 7.284 19.873 1.00 0.00 212 ALA B C 10
ATOM 12909 O O . ALA B 2 4 ? 49.897 7.394 20.094 1.00 0.00 212 ALA B O 10
ATOM 12916 N N . PHE B 2 5 ? 48.155 7.488 18.674 1.00 0.00 213 PHE B N 10
ATOM 12917 C CA . PHE B 2 5 ? 48.980 7.862 17.531 1.00 0.00 213 PHE B CA 10
ATOM 12918 C C . PHE B 2 5 ? 48.640 9.273 17.063 1.00 0.00 213 PHE B C 10
ATOM 12919 O O . PHE B 2 5 ? 47.471 9.611 16.879 1.00 0.00 213 PHE B O 10
ATOM 12936 N N . ILE B 2 6 ? 49.669 10.092 16.871 1.00 0.00 214 ILE B N 10
ATOM 12937 C CA . ILE B 2 6 ? 49.466 11.466 16.427 1.00 0.00 214 ILE B CA 10
ATOM 12938 C C . ILE B 2 6 ? 49.291 11.518 14.913 1.00 0.00 214 ILE B C 10
ATOM 12939 O O . ILE B 2 6 ? 49.794 10.658 14.190 1.00 0.00 214 ILE B O 10
ATOM 12955 N N . VAL B 2 7 ? 48.575 12.532 14.439 1.00 0.00 215 VAL B N 10
ATOM 12956 C CA . VAL B 2 7 ? 48.341 12.688 13.008 1.00 0.00 215 VAL B CA 10
ATOM 12957 C C . VAL B 2 7 ? 49.524 13.384 12.344 1.00 0.00 215 VAL B C 10
ATOM 12958 O O . VAL B 2 7 ? 49.965 14.442 12.791 1.00 0.00 215 VAL B O 10
ATOM 12971 N N . THR B 2 8 ? 50.032 12.782 11.273 1.00 0.00 216 THR B N 10
ATOM 12972 C CA . THR B 2 8 ? 51.170 13.350 10.558 1.00 0.00 216 THR B CA 10
ATOM 12973 C C . THR B 2 8 ? 50.700 14.100 9.316 1.00 0.00 216 THR B C 10
ATOM 12974 O O . THR B 2 8 ? 49.615 13.841 8.796 1.00 0.00 216 THR B O 10
ATOM 12985 N N . ASP B 2 9 ? 51.524 15.031 8.846 1.00 0.00 217 ASP B N 10
ATOM 12986 C CA . ASP B 2 9 ? 51.179 15.815 7.665 1.00 0.00 217 ASP B CA 10
ATOM 12987 C C . ASP B 2 9 ? 51.112 14.922 6.430 1.00 0.00 217 ASP B C 10
ATOM 12988 O O . ASP B 2 9 ? 50.240 15.091 5.577 1.00 0.00 217 ASP B O 10
ATOM 12997 N N . GLU B 2 10 ? 52.037 13.972 6.340 1.00 0.00 218 GLU B N 10
ATOM 12998 C CA . GLU B 2 10 ? 52.075 13.061 5.202 1.00 0.00 218 GLU B CA 10
ATOM 12999 C C . GLU B 2 10 ? 50.819 12.196 5.166 1.00 0.00 218 GLU B C 10
ATOM 13000 O O . GLU B 2 10 ? 50.110 12.156 4.159 1.00 0.00 218 GLU B O 10
ATOM 13012 N N . ASP B 2 11 ? 50.548 11.508 6.269 1.00 0.00 219 ASP B N 10
ATOM 13013 C CA . ASP B 2 11 ? 49.371 10.648 6.353 1.00 0.00 219 ASP B CA 10
ATOM 13014 C C . ASP B 2 11 ? 48.134 11.384 5.850 1.00 0.00 219 ASP B C 10
ATOM 13015 O O . ASP B 2 11 ? 47.240 10.780 5.258 1.00 0.00 219 ASP B O 10
ATOM 13024 N N . ILE B 2 12 ? 48.088 12.690 6.091 1.00 0.00 220 ILE B N 10
ATOM 13025 C CA . ILE B 2 12 ? 46.950 13.496 5.663 1.00 0.00 220 ILE B CA 10
ATOM 13026 C C . ILE B 2 12 ? 46.904 13.593 4.140 1.00 0.00 220 ILE B C 10
ATOM 13027 O O . ILE B 2 12 ? 45.842 13.462 3.533 1.00 0.00 220 ILE B O 10
ATOM 13043 N N . ARG B 2 13 ? 48.063 13.823 3.531 1.00 0.00 221 ARG B N 10
ATOM 13044 C CA . ARG B 2 13 ? 48.141 13.940 2.079 1.00 0.00 221 ARG B CA 10
ATOM 13045 C C . ARG B 2 13 ? 47.740 12.629 1.412 1.00 0.00 221 ARG B C 10
ATOM 13046 O O . ARG B 2 13 ? 46.994 12.623 0.432 1.00 0.00 221 ARG B O 10
ATOM 13067 N N . LYS B 2 14 ? 48.241 11.520 1.946 1.00 0.00 222 LYS B N 10
ATOM 13068 C CA . LYS B 2 14 ? 47.929 10.208 1.389 1.00 0.00 222 LYS B CA 10
ATOM 13069 C C . LYS B 2 14 ? 46.421 9.977 1.368 1.00 0.00 222 LYS B C 10
ATOM 13070 O O . LYS B 2 14 ? 45.902 9.285 0.492 1.00 0.00 222 LYS B O 10
ATOM 13089 N N . GLN B 2 15 ? 45.724 10.561 2.337 1.00 0.00 223 GLN B N 10
ATOM 13090 C CA . GLN B 2 15 ? 44.276 10.408 2.421 1.00 0.00 223 GLN B CA 10
ATOM 13091 C C . GLN B 2 15 ? 43.588 11.216 1.326 1.00 0.00 223 GLN B C 10
ATOM 13092 O O . GLN B 2 15 ? 42.600 10.771 0.741 1.00 0.00 223 GLN B O 10
ATOM 13106 N N . GLU B 2 16 ? 44.114 12.406 1.055 1.00 0.00 224 GLU B N 10
ATOM 13107 C CA . GLU B 2 16 ? 43.544 13.265 0.025 1.00 0.00 224 GLU B CA 10
ATOM 13108 C C . GLU B 2 16 ? 43.805 12.686 -1.362 1.00 0.00 224 GLU B C 10
ATOM 13109 O O . GLU B 2 16 ? 42.925 12.689 -2.222 1.00 0.00 224 GLU B O 10
ATOM 13121 N N . GLU B 2 17 ? 45.020 12.190 -1.571 1.00 0.00 225 GLU B N 10
ATOM 13122 C CA . GLU B 2 17 ? 45.387 11.610 -2.858 1.00 0.00 225 GLU B CA 10
ATOM 13123 C C . GLU B 2 17 ? 44.549 10.369 -3.147 1.00 0.00 225 GLU B C 10
ATOM 13124 O O . GLU B 2 17 ? 44.088 10.166 -4.270 1.00 0.00 225 GLU B O 10
ATOM 13136 N N . ARG B 2 18 ? 44.354 9.542 -2.125 1.00 0.00 226 ARG B N 10
ATOM 13137 C CA . ARG B 2 18 ? 43.572 8.322 -2.281 1.00 0.00 226 ARG B CA 10
ATOM 13138 C C . ARG B 2 18 ? 42.141 8.651 -2.691 1.00 0.00 226 ARG B C 10
ATOM 13139 O O . ARG B 2 18 ? 41.584 8.026 -3.595 1.00 0.00 226 ARG B O 10
ATOM 13160 N N . VAL B 2 19 ? 41.550 9.636 -2.023 1.00 0.00 227 VAL B N 10
ATOM 13161 C CA . VAL B 2 19 ? 40.181 10.037 -2.325 1.00 0.00 227 VAL B CA 10
ATOM 13162 C C . VAL B 2 19 ? 40.105 10.688 -3.703 1.00 0.00 227 VAL B C 10
ATOM 13163 O O . VAL B 2 19 ? 39.161 10.455 -4.458 1.00 0.00 227 VAL B O 10
ATOM 13176 N N . GLN B 2 20 ? 41.103 11.505 -4.022 1.00 0.00 228 GLN B N 10
ATOM 13177 C CA . GLN B 2 20 ? 41.129 12.198 -5.304 1.00 0.00 228 GLN B CA 10
ATOM 13178 C C . GLN B 2 20 ? 41.199 11.197 -6.454 1.00 0.00 228 GLN B C 10
ATOM 13179 O O . GLN B 2 20 ? 40.540 11.368 -7.479 1.00 0.00 228 GLN B O 10
ATOM 13193 N N . GLN B 2 21 ? 42.001 10.153 -6.275 1.00 0.00 229 GLN B N 10
ATOM 13194 C CA . GLN B 2 21 ? 42.157 9.136 -7.309 1.00 0.00 229 GLN B CA 10
ATOM 13195 C C . GLN B 2 21 ? 40.857 8.362 -7.501 1.00 0.00 229 GLN B C 10
ATOM 13196 O O . GLN B 2 21 ? 40.465 8.058 -8.627 1.00 0.00 229 GLN B O 10
ATOM 13210 N N . VAL B 2 22 ? 40.192 8.046 -6.393 1.00 0.00 230 VAL B N 10
ATOM 13211 C CA . VAL B 2 22 ? 38.939 7.303 -6.453 1.00 0.00 230 VAL B CA 10
ATOM 13212 C C . VAL B 2 22 ? 37.864 8.120 -7.162 1.00 0.00 230 VAL B C 10
ATOM 13213 O O . VAL B 2 22 ? 37.104 7.591 -7.973 1.00 0.00 230 VAL B O 10
ATOM 13226 N N . ARG B 2 23 ? 37.807 9.411 -6.853 1.00 0.00 231 ARG B N 10
ATOM 13227 C CA . ARG B 2 23 ? 36.817 10.290 -7.464 1.00 0.00 231 ARG B CA 10
ATOM 13228 C C . ARG B 2 23 ? 36.943 10.262 -8.984 1.00 0.00 231 ARG B C 10
ATOM 13229 O O . ARG B 2 23 ? 35.941 10.210 -9.699 1.00 0.00 231 ARG B O 10
ATOM 13250 N N . LYS B 2 24 ? 38.178 10.297 -9.472 1.00 0.00 232 LYS B N 10
ATOM 13251 C CA . LYS B 2 24 ? 38.423 10.272 -10.910 1.00 0.00 232 LYS B CA 10
ATOM 13252 C C . LYS B 2 24 ? 37.724 9.077 -11.550 1.00 0.00 232 LYS B C 10
ATOM 13253 O O . LYS B 2 24 ? 36.958 9.230 -12.501 1.00 0.00 232 LYS B O 10
ATOM 13272 N N . LYS B 2 25 ? 37.994 7.888 -11.021 1.00 0.00 233 LYS B N 10
ATOM 13273 C CA . LYS B 2 25 ? 37.378 6.674 -11.543 1.00 0.00 233 LYS B CA 10
ATOM 13274 C C . LYS B 2 25 ? 35.872 6.691 -11.302 1.00 0.00 233 LYS B C 10
ATOM 13275 O O . LYS B 2 25 ? 35.116 6.001 -11.987 1.00 0.00 233 LYS B O 10
ATOM 13294 N N . LEU B 2 26 ? 35.443 7.485 -10.327 1.00 0.00 234 LEU B N 10
ATOM 13295 C CA . LEU B 2 26 ? 34.026 7.578 -10.000 1.00 0.00 234 LEU B CA 10
ATOM 13296 C C . LEU B 2 26 ? 33.294 8.431 -11.031 1.00 0.00 234 LEU B C 10
ATOM 13297 O O . LEU B 2 26 ? 32.351 7.971 -11.675 1.00 0.00 234 LEU B O 10
ATOM 13313 N N . GLU B 2 27 ? 33.735 9.675 -11.183 1.00 0.00 235 GLU B N 10
ATOM 13314 C CA . GLU B 2 27 ? 33.112 10.585 -12.136 1.00 0.00 235 GLU B CA 10
ATOM 13315 C C . GLU B 2 27 ? 33.308 10.083 -13.562 1.00 0.00 235 GLU B C 10
ATOM 13316 O O . GLU B 2 27 ? 32.403 10.168 -14.392 1.00 0.00 235 GLU B O 10
ATOM 13328 N N . GLU B 2 28 ? 34.498 9.559 -13.839 1.00 0.00 236 GLU B N 10
ATOM 13329 C CA . GLU B 2 28 ? 34.807 9.052 -15.171 1.00 0.00 236 GLU B CA 10
ATOM 13330 C C . GLU B 2 28 ? 33.862 7.914 -15.543 1.00 0.00 236 GLU B C 10
ATOM 13331 O O . GLU B 2 28 ? 33.331 7.875 -16.653 1.00 0.00 236 GLU B O 10
ATOM 13343 N N . ALA B 2 29 ? 33.655 6.992 -14.609 1.00 0.00 237 ALA B N 10
ATOM 13344 C CA . ALA B 2 29 ? 32.768 5.861 -14.850 1.00 0.00 237 ALA B CA 10
ATOM 13345 C C . ALA B 2 29 ? 31.343 6.344 -15.101 1.00 0.00 237 ALA B C 10
ATOM 13346 O O . ALA B 2 29 ? 30.550 5.662 -15.750 1.00 0.00 237 ALA B O 10
ATOM 13353 N N . LEU B 2 30 ? 31.025 7.526 -14.583 1.00 0.00 238 LEU B N 10
ATOM 13354 C CA . LEU B 2 30 ? 29.693 8.092 -14.755 1.00 0.00 238 LEU B CA 10
ATOM 13355 C C . LEU B 2 30 ? 29.593 8.828 -16.088 1.00 0.00 238 LEU B C 10
ATOM 13356 O O . LEU B 2 30 ? 28.518 8.918 -16.679 1.00 0.00 238 LEU B O 10
ATOM 13372 N N . MET B 2 31 ? 30.723 9.352 -16.554 1.00 0.00 239 MET B N 10
ATOM 13373 C CA . MET B 2 31 ? 30.752 10.078 -17.818 1.00 0.00 239 MET B CA 10
ATOM 13374 C C . MET B 2 31 ? 30.873 9.109 -18.989 1.00 0.00 239 MET B C 10
ATOM 13375 O O . MET B 2 31 ? 30.747 9.503 -20.149 1.00 0.00 239 MET B O 10
ATOM 13389 N N . ALA B 2 32 ? 31.118 7.840 -18.678 1.00 0.00 240 ALA B N 10
ATOM 13390 C CA . ALA B 2 32 ? 31.253 6.822 -19.714 1.00 0.00 240 ALA B CA 10
ATOM 13391 C C . ALA B 2 32 ? 29.933 6.635 -20.455 1.00 0.00 240 ALA B C 10
ATOM 13392 O O . ALA B 2 32 ? 29.915 6.463 -21.674 1.00 0.00 240 ALA B O 10
ATOM 13399 N N . ASP B 2 33 ? 28.832 6.668 -19.712 1.00 0.00 241 ASP B N 10
ATOM 13400 C CA . ASP B 2 33 ? 27.513 6.506 -20.311 1.00 0.00 241 ASP B CA 10
ATOM 13401 C C . ASP B 2 33 ? 27.217 7.654 -21.271 1.00 0.00 241 ASP B C 10
ATOM 13402 O O . ASP B 2 33 ? 26.685 7.443 -22.362 1.00 0.00 241 ASP B O 10
ATOM 13411 N N . ILE B 2 34 ? 27.563 8.868 -20.857 1.00 0.00 242 ILE B N 10
ATOM 13412 C CA . ILE B 2 34 ? 27.335 10.042 -21.692 1.00 0.00 242 ILE B CA 10
ATOM 13413 C C . ILE B 2 34 ? 28.469 10.212 -22.699 1.00 0.00 242 ILE B C 10
ATOM 13414 O O . ILE B 2 34 ? 28.426 11.099 -23.552 1.00 0.00 242 ILE B O 10
ATOM 13430 N N . LEU B 2 35 ? 29.480 9.358 -22.592 1.00 0.00 243 LEU B N 10
ATOM 13431 C CA . LEU B 2 35 ? 30.623 9.425 -23.496 1.00 0.00 243 LEU B CA 10
ATOM 13432 C C . LEU B 2 35 ? 31.290 10.794 -23.417 1.00 0.00 243 LEU B C 10
ATOM 13433 O O . LEU B 2 35 ? 30.961 11.700 -24.182 1.00 0.00 243 LEU B O 10
ATOM 13449 N N . SER B 2 36 ? 32.229 10.935 -22.487 1.00 0.00 244 SER B N 10
ATOM 13450 C CA . SER B 2 36 ? 32.938 12.198 -22.318 1.00 0.00 244 SER B CA 10
ATOM 13451 C C . SER B 2 36 ? 31.960 13.368 -22.330 1.00 0.00 244 SER B C 10
ATOM 13452 O O . SER B 2 36 ? 30.824 13.169 -21.930 1.00 0.00 244 SER B O 10
ATOM 13461 N N . GLY A 1 1 ? 25.293 -10.204 -16.252 1.00 0.00 136 GLY A N 11
ATOM 13462 C CA . GLY A 1 1 ? 25.563 -9.038 -17.140 1.00 0.00 136 GLY A CA 11
ATOM 13463 C C . GLY A 1 1 ? 26.710 -8.215 -16.565 1.00 0.00 136 GLY A C 11
ATOM 13464 O O . GLY A 1 1 ? 26.740 -7.922 -15.370 1.00 0.00 136 GLY A O 11
ATOM 13470 N N . SER A 1 2 ? 27.655 -7.846 -17.424 1.00 0.00 137 SER A N 11
ATOM 13471 C CA . SER A 1 2 ? 28.803 -7.058 -16.990 1.00 0.00 137 SER A CA 11
ATOM 13472 C C . SER A 1 2 ? 28.368 -5.649 -16.600 1.00 0.00 137 SER A C 11
ATOM 13473 O O . SER A 1 2 ? 28.822 -5.102 -15.594 1.00 0.00 137 SER A O 11
ATOM 13481 N N . PRO A 1 3 ? 27.501 -5.059 -17.376 1.00 0.00 138 PRO A N 11
ATOM 13482 C CA . PRO A 1 3 ? 26.991 -3.681 -17.120 1.00 0.00 138 PRO A CA 11
ATOM 13483 C C . PRO A 1 3 ? 26.379 -3.545 -15.728 1.00 0.00 138 PRO A C 11
ATOM 13484 O O . PRO A 1 3 ? 26.500 -2.501 -15.086 1.00 0.00 138 PRO A O 11
ATOM 13495 N N . GLU A 1 4 ? 25.723 -4.605 -15.269 1.00 0.00 139 GLU A N 11
ATOM 13496 C CA . GLU A 1 4 ? 25.100 -4.593 -13.950 1.00 0.00 139 GLU A CA 11
ATOM 13497 C C . GLU A 1 4 ? 26.159 -4.478 -12.858 1.00 0.00 139 GLU A C 11
ATOM 13498 O O . GLU A 1 4 ? 25.987 -3.742 -11.887 1.00 0.00 139 GLU A O 11
ATOM 13510 N N . GLU A 1 5 ? 27.256 -5.210 -13.026 1.00 0.00 140 GLU A N 11
ATOM 13511 C CA . GLU A 1 5 ? 28.340 -5.179 -12.052 1.00 0.00 140 GLU A CA 11
ATOM 13512 C C . GLU A 1 5 ? 28.995 -3.802 -12.025 1.00 0.00 140 GLU A C 11
ATOM 13513 O O . GLU A 1 5 ? 29.356 -3.296 -10.963 1.00 0.00 140 GLU A O 11
ATOM 13525 N N . ARG A 1 6 ? 29.147 -3.201 -13.201 1.00 0.00 141 ARG A N 11
ATOM 13526 C CA . ARG A 1 6 ? 29.762 -1.883 -13.302 1.00 0.00 141 ARG A CA 11
ATOM 13527 C C . ARG A 1 6 ? 28.960 -0.855 -12.511 1.00 0.00 141 ARG A C 11
ATOM 13528 O O . ARG A 1 6 ? 29.526 -0.020 -11.806 1.00 0.00 141 ARG A O 11
ATOM 13549 N N . GLU A 1 7 ? 27.638 -0.922 -12.634 1.00 0.00 142 GLU A N 11
ATOM 13550 C CA . GLU A 1 7 ? 26.767 0.009 -11.927 1.00 0.00 142 GLU A CA 11
ATOM 13551 C C . GLU A 1 7 ? 26.825 -0.238 -10.423 1.00 0.00 142 GLU A C 11
ATOM 13552 O O . GLU A 1 7 ? 26.891 0.702 -9.632 1.00 0.00 142 GLU A O 11
ATOM 13564 N N . ARG A 1 8 ? 26.802 -1.509 -10.035 1.00 0.00 143 ARG A N 11
ATOM 13565 C CA . ARG A 1 8 ? 26.854 -1.868 -8.622 1.00 0.00 143 ARG A CA 11
ATOM 13566 C C . ARG A 1 8 ? 28.161 -1.394 -7.997 1.00 0.00 143 ARG A C 11
ATOM 13567 O O . ARG A 1 8 ? 28.180 -0.919 -6.862 1.00 0.00 143 ARG A O 11
ATOM 13588 N N . MET A 1 9 ? 29.252 -1.526 -8.744 1.00 0.00 144 MET A N 11
ATOM 13589 C CA . MET A 1 9 ? 30.558 -1.099 -8.253 1.00 0.00 144 MET A CA 11
ATOM 13590 C C . MET A 1 9 ? 30.559 0.400 -7.974 1.00 0.00 144 MET A C 11
ATOM 13591 O O . MET A 1 9 ? 31.105 0.853 -6.969 1.00 0.00 144 MET A O 11
ATOM 13605 N N . ILE A 1 10 ? 29.944 1.164 -8.871 1.00 0.00 145 ILE A N 11
ATOM 13606 C CA . ILE A 1 10 ? 29.875 2.612 -8.707 1.00 0.00 145 ILE A CA 11
ATOM 13607 C C . ILE A 1 10 ? 29.107 2.970 -7.438 1.00 0.00 145 ILE A C 11
ATOM 13608 O O . ILE A 1 10 ? 29.510 3.858 -6.688 1.00 0.00 145 ILE A O 11
ATOM 13624 N N . LYS A 1 11 ? 28.000 2.272 -7.205 1.00 0.00 146 LYS A N 11
ATOM 13625 C CA . LYS A 1 11 ? 27.184 2.526 -6.023 1.00 0.00 146 LYS A CA 11
ATOM 13626 C C . LYS A 1 11 ? 27.950 2.161 -4.756 1.00 0.00 146 LYS A C 11
ATOM 13627 O O . LYS A 1 11 ? 27.943 2.908 -3.779 1.00 0.00 146 LYS A O 11
ATOM 13646 N N . GLN A 1 12 ? 28.611 1.008 -4.782 1.00 0.00 147 GLN A N 11
ATOM 13647 C CA . GLN A 1 12 ? 29.380 0.554 -3.629 1.00 0.00 147 GLN A CA 11
ATOM 13648 C C . GLN A 1 12 ? 30.539 1.508 -3.354 1.00 0.00 147 GLN A C 11
ATOM 13649 O O . GLN A 1 12 ? 30.885 1.761 -2.200 1.00 0.00 147 GLN A O 11
ATOM 13663 N N . LEU A 1 13 ? 31.133 2.033 -4.420 1.00 0.00 148 LEU A N 11
ATOM 13664 C CA . LEU A 1 13 ? 32.258 2.950 -4.281 1.00 0.00 148 LEU A CA 11
ATOM 13665 C C . LEU A 1 13 ? 31.820 4.225 -3.568 1.00 0.00 148 LEU A C 11
ATOM 13666 O O . LEU A 1 13 ? 32.556 4.771 -2.744 1.00 0.00 148 LEU A O 11
ATOM 13682 N N . LYS A 1 14 ? 30.619 4.694 -3.890 1.00 0.00 149 LYS A N 11
ATOM 13683 C CA . LYS A 1 14 ? 30.094 5.908 -3.277 1.00 0.00 149 LYS A CA 11
ATOM 13684 C C . LYS A 1 14 ? 29.894 5.705 -1.778 1.00 0.00 149 LYS A C 11
ATOM 13685 O O . LYS A 1 14 ? 29.970 6.653 -0.998 1.00 0.00 149 LYS A O 11
ATOM 13704 N N . GLU A 1 15 ? 29.638 4.462 -1.385 1.00 0.00 150 GLU A N 11
ATOM 13705 C CA . GLU A 1 15 ? 29.416 4.147 0.022 1.00 0.00 150 GLU A CA 11
ATOM 13706 C C . GLU A 1 15 ? 30.703 4.338 0.819 1.00 0.00 150 GLU A C 11
ATOM 13707 O O . GLU A 1 15 ? 30.736 5.091 1.792 1.00 0.00 150 GLU A O 11
ATOM 13719 N N . GLU A 1 16 ? 31.760 3.651 0.399 1.00 0.00 151 GLU A N 11
ATOM 13720 C CA . GLU A 1 16 ? 33.045 3.753 1.081 1.00 0.00 151 GLU A CA 11
ATOM 13721 C C . GLU A 1 16 ? 33.641 5.144 0.890 1.00 0.00 151 GLU A C 11
ATOM 13722 O O . GLU A 1 16 ? 34.383 5.634 1.742 1.00 0.00 151 GLU A O 11
ATOM 13734 N N . LEU A 1 17 ? 33.311 5.773 -0.232 1.00 0.00 152 LEU A N 11
ATOM 13735 C CA . LEU A 1 17 ? 33.823 7.107 -0.527 1.00 0.00 152 LEU A CA 11
ATOM 13736 C C . LEU A 1 17 ? 33.398 8.093 0.557 1.00 0.00 152 LEU A C 11
ATOM 13737 O O . LEU A 1 17 ? 34.200 8.903 1.021 1.00 0.00 152 LEU A O 11
ATOM 13753 N N . ARG A 1 18 ? 32.133 8.017 0.955 1.00 0.00 153 ARG A N 11
ATOM 13754 C CA . ARG A 1 18 ? 31.614 8.906 1.988 1.00 0.00 153 ARG A CA 11
ATOM 13755 C C . ARG A 1 18 ? 32.343 8.675 3.307 1.00 0.00 153 ARG A C 11
ATOM 13756 O O . ARG A 1 18 ? 32.701 9.623 4.005 1.00 0.00 153 ARG A O 11
ATOM 13777 N N . LEU A 1 19 ? 32.562 7.407 3.642 1.00 0.00 154 LEU A N 11
ATOM 13778 C CA . LEU A 1 19 ? 33.258 7.063 4.876 1.00 0.00 154 LEU A CA 11
ATOM 13779 C C . LEU A 1 19 ? 34.714 7.511 4.810 1.00 0.00 154 LEU A C 11
ATOM 13780 O O . LEU A 1 19 ? 35.260 8.028 5.786 1.00 0.00 154 LEU A O 11
ATOM 13796 N N . GLU A 1 20 ? 35.338 7.311 3.654 1.00 0.00 155 GLU A N 11
ATOM 13797 C CA . GLU A 1 20 ? 36.732 7.699 3.472 1.00 0.00 155 GLU A CA 11
ATOM 13798 C C . GLU A 1 20 ? 36.887 9.210 3.604 1.00 0.00 155 GLU A C 11
ATOM 13799 O O . GLU A 1 20 ? 37.862 9.696 4.178 1.00 0.00 155 GLU A O 11
ATOM 13811 N N . GLU A 1 21 ? 35.919 9.947 3.071 1.00 0.00 156 GLU A N 11
ATOM 13812 C CA . GLU A 1 21 ? 35.955 11.403 3.138 1.00 0.00 156 GLU A CA 11
ATOM 13813 C C . GLU A 1 21 ? 35.662 11.879 4.558 1.00 0.00 156 GLU A C 11
ATOM 13814 O O . GLU A 1 21 ? 36.354 12.749 5.086 1.00 0.00 156 GLU A O 11
ATOM 13826 N N . ALA A 1 22 ? 34.632 11.302 5.169 1.00 0.00 157 ALA A N 11
ATOM 13827 C CA . ALA A 1 22 ? 34.260 11.670 6.529 1.00 0.00 157 ALA A CA 11
ATOM 13828 C C . ALA A 1 22 ? 35.483 11.657 7.440 1.00 0.00 157 ALA A C 11
ATOM 13829 O O . ALA A 1 22 ? 35.767 12.638 8.129 1.00 0.00 157 ALA A O 11
ATOM 13836 N N . LYS A 1 23 ? 36.204 10.541 7.437 1.00 0.00 158 LYS A N 11
ATOM 13837 C CA . LYS A 1 23 ? 37.395 10.411 8.270 1.00 0.00 158 LYS A CA 11
ATOM 13838 C C . LYS A 1 23 ? 38.415 11.487 7.915 1.00 0.00 158 LYS A C 11
ATOM 13839 O O . LYS A 1 23 ? 39.066 12.053 8.793 1.00 0.00 158 LYS A O 11
ATOM 13858 N N . LEU A 1 24 ? 38.548 11.767 6.622 1.00 0.00 159 LEU A N 11
ATOM 13859 C CA . LEU A 1 24 ? 39.493 12.779 6.163 1.00 0.00 159 LEU A CA 11
ATOM 13860 C C . LEU A 1 24 ? 39.137 14.143 6.746 1.00 0.00 159 LEU A C 11
ATOM 13861 O O . LEU A 1 24 ? 39.995 14.840 7.287 1.00 0.00 159 LEU A O 11
ATOM 13877 N N . VAL A 1 25 ? 37.867 14.516 6.630 1.00 0.00 160 VAL A N 11
ATOM 13878 C CA . VAL A 1 25 ? 37.405 15.792 7.167 1.00 0.00 160 VAL A CA 11
ATOM 13879 C C . VAL A 1 25 ? 37.603 15.838 8.678 1.00 0.00 160 VAL A C 11
ATOM 13880 O O . VAL A 1 25 ? 38.036 16.852 9.226 1.00 0.00 160 VAL A O 11
ATOM 13893 N N . LEU A 1 26 ? 37.284 14.734 9.345 1.00 0.00 161 LEU A N 11
ATOM 13894 C CA . LEU A 1 26 ? 37.430 14.660 10.794 1.00 0.00 161 LEU A CA 11
ATOM 13895 C C . LEU A 1 26 ? 38.891 14.845 11.193 1.00 0.00 161 LEU A C 11
ATOM 13896 O O . LEU A 1 26 ? 39.196 15.542 12.160 1.00 0.00 161 LEU A O 11
ATOM 13912 N N . LEU A 1 27 ? 39.789 14.219 10.439 1.00 0.00 162 LEU A N 11
ATOM 13913 C CA . LEU A 1 27 ? 41.216 14.326 10.719 1.00 0.00 162 LEU A CA 11
ATOM 13914 C C . LEU A 1 27 ? 41.648 15.789 10.727 1.00 0.00 162 LEU A C 11
ATOM 13915 O O . LEU A 1 27 ? 42.500 16.190 11.519 1.00 0.00 162 LEU A O 11
ATOM 13931 N N . LYS A 1 28 ? 41.054 16.580 9.840 1.00 0.00 163 LYS A N 11
ATOM 13932 C CA . LYS A 1 28 ? 41.378 18.000 9.760 1.00 0.00 163 LYS A CA 11
ATOM 13933 C C . LYS A 1 28 ? 41.057 18.697 11.077 1.00 0.00 163 LYS A C 11
ATOM 13934 O O . LYS A 1 28 ? 41.821 19.541 11.547 1.00 0.00 163 LYS A O 11
ATOM 13953 N N . LYS A 1 29 ? 39.924 18.337 11.670 1.00 0.00 164 LYS A N 11
ATOM 13954 C CA . LYS A 1 29 ? 39.510 18.937 12.934 1.00 0.00 164 LYS A CA 11
ATOM 13955 C C . LYS A 1 29 ? 40.523 18.625 14.030 1.00 0.00 164 LYS A C 11
ATOM 13956 O O . LYS A 1 29 ? 40.794 19.459 14.894 1.00 0.00 164 LYS A O 11
ATOM 13975 N N . LEU A 1 30 ? 41.081 17.419 13.987 1.00 0.00 165 LEU A N 11
ATOM 13976 C CA . LEU A 1 30 ? 42.062 17.007 14.983 1.00 0.00 165 LEU A CA 11
ATOM 13977 C C . LEU A 1 30 ? 43.283 17.919 14.941 1.00 0.00 165 LEU A C 11
ATOM 13978 O O . LEU A 1 30 ? 43.837 18.282 15.978 1.00 0.00 165 LEU A O 11
ATOM 13994 N N . ARG A 1 31 ? 43.696 18.289 13.732 1.00 0.00 166 ARG A N 11
ATOM 13995 C CA . ARG A 1 31 ? 44.854 19.158 13.563 1.00 0.00 166 ARG A CA 11
ATOM 13996 C C . ARG A 1 31 ? 44.590 20.526 14.183 1.00 0.00 166 ARG A C 11
ATOM 13997 O O . ARG A 1 31 ? 45.475 21.120 14.800 1.00 0.00 166 ARG A O 11
ATOM 14018 N N . GLN A 1 32 ? 43.368 21.021 14.015 1.00 0.00 167 GLN A N 11
ATOM 14019 C CA . GLN A 1 32 ? 42.997 22.320 14.566 1.00 0.00 167 GLN A CA 11
ATOM 14020 C C . GLN A 1 32 ? 42.635 22.191 16.042 1.00 0.00 167 GLN A C 11
ATOM 14021 O O . GLN A 1 32 ? 42.606 23.181 16.773 1.00 0.00 167 GLN A O 11
ATOM 14035 N N . SER A 1 33 ? 42.359 20.965 16.474 1.00 0.00 168 SER A N 11
ATOM 14036 C CA . SER A 1 33 ? 41.986 20.721 17.863 1.00 0.00 168 SER A CA 11
ATOM 14037 C C . SER A 1 33 ? 43.154 21.034 18.793 1.00 0.00 168 SER A C 11
ATOM 14038 O O . SER A 1 33 ? 42.960 21.517 19.908 1.00 0.00 168 SER A O 11
ATOM 14046 N N . GLN A 1 34 ? 44.366 20.756 18.325 1.00 0.00 169 GLN A N 11
ATOM 14047 C CA . GLN A 1 34 ? 45.560 21.020 19.120 1.00 0.00 169 GLN A CA 11
ATOM 14048 C C . GLN A 1 34 ? 45.546 22.452 19.646 1.00 0.00 169 GLN A C 11
ATOM 14049 O O . GLN A 1 34 ? 45.351 22.684 20.839 1.00 0.00 169 GLN A O 11
ATOM 14063 N N . ILE A 1 35 ? 45.754 23.409 18.747 1.00 0.00 170 ILE A N 11
ATOM 14064 C CA . ILE A 1 35 ? 45.740 24.816 19.127 1.00 0.00 170 ILE A CA 11
ATOM 14065 C C . ILE A 1 35 ? 44.375 25.205 19.687 1.00 0.00 170 ILE A C 11
ATOM 14066 O O . ILE A 1 35 ? 44.283 25.901 20.699 1.00 0.00 170 ILE A O 11
ATOM 14082 N N . GLN A 1 36 ? 43.318 24.750 19.023 1.00 0.00 171 GLN A N 11
ATOM 14083 C CA . GLN A 1 36 ? 41.962 25.056 19.463 1.00 0.00 171 GLN A CA 11
ATOM 14084 C C . GLN A 1 36 ? 41.762 26.564 19.573 1.00 0.00 171 GLN A C 11
ATOM 14085 O O . GLN A 1 36 ? 42.717 27.313 19.782 1.00 0.00 171 GLN A O 11
ATOM 14099 N N . LYS A 1 37 ? 40.515 27.003 19.433 1.00 0.00 172 LYS A N 11
ATOM 14100 C CA . LYS A 1 37 ? 40.201 28.424 19.522 1.00 0.00 172 LYS A CA 11
ATOM 14101 C C . LYS A 1 37 ? 40.259 28.896 20.970 1.00 0.00 172 LYS A C 11
ATOM 14102 O O . LYS A 1 37 ? 40.662 28.147 21.862 1.00 0.00 172 LYS A O 11
ATOM 14121 N N . GLU A 1 38 ? 39.854 30.141 21.200 1.00 0.00 173 GLU A N 11
ATOM 14122 C CA . GLU A 1 38 ? 39.864 30.701 22.545 1.00 0.00 173 GLU A CA 11
ATOM 14123 C C . GLU A 1 38 ? 38.884 29.953 23.445 1.00 0.00 173 GLU A C 11
ATOM 14124 O O . GLU A 1 38 ? 39.167 29.706 24.616 1.00 0.00 173 GLU A O 11
ATOM 14136 N N . ALA A 1 39 ? 37.733 29.594 22.886 1.00 0.00 174 ALA A N 11
ATOM 14137 C CA . ALA A 1 39 ? 36.718 28.875 23.647 1.00 0.00 174 ALA A CA 11
ATOM 14138 C C . ALA A 1 39 ? 36.670 29.381 25.086 1.00 0.00 174 ALA A C 11
ATOM 14139 O O . ALA A 1 39 ? 35.955 30.333 25.395 1.00 0.00 174 ALA A O 11
ATOM 14146 N N . THR A 1 40 ? 37.436 28.736 25.960 1.00 0.00 175 THR A N 11
ATOM 14147 C CA . THR A 1 40 ? 37.471 29.128 27.364 1.00 0.00 175 THR A CA 11
ATOM 14148 C C . THR A 1 40 ? 36.057 29.240 27.926 1.00 0.00 175 THR A C 11
ATOM 14149 O O . THR A 1 40 ? 35.368 30.236 27.706 1.00 0.00 175 THR A O 11
ATOM 14160 N N . ALA A 1 41 ? 35.630 28.211 28.651 1.00 0.00 176 ALA A N 11
ATOM 14161 C CA . ALA A 1 41 ? 34.296 28.203 29.237 1.00 0.00 176 ALA A CA 11
ATOM 14162 C C . ALA A 1 41 ? 33.235 28.030 28.155 1.00 0.00 176 ALA A C 11
ATOM 14163 O O . ALA A 1 41 ? 32.124 27.577 28.429 1.00 0.00 176 ALA A O 11
ATOM 14170 N N . GLN A 1 42 ? 33.585 28.396 26.926 1.00 0.00 177 GLN A N 11
ATOM 14171 C CA . GLN A 1 42 ? 32.655 28.273 25.811 1.00 0.00 177 GLN A CA 11
ATOM 14172 C C . GLN A 1 42 ? 32.881 26.961 25.066 1.00 0.00 177 GLN A C 11
ATOM 14173 O O . GLN A 1 42 ? 34.014 26.501 24.931 1.00 0.00 177 GLN A O 11
ATOM 14187 N N . LYS A 1 43 ? 31.795 26.363 24.587 1.00 0.00 178 LYS A N 11
ATOM 14188 C CA . LYS A 1 43 ? 31.887 25.103 23.858 1.00 0.00 178 LYS A CA 11
ATOM 14189 C C . LYS A 1 43 ? 30.724 24.963 22.881 1.00 0.00 178 LYS A C 11
ATOM 14190 O O . LYS A 1 43 ? 29.636 25.399 23.219 1.00 0.00 178 LYS A O 11
ATOM 14210 N N . GLY B 2 1 ? 45.486 0.633 27.398 1.00 0.00 209 GLY B N 11
ATOM 14211 C CA . GLY B 2 1 ? 46.063 1.750 28.198 1.00 0.00 209 GLY B CA 11
ATOM 14212 C C . GLY B 2 1 ? 45.490 3.076 27.711 1.00 0.00 209 GLY B C 11
ATOM 14213 O O . GLY B 2 1 ? 44.322 3.156 27.332 1.00 0.00 209 GLY B O 11
ATOM 14219 N N . SER B 2 2 ? 46.321 4.114 27.723 1.00 0.00 210 SER B N 11
ATOM 14220 C CA . SER B 2 2 ? 45.885 5.434 27.282 1.00 0.00 210 SER B CA 11
ATOM 14221 C C . SER B 2 2 ? 45.826 5.496 25.759 1.00 0.00 210 SER B C 11
ATOM 14222 O O . SER B 2 2 ? 46.393 4.647 25.072 1.00 0.00 210 SER B O 11
ATOM 14230 N N . LYS B 2 3 ? 45.136 6.506 25.239 1.00 0.00 211 LYS B N 11
ATOM 14231 C CA . LYS B 2 3 ? 45.018 6.674 23.795 1.00 0.00 211 LYS B CA 11
ATOM 14232 C C . LYS B 2 3 ? 46.111 7.599 23.272 1.00 0.00 211 LYS B C 11
ATOM 14233 O O . LYS B 2 3 ? 46.227 8.746 23.706 1.00 0.00 211 LYS B O 11
ATOM 14252 N N . ALA B 2 4 ? 46.908 7.095 22.336 1.00 0.00 212 ALA B N 11
ATOM 14253 C CA . ALA B 2 4 ? 47.991 7.886 21.762 1.00 0.00 212 ALA B CA 11
ATOM 14254 C C . ALA B 2 4 ? 47.847 7.969 20.245 1.00 0.00 212 ALA B C 11
ATOM 14255 O O . ALA B 2 4 ? 48.456 7.191 19.510 1.00 0.00 212 ALA B O 11
ATOM 14262 N N . PHE B 2 5 ? 47.036 8.915 19.784 1.00 0.00 213 PHE B N 11
ATOM 14263 C CA . PHE B 2 5 ? 46.809 9.082 18.352 1.00 0.00 213 PHE B CA 11
ATOM 14264 C C . PHE B 2 5 ? 47.456 10.369 17.853 1.00 0.00 213 PHE B C 11
ATOM 14265 O O . PHE B 2 5 ? 47.077 11.465 18.264 1.00 0.00 213 PHE B O 11
ATOM 14282 N N . ILE B 2 6 ? 48.433 10.228 16.963 1.00 0.00 214 ILE B N 11
ATOM 14283 C CA . ILE B 2 6 ? 49.120 11.389 16.408 1.00 0.00 214 ILE B CA 11
ATOM 14284 C C . ILE B 2 6 ? 49.005 11.401 14.887 1.00 0.00 214 ILE B C 11
ATOM 14285 O O . ILE B 2 6 ? 49.374 10.435 14.219 1.00 0.00 214 ILE B O 11
ATOM 14301 N N . VAL B 2 7 ? 48.490 12.501 14.347 1.00 0.00 215 VAL B N 11
ATOM 14302 C CA . VAL B 2 7 ? 48.323 12.626 12.904 1.00 0.00 215 VAL B CA 11
ATOM 14303 C C . VAL B 2 7 ? 49.476 13.421 12.297 1.00 0.00 215 VAL B C 11
ATOM 14304 O O . VAL B 2 7 ? 49.819 14.501 12.778 1.00 0.00 215 VAL B O 11
ATOM 14317 N N . THR B 2 8 ? 50.067 12.880 11.238 1.00 0.00 216 THR B N 11
ATOM 14318 C CA . THR B 2 8 ? 51.171 13.554 10.563 1.00 0.00 216 THR B CA 11
ATOM 14319 C C . THR B 2 8 ? 50.671 14.294 9.328 1.00 0.00 216 THR B C 11
ATOM 14320 O O . THR B 2 8 ? 49.595 13.999 8.808 1.00 0.00 216 THR B O 11
ATOM 14331 N N . ASP B 2 9 ? 51.458 15.258 8.862 1.00 0.00 217 ASP B N 11
ATOM 14332 C CA . ASP B 2 9 ? 51.080 16.039 7.689 1.00 0.00 217 ASP B CA 11
ATOM 14333 C C . ASP B 2 9 ? 51.001 15.148 6.454 1.00 0.00 217 ASP B C 11
ATOM 14334 O O . ASP B 2 9 ? 50.136 15.333 5.598 1.00 0.00 217 ASP B O 11
ATOM 14343 N N . GLU B 2 10 ? 51.909 14.181 6.369 1.00 0.00 218 GLU B N 11
ATOM 14344 C CA . GLU B 2 10 ? 51.932 13.267 5.233 1.00 0.00 218 GLU B CA 11
ATOM 14345 C C . GLU B 2 10 ? 50.639 12.462 5.165 1.00 0.00 218 GLU B C 11
ATOM 14346 O O . GLU B 2 10 ? 49.992 12.395 4.119 1.00 0.00 218 GLU B O 11
ATOM 14358 N N . ASP B 2 11 ? 50.268 11.853 6.286 1.00 0.00 219 ASP B N 11
ATOM 14359 C CA . ASP B 2 11 ? 49.051 11.051 6.341 1.00 0.00 219 ASP B CA 11
ATOM 14360 C C . ASP B 2 11 ? 47.874 11.821 5.750 1.00 0.00 219 ASP B C 11
ATOM 14361 O O . ASP B 2 11 ? 46.971 11.233 5.155 1.00 0.00 219 ASP B O 11
ATOM 14370 N N . ILE B 2 12 ? 47.890 13.140 5.918 1.00 0.00 220 ILE B N 11
ATOM 14371 C CA . ILE B 2 12 ? 46.812 13.979 5.408 1.00 0.00 220 ILE B CA 11
ATOM 14372 C C . ILE B 2 12 ? 46.785 13.949 3.882 1.00 0.00 220 ILE B C 11
ATOM 14373 O O . ILE B 2 12 ? 45.727 13.787 3.274 1.00 0.00 220 ILE B O 11
ATOM 14389 N N . ARG B 2 13 ? 47.955 14.109 3.272 1.00 0.00 221 ARG B N 11
ATOM 14390 C CA . ARG B 2 13 ? 48.050 14.116 1.816 1.00 0.00 221 ARG B CA 11
ATOM 14391 C C . ARG B 2 13 ? 47.747 12.732 1.250 1.00 0.00 221 ARG B C 11
ATOM 14392 O O . ARG B 2 13 ? 46.915 12.586 0.354 1.00 0.00 221 ARG B O 11
ATOM 14413 N N . LYS B 2 14 ? 48.427 11.720 1.778 1.00 0.00 222 LYS B N 11
ATOM 14414 C CA . LYS B 2 14 ? 48.230 10.354 1.309 1.00 0.00 222 LYS B CA 11
ATOM 14415 C C . LYS B 2 14 ? 46.747 9.993 1.313 1.00 0.00 222 LYS B C 11
ATOM 14416 O O . LYS B 2 14 ? 46.276 9.253 0.449 1.00 0.00 222 LYS B O 11
ATOM 14435 N N . GLN B 2 15 ? 46.017 10.521 2.291 1.00 0.00 223 GLN B N 11
ATOM 14436 C CA . GLN B 2 15 ? 44.590 10.241 2.399 1.00 0.00 223 GLN B CA 11
ATOM 14437 C C . GLN B 2 15 ? 43.812 10.995 1.325 1.00 0.00 223 GLN B C 11
ATOM 14438 O O . GLN B 2 15 ? 42.849 10.474 0.763 1.00 0.00 223 GLN B O 11
ATOM 14452 N N . GLU B 2 16 ? 44.236 12.223 1.047 1.00 0.00 224 GLU B N 11
ATOM 14453 C CA . GLU B 2 16 ? 43.569 13.041 0.041 1.00 0.00 224 GLU B CA 11
ATOM 14454 C C . GLU B 2 16 ? 43.847 12.504 -1.360 1.00 0.00 224 GLU B C 11
ATOM 14455 O O . GLU B 2 16 ? 42.961 12.481 -2.214 1.00 0.00 224 GLU B O 11
ATOM 14467 N N . GLU B 2 17 ? 45.083 12.073 -1.587 1.00 0.00 225 GLU B N 11
ATOM 14468 C CA . GLU B 2 17 ? 45.471 11.549 -2.892 1.00 0.00 225 GLU B CA 11
ATOM 14469 C C . GLU B 2 17 ? 44.653 10.308 -3.237 1.00 0.00 225 GLU B C 11
ATOM 14470 O O . GLU B 2 17 ? 44.226 10.132 -4.377 1.00 0.00 225 GLU B O 11
ATOM 14482 N N . ARG B 2 18 ? 44.439 9.452 -2.243 1.00 0.00 226 ARG B N 11
ATOM 14483 C CA . ARG B 2 18 ? 43.671 8.230 -2.452 1.00 0.00 226 ARG B CA 11
ATOM 14484 C C . ARG B 2 18 ? 42.232 8.560 -2.836 1.00 0.00 226 ARG B C 11
ATOM 14485 O O . ARG B 2 18 ? 41.652 7.924 -3.715 1.00 0.00 226 ARG B O 11
ATOM 14506 N N . VAL B 2 19 ? 41.662 9.558 -2.170 1.00 0.00 227 VAL B N 11
ATOM 14507 C CA . VAL B 2 19 ? 40.289 9.964 -2.449 1.00 0.00 227 VAL B CA 11
ATOM 14508 C C . VAL B 2 19 ? 40.185 10.580 -3.841 1.00 0.00 227 VAL B C 11
ATOM 14509 O O . VAL B 2 19 ? 39.237 10.310 -4.579 1.00 0.00 227 VAL B O 11
ATOM 14522 N N . GLN B 2 20 ? 41.164 11.407 -4.192 1.00 0.00 228 GLN B N 11
ATOM 14523 C CA . GLN B 2 20 ? 41.162 12.069 -5.491 1.00 0.00 228 GLN B CA 11
ATOM 14524 C C . GLN B 2 20 ? 41.167 11.040 -6.617 1.00 0.00 228 GLN B C 11
ATOM 14525 O O . GLN B 2 20 ? 40.485 11.209 -7.627 1.00 0.00 228 GLN B O 11
ATOM 14539 N N . GLN B 2 21 ? 41.942 9.976 -6.436 1.00 0.00 229 GLN B N 11
ATOM 14540 C CA . GLN B 2 21 ? 42.039 8.932 -7.450 1.00 0.00 229 GLN B CA 11
ATOM 14541 C C . GLN B 2 21 ? 40.693 8.234 -7.630 1.00 0.00 229 GLN B C 11
ATOM 14542 O O . GLN B 2 21 ? 40.283 7.937 -8.752 1.00 0.00 229 GLN B O 11
ATOM 14556 N N . VAL B 2 22 ? 40.013 7.974 -6.518 1.00 0.00 230 VAL B N 11
ATOM 14557 C CA . VAL B 2 22 ? 38.719 7.305 -6.564 1.00 0.00 230 VAL B CA 11
ATOM 14558 C C . VAL B 2 22 ? 37.695 8.168 -7.293 1.00 0.00 230 VAL B C 11
ATOM 14559 O O . VAL B 2 22 ? 36.926 7.673 -8.120 1.00 0.00 230 VAL B O 11
ATOM 14572 N N . ARG B 2 23 ? 37.689 9.460 -6.983 1.00 0.00 231 ARG B N 11
ATOM 14573 C CA . ARG B 2 23 ? 36.750 10.382 -7.612 1.00 0.00 231 ARG B CA 11
ATOM 14574 C C . ARG B 2 23 ? 36.998 10.456 -9.115 1.00 0.00 231 ARG B C 11
ATOM 14575 O O . ARG B 2 23 ? 36.057 10.465 -9.909 1.00 0.00 231 ARG B O 11
ATOM 14596 N N . LYS B 2 24 ? 38.269 10.509 -9.498 1.00 0.00 232 LYS B N 11
ATOM 14597 C CA . LYS B 2 24 ? 38.629 10.599 -10.908 1.00 0.00 232 LYS B CA 11
ATOM 14598 C C . LYS B 2 24 ? 38.005 9.450 -11.694 1.00 0.00 232 LYS B C 11
ATOM 14599 O O . LYS B 2 24 ? 37.388 9.663 -12.739 1.00 0.00 232 LYS B O 11
ATOM 14618 N N . LYS B 2 25 ? 38.168 8.234 -11.185 1.00 0.00 233 LYS B N 11
ATOM 14619 C CA . LYS B 2 25 ? 37.620 7.058 -11.849 1.00 0.00 233 LYS B CA 11
ATOM 14620 C C . LYS B 2 25 ? 36.110 6.985 -11.647 1.00 0.00 233 LYS B C 11
ATOM 14621 O O . LYS B 2 25 ? 35.413 6.259 -12.357 1.00 0.00 233 LYS B O 11
ATOM 14640 N N . LEU B 2 26 ? 35.611 7.741 -10.674 1.00 0.00 234 LEU B N 11
ATOM 14641 C CA . LEU B 2 26 ? 34.183 7.745 -10.380 1.00 0.00 234 LEU B CA 11
ATOM 14642 C C . LEU B 2 26 ? 33.425 8.567 -11.418 1.00 0.00 234 LEU B C 11
ATOM 14643 O O . LEU B 2 26 ? 32.478 8.082 -12.036 1.00 0.00 234 LEU B O 11
ATOM 14659 N N . GLU B 2 27 ? 33.850 9.813 -11.604 1.00 0.00 235 GLU B N 11
ATOM 14660 C CA . GLU B 2 27 ? 33.208 10.690 -12.574 1.00 0.00 235 GLU B CA 11
ATOM 14661 C C . GLU B 2 27 ? 33.423 10.169 -13.991 1.00 0.00 235 GLU B C 11
ATOM 14662 O O . GLU B 2 27 ? 32.528 10.243 -14.833 1.00 0.00 235 GLU B O 11
ATOM 14674 N N . GLU B 2 28 ? 34.616 9.643 -14.247 1.00 0.00 236 GLU B N 11
ATOM 14675 C CA . GLU B 2 28 ? 34.943 9.121 -15.569 1.00 0.00 236 GLU B CA 11
ATOM 14676 C C . GLU B 2 28 ? 33.958 8.029 -15.972 1.00 0.00 236 GLU B C 11
ATOM 14677 O O . GLU B 2 28 ? 33.452 8.020 -17.094 1.00 0.00 236 GLU B O 11
ATOM 14689 N N . ALA B 2 29 ? 33.690 7.110 -15.049 1.00 0.00 237 ALA B N 11
ATOM 14690 C CA . ALA B 2 29 ? 32.765 6.016 -15.323 1.00 0.00 237 ALA B CA 11
ATOM 14691 C C . ALA B 2 29 ? 31.351 6.552 -15.529 1.00 0.00 237 ALA B C 11
ATOM 14692 O O . ALA B 2 29 ? 30.523 5.910 -16.175 1.00 0.00 237 ALA B O 11
ATOM 14699 N N . LEU B 2 30 ? 31.084 7.730 -14.976 1.00 0.00 238 LEU B N 11
ATOM 14700 C CA . LEU B 2 30 ? 29.766 8.340 -15.100 1.00 0.00 238 LEU B CA 11
ATOM 14701 C C . LEU B 2 30 ? 29.645 9.087 -16.425 1.00 0.00 238 LEU B C 11
ATOM 14702 O O . LEU B 2 30 ? 28.568 9.145 -17.019 1.00 0.00 238 LEU B O 11
ATOM 14718 N N . MET B 2 31 ? 30.756 9.656 -16.880 1.00 0.00 239 MET B N 11
ATOM 14719 C CA . MET B 2 31 ? 30.762 10.405 -18.131 1.00 0.00 239 MET B CA 11
ATOM 14720 C C . MET B 2 31 ? 30.843 9.456 -19.323 1.00 0.00 239 MET B C 11
ATOM 14721 O O . MET B 2 31 ? 30.695 9.872 -20.472 1.00 0.00 239 MET B O 11
ATOM 14735 N N . ALA B 2 32 ? 31.081 8.179 -19.040 1.00 0.00 240 ALA B N 11
ATOM 14736 C CA . ALA B 2 32 ? 31.182 7.179 -20.097 1.00 0.00 240 ALA B CA 11
ATOM 14737 C C . ALA B 2 32 ? 29.795 6.734 -20.549 1.00 0.00 240 ALA B C 11
ATOM 14738 O O . ALA B 2 32 ? 29.633 6.185 -21.638 1.00 0.00 240 ALA B O 11
ATOM 14745 N N . ASP B 2 33 ? 28.797 6.975 -19.704 1.00 0.00 241 ASP B N 11
ATOM 14746 C CA . ASP B 2 33 ? 27.427 6.597 -20.028 1.00 0.00 241 ASP B CA 11
ATOM 14747 C C . ASP B 2 33 ? 26.924 7.387 -21.231 1.00 0.00 241 ASP B C 11
ATOM 14748 O O . ASP B 2 33 ? 26.206 6.855 -22.079 1.00 0.00 241 ASP B O 11
ATOM 14757 N N . ILE B 2 34 ? 27.304 8.658 -21.299 1.00 0.00 242 ILE B N 11
ATOM 14758 C CA . ILE B 2 34 ? 26.885 9.513 -22.404 1.00 0.00 242 ILE B CA 11
ATOM 14759 C C . ILE B 2 34 ? 27.949 9.536 -23.498 1.00 0.00 242 ILE B C 11
ATOM 14760 O O . ILE B 2 34 ? 27.933 10.399 -24.374 1.00 0.00 242 ILE B O 11
ATOM 14776 N N . LEU B 2 35 ? 28.870 8.580 -23.438 1.00 0.00 243 LEU B N 11
ATOM 14777 C CA . LEU B 2 35 ? 29.938 8.500 -24.428 1.00 0.00 243 LEU B CA 11
ATOM 14778 C C . LEU B 2 35 ? 30.631 9.850 -24.579 1.00 0.00 243 LEU B C 11
ATOM 14779 O O . LEU B 2 35 ? 30.472 10.531 -25.592 1.00 0.00 243 LEU B O 11
ATOM 14795 N N . SER B 2 36 ? 31.400 10.232 -23.565 1.00 0.00 244 SER B N 11
ATOM 14796 C CA . SER B 2 36 ? 32.113 11.503 -23.595 1.00 0.00 244 SER B CA 11
ATOM 14797 C C . SER B 2 36 ? 33.028 11.576 -24.815 1.00 0.00 244 SER B C 11
ATOM 14798 O O . SER B 2 36 ? 34.078 10.955 -24.781 1.00 0.00 244 SER B O 11
ATOM 14807 N N . GLY A 1 1 ? 31.327 -10.126 -17.030 1.00 0.00 136 GLY A N 12
ATOM 14808 C CA . GLY A 1 1 ? 30.999 -9.014 -16.093 1.00 0.00 136 GLY A CA 12
ATOM 14809 C C . GLY A 1 1 ? 29.901 -8.146 -16.697 1.00 0.00 136 GLY A C 12
ATOM 14810 O O . GLY A 1 1 ? 30.166 -7.049 -17.189 1.00 0.00 136 GLY A O 12
ATOM 14816 N N . SER A 1 2 ? 28.671 -8.643 -16.657 1.00 0.00 137 SER A N 12
ATOM 14817 C CA . SER A 1 2 ? 27.540 -7.903 -17.205 1.00 0.00 137 SER A CA 12
ATOM 14818 C C . SER A 1 2 ? 27.641 -6.425 -16.842 1.00 0.00 137 SER A C 12
ATOM 14819 O O . SER A 1 2 ? 28.277 -6.058 -15.854 1.00 0.00 137 SER A O 12
ATOM 14827 N N . PRO A 1 3 ? 27.025 -5.579 -17.622 1.00 0.00 138 PRO A N 12
ATOM 14828 C CA . PRO A 1 3 ? 27.037 -4.107 -17.388 1.00 0.00 138 PRO A CA 12
ATOM 14829 C C . PRO A 1 3 ? 26.349 -3.727 -16.079 1.00 0.00 138 PRO A C 12
ATOM 14830 O O . PRO A 1 3 ? 26.596 -2.656 -15.526 1.00 0.00 138 PRO A O 12
ATOM 14841 N N . GLU A 1 4 ? 25.487 -4.612 -15.591 1.00 0.00 139 GLU A N 12
ATOM 14842 C CA . GLU A 1 4 ? 24.768 -4.357 -14.348 1.00 0.00 139 GLU A CA 12
ATOM 14843 C C . GLU A 1 4 ? 25.741 -4.271 -13.177 1.00 0.00 139 GLU A C 12
ATOM 14844 O O . GLU A 1 4 ? 25.597 -3.419 -12.299 1.00 0.00 139 GLU A O 12
ATOM 14856 N N . GLU A 1 5 ? 26.731 -5.157 -13.169 1.00 0.00 140 GLU A N 12
ATOM 14857 C CA . GLU A 1 5 ? 27.725 -5.169 -12.102 1.00 0.00 140 GLU A CA 12
ATOM 14858 C C . GLU A 1 5 ? 28.536 -3.877 -12.111 1.00 0.00 140 GLU A C 12
ATOM 14859 O O . GLU A 1 5 ? 28.975 -3.402 -11.064 1.00 0.00 140 GLU A O 12
ATOM 14871 N N . ARG A 1 6 ? 28.729 -3.315 -13.300 1.00 0.00 141 ARG A N 12
ATOM 14872 C CA . ARG A 1 6 ? 29.492 -2.079 -13.433 1.00 0.00 141 ARG A CA 12
ATOM 14873 C C . ARG A 1 6 ? 28.828 -0.952 -12.648 1.00 0.00 141 ARG A C 12
ATOM 14874 O O . ARG A 1 6 ? 29.498 -0.187 -11.956 1.00 0.00 141 ARG A O 12
ATOM 14895 N N . GLU A 1 7 ? 27.507 -0.857 -12.763 1.00 0.00 142 GLU A N 12
ATOM 14896 C CA . GLU A 1 7 ? 26.763 0.182 -12.061 1.00 0.00 142 GLU A CA 12
ATOM 14897 C C . GLU A 1 7 ? 26.731 -0.100 -10.562 1.00 0.00 142 GLU A C 12
ATOM 14898 O O . GLU A 1 7 ? 26.752 0.822 -9.747 1.00 0.00 142 GLU A O 12
ATOM 14910 N N . ARG A 1 8 ? 26.679 -1.380 -10.207 1.00 0.00 143 ARG A N 12
ATOM 14911 C CA . ARG A 1 8 ? 26.639 -1.771 -8.802 1.00 0.00 143 ARG A CA 12
ATOM 14912 C C . ARG A 1 8 ? 27.903 -1.313 -8.082 1.00 0.00 143 ARG A C 12
ATOM 14913 O O . ARG A 1 8 ? 27.842 -0.823 -6.954 1.00 0.00 143 ARG A O 12
ATOM 14934 N N . MET A 1 9 ? 29.046 -1.473 -8.740 1.00 0.00 144 MET A N 12
ATOM 14935 C CA . MET A 1 9 ? 30.319 -1.076 -8.148 1.00 0.00 144 MET A CA 12
ATOM 14936 C C . MET A 1 9 ? 30.348 0.429 -7.903 1.00 0.00 144 MET A C 12
ATOM 14937 O O . MET A 1 9 ? 30.846 0.891 -6.877 1.00 0.00 144 MET A O 12
ATOM 14951 N N . ILE A 1 10 ? 29.811 1.188 -8.854 1.00 0.00 145 ILE A N 12
ATOM 14952 C CA . ILE A 1 10 ? 29.785 2.640 -8.732 1.00 0.00 145 ILE A CA 12
ATOM 14953 C C . ILE A 1 10 ? 28.958 3.061 -7.522 1.00 0.00 145 ILE A C 12
ATOM 14954 O O . ILE A 1 10 ? 29.350 3.951 -6.769 1.00 0.00 145 ILE A O 12
ATOM 14970 N N . LYS A 1 11 ? 27.811 2.414 -7.341 1.00 0.00 146 LYS A N 12
ATOM 14971 C CA . LYS A 1 11 ? 26.937 2.729 -6.217 1.00 0.00 146 LYS A CA 12
ATOM 14972 C C . LYS A 1 11 ? 27.595 2.332 -4.901 1.00 0.00 146 LYS A C 12
ATOM 14973 O O . LYS A 1 11 ? 27.551 3.078 -3.923 1.00 0.00 146 LYS A O 12
ATOM 14992 N N . GLN A 1 12 ? 28.207 1.152 -4.883 1.00 0.00 147 GLN A N 12
ATOM 14993 C CA . GLN A 1 12 ? 28.868 0.665 -3.679 1.00 0.00 147 GLN A CA 12
ATOM 14994 C C . GLN A 1 12 ? 30.044 1.565 -3.313 1.00 0.00 147 GLN A C 12
ATOM 14995 O O . GLN A 1 12 ? 30.220 1.932 -2.151 1.00 0.00 147 GLN A O 12
ATOM 15009 N N . LEU A 1 13 ? 30.844 1.920 -4.313 1.00 0.00 148 LEU A N 12
ATOM 15010 C CA . LEU A 1 13 ? 32.001 2.779 -4.085 1.00 0.00 148 LEU A CA 12
ATOM 15011 C C . LEU A 1 13 ? 31.555 4.159 -3.614 1.00 0.00 148 LEU A C 12
ATOM 15012 O O . LEU A 1 13 ? 32.292 4.854 -2.915 1.00 0.00 148 LEU A O 12
ATOM 15028 N N . LYS A 1 14 ? 30.345 4.548 -4.001 1.00 0.00 149 LYS A N 12
ATOM 15029 C CA . LYS A 1 14 ? 29.812 5.849 -3.616 1.00 0.00 149 LYS A CA 12
ATOM 15030 C C . LYS A 1 14 ? 29.626 5.924 -2.104 1.00 0.00 149 LYS A C 12
ATOM 15031 O O . LYS A 1 14 ? 29.930 6.941 -1.482 1.00 0.00 149 LYS A O 12
ATOM 15050 N N . GLU A 1 15 ? 29.125 4.840 -1.521 1.00 0.00 150 GLU A N 12
ATOM 15051 C CA . GLU A 1 15 ? 28.892 4.799 -0.082 1.00 0.00 150 GLU A CA 12
ATOM 15052 C C . GLU A 1 15 ? 30.213 4.883 0.675 1.00 0.00 150 GLU A C 12
ATOM 15053 O O . GLU A 1 15 ? 30.391 5.741 1.539 1.00 0.00 150 GLU A O 12
ATOM 15065 N N . GLU A 1 16 ? 31.137 3.987 0.343 1.00 0.00 151 GLU A N 12
ATOM 15066 C CA . GLU A 1 16 ? 32.438 3.966 1.001 1.00 0.00 151 GLU A CA 12
ATOM 15067 C C . GLU A 1 16 ? 33.155 5.298 0.807 1.00 0.00 151 GLU A C 12
ATOM 15068 O O . GLU A 1 16 ? 33.909 5.740 1.674 1.00 0.00 151 GLU A O 12
ATOM 15080 N N . LEU A 1 17 ? 32.914 5.933 -0.335 1.00 0.00 152 LEU A N 12
ATOM 15081 C CA . LEU A 1 17 ? 33.546 7.212 -0.634 1.00 0.00 152 LEU A CA 12
ATOM 15082 C C . LEU A 1 17 ? 33.148 8.260 0.399 1.00 0.00 152 LEU A C 12
ATOM 15083 O O . LEU A 1 17 ? 33.992 9.003 0.901 1.00 0.00 152 LEU A O 12
ATOM 15099 N N . ARG A 1 18 ? 31.859 8.313 0.715 1.00 0.00 153 ARG A N 12
ATOM 15100 C CA . ARG A 1 18 ? 31.360 9.275 1.690 1.00 0.00 153 ARG A CA 12
ATOM 15101 C C . ARG A 1 18 ? 31.965 9.004 3.064 1.00 0.00 153 ARG A C 12
ATOM 15102 O O . ARG A 1 18 ? 32.365 9.930 3.771 1.00 0.00 153 ARG A O 12
ATOM 15123 N N . LEU A 1 19 ? 32.031 7.729 3.435 1.00 0.00 154 LEU A N 12
ATOM 15124 C CA . LEU A 1 19 ? 32.596 7.347 4.724 1.00 0.00 154 LEU A CA 12
ATOM 15125 C C . LEU A 1 19 ? 34.091 7.644 4.761 1.00 0.00 154 LEU A C 12
ATOM 15126 O O . LEU A 1 19 ? 34.620 8.092 5.777 1.00 0.00 154 LEU A O 12
ATOM 15142 N N . GLU A 1 20 ? 34.766 7.393 3.643 1.00 0.00 155 GLU A N 12
ATOM 15143 C CA . GLU A 1 20 ? 36.203 7.630 3.561 1.00 0.00 155 GLU A CA 12
ATOM 15144 C C . GLU A 1 20 ? 36.511 9.112 3.742 1.00 0.00 155 GLU A C 12
ATOM 15145 O O . GLU A 1 20 ? 37.471 9.479 4.420 1.00 0.00 155 GLU A O 12
ATOM 15157 N N . GLU A 1 21 ? 35.688 9.960 3.133 1.00 0.00 156 GLU A N 12
ATOM 15158 C CA . GLU A 1 21 ? 35.883 11.403 3.232 1.00 0.00 156 GLU A CA 12
ATOM 15159 C C . GLU A 1 21 ? 35.575 11.887 4.645 1.00 0.00 156 GLU A C 12
ATOM 15160 O O . GLU A 1 21 ? 36.293 12.719 5.197 1.00 0.00 156 GLU A O 12
ATOM 15172 N N . ALA A 1 22 ? 34.502 11.359 5.224 1.00 0.00 157 ALA A N 12
ATOM 15173 C CA . ALA A 1 22 ? 34.108 11.743 6.575 1.00 0.00 157 ALA A CA 12
ATOM 15174 C C . ALA A 1 22 ? 35.312 11.715 7.510 1.00 0.00 157 ALA A C 12
ATOM 15175 O O . ALA A 1 22 ? 35.577 12.683 8.225 1.00 0.00 157 ALA A O 12
ATOM 15182 N N . LYS A 1 23 ? 36.039 10.603 7.499 1.00 0.00 158 LYS A N 12
ATOM 15183 C CA . LYS A 1 23 ? 37.209 10.459 8.358 1.00 0.00 158 LYS A CA 12
ATOM 15184 C C . LYS A 1 23 ? 38.221 11.562 8.069 1.00 0.00 158 LYS A C 12
ATOM 15185 O O . LYS A 1 23 ? 38.825 12.118 8.988 1.00 0.00 158 LYS A O 12
ATOM 15204 N N . LEU A 1 24 ? 38.401 11.874 6.790 1.00 0.00 159 LEU A N 12
ATOM 15205 C CA . LEU A 1 24 ? 39.347 12.912 6.394 1.00 0.00 159 LEU A CA 12
ATOM 15206 C C . LEU A 1 24 ? 38.955 14.253 7.003 1.00 0.00 159 LEU A C 12
ATOM 15207 O O . LEU A 1 24 ? 39.784 14.940 7.601 1.00 0.00 159 LEU A O 12
ATOM 15223 N N . VAL A 1 25 ? 37.686 14.619 6.848 1.00 0.00 160 VAL A N 12
ATOM 15224 C CA . VAL A 1 25 ? 37.191 15.875 7.401 1.00 0.00 160 VAL A CA 12
ATOM 15225 C C . VAL A 1 25 ? 37.353 15.892 8.917 1.00 0.00 160 VAL A C 12
ATOM 15226 O O . VAL A 1 25 ? 37.816 16.878 9.491 1.00 0.00 160 VAL A O 12
ATOM 15239 N N . LEU A 1 26 ? 36.971 14.793 9.560 1.00 0.00 161 LEU A N 12
ATOM 15240 C CA . LEU A 1 26 ? 37.073 14.695 11.011 1.00 0.00 161 LEU A CA 12
ATOM 15241 C C . LEU A 1 26 ? 38.531 14.771 11.451 1.00 0.00 161 LEU A C 12
ATOM 15242 O O . LEU A 1 26 ? 38.865 15.467 12.411 1.00 0.00 161 LEU A O 12
ATOM 15258 N N . LEU A 1 27 ? 39.395 14.053 10.741 1.00 0.00 162 LEU A N 12
ATOM 15259 C CA . LEU A 1 27 ? 40.815 14.042 11.071 1.00 0.00 162 LEU A CA 12
ATOM 15260 C C . LEU A 1 27 ? 41.386 15.455 11.018 1.00 0.00 162 LEU A C 12
ATOM 15261 O O . LEU A 1 27 ? 42.192 15.843 11.864 1.00 0.00 162 LEU A O 12
ATOM 15277 N N . LYS A 1 28 ? 40.962 16.220 10.017 1.00 0.00 163 LYS A N 12
ATOM 15278 C CA . LYS A 1 28 ? 41.434 17.592 9.865 1.00 0.00 163 LYS A CA 12
ATOM 15279 C C . LYS A 1 28 ? 41.105 18.410 11.110 1.00 0.00 163 LYS A C 12
ATOM 15280 O O . LYS A 1 28 ? 41.938 19.173 11.600 1.00 0.00 163 LYS A O 12
ATOM 15299 N N . LYS A 1 29 ? 39.888 18.246 11.616 1.00 0.00 164 LYS A N 12
ATOM 15300 C CA . LYS A 1 29 ? 39.464 18.965 12.811 1.00 0.00 164 LYS A CA 12
ATOM 15301 C C . LYS A 1 29 ? 40.368 18.620 13.991 1.00 0.00 164 LYS A C 12
ATOM 15302 O O . LYS A 1 29 ? 40.687 19.479 14.812 1.00 0.00 164 LYS A O 12
ATOM 15321 N N . LEU A 1 30 ? 40.777 17.358 14.066 1.00 0.00 165 LEU A N 12
ATOM 15322 C CA . LEU A 1 30 ? 41.644 16.910 15.149 1.00 0.00 165 LEU A CA 12
ATOM 15323 C C . LEU A 1 30 ? 42.977 17.650 15.106 1.00 0.00 165 LEU A C 12
ATOM 15324 O O . LEU A 1 30 ? 43.500 18.070 16.139 1.00 0.00 165 LEU A O 12
ATOM 15340 N N . ARG A 1 31 ? 43.521 17.808 13.904 1.00 0.00 166 ARG A N 12
ATOM 15341 C CA . ARG A 1 31 ? 44.794 18.499 13.736 1.00 0.00 166 ARG A CA 12
ATOM 15342 C C . ARG A 1 31 ? 44.682 19.947 14.203 1.00 0.00 166 ARG A C 12
ATOM 15343 O O . ARG A 1 31 ? 45.566 20.458 14.890 1.00 0.00 166 ARG A O 12
ATOM 15364 N N . GLN A 1 32 ? 43.589 20.602 13.825 1.00 0.00 167 GLN A N 12
ATOM 15365 C CA . GLN A 1 32 ? 43.375 21.994 14.206 1.00 0.00 167 GLN A CA 12
ATOM 15366 C C . GLN A 1 32 ? 43.229 22.118 15.719 1.00 0.00 167 GLN A C 12
ATOM 15367 O O . GLN A 1 32 ? 43.449 23.187 16.288 1.00 0.00 167 GLN A O 12
ATOM 15381 N N . SER A 1 33 ? 42.858 21.018 16.366 1.00 0.00 168 SER A N 12
ATOM 15382 C CA . SER A 1 33 ? 42.674 21.020 17.812 1.00 0.00 168 SER A CA 12
ATOM 15383 C C . SER A 1 33 ? 44.008 21.231 18.519 1.00 0.00 168 SER A C 12
ATOM 15384 O O . SER A 1 33 ? 44.146 22.127 19.353 1.00 0.00 168 SER A O 12
ATOM 15392 N N . GLN A 1 34 ? 44.990 20.401 18.182 1.00 0.00 169 GLN A N 12
ATOM 15393 C CA . GLN A 1 34 ? 46.310 20.506 18.792 1.00 0.00 169 GLN A CA 12
ATOM 15394 C C . GLN A 1 34 ? 46.936 21.862 18.482 1.00 0.00 169 GLN A C 12
ATOM 15395 O O . GLN A 1 34 ? 47.955 22.233 19.064 1.00 0.00 169 GLN A O 12
ATOM 15409 N N . ILE A 1 35 ? 46.319 22.596 17.562 1.00 0.00 170 ILE A N 12
ATOM 15410 C CA . ILE A 1 35 ? 46.824 23.910 17.182 1.00 0.00 170 ILE A CA 12
ATOM 15411 C C . ILE A 1 35 ? 46.163 25.000 18.022 1.00 0.00 170 ILE A C 12
ATOM 15412 O O . ILE A 1 35 ? 46.837 25.887 18.546 1.00 0.00 170 ILE A O 12
ATOM 15428 N N . GLN A 1 36 ? 44.842 24.924 18.146 1.00 0.00 171 GLN A N 12
ATOM 15429 C CA . GLN A 1 36 ? 44.102 25.904 18.933 1.00 0.00 171 GLN A CA 12
ATOM 15430 C C . GLN A 1 36 ? 42.865 25.265 19.555 1.00 0.00 171 GLN A C 12
ATOM 15431 O O . GLN A 1 36 ? 41.857 25.055 18.881 1.00 0.00 171 GLN A O 12
ATOM 15445 N N . LYS A 1 37 ? 42.948 24.960 20.846 1.00 0.00 172 LYS A N 12
ATOM 15446 C CA . LYS A 1 37 ? 41.830 24.344 21.549 1.00 0.00 172 LYS A CA 12
ATOM 15447 C C . LYS A 1 37 ? 40.629 25.285 21.573 1.00 0.00 172 LYS A C 12
ATOM 15448 O O . LYS A 1 37 ? 39.487 24.853 21.416 1.00 0.00 172 LYS A O 12
ATOM 15467 N N . GLU A 1 38 ? 40.896 26.571 21.770 1.00 0.00 173 GLU A N 12
ATOM 15468 C CA . GLU A 1 38 ? 39.829 27.565 21.807 1.00 0.00 173 GLU A CA 12
ATOM 15469 C C . GLU A 1 38 ? 39.675 28.237 20.447 1.00 0.00 173 GLU A C 12
ATOM 15470 O O . GLU A 1 38 ? 40.592 28.900 19.964 1.00 0.00 173 GLU A O 12
ATOM 15482 N N . ALA A 1 39 ? 38.509 28.060 19.835 1.00 0.00 174 ALA A N 12
ATOM 15483 C CA . ALA A 1 39 ? 38.245 28.655 18.530 1.00 0.00 174 ALA A CA 12
ATOM 15484 C C . ALA A 1 39 ? 37.546 30.002 18.688 1.00 0.00 174 ALA A C 12
ATOM 15485 O O . ALA A 1 39 ? 37.240 30.673 17.702 1.00 0.00 174 ALA A O 12
ATOM 15492 N N . THR A 1 40 ? 37.299 30.391 19.934 1.00 0.00 175 THR A N 12
ATOM 15493 C CA . THR A 1 40 ? 36.635 31.660 20.211 1.00 0.00 175 THR A CA 12
ATOM 15494 C C . THR A 1 40 ? 37.565 32.830 19.907 1.00 0.00 175 THR A C 12
ATOM 15495 O O . THR A 1 40 ? 37.184 33.991 20.048 1.00 0.00 175 THR A O 12
ATOM 15506 N N . ALA A 1 41 ? 38.788 32.515 19.491 1.00 0.00 176 ALA A N 12
ATOM 15507 C CA . ALA A 1 41 ? 39.764 33.548 19.167 1.00 0.00 176 ALA A CA 12
ATOM 15508 C C . ALA A 1 41 ? 39.663 33.942 17.698 1.00 0.00 176 ALA A C 12
ATOM 15509 O O . ALA A 1 41 ? 40.352 33.380 16.846 1.00 0.00 176 ALA A O 12
ATOM 15516 N N . GLN A 1 42 ? 38.800 34.910 17.406 1.00 0.00 177 GLN A N 12
ATOM 15517 C CA . GLN A 1 42 ? 38.618 35.370 16.035 1.00 0.00 177 GLN A CA 12
ATOM 15518 C C . GLN A 1 42 ? 39.629 36.462 15.698 1.00 0.00 177 GLN A C 12
ATOM 15519 O O . GLN A 1 42 ? 39.740 36.886 14.548 1.00 0.00 177 GLN A O 12
ATOM 15533 N N . LYS A 1 43 ? 40.362 36.914 16.710 1.00 0.00 178 LYS A N 12
ATOM 15534 C CA . LYS A 1 43 ? 41.361 37.958 16.511 1.00 0.00 178 LYS A CA 12
ATOM 15535 C C . LYS A 1 43 ? 42.338 37.561 15.408 1.00 0.00 178 LYS A C 12
ATOM 15536 O O . LYS A 1 43 ? 43.445 37.170 15.739 1.00 0.00 178 LYS A O 12
ATOM 15556 N N . GLY B 2 1 ? 47.039 10.021 24.970 1.00 0.00 209 GLY B N 12
ATOM 15557 C CA . GLY B 2 1 ? 47.237 9.570 23.563 1.00 0.00 209 GLY B CA 12
ATOM 15558 C C . GLY B 2 1 ? 48.420 8.611 23.495 1.00 0.00 209 GLY B C 12
ATOM 15559 O O . GLY B 2 1 ? 48.796 8.148 22.418 1.00 0.00 209 GLY B O 12
ATOM 15565 N N . SER B 2 2 ? 49.004 8.318 24.652 1.00 0.00 210 SER B N 12
ATOM 15566 C CA . SER B 2 2 ? 50.143 7.409 24.714 1.00 0.00 210 SER B CA 12
ATOM 15567 C C . SER B 2 2 ? 51.160 7.752 23.628 1.00 0.00 210 SER B C 12
ATOM 15568 O O . SER B 2 2 ? 51.869 6.877 23.131 1.00 0.00 210 SER B O 12
ATOM 15576 N N . LYS B 2 3 ? 51.224 9.029 23.266 1.00 0.00 211 LYS B N 12
ATOM 15577 C CA . LYS B 2 3 ? 52.157 9.474 22.238 1.00 0.00 211 LYS B CA 12
ATOM 15578 C C . LYS B 2 3 ? 52.262 8.437 21.124 1.00 0.00 211 LYS B C 12
ATOM 15579 O O . LYS B 2 3 ? 51.393 7.577 20.979 1.00 0.00 211 LYS B O 12
ATOM 15598 N N . ALA B 2 4 ? 53.331 8.526 20.339 1.00 0.00 212 ALA B N 12
ATOM 15599 C CA . ALA B 2 4 ? 53.539 7.592 19.239 1.00 0.00 212 ALA B CA 12
ATOM 15600 C C . ALA B 2 4 ? 52.216 7.276 18.547 1.00 0.00 212 ALA B C 12
ATOM 15601 O O . ALA B 2 4 ? 51.857 6.111 18.376 1.00 0.00 212 ALA B O 12
ATOM 15608 N N . PHE B 2 5 ? 51.495 8.321 18.153 1.00 0.00 213 PHE B N 12
ATOM 15609 C CA . PHE B 2 5 ? 50.211 8.142 17.486 1.00 0.00 213 PHE B CA 12
ATOM 15610 C C . PHE B 2 5 ? 49.639 9.488 17.053 1.00 0.00 213 PHE B C 12
ATOM 15611 O O . PHE B 2 5 ? 48.426 9.639 16.906 1.00 0.00 213 PHE B O 12
ATOM 15628 N N . ILE B 2 6 ? 50.520 10.462 16.849 1.00 0.00 214 ILE B N 12
ATOM 15629 C CA . ILE B 2 6 ? 50.089 11.794 16.442 1.00 0.00 214 ILE B CA 12
ATOM 15630 C C . ILE B 2 6 ? 49.866 11.846 14.934 1.00 0.00 214 ILE B C 12
ATOM 15631 O O . ILE B 2 6 ? 50.486 11.098 14.178 1.00 0.00 214 ILE B O 12
ATOM 15647 N N . VAL B 2 7 ? 48.976 12.734 14.503 1.00 0.00 215 VAL B N 12
ATOM 15648 C CA . VAL B 2 7 ? 48.680 12.877 13.082 1.00 0.00 215 VAL B CA 12
ATOM 15649 C C . VAL B 2 7 ? 49.687 13.808 12.415 1.00 0.00 215 VAL B C 12
ATOM 15650 O O . VAL B 2 7 ? 49.970 14.895 12.919 1.00 0.00 215 VAL B O 12
ATOM 15663 N N . THR B 2 8 ? 50.223 13.376 11.278 1.00 0.00 216 THR B N 12
ATOM 15664 C CA . THR B 2 8 ? 51.206 14.175 10.556 1.00 0.00 216 THR B CA 12
ATOM 15665 C C . THR B 2 8 ? 50.554 14.886 9.375 1.00 0.00 216 THR B C 12
ATOM 15666 O O . THR B 2 8 ? 49.529 14.439 8.859 1.00 0.00 216 THR B O 12
ATOM 15677 N N . ASP B 2 9 ? 51.154 15.993 8.951 1.00 0.00 217 ASP B N 12
ATOM 15678 C CA . ASP B 2 9 ? 50.618 16.761 7.834 1.00 0.00 217 ASP B CA 12
ATOM 15679 C C . ASP B 2 9 ? 50.648 15.934 6.552 1.00 0.00 217 ASP B C 12
ATOM 15680 O O . ASP B 2 9 ? 49.701 15.954 5.767 1.00 0.00 217 ASP B O 12
ATOM 15689 N N . GLU B 2 10 ? 51.743 15.208 6.348 1.00 0.00 218 GLU B N 12
ATOM 15690 C CA . GLU B 2 10 ? 51.892 14.389 5.151 1.00 0.00 218 GLU B CA 12
ATOM 15691 C C . GLU B 2 10 ? 50.866 13.260 5.143 1.00 0.00 218 GLU B C 12
ATOM 15692 O O . GLU B 2 10 ? 50.094 13.115 4.196 1.00 0.00 218 GLU B O 12
ATOM 15704 N N . ASP B 2 11 ? 50.866 12.460 6.206 1.00 0.00 219 ASP B N 12
ATOM 15705 C CA . ASP B 2 11 ? 49.932 11.345 6.310 1.00 0.00 219 ASP B CA 12
ATOM 15706 C C . ASP B 2 11 ? 48.539 11.766 5.853 1.00 0.00 219 ASP B C 12
ATOM 15707 O O . ASP B 2 11 ? 47.816 10.988 5.232 1.00 0.00 219 ASP B O 12
ATOM 15716 N N . ILE B 2 12 ? 48.169 13.004 6.166 1.00 0.00 220 ILE B N 12
ATOM 15717 C CA . ILE B 2 12 ? 46.857 13.518 5.786 1.00 0.00 220 ILE B CA 12
ATOM 15718 C C . ILE B 2 12 ? 46.757 13.661 4.271 1.00 0.00 220 ILE B C 12
ATOM 15719 O O . ILE B 2 12 ? 45.738 13.316 3.671 1.00 0.00 220 ILE B O 12
ATOM 15735 N N . ARG B 2 13 ? 47.818 14.174 3.658 1.00 0.00 221 ARG B N 12
ATOM 15736 C CA . ARG B 2 13 ? 47.835 14.367 2.212 1.00 0.00 221 ARG B CA 12
ATOM 15737 C C . ARG B 2 13 ? 47.622 13.040 1.490 1.00 0.00 221 ARG B C 12
ATOM 15738 O O . ARG B 2 13 ? 46.841 12.958 0.542 1.00 0.00 221 ARG B O 12
ATOM 15759 N N . LYS B 2 14 ? 48.320 12.006 1.943 1.00 0.00 222 LYS B N 12
ATOM 15760 C CA . LYS B 2 14 ? 48.198 10.687 1.332 1.00 0.00 222 LYS B CA 12
ATOM 15761 C C . LYS B 2 14 ? 46.764 10.177 1.438 1.00 0.00 222 LYS B C 12
ATOM 15762 O O . LYS B 2 14 ? 46.273 9.484 0.546 1.00 0.00 222 LYS B O 12
ATOM 15781 N N . GLN B 2 15 ? 46.097 10.525 2.534 1.00 0.00 223 GLN B N 12
ATOM 15782 C CA . GLN B 2 15 ? 44.718 10.097 2.745 1.00 0.00 223 GLN B CA 12
ATOM 15783 C C . GLN B 2 15 ? 43.790 10.762 1.734 1.00 0.00 223 GLN B C 12
ATOM 15784 O O . GLN B 2 15 ? 42.916 10.113 1.157 1.00 0.00 223 GLN B O 12
ATOM 15798 N N . GLU B 2 16 ? 43.984 12.060 1.523 1.00 0.00 224 GLU B N 12
ATOM 15799 C CA . GLU B 2 16 ? 43.159 12.802 0.577 1.00 0.00 224 GLU B CA 12
ATOM 15800 C C . GLU B 2 16 ? 43.488 12.395 -0.855 1.00 0.00 224 GLU B C 12
ATOM 15801 O O . GLU B 2 16 ? 42.604 12.330 -1.711 1.00 0.00 224 GLU B O 12
ATOM 15813 N N . GLU B 2 17 ? 44.763 12.119 -1.110 1.00 0.00 225 GLU B N 12
ATOM 15814 C CA . GLU B 2 17 ? 45.197 11.728 -2.445 1.00 0.00 225 GLU B CA 12
ATOM 15815 C C . GLU B 2 17 ? 44.488 10.452 -2.888 1.00 0.00 225 GLU B C 12
ATOM 15816 O O . GLU B 2 17 ? 44.049 10.339 -4.033 1.00 0.00 225 GLU B O 12
ATOM 15828 N N . ARG B 2 18 ? 44.379 9.494 -1.973 1.00 0.00 226 ARG B N 12
ATOM 15829 C CA . ARG B 2 18 ? 43.722 8.229 -2.282 1.00 0.00 226 ARG B CA 12
ATOM 15830 C C . ARG B 2 18 ? 42.254 8.456 -2.625 1.00 0.00 226 ARG B C 12
ATOM 15831 O O . ARG B 2 18 ? 41.709 7.813 -3.522 1.00 0.00 226 ARG B O 12
ATOM 15852 N N . VAL B 2 19 ? 41.619 9.374 -1.903 1.00 0.00 227 VAL B N 12
ATOM 15853 C CA . VAL B 2 19 ? 40.212 9.679 -2.142 1.00 0.00 227 VAL B CA 12
ATOM 15854 C C . VAL B 2 19 ? 40.030 10.343 -3.502 1.00 0.00 227 VAL B C 12
ATOM 15855 O O . VAL B 2 19 ? 39.105 10.013 -4.245 1.00 0.00 227 VAL B O 12
ATOM 15868 N N . GLN B 2 20 ? 40.918 11.278 -3.823 1.00 0.00 228 GLN B N 12
ATOM 15869 C CA . GLN B 2 20 ? 40.841 11.986 -5.095 1.00 0.00 228 GLN B CA 12
ATOM 15870 C C . GLN B 2 20 ? 40.941 11.009 -6.261 1.00 0.00 228 GLN B C 12
ATOM 15871 O O . GLN B 2 20 ? 40.256 11.160 -7.272 1.00 0.00 228 GLN B O 12
ATOM 15885 N N . GLN B 2 21 ? 41.801 10.006 -6.113 1.00 0.00 229 GLN B N 12
ATOM 15886 C CA . GLN B 2 21 ? 41.990 9.013 -7.166 1.00 0.00 229 GLN B CA 12
ATOM 15887 C C . GLN B 2 21 ? 40.687 8.267 -7.438 1.00 0.00 229 GLN B C 12
ATOM 15888 O O . GLN B 2 21 ? 40.349 7.990 -8.588 1.00 0.00 229 GLN B O 12
ATOM 15902 N N . VAL B 2 22 ? 39.961 7.944 -6.371 1.00 0.00 230 VAL B N 12
ATOM 15903 C CA . VAL B 2 22 ? 38.694 7.235 -6.509 1.00 0.00 230 VAL B CA 12
ATOM 15904 C C . VAL B 2 22 ? 37.68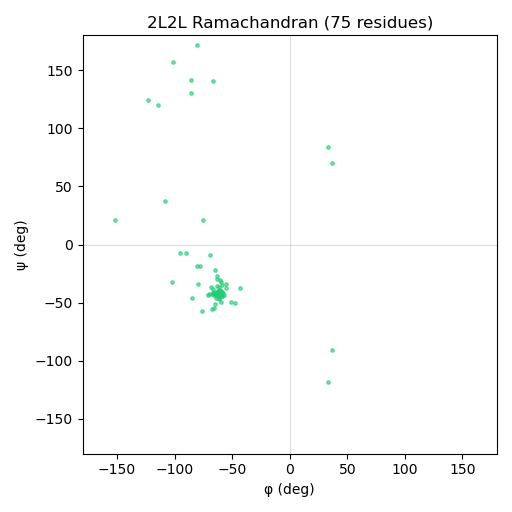9 8.079 -7.286 1.00 0.00 230 VAL B C 12
ATOM 15905 O O . VAL B 2 22 ? 36.992 7.576 -8.167 1.00 0.00 230 VAL B O 12
ATOM 15918 N N . ARG B 2 23 ? 37.621 9.364 -6.956 1.00 0.00 231 ARG B N 12
ATOM 15919 C CA . ARG B 2 23 ? 36.692 10.267 -7.625 1.00 0.00 231 ARG B CA 12
ATOM 15920 C C . ARG B 2 23 ? 36.986 10.323 -9.122 1.00 0.00 231 ARG B C 12
ATOM 15921 O O . ARG B 2 23 ? 36.070 10.316 -9.944 1.00 0.00 231 ARG B O 12
ATOM 15942 N N . LYS B 2 24 ? 38.268 10.376 -9.466 1.00 0.00 232 LYS B N 12
ATOM 15943 C CA . LYS B 2 24 ? 38.669 10.444 -10.866 1.00 0.00 232 LYS B CA 12
ATOM 15944 C C . LYS B 2 24 ? 38.006 9.329 -11.668 1.00 0.00 232 LYS B C 12
ATOM 15945 O O . LYS B 2 24 ? 37.489 9.560 -12.761 1.00 0.00 232 LYS B O 12
ATOM 15964 N N . LYS B 2 25 ? 38.025 8.120 -11.118 1.00 0.00 233 LYS B N 12
ATOM 15965 C CA . LYS B 2 25 ? 37.419 6.976 -11.788 1.00 0.00 233 LYS B CA 12
ATOM 15966 C C . LYS B 2 25 ? 35.902 7.130 -11.843 1.00 0.00 233 LYS B C 12
ATOM 15967 O O . LYS B 2 25 ? 35.309 7.151 -12.922 1.00 0.00 233 LYS B O 12
ATOM 15986 N N . LEU B 2 26 ? 35.281 7.239 -10.674 1.00 0.00 234 LEU B N 12
ATOM 15987 C CA . LEU B 2 26 ? 33.832 7.392 -10.601 1.00 0.00 234 LEU B CA 12
ATOM 15988 C C . LEU B 2 26 ? 33.331 8.278 -11.736 1.00 0.00 234 LEU B C 12
ATOM 15989 O O . LEU B 2 26 ? 32.411 7.907 -12.466 1.00 0.00 234 LEU B O 12
ATOM 16005 N N . GLU B 2 27 ? 33.940 9.451 -11.878 1.00 0.00 235 GLU B N 12
ATOM 16006 C CA . GLU B 2 27 ? 33.545 10.384 -12.926 1.00 0.00 235 GLU B CA 12
ATOM 16007 C C . GLU B 2 27 ? 33.868 9.810 -14.302 1.00 0.00 235 GLU B C 12
ATOM 16008 O O . GLU B 2 27 ? 33.102 9.976 -15.251 1.00 0.00 235 GLU B O 12
ATOM 16020 N N . GLU B 2 28 ? 35.008 9.134 -14.400 1.00 0.00 236 GLU B N 12
ATOM 16021 C CA . GLU B 2 28 ? 35.424 8.539 -15.665 1.00 0.00 236 GLU B CA 12
ATOM 16022 C C . GLU B 2 28 ? 34.399 7.514 -16.138 1.00 0.00 236 GLU B C 12
ATOM 16023 O O . GLU B 2 28 ? 33.992 7.519 -17.300 1.00 0.00 236 GLU B O 12
ATOM 16035 N N . ALA B 2 29 ? 33.984 6.636 -15.230 1.00 0.00 237 ALA B N 12
ATOM 16036 C CA . ALA B 2 29 ? 33.003 5.610 -15.567 1.00 0.00 237 ALA B CA 12
ATOM 16037 C C . ALA B 2 29 ? 31.669 6.250 -15.940 1.00 0.00 237 ALA B C 12
ATOM 16038 O O . ALA B 2 29 ? 30.855 5.646 -16.640 1.00 0.00 237 ALA B O 12
ATOM 16045 N N . LEU B 2 30 ? 31.454 7.474 -15.470 1.00 0.00 238 LEU B N 12
ATOM 16046 C CA . LEU B 2 30 ? 30.211 8.182 -15.751 1.00 0.00 238 LEU B CA 12
ATOM 16047 C C . LEU B 2 30 ? 30.301 8.908 -17.089 1.00 0.00 238 LEU B C 12
ATOM 16048 O O . LEU B 2 30 ? 29.302 9.064 -17.791 1.00 0.00 238 LEU B O 12
ATOM 16064 N N . MET B 2 31 ? 31.506 9.351 -17.436 1.00 0.00 239 MET B N 12
ATOM 16065 C CA . MET B 2 31 ? 31.716 10.064 -18.691 1.00 0.00 239 MET B CA 12
ATOM 16066 C C . MET B 2 31 ? 31.760 9.086 -19.860 1.00 0.00 239 MET B C 12
ATOM 16067 O O . MET B 2 31 ? 31.706 9.490 -21.022 1.00 0.00 239 MET B O 12
ATOM 16081 N N . ALA B 2 32 ? 31.860 7.799 -19.546 1.00 0.00 240 ALA B N 12
ATOM 16082 C CA . ALA B 2 32 ? 31.917 6.772 -20.579 1.00 0.00 240 ALA B CA 12
ATOM 16083 C C . ALA B 2 32 ? 30.578 6.668 -21.304 1.00 0.00 240 ALA B C 12
ATOM 16084 O O . ALA B 2 32 ? 29.833 5.705 -21.117 1.00 0.00 240 ALA B O 12
ATOM 16091 N N . ASP B 2 33 ? 30.279 7.664 -22.131 1.00 0.00 241 ASP B N 12
ATOM 16092 C CA . ASP B 2 33 ? 29.030 7.670 -22.883 1.00 0.00 241 ASP B CA 12
ATOM 16093 C C . ASP B 2 33 ? 29.001 6.520 -23.884 1.00 0.00 241 ASP B C 12
ATOM 16094 O O . ASP B 2 33 ? 27.976 6.258 -24.513 1.00 0.00 241 ASP B O 12
ATOM 16103 N N . ILE B 2 34 ? 30.132 5.836 -24.025 1.00 0.00 242 ILE B N 12
ATOM 16104 C CA . ILE B 2 34 ? 30.224 4.713 -24.950 1.00 0.00 242 ILE B CA 12
ATOM 16105 C C . ILE B 2 34 ? 31.173 3.648 -24.409 1.00 0.00 242 ILE B C 12
ATOM 16106 O O . ILE B 2 34 ? 32.196 3.345 -25.022 1.00 0.00 242 ILE B O 12
ATOM 16122 N N . LEU B 2 35 ? 30.824 3.086 -23.256 1.00 0.00 243 LEU B N 12
ATOM 16123 C CA . LEU B 2 35 ? 31.652 2.055 -22.640 1.00 0.00 243 LEU B CA 12
ATOM 16124 C C . LEU B 2 35 ? 33.062 2.580 -22.389 1.00 0.00 243 LEU B C 12
ATOM 16125 O O . LEU B 2 35 ? 33.995 1.805 -22.175 1.00 0.00 243 LEU B O 12
ATOM 16141 N N . SER B 2 36 ? 33.210 3.900 -22.417 1.00 0.00 244 SER B N 12
ATOM 16142 C CA . SER B 2 36 ? 34.512 4.519 -22.192 1.00 0.00 244 SER B CA 12
ATOM 16143 C C . SER B 2 36 ? 35.327 4.534 -23.482 1.00 0.00 244 SER B C 12
ATOM 16144 O O . SER B 2 36 ? 36.520 4.293 -23.409 1.00 0.00 244 SER B O 12
ATOM 16153 N N . GLY A 1 1 ? 23.426 -11.700 -13.965 1.00 0.00 136 GLY A N 13
ATOM 16154 C CA . GLY A 1 1 ? 24.442 -11.077 -14.861 1.00 0.00 136 GLY A CA 13
ATOM 16155 C C . GLY A 1 1 ? 23.747 -10.149 -15.850 1.00 0.00 136 GLY A C 13
ATOM 16156 O O . GLY A 1 1 ? 23.014 -10.600 -16.731 1.00 0.00 136 GLY A O 13
ATOM 16162 N N . SER A 1 2 ? 23.982 -8.850 -15.700 1.00 0.00 137 SER A N 13
ATOM 16163 C CA . SER A 1 2 ? 23.377 -7.866 -16.590 1.00 0.00 137 SER A CA 13
ATOM 16164 C C . SER A 1 2 ? 24.028 -6.500 -16.401 1.00 0.00 137 SER A C 13
ATOM 16165 O O . SER A 1 2 ? 24.895 -6.326 -15.545 1.00 0.00 137 SER A O 13
ATOM 16173 N N . PRO A 1 3 ? 23.623 -5.537 -17.183 1.00 0.00 138 PRO A N 13
ATOM 16174 C CA . PRO A 1 3 ? 24.172 -4.152 -17.111 1.00 0.00 138 PRO A CA 13
ATOM 16175 C C . PRO A 1 3 ? 23.994 -3.535 -15.726 1.00 0.00 138 PRO A C 13
ATOM 16176 O O . PRO A 1 3 ? 24.787 -2.690 -15.307 1.00 0.00 138 PRO A O 13
ATOM 16187 N N . GLU A 1 4 ? 22.953 -3.962 -15.022 1.00 0.00 139 GLU A N 13
ATOM 16188 C CA . GLU A 1 4 ? 22.678 -3.439 -13.688 1.00 0.00 139 GLU A CA 13
ATOM 16189 C C . GLU A 1 4 ? 23.829 -3.759 -12.740 1.00 0.00 139 GLU A C 13
ATOM 16190 O O . GLU A 1 4 ? 24.103 -3.008 -11.803 1.00 0.00 139 GLU A O 13
ATOM 16202 N N . GLU A 1 5 ? 24.502 -4.877 -12.991 1.00 0.00 140 GLU A N 13
ATOM 16203 C CA . GLU A 1 5 ? 25.621 -5.289 -12.152 1.00 0.00 140 GLU A CA 13
ATOM 16204 C C . GLU A 1 5 ? 26.724 -4.236 -12.175 1.00 0.00 140 GLU A C 13
ATOM 16205 O O . GLU A 1 5 ? 27.307 -3.910 -11.142 1.00 0.00 140 GLU A O 13
ATOM 16217 N N . ARG A 1 6 ? 27.003 -3.706 -13.362 1.00 0.00 141 ARG A N 13
ATOM 16218 C CA . ARG A 1 6 ? 28.036 -2.687 -13.509 1.00 0.00 141 ARG A CA 13
ATOM 16219 C C . ARG A 1 6 ? 27.641 -1.413 -12.772 1.00 0.00 141 ARG A C 13
ATOM 16220 O O . ARG A 1 6 ? 28.477 -0.758 -12.150 1.00 0.00 141 ARG A O 13
ATOM 16241 N N . GLU A 1 7 ? 26.360 -1.065 -12.846 1.00 0.00 142 GLU A N 13
ATOM 16242 C CA . GLU A 1 7 ? 25.864 0.133 -12.179 1.00 0.00 142 GLU A CA 13
ATOM 16243 C C . GLU A 1 7 ? 26.104 0.050 -10.676 1.00 0.00 142 GLU A C 13
ATOM 16244 O O . GLU A 1 7 ? 26.468 1.039 -10.040 1.00 0.00 142 GLU A O 13
ATOM 16256 N N . ARG A 1 8 ? 25.899 -1.137 -10.114 1.00 0.00 143 ARG A N 13
ATOM 16257 C CA . ARG A 1 8 ? 26.101 -1.339 -8.684 1.00 0.00 143 ARG A CA 13
ATOM 16258 C C . ARG A 1 8 ? 27.540 -1.016 -8.294 1.00 0.00 143 ARG A C 13
ATOM 16259 O O . ARG A 1 8 ? 27.784 -0.300 -7.323 1.00 0.00 143 ARG A O 13
ATOM 16280 N N . MET A 1 9 ? 28.488 -1.548 -9.058 1.00 0.00 144 MET A N 13
ATOM 16281 C CA . MET A 1 9 ? 29.900 -1.290 -8.795 1.00 0.00 144 MET A CA 13
ATOM 16282 C C . MET A 1 9 ? 30.131 0.193 -8.528 1.00 0.00 144 MET A C 13
ATOM 16283 O O . MET A 1 9 ? 30.816 0.563 -7.574 1.00 0.00 144 MET A O 13
ATOM 16297 N N . ILE A 1 10 ? 29.554 1.039 -9.375 1.00 0.00 145 ILE A N 13
ATOM 16298 C CA . ILE A 1 10 ? 29.693 2.482 -9.212 1.00 0.00 145 ILE A CA 13
ATOM 16299 C C . ILE A 1 10 ? 29.022 2.940 -7.921 1.00 0.00 145 ILE A C 13
ATOM 16300 O O . ILE A 1 10 ? 29.552 3.785 -7.200 1.00 0.00 145 ILE A O 13
ATOM 16316 N N . LYS A 1 11 ? 27.854 2.374 -7.634 1.00 0.00 146 LYS A N 13
ATOM 16317 C CA . LYS A 1 11 ? 27.112 2.744 -6.434 1.00 0.00 146 LYS A CA 13
ATOM 16318 C C . LYS A 1 11 ? 27.885 2.337 -5.183 1.00 0.00 146 LYS A C 13
ATOM 16319 O O . LYS A 1 11 ? 27.964 3.095 -4.217 1.00 0.00 146 LYS A O 13
ATOM 16338 N N . GLN A 1 12 ? 28.454 1.137 -5.208 1.00 0.00 147 GLN A N 13
ATOM 16339 C CA . GLN A 1 12 ? 29.213 0.637 -4.068 1.00 0.00 147 GLN A CA 13
ATOM 16340 C C . GLN A 1 12 ? 30.384 1.564 -3.759 1.00 0.00 147 GLN A C 13
ATOM 16341 O O . GLN A 1 12 ? 30.708 1.804 -2.596 1.00 0.00 147 GLN A O 13
ATOM 16355 N N . LEU A 1 13 ? 31.014 2.082 -4.808 1.00 0.00 148 LEU A N 13
ATOM 16356 C CA . LEU A 1 13 ? 32.151 2.978 -4.638 1.00 0.00 148 LEU A CA 13
ATOM 16357 C C . LEU A 1 13 ? 31.726 4.244 -3.901 1.00 0.00 148 LEU A C 13
ATOM 16358 O O . LEU A 1 13 ? 32.468 4.770 -3.071 1.00 0.00 148 LEU A O 13
ATOM 16374 N N . LYS A 1 14 ? 30.526 4.727 -4.209 1.00 0.00 149 LYS A N 13
ATOM 16375 C CA . LYS A 1 14 ? 30.014 5.935 -3.575 1.00 0.00 149 LYS A CA 13
ATOM 16376 C C . LYS A 1 14 ? 29.843 5.718 -2.074 1.00 0.00 149 LYS A C 13
ATOM 16377 O O . LYS A 1 14 ? 29.965 6.654 -1.284 1.00 0.00 149 LYS A O 13
ATOM 16396 N N . GLU A 1 15 ? 29.562 4.477 -1.690 1.00 0.00 150 GLU A N 13
ATOM 16397 C CA . GLU A 1 15 ? 29.362 4.152 -0.283 1.00 0.00 150 GLU A CA 13
ATOM 16398 C C . GLU A 1 15 ? 30.664 4.318 0.494 1.00 0.00 150 GLU A C 13
ATOM 16399 O O . GLU A 1 15 ? 30.695 4.967 1.540 1.00 0.00 150 GLU A O 13
ATOM 16411 N N . GLU A 1 16 ? 31.735 3.730 -0.026 1.00 0.00 151 GLU A N 13
ATOM 16412 C CA . GLU A 1 16 ? 33.037 3.826 0.623 1.00 0.00 151 GLU A CA 13
ATOM 16413 C C . GLU A 1 16 ? 33.571 5.252 0.539 1.00 0.00 151 GLU A C 13
ATOM 16414 O O . GLU A 1 16 ? 34.338 5.690 1.397 1.00 0.00 151 GLU A O 13
ATOM 16426 N N . LEU A 1 17 ? 33.160 5.972 -0.499 1.00 0.00 152 LEU A N 13
ATOM 16427 C CA . LEU A 1 17 ? 33.610 7.345 -0.691 1.00 0.00 152 LEU A CA 13
ATOM 16428 C C . LEU A 1 17 ? 33.164 8.222 0.475 1.00 0.00 152 LEU A C 13
ATOM 16429 O O . LEU A 1 17 ? 33.929 9.050 0.970 1.00 0.00 152 LEU A O 13
ATOM 16445 N N . ARG A 1 18 ? 31.922 8.033 0.909 1.00 0.00 153 ARG A N 13
ATOM 16446 C CA . ARG A 1 18 ? 31.381 8.821 2.010 1.00 0.00 153 ARG A CA 13
ATOM 16447 C C . ARG A 1 18 ? 32.152 8.542 3.296 1.00 0.00 153 ARG A C 13
ATOM 16448 O O . ARG A 1 18 ? 32.502 9.462 4.034 1.00 0.00 153 ARG A O 13
ATOM 16469 N N . LEU A 1 19 ? 32.415 7.265 3.557 1.00 0.00 154 LEU A N 13
ATOM 16470 C CA . LEU A 1 19 ? 33.149 6.876 4.755 1.00 0.00 154 LEU A CA 13
ATOM 16471 C C . LEU A 1 19 ? 34.603 7.325 4.660 1.00 0.00 154 LEU A C 13
ATOM 16472 O O . LEU A 1 19 ? 35.190 7.773 5.645 1.00 0.00 154 LEU A O 13
ATOM 16488 N N . GLU A 1 20 ? 35.177 7.204 3.468 1.00 0.00 155 GLU A N 13
ATOM 16489 C CA . GLU A 1 20 ? 36.568 7.589 3.258 1.00 0.00 155 GLU A CA 13
ATOM 16490 C C . GLU A 1 20 ? 36.756 9.078 3.531 1.00 0.00 155 GLU A C 13
ATOM 16491 O O . GLU A 1 20 ? 37.742 9.488 4.143 1.00 0.00 155 GLU A O 13
ATOM 16503 N N . GLU A 1 21 ? 35.802 9.882 3.072 1.00 0.00 156 GLU A N 13
ATOM 16504 C CA . GLU A 1 21 ? 35.875 11.325 3.267 1.00 0.00 156 GLU A CA 13
ATOM 16505 C C . GLU A 1 21 ? 35.626 11.679 4.730 1.00 0.00 156 GLU A C 13
ATOM 16506 O O . GLU A 1 21 ? 36.272 12.571 5.281 1.00 0.00 156 GLU A O 13
ATOM 16518 N N . ALA A 1 22 ? 34.688 10.974 5.352 1.00 0.00 157 ALA A N 13
ATOM 16519 C CA . ALA A 1 22 ? 34.360 11.224 6.751 1.00 0.00 157 ALA A CA 13
ATOM 16520 C C . ALA A 1 22 ? 35.629 11.270 7.597 1.00 0.00 157 ALA A C 13
ATOM 16521 O O . ALA A 1 22 ? 35.838 12.206 8.370 1.00 0.00 157 ALA A O 13
ATOM 16528 N N . LYS A 1 23 ? 36.473 10.254 7.445 1.00 0.00 158 LYS A N 13
ATOM 16529 C CA . LYS A 1 23 ? 37.715 10.185 8.205 1.00 0.00 158 LYS A CA 13
ATOM 16530 C C . LYS A 1 23 ? 38.581 11.409 7.921 1.00 0.00 158 LYS A C 13
ATOM 16531 O O . LYS A 1 23 ? 39.162 11.994 8.835 1.00 0.00 158 LYS A O 13
ATOM 16550 N N . LEU A 1 24 ? 38.663 11.788 6.651 1.00 0.00 159 LEU A N 13
ATOM 16551 C CA . LEU A 1 24 ? 39.463 12.942 6.259 1.00 0.00 159 LEU A CA 13
ATOM 16552 C C . LEU A 1 24 ? 38.982 14.196 6.982 1.00 0.00 159 LEU A C 13
ATOM 16553 O O . LEU A 1 24 ? 39.784 14.958 7.523 1.00 0.00 159 LEU A O 13
ATOM 16569 N N . VAL A 1 25 ? 37.669 14.403 6.989 1.00 0.00 160 VAL A N 13
ATOM 16570 C CA . VAL A 1 25 ? 37.090 15.552 7.674 1.00 0.00 160 VAL A CA 13
ATOM 16571 C C . VAL A 1 25 ? 37.407 15.502 9.165 1.00 0.00 160 VAL A C 13
ATOM 16572 O O . VAL A 1 25 ? 37.759 16.514 9.769 1.00 0.00 160 VAL A O 13
ATOM 16585 N N . LEU A 1 26 ? 37.280 14.315 9.750 1.00 0.00 161 LEU A N 13
ATOM 16586 C CA . LEU A 1 26 ? 37.555 14.144 11.173 1.00 0.00 161 LEU A CA 13
ATOM 16587 C C . LEU A 1 26 ? 39.017 14.453 11.475 1.00 0.00 161 LEU A C 13
ATOM 16588 O O . LEU A 1 26 ? 39.330 15.110 12.467 1.00 0.00 161 LEU A O 13
ATOM 16604 N N . LEU A 1 27 ? 39.907 13.978 10.611 1.00 0.00 162 LEU A N 13
ATOM 16605 C CA . LEU A 1 27 ? 41.335 14.208 10.796 1.00 0.00 162 LEU A CA 13
ATOM 16606 C C . LEU A 1 27 ? 41.643 15.701 10.769 1.00 0.00 162 LEU A C 13
ATOM 16607 O O . LEU A 1 27 ? 42.480 16.187 11.529 1.00 0.00 162 LEU A O 13
ATOM 16623 N N . LYS A 1 28 ? 40.958 16.424 9.888 1.00 0.00 163 LYS A N 13
ATOM 16624 C CA . LYS A 1 28 ? 41.163 17.863 9.772 1.00 0.00 163 LYS A CA 13
ATOM 16625 C C . LYS A 1 28 ? 40.850 18.555 11.095 1.00 0.00 163 LYS A C 13
ATOM 16626 O O . LYS A 1 28 ? 41.619 19.394 11.565 1.00 0.00 163 LYS A O 13
ATOM 16645 N N . LYS A 1 29 ? 39.717 18.198 11.690 1.00 0.00 164 LYS A N 13
ATOM 16646 C CA . LYS A 1 29 ? 39.312 18.791 12.960 1.00 0.00 164 LYS A CA 13
ATOM 16647 C C . LYS A 1 29 ? 40.306 18.432 14.059 1.00 0.00 164 LYS A C 13
ATOM 16648 O O . LYS A 1 29 ? 40.681 19.278 14.872 1.00 0.00 164 LYS A O 13
ATOM 16667 N N . LEU A 1 30 ? 40.731 17.172 14.077 1.00 0.00 165 LEU A N 13
ATOM 16668 C CA . LEU A 1 30 ? 41.689 16.713 15.076 1.00 0.00 165 LEU A CA 13
ATOM 16669 C C . LEU A 1 30 ? 43.009 17.465 14.936 1.00 0.00 165 LEU A C 13
ATOM 16670 O O . LEU A 1 30 ? 43.588 17.912 15.925 1.00 0.00 165 LEU A O 13
ATOM 16686 N N . ARG A 1 31 ? 43.477 17.600 13.699 1.00 0.00 166 ARG A N 13
ATOM 16687 C CA . ARG A 1 31 ? 44.725 18.305 13.438 1.00 0.00 166 ARG A CA 13
ATOM 16688 C C . ARG A 1 31 ? 44.618 19.763 13.872 1.00 0.00 166 ARG A C 13
ATOM 16689 O O . ARG A 1 31 ? 45.536 20.308 14.484 1.00 0.00 166 ARG A O 13
ATOM 16710 N N . GLN A 1 32 ? 43.489 20.388 13.553 1.00 0.00 167 GLN A N 13
ATOM 16711 C CA . GLN A 1 32 ? 43.269 21.782 13.921 1.00 0.00 167 GLN A CA 13
ATOM 16712 C C . GLN A 1 32 ? 43.198 21.931 15.437 1.00 0.00 167 GLN A C 13
ATOM 16713 O O . GLN A 1 32 ? 43.474 23.001 15.979 1.00 0.00 1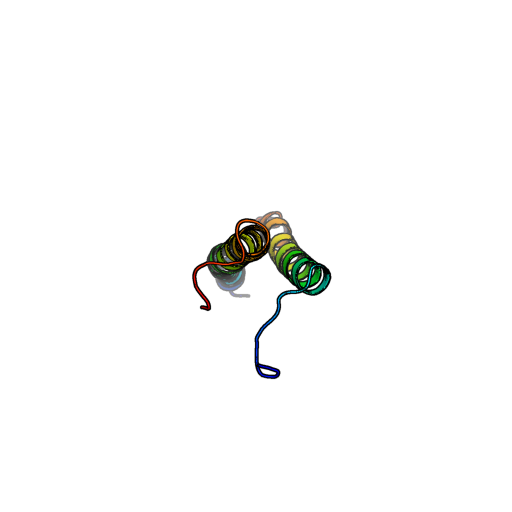67 GLN A O 13
ATOM 16727 N N . SER A 1 33 ? 42.826 20.850 16.116 1.00 0.00 168 SER A N 13
ATOM 16728 C CA . SER A 1 33 ? 42.716 20.875 17.570 1.00 0.00 168 SER A CA 13
ATOM 16729 C C . SER A 1 33 ? 44.069 21.188 18.203 1.00 0.00 168 SER A C 13
ATOM 16730 O O . SER A 1 33 ? 44.161 21.997 19.126 1.00 0.00 168 SER A O 13
ATOM 16738 N N . GLN A 1 34 ? 45.116 20.542 17.700 1.00 0.00 169 GLN A N 13
ATOM 16739 C CA . GLN A 1 34 ? 46.460 20.767 18.216 1.00 0.00 169 GLN A CA 13
ATOM 16740 C C . GLN A 1 34 ? 46.798 22.255 18.200 1.00 0.00 169 GLN A C 13
ATOM 16741 O O . GLN A 1 34 ? 47.831 22.672 18.720 1.00 0.00 169 GLN A O 13
ATOM 16755 N N . ILE A 1 35 ? 45.917 23.049 17.599 1.00 0.00 170 ILE A N 13
ATOM 16756 C CA . ILE A 1 35 ? 46.131 24.489 17.519 1.00 0.00 170 ILE A CA 13
ATOM 16757 C C . ILE A 1 35 ? 45.495 25.192 18.714 1.00 0.00 170 ILE A C 13
ATOM 16758 O O . ILE A 1 35 ? 46.064 26.130 19.270 1.00 0.00 170 ILE A O 13
ATOM 16774 N N . GLN A 1 36 ? 44.311 24.731 19.103 1.00 0.00 171 GLN A N 13
ATOM 16775 C CA . GLN A 1 36 ? 43.606 25.320 20.235 1.00 0.00 171 GLN A CA 13
ATOM 16776 C C . GLN A 1 36 ? 42.660 24.304 20.866 1.00 0.00 171 GLN A C 13
ATOM 16777 O O . GLN A 1 36 ? 41.701 23.858 20.234 1.00 0.00 171 GLN A O 13
ATOM 16791 N N . LYS A 1 37 ? 42.936 23.942 22.114 1.00 0.00 172 LYS A N 13
ATOM 16792 C CA . LYS A 1 37 ? 42.108 22.967 22.817 1.00 0.00 172 LYS A CA 13
ATOM 16793 C C . LYS A 1 37 ? 40.636 23.361 22.738 1.00 0.00 172 LYS A C 13
ATOM 16794 O O . LYS A 1 37 ? 39.952 23.050 21.763 1.00 0.00 172 LYS A O 13
ATOM 16813 N N . GLU A 1 38 ? 40.156 24.046 23.771 1.00 0.00 173 GLU A N 13
ATOM 16814 C CA . GLU A 1 38 ? 38.761 24.471 23.810 1.00 0.00 173 GLU A CA 13
ATOM 16815 C C . GLU A 1 38 ? 38.649 25.965 23.521 1.00 0.00 173 GLU A C 13
ATOM 16816 O O . GLU A 1 38 ? 37.988 26.374 22.567 1.00 0.00 173 GLU A O 13
ATOM 16828 N N . ALA A 1 39 ? 39.301 26.773 24.350 1.00 0.00 174 ALA A N 13
ATOM 16829 C CA . ALA A 1 39 ? 39.262 28.220 24.178 1.00 0.00 174 ALA A CA 13
ATOM 16830 C C . ALA A 1 39 ? 37.823 28.724 24.215 1.00 0.00 174 ALA A C 13
ATOM 16831 O O . ALA A 1 39 ? 36.917 28.085 23.683 1.00 0.00 174 ALA A O 13
ATOM 16838 N N . THR A 1 40 ? 37.621 29.875 24.849 1.00 0.00 175 THR A N 13
ATOM 16839 C CA . THR A 1 40 ? 36.287 30.455 24.956 1.00 0.00 175 THR A CA 13
ATOM 16840 C C . THR A 1 40 ? 35.756 30.833 23.578 1.00 0.00 175 THR A C 13
ATOM 16841 O O . THR A 1 40 ? 36.420 31.534 22.816 1.00 0.00 175 THR A O 13
ATOM 16852 N N . ALA A 1 41 ? 34.552 30.362 23.264 1.00 0.00 176 ALA A N 13
ATOM 16853 C CA . ALA A 1 41 ? 33.942 30.654 21.972 1.00 0.00 176 ALA A CA 13
ATOM 16854 C C . ALA A 1 41 ? 32.474 31.028 22.144 1.00 0.00 176 ALA A C 13
ATOM 16855 O O . ALA A 1 41 ? 31.615 30.574 21.387 1.00 0.00 176 ALA A O 13
ATOM 16862 N N . GLN A 1 42 ? 32.192 31.857 23.144 1.00 0.00 177 GLN A N 13
ATOM 16863 C CA . GLN A 1 42 ? 30.822 32.280 23.409 1.00 0.00 177 GLN A CA 13
ATOM 16864 C C . GLN A 1 42 ? 30.512 33.581 22.674 1.00 0.00 177 GLN A C 13
ATOM 16865 O O . GLN A 1 42 ? 31.391 34.419 22.481 1.00 0.00 177 GLN A O 13
ATOM 16879 N N . LYS A 1 43 ? 29.257 33.739 22.266 1.00 0.00 178 LYS A N 13
ATOM 16880 C CA . LYS A 1 43 ? 28.841 34.943 21.557 1.00 0.00 178 LYS A CA 13
ATOM 16881 C C . LYS A 1 43 ? 29.119 36.185 22.397 1.00 0.00 178 LYS A C 13
ATOM 16882 O O . LYS A 1 43 ? 28.574 36.274 23.484 1.00 0.00 178 LYS A O 13
ATOM 16902 N N . GLY B 2 1 ? 53.825 10.217 14.289 1.00 0.00 209 GLY B N 13
ATOM 16903 C CA . GLY B 2 1 ? 54.994 9.644 15.015 1.00 0.00 209 GLY B CA 13
ATOM 16904 C C . GLY B 2 1 ? 54.518 8.557 15.973 1.00 0.00 209 GLY B C 13
ATOM 16905 O O . GLY B 2 1 ? 53.335 8.481 16.302 1.00 0.00 209 GLY B O 13
ATOM 16911 N N . SER B 2 2 ? 55.448 7.718 16.415 1.00 0.00 210 SER B N 13
ATOM 16912 C CA . SER B 2 2 ? 55.112 6.637 17.334 1.00 0.00 210 SER B CA 13
ATOM 16913 C C . SER B 2 2 ? 54.564 7.198 18.642 1.00 0.00 210 SER B C 13
ATOM 16914 O O . SER B 2 2 ? 53.751 6.558 19.311 1.00 0.00 210 SER B O 13
ATOM 16922 N N . LYS B 2 3 ? 55.012 8.395 19.002 1.00 0.00 211 LYS B N 13
ATOM 16923 C CA . LYS B 2 3 ? 54.565 9.029 20.238 1.00 0.00 211 LYS B CA 13
ATOM 16924 C C . LYS B 2 3 ? 53.134 9.537 20.091 1.00 0.00 211 LYS B C 13
ATOM 16925 O O . LYS B 2 3 ? 52.785 10.160 19.089 1.00 0.00 211 LYS B O 13
ATOM 16944 N N . ALA B 2 4 ? 52.310 9.264 21.098 1.00 0.00 212 ALA B N 13
ATOM 16945 C CA . ALA B 2 4 ? 50.918 9.697 21.073 1.00 0.00 212 ALA B CA 13
ATOM 16946 C C . ALA B 2 4 ? 50.326 9.513 19.679 1.00 0.00 212 ALA B C 13
ATOM 16947 O O . ALA B 2 4 ? 50.932 8.879 18.815 1.00 0.00 212 ALA B O 13
ATOM 16954 N N . PHE B 2 5 ? 49.139 10.070 19.467 1.00 0.00 213 PHE B N 13
ATOM 16955 C CA . PHE B 2 5 ? 48.475 9.963 18.173 1.00 0.00 213 PHE B CA 13
ATOM 16956 C C . PHE B 2 5 ? 48.438 11.319 17.475 1.00 0.00 213 PHE B C 13
ATOM 16957 O O . PHE B 2 5 ? 47.369 11.816 17.118 1.00 0.00 213 PHE B O 13
ATOM 16974 N N . ILE B 2 6 ? 49.612 11.914 17.283 1.00 0.00 214 ILE B N 13
ATOM 16975 C CA . ILE B 2 6 ? 49.699 13.214 16.629 1.00 0.00 214 ILE B CA 13
ATOM 16976 C C . ILE B 2 6 ? 49.392 13.087 15.141 1.00 0.00 214 ILE B C 13
ATOM 16977 O O . ILE B 2 6 ? 49.636 12.043 14.535 1.00 0.00 214 ILE B O 13
ATOM 16993 N N . VAL B 2 7 ? 48.857 14.155 14.559 1.00 0.00 215 VAL B N 13
ATOM 16994 C CA . VAL B 2 7 ? 48.524 14.152 13.139 1.00 0.00 215 VAL B CA 13
ATOM 16995 C C . VAL B 2 7 ? 49.542 14.963 12.346 1.00 0.00 215 VAL B C 13
ATOM 16996 O O . VAL B 2 7 ? 49.949 16.047 12.766 1.00 0.00 215 VAL B O 13
ATOM 17009 N N . THR B 2 8 ? 49.950 14.432 11.198 1.00 0.00 216 THR B N 13
ATOM 17010 C CA . THR B 2 8 ? 50.924 15.117 10.355 1.00 0.00 216 THR B CA 13
ATOM 17011 C C . THR B 2 8 ? 50.429 15.187 8.913 1.00 0.00 216 THR B C 13
ATOM 17012 O O . THR B 2 8 ? 49.542 14.432 8.514 1.00 0.00 216 THR B O 13
ATOM 17023 N N . ASP B 2 9 ? 51.007 16.098 8.139 1.00 0.00 217 ASP B N 13
ATOM 17024 C CA . ASP B 2 9 ? 50.607 16.265 6.746 1.00 0.00 217 ASP B CA 13
ATOM 17025 C C . ASP B 2 9 ? 50.774 14.957 5.980 1.00 0.00 217 ASP B C 13
ATOM 17026 O O . ASP B 2 9 ? 49.806 14.403 5.459 1.00 0.00 217 ASP B O 13
ATOM 17035 N N . GLU B 2 10 ? 52.008 14.467 5.916 1.00 0.00 218 GLU B N 13
ATOM 17036 C CA . GLU B 2 10 ? 52.289 13.219 5.215 1.00 0.00 218 GLU B CA 13
ATOM 17037 C C . GLU B 2 10 ? 51.123 12.247 5.362 1.00 0.00 218 GLU B C 13
ATOM 17038 O O . GLU B 2 10 ? 50.807 11.498 4.438 1.00 0.00 218 GLU B O 13
ATOM 17050 N N . ASP B 2 11 ? 50.486 12.266 6.529 1.00 0.00 219 ASP B N 13
ATOM 17051 C CA . ASP B 2 11 ? 49.367 11.369 6.792 1.00 0.00 219 ASP B CA 13
ATOM 17052 C C . ASP B 2 11 ? 48.110 11.858 6.078 1.00 0.00 219 ASP B C 13
ATOM 17053 O O . ASP B 2 11 ? 47.357 11.064 5.513 1.00 0.00 219 ASP B O 13
ATOM 17062 N N . ILE B 2 12 ? 47.888 13.168 6.111 1.00 0.00 220 ILE B N 13
ATOM 17063 C CA . ILE B 2 12 ? 46.716 13.751 5.466 1.00 0.00 220 ILE B CA 13
ATOM 17064 C C . ILE B 2 12 ? 46.807 13.602 3.951 1.00 0.00 220 ILE B C 13
ATOM 17065 O O . ILE B 2 12 ? 45.824 13.262 3.292 1.00 0.00 220 ILE B O 13
ATOM 17081 N N . ARG B 2 13 ? 47.992 13.857 3.406 1.00 0.00 221 ARG B N 13
ATOM 17082 C CA . ARG B 2 13 ? 48.195 13.760 1.965 1.00 0.00 221 ARG B CA 13
ATOM 17083 C C . ARG B 2 13 ? 47.811 12.373 1.460 1.00 0.00 221 ARG B C 13
ATOM 17084 O O . ARG B 2 13 ? 46.912 12.231 0.631 1.00 0.00 221 ARG B O 13
ATOM 17105 N N . LYS B 2 14 ? 48.499 11.353 1.964 1.00 0.00 222 LYS B N 13
ATOM 17106 C CA . LYS B 2 14 ? 48.224 9.981 1.549 1.00 0.00 222 LYS B CA 13
ATOM 17107 C C . LYS B 2 14 ? 46.728 9.690 1.608 1.00 0.00 222 LYS B C 13
ATOM 17108 O O . LYS B 2 14 ? 46.188 8.989 0.753 1.00 0.00 222 LYS B O 13
ATOM 17127 N N . GLN B 2 15 ? 46.065 10.234 2.624 1.00 0.00 223 GLN B N 13
ATOM 17128 C CA . GLN B 2 15 ? 44.631 10.020 2.788 1.00 0.00 223 GLN B CA 13
ATOM 17129 C C . GLN B 2 15 ? 43.854 10.716 1.675 1.00 0.00 223 GLN B C 13
ATOM 17130 O O . GLN B 2 15 ? 42.897 10.163 1.134 1.00 0.00 223 GLN B O 13
ATOM 17144 N N . GLU B 2 16 ? 44.271 11.932 1.340 1.00 0.00 224 GLU B N 13
ATOM 17145 C CA . GLU B 2 16 ? 43.605 12.696 0.291 1.00 0.00 224 GLU B CA 13
ATOM 17146 C C . GLU B 2 16 ? 43.884 12.084 -1.078 1.00 0.00 224 GLU B C 13
ATOM 17147 O O . GLU B 2 16 ? 43.058 12.168 -1.987 1.00 0.00 224 GLU B O 13
ATOM 17159 N N . GLU B 2 17 ? 45.054 11.468 -1.218 1.00 0.00 225 GLU B N 13
ATOM 17160 C CA . GLU B 2 17 ? 45.436 10.854 -2.485 1.00 0.00 225 GLU B CA 13
ATOM 17161 C C . GLU B 2 17 ? 44.488 9.711 -2.834 1.00 0.00 225 GLU B C 13
ATOM 17162 O O . GLU B 2 17 ? 44.066 9.572 -3.982 1.00 0.00 225 GLU B O 13
ATOM 17174 N N . ARG B 2 18 ? 44.160 8.895 -1.838 1.00 0.00 226 ARG B N 13
ATOM 17175 C CA . ARG B 2 18 ? 43.268 7.762 -2.054 1.00 0.00 226 ARG B CA 13
ATOM 17176 C C . ARG B 2 18 ? 41.890 8.243 -2.500 1.00 0.00 226 ARG B C 13
ATOM 17177 O O . ARG B 2 18 ? 41.283 7.666 -3.401 1.00 0.00 226 ARG B O 13
ATOM 17198 N N . VAL B 2 19 ? 41.403 9.302 -1.861 1.00 0.00 227 VAL B N 13
ATOM 17199 C CA . VAL B 2 19 ? 40.099 9.856 -2.206 1.00 0.00 227 VAL B CA 13
ATOM 17200 C C . VAL B 2 19 ? 40.122 10.449 -3.612 1.00 0.00 227 VAL B C 13
ATOM 17201 O O . VAL B 2 19 ? 39.177 10.279 -4.383 1.00 0.00 227 VAL B O 13
ATOM 17214 N N . GLN B 2 20 ? 41.206 11.143 -3.938 1.00 0.00 228 GLN B N 13
ATOM 17215 C CA . GLN B 2 20 ? 41.333 11.773 -5.247 1.00 0.00 228 GLN B CA 13
ATOM 17216 C C . GLN B 2 20 ? 41.203 10.734 -6.357 1.00 0.00 228 GLN B C 13
ATOM 17217 O O . GLN B 2 20 ? 40.556 10.977 -7.375 1.00 0.00 228 GLN B O 13
ATOM 17231 N N . GLN B 2 21 ? 41.823 9.576 -6.151 1.00 0.00 229 GLN B N 13
ATOM 17232 C CA . GLN B 2 21 ? 41.776 8.509 -7.144 1.00 0.00 229 GLN B CA 13
ATOM 17233 C C . GLN B 2 21 ? 40.346 8.009 -7.327 1.00 0.00 229 GLN B C 13
ATOM 17234 O O . GLN B 2 21 ? 39.912 7.736 -8.446 1.00 0.00 229 GLN B O 13
ATOM 17248 N N . VAL B 2 22 ? 39.620 7.891 -6.220 1.00 0.00 230 VAL B N 13
ATOM 17249 C CA . VAL B 2 22 ? 38.238 7.428 -6.271 1.00 0.00 230 VAL B CA 13
ATOM 17250 C C . VAL B 2 22 ? 37.389 8.370 -7.118 1.00 0.00 230 VAL B C 13
ATOM 17251 O O . VAL B 2 22 ? 36.593 7.928 -7.946 1.00 0.00 230 VAL B O 13
ATOM 17264 N N . ARG B 2 23 ? 37.562 9.670 -6.903 1.00 0.00 231 ARG B N 13
ATOM 17265 C CA . ARG B 2 23 ? 36.809 10.665 -7.658 1.00 0.00 231 ARG B CA 13
ATOM 17266 C C . ARG B 2 23 ? 37.216 10.644 -9.127 1.00 0.00 231 ARG B C 13
ATOM 17267 O O . ARG B 2 23 ? 36.382 10.817 -10.015 1.00 0.00 231 ARG B O 13
ATOM 17288 N N . LYS B 2 24 ? 38.505 10.431 -9.376 1.00 0.00 232 LYS B N 13
ATOM 17289 C CA . LYS B 2 24 ? 39.014 10.398 -10.742 1.00 0.00 232 LYS B CA 13
ATOM 17290 C C . LYS B 2 24 ? 38.267 9.354 -11.566 1.00 0.00 232 LYS B C 13
ATOM 17291 O O . LYS B 2 24 ? 37.769 9.647 -12.653 1.00 0.00 232 LYS B O 13
ATOM 17310 N N . LYS B 2 25 ? 38.191 8.136 -11.040 1.00 0.00 233 LYS B N 13
ATOM 17311 C CA . LYS B 2 25 ? 37.494 7.058 -11.732 1.00 0.00 233 LYS B CA 13
ATOM 17312 C C . LYS B 2 25 ? 35.984 7.247 -11.632 1.00 0.00 233 LYS B C 13
ATOM 17313 O O . LYS B 2 25 ? 35.287 7.298 -12.645 1.00 0.00 233 LYS B O 13
ATOM 17332 N N . LEU B 2 26 ? 35.486 7.351 -10.405 1.00 0.00 234 LEU B N 13
ATOM 17333 C CA . LEU B 2 26 ? 34.057 7.541 -10.185 1.00 0.00 234 LEU B CA 13
ATOM 17334 C C . LEU B 2 26 ? 33.472 8.473 -11.242 1.00 0.00 234 LEU B C 13
ATOM 17335 O O . LEU B 2 26 ? 32.499 8.132 -11.913 1.00 0.00 234 LEU B O 13
ATOM 17351 N N . GLU B 2 27 ? 34.073 9.650 -11.384 1.00 0.00 235 GLU B N 13
ATOM 17352 C CA . GLU B 2 27 ? 33.607 10.620 -12.368 1.00 0.00 235 GLU B CA 13
ATOM 17353 C C . GLU B 2 27 ? 33.801 10.082 -13.781 1.00 0.00 235 GLU B C 13
ATOM 17354 O O . GLU B 2 27 ? 32.954 10.277 -14.653 1.00 0.00 235 GLU B O 13
ATOM 17366 N N . GLU B 2 28 ? 34.922 9.403 -14.001 1.00 0.00 236 GLU B N 13
ATOM 17367 C CA . GLU B 2 28 ? 35.219 8.841 -15.314 1.00 0.00 236 GLU B CA 13
ATOM 17368 C C . GLU B 2 28 ? 34.108 7.893 -15.753 1.00 0.00 236 GLU B C 13
ATOM 17369 O O . GLU B 2 28 ? 33.631 7.964 -16.887 1.00 0.00 236 GLU B O 13
ATOM 17381 N N . ALA B 2 29 ? 33.699 7.008 -14.851 1.00 0.00 237 ALA B N 13
ATOM 17382 C CA . ALA B 2 29 ? 32.641 6.051 -15.158 1.00 0.00 237 ALA B CA 13
ATOM 17383 C C . ALA B 2 29 ? 31.337 6.779 -15.467 1.00 0.00 237 ALA B C 13
ATOM 17384 O O . ALA B 2 29 ? 30.461 6.242 -16.145 1.00 0.00 237 ALA B O 13
ATOM 17391 N N . LEU B 2 30 ? 31.215 8.003 -14.964 1.00 0.00 238 LEU B N 13
ATOM 17392 C CA . LEU B 2 30 ? 30.011 8.794 -15.187 1.00 0.00 238 LEU B CA 13
ATOM 17393 C C . LEU B 2 30 ? 30.104 9.546 -16.510 1.00 0.00 238 LEU B C 13
ATOM 17394 O O . LEU B 2 30 ? 29.093 9.787 -17.171 1.00 0.00 238 LEU B O 13
ATOM 17410 N N . MET B 2 31 ? 31.322 9.914 -16.891 1.00 0.00 239 MET B N 13
ATOM 17411 C CA . MET B 2 31 ? 31.536 10.642 -18.137 1.00 0.00 239 MET B CA 13
ATOM 17412 C C . MET B 2 31 ? 31.058 9.817 -19.327 1.00 0.00 239 MET B C 13
ATOM 17413 O O . MET B 2 31 ? 30.450 10.346 -20.257 1.00 0.00 239 MET B O 13
ATOM 17427 N N . ALA B 2 32 ? 31.338 8.518 -19.291 1.00 0.00 240 ALA B N 13
ATOM 17428 C CA . ALA B 2 32 ? 30.928 7.628 -20.371 1.00 0.00 240 ALA B CA 13
ATOM 17429 C C . ALA B 2 32 ? 29.410 7.619 -20.510 1.00 0.00 240 ALA B C 13
ATOM 17430 O O . ALA B 2 32 ? 28.879 7.613 -21.621 1.00 0.00 240 ALA B O 13
ATOM 17437 N N . ASP B 2 33 ? 28.716 7.617 -19.377 1.00 0.00 241 ASP B N 13
ATOM 17438 C CA . ASP B 2 33 ? 27.258 7.614 -19.385 1.00 0.00 241 ASP B CA 13
ATOM 17439 C C . ASP B 2 33 ? 26.729 6.594 -20.388 1.00 0.00 241 ASP B C 13
ATOM 17440 O O . ASP B 2 33 ? 25.549 6.606 -20.738 1.00 0.00 241 ASP B O 13
ATOM 17449 N N . ILE B 2 34 ? 27.611 5.711 -20.847 1.00 0.00 242 ILE B N 13
ATOM 17450 C CA . ILE B 2 34 ? 27.221 4.683 -21.805 1.00 0.00 242 ILE B CA 13
ATOM 17451 C C . ILE B 2 34 ? 27.825 3.336 -21.422 1.00 0.00 242 ILE B C 13
ATOM 17452 O O . ILE B 2 34 ? 27.138 2.315 -21.424 1.00 0.00 242 ILE B O 13
ATOM 17468 N N . LEU B 2 35 ? 29.113 3.344 -21.094 1.00 0.00 243 LEU B N 13
ATOM 17469 C CA . LEU B 2 35 ? 29.801 2.115 -20.715 1.00 0.00 243 LEU B CA 13
ATOM 17470 C C . LEU B 2 35 ? 30.518 2.292 -19.381 1.00 0.00 243 LEU B C 13
ATOM 17471 O O . LEU B 2 35 ? 30.084 1.765 -18.357 1.00 0.00 243 LEU B O 13
ATOM 17487 N N . SER B 2 36 ? 31.619 3.038 -19.401 1.00 0.00 244 SER B N 13
ATOM 17488 C CA . SER B 2 36 ? 32.391 3.273 -18.187 1.00 0.00 244 SER B CA 13
ATOM 17489 C C . SER B 2 36 ? 33.757 3.859 -18.527 1.00 0.00 244 SER B C 13
ATOM 17490 O O . SER B 2 36 ? 34.454 4.260 -17.608 1.00 0.00 244 SER B O 13
ATOM 17499 N N . GLY A 1 1 ? 21.664 -9.196 -14.383 1.00 0.00 136 GLY A N 14
ATOM 17500 C CA . GLY A 1 1 ? 21.885 -8.369 -15.603 1.00 0.00 136 GLY A CA 14
ATOM 17501 C C . GLY A 1 1 ? 23.374 -8.084 -15.761 1.00 0.00 136 GLY A C 14
ATOM 17502 O O . GLY A 1 1 ? 24.107 -7.993 -14.777 1.00 0.00 136 GLY A O 14
ATOM 17508 N N . SER A 1 2 ? 23.814 -7.941 -17.007 1.00 0.00 137 SER A N 14
ATOM 17509 C CA . SER A 1 2 ? 25.220 -7.667 -17.283 1.00 0.00 137 SER A CA 14
ATOM 17510 C C . SER A 1 2 ? 25.588 -6.254 -16.840 1.00 0.00 137 SER A C 14
ATOM 17511 O O . SER A 1 2 ? 26.452 -6.065 -15.985 1.00 0.00 137 SER A O 14
ATOM 17519 N N . PRO A 1 3 ? 24.947 -5.270 -17.408 1.00 0.00 138 PRO A N 14
ATOM 17520 C CA . PRO A 1 3 ? 25.201 -3.839 -17.070 1.00 0.00 138 PRO A CA 14
ATOM 17521 C C . PRO A 1 3 ? 24.843 -3.517 -15.622 1.00 0.00 138 PRO A C 14
ATOM 17522 O O . PRO A 1 3 ? 25.349 -2.553 -15.047 1.00 0.00 138 PRO A O 14
ATOM 17533 N N . GLU A 1 4 ? 23.968 -4.330 -15.039 1.00 0.00 139 GLU A N 14
ATOM 17534 C CA . GLU A 1 4 ? 23.551 -4.123 -13.657 1.00 0.00 139 GLU A CA 14
ATOM 17535 C C . GLU A 1 4 ? 24.729 -4.321 -12.708 1.00 0.00 139 GLU A C 14
ATOM 17536 O O . GLU A 1 4 ? 24.894 -3.575 -11.744 1.00 0.00 139 GLU A O 14
ATOM 17548 N N . GLU A 1 5 ? 25.546 -5.331 -12.990 1.00 0.00 140 GLU A N 14
ATOM 17549 C CA . GLU A 1 5 ? 26.709 -5.616 -12.157 1.00 0.00 140 GLU A CA 14
ATOM 17550 C C . GLU A 1 5 ? 27.684 -4.443 -12.181 1.00 0.00 140 GLU A C 14
ATOM 17551 O O . GLU A 1 5 ? 28.289 -4.105 -11.164 1.00 0.00 140 GLU A O 14
ATOM 17563 N N . ARG A 1 6 ? 27.832 -3.827 -13.350 1.00 0.00 141 ARG A N 14
ATOM 17564 C CA . ARG A 1 6 ? 28.734 -2.691 -13.495 1.00 0.00 141 ARG A CA 14
ATOM 17565 C C . ARG A 1 6 ? 28.248 -1.511 -12.661 1.00 0.00 141 ARG A C 14
ATOM 17566 O O . ARG A 1 6 ? 29.043 -0.817 -12.027 1.00 0.00 141 ARG A O 14
ATOM 17587 N N . GLU A 1 7 ? 26.938 -1.289 -12.665 1.00 0.00 142 GLU A N 14
ATOM 17588 C CA . GLU A 1 7 ? 26.355 -0.196 -11.896 1.00 0.00 142 GLU A CA 14
ATOM 17589 C C . GLU A 1 7 ? 26.579 -0.410 -10.403 1.00 0.00 142 GLU A C 14
ATOM 17590 O O . GLU A 1 7 ? 26.757 0.546 -9.648 1.00 0.00 142 GLU A O 14
ATOM 17602 N N . ARG A 1 8 ? 26.567 -1.671 -9.983 1.00 0.00 143 ARG A N 14
ATOM 17603 C CA . ARG A 1 8 ? 26.774 -1.999 -8.577 1.00 0.00 143 ARG A CA 14
ATOM 17604 C C . ARG A 1 8 ? 28.122 -1.474 -8.096 1.00 0.00 143 ARG A C 14
ATOM 17605 O O . ARG A 1 8 ? 28.225 -0.904 -7.011 1.00 0.00 143 ARG A O 14
ATOM 17626 N N . MET A 1 9 ? 29.153 -1.669 -8.912 1.00 0.00 144 MET A N 14
ATOM 17627 C CA . MET A 1 9 ? 30.491 -1.211 -8.557 1.00 0.00 144 MET A CA 14
ATOM 17628 C C . MET A 1 9 ? 30.491 0.293 -8.301 1.00 0.00 144 MET A C 14
ATOM 17629 O O . MET A 1 9 ? 31.140 0.775 -7.372 1.00 0.00 144 MET A O 14
ATOM 17643 N N . ILE A 1 10 ? 29.758 1.028 -9.130 1.00 0.00 145 ILE A N 14
ATOM 17644 C CA . ILE A 1 10 ? 29.681 2.477 -8.984 1.00 0.00 145 ILE A CA 14
ATOM 17645 C C . ILE A 1 10 ? 29.057 2.847 -7.643 1.00 0.00 145 ILE A C 14
ATOM 17646 O O . ILE A 1 10 ? 29.556 3.722 -6.935 1.00 0.00 145 ILE A O 14
ATOM 17662 N N . LYS A 1 11 ? 27.964 2.174 -7.298 1.00 0.00 146 LYS A N 14
ATOM 17663 C CA . LYS A 1 11 ? 27.281 2.439 -6.037 1.00 0.00 146 LYS A CA 14
ATOM 17664 C C . LYS A 1 11 ? 28.183 2.086 -4.859 1.00 0.00 146 LYS A C 14
ATOM 17665 O O . LYS A 1 11 ? 28.204 2.788 -3.847 1.00 0.00 146 LYS A O 14
ATOM 17684 N N . GLN A 1 12 ? 28.929 0.993 -4.996 1.00 0.00 147 GLN A N 14
ATOM 17685 C CA . GLN A 1 12 ? 29.826 0.555 -3.934 1.00 0.00 147 GLN A CA 14
ATOM 17686 C C . GLN A 1 12 ? 30.888 1.615 -3.661 1.00 0.00 147 GLN A C 14
ATOM 17687 O O . GLN A 1 12 ? 31.255 1.858 -2.512 1.00 0.00 147 GLN A O 14
ATOM 17701 N N . LEU A 1 13 ? 31.375 2.245 -4.725 1.00 0.00 148 LEU A N 14
ATOM 17702 C CA . LEU A 1 13 ? 32.403 3.269 -4.589 1.00 0.00 148 LEU A CA 14
ATOM 17703 C C . LEU A 1 13 ? 31.867 4.464 -3.807 1.00 0.00 148 LEU A C 14
ATOM 17704 O O . LEU A 1 13 ? 32.588 5.079 -3.022 1.00 0.00 148 LEU A O 14
ATOM 17720 N N . LYS A 1 14 ? 30.596 4.784 -4.028 1.00 0.00 149 LYS A N 14
ATOM 17721 C CA . LYS A 1 14 ? 29.975 5.915 -3.348 1.00 0.00 149 LYS A CA 14
ATOM 17722 C C . LYS A 1 14 ? 29.926 5.672 -1.844 1.00 0.00 149 LYS A C 14
ATOM 17723 O O . LYS A 1 14 ? 30.023 6.608 -1.050 1.00 0.00 149 LYS A O 14
ATOM 17742 N N . GLU A 1 15 ? 29.774 4.409 -1.458 1.00 0.00 150 GLU A N 14
ATOM 17743 C CA . GLU A 1 15 ? 29.704 4.056 -0.046 1.00 0.00 150 GLU A CA 14
ATOM 17744 C C . GLU A 1 15 ? 31.036 4.335 0.641 1.00 0.00 150 GLU A C 14
ATOM 17745 O O . GLU A 1 15 ? 31.090 5.040 1.649 1.00 0.00 150 GLU A O 14
ATOM 17757 N N . GLU A 1 16 ? 32.109 3.779 0.088 1.00 0.00 151 GLU A N 14
ATOM 17758 C CA . GLU A 1 16 ? 33.436 3.969 0.660 1.00 0.00 151 GLU A CA 14
ATOM 17759 C C . GLU A 1 16 ? 33.863 5.428 0.543 1.00 0.00 151 GLU A C 14
ATOM 17760 O O . GLU A 1 16 ? 34.619 5.932 1.373 1.00 0.00 151 GLU A O 14
ATOM 17772 N N . LEU A 1 17 ? 33.373 6.102 -0.493 1.00 0.00 152 LEU A N 14
ATOM 17773 C CA . LEU A 1 17 ? 33.721 7.500 -0.716 1.00 0.00 152 LEU A CA 14
ATOM 17774 C C . LEU A 1 17 ? 33.288 8.355 0.471 1.00 0.00 152 LEU A C 14
ATOM 17775 O O . LEU A 1 17 ? 34.045 9.197 0.950 1.00 0.00 152 LEU A O 14
ATOM 17791 N N . ARG A 1 18 ? 32.065 8.130 0.940 1.00 0.00 153 ARG A N 14
ATOM 17792 C CA . ARG A 1 18 ? 31.541 8.887 2.071 1.00 0.00 153 ARG A CA 14
ATOM 17793 C C . ARG A 1 18 ? 32.371 8.620 3.322 1.00 0.00 153 ARG A C 14
ATOM 17794 O O . ARG A 1 18 ? 32.707 9.543 4.064 1.00 0.00 153 ARG A O 14
ATOM 17815 N N . LEU A 1 19 ? 32.700 7.353 3.548 1.00 0.00 154 LEU A N 14
ATOM 17816 C CA . LEU A 1 19 ? 33.499 6.976 4.710 1.00 0.00 154 LEU A CA 14
ATOM 17817 C C . LEU A 1 19 ? 34.900 7.571 4.608 1.00 0.00 154 LEU A C 14
ATOM 17818 O O . LEU A 1 19 ? 35.449 8.061 5.595 1.00 0.00 154 LEU A O 14
ATOM 17834 N N . GLU A 1 20 ? 35.470 7.526 3.409 1.00 0.00 155 GLU A N 14
ATOM 17835 C CA . GLU A 1 20 ? 36.809 8.060 3.191 1.00 0.00 155 GLU A CA 14
ATOM 17836 C C . GLU A 1 20 ? 36.831 9.565 3.437 1.00 0.00 155 GLU A C 14
ATOM 17837 O O . GLU A 1 20 ? 37.780 10.096 4.013 1.00 0.00 155 GLU A O 14
ATOM 17849 N N . GLU A 1 21 ? 35.776 10.246 2.998 1.00 0.00 156 GLU A N 14
ATOM 17850 C CA . GLU A 1 21 ? 35.682 11.688 3.181 1.00 0.00 156 GLU A CA 14
ATOM 17851 C C . GLU A 1 21 ? 35.408 12.024 4.643 1.00 0.00 156 GLU A C 14
ATOM 17852 O O . GLU A 1 21 ? 36.008 12.942 5.203 1.00 0.00 156 GLU A O 14
ATOM 17864 N N . ALA A 1 22 ? 34.498 11.274 5.257 1.00 0.00 157 ALA A N 14
ATOM 17865 C CA . ALA A 1 22 ? 34.157 11.497 6.657 1.00 0.00 157 ALA A CA 14
ATOM 17866 C C . ALA A 1 22 ? 35.418 11.547 7.513 1.00 0.00 157 ALA A C 14
ATOM 17867 O O . ALA A 1 22 ? 35.608 12.472 8.303 1.00 0.00 157 ALA A O 14
ATOM 17874 N N . LYS A 1 23 ? 36.275 10.545 7.351 1.00 0.00 158 LYS A N 14
ATOM 17875 C CA . LYS A 1 23 ? 37.514 10.482 8.118 1.00 0.00 158 LYS A CA 14
ATOM 17876 C C . LYS A 1 23 ? 38.372 11.715 7.850 1.00 0.00 158 LYS A C 14
ATOM 17877 O O . LYS A 1 23 ? 38.954 12.290 8.770 1.00 0.00 158 LYS A O 14
ATOM 17896 N N . LEU A 1 24 ? 38.443 12.117 6.585 1.00 0.00 159 LEU A N 14
ATOM 17897 C CA . LEU A 1 24 ? 39.240 13.278 6.207 1.00 0.00 159 LEU A CA 14
ATOM 17898 C C . LEU A 1 24 ? 38.781 14.514 6.974 1.00 0.00 159 LEU A C 14
ATOM 17899 O O . LEU A 1 24 ? 39.597 15.254 7.523 1.00 0.00 159 LEU A O 14
ATOM 17915 N N . VAL A 1 25 ? 37.470 14.730 7.006 1.00 0.00 160 VAL A N 14
ATOM 17916 C CA . VAL A 1 25 ? 36.912 15.866 7.728 1.00 0.00 160 VAL A CA 14
ATOM 17917 C C . VAL A 1 25 ? 37.264 15.783 9.210 1.00 0.00 160 VAL A C 14
ATOM 17918 O O . VAL A 1 25 ? 37.614 16.786 9.833 1.00 0.00 160 VAL A O 14
ATOM 17931 N N . LEU A 1 26 ? 37.171 14.580 9.769 1.00 0.00 161 LEU A N 14
ATOM 17932 C CA . LEU A 1 26 ? 37.481 14.378 11.178 1.00 0.00 161 LEU A CA 14
ATOM 17933 C C . LEU A 1 26 ? 38.932 14.750 11.464 1.00 0.00 161 LEU A C 14
ATOM 17934 O O . LEU A 1 26 ? 39.229 15.415 12.456 1.00 0.00 161 LEU A O 14
ATOM 17950 N N . LEU A 1 27 ? 39.832 14.317 10.587 1.00 0.00 162 LEU A N 14
ATOM 17951 C CA . LEU A 1 27 ? 41.250 14.612 10.753 1.00 0.00 162 LEU A CA 14
ATOM 17952 C C . LEU A 1 27 ? 41.487 16.118 10.728 1.00 0.00 162 LEU A C 14
ATOM 17953 O O . LEU A 1 27 ? 42.306 16.639 11.486 1.00 0.00 162 LEU A O 14
ATOM 17969 N N . LYS A 1 28 ? 40.765 16.812 9.854 1.00 0.00 163 LYS A N 14
ATOM 17970 C CA . LYS A 1 28 ? 40.901 18.259 9.743 1.00 0.00 163 LYS A CA 14
ATOM 17971 C C . LYS A 1 28 ? 40.520 18.932 11.056 1.00 0.00 163 LYS A C 14
ATOM 17972 O O . LYS A 1 28 ? 41.247 19.790 11.559 1.00 0.00 163 LYS A O 14
ATOM 17991 N N . LYS A 1 29 ? 39.377 18.539 11.608 1.00 0.00 164 LYS A N 14
ATOM 17992 C CA . LYS A 1 29 ? 38.912 19.109 12.867 1.00 0.00 164 LYS A CA 14
ATOM 17993 C C . LYS A 1 29 ? 39.883 18.778 13.995 1.00 0.00 164 LYS A C 14
ATOM 17994 O O . LYS A 1 29 ? 40.123 19.598 14.882 1.00 0.00 164 LYS A O 14
ATOM 18013 N N . LEU A 1 30 ? 40.441 17.572 13.954 1.00 0.00 165 LEU A N 14
ATOM 18014 C CA . LEU A 1 30 ? 41.386 17.143 14.978 1.00 0.00 165 LEU A CA 14
ATOM 18015 C C . LEU A 1 30 ? 42.610 18.053 14.991 1.00 0.00 165 LEU A C 14
ATOM 18016 O O . LEU A 1 30 ? 43.114 18.417 16.053 1.00 0.00 165 LEU A O 14
ATOM 18032 N N . ARG A 1 31 ? 43.080 18.418 13.803 1.00 0.00 166 ARG A N 14
ATOM 18033 C CA . ARG A 1 31 ? 44.237 19.299 13.687 1.00 0.00 166 ARG A CA 14
ATOM 18034 C C . ARG A 1 31 ? 43.933 20.664 14.296 1.00 0.00 166 ARG A C 14
ATOM 18035 O O . ARG A 1 31 ? 44.792 21.277 14.929 1.00 0.00 166 ARG A O 14
ATOM 18056 N N . GLN A 1 32 ? 42.705 21.133 14.100 1.00 0.00 167 GLN A N 14
ATOM 18057 C CA . GLN A 1 32 ? 42.300 22.429 14.633 1.00 0.00 167 GLN A CA 14
ATOM 18058 C C . GLN A 1 32 ? 42.417 22.443 16.154 1.00 0.00 167 GLN A C 14
ATOM 18059 O O . GLN A 1 32 ? 42.586 23.499 16.763 1.00 0.00 167 GLN A O 14
ATOM 18073 N N . SER A 1 33 ? 42.327 21.265 16.760 1.00 0.00 168 SER A N 14
ATOM 18074 C CA . SER A 1 33 ? 42.422 21.154 18.211 1.00 0.00 168 SER A CA 14
ATOM 18075 C C . SER A 1 33 ? 43.855 21.399 18.672 1.00 0.00 168 SER A C 14
ATOM 18076 O O . SER A 1 33 ? 44.113 22.291 19.481 1.00 0.00 168 SER A O 14
ATOM 18084 N N . GLN A 1 34 ? 44.783 20.602 18.153 1.00 0.00 169 GLN A N 14
ATOM 18085 C CA . GLN A 1 34 ? 46.188 20.742 18.519 1.00 0.00 169 GLN A CA 14
ATOM 18086 C C . GLN A 1 34 ? 46.627 22.197 18.403 1.00 0.00 169 GLN A C 14
ATOM 18087 O O . GLN A 1 34 ? 47.660 22.589 18.947 1.00 0.00 169 GLN A O 14
ATOM 18101 N N . ILE A 1 35 ? 45.838 22.995 17.692 1.00 0.00 170 ILE A N 14
ATOM 18102 C CA . ILE A 1 35 ? 46.161 24.404 17.502 1.00 0.00 170 ILE A CA 14
ATOM 18103 C C . ILE A 1 35 ? 45.673 25.229 18.688 1.00 0.00 170 ILE A C 14
ATOM 18104 O O . ILE A 1 35 ? 46.349 26.157 19.133 1.00 0.00 170 ILE A O 14
ATOM 18120 N N . GLN A 1 36 ? 44.493 24.885 19.195 1.00 0.00 171 GLN A N 14
ATOM 18121 C CA . GLN A 1 36 ? 43.919 25.608 20.325 1.00 0.00 171 GLN A CA 14
ATOM 18122 C C . GLN A 1 36 ? 43.778 27.091 19.996 1.00 0.00 171 GLN A C 14
ATOM 18123 O O . GLN A 1 36 ? 44.773 27.806 19.872 1.00 0.00 171 GLN A O 14
ATOM 18137 N N . LYS A 1 37 ? 42.538 27.545 19.855 1.00 0.00 172 LYS A N 14
ATOM 18138 C CA . LYS A 1 37 ? 42.279 28.944 19.535 1.00 0.00 172 LYS A CA 14
ATOM 18139 C C . LYS A 1 37 ? 42.660 29.842 20.708 1.00 0.00 172 LYS A C 14
ATOM 18140 O O . LYS A 1 37 ? 42.318 29.558 21.855 1.00 0.00 172 LYS A O 14
ATOM 18159 N N . GLU A 1 38 ? 43.370 30.925 20.411 1.00 0.00 173 GLU A N 14
ATOM 18160 C CA . GLU A 1 38 ? 43.791 31.858 21.449 1.00 0.00 173 GLU A CA 14
ATOM 18161 C C . GLU A 1 38 ? 43.851 33.279 20.899 1.00 0.00 173 GLU A C 14
ATOM 18162 O O . GLU A 1 38 ? 43.426 34.229 21.557 1.00 0.00 173 GLU A O 14
ATOM 18174 N N . ALA A 1 39 ? 44.380 33.417 19.688 1.00 0.00 174 ALA A N 14
ATOM 18175 C CA . ALA A 1 39 ? 44.489 34.728 19.058 1.00 0.00 174 ALA A CA 14
ATOM 18176 C C . ALA A 1 39 ? 44.433 34.597 17.539 1.00 0.00 174 ALA A C 14
ATOM 18177 O O . ALA A 1 39 ? 44.967 35.437 16.813 1.00 0.00 174 ALA A O 14
ATOM 18184 N N . THR A 1 40 ? 43.781 33.541 17.065 1.00 0.00 175 THR A N 14
ATOM 18185 C CA . THR A 1 40 ? 43.662 33.309 15.630 1.00 0.00 175 THR A CA 14
ATOM 18186 C C . THR A 1 40 ? 42.296 33.760 15.124 1.00 0.00 175 THR A C 14
ATOM 18187 O O . THR A 1 40 ? 41.368 32.959 15.014 1.00 0.00 175 THR A O 14
ATOM 18198 N N . ALA A 1 41 ? 42.181 35.049 14.820 1.00 0.00 176 ALA A N 14
ATOM 18199 C CA . ALA A 1 41 ? 40.923 35.596 14.327 1.00 0.00 176 ALA A CA 14
ATOM 18200 C C . ALA A 1 41 ? 40.937 35.690 12.804 1.00 0.00 176 ALA A C 14
ATOM 18201 O O . ALA A 1 41 ? 39.907 35.944 12.179 1.00 0.00 176 ALA A O 14
ATOM 18208 N N . GLN A 1 42 ? 42.109 35.482 12.215 1.00 0.00 177 GLN A N 14
ATOM 18209 C CA . GLN A 1 42 ? 42.244 35.541 10.763 1.00 0.00 177 GLN A CA 14
ATOM 18210 C C . GLN A 1 42 ? 41.687 34.274 10.122 1.00 0.00 177 GLN A C 14
ATOM 18211 O O . GLN A 1 42 ? 41.918 33.167 10.609 1.00 0.00 177 GLN A O 14
ATOM 18225 N N . LYS A 1 43 ? 40.951 34.445 9.029 1.00 0.00 178 LYS A N 14
ATOM 18226 C CA . LYS A 1 43 ? 40.367 33.307 8.328 1.00 0.00 178 LYS A CA 14
ATOM 18227 C C . LYS A 1 43 ? 41.416 32.610 7.469 1.00 0.00 178 LYS A C 14
ATOM 18228 O O . LYS A 1 43 ? 41.408 31.391 7.430 1.00 0.00 178 LYS A O 14
ATOM 18248 N N . GLY B 2 1 ? 44.835 15.522 28.086 1.00 0.00 209 GLY B N 14
ATOM 18249 C CA . GLY B 2 1 ? 46.048 14.660 28.147 1.00 0.00 209 GLY B CA 14
ATOM 18250 C C . GLY B 2 1 ? 46.389 14.159 26.748 1.00 0.00 209 GLY B C 14
ATOM 18251 O O . GLY B 2 1 ? 45.636 14.377 25.800 1.00 0.00 209 GLY B O 14
ATOM 18257 N N . SER B 2 2 ? 47.531 13.489 26.628 1.00 0.00 210 SER B N 14
ATOM 18258 C CA . SER B 2 2 ? 47.962 12.960 25.338 1.00 0.00 210 SER B CA 14
ATOM 18259 C C . SER B 2 2 ? 47.290 11.621 25.057 1.00 0.00 210 SER B C 14
ATOM 18260 O O . SER B 2 2 ? 47.315 10.715 25.891 1.00 0.00 210 SER B O 14
ATOM 18268 N N . LYS B 2 3 ? 46.690 11.500 23.877 1.00 0.00 211 LYS B N 14
ATOM 18269 C CA . LYS B 2 3 ? 46.015 10.265 23.497 1.00 0.00 211 LYS B CA 14
ATOM 18270 C C . LYS B 2 3 ? 46.946 9.375 22.680 1.00 0.00 211 LYS B C 14
ATOM 18271 O O . LYS B 2 3 ? 46.600 8.242 22.344 1.00 0.00 211 LYS B O 14
ATOM 18290 N N . ALA B 2 4 ? 48.128 9.895 22.365 1.00 0.00 212 ALA B N 14
ATOM 18291 C CA . ALA B 2 4 ? 49.105 9.136 21.593 1.00 0.00 212 ALA B CA 14
ATOM 18292 C C . ALA B 2 4 ? 48.637 8.970 20.151 1.00 0.00 212 ALA B C 14
ATOM 18293 O O . ALA B 2 4 ? 49.154 8.133 19.413 1.00 0.00 212 ALA B O 14
ATOM 18300 N N . PHE B 2 5 ? 47.653 9.772 19.757 1.00 0.00 213 PHE B N 14
ATOM 18301 C CA . PHE B 2 5 ? 47.123 9.705 18.401 1.00 0.00 213 PHE B CA 14
ATOM 18302 C C . PHE B 2 5 ? 47.638 10.873 17.564 1.00 0.00 213 PHE B C 14
ATOM 18303 O O . PHE B 2 5 ? 46.856 11.627 16.986 1.00 0.00 213 PHE B O 14
ATOM 18320 N N . ILE B 2 6 ? 48.959 11.016 17.507 1.00 0.00 214 ILE B N 14
ATOM 18321 C CA . ILE B 2 6 ? 49.566 12.096 16.737 1.00 0.00 214 ILE B CA 14
ATOM 18322 C C . ILE B 2 6 ? 49.343 11.880 15.244 1.00 0.00 214 ILE B C 14
ATOM 18323 O O . ILE B 2 6 ? 49.458 10.761 14.745 1.00 0.00 214 ILE B O 14
ATOM 18339 N N . VAL B 2 7 ? 49.024 12.959 14.537 1.00 0.00 215 VAL B N 14
ATOM 18340 C CA . VAL B 2 7 ? 48.785 12.875 13.101 1.00 0.00 215 VAL B CA 14
ATOM 18341 C C . VAL B 2 7 ? 49.891 13.588 12.331 1.00 0.00 215 VAL B C 14
ATOM 18342 O O . VAL B 2 7 ? 50.359 14.652 12.738 1.00 0.00 215 VAL B O 14
ATOM 18355 N N . THR B 2 8 ? 50.305 12.996 11.214 1.00 0.00 216 THR B N 14
ATOM 18356 C CA . THR B 2 8 ? 51.360 13.581 10.396 1.00 0.00 216 THR B CA 14
ATOM 18357 C C . THR B 2 8 ? 50.824 13.953 9.017 1.00 0.00 216 THR B C 14
ATOM 18358 O O . THR B 2 8 ? 49.800 13.429 8.577 1.00 0.00 216 THR B O 14
ATOM 18369 N N . ASP B 2 9 ? 51.521 14.859 8.340 1.00 0.00 217 ASP B N 14
ATOM 18370 C CA . ASP B 2 9 ? 51.100 15.298 7.015 1.00 0.00 217 ASP B CA 14
ATOM 18371 C C . ASP B 2 9 ? 51.183 14.146 6.018 1.00 0.00 217 ASP B C 14
ATOM 18372 O O . ASP B 2 9 ? 50.170 13.717 5.465 1.00 0.00 217 ASP B O 14
ATOM 18381 N N . GLU B 2 10 ? 52.395 13.650 5.793 1.00 0.00 218 GLU B N 14
ATOM 18382 C CA . GLU B 2 10 ? 52.596 12.543 4.866 1.00 0.00 218 GLU B CA 14
ATOM 18383 C C . GLU B 2 10 ? 51.453 11.538 4.972 1.00 0.00 218 GLU B C 14
ATOM 18384 O O . GLU B 2 10 ? 51.188 10.783 4.037 1.00 0.00 218 GLU B O 14
ATOM 18396 N N . ASP B 2 11 ? 50.779 11.535 6.118 1.00 0.00 219 ASP B N 14
ATOM 18397 C CA . ASP B 2 11 ? 49.673 10.612 6.341 1.00 0.00 219 ASP B CA 14
ATOM 18398 C C . ASP B 2 11 ? 48.373 11.189 5.785 1.00 0.00 219 ASP B C 14
ATOM 18399 O O . ASP B 2 11 ? 47.568 10.471 5.192 1.00 0.00 219 ASP B O 14
ATOM 18408 N N . ILE B 2 12 ? 48.177 12.488 5.983 1.00 0.00 220 ILE B N 14
ATOM 18409 C CA . ILE B 2 12 ? 46.965 13.147 5.509 1.00 0.00 220 ILE B CA 14
ATOM 18410 C C . ILE B 2 12 ? 47.048 13.412 4.010 1.00 0.00 220 ILE B C 14
ATOM 18411 O O . ILE B 2 12 ? 46.081 13.205 3.278 1.00 0.00 220 ILE B O 14
ATOM 18427 N N . ARG B 2 13 ? 48.211 13.871 3.559 1.00 0.00 221 ARG B N 14
ATOM 18428 C CA . ARG B 2 13 ? 48.407 14.170 2.144 1.00 0.00 221 ARG B CA 14
ATOM 18429 C C . ARG B 2 13 ? 48.180 12.922 1.295 1.00 0.00 221 ARG B C 14
ATOM 18430 O O . ARG B 2 13 ? 47.454 12.960 0.302 1.00 0.00 221 ARG B O 14
ATOM 18451 N N . LYS B 2 14 ? 48.806 11.819 1.692 1.00 0.00 222 LYS B N 14
ATOM 18452 C CA . LYS B 2 14 ? 48.657 10.564 0.965 1.00 0.00 222 LYS B CA 14
ATOM 18453 C C . LYS B 2 14 ? 47.226 10.047 1.075 1.00 0.00 222 LYS B C 14
ATOM 18454 O O . LYS B 2 14 ? 46.738 9.348 0.187 1.00 0.00 222 LYS B O 14
ATOM 18473 N N . GLN B 2 15 ? 46.559 10.394 2.172 1.00 0.00 223 GLN B N 14
ATOM 18474 C CA . GLN B 2 15 ? 45.187 9.952 2.390 1.00 0.00 223 GLN B CA 14
ATOM 18475 C C . GLN B 2 15 ? 44.237 10.656 1.426 1.00 0.00 223 GLN B C 14
ATOM 18476 O O . GLN B 2 15 ? 43.328 10.038 0.872 1.00 0.00 223 GLN B O 14
ATOM 18490 N N . GLU B 2 16 ? 44.454 11.953 1.230 1.00 0.00 224 GLU B N 14
ATOM 18491 C CA . GLU B 2 16 ? 43.607 12.731 0.333 1.00 0.00 224 GLU B CA 14
ATOM 18492 C C . GLU B 2 16 ? 43.839 12.316 -1.116 1.00 0.00 224 GLU B C 14
ATOM 18493 O O . GLU B 2 16 ? 42.903 12.272 -1.916 1.00 0.00 224 GLU B O 14
ATOM 18505 N N . GLU B 2 17 ? 45.089 12.012 -1.448 1.00 0.00 225 GLU B N 14
ATOM 18506 C CA . GLU B 2 17 ? 45.432 11.606 -2.806 1.00 0.00 225 GLU B CA 14
ATOM 18507 C C . GLU B 2 17 ? 44.699 10.321 -3.182 1.00 0.00 225 GLU B C 14
ATOM 18508 O O . GLU B 2 17 ? 44.228 10.170 -4.309 1.00 0.00 225 GLU B O 14
ATOM 18520 N N . ARG B 2 18 ? 44.607 9.398 -2.229 1.00 0.00 226 ARG B N 14
ATOM 18521 C CA . ARG B 2 18 ? 43.936 8.128 -2.473 1.00 0.00 226 ARG B CA 14
ATOM 18522 C C . ARG B 2 18 ? 42.458 8.351 -2.776 1.00 0.00 226 ARG B C 14
ATOM 18523 O O . ARG B 2 18 ? 41.900 7.732 -3.683 1.00 0.00 226 ARG B O 14
ATOM 18544 N N . VAL B 2 19 ? 41.830 9.239 -2.012 1.00 0.00 227 VAL B N 14
ATOM 18545 C CA . VAL B 2 19 ? 40.417 9.539 -2.210 1.00 0.00 227 VAL B CA 14
ATOM 18546 C C . VAL B 2 19 ? 40.198 10.236 -3.549 1.00 0.00 227 VAL B C 14
ATOM 18547 O O . VAL B 2 19 ? 39.239 9.944 -4.263 1.00 0.00 227 VAL B O 14
ATOM 18560 N N . GLN B 2 20 ? 41.095 11.158 -3.883 1.00 0.00 228 GLN B N 14
ATOM 18561 C CA . GLN B 2 20 ? 40.984 11.900 -5.134 1.00 0.00 228 GLN B CA 14
ATOM 18562 C C . GLN B 2 20 ? 40.988 10.947 -6.325 1.00 0.00 228 GLN B C 14
ATOM 18563 O O . GLN B 2 20 ? 40.273 11.160 -7.304 1.00 0.00 228 GLN B O 14
ATOM 18577 N N . GLN B 2 21 ? 41.796 9.896 -6.232 1.00 0.00 229 GLN B N 14
ATOM 18578 C CA . GLN B 2 21 ? 41.889 8.919 -7.312 1.00 0.00 229 GLN B CA 14
ATOM 18579 C C . GLN B 2 21 ? 40.548 8.223 -7.521 1.00 0.00 229 GLN B C 14
ATOM 18580 O O . GLN B 2 21 ? 40.126 7.996 -8.655 1.00 0.00 229 GLN B O 14
ATOM 18594 N N . VAL B 2 22 ? 39.883 7.887 -6.421 1.00 0.00 230 VAL B N 14
ATOM 18595 C CA . VAL B 2 22 ? 38.589 7.219 -6.497 1.00 0.00 230 VAL B CA 14
ATOM 18596 C C . VAL B 2 22 ? 37.563 8.114 -7.185 1.00 0.00 230 VAL B C 14
ATOM 18597 O O . VAL B 2 22 ? 36.786 7.654 -8.023 1.00 0.00 230 VAL B O 14
ATOM 18610 N N . ARG B 2 23 ? 37.566 9.394 -6.828 1.00 0.00 231 ARG B N 14
ATOM 18611 C CA . ARG B 2 23 ? 36.632 10.344 -7.419 1.00 0.00 231 ARG B CA 14
ATOM 18612 C C . ARG B 2 23 ? 36.874 10.469 -8.920 1.00 0.00 231 ARG B C 14
ATOM 18613 O O . ARG B 2 23 ? 35.931 10.527 -9.709 1.00 0.00 231 ARG B O 14
ATOM 18634 N N . LYS B 2 24 ? 38.145 10.510 -9.307 1.00 0.00 232 LYS B N 14
ATOM 18635 C CA . LYS B 2 24 ? 38.499 10.632 -10.717 1.00 0.00 232 LYS B CA 14
ATOM 18636 C C . LYS B 2 24 ? 37.878 9.497 -11.525 1.00 0.00 232 LYS B C 14
ATOM 18637 O O . LYS B 2 24 ? 37.214 9.731 -12.535 1.00 0.00 232 LYS B O 14
ATOM 18656 N N . LYS B 2 25 ? 38.098 8.267 -11.073 1.00 0.00 233 LYS B N 14
ATOM 18657 C CA . LYS B 2 25 ? 37.554 7.102 -11.761 1.00 0.00 233 LYS B CA 14
ATOM 18658 C C . LYS B 2 25 ? 36.040 7.037 -11.588 1.00 0.00 233 LYS B C 14
ATOM 18659 O O . LYS B 2 25 ? 35.351 6.324 -12.317 1.00 0.00 233 LYS B O 14
ATOM 18678 N N . LEU B 2 26 ? 35.529 7.786 -10.616 1.00 0.00 234 LEU B N 14
ATOM 18679 C CA . LEU B 2 26 ? 34.096 7.795 -10.346 1.00 0.00 234 LEU B CA 14
ATOM 18680 C C . LEU B 2 26 ? 33.358 8.622 -11.394 1.00 0.00 234 LEU B C 14
ATOM 18681 O O . LEU B 2 26 ? 32.416 8.143 -12.026 1.00 0.00 234 LEU B O 14
ATOM 18697 N N . GLU B 2 27 ? 33.793 9.865 -11.573 1.00 0.00 235 GLU B N 14
ATOM 18698 C CA . GLU B 2 27 ? 33.167 10.749 -12.550 1.00 0.00 235 GLU B CA 14
ATOM 18699 C C . GLU B 2 27 ? 33.374 10.215 -13.963 1.00 0.00 235 GLU B C 14
ATOM 18700 O O . GLU B 2 27 ? 32.511 10.368 -14.828 1.00 0.00 235 GLU B O 14
ATOM 18712 N N . GLU B 2 28 ? 34.524 9.588 -14.190 1.00 0.00 236 GLU B N 14
ATOM 18713 C CA . GLU B 2 28 ? 34.836 9.039 -15.504 1.00 0.00 236 GLU B CA 14
ATOM 18714 C C . GLU B 2 28 ? 33.795 8.001 -15.912 1.00 0.00 236 GLU B C 14
ATOM 18715 O O . GLU B 2 28 ? 33.285 8.027 -17.031 1.00 0.00 236 GLU B O 14
ATOM 18727 N N . ALA B 2 29 ? 33.483 7.090 -14.996 1.00 0.00 237 ALA B N 14
ATOM 18728 C CA . ALA B 2 29 ? 32.499 6.050 -15.271 1.00 0.00 237 ALA B CA 14
ATOM 18729 C C . ALA B 2 29 ? 31.122 6.665 -15.500 1.00 0.00 237 ALA B C 14
ATOM 18730 O O . ALA B 2 29 ? 30.272 6.076 -16.168 1.00 0.00 237 ALA B O 14
ATOM 18737 N N . LEU B 2 30 ? 30.911 7.853 -14.944 1.00 0.00 238 LEU B N 14
ATOM 18738 C CA . LEU B 2 30 ? 29.637 8.543 -15.100 1.00 0.00 238 LEU B CA 14
ATOM 18739 C C . LEU B 2 30 ? 29.580 9.265 -16.441 1.00 0.00 238 LEU B C 14
ATOM 18740 O O . LEU B 2 30 ? 28.514 9.392 -17.045 1.00 0.00 238 LEU B O 14
ATOM 18756 N N . MET B 2 31 ? 30.734 9.736 -16.902 1.00 0.00 239 MET B N 14
ATOM 18757 C CA . MET B 2 31 ? 30.805 10.443 -18.175 1.00 0.00 239 MET B CA 14
ATOM 18758 C C . MET B 2 31 ? 30.276 9.565 -19.305 1.00 0.00 239 MET B C 14
ATOM 18759 O O . MET B 2 31 ? 29.540 10.032 -20.175 1.00 0.00 239 MET B O 14
ATOM 18773 N N . ALA B 2 32 ? 30.657 8.292 -19.287 1.00 0.00 240 ALA B N 14
ATOM 18774 C CA . ALA B 2 32 ? 30.211 7.357 -20.312 1.00 0.00 240 ALA B CA 14
ATOM 18775 C C . ALA B 2 32 ? 28.688 7.289 -20.350 1.00 0.00 240 ALA B C 14
ATOM 18776 O O . ALA B 2 32 ? 28.023 7.463 -19.328 1.00 0.00 240 ALA B O 14
ATOM 18783 N N . ASP B 2 33 ? 28.141 7.035 -21.534 1.00 0.00 241 ASP B N 14
ATOM 18784 C CA . ASP B 2 33 ? 26.694 6.948 -21.693 1.00 0.00 241 ASP B CA 14
ATOM 18785 C C . ASP B 2 33 ? 26.111 5.911 -20.740 1.00 0.00 241 ASP B C 14
ATOM 18786 O O . ASP B 2 33 ? 25.762 4.804 -21.149 1.00 0.00 241 ASP B O 14
ATOM 18795 N N . ILE B 2 34 ? 26.009 6.276 -19.465 1.00 0.00 242 ILE B N 14
ATOM 18796 C CA . ILE B 2 34 ? 25.470 5.368 -18.461 1.00 0.00 242 ILE B CA 14
ATOM 18797 C C . ILE B 2 34 ? 25.901 3.934 -18.749 1.00 0.00 242 ILE B C 14
ATOM 18798 O O . ILE B 2 34 ? 25.252 2.981 -18.317 1.00 0.00 242 ILE B O 14
ATOM 18814 N N . LEU B 2 35 ? 27.000 3.787 -19.481 1.00 0.00 243 LEU B N 14
ATOM 18815 C CA . LEU B 2 35 ? 27.512 2.465 -19.818 1.00 0.00 243 LEU B CA 14
ATOM 18816 C C . LEU B 2 35 ? 28.426 1.946 -18.713 1.00 0.00 243 LEU B C 14
ATOM 18817 O O . LEU B 2 35 ? 28.672 0.744 -18.610 1.00 0.00 243 LEU B O 14
ATOM 18833 N N . SER B 2 36 ? 28.927 2.860 -17.888 1.00 0.00 244 SER B N 14
ATOM 18834 C CA . SER B 2 36 ? 29.811 2.483 -16.792 1.00 0.00 244 SER B CA 14
ATOM 18835 C C . SER B 2 36 ? 31.224 2.227 -17.307 1.00 0.00 244 SER B C 14
ATOM 18836 O O . SER B 2 36 ? 32.111 2.058 -16.487 1.00 0.00 244 SER B O 14
ATOM 18845 N N . GLY A 1 1 ? 28.806 -10.555 -18.382 1.00 0.00 136 GLY A N 15
ATOM 18846 C CA . GLY A 1 1 ? 27.665 -10.908 -17.490 1.00 0.00 136 GLY A CA 15
ATOM 18847 C C . GLY A 1 1 ? 26.484 -9.990 -17.788 1.00 0.00 136 GLY A C 15
ATOM 18848 O O . GLY A 1 1 ? 25.508 -10.403 -18.414 1.00 0.00 136 GLY A O 15
ATOM 18854 N N . SER A 1 2 ? 26.579 -8.745 -17.334 1.00 0.00 137 SER A N 15
ATOM 18855 C CA . SER A 1 2 ? 25.511 -7.777 -17.557 1.00 0.00 137 SER A CA 15
ATOM 18856 C C . SER A 1 2 ? 25.897 -6.413 -16.996 1.00 0.00 137 SER A C 15
ATOM 18857 O O . SER A 1 2 ? 26.699 -6.316 -16.067 1.00 0.00 137 SER A O 15
ATOM 18865 N N . PRO A 1 3 ? 25.341 -5.367 -17.544 1.00 0.00 138 PRO A N 15
ATOM 18866 C CA . PRO A 1 3 ? 25.623 -3.974 -17.096 1.00 0.00 138 PRO A CA 15
ATOM 18867 C C . PRO A 1 3 ? 25.150 -3.722 -15.666 1.00 0.00 138 PRO A C 15
ATOM 18868 O O . PRO A 1 3 ? 25.601 -2.784 -15.008 1.00 0.00 138 PRO A O 15
ATOM 18879 N N . GLU A 1 4 ? 24.239 -4.566 -15.193 1.00 0.00 139 GLU A N 15
ATOM 18880 C CA . GLU A 1 4 ? 23.714 -4.427 -13.840 1.00 0.00 139 GLU A CA 15
ATOM 18881 C C . GLU A 1 4 ? 24.827 -4.609 -12.813 1.00 0.00 139 GLU A C 15
ATOM 18882 O O . GLU A 1 4 ? 24.893 -3.886 -11.819 1.00 0.00 139 GLU A O 15
ATOM 18894 N N . GLU A 1 5 ? 25.700 -5.580 -13.061 1.00 0.00 140 GLU A N 15
ATOM 18895 C CA . GLU A 1 5 ? 26.805 -5.852 -12.148 1.00 0.00 140 GLU A CA 15
ATOM 18896 C C . GLU A 1 5 ? 27.770 -4.671 -12.112 1.00 0.00 140 GLU A C 15
ATOM 18897 O O . GLU A 1 5 ? 28.224 -4.261 -11.043 1.00 0.00 140 GLU A O 15
ATOM 18909 N N . ARG A 1 6 ? 28.081 -4.130 -13.285 1.00 0.00 141 ARG A N 15
ATOM 18910 C CA . ARG A 1 6 ? 28.992 -2.995 -13.375 1.00 0.00 141 ARG A CA 15
ATOM 18911 C C . ARG A 1 6 ? 28.372 -1.758 -12.733 1.00 0.00 141 ARG A C 15
ATOM 18912 O O . ARG A 1 6 ? 29.057 -0.986 -12.062 1.00 0.00 141 ARG A O 15
ATOM 18933 N N . GLU A 1 7 ? 27.073 -1.577 -12.945 1.00 0.00 142 GLU A N 15
ATOM 18934 C CA . GLU A 1 7 ? 26.369 -0.432 -12.379 1.00 0.00 142 GLU A CA 15
ATOM 18935 C C . GLU A 1 7 ? 26.303 -0.540 -10.859 1.00 0.00 142 GLU A C 15
ATOM 18936 O O . GLU A 1 7 ? 26.490 0.447 -10.148 1.00 0.00 142 GLU A O 15
ATOM 18948 N N . ARG A 1 8 ? 26.035 -1.746 -10.368 1.00 0.00 143 ARG A N 15
ATOM 18949 C CA . ARG A 1 8 ? 25.952 -1.972 -8.930 1.00 0.00 143 ARG A CA 15
ATOM 18950 C C . ARG A 1 8 ? 27.263 -1.593 -8.250 1.00 0.00 143 ARG A C 15
ATOM 18951 O O . ARG A 1 8 ? 27.266 -1.046 -7.148 1.00 0.00 143 ARG A O 15
ATOM 18972 N N . MET A 1 9 ? 28.376 -1.886 -8.915 1.00 0.00 144 MET A N 15
ATOM 18973 C CA . MET A 1 9 ? 29.689 -1.565 -8.366 1.00 0.00 144 MET A CA 15
ATOM 18974 C C . MET A 1 9 ? 29.822 -0.061 -8.149 1.00 0.00 144 MET A C 15
ATOM 18975 O O . MET A 1 9 ? 30.386 0.384 -7.148 1.00 0.00 144 MET A O 15
ATOM 18989 N N . ILE A 1 10 ? 29.301 0.716 -9.092 1.00 0.00 145 ILE A N 15
ATOM 18990 C CA . ILE A 1 10 ? 29.363 2.170 -8.989 1.00 0.00 145 ILE A CA 15
ATOM 18991 C C . ILE A 1 10 ? 28.617 2.651 -7.749 1.00 0.00 145 ILE A C 15
ATOM 18992 O O . ILE A 1 10 ? 29.092 3.529 -7.029 1.00 0.00 145 ILE A O 15
ATOM 19008 N N . LYS A 1 11 ? 27.448 2.067 -7.504 1.00 0.00 146 LYS A N 15
ATOM 19009 C CA . LYS A 1 11 ? 26.648 2.443 -6.344 1.00 0.00 146 LYS A CA 15
ATOM 19010 C C . LYS A 1 11 ? 27.389 2.110 -5.053 1.00 0.00 146 LYS A C 15
ATOM 19011 O O . LYS A 1 11 ? 27.409 2.906 -4.114 1.00 0.00 146 LYS A O 15
ATOM 19030 N N . GLN A 1 12 ? 27.999 0.929 -5.015 1.00 0.00 147 GLN A N 15
ATOM 19031 C CA . GLN A 1 12 ? 28.736 0.500 -3.832 1.00 0.00 147 GLN A CA 15
ATOM 19032 C C . GLN A 1 12 ? 29.908 1.439 -3.564 1.00 0.00 147 GLN A C 15
ATOM 19033 O O . GLN A 1 12 ? 30.204 1.767 -2.415 1.00 0.00 147 GLN A O 15
ATOM 19047 N N . LEU A 1 13 ? 30.570 1.870 -4.633 1.00 0.00 148 LEU A N 15
ATOM 19048 C CA . LEU A 1 13 ? 31.713 2.766 -4.501 1.00 0.00 148 LEU A CA 15
ATOM 19049 C C . LEU A 1 13 ? 31.280 4.094 -3.889 1.00 0.00 148 LEU A C 15
ATOM 19050 O O . LEU A 1 13 ? 32.032 4.718 -3.140 1.00 0.00 148 LEU A O 15
ATOM 19066 N N . LYS A 1 14 ? 30.064 4.519 -4.213 1.00 0.00 149 LYS A N 15
ATOM 19067 C CA . LYS A 1 14 ? 29.542 5.778 -3.694 1.00 0.00 149 LYS A CA 15
ATOM 19068 C C . LYS A 1 14 ? 29.392 5.709 -2.178 1.00 0.00 149 LYS A C 15
ATOM 19069 O O . LYS A 1 14 ? 29.583 6.703 -1.479 1.00 0.00 149 LYS A O 15
ATOM 19088 N N . GLU A 1 15 ? 29.048 4.526 -1.677 1.00 0.00 150 GLU A N 15
ATOM 19089 C CA . GLU A 1 15 ? 28.865 4.341 -0.242 1.00 0.00 150 GLU A CA 15
ATOM 19090 C C . GLU A 1 15 ? 30.187 4.529 0.494 1.00 0.00 150 GLU A C 15
ATOM 19091 O O . GLU A 1 15 ? 30.285 5.332 1.422 1.00 0.00 150 GLU A O 15
ATOM 19103 N N . GLU A 1 16 ? 31.203 3.783 0.071 1.00 0.00 151 GLU A N 15
ATOM 19104 C CA . GLU A 1 16 ? 32.516 3.874 0.698 1.00 0.00 151 GLU A CA 15
ATOM 19105 C C . GLU A 1 16 ? 33.093 5.276 0.525 1.00 0.00 151 GLU A C 15
ATOM 19106 O O . GLU A 1 16 ? 33.849 5.755 1.370 1.00 0.00 151 GLU A O 15
ATOM 19118 N N . LEU A 1 17 ? 32.729 5.929 -0.574 1.00 0.00 152 LEU A N 15
ATOM 19119 C CA . LEU A 1 17 ? 33.223 7.272 -0.851 1.00 0.00 152 LEU A CA 15
ATOM 19120 C C . LEU A 1 17 ? 32.770 8.242 0.235 1.00 0.00 152 LEU A C 15
ATOM 19121 O O . LEU A 1 17 ? 33.557 9.055 0.722 1.00 0.00 152 LEU A O 15
ATOM 19137 N N . ARG A 1 18 ? 31.499 8.150 0.612 1.00 0.00 153 ARG A N 15
ATOM 19138 C CA . ARG A 1 18 ? 30.952 9.028 1.640 1.00 0.00 153 ARG A CA 15
ATOM 19139 C C . ARG A 1 18 ? 31.647 8.782 2.976 1.00 0.00 153 ARG A C 15
ATOM 19140 O O . ARG A 1 18 ? 32.026 9.724 3.672 1.00 0.00 153 ARG A O 15
ATOM 19161 N N . LEU A 1 19 ? 31.813 7.510 3.325 1.00 0.00 154 LEU A N 15
ATOM 19162 C CA . LEU A 1 19 ? 32.463 7.152 4.579 1.00 0.00 154 LEU A CA 15
ATOM 19163 C C . LEU A 1 19 ? 33.941 7.530 4.542 1.00 0.00 154 LEU A C 15
ATOM 19164 O O . LEU A 1 19 ? 34.488 8.032 5.525 1.00 0.00 154 LEU A O 15
ATOM 19180 N N . GLU A 1 20 ? 34.579 7.288 3.402 1.00 0.00 155 GLU A N 15
ATOM 19181 C CA . GLU A 1 20 ? 35.995 7.599 3.251 1.00 0.00 155 GLU A CA 15
ATOM 19182 C C . GLU A 1 20 ? 36.233 9.095 3.421 1.00 0.00 155 GLU A C 15
ATOM 19183 O O . GLU A 1 20 ? 37.224 9.512 4.022 1.00 0.00 155 GLU A O 15
ATOM 19195 N N . GLU A 1 21 ? 35.319 9.899 2.887 1.00 0.00 156 GLU A N 15
ATOM 19196 C CA . GLU A 1 21 ? 35.438 11.349 2.989 1.00 0.00 156 GLU A CA 15
ATOM 19197 C C . GLU A 1 21 ? 35.086 11.816 4.397 1.00 0.00 156 GLU A C 15
ATOM 19198 O O . GLU A 1 21 ? 35.739 12.702 4.948 1.00 0.00 156 GLU A O 15
ATOM 19210 N N . ALA A 1 22 ? 34.051 11.213 4.974 1.00 0.00 157 ALA A N 15
ATOM 19211 C CA . ALA A 1 22 ? 33.624 11.573 6.321 1.00 0.00 157 ALA A CA 15
ATOM 19212 C C . ALA A 1 22 ? 34.807 11.543 7.282 1.00 0.00 157 ALA A C 15
ATOM 19213 O O . ALA A 1 22 ? 35.062 12.512 7.999 1.00 0.00 157 ALA A O 15
ATOM 19220 N N . LYS A 1 23 ? 35.526 10.425 7.292 1.00 0.00 158 LYS A N 15
ATOM 19221 C CA . LYS A 1 23 ? 36.679 10.279 8.173 1.00 0.00 158 LYS A CA 15
ATOM 19222 C C . LYS A 1 23 ? 37.737 11.328 7.848 1.00 0.00 158 LYS A C 15
ATOM 19223 O O . LYS A 1 23 ? 38.393 11.861 8.743 1.00 0.00 158 LYS A O 15
ATOM 19242 N N . LEU A 1 24 ? 37.896 11.622 6.561 1.00 0.00 159 LEU A N 15
ATOM 19243 C CA . LEU A 1 24 ? 38.887 12.601 6.129 1.00 0.00 159 LEU A CA 15
ATOM 19244 C C . LEU A 1 24 ? 38.614 13.956 6.773 1.00 0.00 159 LEU A C 15
ATOM 19245 O O . LEU A 1 24 ? 39.520 14.592 7.313 1.00 0.00 159 LEU A O 15
ATOM 19261 N N . VAL A 1 25 ? 37.360 14.392 6.713 1.00 0.00 160 VAL A N 15
ATOM 19262 C CA . VAL A 1 25 ? 36.974 15.662 7.318 1.00 0.00 160 VAL A CA 15
ATOM 19263 C C . VAL A 1 25 ? 37.280 15.658 8.812 1.00 0.00 160 VAL A C 15
ATOM 19264 O O . VAL A 1 25 ? 37.720 16.664 9.369 1.00 0.00 160 VAL A O 15
ATOM 19277 N N . LEU A 1 26 ? 37.047 14.518 9.455 1.00 0.00 161 LEU A N 15
ATOM 19278 C CA . LEU A 1 26 ? 37.295 14.395 10.886 1.00 0.00 161 LEU A CA 15
ATOM 19279 C C . LEU A 1 26 ? 38.771 14.624 11.193 1.00 0.00 161 LEU A C 15
ATOM 19280 O O . LEU A 1 26 ? 39.115 15.344 12.131 1.00 0.00 161 LEU A O 15
ATOM 19296 N N . LEU A 1 27 ? 39.638 14.009 10.395 1.00 0.00 162 LEU A N 15
ATOM 19297 C CA . LEU A 1 27 ? 41.076 14.154 10.591 1.00 0.00 162 LEU A CA 15
ATOM 19298 C C . LEU A 1 27 ? 41.481 15.622 10.509 1.00 0.00 162 LEU A C 15
ATOM 19299 O O . LEU A 1 27 ? 42.321 16.089 11.278 1.00 0.00 162 LEU A O 15
ATOM 19315 N N . LYS A 1 28 ? 40.876 16.346 9.572 1.00 0.00 163 LYS A N 15
ATOM 19316 C CA . LYS A 1 28 ? 41.176 17.763 9.403 1.00 0.00 163 LYS A CA 15
ATOM 19317 C C . LYS A 1 28 ? 40.853 18.534 10.679 1.00 0.00 163 LYS A C 15
ATOM 19318 O O . LYS A 1 28 ? 41.653 19.344 11.146 1.00 0.00 163 LYS A O 15
ATOM 19337 N N . LYS A 1 29 ? 39.675 18.274 11.238 1.00 0.00 164 LYS A N 15
ATOM 19338 C CA . LYS A 1 29 ? 39.261 18.941 12.466 1.00 0.00 164 LYS A CA 15
ATOM 19339 C C . LYS A 1 29 ? 40.195 18.573 13.615 1.00 0.00 164 LYS A C 15
ATOM 19340 O O . LYS A 1 29 ? 40.563 19.423 14.425 1.00 0.00 164 LYS A O 15
ATOM 19359 N N . LEU A 1 30 ? 40.575 17.301 13.677 1.00 0.00 165 LEU A N 15
ATOM 19360 C CA . LEU A 1 30 ? 41.464 16.829 14.732 1.00 0.00 165 LEU A CA 15
ATOM 19361 C C . LEU A 1 30 ? 42.817 17.530 14.641 1.00 0.00 165 LEU A C 15
ATOM 19362 O O . LEU A 1 30 ? 43.394 17.922 15.655 1.00 0.00 165 LEU A O 15
ATOM 19378 N N . ARG A 1 31 ? 43.317 17.681 13.418 1.00 0.00 166 ARG A N 15
ATOM 19379 C CA . ARG A 1 31 ? 44.606 18.329 13.206 1.00 0.00 166 ARG A CA 15
ATOM 19380 C C . ARG A 1 31 ? 44.545 19.793 13.627 1.00 0.00 166 ARG A C 15
ATOM 19381 O O . ARG A 1 31 ? 45.466 20.305 14.264 1.00 0.00 166 ARG A O 15
ATOM 19402 N N . GLN A 1 32 ? 43.454 20.462 13.269 1.00 0.00 167 GLN A N 15
ATOM 19403 C CA . GLN A 1 32 ? 43.283 21.868 13.616 1.00 0.00 167 GLN A CA 15
ATOM 19404 C C . GLN A 1 32 ? 43.216 22.041 15.131 1.00 0.00 167 GLN A C 15
ATOM 19405 O O . GLN A 1 32 ? 43.484 23.122 15.655 1.00 0.00 167 GLN A O 15
ATOM 19419 N N . SER A 1 33 ? 42.857 20.968 15.829 1.00 0.00 168 SER A N 15
ATOM 19420 C CA . SER A 1 33 ? 42.758 21.014 17.283 1.00 0.00 168 SER A CA 15
ATOM 19421 C C . SER A 1 33 ? 44.138 21.187 17.908 1.00 0.00 168 SER A C 15
ATOM 19422 O O . SER A 1 33 ? 44.361 22.102 18.700 1.00 0.00 168 SER A O 15
ATOM 19430 N N . GLN A 1 34 ? 45.060 20.301 17.546 1.00 0.00 169 GLN A N 15
ATOM 19431 C CA . GLN A 1 34 ? 46.413 20.358 18.090 1.00 0.00 169 GLN A CA 15
ATOM 19432 C C . GLN A 1 34 ? 46.967 21.775 17.998 1.00 0.00 169 GLN A C 15
ATOM 19433 O O . GLN A 1 34 ? 48.024 22.076 18.554 1.00 0.00 169 GLN A O 15
ATOM 19447 N N . ILE A 1 35 ? 46.247 22.642 17.293 1.00 0.00 170 ILE A N 15
ATOM 19448 C CA . ILE A 1 35 ? 46.678 24.027 17.133 1.00 0.00 170 ILE A CA 15
ATOM 19449 C C . ILE A 1 35 ? 46.684 24.744 18.479 1.00 0.00 170 ILE A C 15
ATOM 19450 O O . ILE A 1 35 ? 47.624 25.469 18.804 1.00 0.00 170 ILE A O 15
ATOM 19466 N N . GLN A 1 36 ? 45.627 24.536 19.258 1.00 0.00 171 GLN A N 15
ATOM 19467 C CA . GLN A 1 36 ? 45.519 25.170 20.568 1.00 0.00 171 GLN A CA 15
ATOM 19468 C C . GLN A 1 36 ? 45.765 26.672 20.457 1.00 0.00 171 GLN A C 15
ATOM 19469 O O . GLN A 1 36 ? 45.729 27.237 19.364 1.00 0.00 171 GLN A O 15
ATOM 19483 N N . LYS A 1 37 ? 46.015 27.311 21.595 1.00 0.00 172 LYS A N 15
ATOM 19484 C CA . LYS A 1 37 ? 46.263 28.747 21.615 1.00 0.00 172 LYS A CA 15
ATOM 19485 C C . LYS A 1 37 ? 45.333 29.464 20.642 1.00 0.00 172 LYS A C 15
ATOM 19486 O O . LYS A 1 37 ? 45.676 30.515 20.101 1.00 0.00 172 LYS A O 15
ATOM 19505 N N . GLU A 1 38 ? 44.156 28.888 20.422 1.00 0.00 173 GLU A N 15
ATOM 19506 C CA . GLU A 1 38 ? 43.184 29.482 19.513 1.00 0.00 173 GLU A CA 15
ATOM 19507 C C . GLU A 1 38 ? 41.789 28.925 19.782 1.00 0.00 173 GLU A C 15
ATOM 19508 O O . GLU A 1 38 ? 41.562 27.719 19.683 1.00 0.00 173 GLU A O 15
ATOM 19520 N N . ALA A 1 39 ? 40.859 29.811 20.121 1.00 0.00 174 ALA A N 15
ATOM 19521 C CA . ALA A 1 39 ? 39.489 29.397 20.401 1.00 0.00 174 ALA A CA 15
ATOM 19522 C C . ALA A 1 39 ? 38.821 28.868 19.135 1.00 0.00 174 ALA A C 15
ATOM 19523 O O . ALA A 1 39 ? 39.041 29.390 18.042 1.00 0.00 174 ALA A O 15
ATOM 19530 N N . THR A 1 40 ? 38.004 27.833 19.293 1.00 0.00 175 THR A N 15
ATOM 19531 C CA . THR A 1 40 ? 37.305 27.244 18.156 1.00 0.00 175 THR A CA 15
ATOM 19532 C C . THR A 1 40 ? 35.921 27.866 17.996 1.00 0.00 175 THR A C 15
ATOM 19533 O O . THR A 1 40 ? 35.180 27.526 17.075 1.00 0.00 175 THR A O 15
ATOM 19544 N N . ALA A 1 41 ? 35.580 28.778 18.900 1.00 0.00 176 ALA A N 15
ATOM 19545 C CA . ALA A 1 41 ? 34.283 29.443 18.848 1.00 0.00 176 ALA A CA 15
ATOM 19546 C C . ALA A 1 41 ? 33.211 28.580 19.505 1.00 0.00 176 ALA A C 15
ATOM 19547 O O . ALA A 1 41 ? 32.654 28.945 20.540 1.00 0.00 176 ALA A O 15
ATOM 19554 N N . GLN A 1 42 ? 32.926 27.434 18.896 1.00 0.00 177 GLN A N 15
ATOM 19555 C CA . GLN A 1 42 ? 31.916 26.527 19.430 1.00 0.00 177 GLN A CA 15
ATOM 19556 C C . GLN A 1 42 ? 32.557 25.497 20.355 1.00 0.00 177 GLN A C 15
ATOM 19557 O O . GLN A 1 42 ? 33.508 24.814 19.976 1.00 0.00 177 GLN A O 15
ATOM 19571 N N . LYS A 1 43 ? 32.030 25.394 21.571 1.00 0.00 178 LYS A N 15
ATOM 19572 C CA . LYS A 1 43 ? 32.560 24.445 22.544 1.00 0.00 178 LYS A CA 15
ATOM 19573 C C . LYS A 1 43 ? 31.428 23.649 23.186 1.00 0.00 178 LYS A C 15
ATOM 19574 O O . LYS A 1 43 ? 31.297 22.478 22.866 1.00 0.00 178 LYS A O 15
ATOM 19594 N N . GLY B 2 1 ? 49.399 8.716 29.330 1.00 0.00 209 GLY B N 15
ATOM 19595 C CA . GLY B 2 1 ? 47.991 9.152 29.104 1.00 0.00 209 GLY B CA 15
ATOM 19596 C C . GLY B 2 1 ? 47.777 9.435 27.621 1.00 0.00 209 GLY B C 15
ATOM 19597 O O . GLY B 2 1 ? 46.953 10.271 27.251 1.00 0.00 209 GLY B O 15
ATOM 19603 N N . SER B 2 2 ? 48.524 8.732 26.777 1.00 0.00 210 SER B N 15
ATOM 19604 C CA . SER B 2 2 ? 48.407 8.915 25.334 1.00 0.00 210 SER B CA 15
ATOM 19605 C C . SER B 2 2 ? 48.281 7.567 24.632 1.00 0.00 210 SER B C 15
ATOM 19606 O O . SER B 2 2 ? 48.747 6.546 25.139 1.00 0.00 210 SER B O 15
ATOM 19614 N N . LYS B 2 3 ? 47.648 7.570 23.464 1.00 0.00 211 LYS B N 15
ATOM 19615 C CA . LYS B 2 3 ? 47.471 6.341 22.699 1.00 0.00 211 LYS B CA 15
ATOM 19616 C C . LYS B 2 3 ? 48.620 6.151 21.715 1.00 0.00 211 LYS B C 15
ATOM 19617 O O . LYS B 2 3 ? 48.766 5.086 21.114 1.00 0.00 211 LYS B O 15
ATOM 19636 N N . ALA B 2 4 ? 49.432 7.191 21.555 1.00 0.00 212 ALA B N 15
ATOM 19637 C CA . ALA B 2 4 ? 50.570 7.126 20.644 1.00 0.00 212 ALA B CA 15
ATOM 19638 C C . ALA B 2 4 ? 50.127 7.416 19.213 1.00 0.00 212 ALA B C 15
ATOM 19639 O O . ALA B 2 4 ? 50.861 7.150 18.261 1.00 0.00 212 ALA B O 15
ATOM 19646 N N . PHE B 2 5 ? 48.923 7.960 19.070 1.00 0.00 213 PHE B N 15
ATOM 19647 C CA . PHE B 2 5 ? 48.395 8.282 17.750 1.00 0.00 213 PHE B CA 15
ATOM 19648 C C . PHE B 2 5 ? 48.680 9.739 17.398 1.00 0.00 213 PHE B C 15
ATOM 19649 O O . PHE B 2 5 ? 48.062 10.652 17.946 1.00 0.00 213 PHE B O 15
ATOM 19666 N N . ILE B 2 6 ? 49.619 9.949 16.481 1.00 0.00 214 ILE B N 15
ATOM 19667 C CA . ILE B 2 6 ? 49.975 11.299 16.061 1.00 0.00 214 ILE B CA 15
ATOM 19668 C C . ILE B 2 6 ? 49.833 11.445 14.550 1.00 0.00 214 ILE B C 15
ATOM 19669 O O . ILE B 2 6 ? 50.377 10.647 13.786 1.00 0.00 214 ILE B O 15
ATOM 19685 N N . VAL B 2 7 ? 49.099 12.468 14.125 1.00 0.00 215 VAL B N 15
ATOM 19686 C CA . VAL B 2 7 ? 48.892 12.707 12.702 1.00 0.00 215 VAL B CA 15
ATOM 19687 C C . VAL B 2 7 ? 49.999 13.593 12.139 1.00 0.00 215 VAL B C 15
ATOM 19688 O O . VAL B 2 7 ? 50.273 14.672 12.665 1.00 0.00 215 VAL B O 15
ATOM 19701 N N . THR B 2 8 ? 50.631 13.130 11.067 1.00 0.00 216 THR B N 15
ATOM 19702 C CA . THR B 2 8 ? 51.703 13.891 10.434 1.00 0.00 216 THR B CA 15
ATOM 19703 C C . THR B 2 8 ? 51.181 14.636 9.211 1.00 0.00 216 THR B C 15
ATOM 19704 O O . THR B 2 8 ? 50.111 14.321 8.690 1.00 0.00 216 THR B O 15
ATOM 19715 N N . ASP B 2 9 ? 51.943 15.626 8.757 1.00 0.00 217 ASP B N 15
ATOM 19716 C CA . ASP B 2 9 ? 51.541 16.415 7.597 1.00 0.00 217 ASP B CA 15
ATOM 19717 C C . ASP B 2 9 ? 51.471 15.538 6.350 1.00 0.00 217 ASP B C 15
ATOM 19718 O O . ASP B 2 9 ? 50.568 15.686 5.526 1.00 0.00 217 ASP B O 15
ATOM 19727 N N . GLU B 2 10 ? 52.428 14.626 6.220 1.00 0.00 218 GLU B N 15
ATOM 19728 C CA . GLU B 2 10 ? 52.465 13.731 5.069 1.00 0.00 218 GLU B CA 15
ATOM 19729 C C . GLU B 2 10 ? 51.252 12.805 5.069 1.00 0.00 218 GLU B C 15
ATOM 19730 O O . GLU B 2 10 ? 50.527 12.716 4.079 1.00 0.00 218 GLU B O 15
ATOM 19742 N N . ASP B 2 11 ? 51.039 12.118 6.187 1.00 0.00 219 ASP B N 15
ATOM 19743 C CA . ASP B 2 11 ? 49.906 11.209 6.308 1.00 0.00 219 ASP B CA 15
ATOM 19744 C C . ASP B 2 11 ? 48.634 11.862 5.776 1.00 0.00 219 ASP B C 15
ATOM 19745 O O . ASP B 2 11 ? 47.784 11.196 5.186 1.00 0.00 219 ASP B O 15
ATOM 19754 N N . ILE B 2 12 ? 48.510 13.168 5.991 1.00 0.00 220 ILE B N 15
ATOM 19755 C CA . ILE B 2 12 ? 47.336 13.899 5.531 1.00 0.00 220 ILE B CA 15
ATOM 19756 C C . ILE B 2 12 ? 47.309 13.969 4.007 1.00 0.00 220 ILE B C 15
ATOM 19757 O O . ILE B 2 12 ? 46.267 13.768 3.384 1.00 0.00 220 ILE B O 15
ATOM 19773 N N . ARG B 2 13 ? 48.463 14.257 3.413 1.00 0.00 221 ARG B N 15
ATOM 19774 C CA . ARG B 2 13 ? 48.559 14.355 1.961 1.00 0.00 221 ARG B CA 15
ATOM 19775 C C . ARG B 2 13 ? 48.156 13.039 1.305 1.00 0.00 221 ARG B C 15
ATOM 19776 O O . ARG B 2 13 ? 47.424 13.026 0.315 1.00 0.00 221 ARG B O 15
ATOM 19797 N N . LYS B 2 14 ? 48.640 11.932 1.861 1.00 0.00 222 LYS B N 15
ATOM 19798 C CA . LYS B 2 14 ? 48.319 10.615 1.323 1.00 0.00 222 LYS B CA 15
ATOM 19799 C C . LYS B 2 14 ? 46.812 10.377 1.353 1.00 0.00 222 LYS B C 15
ATOM 19800 O O . LYS B 2 14 ? 46.267 9.688 0.491 1.00 0.00 222 LYS B O 15
ATOM 19819 N N . GLN B 2 15 ? 46.148 10.948 2.352 1.00 0.00 223 GLN B N 15
ATOM 19820 C CA . GLN B 2 15 ? 44.704 10.784 2.487 1.00 0.00 223 GLN B CA 15
ATOM 19821 C C . GLN B 2 15 ? 43.969 11.620 1.446 1.00 0.00 223 GLN B C 15
ATOM 19822 O O . GLN B 2 15 ? 42.980 11.174 0.862 1.00 0.00 223 GLN B O 15
ATOM 19836 N N . GLU B 2 16 ? 44.458 12.835 1.216 1.00 0.00 224 GLU B N 15
ATOM 19837 C CA . GLU B 2 16 ? 43.839 13.724 0.240 1.00 0.00 224 GLU B CA 15
ATOM 19838 C C . GLU B 2 16 ? 44.088 13.223 -1.178 1.00 0.00 224 GLU B C 15
ATOM 19839 O O . GLU B 2 16 ? 43.181 13.204 -2.009 1.00 0.00 224 GLU B O 15
ATOM 19851 N N . GLU B 2 17 ? 45.325 12.815 -1.448 1.00 0.00 225 GLU B N 15
ATOM 19852 C CA . GLU B 2 17 ? 45.682 12.316 -2.771 1.00 0.00 225 GLU B CA 15
ATOM 19853 C C . GLU B 2 17 ? 45.003 10.978 -3.041 1.00 0.00 225 GLU B C 15
ATOM 19854 O O . GLU B 2 17 ? 44.509 10.733 -4.141 1.00 0.00 225 GLU B O 15
ATOM 19866 N N . ARG B 2 18 ? 44.983 10.116 -2.030 1.00 0.00 226 ARG B N 15
ATOM 19867 C CA . ARG B 2 18 ? 44.361 8.804 -2.171 1.00 0.00 226 ARG B CA 15
ATOM 19868 C C . ARG B 2 18 ? 42.865 8.944 -2.429 1.00 0.00 226 ARG B C 15
ATOM 19869 O O . ARG B 2 18 ? 42.310 8.273 -3.298 1.00 0.00 226 ARG B O 15
ATOM 19890 N N . VAL B 2 19 ? 42.218 9.821 -1.668 1.00 0.00 227 VAL B N 15
ATOM 19891 C CA . VAL B 2 19 ? 40.785 10.044 -1.827 1.00 0.00 227 VAL B CA 15
ATOM 19892 C C . VAL B 2 19 ? 40.492 10.716 -3.164 1.00 0.00 227 VAL B C 15
ATOM 19893 O O . VAL B 2 19 ? 39.540 10.354 -3.856 1.00 0.00 227 VAL B O 15
ATOM 19906 N N . GLN B 2 20 ? 41.316 11.695 -3.523 1.00 0.00 228 GLN B N 15
ATOM 19907 C CA . GLN B 2 20 ? 41.132 12.415 -4.779 1.00 0.00 228 GLN B CA 15
ATOM 19908 C C . GLN B 2 20 ? 41.150 11.447 -5.958 1.00 0.00 228 GLN B C 15
ATOM 19909 O O . GLN B 2 20 ? 40.359 11.578 -6.892 1.00 0.00 228 GLN B O 15
ATOM 19923 N N . GLN B 2 21 ? 42.056 10.477 -5.908 1.00 0.00 229 GLN B N 15
ATOM 19924 C CA . GLN B 2 21 ? 42.177 9.501 -6.984 1.00 0.00 229 GLN B CA 15
ATOM 19925 C C . GLN B 2 21 ? 40.903 8.668 -7.097 1.00 0.00 229 GLN B C 15
ATOM 19926 O O . GLN B 2 21 ? 40.405 8.422 -8.195 1.00 0.00 229 GLN B O 15
ATOM 19940 N N . VAL B 2 22 ? 40.383 8.236 -5.953 1.00 0.00 230 VAL B N 15
ATOM 19941 C CA . VAL B 2 22 ? 39.170 7.424 -5.936 1.00 0.00 230 VAL B CA 15
ATOM 19942 C C . VAL B 2 22 ? 37.998 8.199 -6.528 1.00 0.00 230 VAL B C 15
ATOM 19943 O O . VAL B 2 22 ? 37.249 7.676 -7.353 1.00 0.00 230 VAL B O 15
ATOM 19956 N N . ARG B 2 23 ? 37.845 9.449 -6.101 1.00 0.00 231 ARG B N 15
ATOM 19957 C CA . ARG B 2 23 ? 36.759 10.286 -6.596 1.00 0.00 231 ARG B CA 15
ATOM 19958 C C . ARG B 2 23 ? 36.959 10.603 -8.075 1.00 0.00 231 ARG B C 15
ATOM 19959 O O . ARG B 2 23 ? 36.010 10.579 -8.858 1.00 0.00 231 ARG B O 15
ATOM 19980 N N . LYS B 2 24 ? 38.199 10.900 -8.448 1.00 0.00 232 LYS B N 15
ATOM 19981 C CA . LYS B 2 24 ? 38.510 11.227 -9.835 1.00 0.00 232 LYS B CA 15
ATOM 19982 C C . LYS B 2 24 ? 38.080 10.095 -10.761 1.00 0.00 232 LYS B C 15
ATOM 19983 O O . LYS B 2 24 ? 37.443 10.328 -11.789 1.00 0.00 232 LYS B O 15
ATOM 20002 N N . LYS B 2 25 ? 38.432 8.868 -10.391 1.00 0.00 233 LYS B N 15
ATOM 20003 C CA . LYS B 2 25 ? 38.074 7.706 -11.196 1.00 0.00 233 LYS B CA 15
ATOM 20004 C C . LYS B 2 25 ? 36.559 7.541 -11.252 1.00 0.00 233 LYS B C 15
ATOM 20005 O O . LYS B 2 25 ? 35.961 7.575 -12.328 1.00 0.00 233 LYS B O 15
ATOM 20024 N N . LEU B 2 26 ? 35.944 7.361 -10.087 1.00 0.00 234 LEU B N 15
ATOM 20025 C CA . LEU B 2 26 ? 34.497 7.204 -10.016 1.00 0.00 234 LEU B CA 15
ATOM 20026 C C . LEU B 2 26 ? 33.810 8.087 -11.053 1.00 0.00 234 LEU B C 15
ATOM 20027 O O . LEU B 2 26 ? 32.865 7.661 -11.718 1.00 0.00 234 LEU B O 15
ATOM 20043 N N . GLU B 2 27 ? 34.293 9.317 -11.187 1.00 0.00 235 GLU B N 15
ATOM 20044 C CA . GLU B 2 27 ? 33.720 10.252 -12.150 1.00 0.00 235 GLU B CA 15
ATOM 20045 C C . GLU B 2 27 ? 33.937 9.751 -13.574 1.00 0.00 235 GLU B C 15
ATOM 20046 O O . GLU B 2 27 ? 33.059 9.875 -14.426 1.00 0.00 235 GLU B O 15
ATOM 20058 N N . GLU B 2 28 ? 35.114 9.186 -13.822 1.00 0.00 236 GLU B N 15
ATOM 20059 C CA . GLU B 2 28 ? 35.437 8.667 -15.146 1.00 0.00 236 GLU B CA 15
ATOM 20060 C C . GLU B 2 28 ? 34.451 7.573 -15.547 1.00 0.00 236 GLU B C 15
ATOM 20061 O O . GLU B 2 28 ? 33.974 7.539 -16.681 1.00 0.00 236 GLU B O 15
ATOM 20073 N N . ALA B 2 29 ? 34.151 6.680 -14.608 1.00 0.00 237 ALA B N 15
ATOM 20074 C CA . ALA B 2 29 ? 33.218 5.593 -14.875 1.00 0.00 237 ALA B CA 15
ATOM 20075 C C . ALA B 2 29 ? 31.826 6.142 -15.168 1.00 0.00 237 ALA B C 15
ATOM 20076 O O . ALA B 2 29 ? 31.016 5.490 -15.827 1.00 0.00 237 ALA B O 15
ATOM 20083 N N . LEU B 2 30 ? 31.556 7.346 -14.673 1.00 0.00 238 LEU B N 15
ATOM 20084 C CA . LEU B 2 30 ? 30.255 7.972 -14.881 1.00 0.00 238 LEU B CA 15
ATOM 20085 C C . LEU B 2 30 ? 30.228 8.717 -16.212 1.00 0.00 238 LEU B C 15
ATOM 20086 O O . LEU B 2 30 ? 29.179 8.839 -16.845 1.00 0.00 238 LEU B O 15
ATOM 20102 N N . MET B 2 31 ? 31.388 9.212 -16.631 1.00 0.00 239 MET B N 15
ATOM 20103 C CA . MET B 2 31 ? 31.485 9.950 -17.885 1.00 0.00 239 MET B CA 15
ATOM 20104 C C . MET B 2 31 ? 31.550 8.988 -19.068 1.00 0.00 239 MET B C 15
ATOM 20105 O O . MET B 2 31 ? 31.384 9.392 -20.218 1.00 0.00 239 MET B O 15
ATOM 20119 N N . ALA B 2 32 ? 31.795 7.715 -18.775 1.00 0.00 240 ALA B N 15
ATOM 20120 C CA . ALA B 2 32 ? 31.884 6.704 -19.822 1.00 0.00 240 ALA B CA 15
ATOM 20121 C C . ALA B 2 32 ? 30.548 6.555 -20.540 1.00 0.00 240 ALA B C 15
ATOM 20122 O O . ALA B 2 32 ? 29.491 6.550 -19.908 1.00 0.00 240 ALA B O 15
ATOM 20129 N N . ASP B 2 33 ? 30.600 6.433 -21.862 1.00 0.00 241 ASP B N 15
ATOM 20130 C CA . ASP B 2 33 ? 29.386 6.279 -22.655 1.00 0.00 241 ASP B CA 15
ATOM 20131 C C . ASP B 2 33 ? 28.943 4.820 -22.677 1.00 0.00 241 ASP B C 15
ATOM 20132 O O . ASP B 2 33 ? 27.893 4.489 -23.229 1.00 0.00 241 ASP B O 15
ATOM 20141 N N . ILE B 2 34 ? 29.749 3.953 -22.075 1.00 0.00 242 ILE B N 15
ATOM 20142 C CA . ILE B 2 34 ? 29.428 2.530 -22.031 1.00 0.00 242 ILE B CA 15
ATOM 20143 C C . ILE B 2 34 ? 28.768 2.172 -20.703 1.00 0.00 242 ILE B C 15
ATOM 20144 O O . ILE B 2 34 ? 28.364 1.029 -20.488 1.00 0.00 242 ILE B O 15
ATOM 20160 N N . LEU B 2 35 ? 28.661 3.156 -19.817 1.00 0.00 243 LEU B N 15
ATOM 20161 C CA . LEU B 2 35 ? 28.051 2.932 -18.512 1.00 0.00 243 LEU B CA 15
ATOM 20162 C C . LEU B 2 35 ? 28.637 1.689 -17.851 1.00 0.00 243 LEU B C 15
ATOM 20163 O O . LEU B 2 35 ? 28.033 0.618 -17.874 1.00 0.00 243 LEU B O 15
ATOM 20179 N N . SER B 2 36 ? 29.820 1.841 -17.263 1.00 0.00 244 SER B N 15
ATOM 20180 C CA . SER B 2 36 ? 30.479 0.723 -16.597 1.00 0.00 244 SER B CA 15
ATOM 20181 C C . SER B 2 36 ? 30.337 0.842 -15.082 1.00 0.00 244 SER B C 15
ATOM 20182 O O . SER B 2 36 ? 31.244 1.371 -14.462 1.00 0.00 244 SER B O 15
ATOM 20191 N N . GLY A 1 1 ? 26.173 -9.120 -20.663 1.00 0.00 136 GLY A N 16
ATOM 20192 C CA . GLY A 1 1 ? 27.391 -8.659 -19.938 1.00 0.00 136 GLY A CA 16
ATOM 20193 C C . GLY A 1 1 ? 27.001 -8.154 -18.554 1.00 0.00 136 GLY A C 16
ATOM 20194 O O . GLY A 1 1 ? 27.770 -7.450 -17.900 1.00 0.00 136 GLY A O 16
ATOM 20200 N N . SER A 1 2 ? 25.800 -8.516 -18.114 1.00 0.00 137 SER A N 16
ATOM 20201 C CA . SER A 1 2 ? 25.318 -8.093 -16.804 1.00 0.00 137 SER A CA 16
ATOM 20202 C C . SER A 1 2 ? 25.648 -6.625 -16.560 1.00 0.00 137 SER A C 16
ATOM 20203 O O 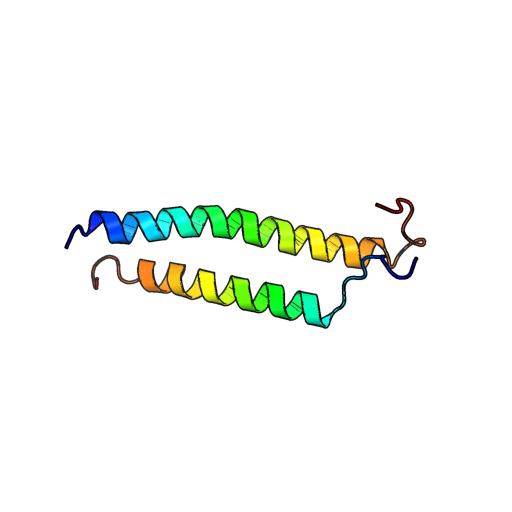. SER A 1 2 ? 26.532 -6.298 -15.768 1.00 0.00 137 SER A O 16
ATOM 20211 N N . PRO A 1 3 ? 24.952 -5.742 -17.224 1.00 0.00 138 PRO A N 16
ATOM 20212 C CA . PRO A 1 3 ? 25.161 -4.274 -17.080 1.00 0.00 138 PRO A CA 16
ATOM 20213 C C . PRO A 1 3 ? 25.023 -3.812 -15.631 1.00 0.00 138 PRO A C 16
ATOM 20214 O O . PRO A 1 3 ? 25.667 -2.849 -15.213 1.00 0.00 138 PRO A O 16
ATOM 20225 N N . GLU A 1 4 ? 24.181 -4.505 -14.873 1.00 0.00 139 GLU A N 16
ATOM 20226 C CA . GLU A 1 4 ? 23.964 -4.154 -13.474 1.00 0.00 139 GLU A CA 16
ATOM 20227 C C . GLU A 1 4 ? 25.250 -4.332 -12.673 1.00 0.00 139 GLU A C 16
ATOM 20228 O O . GLU A 1 4 ? 25.470 -3.647 -11.674 1.00 0.00 139 GLU A O 16
ATOM 20240 N N . GLU A 1 5 ? 26.097 -5.254 -13.118 1.00 0.00 140 GLU A N 16
ATOM 20241 C CA . GLU A 1 5 ? 27.359 -5.512 -12.436 1.00 0.00 140 GLU A CA 16
ATOM 20242 C C . GLU A 1 5 ? 28.231 -4.261 -12.430 1.00 0.00 140 GLU A C 16
ATOM 20243 O O . GLU A 1 5 ? 28.855 -3.930 -11.422 1.00 0.00 140 GLU A O 16
ATOM 20255 N N . ARG A 1 6 ? 28.269 -3.568 -13.564 1.00 0.00 141 ARG A N 16
ATOM 20256 C CA . ARG A 1 6 ? 29.067 -2.352 -13.679 1.00 0.00 141 ARG A CA 16
ATOM 20257 C C . ARG A 1 6 ? 28.515 -1.262 -12.765 1.00 0.00 141 ARG A C 16
ATOM 20258 O O . ARG A 1 6 ? 29.274 -0.524 -12.136 1.00 0.00 141 ARG A O 16
ATOM 20279 N N . GLU A 1 7 ? 27.191 -1.167 -12.699 1.00 0.00 142 GLU A N 16
ATOM 20280 C CA . GLU A 1 7 ? 26.549 -0.162 -11.859 1.00 0.00 142 GLU A CA 16
ATOM 20281 C C . GLU A 1 7 ? 26.729 -0.503 -10.383 1.00 0.00 142 GLU A C 16
ATOM 20282 O O . GLU A 1 7 ? 26.737 0.382 -9.528 1.00 0.00 142 GLU A O 16
ATOM 20294 N N . ARG A 1 8 ? 26.871 -1.792 -10.091 1.00 0.00 143 ARG A N 16
ATOM 20295 C CA . ARG A 1 8 ? 27.040 -2.238 -8.714 1.00 0.00 143 ARG A CA 16
ATOM 20296 C C . ARG A 1 8 ? 28.317 -1.658 -8.114 1.00 0.00 143 ARG A C 16
ATOM 20297 O O . ARG A 1 8 ? 28.319 -1.179 -6.980 1.00 0.00 143 ARG A O 16
ATOM 20318 N N . MET A 1 9 ? 29.400 -1.703 -8.883 1.00 0.00 144 MET A N 16
ATOM 20319 C CA . MET A 1 9 ? 30.679 -1.183 -8.412 1.00 0.00 144 MET A CA 16
ATOM 20320 C C . MET A 1 9 ? 30.577 0.314 -8.135 1.00 0.00 144 MET A C 16
ATOM 20321 O O . MET A 1 9 ? 31.120 0.809 -7.147 1.00 0.00 144 MET A O 16
ATOM 20335 N N . ILE A 1 10 ? 29.878 1.026 -9.011 1.00 0.00 145 ILE A N 16
ATOM 20336 C CA . ILE A 1 10 ? 29.717 2.467 -8.853 1.00 0.00 145 ILE A CA 16
ATOM 20337 C C . ILE A 1 10 ? 28.965 2.783 -7.564 1.00 0.00 145 ILE A C 16
ATOM 20338 O O . ILE A 1 10 ? 29.342 3.687 -6.820 1.00 0.00 145 ILE A O 16
ATOM 20354 N N . LYS A 1 11 ? 27.900 2.030 -7.307 1.00 0.00 146 LYS A N 16
ATOM 20355 C CA . LYS A 1 11 ? 27.100 2.241 -6.107 1.00 0.00 146 LYS A CA 16
ATOM 20356 C C . LYS A 1 11 ? 27.906 1.890 -4.860 1.00 0.00 146 LYS A C 16
ATOM 20357 O O . LYS A 1 11 ? 27.898 2.629 -3.875 1.00 0.00 146 LYS A O 16
ATOM 20376 N N . GLN A 1 12 ? 28.603 0.760 -4.911 1.00 0.00 147 GLN A N 16
ATOM 20377 C CA . GLN A 1 12 ? 29.410 0.320 -3.778 1.00 0.00 147 GLN A CA 16
ATOM 20378 C C . GLN A 1 12 ? 30.558 1.293 -3.532 1.00 0.00 147 GLN A C 16
ATOM 20379 O O . GLN A 1 12 ? 30.819 1.686 -2.394 1.00 0.00 147 GLN A O 16
ATOM 20393 N N . LEU A 1 13 ? 31.241 1.680 -4.605 1.00 0.00 148 LEU A N 16
ATOM 20394 C CA . LEU A 1 13 ? 32.360 2.607 -4.493 1.00 0.00 148 LEU A CA 16
ATOM 20395 C C . LEU A 1 13 ? 31.885 3.954 -3.959 1.00 0.00 148 LEU A C 16
ATOM 20396 O O . LEU A 1 13 ? 32.598 4.622 -3.210 1.00 0.00 148 LEU A O 16
ATOM 20412 N N . LYS A 1 14 ? 30.677 4.346 -4.348 1.00 0.00 149 LYS A N 16
ATOM 20413 C CA . LYS A 1 14 ? 30.119 5.618 -3.908 1.00 0.00 149 LYS A CA 16
ATOM 20414 C C . LYS A 1 14 ? 29.892 5.610 -2.401 1.00 0.00 149 LYS A C 16
ATOM 20415 O O . LYS A 1 14 ? 30.105 6.617 -1.725 1.00 0.00 149 LYS A O 16
ATOM 20434 N N . GLU A 1 15 ? 29.462 4.465 -1.879 1.00 0.00 150 GLU A N 16
ATOM 20435 C CA . GLU A 1 15 ? 29.198 4.340 -0.451 1.00 0.00 150 GLU A CA 16
ATOM 20436 C C . GLU A 1 15 ? 30.483 4.531 0.348 1.00 0.00 150 GLU A C 16
ATOM 20437 O O . GLU A 1 15 ? 30.514 5.279 1.325 1.00 0.00 150 GLU A O 16
ATOM 20449 N N . GLU A 1 16 ? 31.543 3.850 -0.077 1.00 0.00 151 GLU A N 16
ATOM 20450 C CA . GLU A 1 16 ? 32.830 3.959 0.601 1.00 0.00 151 GLU A CA 16
ATOM 20451 C C . GLU A 1 16 ? 33.393 5.368 0.453 1.00 0.00 151 GLU A C 16
ATOM 20452 O O . GLU A 1 16 ? 34.080 5.869 1.343 1.00 0.00 151 GLU A O 16
ATOM 20464 N N . LEU A 1 17 ? 33.098 6.002 -0.677 1.00 0.00 152 LEU A N 16
ATOM 20465 C CA . LEU A 1 17 ? 33.584 7.353 -0.932 1.00 0.00 152 LEU A CA 16
ATOM 20466 C C . LEU A 1 17 ? 33.049 8.321 0.120 1.00 0.00 152 LEU A C 16
ATOM 20467 O O . LEU A 1 17 ? 33.777 9.184 0.611 1.00 0.00 152 LEU A O 16
ATOM 20483 N N . ARG A 1 18 ? 31.774 8.170 0.461 1.00 0.00 153 ARG A N 16
ATOM 20484 C CA . ARG A 1 18 ? 31.150 9.040 1.451 1.00 0.00 153 ARG A CA 16
ATOM 20485 C C . ARG A 1 18 ? 31.766 8.809 2.827 1.00 0.00 153 ARG A C 16
ATOM 20486 O O . ARG A 1 18 ? 32.051 9.759 3.558 1.00 0.00 153 ARG A O 16
ATOM 20507 N N . LEU A 1 19 ? 31.972 7.543 3.173 1.00 0.00 154 LEU A N 16
ATOM 20508 C CA . LEU A 1 19 ? 32.556 7.199 4.464 1.00 0.00 154 LEU A CA 16
ATOM 20509 C C . LEU A 1 19 ? 34.012 7.649 4.527 1.00 0.00 154 LEU A C 16
ATOM 20510 O O . LEU A 1 19 ? 34.470 8.164 5.547 1.00 0.00 154 LEU A O 16
ATOM 20526 N N . GLU A 1 20 ? 34.734 7.452 3.429 1.00 0.00 155 GLU A N 16
ATOM 20527 C CA . GLU A 1 20 ? 36.138 7.845 3.368 1.00 0.00 155 GLU A CA 16
ATOM 20528 C C . GLU A 1 20 ? 36.272 9.360 3.474 1.00 0.00 155 GLU A C 16
ATOM 20529 O O . GLU A 1 20 ? 37.238 9.870 4.042 1.00 0.00 155 GLU A O 16
ATOM 20541 N N . GLU A 1 21 ? 35.297 10.075 2.923 1.00 0.00 156 GLU A N 16
ATOM 20542 C CA . GLU A 1 21 ? 35.316 11.533 2.962 1.00 0.00 156 GLU A CA 16
ATOM 20543 C C . GLU A 1 21 ? 34.923 12.035 4.347 1.00 0.00 156 GLU A C 16
ATOM 20544 O O . GLU A 1 21 ? 35.560 12.936 4.895 1.00 0.00 156 GLU A O 16
ATOM 20556 N N . ALA A 1 22 ? 33.872 11.446 4.909 1.00 0.00 157 ALA A N 16
ATOM 20557 C CA . ALA A 1 22 ? 33.403 11.842 6.232 1.00 0.00 157 ALA A CA 16
ATOM 20558 C C . ALA A 1 22 ? 34.558 11.841 7.229 1.00 0.00 157 ALA A C 16
ATOM 20559 O O . ALA A 1 22 ? 34.781 12.824 7.935 1.00 0.00 157 ALA A O 16
ATOM 20566 N N . LYS A 1 23 ? 35.287 10.731 7.281 1.00 0.00 158 LYS A N 16
ATOM 20567 C CA . LYS A 1 23 ? 36.418 10.615 8.194 1.00 0.00 158 LYS A CA 16
ATOM 20568 C C . LYS A 1 23 ? 37.503 11.624 7.831 1.00 0.00 158 LYS A C 16
ATOM 20569 O O . LYS A 1 23 ? 38.105 12.244 8.708 1.00 0.00 158 LYS A O 16
ATOM 20588 N N . LEU A 1 24 ? 37.746 11.784 6.535 1.00 0.00 159 LEU A N 16
ATOM 20589 C CA . LEU A 1 24 ? 38.763 12.719 6.068 1.00 0.00 159 LEU A CA 16
ATOM 20590 C C . LEU A 1 24 ? 38.553 14.093 6.696 1.00 0.00 159 LEU A C 16
ATOM 20591 O O . LEU A 1 24 ? 39.483 14.682 7.249 1.00 0.00 159 LEU A O 16
ATOM 20607 N N . VAL A 1 25 ? 37.327 14.597 6.607 1.00 0.00 160 VAL A N 16
ATOM 20608 C CA . VAL A 1 25 ? 37.004 15.899 7.180 1.00 0.00 160 VAL A CA 16
ATOM 20609 C C . VAL A 1 25 ? 37.330 15.922 8.670 1.00 0.00 160 VAL A C 16
ATOM 20610 O O . VAL A 1 25 ? 37.841 16.915 9.188 1.00 0.00 160 VAL A O 16
ATOM 20623 N N . LEU A 1 26 ? 37.032 14.822 9.353 1.00 0.00 161 LEU A N 16
ATOM 20624 C CA . LEU A 1 26 ? 37.287 14.731 10.786 1.00 0.00 161 LEU A CA 16
ATOM 20625 C C . LEU A 1 26 ? 38.773 14.915 11.076 1.00 0.00 161 LEU A C 16
ATOM 20626 O O . LEU A 1 26 ? 39.150 15.636 11.999 1.00 0.00 161 LEU A O 16
ATOM 20642 N N . LEU A 1 27 ? 39.611 14.259 10.280 1.00 0.00 162 LEU A N 16
ATOM 20643 C CA . LEU A 1 27 ? 41.054 14.359 10.457 1.00 0.00 162 LEU A CA 16
ATOM 20644 C C . LEU A 1 27 ? 41.487 15.821 10.496 1.00 0.00 162 LEU A C 16
ATOM 20645 O O . LEU A 1 27 ? 42.353 16.202 11.283 1.00 0.00 162 LEU A O 16
ATOM 20661 N N . LYS A 1 28 ? 40.876 16.635 9.642 1.00 0.00 163 LYS A N 16
ATOM 20662 C CA . LYS A 1 28 ? 41.205 18.055 9.586 1.00 0.00 163 LYS A CA 16
ATOM 20663 C C . LYS A 1 28 ? 40.851 18.737 10.904 1.00 0.00 163 LYS A C 16
ATOM 20664 O O . LYS A 1 28 ? 41.600 19.579 11.400 1.00 0.00 163 LYS A O 16
ATOM 20683 N N . LYS A 1 29 ? 39.704 18.369 11.465 1.00 0.00 164 LYS A N 16
ATOM 20684 C CA . LYS A 1 29 ? 39.255 18.960 12.720 1.00 0.00 164 LYS A CA 16
ATOM 20685 C C . LYS A 1 29 ? 40.218 18.610 13.850 1.00 0.00 164 LYS A C 16
ATOM 20686 O O . LYS A 1 29 ? 40.584 19.466 14.654 1.00 0.00 164 LYS A O 16
ATOM 20705 N N . LEU A 1 30 ? 40.626 17.346 13.902 1.00 0.00 165 LEU A N 16
ATOM 20706 C CA . LEU A 1 30 ? 41.542 16.892 14.942 1.00 0.00 165 LEU A CA 16
ATOM 20707 C C . LEU A 1 30 ? 42.881 17.614 14.825 1.00 0.00 165 LEU A C 16
ATOM 20708 O O . LEU A 1 30 ? 43.478 18.000 15.830 1.00 0.00 165 LEU A O 16
ATOM 20724 N N . ARG A 1 31 ? 43.344 17.794 13.593 1.00 0.00 166 ARG A N 16
ATOM 20725 C CA . ARG A 1 31 ? 44.619 18.461 13.355 1.00 0.00 166 ARG A CA 16
ATOM 20726 C C . ARG A 1 31 ? 44.566 19.906 13.844 1.00 0.00 166 ARG A C 16
ATOM 20727 O O . ARG A 1 31 ? 45.511 20.398 14.460 1.00 0.00 166 ARG A O 16
ATOM 20748 N N . GLN A 1 32 ? 43.453 20.578 13.566 1.00 0.00 167 GLN A N 16
ATOM 20749 C CA . GLN A 1 32 ? 43.289 21.967 13.980 1.00 0.00 167 GLN A CA 16
ATOM 20750 C C . GLN A 1 32 ? 43.142 22.060 15.495 1.00 0.00 167 GLN A C 16
ATOM 20751 O O . GLN A 1 32 ? 43.325 23.126 16.082 1.00 0.00 167 GLN A O 16
ATOM 20765 N N . SER A 1 33 ? 42.813 20.936 16.123 1.00 0.00 168 SER A N 16
ATOM 20766 C CA . SER A 1 33 ? 42.630 20.907 17.569 1.00 0.00 168 SER A CA 16
ATOM 20767 C C . SER A 1 33 ? 43.976 20.989 18.281 1.00 0.00 168 SER A C 16
ATOM 20768 O O . SER A 1 33 ? 44.230 21.922 19.043 1.00 0.00 168 SER A O 16
ATOM 20776 N N . GLN A 1 34 ? 44.834 20.006 18.026 1.00 0.00 169 GLN A N 16
ATOM 20777 C CA . GLN A 1 34 ? 46.153 19.979 18.647 1.00 0.00 169 GLN A CA 16
ATOM 20778 C C . GLN A 1 34 ? 46.931 21.247 18.309 1.00 0.00 169 GLN A C 16
ATOM 20779 O O . GLN A 1 34 ? 47.989 21.509 18.880 1.00 0.00 169 GLN A O 16
ATOM 20793 N N . ILE A 1 35 ? 46.398 22.030 17.377 1.00 0.00 170 ILE A N 16
ATOM 20794 C CA . ILE A 1 35 ? 47.050 23.269 16.970 1.00 0.00 170 ILE A CA 16
ATOM 20795 C C . ILE A 1 35 ? 46.481 24.453 17.746 1.00 0.00 170 ILE A C 16
ATOM 20796 O O . ILE A 1 35 ? 47.226 25.295 18.247 1.00 0.00 170 ILE A O 16
ATOM 20812 N N . GLN A 1 36 ? 45.156 24.510 17.838 1.00 0.00 171 GLN A N 16
ATOM 20813 C CA . GLN A 1 36 ? 44.498 25.594 18.560 1.00 0.00 171 GLN A CA 16
ATOM 20814 C C . GLN A 1 36 ? 44.996 26.947 18.064 1.00 0.00 171 GLN A C 16
ATOM 20815 O O . GLN A 1 36 ? 44.417 27.537 17.151 1.00 0.00 171 GLN A O 16
ATOM 20829 N N . LYS A 1 37 ? 46.073 27.434 18.672 1.00 0.00 172 LYS A N 16
ATOM 20830 C CA . LYS A 1 37 ? 46.639 28.721 18.285 1.00 0.00 172 LYS A CA 16
ATOM 20831 C C . LYS A 1 37 ? 45.585 29.819 18.376 1.00 0.00 172 LYS A C 16
ATOM 20832 O O . LYS A 1 37 ? 45.445 30.636 17.466 1.00 0.00 172 LYS A O 16
ATOM 20851 N N . GLU A 1 38 ? 44.845 29.831 19.481 1.00 0.00 173 GLU A N 16
ATOM 20852 C CA . GLU A 1 38 ? 43.802 30.832 19.677 1.00 0.00 173 GLU A CA 16
ATOM 20853 C C . GLU A 1 38 ? 44.375 32.237 19.533 1.00 0.00 173 GLU A C 16
ATOM 20854 O O . GLU A 1 38 ? 45.234 32.651 20.311 1.00 0.00 173 GLU A O 16
ATOM 20866 N N . ALA A 1 39 ? 43.893 32.968 18.532 1.00 0.00 174 ALA A N 16
ATOM 20867 C CA . ALA A 1 39 ? 44.361 34.329 18.298 1.00 0.00 174 ALA A CA 16
ATOM 20868 C C . ALA A 1 39 ? 43.328 35.121 17.503 1.00 0.00 174 ALA A C 16
ATOM 20869 O O . ALA A 1 39 ? 43.644 36.149 16.907 1.00 0.00 174 ALA A O 16
ATOM 20876 N N . THR A 1 40 ? 42.092 34.634 17.501 1.00 0.00 175 THR A N 16
ATOM 20877 C CA . THR A 1 40 ? 41.019 35.302 16.773 1.00 0.00 175 THR A CA 16
ATOM 20878 C C . THR A 1 40 ? 40.523 36.520 17.547 1.00 0.00 175 THR A C 16
ATOM 20879 O O . THR A 1 40 ? 40.202 36.426 18.732 1.00 0.00 175 THR A O 16
ATOM 20890 N N . ALA A 1 41 ? 40.467 37.662 16.870 1.00 0.00 176 ALA A N 16
ATOM 20891 C CA . ALA A 1 41 ? 40.012 38.893 17.505 1.00 0.00 176 ALA A CA 16
ATOM 20892 C C . ALA A 1 41 ? 39.671 39.944 16.454 1.00 0.00 176 ALA A C 16
ATOM 20893 O O . ALA A 1 41 ? 38.520 40.066 16.035 1.00 0.00 176 ALA A O 16
ATOM 20900 N N . GLN A 1 42 ? 40.678 40.703 16.034 1.00 0.00 177 GLN A N 16
ATOM 20901 C CA . GLN A 1 42 ? 40.472 41.743 15.033 1.00 0.00 177 GLN A CA 16
ATOM 20902 C C . GLN A 1 42 ? 40.735 41.197 13.633 1.00 0.00 177 GLN A C 16
ATOM 20903 O O . GLN A 1 42 ? 40.530 41.890 12.637 1.00 0.00 177 GLN A O 16
ATOM 20917 N N . LYS A 1 43 ? 41.189 39.949 13.566 1.00 0.00 178 LYS A N 16
ATOM 20918 C CA . LYS A 1 43 ? 41.476 39.318 12.283 1.00 0.00 178 LYS A CA 16
ATOM 20919 C C . LYS A 1 43 ? 42.410 40.193 11.452 1.00 0.00 178 LYS A C 16
ATOM 20920 O O . LYS A 1 43 ? 41.947 41.198 10.937 1.00 0.00 178 LYS A O 16
ATOM 20940 N N . GLY B 2 1 ? 40.650 6.941 25.989 1.00 0.00 209 GLY B N 16
ATOM 20941 C CA . GLY B 2 1 ? 41.973 6.714 25.341 1.00 0.00 209 GLY B CA 16
ATOM 20942 C C . GLY B 2 1 ? 41.817 6.786 23.826 1.00 0.00 209 GLY B C 16
ATOM 20943 O O . GLY B 2 1 ? 42.511 6.088 23.087 1.00 0.00 209 GLY B O 16
ATOM 20949 N N . SER B 2 2 ? 40.903 7.636 23.370 1.00 0.00 210 SER B N 16
ATOM 20950 C CA . SER B 2 2 ? 40.663 7.792 21.940 1.00 0.00 210 SER B CA 16
ATOM 20951 C C . SER B 2 2 ? 41.919 8.302 21.240 1.00 0.00 210 SER B C 16
ATOM 20952 O O . SER B 2 2 ? 42.262 7.845 20.150 1.00 0.00 210 SER B O 16
ATOM 20960 N N . LYS B 2 3 ? 42.599 9.251 21.873 1.00 0.00 211 LYS B N 16
ATOM 20961 C CA . LYS B 2 3 ? 43.816 9.815 21.301 1.00 0.00 211 LYS B CA 16
ATOM 20962 C C . LYS B 2 3 ? 45.042 9.051 21.792 1.00 0.00 211 LYS B C 16
ATOM 20963 O O . LYS B 2 3 ? 45.094 8.612 22.941 1.00 0.00 211 LYS B O 16
ATOM 20982 N N . ALA B 2 4 ? 46.027 8.895 20.912 1.00 0.00 212 ALA B N 16
ATOM 20983 C CA . ALA B 2 4 ? 47.247 8.179 21.264 1.00 0.00 212 ALA B CA 16
ATOM 20984 C C . ALA B 2 4 ? 48.274 8.287 20.142 1.00 0.00 212 ALA B C 16
ATOM 20985 O O . ALA B 2 4 ? 49.479 8.303 20.391 1.00 0.00 212 ALA B O 16
ATOM 20992 N N . PHE B 2 5 ? 47.789 8.360 18.908 1.00 0.00 213 PHE B N 16
ATOM 20993 C CA . PHE B 2 5 ? 48.675 8.468 17.754 1.00 0.00 213 PHE B CA 16
ATOM 20994 C C . PHE B 2 5 ? 48.901 9.931 17.386 1.00 0.00 213 PHE B C 16
ATOM 20995 O O . PHE B 2 5 ? 48.255 10.825 17.932 1.00 0.00 213 PHE B O 16
ATOM 21012 N N . ILE B 2 6 ? 49.822 10.167 16.457 1.00 0.00 214 ILE B N 16
ATOM 21013 C CA . ILE B 2 6 ? 50.128 11.527 16.028 1.00 0.00 214 ILE B CA 16
ATOM 21014 C C . ILE B 2 6 ? 49.947 11.665 14.519 1.00 0.00 214 ILE B C 16
ATOM 21015 O O . ILE B 2 6 ? 50.490 10.877 13.745 1.00 0.00 214 ILE B O 16
ATOM 21031 N N . VAL B 2 7 ? 49.181 12.670 14.110 1.00 0.00 215 VAL B N 16
ATOM 21032 C CA . VAL B 2 7 ? 48.930 12.898 12.692 1.00 0.00 215 VAL B CA 16
ATOM 21033 C C . VAL B 2 7 ? 50.089 13.659 12.056 1.00 0.00 215 VAL B C 16
ATOM 21034 O O . VAL B 2 7 ? 50.464 14.737 12.518 1.00 0.00 215 VAL B O 16
ATOM 21047 N N . THR B 2 8 ? 50.651 13.092 10.993 1.00 0.00 216 THR B N 16
ATOM 21048 C CA . THR B 2 8 ? 51.765 13.727 10.300 1.00 0.00 216 THR B CA 16
ATOM 21049 C C . THR B 2 8 ? 51.278 14.429 9.036 1.00 0.00 216 THR B C 16
ATOM 21050 O O . THR B 2 8 ? 50.193 14.140 8.533 1.00 0.00 216 THR B O 16
ATOM 21061 N N . ASP B 2 9 ? 52.088 15.352 8.528 1.00 0.00 217 ASP B N 16
ATOM 21062 C CA . ASP B 2 9 ? 51.725 16.094 7.326 1.00 0.00 217 ASP B CA 16
ATOM 21063 C C . ASP B 2 9 ? 51.569 15.149 6.139 1.00 0.00 217 ASP B C 16
ATOM 21064 O O . ASP B 2 9 ? 50.674 15.319 5.311 1.00 0.00 217 ASP B O 16
ATOM 21073 N N . GLU B 2 10 ? 52.446 14.154 6.063 1.00 0.00 218 GLU B N 16
ATOM 21074 C CA . GLU B 2 10 ? 52.395 13.185 4.973 1.00 0.00 218 GLU B CA 16
ATOM 21075 C C . GLU B 2 10 ? 51.090 12.397 5.016 1.00 0.00 218 GLU B C 16
ATOM 21076 O O . GLU B 2 10 ? 50.357 12.337 4.029 1.00 0.00 218 GLU B O 16
ATOM 21088 N N . ASP B 2 11 ? 50.807 11.793 6.166 1.00 0.00 219 ASP B N 16
ATOM 21089 C CA . ASP B 2 11 ? 49.588 11.010 6.326 1.00 0.00 219 ASP B CA 16
ATOM 21090 C C . ASP B 2 11 ? 48.382 11.777 5.793 1.00 0.00 219 ASP B C 16
ATOM 21091 O O . ASP B 2 11 ? 47.461 11.189 5.225 1.00 0.00 219 ASP B O 16
ATOM 21100 N N . ILE B 2 12 ? 48.395 13.093 5.980 1.00 0.00 220 ILE B N 16
ATOM 21101 C CA . ILE B 2 12 ? 47.290 13.929 5.524 1.00 0.00 220 ILE B CA 16
ATOM 21102 C C . ILE B 2 12 ? 47.220 13.943 4.001 1.00 0.00 220 ILE B C 16
ATOM 21103 O O . ILE B 2 12 ? 46.148 13.781 3.418 1.00 0.00 220 ILE B O 16
ATOM 21119 N N . ARG B 2 13 ? 48.369 14.138 3.362 1.00 0.00 221 ARG B N 16
ATOM 21120 C CA . ARG B 2 13 ? 48.426 14.168 1.905 1.00 0.00 221 ARG B CA 16
ATOM 21121 C C . ARG B 2 13 ? 48.038 12.812 1.323 1.00 0.00 221 ARG B C 16
ATOM 21122 O O . ARG B 2 13 ? 47.195 12.726 0.432 1.00 0.00 221 ARG B O 16
ATOM 21143 N N . LYS B 2 14 ? 48.662 11.754 1.833 1.00 0.00 222 LYS B N 16
ATOM 21144 C CA . LYS B 2 14 ? 48.367 10.406 1.362 1.00 0.00 222 LYS B CA 16
ATOM 21145 C C . LYS B 2 14 ? 46.889 10.081 1.555 1.00 0.00 222 LYS B C 16
ATOM 21146 O O . LYS B 2 14 ? 46.289 9.376 0.745 1.00 0.00 222 LYS B O 16
ATOM 21165 N N . GLN B 2 15 ? 46.310 10.599 2.633 1.00 0.00 223 GLN B N 16
ATOM 21166 C CA . GLN B 2 15 ? 44.900 10.360 2.918 1.00 0.00 223 GLN B CA 16
ATOM 21167 C C . GLN B 2 15 ? 44.018 11.085 1.908 1.00 0.00 223 GLN B C 16
ATOM 21168 O O . GLN B 2 15 ? 43.054 10.519 1.393 1.00 0.00 223 GLN B O 16
ATOM 21182 N N . GLU B 2 16 ? 44.354 12.341 1.628 1.00 0.00 224 GLU B N 16
ATOM 21183 C CA . GLU B 2 16 ? 43.586 13.133 0.674 1.00 0.00 224 GLU B CA 16
ATOM 21184 C C . GLU B 2 16 ? 43.760 12.587 -0.739 1.00 0.00 224 GLU B C 16
ATOM 21185 O O . GLU B 2 16 ? 42.804 12.525 -1.512 1.00 0.00 224 GLU B O 16
ATOM 21197 N N . GLU B 2 17 ? 44.985 12.193 -1.070 1.00 0.00 225 GLU B N 16
ATOM 21198 C CA . GLU B 2 17 ? 45.273 11.657 -2.395 1.00 0.00 225 GLU B CA 16
ATOM 21199 C C . GLU B 2 17 ? 44.457 10.394 -2.653 1.00 0.00 225 GLU B C 16
ATOM 21200 O O . GLU B 2 17 ? 43.958 10.181 -3.757 1.00 0.00 225 GLU B O 16
ATOM 21212 N N . ARG B 2 18 ? 44.328 9.561 -1.626 1.00 0.00 226 ARG B N 16
ATOM 21213 C CA . ARG B 2 18 ? 43.567 8.323 -1.751 1.00 0.00 226 ARG B CA 16
ATOM 21214 C C . ARG B 2 18 ? 42.123 8.618 -2.142 1.00 0.00 226 ARG B C 16
ATOM 21215 O O . ARG B 2 18 ? 41.558 7.956 -3.013 1.00 0.00 226 ARG B O 16
ATOM 21236 N N . VAL B 2 19 ? 41.531 9.614 -1.492 1.00 0.00 227 VAL B N 16
ATOM 21237 C CA . VAL B 2 19 ? 40.151 9.988 -1.780 1.00 0.00 227 VAL B CA 16
ATOM 21238 C C . VAL B 2 19 ? 40.034 10.571 -3.184 1.00 0.00 227 VAL B C 16
ATOM 21239 O O . VAL B 2 19 ? 39.080 10.286 -3.907 1.00 0.00 227 VAL B O 16
ATOM 21252 N N . GLN B 2 20 ? 41.011 11.388 -3.563 1.00 0.00 228 GLN B N 16
ATOM 21253 C CA . GLN B 2 20 ? 41.000 12.018 -4.879 1.00 0.00 228 GLN B CA 16
ATOM 21254 C C . GLN B 2 20 ? 40.971 10.961 -5.978 1.00 0.00 228 GLN B C 16
ATOM 21255 O O . GLN B 2 20 ? 40.294 11.125 -6.992 1.00 0.00 228 GLN B O 16
ATOM 21269 N N . GLN B 2 21 ? 41.713 9.878 -5.770 1.00 0.00 229 GLN B N 16
ATOM 21270 C CA . GLN B 2 21 ? 41.773 8.804 -6.755 1.00 0.00 229 GLN B CA 16
ATOM 21271 C C . GLN B 2 21 ? 40.384 8.218 -6.994 1.00 0.00 229 GLN B C 16
ATOM 21272 O O . GLN B 2 21 ? 40.024 7.891 -8.125 1.00 0.00 229 GLN B O 16
ATOM 21286 N N . VAL B 2 22 ? 39.610 8.088 -5.922 1.00 0.00 230 VAL B N 16
ATOM 21287 C CA . VAL B 2 22 ? 38.263 7.538 -6.028 1.00 0.00 230 VAL B CA 16
ATOM 21288 C C . VAL B 2 22 ? 37.380 8.443 -6.880 1.00 0.00 230 VAL B C 16
ATOM 21289 O O . VAL B 2 22 ? 36.617 7.968 -7.722 1.00 0.00 230 VAL B O 16
ATOM 21302 N N . ARG B 2 23 ? 37.487 9.749 -6.656 1.00 0.00 231 ARG B N 16
ATOM 21303 C CA . ARG B 2 23 ? 36.690 10.711 -7.407 1.00 0.00 231 ARG B CA 16
ATOM 21304 C C . ARG B 2 23 ? 37.087 10.703 -8.880 1.00 0.00 231 ARG B C 16
ATOM 21305 O O . ARG B 2 23 ? 36.236 10.810 -9.763 1.00 0.00 231 ARG B O 16
ATOM 21326 N N . LYS B 2 24 ? 38.385 10.574 -9.136 1.00 0.00 232 LYS B N 16
ATOM 21327 C CA . LYS B 2 24 ? 38.885 10.558 -10.506 1.00 0.00 232 LYS B CA 16
ATOM 21328 C C . LYS B 2 24 ? 38.218 9.443 -11.306 1.00 0.00 232 LYS B C 16
ATOM 21329 O O . LYS B 2 24 ? 37.807 9.645 -12.448 1.00 0.00 232 LYS B O 16
ATOM 21348 N N . LYS B 2 25 ? 38.115 8.266 -10.697 1.00 0.00 233 LYS B N 16
ATOM 21349 C CA . LYS B 2 25 ? 37.497 7.126 -11.361 1.00 0.00 233 LYS B CA 16
ATOM 21350 C C . LYS B 2 25 ? 35.979 7.281 -11.391 1.00 0.00 233 LYS B C 16
ATOM 21351 O O . LYS B 2 25 ? 35.371 7.320 -12.460 1.00 0.00 233 LYS B O 16
ATOM 21370 N N . LEU B 2 26 ? 35.376 7.369 -10.210 1.00 0.00 234 LEU B N 16
ATOM 21371 C CA . LEU B 2 26 ? 33.929 7.521 -10.113 1.00 0.00 234 LEU B CA 16
ATOM 21372 C C . LEU B 2 26 ? 33.421 8.498 -11.169 1.00 0.00 234 LEU B C 16
ATOM 21373 O O . LEU B 2 26 ? 32.468 8.206 -11.891 1.00 0.00 234 LEU B O 16
ATOM 21389 N N . GLU B 2 27 ? 34.065 9.658 -11.253 1.00 0.00 235 GLU B N 16
ATOM 21390 C CA . GLU B 2 27 ? 33.658 10.678 -12.211 1.00 0.00 235 GLU B CA 16
ATOM 21391 C C . GLU B 2 27 ? 33.832 10.170 -13.638 1.00 0.00 235 GLU B C 16
ATOM 21392 O O . GLU B 2 27 ? 32.917 10.261 -14.456 1.00 0.00 235 GLU B O 16
ATOM 21404 N N . GLU B 2 28 ? 35.013 9.635 -13.929 1.00 0.00 236 GLU B N 16
ATOM 21405 C CA . GLU B 2 28 ? 35.302 9.125 -15.265 1.00 0.00 236 GLU B CA 16
ATOM 21406 C C . GLU B 2 28 ? 34.306 8.035 -15.648 1.00 0.00 236 GLU B C 16
ATOM 21407 O O . GLU B 2 28 ? 33.738 8.056 -16.740 1.00 0.00 236 GLU B O 16
ATOM 21419 N N . ALA B 2 29 ? 34.101 7.083 -14.743 1.00 0.00 237 ALA B N 16
ATOM 21420 C CA . ALA B 2 29 ? 33.173 5.987 -15.000 1.00 0.00 237 ALA B CA 16
ATOM 21421 C C . ALA B 2 29 ? 31.753 6.517 -15.160 1.00 0.00 237 ALA B C 16
ATOM 21422 O O . ALA B 2 29 ? 30.908 5.876 -15.786 1.00 0.00 237 ALA B O 16
ATOM 21429 N N . LEU B 2 30 ? 31.497 7.690 -14.591 1.00 0.00 238 LEU B N 16
ATOM 21430 C CA . LEU B 2 30 ? 30.174 8.297 -14.678 1.00 0.00 238 LEU B CA 16
ATOM 21431 C C . LEU B 2 30 ? 30.006 9.025 -16.007 1.00 0.00 238 LEU B C 16
ATOM 21432 O O . LEU B 2 30 ? 28.906 9.085 -16.559 1.00 0.00 238 LEU B O 16
ATOM 21448 N N . MET B 2 31 ? 31.102 9.577 -16.516 1.00 0.00 239 MET B N 16
ATOM 21449 C CA . MET B 2 31 ? 31.063 10.304 -17.779 1.00 0.00 239 MET B CA 16
ATOM 21450 C C . MET B 2 31 ? 30.994 9.333 -18.955 1.00 0.00 239 MET B C 16
ATOM 21451 O O . MET B 2 31 ? 30.788 9.741 -20.097 1.00 0.00 239 MET B O 16
ATOM 21465 N N . ALA B 2 32 ? 31.166 8.048 -18.664 1.00 0.00 240 ALA B N 16
ATOM 21466 C CA . ALA B 2 32 ? 31.125 7.027 -19.705 1.00 0.00 240 ALA B CA 16
ATOM 21467 C C . ALA B 2 32 ? 29.725 6.431 -19.816 1.00 0.00 240 ALA B C 16
ATOM 21468 O O . ALA B 2 32 ? 29.387 5.802 -20.819 1.00 0.00 240 ALA B O 16
ATOM 21475 N N . ASP B 2 33 ? 28.917 6.633 -18.782 1.00 0.00 241 ASP B N 16
ATOM 21476 C CA . ASP B 2 33 ? 27.554 6.114 -18.776 1.00 0.00 241 ASP B CA 16
ATOM 21477 C C . ASP B 2 33 ? 26.569 7.191 -19.220 1.00 0.00 241 ASP B C 16
ATOM 21478 O O . ASP B 2 33 ? 25.473 7.307 -18.672 1.00 0.00 241 ASP B O 16
ATOM 21487 N N . ILE B 2 34 ? 26.968 7.976 -20.216 1.00 0.00 242 ILE B N 16
ATOM 21488 C CA . ILE B 2 34 ? 26.114 9.045 -20.721 1.00 0.00 242 ILE B CA 16
ATOM 21489 C C . ILE B 2 34 ? 25.395 9.744 -19.571 1.00 0.00 242 ILE B C 16
ATOM 21490 O O . ILE B 2 34 ? 24.408 10.449 -19.781 1.00 0.00 242 ILE B O 16
ATOM 21506 N N . LEU B 2 35 ? 25.895 9.543 -18.357 1.00 0.00 243 LEU B N 16
ATOM 21507 C CA . LEU B 2 35 ? 25.301 10.170 -17.183 1.00 0.00 243 LEU B CA 16
ATOM 21508 C C . LEU B 2 35 ? 26.030 11.464 -16.838 1.00 0.00 243 LEU B C 16
ATOM 21509 O O . LEU B 2 35 ? 25.588 12.227 -15.979 1.00 0.00 243 LEU B O 16
ATOM 21525 N N . SER B 2 36 ? 27.148 11.705 -17.515 1.00 0.00 244 SER B N 16
ATOM 21526 C CA . SER B 2 36 ? 27.927 12.914 -17.277 1.00 0.00 244 SER B CA 16
ATOM 21527 C C . SER B 2 36 ? 28.958 13.114 -18.385 1.00 0.00 244 SER B C 16
ATOM 21528 O O . SER B 2 36 ? 29.915 13.835 -18.153 1.00 0.00 244 SER B O 16
ATOM 21537 N N . GLY A 1 1 ? 22.927 -7.769 -16.983 1.00 0.00 136 GLY A N 17
ATOM 21538 C CA . GLY A 1 1 ? 24.048 -8.585 -17.531 1.00 0.00 136 GLY A CA 17
ATOM 21539 C C . GLY A 1 1 ? 25.378 -7.952 -17.138 1.00 0.00 136 GLY A C 17
ATOM 21540 O O . GLY A 1 1 ? 25.915 -8.229 -16.065 1.00 0.00 136 GLY A O 17
ATOM 21546 N N . SER A 1 2 ? 25.905 -7.102 -18.013 1.00 0.00 137 SER A N 17
ATOM 21547 C CA . SER A 1 2 ? 27.172 -6.433 -17.746 1.00 0.00 137 SER A CA 17
ATOM 21548 C C . SER A 1 2 ? 26.934 -5.013 -17.243 1.00 0.00 137 SER A C 17
ATOM 21549 O O . SER A 1 2 ? 27.577 -4.563 -16.296 1.00 0.00 137 SER A O 17
ATOM 21557 N N . PRO A 1 3 ? 26.024 -4.310 -17.862 1.00 0.00 138 PRO A N 17
ATOM 21558 C CA . PRO A 1 3 ? 25.690 -2.909 -17.481 1.00 0.00 138 PRO A CA 17
ATOM 21559 C C . PRO A 1 3 ? 25.310 -2.787 -16.007 1.00 0.00 138 PRO A C 17
ATOM 21560 O O . PRO A 1 3 ? 25.659 -1.811 -15.344 1.00 0.00 138 PRO A O 17
ATOM 21571 N N . GLU A 1 4 ? 24.592 -3.786 -15.502 1.00 0.00 139 GLU A N 17
ATOM 21572 C CA . GLU A 1 4 ? 24.169 -3.780 -14.107 1.00 0.00 139 GLU A CA 17
ATOM 21573 C C . GLU A 1 4 ? 25.379 -3.840 -13.180 1.00 0.00 139 GLU A C 17
ATOM 21574 O O . GLU A 1 4 ? 25.420 -3.165 -12.151 1.00 0.00 139 GLU A O 17
ATOM 21586 N N . GLU A 1 5 ? 26.364 -4.651 -13.553 1.00 0.00 140 GLU A N 17
ATOM 21587 C CA . GLU A 1 5 ? 27.568 -4.796 -12.745 1.00 0.00 140 GLU A CA 17
ATOM 21588 C C . GLU A 1 5 ? 28.340 -3.481 -12.694 1.00 0.00 140 GLU A C 17
ATOM 21589 O O . GLU A 1 5 ? 28.858 -3.094 -11.646 1.00 0.00 140 GLU A O 17
ATOM 21601 N N . ARG A 1 6 ? 28.411 -2.798 -13.832 1.00 0.00 141 ARG A N 17
ATOM 21602 C CA . ARG A 1 6 ? 29.120 -1.526 -13.906 1.00 0.00 141 ARG A CA 17
ATOM 21603 C C . ARG A 1 6 ? 28.424 -0.475 -13.047 1.00 0.00 141 ARG A C 17
ATOM 21604 O O . ARG A 1 6 ? 29.077 0.329 -12.381 1.00 0.00 141 ARG A O 17
ATOM 21625 N N . GLU A 1 7 ? 27.095 -0.486 -13.069 1.00 0.00 142 GLU A N 17
ATOM 21626 C CA . GLU A 1 7 ? 26.320 0.470 -12.286 1.00 0.00 142 GLU A CA 17
ATOM 21627 C C . GLU A 1 7 ? 26.441 0.168 -10.797 1.00 0.00 142 GLU A C 17
ATOM 21628 O O . GLU A 1 7 ? 26.544 1.079 -9.975 1.00 0.00 142 GLU A O 17
ATOM 21640 N N . ARG A 1 8 ? 26.429 -1.117 -10.455 1.00 0.00 143 ARG A N 17
ATOM 21641 C CA . ARG A 1 8 ? 26.540 -1.527 -9.061 1.00 0.00 143 ARG A CA 17
ATOM 21642 C C . ARG A 1 8 ? 27.856 -1.039 -8.462 1.00 0.00 143 ARG A C 17
ATOM 21643 O O . ARG A 1 8 ? 27.892 -0.562 -7.327 1.00 0.00 143 ARG A O 17
ATOM 21664 N N . MET A 1 9 ? 28.933 -1.161 -9.230 1.00 0.00 144 MET A N 17
ATOM 21665 C CA . MET A 1 9 ? 30.246 -0.735 -8.761 1.00 0.00 144 MET A CA 17
ATOM 21666 C C . MET A 1 9 ? 30.232 0.749 -8.410 1.00 0.00 144 MET A C 17
ATOM 21667 O O . MET A 1 9 ? 30.818 1.167 -7.411 1.00 0.00 144 MET A O 17
ATOM 21681 N N . ILE A 1 10 ? 29.558 1.541 -9.239 1.00 0.00 145 ILE A N 17
ATOM 21682 C CA . ILE A 1 10 ? 29.466 2.977 -9.000 1.00 0.00 145 ILE A CA 17
ATOM 21683 C C . ILE A 1 10 ? 28.767 3.253 -7.673 1.00 0.00 145 ILE A C 17
ATOM 21684 O O . ILE A 1 10 ? 29.182 4.129 -6.914 1.00 0.00 145 ILE A O 17
ATOM 21700 N N . LYS A 1 11 ? 27.705 2.501 -7.400 1.00 0.00 146 LYS A N 17
ATOM 21701 C CA . LYS A 1 11 ? 26.956 2.678 -6.162 1.00 0.00 146 LYS A CA 17
ATOM 21702 C C . LYS A 1 11 ? 27.807 2.279 -4.960 1.00 0.00 146 LYS A C 17
ATOM 21703 O O . LYS A 1 11 ? 27.824 2.972 -3.944 1.00 0.00 146 LYS A O 17
ATOM 21722 N N . GLN A 1 12 ? 28.513 1.161 -5.087 1.00 0.00 147 GLN A N 17
ATOM 21723 C CA . GLN A 1 12 ? 29.365 0.680 -4.006 1.00 0.00 147 GLN A CA 17
ATOM 21724 C C . GLN A 1 12 ? 30.476 1.684 -3.716 1.00 0.00 147 GLN A C 17
ATOM 21725 O O . GLN A 1 12 ? 30.770 1.984 -2.559 1.00 0.00 147 GLN A O 17
ATOM 21739 N N . LEU A 1 13 ? 31.089 2.200 -4.776 1.00 0.00 148 LEU A N 17
ATOM 21740 C CA . LEU A 1 13 ? 32.172 3.165 -4.623 1.00 0.00 148 LEU A CA 17
ATOM 21741 C C . LEU A 1 13 ? 31.657 4.448 -3.979 1.00 0.00 148 LEU A C 17
ATOM 21742 O O . LEU A 1 13 ? 32.344 5.066 -3.167 1.00 0.00 148 LEU A O 17
ATOM 21758 N N . LYS A 1 14 ? 30.441 4.840 -4.346 1.00 0.00 149 LYS A N 17
ATOM 21759 C CA . LYS A 1 14 ? 29.845 6.055 -3.805 1.00 0.00 149 LYS A CA 17
ATOM 21760 C C . LYS A 1 14 ? 29.637 5.922 -2.301 1.00 0.00 149 LYS A C 17
ATOM 21761 O O . LYS A 1 14 ? 29.797 6.888 -1.554 1.00 0.00 149 LYS A O 17
ATOM 21780 N N . GLU A 1 15 ? 29.279 4.720 -1.862 1.00 0.00 150 GLU A N 17
ATOM 21781 C CA . GLU A 1 15 ? 29.037 4.476 -0.444 1.00 0.00 150 GLU A CA 17
ATOM 21782 C C . GLU A 1 15 ? 30.343 4.546 0.340 1.00 0.00 150 GLU A C 17
ATOM 21783 O O . GLU A 1 15 ? 30.390 5.100 1.437 1.00 0.00 150 GLU A O 17
ATOM 21795 N N . GLU A 1 16 ? 31.402 3.983 -0.234 1.00 0.00 151 GLU A N 17
ATOM 21796 C CA . GLU A 1 16 ? 32.706 3.990 0.419 1.00 0.00 151 GLU A CA 17
ATOM 21797 C C . GLU A 1 16 ? 33.252 5.411 0.503 1.00 0.00 151 GLU A C 17
ATOM 21798 O O . GLU A 1 16 ? 33.996 5.747 1.425 1.00 0.00 151 GLU A O 17
ATOM 21810 N N . LEU A 1 17 ? 32.876 6.242 -0.463 1.00 0.00 152 LEU A N 17
ATOM 21811 C CA . LEU A 1 17 ? 33.349 7.622 -0.497 1.00 0.00 152 LEU A CA 17
ATOM 21812 C C . LEU A 1 17 ? 32.753 8.419 0.659 1.00 0.00 152 LEU A C 17
ATOM 21813 O O . LEU A 1 17 ? 33.391 9.327 1.193 1.00 0.00 152 LEU A O 17
ATOM 21829 N N . ARG A 1 18 ? 31.529 8.073 1.041 1.00 0.00 153 ARG A N 17
ATOM 21830 C CA . ARG A 1 18 ? 30.848 8.780 2.120 1.00 0.00 153 ARG A CA 17
ATOM 21831 C C . ARG A 1 18 ? 31.578 8.566 3.441 1.00 0.00 153 ARG A C 17
ATOM 21832 O O . ARG A 1 18 ? 31.845 9.518 4.175 1.00 0.00 153 ARG A O 17
ATOM 21853 N N . LEU A 1 19 ? 31.900 7.311 3.737 1.00 0.00 154 LEU A N 17
ATOM 21854 C CA . LEU A 1 19 ? 32.587 6.981 4.981 1.00 0.00 154 LEU A CA 17
ATOM 21855 C C . LEU A 1 19 ? 34.081 7.258 4.854 1.00 0.00 154 LEU A C 17
ATOM 21856 O O . LEU A 1 19 ? 34.720 7.718 5.800 1.00 0.00 154 LEU A O 17
ATOM 21872 N N . GLU A 1 20 ? 34.632 6.974 3.678 1.00 0.00 155 GLU A N 17
ATOM 21873 C CA . GLU A 1 20 ? 36.054 7.189 3.440 1.00 0.00 155 GLU A CA 17
ATOM 21874 C C . GLU A 1 20 ? 36.396 8.670 3.558 1.00 0.00 155 GLU A C 17
ATOM 21875 O O . GLU A 1 20 ? 37.408 9.038 4.156 1.00 0.00 155 GLU A O 17
ATOM 21887 N N . GLU A 1 21 ? 35.546 9.516 2.986 1.00 0.00 156 GLU A N 17
ATOM 21888 C CA . GLU A 1 21 ? 35.767 10.956 3.036 1.00 0.00 156 GLU A CA 17
ATOM 21889 C C . GLU A 1 21 ? 35.514 11.487 4.444 1.00 0.00 156 GLU A C 17
ATOM 21890 O O . GLU A 1 21 ? 36.267 12.320 4.948 1.00 0.00 156 GLU A O 17
ATOM 21902 N N . ALA A 1 22 ? 34.452 10.997 5.073 1.00 0.00 157 ALA A N 17
ATOM 21903 C CA . ALA A 1 22 ? 34.114 11.421 6.426 1.00 0.00 157 ALA A CA 17
ATOM 21904 C C . ALA A 1 22 ? 35.345 11.368 7.326 1.00 0.00 157 ALA A C 17
ATOM 21905 O O . ALA A 1 22 ? 35.651 12.327 8.033 1.00 0.00 157 ALA A O 17
ATOM 21912 N N . LYS A 1 23 ? 36.047 10.240 7.291 1.00 0.00 158 LYS A N 17
ATOM 21913 C CA . LYS A 1 23 ? 37.246 10.073 8.106 1.00 0.00 158 LYS A CA 17
ATOM 21914 C C . LYS A 1 23 ? 38.256 11.174 7.802 1.00 0.00 158 LYS A C 17
ATOM 21915 O O . LYS A 1 23 ? 38.865 11.740 8.710 1.00 0.00 158 LYS A O 17
ATOM 21934 N N . LEU A 1 24 ? 38.427 11.474 6.518 1.00 0.00 159 LEU A N 17
ATOM 21935 C CA . LEU A 1 24 ? 39.364 12.513 6.106 1.00 0.00 159 LEU A CA 17
ATOM 21936 C C . LEU A 1 24 ? 38.972 13.857 6.711 1.00 0.00 159 LEU A C 17
ATOM 21937 O O . LEU A 1 24 ? 39.812 14.572 7.257 1.00 0.00 159 LEU A O 17
ATOM 21953 N N . VAL A 1 25 ? 37.689 14.193 6.614 1.00 0.00 160 VAL A N 17
ATOM 21954 C CA . VAL A 1 25 ? 37.192 15.445 7.173 1.00 0.00 160 VAL A CA 17
ATOM 21955 C C . VAL A 1 25 ? 37.416 15.481 8.681 1.00 0.00 160 VAL A C 17
ATOM 21956 O O . VAL A 1 25 ? 37.869 16.487 9.227 1.00 0.00 160 VAL A O 17
ATOM 21969 N N . LEU A 1 26 ? 37.095 14.377 9.348 1.00 0.00 161 LEU A N 17
ATOM 21970 C CA . LEU A 1 26 ? 37.266 14.293 10.793 1.00 0.00 161 LEU A CA 17
ATOM 21971 C C . LEU A 1 26 ? 38.738 14.434 11.165 1.00 0.00 161 LEU A C 17
ATOM 21972 O O . LEU A 1 26 ? 39.082 15.106 12.138 1.00 0.00 161 LEU A O 17
ATOM 21988 N N . LEU A 1 27 ? 39.604 13.796 10.384 1.00 0.00 162 LEU A N 17
ATOM 21989 C CA . LEU A 1 27 ? 41.039 13.865 10.634 1.00 0.00 162 LEU A CA 17
ATOM 21990 C C . LEU A 1 27 ? 41.523 15.310 10.567 1.00 0.00 162 LEU A C 17
ATOM 21991 O O . LEU A 1 27 ? 42.382 15.723 11.346 1.00 0.00 162 LEU A O 17
ATOM 22007 N N . LYS A 1 28 ? 40.965 16.072 9.633 1.00 0.00 163 LYS A N 17
ATOM 22008 C CA . LYS A 1 28 ? 41.339 17.473 9.480 1.00 0.00 163 LYS A CA 17
ATOM 22009 C C . LYS A 1 28 ? 41.006 18.257 10.745 1.00 0.00 163 LYS A C 17
ATOM 22010 O O . LYS A 1 28 ? 41.800 19.075 11.207 1.00 0.00 163 LYS A O 17
ATOM 22029 N N . LYS A 1 29 ? 39.825 17.999 11.299 1.00 0.00 164 LYS A N 17
ATOM 22030 C CA . LYS A 1 29 ? 39.398 18.684 12.514 1.00 0.00 164 LYS A CA 17
ATOM 22031 C C . LYS A 1 29 ? 40.314 18.327 13.680 1.00 0.00 164 LYS A C 17
ATOM 22032 O O . LYS A 1 29 ? 40.622 19.171 14.521 1.00 0.00 164 LYS A O 17
ATOM 22051 N N . LEU A 1 30 ? 40.747 17.071 13.721 1.00 0.00 165 LEU A N 17
ATOM 22052 C CA . LEU A 1 30 ? 41.638 16.616 14.782 1.00 0.00 165 LEU A CA 17
ATOM 22053 C C . LEU A 1 30 ? 42.964 17.366 14.724 1.00 0.00 165 LEU A C 17
ATOM 22054 O O . LEU A 1 30 ? 43.537 17.716 15.756 1.00 0.00 165 LEU A O 17
ATOM 22070 N N . ARG A 1 31 ? 43.447 17.608 13.510 1.00 0.00 166 ARG A N 17
ATOM 22071 C CA . ARG A 1 31 ? 44.710 18.314 13.327 1.00 0.00 166 ARG A CA 17
ATOM 22072 C C . ARG A 1 31 ? 44.620 19.727 13.895 1.00 0.00 166 ARG A C 17
ATOM 22073 O O . ARG A 1 31 ? 45.547 20.202 14.551 1.00 0.00 166 ARG A O 17
ATOM 22094 N N . GLN A 1 32 ? 43.498 20.392 13.640 1.00 0.00 167 GLN A N 17
ATOM 22095 C CA . GLN A 1 32 ? 43.302 21.753 14.125 1.00 0.00 167 GLN A CA 17
ATOM 22096 C C . GLN A 1 32 ? 42.934 21.746 15.605 1.00 0.00 167 GLN A C 17
ATOM 22097 O O . GLN A 1 32 ? 43.023 22.770 16.281 1.00 0.00 167 GLN A O 17
ATOM 22111 N N . SER A 1 33 ? 42.520 20.584 16.101 1.00 0.00 168 SER A N 17
ATOM 22112 C CA . SER A 1 33 ? 42.134 20.458 17.502 1.00 0.00 168 SER A CA 17
ATOM 22113 C C . SER A 1 33 ? 43.350 20.624 18.408 1.00 0.00 168 SER A C 17
ATOM 22114 O O . SER A 1 33 ? 43.273 21.266 19.455 1.00 0.00 168 SER A O 17
ATOM 22122 N N . GLN A 1 34 ? 44.471 20.041 17.998 1.00 0.00 169 GLN A N 17
ATOM 22123 C CA . GLN A 1 34 ? 45.699 20.134 18.779 1.00 0.00 169 GLN A CA 17
ATOM 22124 C C . GLN A 1 34 ? 45.886 21.551 19.312 1.00 0.00 169 GLN A C 17
ATOM 22125 O O . GLN A 1 34 ? 45.720 21.802 20.506 1.00 0.00 169 GLN A O 17
ATOM 22139 N N . ILE A 1 35 ? 46.231 22.474 18.420 1.00 0.00 170 ILE A N 17
ATOM 22140 C CA . ILE A 1 35 ? 46.419 23.866 18.809 1.00 0.00 170 ILE A CA 17
ATOM 22141 C C . ILE A 1 35 ? 45.128 24.442 19.379 1.00 0.00 170 ILE A C 17
ATOM 22142 O O . ILE A 1 35 ? 45.141 25.135 20.396 1.00 0.00 170 ILE A O 17
ATOM 22158 N N . GLN A 1 36 ? 44.013 24.149 18.717 1.00 0.00 171 GLN A N 17
ATOM 22159 C CA . GLN A 1 36 ? 42.716 24.640 19.169 1.00 0.00 171 GLN A CA 17
ATOM 22160 C C . GLN A 1 36 ? 42.727 26.161 19.277 1.00 0.00 171 GLN A C 17
ATOM 22161 O O . GLN A 1 36 ? 43.161 26.719 20.286 1.00 0.00 171 GLN A O 17
ATOM 22175 N N . LYS A 1 37 ? 42.247 26.826 18.232 1.00 0.00 172 LYS A N 17
ATOM 22176 C CA . LYS A 1 37 ? 42.199 28.284 18.222 1.00 0.00 172 LYS A CA 17
ATOM 22177 C C . LYS A 1 37 ? 40.977 28.784 18.984 1.00 0.00 172 LYS A C 17
ATOM 22178 O O . LYS A 1 37 ? 40.117 27.999 19.384 1.00 0.00 172 LYS A O 17
ATOM 22197 N N . GLU A 1 38 ? 40.904 30.097 19.182 1.00 0.00 173 GLU A N 17
ATOM 22198 C CA . GLU A 1 38 ? 39.782 30.691 19.898 1.00 0.00 173 GLU A CA 17
ATOM 22199 C C . GLU A 1 38 ? 38.490 30.519 19.107 1.00 0.00 173 GLU A C 17
ATOM 22200 O O . GLU A 1 38 ? 37.556 31.308 19.245 1.00 0.00 173 GLU A O 17
ATOM 22212 N N . ALA A 1 39 ? 38.444 29.482 18.276 1.00 0.00 174 ALA A N 17
ATOM 22213 C CA . ALA A 1 39 ? 37.260 29.215 17.468 1.00 0.00 174 ALA A CA 17
ATOM 22214 C C . ALA A 1 39 ? 36.229 28.432 18.273 1.00 0.00 174 ALA A C 17
ATOM 22215 O O . ALA A 1 39 ? 35.110 28.205 17.814 1.00 0.00 174 ALA A O 17
ATOM 22222 N N . THR A 1 40 ? 36.614 28.022 19.477 1.00 0.00 175 THR A N 17
ATOM 22223 C CA . THR A 1 40 ? 35.711 27.269 20.342 1.00 0.00 175 THR A CA 17
ATOM 22224 C C . THR A 1 40 ? 34.490 28.107 20.703 1.00 0.00 175 THR A C 17
ATOM 22225 O O . THR A 1 40 ? 34.616 29.272 21.086 1.00 0.00 175 THR A O 17
ATOM 22236 N N . ALA A 1 41 ? 33.310 27.510 20.580 1.00 0.00 176 ALA A N 17
ATOM 22237 C CA . ALA A 1 41 ? 32.072 28.215 20.890 1.00 0.00 176 ALA A CA 17
ATOM 22238 C C . ALA A 1 41 ? 30.909 27.234 20.999 1.00 0.00 176 ALA A C 17
ATOM 22239 O O . ALA A 1 41 ? 30.112 27.303 21.934 1.00 0.00 176 ALA A O 17
ATOM 22246 N N . GLN A 1 42 ? 30.818 26.321 20.036 1.00 0.00 177 GLN A N 17
ATOM 22247 C CA . GLN A 1 42 ? 29.747 25.332 20.035 1.00 0.00 177 GLN A CA 17
ATOM 22248 C C . GLN A 1 42 ? 28.422 25.976 20.430 1.00 0.00 177 GLN A C 17
ATOM 22249 O O . GLN A 1 42 ? 28.043 25.970 21.601 1.00 0.00 177 GLN A O 17
ATOM 22263 N N . LYS A 1 43 ? 27.723 26.531 19.446 1.00 0.00 178 LYS A N 17
ATOM 22264 C CA . LYS A 1 43 ? 26.440 27.175 19.702 1.00 0.00 178 LYS A CA 17
ATOM 22265 C C . LYS A 1 43 ? 25.599 27.218 18.430 1.00 0.00 178 LYS A C 17
ATOM 22266 O O . LYS A 1 43 ? 26.068 26.729 17.417 1.00 0.00 178 LYS A O 17
ATOM 22286 N N . GLY B 2 1 ? 55.453 2.900 17.795 1.00 0.00 209 GLY B N 17
ATOM 22287 C CA . GLY B 2 1 ? 55.691 3.541 19.119 1.00 0.00 209 GLY B CA 17
ATOM 22288 C C . GLY B 2 1 ? 55.375 5.029 19.029 1.00 0.00 209 GLY B C 17
ATOM 22289 O O . GLY B 2 1 ? 56.225 5.831 18.643 1.00 0.00 209 GLY B O 17
ATOM 22295 N N . SER B 2 2 ? 54.148 5.392 19.389 1.00 0.00 210 SER B N 17
ATOM 22296 C CA . SER B 2 2 ? 53.733 6.789 19.350 1.00 0.00 210 SER B CA 17
ATOM 22297 C C . SER B 2 2 ? 52.923 7.141 20.594 1.00 0.00 210 SER B C 17
ATOM 22298 O O . SER B 2 2 ? 52.117 6.340 21.069 1.00 0.00 210 SER B O 17
ATOM 22306 N N . LYS B 2 3 ? 53.141 8.343 21.116 1.00 0.00 211 LYS B N 17
ATOM 22307 C CA . LYS B 2 3 ? 52.430 8.787 22.309 1.00 0.00 211 LYS B CA 17
ATOM 22308 C C . LYS B 2 3 ? 51.075 9.381 21.935 1.00 0.00 211 LYS B C 17
ATOM 22309 O O . LYS B 2 3 ? 50.916 9.959 20.860 1.00 0.00 211 LYS B O 17
ATOM 22328 N N . ALA B 2 4 ? 50.103 9.234 22.830 1.00 0.0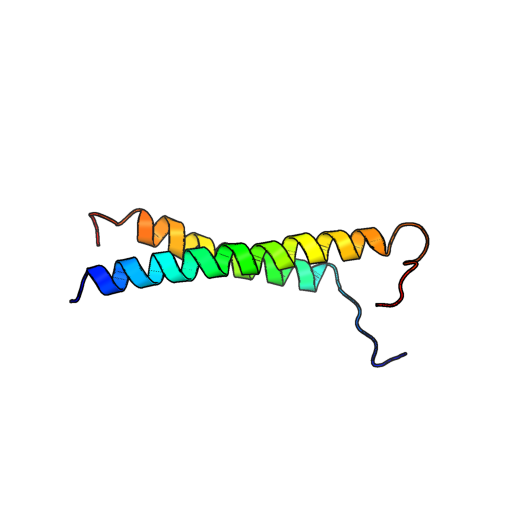0 212 ALA B N 17
ATOM 22329 C CA . ALA B 2 4 ? 48.766 9.758 22.584 1.00 0.00 212 ALA B CA 17
ATOM 22330 C C . ALA B 2 4 ? 48.440 9.717 21.095 1.00 0.00 212 ALA B C 17
ATOM 22331 O O . ALA B 2 4 ? 48.954 8.873 20.361 1.00 0.00 212 ALA B O 17
ATOM 22338 N N . PHE B 2 5 ? 47.581 10.633 20.656 1.00 0.00 213 PHE B N 17
ATOM 22339 C CA . PHE B 2 5 ? 47.194 10.690 19.251 1.00 0.00 213 PHE B CA 17
ATOM 22340 C C . PHE B 2 5 ? 47.903 11.843 18.547 1.00 0.00 213 PHE B C 17
ATOM 22341 O O . PHE B 2 5 ? 47.673 13.010 18.863 1.00 0.00 213 PHE B O 17
ATOM 22358 N N . ILE B 2 6 ? 48.762 11.507 17.590 1.00 0.00 214 ILE B N 17
ATOM 22359 C CA . ILE B 2 6 ? 49.506 12.524 16.855 1.00 0.00 214 ILE B CA 17
ATOM 22360 C C . ILE B 2 6 ? 49.274 12.378 15.355 1.00 0.00 214 ILE B C 17
ATOM 22361 O O . ILE B 2 6 ? 49.474 11.303 14.788 1.00 0.00 214 ILE B O 17
ATOM 22377 N N . VAL B 2 7 ? 48.849 13.464 14.719 1.00 0.00 215 VAL B N 17
ATOM 22378 C CA . VAL B 2 7 ? 48.596 13.447 13.283 1.00 0.00 215 VAL B CA 17
ATOM 22379 C C . VAL B 2 7 ? 49.791 14.011 12.520 1.00 0.00 215 VAL B C 17
ATOM 22380 O O . VAL B 2 7 ? 50.349 15.042 12.896 1.00 0.00 215 VAL B O 17
ATOM 22393 N N . THR B 2 8 ? 50.177 13.328 11.447 1.00 0.00 216 THR B N 17
ATOM 22394 C CA . THR B 2 8 ? 51.307 13.770 10.639 1.00 0.00 216 THR B CA 17
ATOM 22395 C C . THR B 2 8 ? 50.820 14.490 9.386 1.00 0.00 216 THR B C 17
ATOM 22396 O O . THR B 2 8 ? 49.739 14.199 8.871 1.00 0.00 216 THR B O 17
ATOM 22407 N N . ASP B 2 9 ? 51.622 15.431 8.899 1.00 0.00 217 ASP B N 17
ATOM 22408 C CA . ASP B 2 9 ? 51.256 16.192 7.709 1.00 0.00 217 ASP B CA 17
ATOM 22409 C C . ASP B 2 9 ? 51.468 15.355 6.452 1.00 0.00 217 ASP B C 17
ATOM 22410 O O . ASP B 2 9 ? 50.910 15.655 5.396 1.00 0.00 217 ASP B O 17
ATOM 22419 N N . GLU B 2 10 ? 52.276 14.308 6.572 1.00 0.00 218 GLU B N 17
ATOM 22420 C CA . GLU B 2 10 ? 52.567 13.445 5.434 1.00 0.00 218 GLU B CA 17
ATOM 22421 C C . GLU B 2 10 ? 51.485 12.380 5.277 1.00 0.00 218 GLU B C 17
ATOM 22422 O O . GLU B 2 10 ? 51.337 11.785 4.211 1.00 0.00 218 GLU B O 17
ATOM 22434 N N . ASP B 2 11 ? 50.733 12.147 6.348 1.00 0.00 219 ASP B N 17
ATOM 22435 C CA . ASP B 2 11 ? 49.673 11.145 6.320 1.00 0.00 219 ASP B CA 17
ATOM 22436 C C . ASP B 2 11 ? 48.382 11.745 5.774 1.00 0.00 219 ASP B C 17
ATOM 22437 O O . ASP B 2 11 ? 47.543 11.036 5.218 1.00 0.00 219 ASP B O 17
ATOM 22446 N N . ILE B 2 12 ? 48.227 13.055 5.938 1.00 0.00 220 ILE B N 17
ATOM 22447 C CA . ILE B 2 12 ? 47.033 13.739 5.458 1.00 0.00 220 ILE B CA 17
ATOM 22448 C C . ILE B 2 12 ? 47.178 14.103 3.984 1.00 0.00 220 ILE B C 17
ATOM 22449 O O . ILE B 2 12 ? 46.224 14.003 3.212 1.00 0.00 220 ILE B O 17
ATOM 22465 N N . ARG B 2 13 ? 48.378 14.527 3.600 1.00 0.00 221 ARG B N 17
ATOM 22466 C CA . ARG B 2 13 ? 48.636 14.909 2.216 1.00 0.00 221 ARG B CA 17
ATOM 22467 C C . ARG B 2 13 ? 48.435 13.718 1.284 1.00 0.00 221 ARG B C 17
ATOM 22468 O O . ARG B 2 13 ? 47.825 13.844 0.223 1.00 0.00 221 ARG B O 17
ATOM 22489 N N . LYS B 2 14 ? 48.953 12.561 1.687 1.00 0.00 222 LYS B N 17
ATOM 22490 C CA . LYS B 2 14 ? 48.839 11.359 0.871 1.00 0.00 222 LYS B CA 17
ATOM 22491 C C . LYS B 2 14 ? 47.418 10.806 0.925 1.00 0.00 222 LYS B C 17
ATOM 22492 O O . LYS B 2 14 ? 46.743 10.702 -0.099 1.00 0.00 222 LYS B O 17
ATOM 22511 N N . GLN B 2 15 ? 46.971 10.452 2.125 1.00 0.00 223 GLN B N 17
ATOM 22512 C CA . GLN B 2 15 ? 45.628 9.911 2.300 1.00 0.00 223 GLN B CA 17
ATOM 22513 C C . GLN B 2 15 ? 44.630 10.657 1.418 1.00 0.00 223 GLN B C 17
ATOM 22514 O O . GLN B 2 15 ? 43.697 10.061 0.879 1.00 0.00 223 GLN B O 17
ATOM 22528 N N . GLU B 2 16 ? 44.834 11.962 1.275 1.00 0.00 224 GLU B N 17
ATOM 22529 C CA . GLU B 2 16 ? 43.946 12.780 0.458 1.00 0.00 224 GLU B CA 17
ATOM 22530 C C . GLU B 2 16 ? 44.107 12.435 -1.020 1.00 0.00 224 GLU B C 17
ATOM 22531 O O . GLU B 2 16 ? 43.123 12.310 -1.749 1.00 0.00 224 GLU B O 17
ATOM 22543 N N . GLU B 2 17 ? 45.355 12.283 -1.453 1.00 0.00 225 GLU B N 17
ATOM 22544 C CA . GLU B 2 17 ? 45.633 11.958 -2.847 1.00 0.00 225 GLU B CA 17
ATOM 22545 C C . GLU B 2 17 ? 44.999 10.622 -3.223 1.00 0.00 225 GLU B C 17
ATOM 22546 O O . GLU B 2 17 ? 44.486 10.457 -4.329 1.00 0.00 225 GLU B O 17
ATOM 22558 N N . ARG B 2 18 ? 45.039 9.672 -2.294 1.00 0.00 226 ARG B N 17
ATOM 22559 C CA . ARG B 2 18 ? 44.465 8.354 -2.539 1.00 0.00 226 ARG B CA 17
ATOM 22560 C C . ARG B 2 18 ? 42.968 8.462 -2.807 1.00 0.00 226 ARG B C 17
ATOM 22561 O O . ARG B 2 18 ? 42.446 7.837 -3.730 1.00 0.00 226 ARG B O 17
ATOM 22582 N N . VAL B 2 19 ? 42.282 9.260 -1.994 1.00 0.00 227 VAL B N 17
ATOM 22583 C CA . VAL B 2 19 ? 40.844 9.441 -2.151 1.00 0.00 227 VAL B CA 17
ATOM 22584 C C . VAL B 2 19 ? 40.532 10.115 -3.483 1.00 0.00 227 VAL B C 17
ATOM 22585 O O . VAL B 2 19 ? 39.574 9.750 -4.166 1.00 0.00 227 VAL B O 17
ATOM 22598 N N . GLN B 2 20 ? 41.345 11.101 -3.847 1.00 0.00 228 GLN B N 17
ATOM 22599 C CA . GLN B 2 20 ? 41.139 11.828 -5.095 1.00 0.00 228 GLN B CA 17
ATOM 22600 C C . GLN B 2 20 ? 41.151 10.869 -6.282 1.00 0.00 228 GLN B C 17
ATOM 22601 O O . GLN B 2 20 ? 40.428 11.067 -7.259 1.00 0.00 228 GLN B O 17
ATOM 22615 N N . GLN B 2 21 ? 41.976 9.831 -6.190 1.00 0.00 229 GLN B N 17
ATOM 22616 C CA . GLN B 2 21 ? 42.071 8.847 -7.261 1.00 0.00 229 GLN B CA 17
ATOM 22617 C C . GLN B 2 21 ? 40.749 8.102 -7.425 1.00 0.00 229 GLN B C 17
ATOM 22618 O O . GLN B 2 21 ? 40.321 7.819 -8.543 1.00 0.00 229 GLN B O 17
ATOM 22632 N N . VAL B 2 22 ? 40.109 7.789 -6.303 1.00 0.00 230 VAL B N 17
ATOM 22633 C CA . VAL B 2 22 ? 38.837 7.076 -6.336 1.00 0.00 230 VAL B CA 17
ATOM 22634 C C . VAL B 2 22 ? 37.774 7.910 -7.042 1.00 0.00 230 VAL B C 17
ATOM 22635 O O . VAL B 2 22 ? 37.008 7.396 -7.857 1.00 0.00 230 VAL B O 17
ATOM 22648 N N . ARG B 2 23 ? 37.731 9.200 -6.723 1.00 0.00 231 ARG B N 17
ATOM 22649 C CA . ARG B 2 23 ? 36.755 10.094 -7.333 1.00 0.00 231 ARG B CA 17
ATOM 22650 C C . ARG B 2 23 ? 36.913 10.107 -8.851 1.00 0.00 231 ARG B C 17
ATOM 22651 O O . ARG B 2 23 ? 35.926 10.108 -9.586 1.00 0.00 231 ARG B O 17
ATOM 22672 N N . LYS B 2 24 ? 38.159 10.114 -9.310 1.00 0.00 232 LYS B N 17
ATOM 22673 C CA . LYS B 2 24 ? 38.435 10.122 -10.742 1.00 0.00 232 LYS B CA 17
ATOM 22674 C C . LYS B 2 24 ? 37.715 8.967 -11.432 1.00 0.00 232 LYS B C 17
ATOM 22675 O O . LYS B 2 24 ? 37.035 9.161 -12.440 1.00 0.00 232 LYS B O 17
ATOM 22694 N N . LYS B 2 25 ? 37.871 7.768 -10.882 1.00 0.00 233 LYS B N 17
ATOM 22695 C CA . LYS B 2 25 ? 37.230 6.588 -11.453 1.00 0.00 233 LYS B CA 17
ATOM 22696 C C . LYS B 2 25 ? 35.715 6.674 -11.297 1.00 0.00 233 LYS B C 17
ATOM 22697 O O . LYS B 2 25 ? 34.970 5.996 -12.003 1.00 0.00 233 LYS B O 17
ATOM 22716 N N . LEU B 2 26 ? 35.268 7.513 -10.368 1.00 0.00 234 LEU B N 17
ATOM 22717 C CA . LEU B 2 26 ? 33.840 7.665 -10.114 1.00 0.00 234 LEU B CA 17
ATOM 22718 C C . LEU B 2 26 ? 33.199 8.549 -11.179 1.00 0.00 234 LEU B C 17
ATOM 22719 O O . LEU B 2 26 ? 32.217 8.162 -11.813 1.00 0.00 234 LEU B O 17
ATOM 22735 N N . GLU B 2 27 ? 33.763 9.737 -11.372 1.00 0.00 235 GLU B N 17
ATOM 22736 C CA . GLU B 2 27 ? 33.245 10.663 -12.372 1.00 0.00 235 GLU B CA 17
ATOM 22737 C C . GLU B 2 27 ? 33.544 10.153 -13.779 1.00 0.00 235 GLU B C 17
ATOM 22738 O O . GLU B 2 27 ? 32.749 10.340 -14.700 1.00 0.00 235 GLU B O 17
ATOM 22750 N N . GLU B 2 28 ? 34.696 9.508 -13.935 1.00 0.00 236 GLU B N 17
ATOM 22751 C CA . GLU B 2 28 ? 35.096 8.984 -15.236 1.00 0.00 236 GLU B CA 17
ATOM 22752 C C . GLU B 2 28 ? 34.092 7.944 -15.725 1.00 0.00 236 GLU B C 17
ATOM 22753 O O . GLU B 2 28 ? 33.658 7.983 -16.876 1.00 0.00 236 GLU B O 17
ATOM 22765 N N . ALA B 2 29 ? 33.729 7.019 -14.844 1.00 0.00 237 ALA B N 17
ATOM 22766 C CA . ALA B 2 29 ? 32.769 5.979 -15.197 1.00 0.00 237 ALA B CA 17
ATOM 22767 C C . ALA B 2 29 ? 31.371 6.570 -15.343 1.00 0.00 237 ALA B C 17
ATOM 22768 O O . ALA B 2 29 ? 30.500 5.980 -15.983 1.00 0.00 237 ALA B O 17
ATOM 22775 N N . LEU B 2 30 ? 31.164 7.740 -14.749 1.00 0.00 238 LEU B N 17
ATOM 22776 C CA . LEU B 2 30 ? 29.869 8.406 -14.821 1.00 0.00 238 LEU B CA 17
ATOM 22777 C C . LEU B 2 30 ? 29.706 9.115 -16.161 1.00 0.00 238 LEU B C 17
ATOM 22778 O O . LEU B 2 30 ? 28.608 9.180 -16.711 1.00 0.00 238 LEU B O 17
ATOM 22794 N N . MET B 2 31 ? 30.809 9.645 -16.681 1.00 0.00 239 MET B N 17
ATOM 22795 C CA . MET B 2 31 ? 30.777 10.353 -17.955 1.00 0.00 239 MET B CA 17
ATOM 22796 C C . MET B 2 31 ? 30.253 9.442 -19.061 1.00 0.00 239 MET B C 17
ATOM 22797 O O . MET B 2 31 ? 29.456 9.862 -19.899 1.00 0.00 239 MET B O 17
ATOM 22811 N N . ALA B 2 32 ? 30.708 8.193 -19.055 1.00 0.00 240 ALA B N 17
ATOM 22812 C CA . ALA B 2 32 ? 30.272 7.227 -20.059 1.00 0.00 240 ALA B CA 17
ATOM 22813 C C . ALA B 2 32 ? 28.771 6.980 -19.949 1.00 0.00 240 ALA B C 17
ATOM 22814 O O . ALA B 2 32 ? 28.194 7.073 -18.865 1.00 0.00 240 ALA B O 17
ATOM 22821 N N . ASP B 2 33 ? 28.143 6.668 -21.078 1.00 0.00 241 ASP B N 17
ATOM 22822 C CA . ASP B 2 33 ? 26.707 6.414 -21.097 1.00 0.00 241 ASP B CA 17
ATOM 22823 C C . ASP B 2 33 ? 25.930 7.723 -21.025 1.00 0.00 241 ASP B C 17
ATOM 22824 O O . ASP B 2 33 ? 25.229 8.093 -21.967 1.00 0.00 241 ASP B O 17
ATOM 22833 N N . ILE B 2 34 ? 26.059 8.421 -19.902 1.00 0.00 242 ILE B N 17
ATOM 22834 C CA . ILE B 2 34 ? 25.367 9.692 -19.720 1.00 0.00 242 ILE B CA 17
ATOM 22835 C C . ILE B 2 34 ? 25.849 10.716 -20.743 1.00 0.00 242 ILE B C 17
ATOM 22836 O O . ILE B 2 34 ? 25.046 11.379 -21.399 1.00 0.00 242 ILE B O 17
ATOM 22852 N N . LEU B 2 35 ? 27.166 10.840 -20.871 1.00 0.00 243 LEU B N 17
ATOM 22853 C CA . LEU B 2 35 ? 27.745 11.782 -21.823 1.00 0.00 243 LEU B CA 17
ATOM 22854 C C . LEU B 2 35 ? 28.354 11.040 -23.008 1.00 0.00 243 LEU B C 17
ATOM 22855 O O . LEU B 2 35 ? 28.703 11.648 -24.020 1.00 0.00 243 LEU B O 17
ATOM 22871 N N . SER B 2 36 ? 28.478 9.724 -22.875 1.00 0.00 244 SER B N 17
ATOM 22872 C CA . SER B 2 36 ? 29.040 8.907 -23.945 1.00 0.00 244 SER B CA 17
ATOM 22873 C C . SER B 2 36 ? 28.610 7.452 -23.791 1.00 0.00 244 SER B C 17
ATOM 22874 O O . SER B 2 36 ? 29.481 6.607 -23.666 1.00 0.00 244 SER B O 17
ATOM 22883 N N . GLY A 1 1 ? 23.628 -10.232 -17.537 1.00 0.00 136 GLY A N 18
ATOM 22884 C CA . GLY A 1 1 ? 23.579 -8.752 -17.368 1.00 0.00 136 GLY A CA 18
ATOM 22885 C C . GLY A 1 1 ? 24.906 -8.260 -16.799 1.00 0.00 136 GLY A C 18
ATOM 22886 O O . GLY A 1 1 ? 25.052 -8.101 -15.587 1.00 0.00 136 GLY A O 18
ATOM 22892 N N . SER A 1 2 ? 25.870 -8.020 -17.682 1.00 0.00 137 SER A N 18
ATOM 22893 C CA . SER A 1 2 ? 27.181 -7.545 -17.257 1.00 0.00 137 SER A CA 18
ATOM 22894 C C . SER A 1 2 ? 27.123 -6.064 -16.897 1.00 0.00 137 SER A C 18
ATOM 22895 O O . SER A 1 2 ? 27.695 -5.634 -15.895 1.00 0.00 137 SER A O 18
ATOM 22903 N N . PRO A 1 3 ? 26.444 -5.286 -17.696 1.00 0.00 138 PRO A N 18
ATOM 22904 C CA . PRO A 1 3 ? 26.308 -3.818 -17.471 1.00 0.00 138 PRO A CA 18
ATOM 22905 C C . PRO A 1 3 ? 25.715 -3.500 -16.101 1.00 0.00 138 PRO A C 18
ATOM 22906 O O . PRO A 1 3 ? 26.067 -2.497 -15.479 1.00 0.00 138 PRO A O 18
ATOM 22917 N N . GLU A 1 4 ? 24.814 -4.360 -15.636 1.00 0.00 139 GLU A N 18
ATOM 22918 C CA . GLU A 1 4 ? 24.174 -4.155 -14.341 1.00 0.00 139 GLU A CA 18
ATOM 22919 C C . GLU A 1 4 ? 25.204 -4.233 -13.219 1.00 0.00 139 GLU A C 18
ATOM 22920 O O . GLU A 1 4 ? 25.157 -3.455 -12.266 1.00 0.00 139 GLU A O 18
ATOM 22932 N N . GLU A 1 5 ? 26.133 -5.175 -13.338 1.00 0.00 140 GLU A N 18
ATOM 22933 C CA . GLU A 1 5 ? 27.166 -5.350 -12.323 1.00 0.00 140 GLU A CA 18
ATOM 22934 C C . GLU A 1 5 ? 28.083 -4.132 -12.279 1.00 0.00 140 GLU A C 18
ATOM 22935 O O . GLU A 1 5 ? 28.489 -3.687 -11.205 1.00 0.00 140 GLU A O 18
ATOM 22947 N N . ARG A 1 6 ? 28.406 -3.598 -13.453 1.00 0.00 141 ARG A N 18
ATOM 22948 C CA . ARG A 1 6 ? 29.280 -2.433 -13.536 1.00 0.00 141 ARG A CA 18
ATOM 22949 C C . ARG A 1 6 ? 28.658 -1.243 -12.812 1.00 0.00 141 ARG A C 18
ATOM 22950 O O . ARG A 1 6 ? 29.350 -0.495 -12.121 1.00 0.00 141 ARG A O 18
ATOM 22971 N N . GLU A 1 7 ? 27.350 -1.076 -12.974 1.00 0.00 142 GLU A N 18
ATOM 22972 C CA . GLU A 1 7 ? 26.645 0.025 -12.328 1.00 0.00 142 GLU A CA 18
ATOM 22973 C C . GLU A 1 7 ? 26.623 -0.166 -10.815 1.00 0.00 142 GLU A C 18
ATOM 22974 O O . GLU A 1 7 ? 26.787 0.790 -10.057 1.00 0.00 142 GLU A O 18
ATOM 22986 N N . ARG A 1 8 ? 26.419 -1.406 -10.383 1.00 0.00 143 ARG A N 18
ATOM 22987 C CA . ARG A 1 8 ? 26.380 -1.710 -8.957 1.00 0.00 143 ARG A CA 18
ATOM 22988 C C . ARG A 1 8 ? 27.691 -1.310 -8.287 1.00 0.00 143 ARG A C 18
ATOM 22989 O O . ARG A 1 8 ? 27.695 -0.773 -7.180 1.00 0.00 143 ARG A O 18
ATOM 23010 N N . MET A 1 9 ? 28.802 -1.576 -8.966 1.00 0.00 144 MET A N 18
ATOM 23011 C CA . MET A 1 9 ? 30.114 -1.239 -8.425 1.00 0.00 144 MET A CA 18
ATOM 23012 C C . MET A 1 9 ? 30.217 0.261 -8.169 1.00 0.00 144 MET A C 18
ATOM 23013 O O . MET A 1 9 ? 30.761 0.691 -7.152 1.00 0.00 144 MET A O 18
ATOM 23027 N N . ILE A 1 10 ? 29.693 1.052 -9.099 1.00 0.00 145 ILE A N 18
ATOM 23028 C CA . ILE A 1 10 ? 29.735 2.503 -8.964 1.00 0.00 145 ILE A CA 18
ATOM 23029 C C . ILE A 1 10 ? 28.977 2.946 -7.716 1.00 0.00 145 ILE A C 18
ATOM 23030 O O . ILE A 1 10 ? 29.444 3.803 -6.967 1.00 0.00 145 ILE A O 18
ATOM 23046 N N . LYS A 1 11 ? 27.807 2.354 -7.499 1.00 0.00 146 LYS A N 18
ATOM 23047 C CA . LYS A 1 11 ? 26.992 2.699 -6.339 1.00 0.00 146 LYS A CA 18
ATOM 23048 C C . LYS A 1 11 ? 27.687 2.270 -5.051 1.00 0.00 146 LYS A C 18
ATOM 23049 O O . LYS A 1 11 ? 27.684 3.000 -4.060 1.00 0.00 146 LYS A O 18
ATOM 23068 N N . GLN A 1 12 ? 28.285 1.084 -5.075 1.00 0.00 147 GLN A N 18
ATOM 23069 C CA . GLN A 1 12 ? 28.984 0.568 -3.903 1.00 0.00 147 GLN A CA 18
ATOM 23070 C C . GLN A 1 12 ? 30.167 1.464 -3.551 1.00 0.00 147 GLN A C 18
ATOM 23071 O O . GLN A 1 12 ? 30.412 1.755 -2.381 1.00 0.00 147 GLN A O 18
ATOM 23085 N N . LEU A 1 13 ? 30.898 1.899 -4.573 1.00 0.00 148 LEU A N 18
ATOM 23086 C CA . LEU A 1 13 ? 32.055 2.758 -4.361 1.00 0.00 148 LEU A CA 18
ATOM 23087 C C . LEU A 1 13 ? 31.615 4.140 -3.890 1.00 0.00 148 LEU A C 18
ATOM 23088 O O . LEU A 1 13 ? 32.382 4.866 -3.257 1.00 0.00 148 LEU A O 18
ATOM 23104 N N . LYS A 1 14 ? 30.373 4.496 -4.200 1.00 0.00 149 LYS A N 18
ATOM 23105 C CA . LYS A 1 14 ? 29.841 5.797 -3.810 1.00 0.00 149 LYS A CA 18
ATOM 23106 C C . LYS A 1 14 ? 29.778 5.913 -2.290 1.00 0.00 149 LYS A C 18
ATOM 23107 O O . LYS A 1 14 ? 30.185 6.925 -1.719 1.00 0.00 149 LYS A O 18
ATOM 23126 N N . GLU A 1 15 ? 29.268 4.871 -1.643 1.00 0.00 150 GLU A N 18
ATOM 23127 C CA . GLU A 1 15 ? 29.166 4.863 -0.189 1.00 0.00 150 GLU A CA 18
ATOM 23128 C C . GLU A 1 15 ? 30.551 4.932 0.444 1.00 0.00 150 GLU A C 18
ATOM 23129 O O . GLU A 1 15 ? 30.812 5.776 1.301 1.00 0.00 150 GLU A O 18
ATOM 23141 N N . GLU A 1 16 ? 31.437 4.040 0.013 1.00 0.00 151 GLU A N 18
ATOM 23142 C CA . GLU A 1 16 ? 32.797 4.013 0.539 1.00 0.00 151 GLU A CA 18
ATOM 23143 C C . GLU A 1 16 ? 33.461 5.375 0.370 1.00 0.00 151 GLU A C 18
ATOM 23144 O O . GLU A 1 16 ? 34.223 5.815 1.231 1.00 0.00 151 GLU A O 18
ATOM 23156 N N . LEU A 1 17 ? 33.166 6.037 -0.743 1.00 0.00 152 LEU A N 18
ATOM 23157 C CA . LEU A 1 17 ? 33.741 7.349 -1.014 1.00 0.00 152 LEU A CA 18
ATOM 23158 C C . LEU A 1 17 ? 33.336 8.344 0.068 1.00 0.00 152 LEU A C 18
ATOM 23159 O O . LEU A 1 17 ? 34.160 9.120 0.553 1.00 0.00 152 LEU A O 18
ATOM 23175 N N . ARG A 1 18 ? 32.061 8.316 0.444 1.00 0.00 153 ARG A N 18
ATOM 23176 C CA . ARG A 1 18 ? 31.558 9.218 1.473 1.00 0.00 153 ARG A CA 18
ATOM 23177 C C . ARG A 1 18 ? 32.245 8.943 2.806 1.00 0.00 153 ARG A C 18
ATOM 23178 O O . ARG A 1 18 ? 32.585 9.869 3.543 1.00 0.00 153 ARG A O 18
ATOM 23199 N N . LEU A 1 19 ? 32.447 7.665 3.109 1.00 0.00 154 LEU A N 18
ATOM 23200 C CA . LEU A 1 19 ? 33.095 7.279 4.357 1.00 0.00 154 LEU A CA 18
ATOM 23201 C C . LEU A 1 19 ? 34.541 7.764 4.380 1.00 0.00 154 LEU A C 18
ATOM 23202 O O . LEU A 1 19 ? 35.040 8.212 5.413 1.00 0.00 154 LEU A O 18
ATOM 23218 N N . GLU A 1 20 ? 35.207 7.673 3.233 1.00 0.00 155 GLU A N 18
ATOM 23219 C CA . GLU A 1 20 ? 36.596 8.105 3.132 1.00 0.00 155 GLU A CA 18
ATOM 23220 C C . GLU A 1 20 ? 36.710 9.603 3.398 1.00 0.00 155 GLU A C 18
ATOM 23221 O O . GLU A 1 20 ? 37.680 10.065 4.000 1.00 0.00 155 GLU A O 18
ATOM 23233 N N . GLU A 1 21 ? 35.713 10.356 2.946 1.00 0.00 156 GLU A N 18
ATOM 23234 C CA . GLU A 1 21 ? 35.706 11.799 3.147 1.00 0.00 156 GLU A CA 18
ATOM 23235 C C . GLU A 1 21 ? 35.521 12.132 4.624 1.00 0.00 156 GLU A C 18
ATOM 23236 O O . GLU A 1 21 ? 36.194 13.012 5.161 1.00 0.00 156 GLU A O 18
ATOM 23248 N N . ALA A 1 22 ? 34.605 11.423 5.274 1.00 0.00 157 ALA A N 18
ATOM 23249 C CA . ALA A 1 22 ? 34.340 11.650 6.690 1.00 0.00 157 ALA A CA 18
ATOM 23250 C C . ALA A 1 22 ? 35.645 11.682 7.479 1.00 0.00 157 ALA A C 18
ATOM 23251 O O . ALA A 1 22 ? 35.908 12.625 8.225 1.00 0.00 157 ALA A O 18
ATOM 23258 N N . LYS A 1 23 ? 36.460 10.646 7.309 1.00 0.00 158 LYS A N 18
ATOM 23259 C CA . LYS A 1 23 ? 37.735 10.565 8.010 1.00 0.00 158 LYS A CA 18
ATOM 23260 C C . LYS A 1 23 ? 38.603 11.774 7.678 1.00 0.00 158 LYS A C 18
ATOM 23261 O O . LYS A 1 23 ? 39.257 12.342 8.554 1.00 0.00 158 LYS A O 18
ATOM 23280 N N . LEU A 1 24 ? 38.606 12.164 6.407 1.00 0.00 159 LEU A N 18
ATOM 23281 C CA . LEU A 1 24 ? 39.396 13.309 5.972 1.00 0.00 159 LEU A CA 18
ATOM 23282 C C . LEU A 1 24 ? 38.947 14.574 6.697 1.00 0.00 159 LEU A C 18
ATOM 23283 O O . LEU A 1 24 ? 39.765 15.301 7.261 1.00 0.00 159 LEU A O 18
ATOM 23299 N N . VAL A 1 25 ? 37.643 14.829 6.680 1.00 0.00 160 VAL A N 18
ATOM 23300 C CA . VAL A 1 25 ? 37.093 15.994 7.363 1.00 0.00 160 VAL A CA 18
ATOM 23301 C C . VAL A 1 25 ? 37.383 15.922 8.858 1.00 0.00 160 VAL A C 18
ATOM 23302 O O . VAL A 1 25 ? 37.714 16.928 9.486 1.00 0.00 160 VAL A O 18
ATOM 23315 N N . LEU A 1 26 ? 37.255 14.725 9.422 1.00 0.00 161 LEU A N 18
ATOM 23316 C CA . LEU A 1 26 ? 37.512 14.531 10.845 1.00 0.00 161 LEU A CA 18
ATOM 23317 C C . LEU A 1 26 ? 38.951 14.904 11.184 1.00 0.00 161 LEU A C 18
ATOM 23318 O O . LEU A 1 26 ? 39.214 15.549 12.199 1.00 0.00 161 LEU A O 18
ATOM 23334 N N . LEU A 1 27 ? 39.880 14.494 10.325 1.00 0.00 162 LEU A N 18
ATOM 23335 C CA . LEU A 1 27 ? 41.290 14.796 10.540 1.00 0.00 162 LEU A CA 18
ATOM 23336 C C . LEU A 1 27 ? 41.511 16.304 10.596 1.00 0.00 162 LEU A C 18
ATOM 23337 O O . LEU A 1 27 ? 42.317 16.794 11.386 1.00 0.00 162 LEU A O 18
ATOM 23353 N N . LYS A 1 28 ? 40.788 17.034 9.753 1.00 0.00 163 LYS A N 18
ATOM 23354 C CA . LYS A 1 28 ? 40.910 18.486 9.717 1.00 0.00 163 LYS A CA 18
ATOM 23355 C C . LYS A 1 28 ? 40.514 19.089 11.061 1.00 0.00 163 LYS A C 18
ATOM 23356 O O . LYS A 1 28 ? 41.202 19.966 11.585 1.00 0.00 163 LYS A O 18
ATOM 23375 N N . LYS A 1 29 ? 39.404 18.612 11.613 1.00 0.00 164 LYS A N 18
ATOM 23376 C CA . LYS A 1 29 ? 38.922 19.116 12.894 1.00 0.00 164 LYS A CA 18
ATOM 23377 C C . LYS A 1 29 ? 39.889 18.742 14.013 1.00 0.00 164 LYS A C 18
ATOM 23378 O O . LYS A 1 29 ? 40.161 19.545 14.906 1.00 0.00 164 LYS A O 18
ATOM 23397 N N . LEU A 1 30 ? 40.405 17.519 13.958 1.00 0.00 165 LEU A N 18
ATOM 23398 C CA . LEU A 1 30 ? 41.342 17.048 14.971 1.00 0.00 165 LEU A CA 18
ATOM 23399 C C . LEU A 1 30 ? 42.612 17.894 14.956 1.00 0.00 165 LEU A C 18
ATOM 23400 O O . LEU A 1 30 ? 43.166 18.218 16.006 1.00 0.00 165 LEU A O 18
ATOM 23416 N N . ARG A 1 31 ? 43.067 18.245 13.758 1.00 0.00 166 ARG A N 18
ATOM 23417 C CA . ARG A 1 31 ? 44.276 19.047 13.614 1.00 0.00 166 ARG A CA 18
ATOM 23418 C C . ARG A 1 31 ? 44.075 20.431 14.223 1.00 0.00 166 ARG A C 18
ATOM 23419 O O . ARG A 1 31 ? 44.967 20.967 14.881 1.00 0.00 166 ARG A O 18
ATOM 23440 N N . GLN A 1 32 ? 42.897 21.005 13.999 1.00 0.00 167 GLN A N 18
ATOM 23441 C CA . GLN A 1 32 ? 42.592 22.330 14.524 1.00 0.00 167 GLN A CA 18
ATOM 23442 C C . GLN A 1 32 ? 42.240 22.251 16.006 1.00 0.00 167 GLN A C 18
ATOM 23443 O O . GLN A 1 32 ? 42.273 23.256 16.717 1.00 0.00 167 GLN A O 18
ATOM 23457 N N . SER A 1 33 ? 41.905 21.050 16.466 1.00 0.00 168 SER A N 18
ATOM 23458 C CA . SER A 1 33 ? 41.539 20.854 17.864 1.00 0.00 168 SER A CA 18
ATOM 23459 C C . SER A 1 33 ? 42.784 20.816 18.744 1.00 0.00 168 SER A C 18
ATOM 23460 O O . SER A 1 33 ? 42.704 20.997 19.958 1.00 0.00 168 SER A O 18
ATOM 23468 N N . GLN A 1 34 ? 43.935 20.580 18.121 1.00 0.00 169 GLN A N 18
ATOM 23469 C CA . GLN A 1 34 ? 45.191 20.513 18.859 1.00 0.00 169 GLN A CA 18
ATOM 23470 C C . GLN A 1 34 ? 45.899 21.864 18.831 1.00 0.00 169 GLN A C 18
ATOM 23471 O O . GLN A 1 34 ? 46.916 22.055 19.497 1.00 0.00 169 GLN A O 18
ATOM 23485 N N . ILE A 1 35 ? 45.353 22.797 18.059 1.00 0.00 170 ILE A N 18
ATOM 23486 C CA . ILE A 1 35 ? 45.949 24.123 17.942 1.00 0.00 170 ILE A CA 18
ATOM 23487 C C . ILE A 1 35 ? 45.594 24.977 19.155 1.00 0.00 170 ILE A C 18
ATOM 23488 O O . ILE A 1 35 ? 46.307 25.924 19.488 1.00 0.00 170 ILE A O 18
ATOM 23504 N N . GLN A 1 36 ? 44.490 24.636 19.810 1.00 0.00 171 GLN A N 18
ATOM 23505 C CA . GLN A 1 36 ? 44.048 25.381 20.984 1.00 0.00 171 GLN A CA 18
ATOM 23506 C C . GLN A 1 36 ? 43.843 26.851 20.637 1.00 0.00 171 GLN A C 18
ATOM 23507 O O . GLN A 1 36 ? 44.791 27.555 20.289 1.00 0.00 171 GLN A O 18
ATOM 23521 N N . LYS A 1 37 ? 42.600 27.310 20.737 1.00 0.00 172 LYS A N 18
ATOM 23522 C CA . LYS A 1 37 ? 42.278 28.696 20.415 1.00 0.00 172 LYS A CA 18
ATOM 23523 C C . LYS A 1 37 ? 43.003 29.647 21.362 1.00 0.00 172 LYS A C 18
ATOM 23524 O O . LYS A 1 37 ? 42.917 29.509 22.581 1.00 0.00 172 LYS A O 18
ATOM 23543 N N . GLU A 1 38 ? 43.717 30.612 20.791 1.00 0.00 173 GLU A N 18
ATOM 23544 C CA . GLU A 1 38 ? 44.446 31.586 21.594 1.00 0.00 173 GLU A CA 18
ATOM 23545 C C . GLU A 1 38 ? 43.697 32.913 21.636 1.00 0.00 173 GLU A C 18
ATOM 23546 O O . GLU A 1 38 ? 43.877 33.711 22.556 1.00 0.00 173 GLU A O 18
ATOM 23558 N N . ALA A 1 39 ? 42.855 33.143 20.633 1.00 0.00 174 ALA A N 18
ATOM 23559 C CA . ALA A 1 39 ? 42.081 34.377 20.566 1.00 0.00 174 ALA A CA 18
ATOM 23560 C C . ALA A 1 39 ? 41.068 34.312 19.427 1.00 0.00 174 ALA A C 18
ATOM 23561 O O . ALA A 1 39 ? 39.906 34.678 19.595 1.00 0.00 174 ALA A O 18
ATOM 23568 N N . THR A 1 40 ? 41.519 33.842 18.269 1.00 0.00 175 THR A N 18
ATOM 23569 C CA . THR A 1 40 ? 40.645 33.736 17.106 1.00 0.00 175 THR A CA 18
ATOM 23570 C C . THR A 1 40 ? 39.715 34.942 17.024 1.00 0.00 175 THR A C 18
ATOM 23571 O O . THR A 1 40 ? 38.594 34.909 17.532 1.00 0.00 175 THR A O 18
ATOM 23582 N N . ALA A 1 41 ? 40.187 36.005 16.380 1.00 0.00 176 ALA A N 18
ATOM 23583 C CA . ALA A 1 41 ? 39.385 37.214 16.231 1.00 0.00 176 ALA A CA 18
ATOM 23584 C C . ALA A 1 41 ? 38.724 37.586 17.555 1.00 0.00 176 ALA A C 18
ATOM 23585 O O . ALA A 1 41 ? 37.648 38.183 17.575 1.00 0.00 176 ALA A O 18
ATOM 23592 N N . GLN A 1 42 ? 39.375 37.229 18.656 1.00 0.00 177 GLN A N 18
ATOM 23593 C CA . GLN A 1 42 ? 38.837 37.527 19.979 1.00 0.00 177 GLN A CA 18
ATOM 23594 C C . GLN A 1 42 ? 37.337 37.261 20.018 1.00 0.00 177 GLN A C 18
ATOM 23595 O O . GLN A 1 42 ? 36.534 38.119 19.649 1.00 0.00 177 GLN A O 18
ATOM 23609 N N . LYS A 1 43 ? 36.963 36.066 20.466 1.00 0.00 178 LYS A N 18
ATOM 23610 C CA . LYS A 1 43 ? 35.555 35.700 20.552 1.00 0.00 178 LYS A CA 18
ATOM 23611 C C . LYS A 1 43 ? 34.762 36.781 21.281 1.00 0.00 178 LYS A C 18
ATOM 23612 O O . LYS A 1 43 ? 35.202 37.198 22.339 1.00 0.00 178 LYS A O 18
ATOM 23632 N N . GLY B 2 1 ? 51.427 0.040 20.061 1.00 0.00 209 GLY B N 18
ATOM 23633 C CA . GLY B 2 1 ? 50.821 -0.982 20.960 1.00 0.00 209 GLY B CA 18
ATOM 23634 C C . GLY B 2 1 ? 49.356 -0.637 21.211 1.00 0.00 209 GLY B C 18
ATOM 23635 O O . GLY B 2 1 ? 48.869 -0.732 22.338 1.00 0.00 209 GLY B O 18
ATOM 23641 N N . SER B 2 2 ? 48.659 -0.236 20.153 1.00 0.00 210 SER B N 18
ATOM 23642 C CA . SER B 2 2 ? 47.250 0.124 20.269 1.00 0.00 210 SER B CA 18
ATOM 23643 C C . SER B 2 2 ? 47.093 1.414 21.066 1.00 0.00 210 SER B C 18
ATOM 23644 O O . SER B 2 2 ? 45.976 1.839 21.364 1.00 0.00 210 SER B O 18
ATOM 23652 N N . LYS B 2 3 ? 48.218 2.034 21.408 1.00 0.00 211 LYS B N 18
ATOM 23653 C CA . LYS B 2 3 ? 48.191 3.276 22.172 1.00 0.00 211 LYS B CA 18
ATOM 23654 C C . LYS B 2 3 ? 47.992 4.471 21.245 1.00 0.00 211 LYS B C 18
ATOM 23655 O O . LYS B 2 3 ? 48.476 4.479 20.112 1.00 0.00 211 LYS B O 18
ATOM 23674 N N . ALA B 2 4 ? 47.277 5.480 21.733 1.00 0.00 212 ALA B N 18
ATOM 23675 C CA . ALA B 2 4 ? 47.025 6.679 20.942 1.00 0.00 212 ALA B CA 18
ATOM 23676 C C . ALA B 2 4 ? 48.201 6.963 20.012 1.00 0.00 212 ALA B C 18
ATOM 23677 O O . ALA B 2 4 ? 49.360 6.852 20.411 1.00 0.00 212 ALA B O 18
ATOM 23684 N N . PHE B 2 5 ? 47.894 7.330 18.772 1.00 0.00 213 PHE B N 18
ATOM 23685 C CA . PHE B 2 5 ? 48.934 7.625 17.794 1.00 0.00 213 PHE B CA 18
ATOM 23686 C C . PHE B 2 5 ? 49.002 9.123 17.517 1.00 0.00 213 PHE B C 18
ATOM 23687 O O . PHE B 2 5 ? 48.295 9.913 18.145 1.00 0.00 213 PHE B O 18
ATOM 23704 N N . ILE B 2 6 ? 49.855 9.508 16.574 1.00 0.00 214 ILE B N 18
ATOM 23705 C CA . ILE B 2 6 ? 50.013 10.917 16.230 1.00 0.00 214 ILE B CA 18
ATOM 23706 C C . ILE B 2 6 ? 49.740 11.140 14.747 1.00 0.00 214 ILE B C 18
ATOM 23707 O O . ILE B 2 6 ? 50.304 10.457 13.892 1.00 0.00 214 ILE B O 18
ATOM 23723 N N . VAL B 2 7 ? 48.871 12.100 14.449 1.00 0.00 215 VAL B N 18
ATOM 23724 C CA . VAL B 2 7 ? 48.539 12.413 13.064 1.00 0.00 215 VAL B CA 18
ATOM 23725 C C . VAL B 2 7 ? 49.638 13.254 12.424 1.00 0.00 215 VAL B C 18
ATOM 23726 O O . VAL B 2 7 ? 49.985 14.325 12.923 1.00 0.00 215 VAL B O 18
ATOM 23739 N N . THR B 2 8 ? 50.182 12.762 11.316 1.00 0.00 216 THR B N 18
ATOM 23740 C CA . THR B 2 8 ? 51.247 13.475 10.618 1.00 0.00 216 THR B CA 18
ATOM 23741 C C . THR B 2 8 ? 50.686 14.238 9.423 1.00 0.00 216 THR B C 18
ATOM 23742 O O . THR B 2 8 ? 49.626 13.897 8.897 1.00 0.00 216 THR B O 18
ATOM 23753 N N . ASP B 2 9 ? 51.403 15.274 8.999 1.00 0.00 217 ASP B N 18
ATOM 23754 C CA . ASP B 2 9 ? 50.963 16.082 7.868 1.00 0.00 217 ASP B CA 18
ATOM 23755 C C . ASP B 2 9 ? 50.937 15.248 6.591 1.00 0.00 217 ASP B C 18
ATOM 23756 O O . ASP B 2 9 ? 50.010 15.352 5.788 1.00 0.00 217 ASP B O 18
ATOM 23765 N N . GLU B 2 10 ? 51.962 14.422 6.408 1.00 0.00 218 GLU B N 18
ATOM 23766 C CA . GLU B 2 10 ? 52.047 13.575 5.224 1.00 0.00 218 GLU B CA 18
ATOM 23767 C C . GLU B 2 10 ? 50.884 12.590 5.184 1.00 0.00 218 GLU B C 18
ATOM 23768 O O . GLU B 2 10 ? 50.135 12.538 4.209 1.00 0.00 218 GLU B O 18
ATOM 23780 N N . ASP B 2 11 ? 50.738 11.811 6.251 1.00 0.00 219 ASP B N 18
ATOM 23781 C CA . ASP B 2 11 ? 49.662 10.828 6.326 1.00 0.00 219 ASP B CA 18
ATOM 23782 C C . ASP B 2 11 ? 48.359 11.419 5.798 1.00 0.00 219 ASP B C 18
ATOM 23783 O O . ASP B 2 11 ? 47.552 10.718 5.185 1.00 0.00 219 ASP B O 18
ATOM 23792 N N . ILE B 2 12 ? 48.158 12.709 6.043 1.00 0.00 220 ILE B N 18
ATOM 23793 C CA . ILE B 2 12 ? 46.947 13.383 5.586 1.00 0.00 220 ILE B CA 18
ATOM 23794 C C . ILE B 2 12 ? 47.044 13.711 4.100 1.00 0.00 220 ILE B C 18
ATOM 23795 O O . ILE B 2 12 ? 46.083 13.530 3.351 1.00 0.00 220 ILE B O 18
ATOM 23811 N N . ARG B 2 13 ? 48.208 14.194 3.679 1.00 0.00 221 ARG B N 18
ATOM 23812 C CA . ARG B 2 13 ? 48.416 14.549 2.279 1.00 0.00 221 ARG B CA 18
ATOM 23813 C C . ARG B 2 13 ? 48.260 13.321 1.386 1.00 0.00 221 ARG B C 18
ATOM 23814 O O . ARG B 2 13 ? 47.759 13.419 0.266 1.00 0.00 221 ARG B O 18
ATOM 23835 N N . LYS B 2 14 ? 48.695 12.170 1.887 1.00 0.00 222 LYS B N 18
ATOM 23836 C CA . LYS B 2 14 ? 48.595 10.931 1.125 1.00 0.00 222 LYS B CA 18
ATOM 23837 C C . LYS B 2 14 ? 47.188 10.351 1.224 1.00 0.00 222 LYS B C 18
ATOM 23838 O O . LYS B 2 14 ? 46.739 9.632 0.331 1.00 0.00 222 LYS B O 18
ATOM 23857 N N . GLN B 2 15 ? 46.499 10.665 2.315 1.00 0.00 223 GLN B N 18
ATOM 23858 C CA . GLN B 2 15 ? 45.146 10.163 2.523 1.00 0.00 223 GLN B CA 18
ATOM 23859 C C . GLN B 2 15 ? 44.165 10.857 1.584 1.00 0.00 223 GLN B C 18
ATOM 23860 O O . GLN B 2 15 ? 43.284 10.219 1.008 1.00 0.00 223 GLN B O 18
ATOM 23874 N N . GLU B 2 16 ? 44.325 12.169 1.434 1.00 0.00 224 GLU B N 18
ATOM 23875 C CA . GLU B 2 16 ? 43.446 12.940 0.561 1.00 0.00 224 GLU B CA 18
ATOM 23876 C C . GLU B 2 16 ? 43.754 12.647 -0.904 1.00 0.00 224 GLU B C 18
ATOM 23877 O O . GLU B 2 16 ? 42.850 12.583 -1.737 1.00 0.00 224 GLU B O 18
ATOM 23889 N N . GLU B 2 17 ? 45.036 12.472 -1.211 1.00 0.00 225 GLU B N 18
ATOM 23890 C CA . GLU B 2 17 ? 45.450 12.185 -2.579 1.00 0.00 225 GLU B CA 18
ATOM 23891 C C . GLU B 2 17 ? 44.882 10.848 -3.042 1.00 0.00 225 GLU B C 18
ATOM 23892 O O . GLU B 2 17 ? 44.410 10.720 -4.172 1.00 0.00 225 GLU B O 18
ATOM 23904 N N . ARG B 2 18 ? 44.931 9.853 -2.162 1.00 0.00 226 ARG B N 18
ATOM 23905 C CA . ARG B 2 18 ? 44.418 8.529 -2.491 1.00 0.00 226 ARG B CA 18
ATOM 23906 C C . ARG B 2 18 ? 42.916 8.584 -2.750 1.00 0.00 226 ARG B C 18
ATOM 23907 O O . ARG B 2 18 ? 42.416 7.971 -3.693 1.00 0.00 226 ARG B O 18
ATOM 23928 N N . VAL B 2 19 ? 42.202 9.324 -1.908 1.00 0.00 227 VAL B N 18
ATOM 23929 C CA . VAL B 2 19 ? 40.755 9.446 -2.050 1.00 0.00 227 VAL B CA 18
ATOM 23930 C C . VAL B 2 19 ? 40.403 10.160 -3.351 1.00 0.00 227 VAL B C 18
ATOM 23931 O O . VAL B 2 19 ? 39.476 9.762 -4.057 1.00 0.00 227 VAL B O 18
ATOM 23944 N N . GLN B 2 20 ? 41.148 11.215 -3.661 1.00 0.00 228 GLN B N 18
ATOM 23945 C CA . GLN B 2 20 ? 40.898 11.985 -4.875 1.00 0.00 228 GLN B CA 18
ATOM 23946 C C . GLN B 2 20 ? 40.968 11.085 -6.104 1.00 0.00 228 GLN B C 18
ATOM 23947 O O . GLN B 2 20 ? 40.195 11.246 -7.048 1.00 0.00 228 GLN B O 18
ATOM 23961 N N . GLN B 2 21 ? 41.900 10.138 -6.086 1.00 0.00 229 GLN B N 18
ATOM 23962 C CA . GLN B 2 21 ? 42.064 9.219 -7.208 1.00 0.00 229 GLN B CA 18
ATOM 23963 C C . GLN B 2 21 ? 40.789 8.414 -7.433 1.00 0.00 229 GLN B C 18
ATOM 23964 O O . GLN B 2 21 ? 40.383 8.183 -8.572 1.00 0.00 229 GLN B O 18
ATOM 23978 N N . VAL B 2 22 ? 40.161 7.990 -6.341 1.00 0.00 230 VAL B N 18
ATOM 23979 C CA . VAL B 2 22 ? 38.931 7.212 -6.434 1.00 0.00 230 VAL B CA 18
ATOM 23980 C C . VAL B 2 22 ? 37.831 8.027 -7.106 1.00 0.00 230 VAL B C 18
ATOM 23981 O O . VAL B 2 22 ? 37.105 7.519 -7.962 1.00 0.00 230 VAL B O 18
ATOM 23994 N N . ARG B 2 23 ? 37.714 9.292 -6.716 1.00 0.00 231 ARG B N 18
ATOM 23995 C CA . ARG B 2 23 ? 36.692 10.165 -7.282 1.00 0.00 231 ARG B CA 18
ATOM 23996 C C . ARG B 2 23 ? 36.928 10.367 -8.775 1.00 0.00 231 ARG B C 18
ATOM 23997 O O . ARG B 2 23 ? 35.987 10.359 -9.569 1.00 0.00 231 ARG B O 18
ATOM 24018 N N . LYS B 2 24 ? 38.190 10.546 -9.151 1.00 0.00 232 LYS B N 18
ATOM 24019 C CA . LYS B 2 24 ? 38.538 10.749 -10.552 1.00 0.00 232 LYS B CA 18
ATOM 24020 C C . LYS B 2 24 ? 37.956 9.635 -11.415 1.00 0.00 232 LYS B C 18
ATOM 24021 O O . LYS B 2 24 ? 37.344 9.894 -12.452 1.00 0.00 232 LYS B O 18
ATOM 24040 N N . LYS B 2 25 ? 38.151 8.395 -10.980 1.00 0.00 233 LYS B N 18
ATOM 24041 C CA . LYS B 2 25 ? 37.633 7.247 -11.717 1.00 0.00 233 LYS B CA 18
ATOM 24042 C C . LYS B 2 25 ? 36.112 7.191 -11.620 1.00 0.00 233 LYS B C 18
ATOM 24043 O O . LYS B 2 25 ? 35.415 7.182 -12.634 1.00 0.00 233 LYS B O 18
ATOM 24062 N N . LEU B 2 26 ? 35.604 7.155 -10.392 1.00 0.00 234 LEU B N 18
ATOM 24063 C CA . LEU B 2 26 ? 34.163 7.112 -10.174 1.00 0.00 234 LEU B CA 18
ATOM 24064 C C . LEU B 2 26 ? 33.440 7.982 -11.197 1.00 0.00 234 LEU B C 18
ATOM 24065 O O . LEU B 2 26 ? 32.523 7.525 -11.878 1.00 0.00 234 LEU B O 18
ATOM 24081 N N . GLU B 2 27 ? 33.861 9.238 -11.300 1.00 0.00 235 GLU B N 18
ATOM 24082 C CA . GLU B 2 27 ? 33.239 10.168 -12.237 1.00 0.00 235 GLU B CA 18
ATOM 24083 C C . GLU B 2 27 ? 33.500 9.731 -13.675 1.00 0.00 235 GLU B C 18
ATOM 24084 O O . GLU B 2 27 ? 32.625 9.835 -14.534 1.00 0.00 235 GLU B O 18
ATOM 24096 N N . GLU B 2 28 ? 34.710 9.243 -13.928 1.00 0.00 236 GLU B N 18
ATOM 24097 C CA . GLU B 2 28 ? 35.078 8.797 -15.267 1.00 0.00 236 GLU B CA 18
ATOM 24098 C C . GLU B 2 28 ? 34.133 7.699 -15.744 1.00 0.00 236 GLU B C 18
ATOM 24099 O O . GLU B 2 28 ? 33.577 7.779 -16.839 1.00 0.00 236 GLU B O 18
ATOM 24111 N N . ALA B 2 29 ? 33.957 6.675 -14.916 1.00 0.00 237 ALA B N 18
ATOM 24112 C CA . ALA B 2 29 ? 33.078 5.565 -15.267 1.00 0.00 237 ALA B CA 18
ATOM 24113 C C . ALA B 2 29 ? 31.629 6.036 -15.344 1.00 0.00 237 ALA B C 18
ATOM 24114 O O . ALA B 2 29 ? 30.805 5.431 -16.030 1.00 0.00 237 ALA B O 18
ATOM 24121 N N . LEU B 2 30 ? 31.326 7.121 -14.637 1.00 0.00 238 LEU B N 18
ATOM 24122 C CA . LEU B 2 30 ? 29.973 7.661 -14.627 1.00 0.00 238 LEU B CA 18
ATOM 24123 C C . LEU B 2 30 ? 29.665 8.357 -15.949 1.00 0.00 238 LEU B C 18
ATOM 24124 O O . LEU B 2 30 ? 28.547 8.279 -16.457 1.00 0.00 238 LEU B O 18
ATOM 24140 N N . MET B 2 31 ? 30.665 9.038 -16.498 1.00 0.00 239 MET B N 18
ATOM 24141 C CA . MET B 2 31 ? 30.488 9.759 -17.754 1.00 0.00 239 MET B CA 18
ATOM 24142 C C . MET B 2 31 ? 30.008 8.813 -18.850 1.00 0.00 239 MET B C 18
ATOM 24143 O O . MET B 2 31 ? 29.107 9.146 -19.619 1.00 0.00 239 MET B O 18
ATOM 24157 N N . ALA B 2 32 ? 30.618 7.634 -18.915 1.00 0.00 240 ALA B N 18
ATOM 24158 C CA . ALA B 2 32 ? 30.250 6.649 -19.927 1.00 0.00 240 ALA B CA 18
ATOM 24159 C C . ALA B 2 32 ? 28.772 6.291 -19.812 1.00 0.00 240 ALA B C 18
ATOM 24160 O O . ALA B 2 32 ? 28.384 5.483 -18.967 1.00 0.00 240 ALA B O 18
ATOM 24167 N N . ASP B 2 33 ? 27.953 6.895 -20.666 1.00 0.00 241 ASP B N 18
ATOM 24168 C CA . ASP B 2 33 ? 26.521 6.621 -20.660 1.00 0.00 241 ASP B CA 18
ATOM 24169 C C . ASP B 2 33 ? 26.238 5.235 -21.231 1.00 0.00 241 ASP B C 18
ATOM 24170 O O . ASP B 2 33 ? 25.088 4.801 -21.294 1.00 0.00 241 ASP B O 18
ATOM 24179 N N . ILE B 2 34 ? 27.296 4.545 -21.646 1.00 0.00 242 ILE B N 18
ATOM 24180 C CA . ILE B 2 34 ? 27.149 3.207 -22.210 1.00 0.00 242 ILE B CA 18
ATOM 24181 C C . ILE B 2 34 ? 27.640 2.154 -21.222 1.00 0.00 242 ILE B C 18
ATOM 24182 O O . ILE B 2 34 ? 27.672 0.964 -21.534 1.00 0.00 242 ILE B O 18
ATOM 24198 N N . LEU B 2 35 ? 28.019 2.599 -20.029 1.00 0.00 243 LEU B N 18
ATOM 24199 C CA . LEU B 2 35 ? 28.508 1.685 -19.003 1.00 0.00 243 LEU B CA 18
ATOM 24200 C C . LEU B 2 35 ? 29.707 0.895 -19.516 1.00 0.00 243 LEU B C 18
ATOM 24201 O O . LEU B 2 35 ? 29.609 -0.305 -19.771 1.00 0.00 243 LEU B O 18
ATOM 24217 N N . SER B 2 36 ? 30.838 1.576 -19.667 1.00 0.00 244 SER B N 18
ATOM 24218 C CA . SER B 2 36 ? 32.053 0.926 -20.144 1.00 0.00 244 SER B CA 18
ATOM 24219 C C . SER B 2 36 ? 33.266 1.824 -19.917 1.00 0.00 244 SER B C 18
ATOM 24220 O O . SER B 2 36 ? 34.068 1.945 -20.829 1.00 0.00 244 SER B O 18
ATOM 24229 N N . GLY A 1 1 ? 24.355 -7.414 -21.693 1.00 0.00 136 GLY A N 19
ATOM 24230 C CA . GLY A 1 1 ? 25.256 -8.466 -21.143 1.00 0.00 136 GLY A CA 19
ATOM 24231 C C . GLY A 1 1 ? 25.121 -8.510 -19.624 1.00 0.00 136 GLY A C 19
ATOM 24232 O O . GLY A 1 1 ? 24.648 -9.498 -19.062 1.00 0.00 136 GLY A O 19
ATOM 24238 N N . SER A 1 2 ? 25.537 -7.433 -18.966 1.00 0.00 137 SER A N 19
ATOM 24239 C CA . SER A 1 2 ? 25.459 -7.361 -17.512 1.00 0.00 137 SER A CA 19
ATOM 24240 C C . SER A 1 2 ? 25.839 -5.966 -17.024 1.00 0.00 137 SER A C 19
ATOM 24241 O O . SER A 1 2 ? 26.691 -5.814 -16.148 1.00 0.00 137 SER A O 19
ATOM 24249 N N . PRO A 1 3 ? 25.222 -4.958 -17.574 1.00 0.00 138 PRO A N 19
ATOM 24250 C CA . PRO A 1 3 ? 25.492 -3.541 -17.195 1.00 0.00 138 PRO A CA 19
ATOM 24251 C C . PRO A 1 3 ? 25.076 -3.241 -15.756 1.00 0.00 138 PRO A C 19
ATOM 24252 O O . PRO A 1 3 ? 25.576 -2.302 -15.138 1.00 0.00 138 PRO A O 19
ATOM 24263 N N . GLU A 1 4 ? 24.158 -4.047 -15.231 1.00 0.00 139 GLU A N 19
ATOM 24264 C CA . GLU A 1 4 ? 23.682 -3.858 -13.866 1.00 0.00 139 GLU A CA 19
ATOM 24265 C C . GLU A 1 4 ? 24.814 -4.087 -12.869 1.00 0.00 139 GLU A C 19
ATOM 24266 O O . GLU A 1 4 ? 24.950 -3.353 -11.891 1.00 0.00 139 GLU A O 19
ATOM 24278 N N . GLU A 1 5 ? 25.624 -5.108 -13.125 1.00 0.00 140 GLU A N 19
ATOM 24279 C CA . GLU A 1 5 ? 26.740 -5.427 -12.240 1.00 0.00 140 GLU A CA 19
ATOM 24280 C C . GLU A 1 5 ? 27.741 -4.277 -12.208 1.00 0.00 140 GLU A C 19
ATOM 24281 O O . GLU A 1 5 ? 28.266 -3.927 -11.151 1.00 0.00 140 GLU A O 19
ATOM 24293 N N . ARG A 1 6 ? 28.002 -3.693 -13.373 1.00 0.00 141 ARG A N 19
ATOM 24294 C CA . ARG A 1 6 ? 28.941 -2.582 -13.466 1.00 0.00 141 ARG A CA 19
ATOM 24295 C C . ARG A 1 6 ? 28.430 -1.380 -12.678 1.00 0.00 141 ARG A C 19
ATOM 24296 O O . ARG A 1 6 ? 29.204 -0.674 -12.032 1.00 0.00 141 ARG A O 19
ATOM 24317 N N . GLU A 1 7 ? 27.121 -1.154 -12.735 1.00 0.00 142 GLU A N 19
ATOM 24318 C CA . GLU A 1 7 ? 26.516 -0.036 -12.023 1.00 0.00 142 GLU A CA 19
ATOM 24319 C C . GLU A 1 7 ? 26.619 -0.241 -10.515 1.00 0.00 142 GLU A C 19
ATOM 24320 O O . GLU A 1 7 ? 26.789 0.715 -9.758 1.00 0.00 142 GLU A O 19
ATOM 24332 N N . ARG A 1 8 ? 26.513 -1.495 -10.085 1.00 0.00 143 ARG A N 19
ATOM 24333 C CA . ARG A 1 8 ? 26.589 -1.813 -8.664 1.00 0.00 143 ARG A CA 19
ATOM 24334 C C . ARG A 1 8 ? 27.932 -1.377 -8.088 1.00 0.00 143 ARG A C 19
ATOM 24335 O O . ARG A 1 8 ? 27.994 -0.794 -7.006 1.00 0.00 143 ARG A O 19
ATOM 24356 N N . MET A 1 9 ? 29.006 -1.662 -8.818 1.00 0.00 144 MET A N 19
ATOM 24357 C CA . MET A 1 9 ? 30.342 -1.292 -8.368 1.00 0.00 144 MET A CA 19
ATOM 24358 C C . MET A 1 9 ? 30.429 0.211 -8.127 1.00 0.00 144 MET A C 19
ATOM 24359 O O . MET A 1 9 ? 31.023 0.659 -7.146 1.00 0.00 144 MET A O 19
ATOM 24373 N N . ILE A 1 10 ? 29.830 0.985 -9.026 1.00 0.00 145 ILE A N 19
ATOM 24374 C CA . ILE A 1 10 ? 29.848 2.438 -8.901 1.00 0.00 145 ILE A CA 19
ATOM 24375 C C . ILE A 1 10 ? 29.152 2.871 -7.615 1.00 0.00 145 ILE A C 19
ATOM 24376 O O . ILE A 1 10 ? 29.644 3.740 -6.895 1.00 0.00 145 ILE A O 19
ATOM 24392 N N . LYS A 1 11 ? 28.007 2.259 -7.331 1.00 0.00 146 LYS A N 19
ATOM 24393 C CA . LYS A 1 11 ? 27.251 2.595 -6.130 1.00 0.00 146 LYS A CA 19
ATOM 24394 C C . LYS A 1 11 ? 28.039 2.216 -4.880 1.00 0.00 146 LYS A C 19
ATOM 24395 O O . LYS A 1 11 ? 28.075 2.968 -3.907 1.00 0.00 146 LYS A O 19
ATOM 24414 N N . GLN A 1 12 ? 28.669 1.046 -4.917 1.00 0.00 147 GLN A N 19
ATOM 24415 C CA . GLN A 1 12 ? 29.444 0.573 -3.775 1.00 0.00 147 GLN A CA 19
ATOM 24416 C C . GLN A 1 12 ? 30.597 1.527 -3.482 1.00 0.00 147 GLN A C 19
ATOM 24417 O O . GLN A 1 12 ? 30.915 1.794 -2.322 1.00 0.00 147 GLN A O 19
ATOM 24431 N N . LEU A 1 13 ? 31.218 2.039 -4.539 1.00 0.00 148 LEU A N 19
ATOM 24432 C CA . LEU A 1 13 ? 32.340 2.958 -4.382 1.00 0.00 148 LEU A CA 19
ATOM 24433 C C . LEU A 1 13 ? 31.886 4.241 -3.695 1.00 0.00 148 LEU A C 19
ATOM 24434 O O . LEU A 1 13 ? 32.630 4.835 -2.914 1.00 0.00 148 LEU A O 19
ATOM 24450 N N . LYS A 1 14 ? 30.661 4.661 -3.991 1.00 0.00 149 LYS A N 19
ATOM 24451 C CA . LYS A 1 14 ? 30.119 5.880 -3.402 1.00 0.00 149 LYS A CA 19
ATOM 24452 C C . LYS A 1 14 ? 29.965 5.721 -1.893 1.00 0.00 149 LYS A C 19
ATOM 24453 O O . LYS A 1 14 ? 30.090 6.687 -1.141 1.00 0.00 149 LYS A O 19
ATOM 24472 N N . GLU A 1 15 ? 29.696 4.495 -1.458 1.00 0.00 150 GLU A N 19
ATOM 24473 C CA . GLU A 1 15 ? 29.513 4.223 -0.037 1.00 0.00 150 GLU A CA 19
ATOM 24474 C C . GLU A 1 15 ? 30.818 4.446 0.720 1.00 0.00 150 GLU A C 19
ATOM 24475 O O . GLU A 1 15 ? 30.847 5.139 1.737 1.00 0.00 150 GLU A O 19
ATOM 24487 N N . GLU A 1 16 ? 31.896 3.854 0.217 1.00 0.00 151 GLU A N 19
ATOM 24488 C CA . GLU A 1 16 ? 33.201 3.996 0.854 1.00 0.00 151 GLU A CA 19
ATOM 24489 C C . GLU A 1 16 ? 33.685 5.440 0.762 1.00 0.00 151 GLU A C 19
ATOM 24490 O O . GLU A 1 16 ? 34.417 5.914 1.631 1.00 0.00 151 GLU A O 19
ATOM 24502 N N . LEU A 1 17 ? 33.270 6.132 -0.293 1.00 0.00 152 LEU A N 19
ATOM 24503 C CA . LEU A 1 17 ? 33.675 7.518 -0.493 1.00 0.00 152 LEU A CA 19
ATOM 24504 C C . LEU A 1 17 ? 33.199 8.386 0.668 1.00 0.00 152 LEU A C 19
ATOM 24505 O O . LEU A 1 17 ? 33.931 9.250 1.151 1.00 0.00 152 LEU A O 19
ATOM 24521 N N . ARG A 1 18 ? 31.969 8.149 1.110 1.00 0.00 153 ARG A N 19
ATOM 24522 C CA . ARG A 1 18 ? 31.403 8.919 2.213 1.00 0.00 153 ARG A CA 19
ATOM 24523 C C . ARG A 1 18 ? 32.202 8.686 3.491 1.00 0.00 153 ARG A C 19
ATOM 24524 O O . ARG A 1 18 ? 32.499 9.626 4.228 1.00 0.00 153 ARG A O 19
ATOM 24545 N N . LEU A 1 19 ? 32.547 7.428 3.745 1.00 0.00 154 LEU A N 19
ATOM 24546 C CA . LEU A 1 19 ? 33.315 7.084 4.936 1.00 0.00 154 LEU A CA 19
ATOM 24547 C C . LEU A 1 19 ? 34.745 7.602 4.819 1.00 0.00 154 LEU A C 19
ATOM 24548 O O . LEU A 1 19 ? 35.303 8.133 5.779 1.00 0.00 154 LEU A O 19
ATOM 24564 N N . GLU A 1 20 ? 35.329 7.445 3.636 1.00 0.00 155 GLU A N 19
ATOM 24565 C CA . GLU A 1 20 ? 36.698 7.892 3.405 1.00 0.00 155 GLU A CA 19
ATOM 24566 C C . GLU A 1 20 ? 36.794 9.409 3.538 1.00 0.00 155 GLU A C 19
ATOM 24567 O O . GLU A 1 20 ? 37.743 9.932 4.120 1.00 0.00 155 GLU A O 19
ATOM 24579 N N . GLU A 1 21 ? 35.802 10.108 2.994 1.00 0.00 156 GLU A N 19
ATOM 24580 C CA . GLU A 1 21 ? 35.788 11.565 3.052 1.00 0.00 156 GLU A CA 19
ATOM 24581 C C . GLU A 1 21 ? 35.410 12.039 4.451 1.00 0.00 156 GLU A C 19
ATOM 24582 O O . GLU A 1 21 ? 36.048 12.932 5.009 1.00 0.00 156 GLU A O 19
ATOM 24594 N N . ALA A 1 22 ? 34.367 11.436 5.013 1.00 0.00 157 ALA A N 19
ATOM 24595 C CA . ALA A 1 22 ? 33.912 11.804 6.349 1.00 0.00 157 ALA A CA 19
ATOM 24596 C C . ALA A 1 22 ? 35.066 11.739 7.343 1.00 0.00 157 ALA A C 19
ATOM 24597 O O . ALA A 1 22 ? 35.330 12.698 8.069 1.00 0.00 157 ALA A O 19
ATOM 24604 N N . LYS A 1 23 ? 35.752 10.600 7.370 1.00 0.00 158 LYS A N 19
ATOM 24605 C CA . LYS A 1 23 ? 36.876 10.419 8.280 1.00 0.00 158 LYS A CA 19
ATOM 24606 C C . LYS A 1 23 ? 37.959 11.458 8.005 1.00 0.00 158 LYS A C 19
ATOM 24607 O O . LYS A 1 23 ? 38.590 11.972 8.929 1.00 0.00 158 LYS A O 19
ATOM 24626 N N . LEU A 1 24 ? 38.167 11.764 6.728 1.00 0.00 159 LEU A N 19
ATOM 24627 C CA . LEU A 1 24 ? 39.180 12.739 6.343 1.00 0.00 159 LEU A CA 19
ATOM 24628 C C . LEU A 1 24 ? 38.882 14.096 6.973 1.00 0.00 159 LEU A C 19
ATOM 24629 O O . LEU A 1 24 ? 39.769 14.739 7.533 1.00 0.00 159 LEU A O 19
ATOM 24645 N N . VAL A 1 25 ? 37.628 14.524 6.878 1.00 0.00 160 VAL A N 19
ATOM 24646 C CA . VAL A 1 25 ? 37.221 15.800 7.454 1.00 0.00 160 VAL A CA 19
ATOM 24647 C C . VAL A 1 25 ? 37.487 15.817 8.956 1.00 0.00 160 VAL A C 19
ATOM 24648 O O . VAL A 1 25 ? 37.946 16.820 9.503 1.00 0.00 160 VAL A O 19
ATOM 24661 N N . LEU A 1 26 ? 37.201 14.699 9.615 1.00 0.00 161 LEU A N 19
ATOM 24662 C CA . LEU A 1 26 ? 37.406 14.600 11.056 1.00 0.00 161 LEU A CA 19
ATOM 24663 C C . LEU A 1 26 ? 38.873 14.828 11.403 1.00 0.00 161 LEU A C 19
ATOM 24664 O O . LEU A 1 26 ? 39.192 15.514 12.373 1.00 0.00 161 LEU A O 19
ATOM 24680 N N . LEU A 1 27 ? 39.762 14.250 10.601 1.00 0.00 162 LEU A N 19
ATOM 24681 C CA . LEU A 1 27 ? 41.194 14.403 10.827 1.00 0.00 162 LEU A CA 19
ATOM 24682 C C . LEU A 1 27 ? 41.580 15.878 10.823 1.00 0.00 162 LEU A C 19
ATOM 24683 O O . LEU A 1 27 ? 42.424 16.311 11.608 1.00 0.00 162 LEU A O 19
ATOM 24699 N N . LYS A 1 28 ? 40.955 16.645 9.935 1.00 0.00 163 LYS A N 19
ATOM 24700 C CA . LYS A 1 28 ? 41.238 18.072 9.840 1.00 0.00 163 LYS A CA 19
ATOM 24701 C C . LYS A 1 28 ? 40.906 18.771 11.155 1.00 0.00 163 LYS A C 19
ATOM 24702 O O . LYS A 1 28 ? 41.670 19.609 11.633 1.00 0.00 163 LYS A O 19
ATOM 24721 N N . LYS A 1 29 ? 39.764 18.418 11.734 1.00 0.00 164 LYS A N 19
ATOM 24722 C CA . LYS A 1 29 ? 39.338 19.021 12.991 1.00 0.00 164 LYS A CA 19
ATOM 24723 C C . LYS A 1 29 ? 40.341 18.714 14.098 1.00 0.00 164 LYS A C 19
ATOM 24724 O O . LYS A 1 29 ? 40.603 19.549 14.963 1.00 0.00 164 LYS A O 19
ATOM 24743 N N . LEU A 1 30 ? 40.903 17.509 14.063 1.00 0.00 165 LEU A N 19
ATOM 24744 C CA . LEU A 1 30 ? 41.873 17.099 15.070 1.00 0.00 165 LEU A CA 19
ATOM 24745 C C . LEU A 1 30 ? 43.072 18.041 15.073 1.00 0.00 165 LEU A C 19
ATOM 24746 O O . LEU A 1 30 ? 43.545 18.456 16.130 1.00 0.00 165 LEU A O 19
ATOM 24762 N N . ARG A 1 31 ? 43.556 18.374 13.881 1.00 0.00 166 ARG A N 19
ATOM 24763 C CA . ARG A 1 31 ? 44.696 19.275 13.755 1.00 0.00 166 ARG A CA 19
ATOM 24764 C C . ARG A 1 31 ? 44.331 20.671 14.251 1.00 0.00 166 ARG A C 19
ATOM 24765 O O . ARG A 1 31 ? 45.147 21.352 14.872 1.00 0.00 166 ARG A O 19
ATOM 24786 N N . GLN A 1 32 ? 43.101 21.090 13.973 1.00 0.00 167 GLN A N 19
ATOM 24787 C CA . GLN A 1 32 ? 42.641 22.409 14.392 1.00 0.00 167 GLN A CA 19
ATOM 24788 C C . GLN A 1 32 ? 42.606 22.504 15.913 1.00 0.00 167 GLN A C 19
ATOM 24789 O O . GLN A 1 32 ? 42.818 23.576 16.482 1.00 0.00 167 GLN A O 19
ATOM 24803 N N . SER A 1 33 ? 42.337 21.379 16.567 1.00 0.00 168 SER A N 19
ATOM 24804 C CA . SER A 1 33 ? 42.262 21.351 18.022 1.00 0.00 168 SER A CA 19
ATOM 24805 C C . SER A 1 33 ? 43.605 21.737 18.634 1.00 0.00 168 SER A C 19
ATOM 24806 O O . SER A 1 33 ? 43.666 22.531 19.573 1.00 0.00 168 SER A O 19
ATOM 24814 N N . GLN A 1 34 ? 44.679 21.169 18.096 1.00 0.00 169 GLN A N 19
ATOM 24815 C CA . GLN A 1 34 ? 46.016 21.446 18.608 1.00 0.00 169 GLN A CA 19
ATOM 24816 C C . GLN A 1 34 ? 46.310 22.942 18.553 1.00 0.00 169 GLN A C 19
ATOM 24817 O O . GLN A 1 34 ? 47.323 23.404 19.078 1.00 0.00 169 GLN A O 19
ATOM 24831 N N . ILE A 1 35 ? 45.419 23.692 17.912 1.00 0.00 170 ILE A N 19
ATOM 24832 C CA . ILE A 1 35 ? 45.597 25.133 17.788 1.00 0.00 170 ILE A CA 19
ATOM 24833 C C . ILE A 1 35 ? 45.564 25.797 19.160 1.00 0.00 170 ILE A C 19
ATOM 24834 O O . ILE A 1 35 ? 46.408 26.637 19.475 1.00 0.00 170 ILE A O 19
ATOM 24850 N N . GLN A 1 36 ? 44.584 25.416 19.974 1.00 0.00 171 GLN A N 19
ATOM 24851 C CA . GLN A 1 36 ? 44.457 25.973 21.315 1.00 0.00 171 GLN A CA 19
ATOM 24852 C C . GLN A 1 36 ? 44.519 27.496 21.269 1.00 0.00 171 GLN A C 19
ATOM 24853 O O . GLN A 1 36 ? 43.496 28.173 21.380 1.00 0.00 171 GLN A O 19
ATOM 24867 N N . LYS A 1 37 ? 45.725 28.029 21.103 1.00 0.00 172 LYS A N 19
ATOM 24868 C CA . LYS A 1 37 ? 45.911 29.476 21.058 1.00 0.00 172 LYS A CA 19
ATOM 24869 C C . LYS A 1 37 ? 44.651 30.161 20.542 1.00 0.00 172 LYS A C 19
ATOM 24870 O O . LYS A 1 37 ? 43.965 30.864 21.285 1.00 0.00 172 LYS A O 19
ATOM 24889 N N . GLU A 1 38 ? 44.350 29.951 19.265 1.00 0.00 173 GLU A N 19
ATOM 24890 C CA . GLU A 1 38 ? 43.169 30.555 18.659 1.00 0.00 173 GLU A CA 19
ATOM 24891 C C . GLU A 1 38 ? 41.920 29.754 19.006 1.00 0.00 173 GLU A C 19
ATOM 24892 O O . GLU A 1 38 ? 41.770 28.606 18.587 1.00 0.00 173 GLU A O 19
ATOM 24904 N N . ALA A 1 39 ? 41.024 30.365 19.774 1.00 0.00 174 ALA A N 19
ATOM 24905 C CA . ALA A 1 39 ? 39.790 29.699 20.171 1.00 0.00 174 ALA A CA 19
ATOM 24906 C C . ALA A 1 39 ? 38.739 29.819 19.071 1.00 0.00 174 ALA A C 19
ATOM 24907 O O . ALA A 1 39 ? 38.757 30.764 18.283 1.00 0.00 174 ALA A O 19
ATOM 24914 N N . THR A 1 40 ? 37.827 28.854 19.023 1.00 0.00 175 THR A N 19
ATOM 24915 C CA . THR A 1 40 ? 36.772 28.861 18.017 1.00 0.00 175 THR A CA 19
ATOM 24916 C C . THR A 1 40 ? 35.907 30.110 18.155 1.00 0.00 175 THR A C 19
ATOM 24917 O O . THR A 1 40 ? 35.466 30.452 19.252 1.00 0.00 175 THR A O 19
ATOM 24928 N N . ALA A 1 41 ? 35.666 30.785 17.036 1.00 0.00 176 ALA A N 19
ATOM 24929 C CA . ALA A 1 41 ? 34.852 31.995 17.046 1.00 0.00 176 ALA A CA 19
ATOM 24930 C C . ALA A 1 41 ? 33.374 31.647 16.902 1.00 0.00 176 ALA A C 19
ATOM 24931 O O . ALA A 1 41 ? 32.589 32.436 16.375 1.00 0.00 176 ALA A O 19
ATOM 24938 N N . GLN A 1 42 ? 33.001 30.461 17.373 1.00 0.00 177 GLN A N 19
ATOM 24939 C CA . GLN A 1 42 ? 31.613 30.020 17.290 1.00 0.00 177 GLN A CA 19
ATOM 24940 C C . GLN A 1 42 ? 31.018 30.375 15.931 1.00 0.00 177 GLN A C 19
ATOM 24941 O O . GLN A 1 42 ? 30.218 31.304 15.817 1.00 0.00 177 GLN A O 19
ATOM 24955 N N . LYS A 1 43 ? 31.417 29.632 14.904 1.00 0.00 178 LYS A N 19
ATOM 24956 C CA . LYS A 1 43 ? 30.917 29.878 13.556 1.00 0.00 178 LYS A CA 19
ATOM 24957 C C . LYS A 1 43 ? 29.407 30.087 13.575 1.00 0.00 178 LYS A C 19
ATOM 24958 O O . LYS A 1 43 ? 28.787 29.707 14.555 1.00 0.00 178 LYS A O 19
ATOM 24978 N N . GLY B 2 1 ? 51.417 3.129 17.745 1.00 0.00 209 GLY B N 19
ATOM 24979 C CA . GLY B 2 1 ? 50.517 2.183 18.464 1.00 0.00 209 GLY B CA 19
ATOM 24980 C C . GLY B 2 1 ? 49.496 2.969 19.279 1.00 0.00 209 GLY B C 19
ATOM 24981 O O . GLY B 2 1 ? 49.348 4.179 19.105 1.00 0.00 209 GLY B O 19
ATOM 24987 N N . SER B 2 2 ? 48.795 2.275 20.168 1.00 0.00 210 SER B N 19
ATOM 24988 C CA . SER B 2 2 ? 47.788 2.918 21.004 1.00 0.00 210 SER B CA 19
ATOM 24989 C C . SER B 2 2 ? 48.421 4.015 21.855 1.00 0.00 210 SER B C 19
ATOM 24990 O O . SER B 2 2 ? 47.831 5.076 22.056 1.00 0.00 210 SER B O 19
ATOM 24998 N N . LYS B 2 3 ? 49.624 3.751 22.353 1.00 0.00 211 LYS B N 19
ATOM 24999 C CA . LYS B 2 3 ? 50.326 4.723 23.182 1.00 0.00 211 LYS B CA 19
ATOM 25000 C C . LYS B 2 3 ? 50.866 5.866 22.327 1.00 0.00 211 LYS B C 19
ATOM 25001 O O . LYS B 2 3 ? 51.418 5.642 21.250 1.00 0.00 211 LYS B O 19
ATOM 25020 N N . ALA B 2 4 ? 50.701 7.091 22.816 1.00 0.00 212 ALA B N 19
ATOM 25021 C CA . ALA B 2 4 ? 51.175 8.263 22.089 1.00 0.00 212 ALA B CA 19
ATOM 25022 C C . ALA B 2 4 ? 50.760 8.188 20.624 1.00 0.00 212 ALA B C 19
ATOM 25023 O O . ALA B 2 4 ? 51.370 7.470 19.832 1.00 0.00 212 ALA B O 19
ATOM 25030 N N . PHE B 2 5 ? 49.717 8.934 20.270 1.00 0.00 213 PHE B N 19
ATOM 25031 C CA . PHE B 2 5 ? 49.246 8.964 18.891 1.00 0.00 213 PHE B CA 19
ATOM 25032 C C . PHE B 2 5 ? 49.432 10.355 18.291 1.00 0.00 213 PHE B C 19
ATOM 25033 O O . PHE B 2 5 ? 48.900 11.339 18.805 1.00 0.00 213 PHE B O 19
ATOM 25050 N N . ILE B 2 6 ? 50.190 10.428 17.202 1.00 0.00 214 ILE B N 19
ATOM 25051 C CA . ILE B 2 6 ? 50.459 11.707 16.556 1.00 0.00 214 ILE B CA 19
ATOM 25052 C C . ILE B 2 6 ? 50.110 11.642 15.073 1.00 0.00 214 ILE B C 19
ATOM 25053 O O . ILE B 2 6 ? 50.521 10.720 14.368 1.00 0.00 214 ILE B O 19
ATOM 25069 N N . VAL B 2 7 ? 49.350 12.626 14.606 1.00 0.00 215 VAL B N 19
ATOM 25070 C CA . VAL B 2 7 ? 48.964 12.678 13.200 1.00 0.00 215 VAL B CA 19
ATOM 25071 C C . VAL B 2 7 ? 50.036 13.384 12.375 1.00 0.00 215 VAL B C 19
ATOM 25072 O O . VAL B 2 7 ? 50.529 14.446 12.756 1.00 0.00 215 VAL B O 19
ATOM 25085 N N . THR B 2 8 ? 50.390 12.787 11.242 1.00 0.00 216 THR B N 19
ATOM 25086 C CA . THR B 2 8 ? 51.416 13.359 10.377 1.00 0.00 216 THR B CA 19
ATOM 25087 C C . THR B 2 8 ? 50.778 14.061 9.183 1.00 0.00 216 THR B C 19
ATOM 25088 O O . THR B 2 8 ? 49.713 13.660 8.711 1.00 0.00 216 THR B O 19
ATOM 25099 N N . ASP B 2 9 ? 51.435 15.110 8.697 1.00 0.00 217 ASP B N 19
ATOM 25100 C CA . ASP B 2 9 ? 50.919 15.861 7.560 1.00 0.00 217 ASP B CA 19
ATOM 25101 C C . ASP B 2 9 ? 50.851 14.977 6.318 1.00 0.00 217 ASP B C 19
ATOM 25102 O O . ASP B 2 9 ? 49.907 15.063 5.534 1.00 0.00 217 ASP B O 19
ATOM 25111 N N . GLU B 2 10 ? 51.859 14.127 6.147 1.00 0.00 218 GLU B N 19
ATOM 25112 C CA . GLU B 2 10 ? 51.908 13.238 4.993 1.00 0.00 218 GLU B CA 19
ATOM 25113 C C . GLU B 2 10 ? 50.740 12.257 5.022 1.00 0.00 218 GLU B C 19
ATOM 25114 O O . GLU B 2 10 ? 49.984 12.149 4.056 1.00 0.00 218 GLU B O 19
ATOM 25126 N N . ASP B 2 11 ? 50.600 11.544 6.134 1.00 0.00 219 ASP B N 19
ATOM 25127 C CA . ASP B 2 11 ? 49.517 10.577 6.280 1.00 0.00 219 ASP B CA 19
ATOM 25128 C C . ASP B 2 11 ? 48.186 11.198 5.870 1.00 0.00 219 ASP B C 19
ATOM 25129 O O . ASP B 2 11 ? 47.336 10.533 5.278 1.00 0.00 219 ASP B O 19
ATOM 25138 N N . ILE B 2 12 ? 48.011 12.476 6.188 1.00 0.00 220 ILE B N 19
ATOM 25139 C CA . ILE B 2 12 ? 46.776 13.175 5.850 1.00 0.00 220 ILE B CA 19
ATOM 25140 C C . ILE B 2 12 ? 46.695 13.424 4.347 1.00 0.00 220 ILE B C 19
ATOM 25141 O O . ILE B 2 12 ? 45.644 13.239 3.733 1.00 0.00 220 ILE B O 19
ATOM 25157 N N . ARG B 2 13 ? 47.811 13.847 3.762 1.00 0.00 221 ARG B N 19
ATOM 25158 C CA . ARG B 2 13 ? 47.855 14.118 2.329 1.00 0.00 221 ARG B CA 19
ATOM 25159 C C . ARG B 2 13 ? 47.479 12.871 1.534 1.00 0.00 221 ARG B C 19
ATOM 25160 O O . ARG B 2 13 ? 46.763 12.953 0.536 1.00 0.00 221 ARG B O 19
ATOM 25181 N N . LYS B 2 14 ? 47.968 11.719 1.982 1.00 0.00 222 LYS B N 19
ATOM 25182 C CA . LYS B 2 14 ? 47.672 10.461 1.306 1.00 0.00 222 LYS B CA 19
ATOM 25183 C C . LYS B 2 14 ? 46.165 10.234 1.231 1.00 0.00 222 LYS B C 19
ATOM 25184 O O . LYS B 2 14 ? 45.600 10.114 0.144 1.00 0.00 222 LYS B O 19
ATOM 25203 N N . GLN B 2 15 ? 45.521 10.174 2.392 1.00 0.00 223 GLN B N 19
ATOM 25204 C CA . GLN B 2 15 ? 44.077 9.980 2.443 1.00 0.00 223 GLN B CA 19
ATOM 25205 C C . GLN B 2 15 ? 43.380 10.853 1.405 1.00 0.00 223 GLN B C 19
ATOM 25206 O O . GLN B 2 15 ? 42.388 10.446 0.801 1.00 0.00 223 GLN B O 19
ATOM 25220 N N . GLU B 2 16 ? 43.908 12.056 1.202 1.00 0.00 224 GLU B N 19
ATOM 25221 C CA . GLU B 2 16 ? 43.332 12.977 0.228 1.00 0.00 224 GLU B CA 19
ATOM 25222 C C . GLU B 2 16 ? 43.636 12.512 -1.193 1.00 0.00 224 GLU B C 19
ATOM 25223 O O . GLU B 2 16 ? 42.763 12.532 -2.062 1.00 0.00 224 GLU B O 19
ATOM 25235 N N . GLU B 2 17 ? 44.876 12.096 -1.423 1.00 0.00 225 GLU B N 19
ATOM 25236 C CA . GLU B 2 17 ? 45.281 11.623 -2.742 1.00 0.00 225 GLU B CA 19
ATOM 25237 C C . GLU B 2 17 ? 44.478 10.387 -3.138 1.00 0.00 225 GLU B C 19
ATOM 25238 O O . GLU B 2 17 ? 44.030 10.266 -4.277 1.00 0.00 225 GLU B O 19
ATOM 25250 N N . ARG B 2 18 ? 44.304 9.473 -2.190 1.00 0.00 226 ARG B N 19
ATOM 25251 C CA . ARG B 2 18 ? 43.551 8.252 -2.449 1.00 0.00 226 ARG B CA 19
ATOM 25252 C C . ARG B 2 18 ? 42.099 8.578 -2.785 1.00 0.00 226 ARG B C 19
ATOM 25253 O O . ARG B 2 18 ? 41.516 7.989 -3.695 1.00 0.00 226 ARG B O 19
ATOM 25274 N N . VAL B 2 19 ? 41.523 9.519 -2.046 1.00 0.00 227 VAL B N 19
ATOM 25275 C CA . VAL B 2 19 ? 40.140 9.920 -2.278 1.00 0.00 227 VAL B CA 19
ATOM 25276 C C . VAL B 2 19 ? 39.993 10.567 -3.651 1.00 0.00 227 VAL B C 19
ATOM 25277 O O . VAL B 2 19 ? 39.034 10.298 -4.375 1.00 0.00 227 VAL B O 19
ATOM 25290 N N . GLN B 2 20 ? 40.947 11.422 -4.002 1.00 0.00 228 GLN B N 19
ATOM 25291 C CA . GLN B 2 20 ? 40.908 12.110 -5.288 1.00 0.00 228 GLN B CA 19
ATOM 25292 C C . GLN B 2 20 ? 40.908 11.104 -6.434 1.00 0.00 228 GLN B C 19
ATOM 25293 O O . GLN B 2 20 ? 40.218 11.291 -7.436 1.00 0.00 228 GLN B O 19
ATOM 25307 N N . GLN B 2 21 ? 41.685 10.037 -6.280 1.00 0.00 229 GLN B N 19
ATOM 25308 C CA . GLN B 2 21 ? 41.769 9.009 -7.310 1.00 0.00 229 GLN B CA 19
ATOM 25309 C C . GLN B 2 21 ? 40.417 8.328 -7.499 1.00 0.00 229 GLN B C 19
ATOM 25310 O O . GLN B 2 21 ? 40.002 8.049 -8.624 1.00 0.00 229 GLN B O 19
ATOM 25324 N N . VAL B 2 22 ? 39.734 8.060 -6.390 1.00 0.00 230 VAL B N 19
ATOM 25325 C CA . VAL B 2 22 ? 38.430 7.410 -6.445 1.00 0.00 230 VAL B CA 19
ATOM 25326 C C . VAL B 2 22 ? 37.425 8.290 -7.182 1.00 0.00 230 VAL B C 19
ATOM 25327 O O . VAL B 2 22 ? 36.667 7.809 -8.026 1.00 0.00 230 VAL B O 19
ATOM 25340 N N . ARG B 2 23 ? 37.423 9.578 -6.859 1.00 0.00 231 ARG B N 19
ATOM 25341 C CA . ARG B 2 23 ? 36.507 10.516 -7.499 1.00 0.00 231 ARG B CA 19
ATOM 25342 C C . ARG B 2 23 ? 36.811 10.627 -8.990 1.00 0.00 231 ARG B C 19
ATOM 25343 O O . ARG B 2 23 ? 35.900 10.692 -9.816 1.00 0.00 231 ARG B O 19
ATOM 25364 N N . LYS B 2 24 ? 38.096 10.647 -9.328 1.00 0.00 232 LYS B N 19
ATOM 25365 C CA . LYS B 2 24 ? 38.508 10.755 -10.722 1.00 0.00 232 LYS B CA 19
ATOM 25366 C C . LYS B 2 24 ? 37.867 9.651 -11.556 1.00 0.00 232 LYS B C 19
ATOM 25367 O O . LYS B 2 24 ? 37.326 9.906 -12.632 1.00 0.00 232 LYS B O 19
ATOM 25386 N N . LYS B 2 25 ? 37.932 8.423 -11.052 1.00 0.00 233 LYS B N 19
ATOM 25387 C CA . LYS B 2 25 ? 37.352 7.286 -11.758 1.00 0.00 233 LYS B CA 19
ATOM 25388 C C . LYS B 2 25 ? 35.834 7.422 -11.835 1.00 0.00 233 LYS B C 19
ATOM 25389 O O . LYS B 2 25 ? 35.261 7.473 -12.923 1.00 0.00 233 LYS B O 19
ATOM 25408 N N . LEU B 2 26 ? 35.191 7.481 -10.673 1.00 0.00 234 LEU B N 19
ATOM 25409 C CA . LEU B 2 26 ? 33.741 7.624 -10.621 1.00 0.00 234 LEU B CA 19
ATOM 25410 C C . LEU B 2 26 ? 33.249 8.507 -11.764 1.00 0.00 234 LEU B C 19
ATOM 25411 O O . LEU B 2 26 ? 32.287 8.168 -12.453 1.00 0.00 234 LEU B O 19
ATOM 25427 N N . GLU B 2 27 ? 33.916 9.640 -11.958 1.00 0.00 235 GLU B N 19
ATOM 25428 C CA . GLU B 2 27 ? 33.539 10.563 -13.022 1.00 0.00 235 GLU B CA 19
ATOM 25429 C C . GLU B 2 27 ? 33.813 9.944 -14.389 1.00 0.00 235 GLU B C 19
ATOM 25430 O O . GLU B 2 27 ? 33.056 10.149 -15.337 1.00 0.00 235 GLU B O 19
ATOM 25442 N N . GLU B 2 28 ? 34.900 9.186 -14.481 1.00 0.00 236 GLU B N 19
ATOM 25443 C CA . GLU B 2 28 ? 35.269 8.543 -15.737 1.00 0.00 236 GLU B CA 19
ATOM 25444 C C . GLU B 2 28 ? 34.210 7.523 -16.147 1.00 0.00 236 GLU B C 19
ATOM 25445 O O . GLU B 2 28 ? 33.784 7.488 -17.300 1.00 0.00 236 GLU B O 19
ATOM 25457 N N . ALA B 2 29 ? 33.791 6.698 -15.193 1.00 0.00 237 ALA B N 19
ATOM 25458 C CA . ALA B 2 29 ? 32.783 5.680 -15.468 1.00 0.00 237 ALA B CA 19
ATOM 25459 C C . ALA B 2 29 ? 31.456 6.330 -15.842 1.00 0.00 237 ALA B C 19
ATOM 25460 O O . ALA B 2 29 ? 30.616 5.716 -16.502 1.00 0.00 237 ALA B O 19
ATOM 25467 N N . LEU B 2 30 ? 31.273 7.576 -15.417 1.00 0.00 238 LEU B N 19
ATOM 25468 C CA . LEU B 2 30 ? 30.041 8.300 -15.708 1.00 0.00 238 LEU B CA 19
ATOM 25469 C C . LEU B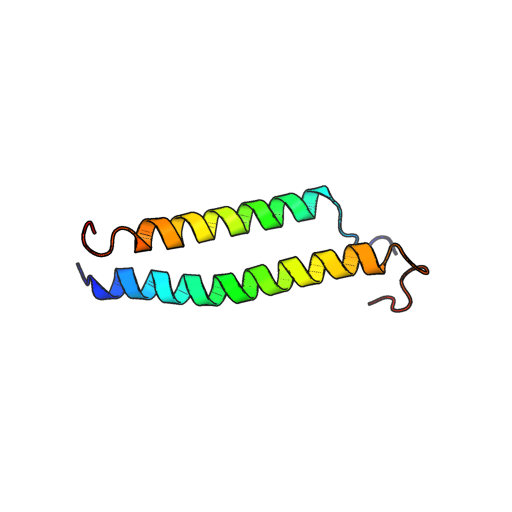 2 30 ? 30.133 8.990 -17.065 1.00 0.00 238 LEU B C 19
ATOM 25470 O O . LEU B 2 30 ? 29.124 9.194 -17.739 1.00 0.00 238 LEU B O 19
ATOM 25486 N N . MET B 2 31 ? 31.352 9.346 -17.458 1.00 0.00 239 MET B N 19
ATOM 25487 C CA . MET B 2 31 ? 31.565 10.013 -18.737 1.00 0.00 239 MET B CA 19
ATOM 25488 C C . MET B 2 31 ? 31.401 9.026 -19.889 1.00 0.00 239 MET B C 19
ATOM 25489 O O . MET B 2 31 ? 31.379 9.417 -21.056 1.00 0.00 239 MET B O 19
ATOM 25503 N N . ALA B 2 32 ? 31.286 7.745 -19.552 1.00 0.00 240 ALA B N 19
ATOM 25504 C CA . ALA B 2 32 ? 31.129 6.710 -20.567 1.00 0.00 240 ALA B CA 19
ATOM 25505 C C . ALA B 2 32 ? 29.684 6.651 -21.052 1.00 0.00 240 ALA B C 19
ATOM 25506 O O . ALA B 2 32 ? 28.752 6.919 -20.292 1.00 0.00 240 ALA B O 19
ATOM 25513 N N . ASP B 2 33 ? 29.503 6.298 -22.320 1.00 0.00 241 ASP B N 19
ATOM 25514 C CA . ASP B 2 33 ? 28.167 6.211 -22.897 1.00 0.00 241 ASP B CA 19
ATOM 25515 C C . ASP B 2 33 ? 27.274 7.319 -22.347 1.00 0.00 241 ASP B C 19
ATOM 25516 O O . ASP B 2 33 ? 27.117 8.370 -22.969 1.00 0.00 241 ASP B O 19
ATOM 25525 N N . ILE B 2 34 ? 26.689 7.076 -21.177 1.00 0.00 242 ILE B N 19
ATOM 25526 C CA . ILE B 2 34 ? 25.816 8.062 -20.553 1.00 0.00 242 ILE B CA 19
ATOM 25527 C C . ILE B 2 34 ? 25.538 7.686 -19.100 1.00 0.00 242 ILE B C 19
ATOM 25528 O O . ILE B 2 34 ? 25.840 8.449 -18.183 1.00 0.00 242 ILE B O 19
ATOM 25544 N N . LEU B 2 35 ? 24.960 6.506 -18.900 1.00 0.00 243 LEU B N 19
ATOM 25545 C CA . LEU B 2 35 ? 24.647 6.039 -17.555 1.00 0.00 243 LEU B CA 19
ATOM 25546 C C . LEU B 2 35 ? 25.763 5.142 -17.025 1.00 0.00 243 LEU B C 19
ATOM 25547 O O . LEU B 2 35 ? 25.709 4.674 -15.889 1.00 0.00 243 LEU B O 19
ATOM 25563 N N . SER B 2 36 ? 26.771 4.908 -17.858 1.00 0.00 244 SER B N 19
ATOM 25564 C CA . SER B 2 36 ? 27.893 4.064 -17.465 1.00 0.00 244 SER B CA 19
ATOM 25565 C C . SER B 2 36 ? 28.404 4.462 -16.084 1.00 0.00 244 SER B C 19
ATOM 25566 O O . SER B 2 36 ? 28.055 5.539 -15.632 1.00 0.00 244 SER B O 19
ATOM 25575 N N . GLY A 1 1 ? 20.550 -9.465 -16.098 1.00 0.00 136 GLY A N 20
ATOM 25576 C CA . GLY A 1 1 ? 20.742 -8.266 -16.963 1.00 0.00 136 GLY A CA 20
ATOM 25577 C C . GLY A 1 1 ? 22.215 -8.133 -17.332 1.00 0.00 136 GLY A C 20
ATOM 25578 O O . GLY A 1 1 ? 22.793 -9.028 -17.948 1.00 0.00 136 GLY A O 20
ATOM 25584 N N . SER A 1 2 ? 22.817 -7.011 -16.951 1.00 0.00 137 SER A N 20
ATOM 25585 C CA . SER A 1 2 ? 24.224 -6.773 -17.246 1.00 0.00 137 SER A CA 20
ATOM 25586 C C . SER A 1 2 ? 24.672 -5.429 -16.678 1.00 0.00 137 SER A C 20
ATOM 25587 O O . SER A 1 2 ? 25.558 -5.367 -15.826 1.00 0.00 137 SER A O 20
ATOM 25595 N N . PRO A 1 3 ? 24.074 -4.363 -17.135 1.00 0.00 138 PRO A N 20
ATOM 25596 C CA . PRO A 1 3 ? 24.404 -2.988 -16.665 1.00 0.00 138 PRO A CA 20
ATOM 25597 C C . PRO A 1 3 ? 24.092 -2.795 -15.184 1.00 0.00 138 PRO A C 20
ATOM 25598 O O . PRO A 1 3 ? 24.663 -1.925 -14.527 1.00 0.00 138 PRO A O 20
ATOM 25609 N N . GLU A 1 4 ? 23.181 -3.611 -14.665 1.00 0.00 139 GLU A N 20
ATOM 25610 C CA . GLU A 1 4 ? 22.794 -3.515 -13.263 1.00 0.00 139 GLU A CA 20
ATOM 25611 C C . GLU A 1 4 ? 23.951 -3.924 -12.358 1.00 0.00 139 GLU A C 20
ATOM 25612 O O . GLU A 1 4 ? 24.179 -3.317 -11.311 1.00 0.00 139 GLU A O 20
ATOM 25624 N N . GLU A 1 5 ? 24.682 -4.956 -12.770 1.00 0.00 140 GLU A N 20
ATOM 25625 C CA . GLU A 1 5 ? 25.814 -5.438 -11.987 1.00 0.00 140 GLU A CA 20
ATOM 25626 C C . GLU A 1 5 ? 26.930 -4.398 -11.963 1.00 0.00 140 GLU A C 20
ATOM 25627 O O . GLU A 1 5 ? 27.518 -4.129 -10.916 1.00 0.00 140 GLU A O 20
ATOM 25639 N N . ARG A 1 6 ? 27.216 -3.817 -13.123 1.00 0.00 141 ARG A N 20
ATOM 25640 C CA . ARG A 1 6 ? 28.258 -2.803 -13.223 1.00 0.00 141 ARG A CA 20
ATOM 25641 C C . ARG A 1 6 ? 27.846 -1.537 -12.479 1.00 0.00 141 ARG A C 20
ATOM 25642 O O . ARG A 1 6 ? 28.668 -0.895 -11.823 1.00 0.00 141 ARG A O 20
ATOM 25663 N N . GLU A 1 7 ? 26.570 -1.182 -12.585 1.00 0.00 142 GLU A N 20
ATOM 25664 C CA . GLU A 1 7 ? 26.060 0.011 -11.919 1.00 0.00 142 GLU A CA 20
ATOM 25665 C C . GLU A 1 7 ? 26.329 -0.056 -10.418 1.00 0.00 142 GLU A C 20
ATOM 25666 O O . GLU A 1 7 ? 26.726 0.934 -9.804 1.00 0.00 142 GLU A O 20
ATOM 25678 N N . ARG A 1 8 ? 26.109 -1.230 -9.835 1.00 0.00 143 ARG A N 20
ATOM 25679 C CA . ARG A 1 8 ? 26.327 -1.414 -8.405 1.00 0.00 143 ARG A CA 20
ATOM 25680 C C . ARG A 1 8 ? 27.781 -1.126 -8.044 1.00 0.00 143 ARG A C 20
ATOM 25681 O O . ARG A 1 8 ? 28.062 -0.371 -7.113 1.00 0.00 143 ARG A O 20
ATOM 25702 N N . MET A 1 9 ? 28.702 -1.734 -8.785 1.00 0.00 144 MET A N 20
ATOM 25703 C CA . MET A 1 9 ? 30.124 -1.522 -8.542 1.00 0.00 144 MET A CA 20
ATOM 25704 C C . MET A 1 9 ? 30.405 -0.049 -8.266 1.00 0.00 144 MET A C 20
ATOM 25705 O O . MET A 1 9 ? 31.064 0.294 -7.285 1.00 0.00 144 MET A O 20
ATOM 25719 N N . ILE A 1 10 ? 29.901 0.818 -9.138 1.00 0.00 145 ILE A N 20
ATOM 25720 C CA . ILE A 1 10 ? 30.097 2.254 -8.972 1.00 0.00 145 ILE A CA 20
ATOM 25721 C C . ILE A 1 10 ? 29.423 2.740 -7.693 1.00 0.00 145 ILE A C 20
ATOM 25722 O O . ILE A 1 10 ? 29.971 3.571 -6.969 1.00 0.00 145 ILE A O 20
ATOM 25738 N N . LYS A 1 11 ? 28.232 2.216 -7.421 1.00 0.00 146 LYS A N 20
ATOM 25739 C CA . LYS A 1 11 ? 27.486 2.619 -6.234 1.00 0.00 146 LYS A CA 20
ATOM 25740 C C . LYS A 1 11 ? 28.257 2.257 -4.970 1.00 0.00 146 LYS A C 20
ATOM 25741 O O . LYS A 1 11 ? 28.222 2.986 -3.979 1.00 0.00 146 LYS A O 20
ATOM 25760 N N . GLN A 1 12 ? 28.954 1.125 -5.012 1.00 0.00 147 GLN A N 20
ATOM 25761 C CA . GLN A 1 12 ? 29.727 0.674 -3.861 1.00 0.00 147 GLN A CA 20
ATOM 25762 C C . GLN A 1 12 ? 30.820 1.683 -3.524 1.00 0.00 147 GLN A C 20
ATOM 25763 O O . GLN A 1 12 ? 31.111 1.932 -2.355 1.00 0.00 147 GLN A O 20
ATOM 25777 N N . LEU A 1 13 ? 31.422 2.262 -4.558 1.00 0.00 148 LEU A N 20
ATOM 25778 C CA . LEU A 1 13 ? 32.484 3.243 -4.361 1.00 0.00 148 LEU A CA 20
ATOM 25779 C C . LEU A 1 13 ? 31.933 4.495 -3.687 1.00 0.00 148 LEU A C 20
ATOM 25780 O O . LEU A 1 13 ? 32.623 5.142 -2.898 1.00 0.00 148 LEU A O 20
ATOM 25796 N N . LYS A 1 14 ? 30.686 4.829 -4.002 1.00 0.00 149 LYS A N 20
ATOM 25797 C CA . LYS A 1 14 ? 30.054 6.010 -3.426 1.00 0.00 149 LYS A CA 20
ATOM 25798 C C . LYS A 1 14 ? 29.932 5.866 -1.913 1.00 0.00 149 LYS A C 20
ATOM 25799 O O . LYS A 1 14 ? 30.059 6.841 -1.173 1.00 0.00 149 LYS A O 20
ATOM 25818 N N . GLU A 1 15 ? 29.684 4.641 -1.459 1.00 0.00 150 GLU A N 20
ATOM 25819 C CA . GLU A 1 15 ? 29.533 4.383 -0.032 1.00 0.00 150 GLU A CA 20
ATOM 25820 C C . GLU A 1 15 ? 30.857 4.604 0.693 1.00 0.00 150 GLU A C 20
ATOM 25821 O O . GLU A 1 15 ? 30.941 5.411 1.619 1.00 0.00 150 GLU A O 20
ATOM 25833 N N . GLU A 1 16 ? 31.888 3.884 0.264 1.00 0.00 151 GLU A N 20
ATOM 25834 C CA . GLU A 1 16 ? 33.204 4.011 0.878 1.00 0.00 151 GLU A CA 20
ATOM 25835 C C . GLU A 1 16 ? 33.737 5.430 0.709 1.00 0.00 151 GLU A C 20
ATOM 25836 O O . GLU A 1 16 ? 34.442 5.946 1.576 1.00 0.00 151 GLU A O 20
ATOM 25848 N N . LEU A 1 17 ? 33.396 6.055 -0.413 1.00 0.00 152 LEU A N 20
ATOM 25849 C CA . LEU A 1 17 ? 33.859 7.409 -0.693 1.00 0.00 152 LEU A CA 20
ATOM 25850 C C . LEU A 1 17 ? 33.354 8.377 0.372 1.00 0.00 152 LEU A C 20
ATOM 25851 O O . LEU A 1 17 ? 34.109 9.208 0.878 1.00 0.00 152 LEU A O 20
ATOM 25867 N N . ARG A 1 18 ? 32.073 8.263 0.710 1.00 0.00 153 ARG A N 20
ATOM 25868 C CA . ARG A 1 18 ? 31.479 9.133 1.717 1.00 0.00 153 ARG A CA 20
ATOM 25869 C C . ARG A 1 18 ? 32.110 8.879 3.082 1.00 0.00 153 ARG A C 20
ATOM 25870 O O . ARG A 1 18 ? 32.447 9.816 3.806 1.00 0.00 153 ARG A O 20
ATOM 25891 N N . LEU A 1 19 ? 32.268 7.604 3.426 1.00 0.00 154 LEU A N 20
ATOM 25892 C CA . LEU A 1 19 ? 32.854 7.238 4.711 1.00 0.00 154 LEU A CA 20
ATOM 25893 C C . LEU A 1 19 ? 34.317 7.665 4.771 1.00 0.00 154 LEU A C 20
ATOM 25894 O O . LEU A 1 19 ? 34.781 8.182 5.788 1.00 0.00 154 LEU A O 20
ATOM 25910 N N . GLU A 1 20 ? 35.037 7.446 3.677 1.00 0.00 155 GLU A N 20
ATOM 25911 C CA . GLU A 1 20 ? 36.449 7.804 3.619 1.00 0.00 155 GLU A CA 20
ATOM 25912 C C . GLU A 1 20 ? 36.622 9.315 3.736 1.00 0.00 155 GLU A C 20
ATOM 25913 O O . GLU A 1 20 ? 37.560 9.796 4.370 1.00 0.00 155 GLU A O 20
ATOM 25925 N N . GLU A 1 21 ? 35.706 10.058 3.122 1.00 0.00 156 GLU A N 20
ATOM 25926 C CA . GLU A 1 21 ? 35.769 11.515 3.159 1.00 0.00 156 GLU A CA 20
ATOM 25927 C C . GLU A 1 21 ? 35.353 12.032 4.531 1.00 0.00 156 GLU A C 20
ATOM 25928 O O . GLU A 1 21 ? 36.001 12.913 5.097 1.00 0.00 156 GLU A O 20
ATOM 25940 N N . ALA A 1 22 ? 34.266 11.480 5.062 1.00 0.00 157 ALA A N 20
ATOM 25941 C CA . ALA A 1 22 ? 33.776 11.890 6.372 1.00 0.00 157 ALA A CA 20
ATOM 25942 C C . ALA A 1 22 ? 34.897 11.843 7.403 1.00 0.00 157 ALA A C 20
ATOM 25943 O O . ALA A 1 22 ? 35.129 12.809 8.129 1.00 0.00 157 ALA A O 20
ATOM 25950 N N . LYS A 1 23 ? 35.592 10.711 7.462 1.00 0.00 158 LYS A N 20
ATOM 25951 C CA . LYS A 1 23 ? 36.694 10.550 8.404 1.00 0.00 158 LYS A CA 20
ATOM 25952 C C . LYS A 1 23 ? 37.805 11.553 8.103 1.00 0.00 158 LYS A C 20
ATOM 25953 O O . LYS A 1 23 ? 38.413 12.112 9.015 1.00 0.00 158 LYS A O 20
ATOM 25972 N N . LEU A 1 24 ? 38.061 11.775 6.818 1.00 0.00 159 LEU A N 20
ATOM 25973 C CA . LEU A 1 24 ? 39.100 12.712 6.409 1.00 0.00 159 LEU A CA 20
ATOM 25974 C C . LEU A 1 24 ? 38.808 14.106 6.958 1.00 0.00 159 LEU A C 20
ATOM 25975 O O . LEU A 1 24 ? 39.672 14.737 7.567 1.00 0.00 159 LEU A O 20
ATOM 25991 N N . VAL A 1 25 ? 37.585 14.578 6.741 1.00 0.00 160 VAL A N 20
ATOM 25992 C CA . VAL A 1 25 ? 37.189 15.896 7.222 1.00 0.00 160 VAL A CA 20
ATOM 25993 C C . VAL A 1 25 ? 37.325 15.974 8.739 1.00 0.00 160 VAL A C 20
ATOM 25994 O O . VAL A 1 25 ? 37.835 16.956 9.278 1.00 0.00 160 VAL A O 20
ATOM 26007 N N . LEU A 1 26 ? 36.866 14.930 9.423 1.00 0.00 161 LEU A N 20
ATOM 26008 C CA . LEU A 1 26 ? 36.939 14.891 10.878 1.00 0.00 161 LEU A CA 20
ATOM 26009 C C . LEU A 1 26 ? 38.392 14.935 11.340 1.00 0.00 161 LEU A C 20
ATOM 26010 O O . LEU A 1 26 ? 38.724 15.608 12.316 1.00 0.00 161 LEU A O 20
ATOM 26026 N N . LEU A 1 27 ? 39.255 14.213 10.631 1.00 0.00 162 LEU A N 20
ATOM 26027 C CA . LEU A 1 27 ? 40.671 14.179 10.976 1.00 0.00 162 LEU A CA 20
ATOM 26028 C C . LEU A 1 27 ? 41.267 15.582 10.924 1.00 0.00 162 LEU A C 20
ATOM 26029 O O . LEU A 1 27 ? 42.089 15.950 11.763 1.00 0.00 162 LEU A O 20
ATOM 26045 N N . LYS A 1 28 ? 40.846 16.360 9.933 1.00 0.00 163 LYS A N 20
ATOM 26046 C CA . LYS A 1 28 ? 41.341 17.724 9.782 1.00 0.00 163 LYS A CA 20
ATOM 26047 C C . LYS A 1 28 ? 41.046 18.540 11.036 1.00 0.00 163 LYS A C 20
ATOM 26048 O O . LYS A 1 28 ? 41.906 19.268 11.531 1.00 0.00 163 LYS A O 20
ATOM 26067 N N . LYS A 1 29 ? 39.825 18.413 11.544 1.00 0.00 164 LYS A N 20
ATOM 26068 C CA . LYS A 1 29 ? 39.429 19.138 12.747 1.00 0.00 164 LYS A CA 20
ATOM 26069 C C . LYS A 1 29 ? 40.333 18.766 13.917 1.00 0.00 164 LYS A C 20
ATOM 26070 O O . LYS A 1 29 ? 40.689 19.615 14.734 1.00 0.00 164 LYS A O 20
ATOM 26089 N N . LEU A 1 30 ? 40.702 17.492 13.990 1.00 0.00 165 LEU A N 20
ATOM 26090 C CA . LEU A 1 30 ? 41.564 17.016 15.066 1.00 0.00 165 LEU A CA 20
ATOM 26091 C C . LEU A 1 30 ? 42.901 17.752 15.043 1.00 0.00 165 LEU A C 20
ATOM 26092 O O . LEU A 1 30 ? 43.368 18.243 16.070 1.00 0.00 165 LEU A O 20
ATOM 26108 N N . ARG A 1 31 ? 43.510 17.822 13.864 1.00 0.00 166 ARG A N 20
ATOM 26109 C CA . ARG A 1 31 ? 44.792 18.500 13.717 1.00 0.00 166 ARG A CA 20
ATOM 26110 C C . ARG A 1 31 ? 44.662 19.977 14.075 1.00 0.00 166 ARG A C 20
ATOM 26111 O O . ARG A 1 31 ? 45.526 20.542 14.744 1.00 0.00 166 ARG A O 20
ATOM 26132 N N . GLN A 1 32 ? 43.574 20.595 13.626 1.00 0.00 167 GLN A N 20
ATOM 26133 C CA . GLN A 1 32 ? 43.343 22.009 13.900 1.00 0.00 167 GLN A CA 20
ATOM 26134 C C . GLN A 1 32 ? 43.444 22.286 15.396 1.00 0.00 167 GLN A C 20
ATOM 26135 O O . GLN A 1 32 ? 44.001 23.303 15.813 1.00 0.00 167 GLN A O 20
ATOM 26149 N N . SER A 1 33 ? 42.903 21.376 16.201 1.00 0.00 168 SER A N 20
ATOM 26150 C CA . SER A 1 33 ? 42.927 21.542 17.649 1.00 0.00 168 SER A CA 20
ATOM 26151 C C . SER A 1 33 ? 44.363 21.666 18.149 1.00 0.00 168 SER A C 20
ATOM 26152 O O . SER A 1 33 ? 44.693 22.589 18.895 1.00 0.00 168 SER A O 20
ATOM 26160 N N . GLN A 1 34 ? 45.212 20.732 17.734 1.00 0.00 169 GLN A N 20
ATOM 26161 C CA . GLN A 1 34 ? 46.607 20.740 18.157 1.00 0.00 169 GLN A CA 20
ATOM 26162 C C . GLN A 1 34 ? 47.172 22.156 18.114 1.00 0.00 169 GLN A C 20
ATOM 26163 O O . GLN A 1 34 ? 48.197 22.445 18.732 1.00 0.00 169 GLN A O 20
ATOM 26177 N N . ILE A 1 35 ? 46.497 23.034 17.381 1.00 0.00 170 ILE A N 20
ATOM 26178 C CA . ILE A 1 35 ? 46.947 24.416 17.254 1.00 0.00 170 ILE A CA 20
ATOM 26179 C C . ILE A 1 35 ? 46.907 25.117 18.608 1.00 0.00 170 ILE A C 20
ATOM 26180 O O . ILE A 1 35 ? 47.833 25.845 18.969 1.00 0.00 170 ILE A O 20
ATOM 26196 N N . GLN A 1 36 ? 45.830 24.893 19.354 1.00 0.00 171 GLN A N 20
ATOM 26197 C CA . GLN A 1 36 ? 45.678 25.511 20.665 1.00 0.00 171 GLN A CA 20
ATOM 26198 C C . GLN A 1 36 ? 45.678 27.032 20.543 1.00 0.00 171 GLN A C 20
ATOM 26199 O O . GLN A 1 36 ? 46.676 27.633 20.149 1.00 0.00 171 GLN A O 20
ATOM 26213 N N . LYS A 1 37 ? 44.550 27.647 20.884 1.00 0.00 172 LYS A N 20
ATOM 26214 C CA . LYS A 1 37 ? 44.428 29.098 20.803 1.00 0.00 172 LYS A CA 20
ATOM 26215 C C . LYS A 1 37 ? 45.306 29.768 21.855 1.00 0.00 172 LYS A C 20
ATOM 26216 O O . LYS A 1 37 ? 45.337 29.348 23.011 1.00 0.00 172 LYS A O 20
ATOM 26235 N N . GLU A 1 38 ? 46.019 30.812 21.444 1.00 0.00 173 GLU A N 20
ATOM 26236 C CA . GLU A 1 38 ? 46.892 31.536 22.361 1.00 0.00 173 GLU A CA 20
ATOM 26237 C C . GLU A 1 38 ? 46.374 32.952 22.587 1.00 0.00 173 GLU A C 20
ATOM 26238 O O . GLU A 1 38 ? 46.554 33.525 23.662 1.00 0.00 173 GLU A O 20
ATOM 26250 N N . ALA A 1 39 ? 45.728 33.511 21.569 1.00 0.00 174 ALA A N 20
ATOM 26251 C CA . ALA A 1 39 ? 45.189 34.862 21.668 1.00 0.00 174 ALA A CA 20
ATOM 26252 C C . ALA A 1 39 ? 43.906 34.987 20.851 1.00 0.00 174 ALA A C 20
ATOM 26253 O O . ALA A 1 39 ? 43.948 35.222 19.644 1.00 0.00 174 ALA A O 20
ATOM 26260 N N . THR A 1 40 ? 42.768 34.828 21.520 1.00 0.00 175 THR A N 20
ATOM 26261 C CA . THR A 1 40 ? 41.479 34.926 20.846 1.00 0.00 175 THR A CA 20
ATOM 26262 C C . THR A 1 40 ? 41.281 36.322 20.264 1.00 0.00 175 THR A C 20
ATOM 26263 O O . THR A 1 40 ? 41.494 36.542 19.071 1.00 0.00 175 THR A O 20
ATOM 26274 N N . ALA A 1 41 ? 40.874 37.259 21.112 1.00 0.00 176 ALA A N 20
ATOM 26275 C CA . ALA A 1 41 ? 40.652 38.631 20.668 1.00 0.00 176 ALA A CA 20
ATOM 26276 C C . ALA A 1 41 ? 41.970 39.285 20.266 1.00 0.00 176 ALA A C 20
ATOM 26277 O O . ALA A 1 41 ? 42.999 39.076 20.909 1.00 0.00 176 ALA A O 20
ATOM 26284 N N . GLN A 1 42 ? 41.931 40.076 19.198 1.00 0.00 177 GLN A N 20
ATOM 26285 C CA . GLN A 1 42 ? 43.129 40.758 18.723 1.00 0.00 177 GLN A CA 20
ATOM 26286 C C . GLN A 1 42 ? 43.226 42.155 19.329 1.00 0.00 177 GLN A C 20
ATOM 26287 O O . GLN A 1 42 ? 44.191 42.880 19.089 1.00 0.00 177 GLN A O 20
ATOM 26301 N N . LYS A 1 43 ? 42.220 42.524 20.114 1.00 0.00 178 LYS A N 20
ATOM 26302 C CA . LYS A 1 43 ? 42.200 43.838 20.746 1.00 0.00 178 LYS A CA 20
ATOM 26303 C C . LYS A 1 43 ? 41.498 43.772 22.099 1.00 0.00 178 LYS A C 20
ATOM 26304 O O . LYS A 1 43 ? 40.459 43.138 22.173 1.00 0.00 178 LYS A O 20
ATOM 26324 N N . GLY B 2 1 ? 60.501 2.450 23.492 1.00 0.00 209 GLY B N 20
ATOM 26325 C CA . GLY B 2 1 ? 59.225 3.100 23.910 1.00 0.00 209 GLY B CA 20
ATOM 26326 C C . GLY B 2 1 ? 58.275 3.172 22.720 1.00 0.00 209 GLY B C 20
ATOM 26327 O O . GLY B 2 1 ? 58.636 3.669 21.654 1.00 0.00 209 GLY B O 20
ATOM 26333 N N . SER B 2 2 ? 57.057 2.674 22.911 1.00 0.00 210 SER B N 20
ATOM 26334 C CA . SER B 2 2 ? 56.061 2.686 21.846 1.00 0.00 210 SER B CA 20
ATOM 26335 C C . SER B 2 2 ? 55.632 4.115 21.531 1.00 0.00 210 SER B C 20
ATOM 26336 O O . SER B 2 2 ? 55.501 4.945 22.431 1.00 0.00 210 SER B O 20
ATOM 26344 N N . LYS B 2 3 ? 55.414 4.395 20.251 1.00 0.00 211 LYS B N 20
ATOM 26345 C CA . LYS B 2 3 ? 55.004 5.730 19.831 1.00 0.00 211 LYS B CA 20
ATOM 26346 C C . LYS B 2 3 ? 53.495 5.898 19.979 1.00 0.00 211 LYS B C 20
ATOM 26347 O O . LYS B 2 3 ? 52.732 4.953 19.777 1.00 0.00 211 LYS B O 20
ATOM 26366 N N . ALA B 2 4 ? 53.072 7.108 20.332 1.00 0.00 212 ALA B N 20
ATOM 26367 C CA . ALA B 2 4 ? 51.651 7.391 20.498 1.00 0.00 212 ALA B CA 20
ATOM 26368 C C . ALA B 2 4 ? 51.004 7.687 19.149 1.00 0.00 212 ALA B C 20
ATOM 26369 O O . ALA B 2 4 ? 51.687 7.785 18.129 1.00 0.00 212 ALA B O 20
ATOM 26376 N N . PHE B 2 5 ? 49.682 7.828 19.150 1.00 0.00 213 PHE B N 20
ATOM 26377 C CA . PHE B 2 5 ? 48.953 8.114 17.919 1.00 0.00 213 PHE B CA 20
ATOM 26378 C C . PHE B 2 5 ? 49.031 9.599 17.582 1.00 0.00 213 PHE B C 20
ATOM 26379 O O . PHE B 2 5 ? 48.337 10.419 18.183 1.00 0.00 213 PHE B O 20
ATOM 26396 N N . ILE B 2 6 ? 49.880 9.938 16.617 1.00 0.00 214 ILE B N 20
ATOM 26397 C CA . ILE B 2 6 ? 50.043 11.329 16.211 1.00 0.00 214 ILE B CA 20
ATOM 26398 C C . ILE B 2 6 ? 49.810 11.481 14.712 1.00 0.00 214 ILE B C 20
ATOM 26399 O O . ILE B 2 6 ? 50.402 10.762 13.907 1.00 0.00 214 ILE B O 20
ATOM 26415 N N . VAL B 2 7 ? 48.943 12.419 14.344 1.00 0.00 215 VAL B N 20
ATOM 26416 C CA . VAL B 2 7 ? 48.641 12.657 12.937 1.00 0.00 215 VAL B CA 20
ATOM 26417 C C . VAL B 2 7 ? 49.667 13.603 12.320 1.00 0.00 215 VAL B C 20
ATOM 26418 O O . VAL B 2 7 ? 49.929 14.682 12.850 1.00 0.00 215 VAL B O 20
ATOM 26431 N N . THR B 2 8 ? 50.244 13.189 11.197 1.00 0.00 216 THR B N 20
ATOM 26432 C CA . THR B 2 8 ? 51.242 14.006 10.516 1.00 0.00 216 THR B CA 20
ATOM 26433 C C . THR B 2 8 ? 50.622 14.722 9.321 1.00 0.00 216 THR B C 20
ATOM 26434 O O . THR B 2 8 ? 49.588 14.303 8.802 1.00 0.00 216 THR B O 20
ATOM 26445 N N . ASP B 2 9 ? 51.261 15.804 8.888 1.00 0.00 217 ASP B N 20
ATOM 26446 C CA . ASP B 2 9 ? 50.756 16.576 7.758 1.00 0.00 217 ASP B CA 20
ATOM 26447 C C . ASP B 2 9 ? 50.765 15.733 6.487 1.00 0.00 217 ASP B C 20
ATOM 26448 O O . ASP B 2 9 ? 49.816 15.768 5.702 1.00 0.00 217 ASP B O 20
ATOM 26457 N N . GLU B 2 10 ? 51.840 14.977 6.291 1.00 0.00 218 GLU B N 20
ATOM 26458 C CA . GLU B 2 10 ? 51.964 14.137 5.105 1.00 0.00 218 GLU B CA 20
ATOM 26459 C C . GLU B 2 10 ? 50.922 13.023 5.125 1.00 0.00 218 GLU B C 20
ATOM 26460 O O . GLU B 2 10 ? 50.145 12.870 4.183 1.00 0.00 218 GLU B O 20
ATOM 26472 N N . ASP B 2 11 ? 50.911 12.248 6.205 1.00 0.00 219 ASP B N 20
ATOM 26473 C CA . ASP B 2 11 ? 49.960 11.151 6.337 1.00 0.00 219 ASP B CA 20
ATOM 26474 C C . ASP B 2 11 ? 48.564 11.597 5.910 1.00 0.00 219 ASP B C 20
ATOM 26475 O O . ASP B 2 11 ? 47.821 10.835 5.292 1.00 0.00 219 ASP B O 20
ATOM 26484 N N . ILE B 2 12 ? 48.216 12.836 6.244 1.00 0.00 220 ILE B N 20
ATOM 26485 C CA . ILE B 2 12 ? 46.909 13.374 5.885 1.00 0.00 220 ILE B CA 20
ATOM 26486 C C . ILE B 2 12 ? 46.819 13.606 4.380 1.00 0.00 220 ILE B C 20
ATOM 26487 O O . ILE B 2 12 ? 45.807 13.293 3.754 1.00 0.00 220 ILE B O 20
ATOM 26503 N N . ARG B 2 13 ? 47.883 14.158 3.806 1.00 0.00 221 ARG B N 20
ATOM 26504 C CA . ARG B 2 13 ? 47.914 14.428 2.374 1.00 0.00 221 ARG B CA 20
ATOM 26505 C C . ARG B 2 13 ? 47.733 13.139 1.579 1.00 0.00 221 ARG B C 20
ATOM 26506 O O . ARG B 2 13 ? 46.962 13.094 0.620 1.00 0.00 221 ARG B O 20
ATOM 26527 N N . LYS B 2 14 ? 48.447 12.094 1.984 1.00 0.00 222 LYS B N 20
ATOM 26528 C CA . LYS B 2 14 ? 48.354 10.808 1.302 1.00 0.00 222 LYS B CA 20
ATOM 26529 C C . LYS B 2 14 ? 46.933 10.261 1.381 1.00 0.00 222 LYS B C 20
ATOM 26530 O O . LYS B 2 14 ? 46.484 9.543 0.487 1.00 0.00 222 LYS B O 20
ATOM 26549 N N . GLN B 2 15 ? 46.230 10.602 2.456 1.00 0.00 223 GLN B N 20
ATOM 26550 C CA . GLN B 2 15 ? 44.860 10.138 2.639 1.00 0.00 223 GLN B CA 20
ATOM 26551 C C . GLN B 2 15 ? 43.923 10.826 1.653 1.00 0.00 223 GLN B C 20
ATOM 26552 O O . GLN B 2 15 ? 43.038 10.193 1.078 1.00 0.00 223 GLN B O 20
ATOM 26566 N N . GLU B 2 16 ? 44.124 12.127 1.462 1.00 0.00 224 GLU B N 20
ATOM 26567 C CA . GLU B 2 16 ? 43.294 12.890 0.537 1.00 0.00 224 GLU B CA 20
ATOM 26568 C C . GLU B 2 16 ? 43.571 12.470 -0.903 1.00 0.00 224 GLU B C 20
ATOM 26569 O O . GLU B 2 16 ? 42.652 12.368 -1.717 1.00 0.00 224 GLU B O 20
ATOM 26581 N N . GLU B 2 17 ? 44.840 12.228 -1.210 1.00 0.00 225 GLU B N 20
ATOM 26582 C CA . GLU B 2 17 ? 45.224 11.811 -2.555 1.00 0.00 225 GLU B CA 20
ATOM 26583 C C . GLU B 2 17 ? 44.509 10.521 -2.942 1.00 0.00 225 GLU B C 20
ATOM 26584 O O . GLU B 2 17 ? 44.056 10.368 -4.076 1.00 0.00 225 GLU B O 20
ATOM 26596 N N . ARG B 2 18 ? 44.413 9.597 -1.992 1.00 0.00 226 ARG B N 20
ATOM 26597 C CA . ARG B 2 18 ? 43.745 8.325 -2.244 1.00 0.00 226 ARG B CA 20
ATOM 26598 C C . ARG B 2 18 ? 42.284 8.551 -2.618 1.00 0.00 226 ARG B C 20
ATOM 26599 O O . ARG B 2 18 ? 41.756 7.902 -3.522 1.00 0.00 226 ARG B O 20
ATOM 26620 N N . VAL B 2 19 ? 41.634 9.473 -1.916 1.00 0.00 227 VAL B N 20
ATOM 26621 C CA . VAL B 2 19 ? 40.235 9.783 -2.189 1.00 0.00 227 VAL B CA 20
ATOM 26622 C C . VAL B 2 19 ? 40.083 10.390 -3.581 1.00 0.00 227 VAL B C 20
ATOM 26623 O O . VAL B 2 19 ? 39.149 10.063 -4.312 1.00 0.00 227 VAL B O 20
ATOM 26636 N N . GLN B 2 20 ? 41.007 11.276 -3.939 1.00 0.00 228 GLN B N 20
ATOM 26637 C CA . GLN B 2 20 ? 40.961 11.929 -5.243 1.00 0.00 228 GLN B CA 20
ATOM 26638 C C . GLN B 2 20 ? 40.968 10.892 -6.361 1.00 0.00 228 GLN B C 20
ATOM 26639 O O . GLN B 2 20 ? 40.284 11.051 -7.373 1.00 0.00 228 GLN B O 20
ATOM 26653 N N . GLN B 2 21 ? 41.745 9.831 -6.174 1.00 0.00 229 GLN B N 20
ATOM 26654 C CA . GLN B 2 21 ? 41.838 8.777 -7.177 1.00 0.00 229 GLN B CA 20
ATOM 26655 C C . GLN B 2 21 ? 40.478 8.119 -7.392 1.00 0.00 229 GLN B C 20
ATOM 26656 O O . GLN B 2 21 ? 40.100 7.807 -8.521 1.00 0.00 229 GLN B O 20
ATOM 26670 N N . VAL B 2 22 ? 39.748 7.911 -6.301 1.00 0.00 230 VAL B N 20
ATOM 26671 C CA . VAL B 2 22 ? 38.433 7.287 -6.382 1.00 0.00 230 VAL B CA 20
ATOM 26672 C C . VAL B 2 22 ? 37.491 8.130 -7.236 1.00 0.00 230 VAL B C 20
ATOM 26673 O O . VAL B 2 22 ? 36.756 7.603 -8.070 1.00 0.00 230 VAL B O 20
ATOM 26686 N N . ARG B 2 23 ? 37.521 9.442 -7.022 1.00 0.00 231 ARG B N 20
ATOM 26687 C CA . ARG B 2 23 ? 36.662 10.347 -7.778 1.00 0.00 231 ARG B CA 20
ATOM 26688 C C . ARG B 2 23 ? 36.893 10.176 -9.276 1.00 0.00 231 ARG B C 20
ATOM 26689 O O . ARG B 2 23 ? 35.944 10.161 -10.061 1.00 0.00 231 ARG B O 20
ATOM 26710 N N . LYS B 2 24 ? 38.157 10.048 -9.666 1.00 0.00 232 LYS B N 20
ATOM 26711 C CA . LYS B 2 24 ? 38.498 9.870 -11.071 1.00 0.00 232 LYS B CA 20
ATOM 26712 C C . LYS B 2 24 ? 37.704 8.715 -11.673 1.00 0.00 232 LYS B C 20
ATOM 26713 O O . LYS B 2 24 ? 37.017 8.880 -12.681 1.00 0.00 232 LYS B O 20
ATOM 26732 N N . LYS B 2 25 ? 37.801 7.548 -11.046 1.00 0.00 233 LYS B N 20
ATOM 26733 C CA . LYS B 2 25 ? 37.084 6.373 -11.525 1.00 0.00 233 LYS B CA 20
ATOM 26734 C C . LYS B 2 25 ? 35.578 6.590 -11.430 1.00 0.00 233 LYS B C 20
ATOM 26735 O O . LYS B 2 25 ? 34.806 6.002 -12.190 1.00 0.00 233 LYS B O 20
ATOM 26754 N N . LEU B 2 26 ? 35.165 7.437 -10.494 1.00 0.00 234 LEU B N 20
ATOM 26755 C CA . LEU B 2 26 ? 33.746 7.711 -10.297 1.00 0.00 234 LEU B CA 20
ATOM 26756 C C . LEU B 2 26 ? 33.199 8.552 -11.445 1.00 0.00 234 LEU B C 20
ATOM 26757 O O . LEU B 2 26 ? 32.270 8.142 -12.140 1.00 0.00 234 LEU B O 20
ATOM 26773 N N . GLU B 2 27 ? 33.782 9.732 -11.638 1.00 0.00 235 GLU B N 20
ATOM 26774 C CA . GLU B 2 27 ? 33.345 10.621 -12.708 1.00 0.00 235 GLU B CA 20
ATOM 26775 C C . GLU B 2 27 ? 33.624 9.994 -14.070 1.00 0.00 235 GLU B C 20
ATOM 26776 O O . GLU B 2 27 ? 32.845 10.156 -15.010 1.00 0.00 235 GLU B O 20
ATOM 26788 N N . GLU B 2 28 ? 34.739 9.278 -14.168 1.00 0.00 236 GLU B N 20
ATOM 26789 C CA . GLU B 2 28 ? 35.114 8.635 -15.423 1.00 0.00 236 GLU B CA 20
ATOM 26790 C C . GLU B 2 28 ? 34.019 7.677 -15.881 1.00 0.00 236 GLU B C 20
ATOM 26791 O O . GLU B 2 28 ? 33.645 7.664 -17.054 1.00 0.00 236 GLU B O 20
ATOM 26803 N N . ALA B 2 29 ? 33.510 6.878 -14.949 1.00 0.00 237 ALA B N 20
ATOM 26804 C CA . ALA B 2 29 ? 32.464 5.916 -15.271 1.00 0.00 237 ALA B CA 20
ATOM 26805 C C . ALA B 2 29 ? 31.181 6.637 -15.675 1.00 0.00 237 ALA B C 20
ATOM 26806 O O . ALA B 2 29 ? 30.336 6.078 -16.374 1.00 0.00 237 ALA B O 20
ATOM 26813 N N . LEU B 2 30 ? 31.044 7.881 -15.228 1.00 0.00 238 LEU B N 20
ATOM 26814 C CA . LEU B 2 30 ? 29.859 8.670 -15.544 1.00 0.00 238 LEU B CA 20
ATOM 26815 C C . LEU B 2 30 ? 30.010 9.338 -16.907 1.00 0.00 238 LEU B C 20
ATOM 26816 O O . LEU B 2 30 ? 29.031 9.517 -17.633 1.00 0.00 238 LEU B O 20
ATOM 26832 N N . MET B 2 31 ? 31.241 9.705 -17.247 1.00 0.00 239 MET B N 20
ATOM 26833 C CA . MET B 2 31 ? 31.508 10.361 -18.521 1.00 0.00 239 MET B CA 20
ATOM 26834 C C . MET B 2 31 ? 31.925 9.338 -19.573 1.00 0.00 239 MET B C 20
ATOM 26835 O O . MET B 2 31 ? 32.028 9.658 -20.758 1.00 0.00 239 MET B O 20
ATOM 26849 N N . ALA B 2 32 ? 32.164 8.107 -19.132 1.00 0.00 240 ALA B N 20
ATOM 26850 C CA . ALA B 2 32 ? 32.570 7.044 -20.044 1.00 0.00 240 ALA B CA 20
ATOM 26851 C C . ALA B 2 32 ? 31.424 6.673 -20.979 1.00 0.00 240 ALA B C 20
ATOM 26852 O O . ALA B 2 32 ? 30.268 6.603 -20.561 1.00 0.00 240 ALA B O 20
ATOM 26859 N N . ASP B 2 33 ? 31.752 6.437 -22.245 1.00 0.00 241 ASP B N 20
ATOM 26860 C CA . ASP B 2 33 ? 30.739 6.075 -23.232 1.00 0.00 241 ASP B CA 20
ATOM 26861 C C . ASP B 2 33 ? 29.660 7.150 -23.308 1.00 0.00 241 ASP B C 20
ATOM 26862 O O . ASP B 2 33 ? 28.474 6.845 -23.433 1.00 0.00 241 ASP B O 20
ATOM 26871 N N . ILE B 2 34 ? 30.078 8.409 -23.232 1.00 0.00 242 ILE B N 20
ATOM 26872 C CA . ILE B 2 34 ? 29.137 9.521 -23.291 1.00 0.00 242 ILE B CA 20
ATOM 26873 C C . ILE B 2 34 ? 27.833 9.157 -22.589 1.00 0.00 242 ILE B C 20
ATOM 26874 O O . ILE B 2 34 ? 26.746 9.426 -23.100 1.00 0.00 242 ILE B O 20
ATOM 26890 N N . LEU B 2 35 ? 27.950 8.545 -21.416 1.00 0.00 243 LEU B N 20
ATOM 26891 C CA . LEU B 2 35 ? 26.773 8.145 -20.653 1.00 0.00 243 LEU B CA 20
ATOM 26892 C C . LEU B 2 35 ? 26.312 6.752 -21.069 1.00 0.00 243 LEU B C 20
ATOM 26893 O O . LEU B 2 35 ? 25.368 6.605 -21.844 1.00 0.00 243 LEU B O 20
ATOM 26909 N N . SER B 2 36 ? 26.985 5.732 -20.547 1.00 0.00 244 SER B N 20
ATOM 26910 C CA . SER B 2 36 ? 26.636 4.353 -20.872 1.00 0.00 244 SER B CA 20
ATOM 26911 C C . SER B 2 36 ? 27.763 3.407 -20.470 1.00 0.00 244 SER B C 20
ATOM 26912 O O . SER B 2 36 ? 28.649 3.842 -19.754 1.00 0.00 244 SER B O 20
#

Foldseek 3Di:
DPVVVVVVVVVVCVVVVCVVVVVVVVVVVVVVCVVPDDDDDPD/DDDDDDDDPVNVVVVVVVVVVVVCVVVCVCPPPPGD

Nearest PDB structures (foldseek):
  6b43-assembly1_X  TM=8.057E-01  e=8.484E+00  Human gammaherpesvirus 8

Radius of gyration: 17.86 Å; Cα contacts (8 Å, |Δi|>4): 21; chains: 2; bounding box: 31×34×50 Å

Organism: Homo sapiens (NCBI:txid9606)

GO terms:
  GO:0016607 nuclear speck (C, EXP)
  GO:0005515 protein binding (F, IPI)
  GO:0005654 nucleoplasm (C, IDA)
  GO:0006338 chromatin remodeling (P, IDA)
  GO:0005634 nucleus (C, IDA)
  GO:0030674 protein-macromolecule adaptor activity (F, IDA)
  GO:0045892 negative regulation of DNA-templated transcription (P, IDA)
  GO:0016581 NuRD complex (C, IDA)
  GO:0005694 chromosome (C, EXP)